Protein AF-U7PV83-F1 (afdb_monomer_lite)

Foldseek 3Di:
DDDDDDDDDDDDDDDDDDDDDDDDDDDDDPDPPPDPDDPDDPPDDDDDDDPDDPPQQQVLNLLLVVLCVLLVFDRDPDLLVSLVRSLVSCVVDPVNLDLVNLLSNLVSLLLNLCSQLVQWDFPDSPDSPGDIDGPCLVVVPLPDAGDDGDPVSVVSLVSSLVSLLVSCVPRNDLDDDSLLSSLSSLLSSLNRDDDLCCLACVNHPSNVSLLVSCPRPYPSSLLSSLLSLLSSQADHPPVCPVRSVNSVVVLLVSLVVLLVVLDPSSLQSSLSSLLSNCLRYDLVPNQSSLQSLLSQLVRPDPVNVVSSLVSLVVSCVSVVHQSCLSCQLHLLPCVQSQLLCVQPPVPSNQSVQVSRVHGSLVSCQVSVLSNVLVCLVVVVLRSLQSNCVSVVVHLVSVVSCLPLSNVLSNLLSQLQPPCVCVDPVNVQVSVCVSPVVSVVDDPLRSCVVRVLSNLLVNLLVLVPPPDPPVVSQVCCCPDRRQVVLLVSLPSHDPPPPPDDSLCSSLVSCLLCVQSSLLVLLCCCPPPNDRDLSSLLSSLSSLLSSLLSNQQSNLLCVLSLQLSLLLLLDDDPPDDPVSSLSSPLSSLSSLLSNLRRNDLVCVLVCQQVLLLSCLVSVVVHDPNSVVSSLVSQLVLVDDDPPRSVVSCLVCLLLHAQSPDPVCCVSHVVSSVVSDDDDDLLVNLLSLLVQLPDLAPSSNVRSLVVLLVSLVVCVVSLLQQLQFPARDVSVLSSLLSLLCSLFQCLVPPLVSLLSSLLSLLSSFQFDLLRHFNFDDDDDQFQQQLCPDLVSLLVVLLVCLQPPLVSCLNNNSRSVLNLLSLQLLLLCCVVSCLLVCVVVVNPPVVVSNVSLVPGPPSSNSNSVSSSSDDRDDDDDDDDDDDPPLDDQPDFPLSSLLVVLLVLLVQAQDPSSVSVNVRCNVSSNDPRVRSSLSCLLSSLLSQLQGPSHDVVNNVRSLVNLVVLLPDDDDPPDDVLSLLRSLSSLVSSVSNLLSLLQNLLVCVVDDNHGRNVSSVVSNVSDQLCSNLVSCVSLVNLLSNCLSLQCLLPDDDDPVPPPSVVSNVVSLVVNLVSCLSLLALQVNLLSCVVCVVPDDCQLQSVLSNCVSLLVLVSSLVSLVVVCVVPVPPLVSLLSNLVSCLSLVVLVVSLVVVVVVPLLPDDLVSLLSNLLSNLLSCLLVVVLVSLVVSLVSNPDDLLLRLSSLLSQLLNCLLVVVVVVNVVSLSSNSSNLSSSSHPSCSSGSSSVSVSSLSSNLSVLLVLLCVLVVPDPPVPDPPPDPCLVQSLLVSLVSLVSSLVSDLDLVSSLSSLSSNLSSLVSPPPSPALVSNLVSLVVQLVSCLVSVSLPSNVVSLVSSVVSPNLVSLLSVLVSCVSVPVLVVSLVSLVVSLVVPLPDDDDDDDDDDDDDDDDDDDPPDDDDPLQSLVSSLVSLVVSLVSCVVVVVDDLVVSLVSLVVSCVSPVLDLVSLQVNLVSLVVVLVVLVPDQPVPHDPCNLLCVSLLSSLVSLLSSLLNFCPCLLQSVLSNVCSLLVLQQCLQPDRPPDPPCNPVSSVSSVVSNVVSLVVLLVSLVLHALVSVLLCLLLLLLCCLRPHPSVNVSSLVSLLNNCQVPVQQSLLSLLQQLLAPDPPPSSNVSSVVSVCSNPVDDPNPPLSVQLNVVVNVVLVLLLQLLPFDDDPLPPPDQKDFCCPRRVDDDPFFHSHFDQKCQQNAFGGNRPPDPQNSRDDDDDDDDDDPDDDDDDDDDDPDDVSSVCSNPDDRHDPPGWGFGDKDGIWGFDPDPQRWIWIWTQTPVRDIWIKIKGFQAFQSLVQLVLSLQVVLQVLLCVDSVSSSLVQGADHIGWGRNYLTITMTGDDPQKDFLCRLQVVVLVVCQVPDPPGQDDLVRLVVCLVVLPDLVSLLCCCVVPHLVNQDACLLVSLCSLCSDSVQSVQLLSQQLSQLLLCLLSQLLFLFDPQFRRQWIARSRRNHIHGDDRLCTLLVQCVDPQRQQASHAQANNSQCSNGPSRCSGSSLVSNLSSLVSCLVCVSSSLSSLVSVLSRPSRPLPDDPVPDDDDDDDDDDPPDDDDNDNSVVSSVSSSCVSQQNDPPDPDRDRSSRSSVVSVCSNYPSSSLSSDNSNSPSSD

Organism: Sporothrix schenckii (strain ATCC 58251 / de Perez 2211183) (NCBI:txid1391915)

InterPro domains:
  IPR000403 Phosphatidylinositol 3-/4-kinase, catalytic domain [PF00454] (1786-2034)
  IPR000403 Phosphatidylinositol 3-/4-kinase, catalytic domain [PS50290] (1760-2074)
  IPR000403 Phosphatidylinositol 3-/4-kinase, catalytic domain [SM00146] (1787-2097)
  IPR003151 PIK-related kinase, FAT [PF02259] (1165-1519)
  IPR003152 FATC domain [PF02260] (2080-2111)
  IPR003152 FATC domain [PS51190] (2079-2111)
  IPR003152 FATC domain [SM01343] (2079-2111)
  IPR011009 Protein kinase-like domain superfamily [SSF56112] (1746-2033)
  IPR012993 UME domain [PF08064] (508-617)
  IPR012993 UME domain [SM00802] (505-619)
  IPR014009 PIK-related kinase, FAT domain [PS51189] (1021-1616)
  IPR016024 Armadillo-type fold [SSF48371] (172-832)
  IPR036940 Phosphatidylinositol 3-/4-kinase, catalytic domain superfamily [G3DSA:1.10.1070.11] (1899-2095)
  IPR050517 DNA Damage Response and Repair Kinase [PTHR11139] (187-2111)
  IPR056802 Serine/threonine-protein kinase ATR-like, M-HEAT region [PF25030] (878-1084)
  IPR057564 Serine/threonine-protein kinase ATR-like, HEAT repeats [PF23593] (1557-1616)

Sequence (2111 aa):
MSIPPENASLRPDAEGEPAPAPMESQIPNNNYSVDDDGTENQERESKRRKTEPSAPVPILTNIRNRICAKFGVEMGDNVRETLSTMCEAIQSREDLQDEQTICSALEFLSQTLCAIDHTATLAEPHDNSSPIMCKPCKTFDTTYTPSRHKEKERGDAACAFQLFLNIITTLVPTTGPLTVRALILLRRIVLHANTDDILDYEQSDLCKWCSAQLYSPDKAVRDQAAKSVSVFVRDRTDASMCVMEKNRRRFYSGLDHMLASGDCIMQETSSLTWMYMAMAVAENQLRPMLCGLLAHLDSEHMPVWNMAILEIRHLASHFGRTPNEIFEPYWRKTAHLIVKHIADRPDVASAIANLFGTTAPKLALHLQSQAIPSLLFNHQTAAIRKISEYRGDGDELWLTFMDKSNLTSILAMWVRLPAEFGALDDLMERFQTFSPQLGLATIRDVMGAAAVPVLAELFIHLTYESTPSSVRFPSIVEGIGFKPILTIARLLNTNTSLQADDEIVIGFLSQHVLGFTTRLSDVRVYDGKRHLCHWVNGIEALEILIKYLRSEIRVARPQVIAFLLDALGDHPGYAACWQASVRRAAISCWAALVQNVGEENVHTLVETTFCVIRKNWSQFGDWEKEKCQDLLQWLLAKPNGRHRDCIVEKIDVLPRLNIPELQRAVDNKTDKLRKPLGGMQTIDLFAQRITHENLDVVWVALEDAKEFLQHNQDSLQAPTQGEKSDSAVAHFVRALLDCSAKYNVSEPALASACMACIGFIGCLDANRLGAVAKDPPFVVIYNFSNLEESIDFVIYMLQHVLTRAFLSATNSTSQGLIAYAVQTLLTKCGINNAIFSQGRELKSTYEKWKALPELVQVVLSPLLVSKYHIALPARVLIRYPIFWPGRTYGDWLRTFVVDLLAKPQTQFAEILHESLSRTARGNDLAVAEFLLPYMVVHVVTGLRSTDEDREQITLELQHISQYQPPDEAPSADREQAKLFYDAVFRVIEYALVWLRSSIHHEKPTGVAHMEKFIGAFPAEVLSQKALYCKDYARAMFFLEPVAMATVPEEDAEETARRDKAESDMIDIYAQIDDPDYLGGMMSKAGSIVEMNTYRKALLEQKAGRWESATTWHLSDLSSEPDNVDIQARVLKCFLEAGHHDALLARVDGMNLSEAPAGTVSKVLPLALEASWATFQWDKLGTMVPIYKGDTFDIFNVGVASALSHLQQLNMTEFDSALNKIVDRIAASMSYSTTTSLQACHEAMFRAHVVTDLRLISSVTKAEADVMERRSSAQGPKKTSAALATLIQRLDLLEDVSDKRYLLALQRAAMESLRPIYGDKEISTLWLLSARLARKTGSNGECLKAIAHARQLGDPAAEVENARRQWAWGGKHQAIADLRLAISRGLPSNEGDSGGSGVASEPGTGSFGQKWSIHEAAPLAARAGLLLTRWLDASGETSRPVLRESYKELSSKYNEWEKSHYFLGRHYKKVLESEQALKPDEQSDSFLMGELARLEIESYLRAARLGTKYLHTTLPRFLTVWLGLGSQIHKAPDGKAAVAEDLVQRRTEVLMGLHRRLLRQVQRLPPFIFYTALPQLVARINHPNREVCFVLDQIITKVVQAYPQQASWSVFGVMTTRPKDHPIKKPAARLIKALTAQPGATASLKHILRAGITLADDLVKVGRKGNYRANSATKAASLQRDMNFRMNDPIDLVVPIARCLTATMPGRIADSSTAGGASGVSSPAVVATANSTGEVSNSATAMALLTHNAFSSDVITIHAFMDEVLILGSLAQPRKLTIRGSDGRLYDIMLKPKDDMRTDQRIMEVNAQINQALRKDTEATRRQLSIRTYAVTPLNEDCGIIEWVLGLKTLREILRPYYDLRRSQVQPRPPEPLEIQKMLTDAGTPRQRVHVFTATVLPAFPPVLQEWFMRRFPYPAVWFTARLQFTRSAAVMSMAGAVLGLGDRHCENVLVDQDSGGVMHVDFNCLFEKGKLFTQPETVPFRLTQNMRAAMGICDDRGPFRRSCELTLQMMREQEETLLAVLEAFIHDPTLDLQADPRGGHQHHAAARAKPPPVVKLDPQSVVKNIKRRINGLLLEETIPLGVEGQARELIKQATEATNLSAMYIGWAPHW

Radius of gyration: 46.29 Å; chains: 1; bounding box: 163×94×123 Å

pLDDT: mean 75.84, std 15.98, range [21.2, 95.12]

Secondary structure (DSSP, 8-state):
-PPP--------------PPPPP----------------S--S----S------PPPPHHHHHHHHHHHHHT----SSHHHHHHHHHHHHHH-GGG--HHHHHHHHHHHHHHHHHHTT-EEESSTT-TTSPEEEHHHHHT-TTPPPP---HHHHHHHHHHHHHHHHHHHHH--SSSHHHHHHHHHHHHHHHT---HHHH-TTT-HHHHHHHHHTT-S-HHHHHHHHHHHHHHHS---GGGHHHHHHHHHHHHHHHHHHHHT--HHHHHHHHHHHHHHHHTS-GGG-HHHHHHHHHGGG-S-HHHHHHHHHHHHHHHHHTTS-HHHHHGGGHHHHHHHHHTHHHH-HHHHHHHHHHTTS-HHHHHHHHHHHHHHHHHHTT-HHHHHHHHHHHT-TT-HHHHHHSHHHHHHHHHHHTTS-GGG--HHHHHHHHHHH-GGGGGS-HHHHHHHHHHHHHHHHHHHHHTS-S-HHHHHHHIIIIISHHHHHHHHHHH-TT-TTS-HHHHHHHHHHHHHHHHHHHHHGGGTTTS---THHHHHHHHHHHHHHHHHGGGGGGGHHHHHHHHHHHHS--TTS-HHHHHHHHHHHHHHHHHHHHHS-HHHHHHHHHHHHHHHHHHGGG--HHHHHHHHHHHHHHHS-SSSHHHHHHHHHTTTSPP---TTTIIIIIHHHTTT-----HHHHHHHHHHHHT-SSHHHHHHHHHHHHHHHHH-HHHHHHHHTSSS--HHHHHHHHHHHHHHHHHTTT-HHHHHHHHHHHHHH----TTT-------PPP--TTTT-SHHHHHHHHHHHIIIIIHHHHHH--SHHHHHHHHHHHHHHHHHTTHHHHHHTTTSS-HHHHHHHHHS-HHHHHHHGGGGT-----PPPPPP-PPSP---TT--HHHHHHHHHHHHHTS--SHHHHHHHHHHTTGGGSS-THHHHHHHHHHHHHHHH-SS--HHHHHHHHHHHHHHHH----TTS-HHHHHHHHHHHHHHHHHHHHHHHHHHHHHTSS--TTHHHHHHHHHTS-HHHHHHHHHHTT-HHHHHHHHHHHHT----TT-HHHHHHHHHHHHHHHHHHHHHT-HHHHHHHHHHHTTTS---HHHHHHHHHHTT-HHHHHHHHHHHHHH-TT-HHHHHHHHHHHHHTT-HHHHHHHHHTT-TTTS-HHHHHHHHHHHHHHHHHTT-HHHHHHHGGG--S-TTSSHHHHHHHHHHHHHTT-HHHHHHHHHHHHHHHHHT--TTTTSSTTTTHHHHHHHHHHHHHHHHHHTTTT-S-TTT-TT-TTHHHHHHHHHHHHHHHHTT---HHHHHHHHHHHHHHHHHTTTTS-HHHHHHHHHHHHHHHHHHT-HHHHHHHHHHHHHTT-THHHHHHHHHHHHTT-HHHHHHHHHHHHHTTS--S--------------------PPPHHHHHHHHHHHHHHHHHHHHHHT-S-HHHHHHHHHHHHHHTTT-HHHHHHHHHHHHHHHHHHHTS-TTTS-HHHHTTHHHHHHHHHHHHHHHH-STTHHHHHHHHHHHHHHHHHHTT-PPTT-STTHHHHHHHHHHHHHHHHHHHHHHHHHS-HHHHHTTHHHHHHTTT-S-HHHHHHHHHHHHHHHHHSHHHHHHHHHHHHT---TT-TTHHHHHHHHHHHHHSTT--HHHHHHHHHHHHHHHHHHHHHHS----TT-S--EEETTTTT-----S-EEEE-SSHHHHSPPPP-----TTSS----------S-------------HHHHHHHH--SS-S---EEEEE-SEEEEPSSTT--EEEEEEETTS-EEEEEEEESS-THHHHHHHHHHHHHHHHHHHSHHHHHTT-------EEEEETTEEEEEPPTTEEEHHHHHHHHHHHHHHHSSSPPPPHHHHHHHHHHT-SHHHHHHHIIIIIHHHS---HHHHHHHH--SHHHHHHHHHHHHHHHHHHHHHHHHHT-----TTTEEEETTT--EEE----S-TTGGGGSSS---SSS---HHHHHHT-TTGGGTHHHHHHHHHHHHHHHTHHHHHHHHHHHHT-TT-TTS--TT-S----------PPP-----HHHHHHHHHHHHTT--TT-SSPPPHHHHHHHHHHHHH-HHHHHHS-GGG-TT-

Structure (mmCIF, N/CA/C/O backbone):
data_AF-U7PV83-F1
#
_entry.id   AF-U7PV83-F1
#
loop_
_atom_site.group_PDB
_atom_site.id
_atom_site.type_symbol
_atom_site.label_atom_id
_atom_site.label_alt_id
_atom_site.label_comp_id
_atom_site.label_asym_id
_atom_site.label_entity_id
_atom_site.label_seq_id
_atom_site.pdbx_PDB_ins_code
_atom_site.Cartn_x
_atom_site.Cartn_y
_atom_site.Cartn_z
_atom_site.occupancy
_atom_site.B_iso_or_equiv
_atom_site.auth_seq_id
_atom_site.auth_comp_id
_atom_site.auth_asym_id
_atom_site.auth_atom_id
_atom_site.pdbx_PDB_model_num
ATOM 1 N N . MET A 1 1 ? 25.223 1.836 -45.954 1.00 26.38 1 MET A N 1
ATOM 2 C CA . MET A 1 1 ? 26.331 1.156 -46.652 1.00 26.38 1 MET A CA 1
ATOM 3 C C . MET A 1 1 ? 26.100 -0.338 -46.537 1.00 26.38 1 MET A C 1
ATOM 5 O O . MET A 1 1 ? 26.130 -0.868 -45.435 1.00 26.38 1 MET A O 1
ATOM 9 N N . SER A 1 2 ? 25.737 -0.972 -47.648 1.00 26.12 2 SER A N 1
ATOM 10 C CA . SER A 1 2 ? 25.579 -2.420 -47.786 1.00 26.12 2 SER A CA 1
ATOM 11 C C . SER A 1 2 ? 26.950 -3.085 -47.691 1.00 26.12 2 SER A C 1
ATOM 13 O O . SER A 1 2 ? 27.806 -2.824 -48.533 1.00 26.12 2 SER A O 1
ATOM 15 N N . ILE A 1 3 ? 27.162 -3.907 -46.666 1.00 30.11 3 ILE A N 1
ATOM 16 C CA . ILE A 1 3 ? 28.338 -4.776 -46.562 1.00 30.11 3 ILE A CA 1
ATOM 17 C C . ILE A 1 3 ? 28.214 -5.803 -47.704 1.00 30.11 3 ILE A C 1
ATOM 19 O O . ILE A 1 3 ? 27.212 -6.522 -47.732 1.00 30.11 3 ILE A O 1
ATOM 23 N N . PRO A 1 4 ? 29.131 -5.833 -48.686 1.00 31.89 4 PRO A N 1
ATOM 24 C CA . PRO A 1 4 ? 29.040 -6.770 -49.796 1.00 31.89 4 PRO A CA 1
ATOM 25 C C . PRO A 1 4 ? 29.365 -8.193 -49.307 1.00 31.89 4 PRO A C 1
ATOM 27 O O . PRO A 1 4 ? 30.235 -8.356 -48.449 1.00 31.89 4 PRO A O 1
ATOM 30 N N . PRO A 1 5 ? 28.685 -9.231 -49.826 1.00 37.59 5 PRO A N 1
ATOM 31 C CA . PRO A 1 5 ? 28.981 -10.613 -49.494 1.00 37.59 5 PRO A CA 1
ATOM 32 C C . PRO A 1 5 ? 30.094 -11.116 -50.420 1.00 37.59 5 PRO A C 1
ATOM 34 O O . PRO A 1 5 ? 29.838 -11.451 -51.576 1.00 37.59 5 PRO A O 1
ATOM 37 N N . GLU A 1 6 ? 31.331 -11.173 -49.929 1.00 35.22 6 GLU A N 1
ATOM 38 C CA . GLU A 1 6 ? 32.395 -11.900 -50.623 1.00 35.22 6 GLU A CA 1
ATOM 39 C C . GLU A 1 6 ? 32.419 -13.359 -50.166 1.00 35.22 6 GLU A C 1
ATOM 41 O O . GLU A 1 6 ? 32.717 -13.712 -49.025 1.00 35.22 6 GLU A O 1
ATOM 46 N N . ASN A 1 7 ? 32.006 -14.191 -51.116 1.00 27.86 7 ASN A N 1
ATOM 47 C CA . ASN A 1 7 ? 32.005 -15.636 -51.099 1.00 27.86 7 ASN A CA 1
ATOM 48 C C . ASN A 1 7 ? 33.420 -16.234 -51.057 1.00 27.86 7 ASN A C 1
ATOM 50 O O . ASN A 1 7 ? 34.329 -15.775 -51.737 1.00 27.86 7 ASN A O 1
ATOM 54 N N . ALA A 1 8 ? 33.468 -17.394 -50.401 1.00 25.27 8 ALA A N 1
ATOM 55 C CA . ALA A 1 8 ? 34.134 -18.620 -50.839 1.00 25.27 8 ALA A CA 1
ATOM 56 C C . ALA A 1 8 ? 35.678 -18.701 -50.851 1.00 25.27 8 ALA A C 1
ATOM 58 O O . ALA A 1 8 ? 36.373 -18.281 -51.768 1.00 25.27 8 ALA A O 1
ATOM 59 N N . SER A 1 9 ? 36.141 -19.498 -49.880 1.00 25.27 9 SER A N 1
ATOM 60 C CA . SER A 1 9 ? 37.029 -20.655 -50.067 1.00 25.27 9 SER A CA 1
ATOM 61 C C . SER A 1 9 ? 38.451 -20.420 -50.577 1.00 25.27 9 SER A C 1
ATOM 63 O O . SER A 1 9 ? 38.724 -20.590 -51.759 1.00 25.27 9 SER A O 1
ATOM 65 N N . LEU A 1 10 ? 39.388 -20.283 -49.638 1.00 28.11 10 LEU A N 1
ATOM 66 C CA . LEU A 1 10 ? 40.704 -20.915 -49.741 1.00 28.11 10 LEU A CA 1
ATOM 67 C C . LEU A 1 10 ? 41.086 -21.471 -48.360 1.00 28.11 10 LEU A C 1
ATOM 69 O O . LEU A 1 10 ? 41.659 -20.774 -47.530 1.00 28.11 10 LEU A O 1
ATOM 73 N N . ARG A 1 11 ? 40.727 -22.738 -48.113 1.00 21.80 11 ARG A N 1
ATOM 74 C CA . ARG A 1 11 ? 41.470 -23.600 -47.185 1.00 21.80 11 ARG A CA 1
ATOM 75 C C . ARG A 1 11 ? 42.730 -24.062 -47.918 1.00 21.80 11 ARG A C 1
ATOM 77 O O . ARG A 1 11 ? 42.594 -24.685 -48.971 1.00 21.80 11 ARG A O 1
ATOM 84 N N . PRO A 1 12 ? 43.917 -23.838 -47.352 1.00 28.64 12 PRO A N 1
ATOM 85 C CA . PRO A 1 12 ? 44.981 -24.813 -47.437 1.00 28.64 12 PRO A CA 1
ATOM 86 C C . PRO A 1 12 ? 45.269 -25.319 -46.026 1.00 28.64 12 PRO A C 1
ATOM 88 O O . PRO A 1 12 ? 45.692 -24.570 -45.146 1.00 28.64 12 PRO A O 1
ATOM 91 N N . ASP A 1 13 ? 44.996 -26.604 -45.836 1.00 25.88 13 ASP A N 1
ATOM 92 C CA . ASP A 1 13 ? 45.494 -27.389 -44.720 1.00 25.88 13 ASP A CA 1
ATOM 93 C C . ASP A 1 13 ? 47.030 -27.332 -44.722 1.00 25.88 13 ASP A C 1
ATOM 95 O O . ASP A 1 13 ? 47.680 -27.702 -45.701 1.00 25.88 13 ASP A O 1
ATOM 99 N N . ALA A 1 14 ? 47.611 -26.853 -43.627 1.00 30.80 14 ALA A N 1
ATOM 100 C CA . ALA A 1 14 ? 49.013 -27.055 -43.298 1.00 30.80 14 ALA A CA 1
ATOM 101 C C . ALA A 1 14 ? 49.090 -27.302 -41.790 1.00 30.80 14 ALA A C 1
ATOM 103 O O . ALA A 1 14 ? 49.203 -26.382 -40.982 1.00 30.80 14 ALA A O 1
ATOM 104 N N . GLU A 1 15 ? 48.944 -28.577 -41.434 1.00 25.64 15 GLU A N 1
ATOM 105 C CA . GLU A 1 15 ? 49.332 -29.124 -40.142 1.00 25.64 15 GLU A CA 1
ATOM 106 C C . GLU A 1 15 ? 50.804 -28.777 -39.880 1.00 25.64 15 GLU A C 1
ATOM 108 O O . GLU A 1 15 ? 51.703 -29.161 -40.628 1.00 25.64 15 GLU A O 1
ATOM 113 N N . GLY A 1 16 ? 51.045 -28.016 -38.819 1.00 28.22 16 GLY A N 1
ATOM 114 C CA . GLY A 1 16 ? 52.371 -27.676 -38.327 1.00 28.22 16 GLY A CA 1
ATOM 115 C C . GLY A 1 16 ? 52.256 -27.352 -36.849 1.00 28.22 16 GLY A C 1
ATOM 116 O O . GLY A 1 16 ? 52.036 -26.200 -36.482 1.00 28.22 16 GLY A O 1
ATOM 117 N N . GLU A 1 17 ? 52.323 -28.391 -36.016 1.00 24.95 17 GLU A N 1
ATOM 118 C CA . GLU A 1 17 ? 52.370 -28.282 -34.558 1.00 24.95 17 GLU A CA 1
ATOM 119 C C . GLU A 1 17 ? 53.457 -27.277 -34.124 1.00 24.95 17 GLU A C 1
ATOM 121 O O . GLU A 1 17 ? 54.616 -27.403 -34.535 1.00 24.95 17 GLU A O 1
ATOM 126 N N . PRO A 1 18 ? 53.123 -26.276 -33.289 1.00 28.44 18 PRO A N 1
ATOM 127 C CA . PRO A 1 18 ? 54.097 -25.323 -32.786 1.00 28.44 18 PRO A CA 1
ATOM 128 C C . PRO A 1 18 ? 54.917 -25.976 -31.668 1.00 28.44 18 PRO A C 1
ATOM 130 O O . PRO A 1 18 ? 54.429 -26.208 -30.562 1.00 28.44 18 PRO A O 1
ATOM 133 N N . ALA A 1 19 ? 56.186 -26.261 -31.961 1.00 26.55 19 ALA A N 1
ATOM 134 C CA . ALA A 1 19 ? 57.176 -26.624 -30.954 1.00 26.55 19 ALA A CA 1
ATOM 135 C C . ALA A 1 19 ? 57.404 -25.451 -29.966 1.00 26.55 19 ALA A C 1
ATOM 137 O O . ALA A 1 19 ? 57.392 -24.288 -30.382 1.00 26.55 19 ALA A O 1
ATOM 138 N N . PRO A 1 20 ? 57.607 -25.730 -28.663 1.00 34.22 20 PRO A N 1
ATOM 139 C CA . PRO A 1 20 ? 57.492 -24.741 -27.598 1.00 34.22 20 PRO A CA 1
ATOM 140 C C . PRO A 1 20 ? 58.792 -23.944 -27.416 1.00 34.22 20 PRO A C 1
ATOM 142 O O . PRO A 1 20 ? 59.878 -24.513 -27.297 1.00 34.22 20 PRO A O 1
ATOM 145 N N . ALA A 1 21 ? 58.671 -22.616 -27.372 1.00 27.80 21 ALA A N 1
ATOM 146 C CA . ALA A 1 21 ? 59.772 -21.698 -27.086 1.00 27.80 21 ALA A CA 1
ATOM 147 C C . ALA A 1 21 ? 60.090 -21.641 -25.570 1.00 27.80 21 ALA A C 1
ATOM 149 O O . ALA A 1 21 ? 59.193 -21.847 -24.748 1.00 27.80 21 ALA A O 1
ATOM 150 N N . PRO A 1 22 ? 61.362 -21.410 -25.192 1.00 29.58 22 PRO A N 1
ATOM 151 C CA . PRO A 1 22 ? 61.941 -21.873 -23.935 1.00 29.58 22 PRO A CA 1
ATOM 152 C C . PRO A 1 22 ? 61.749 -20.917 -22.751 1.00 29.58 22 PRO A C 1
ATOM 154 O O . PRO A 1 22 ? 61.678 -19.700 -22.897 1.00 29.58 22 PRO A O 1
ATOM 157 N N . MET A 1 23 ? 61.735 -21.527 -21.562 1.00 22.39 23 MET A N 1
ATOM 158 C CA . MET A 1 23 ? 61.821 -20.910 -20.238 1.00 22.39 23 MET A CA 1
ATOM 159 C C . MET A 1 23 ? 62.999 -19.926 -20.122 1.00 22.39 23 MET A C 1
ATOM 161 O O . MET A 1 23 ? 64.152 -20.354 -20.108 1.00 22.39 23 MET A O 1
ATOM 165 N N . GLU A 1 24 ? 62.714 -18.642 -19.899 1.00 26.30 24 GLU A N 1
ATOM 166 C CA . GLU A 1 24 ? 63.666 -17.700 -19.300 1.00 26.30 24 GLU A CA 1
ATOM 167 C C . GLU A 1 24 ? 63.250 -17.362 -17.862 1.00 26.30 24 GLU A C 1
ATOM 169 O O . GLU A 1 24 ? 62.250 -16.701 -17.593 1.00 26.30 24 GLU A O 1
ATOM 174 N N . SER A 1 25 ? 64.050 -17.919 -16.949 1.00 26.94 25 SER A N 1
ATOM 175 C CA . SER A 1 25 ? 64.472 -17.407 -15.640 1.00 26.94 25 SER A CA 1
ATOM 176 C C . SER A 1 25 ? 63.486 -16.577 -14.809 1.00 26.94 25 SER A C 1
ATOM 178 O O . SER A 1 25 ? 63.327 -15.369 -14.968 1.00 26.94 25 SER A O 1
ATOM 180 N N . GLN A 1 26 ? 62.971 -17.269 -13.796 1.00 22.72 26 GLN A N 1
ATOM 181 C CA . GLN A 1 26 ? 62.365 -16.775 -12.565 1.00 22.72 26 GLN A CA 1
ATOM 182 C C . GLN A 1 26 ? 63.172 -15.623 -11.931 1.00 22.72 26 GLN A C 1
ATOM 184 O O . GLN A 1 26 ? 64.255 -15.836 -11.386 1.00 22.72 26 GLN A O 1
ATOM 189 N N . ILE A 1 27 ? 62.608 -14.414 -11.941 1.00 25.97 27 ILE A N 1
ATOM 190 C CA . ILE A 1 27 ? 62.953 -13.343 -10.995 1.00 25.97 27 ILE A CA 1
ATOM 191 C C . ILE A 1 27 ? 62.002 -13.504 -9.794 1.00 25.97 27 ILE A C 1
ATOM 193 O O . ILE A 1 27 ? 60.798 -13.666 -10.002 1.00 25.97 27 ILE A O 1
ATOM 197 N N . PRO A 1 28 ? 62.509 -13.542 -8.548 1.00 27.39 28 PRO A N 1
ATOM 198 C CA . PRO A 1 28 ? 61.745 -14.009 -7.400 1.00 27.39 28 PRO A CA 1
ATOM 199 C C . PRO A 1 28 ? 60.679 -12.989 -6.988 1.00 27.39 28 PRO A C 1
ATOM 201 O O . PRO A 1 28 ? 60.985 -11.851 -6.628 1.00 27.39 28 PRO A O 1
ATOM 204 N N . ASN A 1 29 ? 59.423 -13.440 -7.016 1.00 23.84 29 ASN A N 1
ATOM 205 C CA . ASN A 1 29 ? 58.265 -12.751 -6.460 1.00 23.84 29 ASN A CA 1
ATOM 206 C C . ASN A 1 29 ? 58.447 -12.560 -4.948 1.00 23.84 29 ASN A C 1
ATOM 208 O O . ASN A 1 29 ? 58.144 -13.452 -4.155 1.00 23.84 29 ASN A O 1
ATOM 212 N N . ASN A 1 30 ? 58.902 -11.375 -4.542 1.00 24.94 30 ASN A N 1
ATOM 213 C CA . ASN A 1 30 ? 58.603 -10.856 -3.213 1.00 24.94 30 ASN A CA 1
ATOM 214 C C . ASN A 1 30 ? 57.102 -10.557 -3.171 1.00 24.94 30 ASN A C 1
ATOM 216 O O . ASN A 1 30 ? 56.653 -9.494 -3.599 1.00 24.94 30 ASN A O 1
ATOM 220 N N . ASN A 1 31 ? 56.339 -11.541 -2.693 1.00 24.52 31 ASN A N 1
ATOM 221 C CA . ASN A 1 31 ? 54.936 -11.407 -2.333 1.00 24.52 31 ASN A CA 1
ATOM 222 C C . ASN A 1 31 ? 54.803 -10.311 -1.271 1.00 24.52 31 ASN A C 1
ATOM 224 O O . ASN A 1 31 ? 55.048 -10.538 -0.088 1.00 24.52 31 ASN A O 1
ATOM 228 N N . TYR A 1 32 ? 54.416 -9.120 -1.713 1.00 25.94 32 TYR A N 1
ATOM 229 C CA . TYR A 1 32 ? 53.816 -8.110 -0.860 1.00 25.94 32 TYR A CA 1
ATOM 230 C C . TYR A 1 32 ? 52.422 -8.613 -0.482 1.00 25.94 32 TYR A C 1
ATOM 232 O O . TYR A 1 32 ? 51.473 -8.469 -1.251 1.00 25.94 32 TYR A O 1
ATOM 240 N N . SER A 1 33 ? 52.315 -9.257 0.681 1.00 24.62 33 SER A N 1
ATOM 241 C CA . SER A 1 33 ? 51.039 -9.383 1.373 1.00 24.62 33 SER A CA 1
ATOM 242 C C . SER A 1 33 ? 50.583 -7.972 1.731 1.00 24.62 33 SER A C 1
ATOM 244 O O . SER A 1 33 ? 51.236 -7.252 2.486 1.00 24.62 33 SER A O 1
ATOM 246 N N . VAL A 1 34 ? 49.504 -7.556 1.080 1.00 25.94 34 VAL A N 1
ATOM 247 C CA . VAL A 1 34 ? 48.721 -6.380 1.432 1.00 25.94 34 VAL A CA 1
ATOM 248 C C . VAL A 1 34 ? 48.041 -6.728 2.753 1.00 25.94 34 VAL A C 1
ATOM 250 O O . VAL A 1 34 ? 47.035 -7.429 2.759 1.00 25.94 34 VAL A O 1
ATOM 253 N N . ASP A 1 35 ? 48.666 -6.343 3.865 1.00 26.67 35 ASP A N 1
ATOM 254 C CA . ASP A 1 35 ? 48.024 -6.383 5.176 1.00 26.67 35 ASP A CA 1
ATOM 255 C C . ASP A 1 35 ? 46.967 -5.274 5.204 1.00 26.67 35 ASP A C 1
ATOM 257 O O . ASP A 1 35 ? 47.283 -4.081 5.235 1.00 26.67 35 ASP A O 1
ATOM 261 N N . ASP A 1 36 ? 45.717 -5.716 5.102 1.00 23.89 36 ASP A N 1
ATOM 262 C CA . ASP A 1 36 ? 44.496 -4.946 5.300 1.00 23.89 36 ASP A CA 1
ATOM 263 C C . ASP A 1 36 ? 44.354 -4.591 6.792 1.00 23.89 36 ASP A C 1
ATOM 265 O O . ASP A 1 36 ? 44.566 -5.432 7.665 1.00 23.89 36 ASP A O 1
ATOM 269 N N . ASP A 1 37 ? 43.987 -3.337 7.046 1.00 26.48 37 ASP A N 1
ATOM 270 C CA . ASP A 1 37 ? 43.428 -2.775 8.280 1.00 26.48 37 ASP A CA 1
ATOM 271 C C . ASP A 1 37 ? 44.177 -2.918 9.622 1.00 26.48 37 ASP A C 1
ATOM 273 O O . ASP A 1 37 ? 44.189 -3.941 10.306 1.00 26.48 37 ASP A O 1
ATOM 277 N N . GLY A 1 38 ? 44.686 -1.777 10.105 1.00 25.34 38 GLY A N 1
ATOM 278 C CA . GLY A 1 38 ? 45.258 -1.653 11.446 1.00 25.34 38 GLY A CA 1
ATOM 279 C C . GLY A 1 38 ? 45.412 -0.217 11.950 1.00 25.34 38 GLY A C 1
ATOM 280 O O . GLY A 1 38 ? 46.417 0.102 12.581 1.00 25.34 38 GLY A O 1
ATOM 281 N N . THR A 1 39 ? 44.457 0.677 11.679 1.00 25.55 39 THR A N 1
ATOM 282 C CA . THR A 1 39 ? 44.430 2.036 12.251 1.00 25.55 39 THR A CA 1
ATOM 283 C C . THR A 1 39 ? 43.289 2.182 13.250 1.00 25.55 39 THR A C 1
ATOM 285 O O . THR A 1 39 ? 42.224 2.637 12.872 1.00 25.55 39 THR A O 1
ATOM 288 N N . GLU A 1 40 ? 43.517 1.781 14.505 1.00 25.03 40 GLU A N 1
ATOM 289 C CA . GLU A 1 40 ? 42.895 2.334 15.729 1.00 25.03 40 GLU A CA 1
ATOM 290 C C . GLU A 1 40 ? 43.323 1.483 16.940 1.00 25.03 40 GLU A C 1
ATOM 292 O O . GLU A 1 40 ? 42.569 0.654 17.428 1.00 25.03 40 GLU A O 1
ATOM 297 N N . ASN A 1 41 ? 44.575 1.615 17.408 1.00 25.23 41 ASN A N 1
ATOM 298 C CA . ASN A 1 41 ? 45.004 1.043 18.702 1.00 25.23 41 ASN A CA 1
ATOM 299 C C . ASN A 1 41 ? 46.313 1.665 19.249 1.00 25.23 41 ASN A C 1
ATOM 301 O O . ASN A 1 41 ? 47.202 0.961 19.721 1.00 25.23 41 ASN A O 1
ATOM 305 N N . GLN A 1 42 ? 46.465 2.998 19.204 1.00 28.39 42 GLN A N 1
ATOM 306 C CA . GLN A 1 42 ? 47.655 3.689 19.752 1.00 28.39 42 GLN A CA 1
ATOM 307 C C . GLN A 1 42 ? 47.395 4.662 20.916 1.00 28.39 42 GLN A C 1
ATOM 309 O O . GLN A 1 42 ? 48.228 5.514 21.208 1.00 28.39 42 GLN A O 1
ATOM 314 N N . GLU A 1 43 ? 46.317 4.488 21.680 1.00 30.19 43 GLU A N 1
ATOM 315 C CA . GLU A 1 43 ? 46.170 5.178 22.969 1.00 30.19 43 GLU A CA 1
ATOM 316 C C . GLU A 1 43 ? 45.756 4.203 24.074 1.00 30.19 43 GLU A C 1
ATOM 318 O O . GLU A 1 43 ? 44.579 4.143 24.409 1.00 30.19 43 GLU A O 1
ATOM 323 N N . ARG A 1 44 ? 46.712 3.433 24.636 1.00 25.97 44 ARG A N 1
ATOM 324 C CA . ARG A 1 44 ? 46.690 2.909 26.032 1.00 25.97 44 ARG A CA 1
ATOM 325 C C . ARG A 1 44 ? 47.829 1.919 26.352 1.00 25.97 44 ARG A C 1
ATOM 327 O O . ARG A 1 44 ? 47.565 0.823 26.810 1.00 25.97 44 ARG A O 1
ATOM 334 N N . GLU A 1 45 ? 49.104 2.309 26.266 1.00 27.56 45 GLU A N 1
ATOM 335 C CA . GLU A 1 45 ? 50.174 1.575 26.983 1.00 27.56 45 GLU A CA 1
ATOM 336 C C . GLU A 1 45 ? 51.268 2.511 27.522 1.00 27.56 45 GLU A C 1
ATOM 338 O O . GLU A 1 45 ? 52.405 2.539 27.065 1.00 27.56 45 GLU A O 1
ATOM 343 N N . SER A 1 46 ? 50.948 3.285 28.561 1.00 30.55 46 SER A N 1
ATOM 344 C CA . SER A 1 46 ? 51.953 3.999 29.358 1.00 30.55 46 SER A CA 1
ATOM 345 C C . SER A 1 46 ? 51.830 3.607 30.831 1.00 30.55 46 SER A C 1
ATOM 347 O O . SER A 1 46 ? 51.238 4.346 31.615 1.00 30.55 46 SER A O 1
ATOM 349 N N . LYS A 1 47 ? 52.331 2.416 31.204 1.00 30.58 47 LYS A N 1
ATOM 350 C CA . LYS A 1 47 ? 52.685 2.013 32.588 1.00 30.58 47 LYS A CA 1
ATOM 351 C C . LYS A 1 47 ? 53.274 0.588 32.622 1.00 30.58 47 LYS A C 1
ATOM 353 O O . LYS A 1 47 ? 52.576 -0.362 32.953 1.00 30.58 47 LYS A O 1
ATOM 358 N N . ARG A 1 48 ? 54.582 0.434 32.377 1.00 26.89 48 ARG A N 1
ATOM 359 C CA . ARG A 1 48 ? 55.422 -0.636 32.967 1.00 26.89 48 ARG A CA 1
ATOM 360 C C . ARG A 1 48 ? 56.907 -0.250 32.917 1.00 26.89 48 ARG A C 1
ATOM 362 O O . ARG A 1 48 ? 57.331 0.549 32.094 1.00 26.89 48 ARG A O 1
ATOM 369 N N . ARG A 1 49 ? 57.638 -0.712 33.933 1.00 25.14 49 ARG A N 1
ATOM 370 C CA . ARG A 1 49 ? 58.914 -0.184 34.445 1.00 25.14 49 ARG A CA 1
ATOM 371 C C . ARG A 1 49 ? 60.091 -0.286 33.466 1.00 25.14 49 ARG A C 1
ATOM 373 O O . ARG A 1 49 ? 60.317 -1.328 32.865 1.00 25.14 49 ARG A O 1
ATOM 380 N N . LYS A 1 50 ? 60.883 0.794 33.463 1.00 25.36 50 LYS A N 1
ATOM 381 C CA . LYS A 1 50 ? 62.227 0.960 32.894 1.00 25.36 50 LYS A CA 1
ATOM 382 C C . LYS A 1 50 ? 63.131 -0.260 33.131 1.00 25.36 50 LYS A C 1
ATOM 384 O O . LYS A 1 50 ? 63.579 -0.488 34.251 1.00 25.36 50 LYS A O 1
ATOM 389 N N . THR A 1 51 ? 63.461 -0.971 32.063 1.00 26.36 51 THR A N 1
ATOM 390 C CA . THR A 1 51 ? 64.829 -1.458 31.838 1.00 26.36 51 THR A CA 1
ATOM 391 C C . THR A 1 51 ? 65.292 -0.654 30.643 1.00 26.36 51 THR A C 1
ATOM 393 O O . THR A 1 51 ? 64.707 -0.820 29.588 1.00 26.36 51 THR A O 1
ATOM 396 N N . GLU A 1 52 ? 66.166 0.333 30.840 1.00 25.69 52 GLU A N 1
ATOM 397 C CA . GLU A 1 52 ? 66.558 1.293 29.800 1.00 25.69 52 GLU A CA 1
ATOM 398 C C . GLU A 1 52 ? 67.201 0.548 28.619 1.00 25.69 52 GLU A C 1
ATOM 400 O O . GLU A 1 52 ? 68.351 0.124 28.746 1.00 25.69 52 GLU A O 1
ATOM 405 N N . PRO A 1 53 ? 66.520 0.373 27.467 1.00 30.14 53 PRO A N 1
ATOM 406 C CA . PRO A 1 53 ? 67.243 0.128 26.237 1.00 30.14 53 PRO A CA 1
ATOM 407 C C . PRO A 1 53 ? 67.777 1.501 25.824 1.00 30.14 53 PRO A C 1
ATOM 409 O O . PRO A 1 53 ? 67.049 2.495 25.881 1.00 30.14 53 PRO A O 1
ATOM 412 N N . SER A 1 54 ? 69.050 1.593 25.449 1.00 31.06 54 SER A N 1
ATOM 413 C CA . SER A 1 54 ? 69.611 2.824 24.886 1.00 31.06 54 SER A CA 1
ATOM 414 C C . SER A 1 54 ? 68.635 3.393 23.851 1.00 31.06 54 SER A C 1
ATOM 416 O O . SER A 1 54 ? 68.349 2.718 22.860 1.00 31.06 54 SER A O 1
ATOM 418 N N . ALA A 1 55 ? 68.062 4.571 24.120 1.00 34.44 55 ALA A N 1
ATOM 419 C CA . ALA A 1 55 ? 67.077 5.176 23.234 1.00 34.44 55 ALA A CA 1
ATOM 420 C C . ALA A 1 55 ? 67.649 5.212 21.804 1.00 34.44 55 ALA A C 1
ATOM 422 O O . ALA A 1 55 ? 68.823 5.573 21.653 1.00 34.44 55 ALA A O 1
ATOM 423 N N . PRO A 1 56 ? 66.877 4.813 20.773 1.00 42.09 56 PRO A N 1
ATOM 424 C CA . PRO A 1 56 ? 67.349 4.851 19.398 1.00 42.09 56 PRO A CA 1
ATOM 425 C C . PRO A 1 56 ? 67.831 6.267 19.100 1.00 42.09 56 PRO A C 1
ATOM 427 O O . PRO A 1 56 ? 67.103 7.243 19.293 1.00 42.09 56 PRO A O 1
ATOM 430 N N . VAL A 1 57 ? 69.098 6.373 18.704 1.00 48.97 57 VAL A N 1
ATOM 431 C CA . VAL A 1 57 ? 69.728 7.649 18.380 1.00 48.97 57 VAL A CA 1
ATOM 432 C C . VAL A 1 57 ? 68.883 8.293 17.274 1.00 48.97 57 VAL A C 1
ATOM 434 O O . VAL A 1 57 ? 68.704 7.659 16.232 1.00 48.97 57 VAL A O 1
ATOM 437 N N . PRO A 1 58 ? 68.335 9.512 17.466 1.00 67.12 58 PRO A N 1
ATOM 438 C CA . PRO A 1 58 ? 67.550 10.185 16.436 1.00 67.12 58 PRO A CA 1
ATOM 439 C C . PRO A 1 58 ? 68.309 10.171 15.106 1.00 67.12 58 PRO A C 1
ATOM 441 O O . PRO A 1 58 ? 69.514 10.422 15.095 1.00 67.12 58 PRO A O 1
ATOM 444 N N . ILE A 1 59 ? 67.638 9.878 13.987 1.00 78.44 59 ILE A N 1
ATOM 445 C CA . ILE A 1 59 ? 68.299 9.677 12.679 1.00 78.44 59 ILE A CA 1
ATOM 446 C C . ILE A 1 59 ? 69.182 10.874 12.299 1.00 78.44 59 ILE A C 1
ATOM 448 O O . ILE A 1 59 ? 70.287 10.685 11.803 1.00 78.44 59 ILE A O 1
ATOM 452 N N . LEU A 1 60 ? 68.754 12.102 12.615 1.00 78.25 60 LEU A N 1
ATOM 453 C CA . LEU A 1 60 ? 69.570 13.311 12.441 1.00 78.25 60 LEU A CA 1
ATOM 454 C C . LEU A 1 60 ? 70.886 13.262 13.234 1.00 78.25 60 LEU A C 1
ATOM 456 O O . LEU A 1 60 ? 71.931 13.653 12.722 1.00 78.25 60 LEU A O 1
ATOM 460 N N . THR A 1 61 ? 70.865 12.742 14.459 1.00 78.62 61 THR A N 1
ATOM 461 C CA . THR A 1 61 ? 72.064 12.524 15.279 1.00 78.62 61 THR A CA 1
ATOM 462 C C . THR A 1 61 ? 72.939 11.411 14.699 1.00 78.62 61 THR A C 1
ATOM 464 O O . THR A 1 61 ? 74.160 11.536 14.701 1.00 78.62 61 THR A O 1
ATOM 467 N N . ASN A 1 62 ? 72.343 10.351 14.139 1.00 81.94 62 ASN A N 1
ATOM 468 C CA . ASN A 1 62 ? 73.085 9.307 13.427 1.00 81.94 62 ASN A CA 1
ATOM 469 C C . ASN A 1 62 ? 73.808 9.876 12.188 1.00 81.94 62 ASN A C 1
ATOM 471 O O . ASN A 1 62 ? 75.004 9.649 12.020 1.00 81.94 62 ASN A O 1
ATOM 475 N N . ILE A 1 63 ? 73.124 10.693 11.382 1.00 81.75 63 ILE A N 1
ATOM 476 C CA . ILE A 1 63 ? 73.718 11.383 10.227 1.00 81.75 63 ILE A CA 1
ATOM 477 C C . ILE A 1 63 ? 74.864 12.298 10.676 1.00 81.75 63 ILE A C 1
ATOM 479 O O . ILE A 1 63 ? 75.953 12.224 10.113 1.00 81.75 63 ILE A O 1
ATOM 483 N N . ARG A 1 64 ? 74.666 13.099 11.732 1.00 83.06 64 ARG A N 1
ATOM 484 C CA . ARG A 1 64 ? 75.721 13.958 12.302 1.00 83.06 64 ARG A CA 1
ATOM 485 C C . ARG A 1 64 ? 76.940 13.154 12.749 1.00 83.06 64 ARG A C 1
ATOM 487 O O . ARG A 1 64 ? 78.057 13.529 12.407 1.00 83.06 64 ARG A O 1
ATOM 494 N N . ASN A 1 65 ? 76.737 12.029 13.439 1.00 81.25 65 ASN A N 1
ATOM 495 C CA . ASN A 1 65 ? 77.818 11.115 13.823 1.00 81.25 65 ASN A CA 1
ATOM 496 C C . ASN A 1 65 ? 78.601 10.614 12.602 1.00 81.25 65 ASN A C 1
ATOM 498 O O . ASN A 1 65 ? 79.830 10.615 12.619 1.00 81.25 65 ASN A O 1
ATOM 502 N N . ARG A 1 66 ? 77.904 10.218 11.528 1.00 84.62 66 ARG A N 1
ATOM 503 C CA . ARG A 1 66 ? 78.545 9.753 10.288 1.00 84.62 66 ARG A CA 1
ATOM 504 C C . ARG A 1 66 ? 79.335 10.856 9.589 1.00 84.62 66 ARG A C 1
ATOM 506 O O . ARG A 1 66 ? 80.430 10.581 9.108 1.00 84.62 66 ARG A O 1
ATOM 513 N N . ILE A 1 67 ? 78.818 12.085 9.571 1.00 80.69 67 ILE A N 1
ATOM 514 C CA . ILE A 1 67 ? 79.526 13.257 9.035 1.00 80.69 67 ILE A CA 1
ATOM 515 C C . ILE A 1 67 ? 80.813 13.497 9.834 1.00 80.69 67 ILE A C 1
ATOM 517 O O . ILE A 1 67 ? 81.896 13.540 9.252 1.00 80.69 67 ILE A O 1
ATOM 521 N N . CYS A 1 68 ? 80.720 13.566 11.164 1.00 81.31 68 CYS A N 1
ATOM 522 C CA . CYS A 1 68 ? 81.880 13.795 12.029 1.00 81.31 68 CYS A CA 1
ATOM 523 C C . CYS A 1 68 ? 82.938 12.694 11.849 1.00 81.31 68 CYS A C 1
ATOM 525 O O . CYS A 1 68 ? 84.118 12.992 11.679 1.00 81.31 68 CYS A O 1
ATOM 527 N N . ALA A 1 69 ? 82.513 11.426 11.798 1.00 81.56 69 ALA A N 1
ATOM 528 C CA . ALA A 1 69 ? 83.403 10.284 11.602 1.00 81.56 69 ALA A CA 1
ATOM 529 C C . ALA A 1 69 ? 84.082 10.271 10.220 1.00 81.56 69 ALA A C 1
ATOM 531 O O . ALA A 1 69 ? 85.247 9.897 10.119 1.00 81.56 69 ALA A O 1
ATOM 532 N N . LYS A 1 70 ? 83.373 10.668 9.154 1.00 80.44 70 LYS A N 1
ATOM 533 C CA . LYS A 1 70 ? 83.905 10.642 7.782 1.00 80.44 70 LYS A CA 1
ATOM 534 C C . LYS A 1 70 ? 84.865 11.800 7.500 1.00 80.44 70 LYS A C 1
ATOM 536 O O . LYS A 1 70 ? 85.867 11.584 6.827 1.00 80.44 70 LYS A O 1
ATOM 541 N N . PHE A 1 71 ? 84.558 12.999 7.995 1.00 79.25 71 PHE A N 1
ATOM 542 C CA . PHE A 1 71 ? 85.322 14.220 7.707 1.00 79.25 71 PHE A CA 1
ATOM 543 C C . PHE A 1 71 ? 86.292 14.620 8.832 1.00 79.25 71 PHE A C 1
ATOM 545 O O . PHE A 1 71 ? 87.090 15.533 8.645 1.00 79.25 71 PHE A O 1
ATOM 552 N N . GLY A 1 72 ? 86.266 13.930 9.979 1.00 73.44 72 GLY A N 1
ATOM 553 C CA . GLY A 1 72 ? 87.149 14.210 11.117 1.00 73.44 72 GLY A CA 1
ATOM 554 C C . GLY A 1 72 ? 86.853 15.546 11.801 1.00 73.44 72 GLY A C 1
ATOM 555 O O . GLY A 1 72 ? 87.778 16.207 12.265 1.00 73.44 72 GLY A O 1
ATOM 556 N N . VAL A 1 73 ? 85.584 15.957 11.823 1.00 77.31 73 VAL A N 1
ATOM 557 C CA . VAL A 1 73 ? 85.136 17.262 12.335 1.00 77.31 73 VAL A CA 1
ATOM 558 C C . VAL A 1 73 ? 84.475 17.120 13.698 1.00 77.31 73 VAL A C 1
ATOM 560 O O . VAL A 1 73 ? 83.842 16.100 13.979 1.00 77.31 73 VAL A O 1
ATOM 563 N N . GLU A 1 74 ? 84.591 18.148 14.538 1.00 76.62 74 GLU A N 1
ATOM 564 C CA . GLU A 1 74 ? 83.872 18.198 15.811 1.00 76.62 74 GLU A CA 1
ATOM 565 C C . GLU A 1 74 ? 82.356 18.290 15.583 1.00 76.62 74 GLU A C 1
ATOM 567 O O . GLU A 1 74 ? 81.871 19.009 14.701 1.00 76.62 74 GLU A O 1
ATOM 572 N N . MET A 1 75 ? 81.595 17.550 16.395 1.00 78.12 75 MET A N 1
ATOM 573 C CA . MET A 1 75 ? 80.138 17.613 16.384 1.00 78.12 75 MET A CA 1
ATOM 574 C C . MET A 1 75 ? 79.694 18.931 17.033 1.00 78.12 75 MET A C 1
ATOM 576 O O . MET A 1 75 ? 79.686 19.031 18.256 1.00 78.12 75 MET A O 1
ATOM 580 N N . GLY A 1 76 ? 79.304 19.921 16.223 1.00 69.88 76 GLY A N 1
ATOM 581 C CA . GLY A 1 76 ? 78.687 21.165 16.718 1.00 69.88 76 GLY A CA 1
ATOM 582 C C . GLY A 1 76 ? 77.354 20.908 17.429 1.00 69.88 76 GLY A C 1
ATOM 583 O O . GLY A 1 76 ? 76.809 19.816 17.296 1.00 69.88 76 GLY A O 1
ATOM 584 N N . ASP A 1 77 ? 76.782 21.880 18.145 1.00 74.06 77 ASP A N 1
ATOM 585 C CA . ASP A 1 77 ? 75.598 21.693 19.008 1.00 74.06 77 ASP A CA 1
ATOM 586 C C . ASP A 1 77 ? 74.332 21.323 18.214 1.00 74.06 77 ASP A C 1
ATOM 588 O O . ASP A 1 77 ? 73.472 20.559 18.669 1.00 74.06 77 ASP A O 1
ATOM 592 N N . ASN A 1 78 ? 74.228 21.806 16.976 1.00 74.19 78 ASN A N 1
ATOM 593 C CA . ASN A 1 78 ? 73.083 21.600 16.091 1.00 74.19 78 ASN A CA 1
ATOM 594 C C . ASN A 1 78 ? 73.503 21.085 14.696 1.00 74.19 78 ASN A C 1
ATOM 596 O O . ASN A 1 78 ? 74.688 20.981 14.365 1.00 74.19 78 ASN A O 1
ATOM 600 N N . VAL A 1 79 ? 72.509 20.703 13.879 1.00 77.25 79 VAL A N 1
ATOM 601 C CA . VAL A 1 79 ? 72.731 20.214 12.502 1.00 77.25 79 VAL A CA 1
ATOM 602 C C . VAL A 1 79 ? 73.466 21.275 11.685 1.00 77.25 79 VAL A C 1
ATOM 604 O O . VAL A 1 79 ? 74.424 20.954 10.989 1.00 77.25 79 VAL A O 1
ATOM 607 N N . ARG A 1 80 ? 73.065 22.540 11.827 1.00 74.44 80 ARG A N 1
ATOM 608 C CA . ARG A 1 80 ? 73.641 23.681 11.117 1.00 74.44 80 ARG A CA 1
ATOM 609 C C . ARG A 1 80 ? 75.148 23.840 11.340 1.00 74.44 80 ARG A C 1
ATOM 611 O O . ARG A 1 80 ? 75.886 23.966 10.371 1.00 74.44 80 ARG A O 1
ATOM 618 N N . GLU A 1 81 ? 75.605 23.793 12.587 1.00 77.12 81 GLU A N 1
ATOM 619 C CA . GLU A 1 81 ? 77.025 23.874 12.942 1.00 77.12 81 GLU A CA 1
ATOM 620 C C . GLU A 1 81 ? 77.794 22.666 12.420 1.00 77.12 81 GLU A C 1
ATOM 622 O O . GLU A 1 81 ? 78.843 22.841 11.813 1.00 77.12 81 GLU A O 1
ATOM 627 N N . THR A 1 82 ? 77.235 21.457 12.558 1.00 81.19 82 THR A N 1
ATOM 628 C CA . THR A 1 82 ? 77.872 20.229 12.043 1.00 81.19 82 THR A CA 1
ATOM 629 C C . THR A 1 82 ? 78.053 20.283 10.517 1.00 81.19 82 THR A C 1
ATOM 631 O O . THR A 1 82 ? 79.055 19.817 9.980 1.00 81.19 82 THR A O 1
ATOM 634 N N . LEU A 1 83 ? 77.086 20.860 9.796 1.00 78.75 83 LEU A N 1
ATOM 635 C CA . LEU A 1 83 ? 77.177 21.055 8.347 1.00 78.75 83 LEU A CA 1
ATOM 636 C C . LEU A 1 83 ? 78.157 22.176 7.973 1.00 78.75 83 LEU A C 1
ATOM 638 O O . LEU A 1 83 ? 78.885 22.037 6.992 1.00 78.75 83 LEU A O 1
ATOM 642 N N . SER A 1 84 ? 78.206 23.264 8.746 1.00 74.56 84 SER A N 1
ATOM 643 C CA . SER A 1 84 ? 79.156 24.362 8.525 1.00 74.56 84 SER A CA 1
ATOM 644 C C . SER A 1 84 ? 80.600 23.888 8.679 1.00 74.56 84 SER A C 1
ATOM 646 O O . SER A 1 84 ? 81.423 24.135 7.800 1.00 74.56 84 SER A O 1
ATOM 648 N N . THR A 1 85 ? 80.892 23.136 9.743 1.00 78.56 85 THR A N 1
ATOM 649 C CA . THR A 1 85 ? 82.233 22.596 9.991 1.00 78.56 85 THR A CA 1
ATOM 650 C C . THR A 1 85 ? 82.618 21.548 8.944 1.00 78.56 85 THR A C 1
ATOM 652 O O . THR A 1 85 ? 83.761 21.532 8.490 1.00 78.56 85 THR A O 1
ATOM 655 N N . MET A 1 86 ? 81.669 20.726 8.470 1.00 80.00 86 MET A N 1
ATOM 656 C CA . MET A 1 86 ? 81.885 19.844 7.313 1.00 80.00 86 MET A CA 1
ATOM 657 C C . MET A 1 86 ? 82.311 20.639 6.069 1.00 80.00 86 MET A C 1
ATOM 659 O O . MET A 1 86 ? 83.220 20.217 5.358 1.00 80.00 86 MET A O 1
ATOM 663 N N . CYS A 1 87 ? 81.696 21.797 5.811 1.00 71.50 87 CYS A N 1
ATOM 664 C CA . CYS A 1 87 ? 82.057 22.648 4.676 1.00 71.50 87 CYS A CA 1
ATOM 665 C C . CYS A 1 87 ? 83.477 23.217 4.807 1.00 71.50 87 CYS A C 1
ATOM 667 O O . CYS A 1 87 ? 84.250 23.160 3.852 1.00 71.50 87 CYS A O 1
ATOM 669 N N . GLU A 1 88 ? 83.828 23.737 5.986 1.00 73.12 88 GLU A N 1
ATOM 670 C CA . GLU A 1 88 ? 85.167 24.269 6.274 1.00 73.12 88 GLU A CA 1
ATOM 671 C C . GLU A 1 88 ? 86.244 23.181 6.164 1.00 73.12 88 GLU A C 1
ATOM 673 O O . GLU A 1 88 ? 87.322 23.418 5.613 1.00 73.12 88 GLU A O 1
ATOM 678 N N . ALA A 1 89 ? 85.944 21.959 6.614 1.00 73.38 89 ALA A N 1
ATOM 679 C CA . ALA A 1 89 ? 86.834 20.810 6.475 1.00 73.38 89 ALA A CA 1
ATOM 680 C C . ALA A 1 89 ? 87.075 20.442 5.001 1.00 73.38 89 ALA A C 1
ATOM 682 O O . ALA A 1 89 ? 88.212 20.167 4.620 1.00 73.38 89 ALA A O 1
ATOM 683 N N . ILE A 1 90 ? 86.032 20.486 4.162 1.00 69.81 90 ILE A N 1
ATOM 684 C CA . ILE A 1 90 ? 86.143 20.236 2.715 1.00 69.81 90 ILE A CA 1
ATOM 685 C C . ILE A 1 90 ? 86.955 21.343 2.022 1.00 69.81 90 ILE A C 1
ATOM 687 O O . ILE A 1 90 ? 87.731 21.044 1.121 1.00 69.81 90 ILE A O 1
ATOM 691 N N . GLN A 1 91 ? 86.806 22.607 2.436 1.00 68.56 91 GLN A N 1
ATOM 692 C CA . GLN A 1 91 ? 87.511 23.740 1.818 1.00 68.56 91 GLN A CA 1
ATOM 693 C C . GLN A 1 91 ? 88.979 23.881 2.255 1.00 68.56 91 GLN A C 1
ATOM 695 O O . GLN A 1 91 ? 89.782 24.414 1.495 1.00 68.56 91 GLN A O 1
ATOM 700 N N . SER A 1 92 ? 89.337 23.448 3.469 1.00 67.38 92 SER A N 1
ATOM 701 C CA . SER A 1 92 ? 90.668 23.688 4.057 1.00 67.38 92 SER A CA 1
ATOM 702 C C . SER A 1 92 ? 91.734 22.643 3.716 1.00 67.38 92 SER A C 1
ATOM 704 O O . SER A 1 92 ? 92.921 22.934 3.858 1.00 67.38 92 SER A O 1
ATOM 706 N N . ARG A 1 93 ? 91.357 21.437 3.271 1.00 60.50 93 ARG A N 1
ATOM 707 C CA . ARG A 1 93 ? 92.312 20.380 2.897 1.00 60.50 93 ARG A CA 1
ATOM 708 C C . ARG A 1 93 ? 92.471 20.290 1.381 1.00 60.50 93 ARG A C 1
ATOM 710 O O . ARG A 1 93 ? 91.544 19.878 0.690 1.00 60.50 93 ARG A O 1
ATOM 717 N N . GLU A 1 94 ? 93.667 20.596 0.877 1.00 55.94 94 GLU A N 1
ATOM 718 C CA . GLU A 1 94 ? 94.016 20.441 -0.548 1.00 55.94 94 GLU A CA 1
ATOM 719 C C . GLU A 1 94 ? 93.902 18.975 -1.023 1.00 55.94 94 GLU A C 1
ATOM 721 O O . GLU A 1 94 ? 93.572 18.717 -2.178 1.00 55.94 94 GLU A O 1
ATOM 726 N N . ASP A 1 95 ? 94.066 18.008 -0.115 1.00 51.59 95 ASP A N 1
ATOM 727 C CA . ASP A 1 95 ? 93.958 16.563 -0.356 1.00 51.59 95 ASP A CA 1
ATOM 728 C C . ASP A 1 95 ? 92.506 16.053 -0.552 1.00 51.59 95 ASP A C 1
ATOM 730 O O . ASP A 1 95 ? 92.307 14.876 -0.856 1.00 51.59 95 ASP A O 1
ATOM 734 N N . LEU A 1 96 ? 91.479 16.907 -0.403 1.00 48.81 96 LEU A N 1
ATOM 735 C CA . LEU A 1 96 ? 90.054 16.525 -0.448 1.00 48.81 96 LEU A CA 1
ATOM 736 C C . LEU A 1 96 ? 89.318 16.825 -1.771 1.00 48.81 96 LEU A C 1
ATOM 738 O O . LEU A 1 96 ? 88.095 16.692 -1.819 1.00 48.81 96 LEU A O 1
ATOM 742 N N . GLN A 1 97 ? 90.017 17.126 -2.872 1.00 59.00 97 GLN A N 1
ATOM 743 C CA . GLN A 1 97 ? 89.401 17.148 -4.218 1.00 59.00 97 GLN A CA 1
ATOM 744 C C . GLN A 1 97 ? 89.043 15.746 -4.774 1.00 59.00 97 GLN A C 1
ATOM 746 O O . GLN A 1 97 ? 88.698 15.613 -5.946 1.00 59.00 97 GLN A O 1
ATOM 751 N N . ASP A 1 98 ? 89.098 14.689 -3.957 1.00 71.62 98 ASP A N 1
ATOM 752 C CA . ASP A 1 98 ? 88.677 13.336 -4.340 1.00 71.62 98 ASP A CA 1
ATOM 753 C C . ASP A 1 98 ? 87.149 13.251 -4.558 1.00 71.62 98 ASP A C 1
ATOM 755 O O . ASP A 1 98 ? 86.352 13.574 -3.667 1.00 71.62 98 ASP A O 1
ATOM 759 N N . GLU A 1 99 ? 86.729 12.766 -5.734 1.00 73.25 99 GLU A N 1
ATOM 760 C CA . GLU A 1 99 ? 85.321 12.647 -6.145 1.00 73.25 99 GLU A CA 1
ATOM 761 C C . GLU A 1 99 ? 84.469 11.867 -5.128 1.00 73.25 99 GLU A C 1
ATOM 763 O O . GLU A 1 99 ? 83.301 12.209 -4.904 1.00 73.25 99 GLU A O 1
ATOM 768 N N . GLN A 1 100 ? 85.031 10.840 -4.473 1.00 76.00 100 GLN A N 1
ATOM 769 C CA . GLN A 1 100 ? 84.309 10.055 -3.461 1.00 76.00 100 GLN A CA 1
ATOM 770 C C . GLN A 1 100 ? 83.941 10.878 -2.223 1.00 76.00 100 GLN A C 1
ATOM 772 O O . GLN A 1 100 ? 82.877 10.668 -1.622 1.00 76.00 100 GLN A O 1
ATOM 777 N N . THR A 1 101 ? 84.802 11.816 -1.835 1.00 77.31 101 THR A N 1
ATOM 778 C CA . THR A 1 101 ? 84.586 12.665 -0.663 1.00 77.31 101 THR A CA 1
ATOM 779 C C . THR A 1 101 ? 83.462 13.662 -0.939 1.00 77.31 101 THR A C 1
ATOM 781 O O . THR A 1 101 ? 82.529 13.778 -0.139 1.00 77.31 101 THR A O 1
ATOM 784 N N . ILE A 1 102 ? 83.483 14.297 -2.115 1.00 79.12 102 ILE A N 1
ATOM 785 C CA . ILE A 1 102 ? 82.426 15.217 -2.558 1.00 79.12 102 ILE A CA 1
ATOM 786 C C . ILE A 1 102 ? 81.089 14.473 -2.680 1.00 79.12 102 ILE A C 1
ATOM 788 O O . ILE A 1 102 ? 80.073 14.938 -2.159 1.00 79.12 102 ILE A O 1
ATOM 792 N N . CYS A 1 103 ? 81.081 13.280 -3.290 1.00 80.50 103 CYS A N 1
ATOM 793 C CA . CYS A 1 103 ? 79.889 12.428 -3.351 1.00 80.50 103 CYS A CA 1
ATOM 794 C C . CYS A 1 103 ? 79.314 12.137 -1.960 1.00 80.50 103 CYS A C 1
ATOM 796 O O . CYS A 1 103 ? 78.108 12.278 -1.758 1.00 80.50 103 CYS A O 1
ATOM 798 N N . SER A 1 104 ? 80.168 11.769 -1.000 1.00 81.69 104 SER A N 1
ATOM 799 C CA . SER A 1 104 ? 79.742 11.475 0.373 1.00 81.69 104 SER A CA 1
ATOM 800 C C . SER A 1 104 ? 79.098 12.699 1.036 1.00 81.69 104 SER A C 1
ATOM 802 O O . SER A 1 104 ? 78.050 12.570 1.667 1.00 81.69 104 SER A O 1
ATOM 804 N N . ALA A 1 105 ? 79.676 13.894 0.856 1.00 82.44 105 ALA A N 1
ATOM 805 C CA . ALA A 1 105 ? 79.130 15.144 1.392 1.00 82.44 105 ALA A CA 1
ATOM 806 C C . ALA A 1 105 ? 77.725 15.439 0.840 1.00 82.44 105 ALA A C 1
ATOM 808 O O . ALA A 1 105 ? 76.787 15.693 1.600 1.00 82.44 105 ALA A O 1
ATOM 809 N N . LEU A 1 106 ? 77.562 15.348 -0.484 1.00 84.44 106 LEU A N 1
ATOM 810 C CA . LEU A 1 106 ? 76.274 15.547 -1.152 1.00 84.44 106 LEU A CA 1
ATOM 811 C C . LEU A 1 106 ? 75.234 14.514 -0.688 1.00 84.44 106 LEU A C 1
ATOM 813 O O . LEU A 1 106 ? 74.059 14.839 -0.500 1.00 84.44 106 LEU A O 1
ATOM 817 N N . GLU A 1 107 ? 75.656 13.266 -0.478 1.00 85.62 107 GLU A N 1
ATOM 818 C CA . GLU A 1 107 ? 74.777 12.188 -0.037 1.00 85.62 107 GLU A CA 1
ATOM 819 C C . GLU A 1 107 ? 74.278 12.420 1.396 1.00 85.62 107 GLU A C 1
ATOM 821 O O . GLU A 1 107 ? 73.071 12.313 1.636 1.00 85.62 107 GLU A O 1
ATOM 826 N N . PHE A 1 108 ? 75.149 12.852 2.315 1.00 86.25 108 PHE A N 1
ATOM 827 C CA . PHE A 1 108 ? 74.752 13.232 3.675 1.00 86.25 108 PHE A CA 1
ATOM 828 C C . PHE A 1 108 ? 73.796 14.431 3.704 1.00 86.25 108 PHE A C 1
ATOM 830 O O . PHE A 1 108 ? 72.803 14.397 4.436 1.00 86.25 108 PHE A O 1
ATOM 837 N N . LEU A 1 109 ? 74.022 15.460 2.878 1.00 86.00 109 LEU A N 1
ATOM 838 C CA . LEU A 1 109 ? 73.100 16.600 2.759 1.00 86.00 109 LEU A CA 1
ATOM 839 C C . LEU A 1 109 ? 71.705 16.151 2.301 1.00 86.00 109 LEU A C 1
ATOM 841 O O . LEU A 1 109 ? 70.694 16.528 2.896 1.00 86.00 109 LEU A O 1
ATOM 845 N N . SER A 1 110 ? 71.645 15.263 1.304 1.00 84.81 110 SER A N 1
ATOM 846 C CA . SER A 1 110 ? 70.382 14.711 0.803 1.00 84.81 110 SER A CA 1
ATOM 847 C C . SER A 1 110 ? 69.634 13.867 1.848 1.00 84.81 110 SER A C 1
ATOM 849 O O . SER A 1 110 ? 68.407 13.938 1.959 1.00 84.81 110 SER A O 1
ATOM 851 N N . GLN A 1 111 ? 70.364 13.081 2.649 1.00 86.38 111 GLN A N 1
ATOM 852 C CA . GLN A 1 111 ? 69.799 12.259 3.721 1.00 86.38 111 GLN A CA 1
ATOM 853 C C . GLN A 1 111 ? 69.281 13.123 4.871 1.00 86.38 111 GLN A C 1
ATOM 855 O O . GLN A 1 111 ? 68.229 12.815 5.429 1.00 86.38 111 GLN A O 1
ATOM 860 N N . THR A 1 112 ? 69.979 14.220 5.179 1.00 85.19 112 THR A N 1
ATOM 861 C CA . THR A 1 112 ? 69.569 15.187 6.205 1.00 85.19 112 THR A CA 1
ATOM 862 C C . THR A 1 112 ? 68.189 15.753 5.880 1.00 85.19 112 THR A C 1
ATOM 864 O O . THR A 1 112 ? 67.312 15.747 6.736 1.00 85.19 112 THR A O 1
ATOM 867 N N . LEU A 1 113 ? 67.942 16.136 4.624 1.00 81.44 113 LEU A N 1
ATOM 868 C CA . LEU A 1 113 ? 66.640 16.657 4.197 1.00 81.44 113 LEU A CA 1
ATOM 869 C C . LEU A 1 113 ? 65.517 15.611 4.222 1.00 81.44 113 LEU A C 1
ATOM 871 O O . LEU A 1 113 ? 64.400 15.930 4.616 1.00 81.44 113 LEU A O 1
ATOM 875 N N . CYS A 1 114 ? 65.809 14.349 3.894 1.00 84.69 114 CYS A N 1
ATOM 876 C CA . CYS A 1 114 ? 64.831 13.265 4.062 1.00 84.69 114 CYS A CA 1
ATOM 877 C C . CYS A 1 114 ? 64.470 13.043 5.539 1.00 84.69 114 CYS A C 1
ATOM 879 O O . CYS A 1 114 ? 63.329 12.724 5.866 1.00 84.69 114 CYS A O 1
ATOM 881 N N . ALA A 1 115 ? 65.452 13.174 6.436 1.00 81.56 115 ALA A N 1
ATOM 882 C CA . ALA A 1 115 ? 65.241 13.029 7.872 1.00 81.56 115 ALA A CA 1
ATOM 883 C C . ALA A 1 115 ? 64.450 14.208 8.457 1.00 81.56 115 ALA A C 1
ATOM 885 O O . ALA A 1 115 ? 63.613 13.992 9.334 1.00 81.56 115 ALA A O 1
ATOM 886 N N . ILE A 1 116 ? 64.677 15.423 7.943 1.00 79.75 116 ILE A N 1
ATOM 887 C CA . ILE A 1 116 ? 63.894 16.614 8.292 1.00 79.75 116 ILE A CA 1
ATOM 888 C C . ILE A 1 116 ? 62.437 16.456 7.835 1.00 79.75 116 ILE A C 1
ATOM 890 O O . ILE A 1 116 ? 61.540 16.720 8.620 1.00 79.75 116 ILE A O 1
ATOM 894 N N . ASP A 1 117 ? 62.188 15.918 6.634 1.00 75.62 117 ASP A N 1
ATOM 895 C CA . ASP A 1 117 ? 60.829 15.585 6.167 1.00 75.62 117 ASP A CA 1
ATOM 896 C C . ASP A 1 117 ? 60.248 14.304 6.804 1.00 75.62 117 ASP A C 1
ATOM 898 O O . ASP A 1 117 ? 59.250 13.765 6.339 1.00 75.62 117 ASP A O 1
ATOM 902 N N . HIS A 1 118 ? 60.899 13.761 7.838 1.00 78.88 118 HIS A N 1
ATOM 903 C CA . HIS A 1 118 ? 60.472 12.570 8.582 1.00 78.88 118 HIS A CA 1
ATOM 904 C C . HIS A 1 118 ? 60.233 11.306 7.728 1.00 78.88 118 HIS A C 1
ATOM 906 O O . HIS A 1 118 ? 59.511 10.399 8.136 1.00 78.88 118 HIS A O 1
ATOM 912 N N . THR A 1 119 ? 60.873 11.204 6.559 1.00 79.06 119 THR A N 1
ATOM 913 C CA . THR A 1 119 ? 60.749 10.052 5.640 1.00 79.06 119 THR A CA 1
ATOM 914 C C . THR A 1 119 ? 61.955 9.120 5.654 1.00 79.06 119 THR A C 1
ATOM 916 O O . THR A 1 119 ? 61.898 8.017 5.100 1.00 79.06 119 THR A O 1
ATOM 919 N N . ALA A 1 120 ? 63.064 9.552 6.258 1.00 81.06 120 ALA A N 1
ATOM 920 C CA . ALA A 1 120 ? 64.255 8.730 6.404 1.00 81.06 120 ALA A CA 1
ATOM 921 C C . ALA A 1 120 ? 64.071 7.667 7.496 1.00 81.06 120 ALA A C 1
ATOM 923 O O . ALA A 1 120 ? 63.605 7.962 8.592 1.00 81.06 120 ALA A O 1
ATOM 924 N N . THR A 1 121 ? 64.504 6.443 7.211 1.00 80.94 121 THR A N 1
ATOM 925 C CA . THR A 1 121 ? 64.540 5.300 8.137 1.00 80.94 121 THR A CA 1
ATOM 926 C C . THR A 1 121 ? 65.869 4.557 7.984 1.00 80.94 121 THR A C 1
ATOM 928 O O . THR A 1 121 ? 66.478 4.594 6.916 1.00 80.94 121 THR A O 1
ATOM 931 N N . LEU A 1 122 ? 66.361 3.910 9.042 1.00 77.75 122 LEU A N 1
ATOM 932 C CA . LEU A 1 122 ? 67.509 2.998 8.949 1.00 77.75 122 LEU A CA 1
ATOM 933 C C . LEU A 1 122 ? 67.040 1.667 8.346 1.00 77.75 122 LEU A C 1
ATOM 935 O O . LEU A 1 122 ? 65.984 1.172 8.735 1.00 77.75 122 LEU A O 1
ATOM 939 N N . ALA A 1 123 ? 67.804 1.097 7.407 1.00 76.50 123 ALA A N 1
ATOM 940 C CA . ALA A 1 123 ? 67.484 -0.204 6.811 1.00 76.50 123 ALA A CA 1
ATOM 941 C C . ALA A 1 123 ? 67.390 -1.315 7.872 1.00 76.50 123 ALA A C 1
ATOM 943 O O . ALA A 1 123 ? 66.531 -2.186 7.768 1.00 76.50 123 ALA A O 1
ATOM 944 N N . GLU A 1 124 ? 68.222 -1.231 8.914 1.00 75.44 124 GLU A N 1
ATOM 945 C CA . GLU A 1 124 ? 68.124 -2.049 10.120 1.00 75.44 124 GLU A CA 1
ATOM 946 C C . GLU A 1 124 ? 68.028 -1.117 11.345 1.00 75.44 124 GLU A C 1
ATOM 948 O O . GLU A 1 124 ? 69.016 -0.468 11.694 1.00 75.44 124 GLU A O 1
ATOM 953 N N . PRO A 1 125 ? 66.868 -1.021 12.030 1.00 70.25 125 PRO A N 1
ATOM 954 C CA . PRO A 1 125 ? 66.643 -0.043 13.105 1.00 70.25 125 PRO A CA 1
ATOM 955 C C . PRO A 1 125 ? 67.607 -0.152 14.295 1.00 70.25 125 PRO A C 1
ATOM 957 O O . PRO A 1 125 ? 67.780 0.814 15.037 1.00 70.25 125 PRO A O 1
ATOM 960 N N . HIS A 1 126 ? 68.204 -1.329 14.497 1.00 71.94 126 HIS A N 1
ATOM 961 C CA . HIS A 1 126 ? 69.105 -1.621 15.613 1.00 71.94 126 HIS A CA 1
ATOM 962 C C . HIS A 1 126 ? 70.590 -1.460 15.264 1.00 71.94 126 HIS A C 1
ATOM 964 O O . HIS A 1 126 ? 71.415 -1.391 16.175 1.00 71.94 126 HIS A O 1
ATOM 970 N N . ASP A 1 127 ? 70.936 -1.362 13.979 1.00 72.69 127 ASP A N 1
ATOM 971 C CA . ASP A 1 127 ? 72.305 -1.130 13.535 1.00 72.69 127 ASP A CA 1
ATOM 972 C C . ASP A 1 127 ? 72.480 0.333 13.116 1.00 72.69 127 ASP A C 1
ATOM 974 O O . ASP A 1 127 ? 72.040 0.778 12.052 1.00 72.69 127 ASP A O 1
ATOM 978 N N . ASN A 1 128 ? 73.183 1.089 13.961 1.00 68.44 128 ASN A N 1
ATOM 979 C CA . ASN A 1 128 ? 73.519 2.484 13.699 1.00 68.44 128 ASN A CA 1
ATOM 980 C C . ASN A 1 128 ? 74.423 2.672 12.470 1.00 68.44 128 ASN A C 1
ATOM 982 O O . ASN A 1 128 ? 74.558 3.816 12.030 1.00 68.44 128 ASN A O 1
ATOM 986 N N . SER A 1 129 ? 75.027 1.615 11.916 1.00 70.19 129 SER A N 1
ATOM 987 C CA . SER A 1 129 ? 75.816 1.651 10.679 1.00 70.19 129 SER A CA 1
ATOM 988 C C . SER A 1 129 ? 75.002 1.344 9.410 1.00 70.19 129 SER A C 1
ATOM 990 O O . SER A 1 129 ? 75.461 1.638 8.304 1.00 70.19 129 SER A O 1
ATOM 992 N N . SER A 1 130 ? 73.749 0.892 9.549 1.00 77.19 130 SER A N 1
ATOM 993 C CA . SER A 1 130 ? 72.905 0.478 8.421 1.00 77.19 130 SER A CA 1
ATOM 994 C C . SER A 1 130 ? 72.542 1.630 7.459 1.00 77.19 130 SER A C 1
ATOM 996 O O . SER A 1 130 ? 72.450 2.795 7.858 1.00 77.19 130 SER A O 1
ATOM 998 N N . PRO A 1 131 ? 72.366 1.378 6.153 1.00 77.38 131 PRO A N 1
ATOM 999 C CA . PRO A 1 131 ? 72.091 2.435 5.177 1.00 77.38 131 PRO A CA 1
ATOM 1000 C C . PRO A 1 131 ? 70.758 3.161 5.442 1.00 77.38 131 PRO A C 1
ATOM 1002 O O . PRO A 1 131 ? 69.763 2.550 5.826 1.00 77.38 131 PRO A O 1
ATOM 1005 N N . ILE A 1 132 ? 70.733 4.480 5.213 1.00 81.06 132 ILE A N 1
ATOM 1006 C CA . ILE A 1 132 ? 69.549 5.328 5.427 1.00 81.06 132 ILE A CA 1
ATOM 1007 C C . ILE A 1 132 ? 68.665 5.321 4.174 1.00 81.06 132 ILE A C 1
ATOM 1009 O O . ILE A 1 132 ? 69.069 5.771 3.098 1.00 81.06 132 ILE A O 1
ATOM 1013 N N . MET A 1 133 ? 67.429 4.860 4.336 1.00 80.44 133 MET A N 1
ATOM 1014 C CA . MET A 1 133 ? 66.440 4.652 3.285 1.00 80.44 133 MET A CA 1
ATOM 1015 C C . MET A 1 133 ? 65.327 5.701 3.349 1.00 80.44 133 MET A C 1
ATOM 1017 O O . MET A 1 133 ? 64.864 6.068 4.422 1.00 80.44 133 MET A O 1
ATOM 1021 N N . CYS A 1 134 ? 64.866 6.169 2.189 1.00 83.56 134 CYS A N 1
ATOM 1022 C CA . CYS A 1 134 ? 63.701 7.046 2.061 1.00 83.56 134 CYS A CA 1
ATOM 1023 C C . CYS A 1 134 ? 62.786 6.485 0.965 1.00 83.56 134 CYS A C 1
ATOM 1025 O O . CYS A 1 134 ? 63.200 6.386 -0.194 1.00 83.56 134 CYS A O 1
ATOM 1027 N N . LYS A 1 135 ? 61.563 6.077 1.331 1.00 76.69 135 LYS A N 1
ATOM 1028 C CA . LYS A 1 135 ? 60.621 5.406 0.418 1.00 76.69 135 LYS A CA 1
ATOM 1029 C C . LYS A 1 135 ? 60.202 6.306 -0.762 1.00 76.69 135 LYS A C 1
ATOM 1031 O O . LYS A 1 135 ? 60.347 5.826 -1.890 1.00 76.69 135 LYS A O 1
ATOM 1036 N N . PRO A 1 136 ? 59.812 7.586 -0.561 1.00 73.56 136 PRO A N 1
ATOM 1037 C CA . PRO A 1 136 ? 59.528 8.513 -1.665 1.00 73.56 136 PRO A CA 1
ATOM 1038 C C . PRO A 1 136 ? 60.694 8.668 -2.645 1.00 73.56 136 PRO A C 1
ATOM 1040 O O . PRO A 1 136 ? 60.517 8.595 -3.857 1.00 73.56 136 PRO A O 1
ATOM 1043 N N . CYS A 1 137 ? 61.918 8.793 -2.127 1.00 77.88 137 CYS A N 1
ATOM 1044 C CA . CYS A 1 137 ? 63.114 8.904 -2.960 1.00 77.88 137 CYS A CA 1
ATOM 1045 C C . CYS A 1 137 ? 63.432 7.625 -3.737 1.00 77.88 137 CYS A C 1
ATOM 1047 O O . CYS A 1 137 ? 63.902 7.702 -4.868 1.00 77.88 137 CYS A O 1
ATOM 1049 N N . LYS A 1 138 ? 63.215 6.452 -3.128 1.00 72.38 138 LYS A N 1
ATOM 1050 C CA . LYS A 1 138 ? 63.542 5.157 -3.741 1.00 72.38 138 LYS A CA 1
ATOM 1051 C C . LYS A 1 138 ? 62.565 4.788 -4.855 1.00 72.38 138 LYS A C 1
ATOM 1053 O O . LYS A 1 138 ? 62.980 4.239 -5.867 1.00 72.38 138 LYS A O 1
ATOM 1058 N N . THR A 1 139 ? 61.282 5.068 -4.645 1.00 68.12 139 THR A N 1
ATOM 1059 C CA . THR A 1 139 ? 60.213 4.798 -5.620 1.00 68.12 139 THR A CA 1
ATOM 1060 C C . THR A 1 139 ? 60.085 5.896 -6.671 1.00 68.12 139 THR A C 1
ATOM 1062 O O . THR A 1 139 ? 59.417 5.682 -7.675 1.00 68.12 139 THR A O 1
ATOM 1065 N N . PHE A 1 140 ? 60.741 7.044 -6.458 1.00 63.28 140 PHE A N 1
ATOM 1066 C CA . PHE A 1 140 ? 60.491 8.268 -7.215 1.00 63.28 140 PHE A CA 1
ATOM 1067 C C . PHE A 1 140 ? 58.986 8.548 -7.298 1.00 63.28 140 PHE A C 1
ATOM 1069 O O . PHE A 1 140 ? 58.445 8.827 -8.364 1.00 63.28 140 PHE A O 1
ATOM 1076 N N . ASP A 1 141 ? 58.308 8.408 -6.156 1.00 61.88 141 ASP A N 1
ATOM 1077 C CA . ASP A 1 141 ? 56.869 8.590 -6.084 1.00 61.88 141 ASP A CA 1
ATOM 1078 C C . ASP A 1 141 ? 56.537 10.065 -6.332 1.00 61.88 141 ASP A C 1
ATOM 1080 O O . ASP A 1 141 ? 56.642 10.922 -5.447 1.00 61.88 141 ASP A O 1
ATOM 1084 N N . THR A 1 142 ? 56.163 10.371 -7.574 1.00 55.34 142 THR A N 1
ATOM 1085 C CA . THR A 1 142 ? 55.769 11.714 -7.991 1.00 55.34 142 THR A CA 1
ATOM 1086 C C . THR A 1 142 ? 54.503 12.171 -7.265 1.00 55.34 142 THR A C 1
ATOM 1088 O O . THR A 1 142 ? 54.282 13.375 -7.172 1.00 55.34 142 THR A O 1
ATOM 1091 N N . THR A 1 143 ? 53.733 11.274 -6.643 1.00 56.16 143 THR A N 1
ATOM 1092 C CA . THR A 1 143 ? 52.526 11.630 -5.884 1.00 56.16 143 THR A CA 1
ATOM 1093 C C . THR A 1 143 ? 52.802 12.055 -4.433 1.00 56.16 143 THR A C 1
ATOM 1095 O O . THR A 1 143 ? 51.947 12.679 -3.808 1.00 56.16 143 THR A O 1
ATOM 1098 N N . TYR A 1 144 ? 54.009 11.819 -3.898 1.00 63.94 144 TYR A N 1
ATOM 1099 C CA . TYR A 1 144 ? 54.349 12.139 -2.504 1.00 63.94 144 TYR A CA 1
ATOM 1100 C C . TYR A 1 144 ? 54.424 13.654 -2.220 1.00 63.94 144 TYR A C 1
ATOM 1102 O O . TYR A 1 144 ? 55.251 14.369 -2.800 1.00 63.94 144 TYR A O 1
ATOM 1110 N N . THR A 1 145 ? 53.634 14.156 -1.267 1.00 63.38 145 THR A N 1
ATOM 1111 C CA . THR A 1 145 ? 53.684 15.551 -0.788 1.00 63.38 145 THR A CA 1
ATOM 1112 C C . THR A 1 145 ? 54.496 15.686 0.510 1.00 63.38 145 THR A C 1
ATOM 1114 O O . THR A 1 145 ? 54.122 15.055 1.498 1.00 63.38 145 THR A O 1
ATOM 1117 N N . PRO A 1 146 ? 55.551 16.526 0.555 1.00 64.06 146 PRO A N 1
ATOM 1118 C CA . PRO A 1 146 ? 56.355 16.716 1.762 1.00 64.06 146 PRO A CA 1
ATOM 1119 C C . PRO A 1 146 ? 55.580 17.418 2.885 1.00 64.06 146 PRO A C 1
ATOM 1121 O O . PRO A 1 146 ? 54.712 18.265 2.644 1.00 64.06 146 PRO A O 1
ATOM 1124 N N . SER A 1 147 ? 55.926 17.080 4.124 1.00 62.12 147 SER A N 1
ATOM 1125 C CA . SER A 1 147 ? 55.350 17.640 5.344 1.00 62.12 147 SER A CA 1
ATOM 1126 C C . SER A 1 147 ? 55.717 19.127 5.527 1.00 62.12 147 SER A C 1
ATOM 1128 O O . SER A 1 147 ? 56.662 19.656 4.930 1.00 62.12 147 SER A O 1
ATOM 1130 N N . ARG A 1 148 ? 54.925 19.876 6.310 1.00 57.31 148 ARG A N 1
ATOM 1131 C CA . ARG A 1 148 ? 55.260 21.271 6.657 1.00 57.31 148 ARG A CA 1
ATOM 1132 C C . ARG A 1 148 ? 56.315 21.275 7.771 1.00 57.31 148 ARG A C 1
ATOM 1134 O O . ARG A 1 148 ? 55.958 21.085 8.931 1.00 57.31 148 ARG A O 1
ATOM 1141 N N . HIS A 1 149 ? 57.574 21.541 7.410 1.00 55.44 149 HIS A N 1
ATOM 1142 C CA . HIS A 1 149 ? 58.704 21.719 8.340 1.00 55.44 149 HIS A CA 1
ATOM 1143 C C . HIS A 1 149 ? 58.362 22.692 9.481 1.00 55.44 149 HIS A C 1
ATOM 1145 O O . HIS A 1 149 ? 57.856 23.792 9.224 1.00 55.44 149 HIS A O 1
ATOM 1151 N N . LYS A 1 150 ? 58.669 22.329 10.735 1.00 58.00 150 LYS A N 1
ATOM 1152 C CA . LYS A 1 150 ? 58.568 23.247 11.885 1.00 58.00 150 LYS A CA 1
ATOM 1153 C C . LYS A 1 150 ? 59.576 24.394 11.739 1.00 58.00 150 LYS A C 1
ATOM 1155 O O . LYS A 1 150 ? 60.570 24.296 11.026 1.00 58.00 150 LYS A O 1
ATOM 1160 N N . GLU A 1 151 ? 59.352 25.500 12.446 1.00 55.97 151 GLU A N 1
ATOM 1161 C CA . GLU A 1 151 ? 60.128 26.744 12.281 1.00 55.97 151 GLU A CA 1
ATOM 1162 C C . GLU A 1 151 ? 61.653 26.561 12.462 1.00 55.97 151 GLU A C 1
ATOM 1164 O O . GLU A 1 151 ? 62.434 27.143 11.713 1.00 55.97 151 GLU A O 1
ATOM 1169 N N . LYS A 1 152 ? 62.085 25.685 13.387 1.00 59.38 152 LYS A N 1
ATOM 1170 C CA . LYS A 1 152 ? 63.503 25.297 13.551 1.00 59.38 152 LYS A CA 1
ATOM 1171 C C . LYS A 1 152 ? 64.035 24.451 12.388 1.00 59.38 152 LYS A C 1
ATOM 1173 O O . LYS A 1 152 ? 65.124 24.716 11.891 1.00 59.38 152 LYS A O 1
ATOM 1178 N N . GLU A 1 153 ? 63.252 23.476 11.936 1.00 67.56 153 GLU A N 1
ATOM 1179 C CA . GLU A 1 153 ? 63.597 22.564 10.836 1.00 67.56 153 GLU A CA 1
ATOM 1180 C C . GLU A 1 153 ? 63.748 23.308 9.502 1.00 67.56 153 GLU A C 1
ATOM 1182 O O . GLU A 1 153 ? 64.605 22.955 8.695 1.00 67.56 153 GLU A O 1
ATOM 1187 N N . ARG A 1 154 ? 62.990 24.398 9.295 1.00 65.25 154 ARG A N 1
ATOM 1188 C CA . ARG A 1 154 ? 63.163 25.299 8.142 1.00 65.25 154 ARG A CA 1
ATOM 1189 C C . ARG A 1 154 ? 64.571 25.889 8.059 1.00 65.25 154 ARG A C 1
ATOM 1191 O O . ARG A 1 154 ? 65.127 25.951 6.967 1.00 65.25 154 ARG A O 1
ATOM 1198 N N . GLY A 1 155 ? 65.143 26.316 9.188 1.00 67.75 155 GLY A N 1
ATOM 1199 C CA . GLY A 1 155 ? 66.491 26.894 9.234 1.00 67.75 155 GLY A CA 1
ATOM 1200 C C . GLY A 1 155 ? 67.588 25.870 8.928 1.00 67.75 155 GLY A C 1
ATOM 1201 O O . GLY A 1 155 ? 68.524 26.175 8.188 1.00 67.75 155 GLY A O 1
ATOM 1202 N N . ASP A 1 156 ? 67.441 24.649 9.448 1.00 70.69 156 ASP A N 1
ATOM 1203 C CA . ASP A 1 156 ? 68.371 23.542 9.195 1.00 70.69 156 ASP A CA 1
ATOM 1204 C C . ASP A 1 156 ? 68.298 23.070 7.737 1.00 70.69 156 ASP A C 1
ATOM 1206 O O . ASP A 1 156 ? 69.332 22.891 7.089 1.00 70.69 156 ASP A O 1
ATOM 1210 N N . ALA A 1 157 ? 67.081 22.941 7.195 1.00 73.38 157 ALA A N 1
ATOM 1211 C CA . ALA A 1 157 ? 66.859 22.611 5.795 1.00 73.38 157 ALA A CA 1
ATOM 1212 C C . ALA A 1 157 ? 67.492 23.667 4.880 1.00 73.38 157 ALA A C 1
ATOM 1214 O O . ALA A 1 157 ? 68.305 23.315 4.028 1.00 73.38 157 ALA A O 1
ATOM 1215 N N . ALA A 1 158 ? 67.195 24.956 5.096 1.00 72.25 158 ALA A N 1
ATOM 1216 C CA . ALA A 1 158 ? 67.757 26.059 4.314 1.00 72.25 158 ALA A CA 1
ATOM 1217 C C . ALA A 1 158 ? 69.295 26.058 4.328 1.00 72.25 158 ALA A C 1
ATOM 1219 O O . ALA A 1 158 ? 69.921 26.220 3.282 1.00 72.25 158 ALA A O 1
ATOM 1220 N N . CYS A 1 159 ? 69.918 25.797 5.483 1.00 74.56 159 CYS A N 1
ATOM 1221 C CA . CYS A 1 159 ? 71.372 25.677 5.567 1.00 74.56 159 CYS A CA 1
ATOM 1222 C C . CYS A 1 159 ? 71.910 24.492 4.753 1.00 74.56 159 CYS A C 1
ATOM 1224 O O . CYS A 1 159 ? 72.904 24.649 4.045 1.00 74.56 159 CYS A O 1
ATOM 1226 N N . ALA A 1 160 ? 71.261 23.325 4.825 1.00 77.12 160 ALA A N 1
ATOM 1227 C CA . ALA A 1 160 ? 71.646 22.154 4.040 1.00 77.12 160 ALA A CA 1
ATOM 1228 C C . ALA A 1 160 ? 71.513 22.407 2.527 1.00 77.12 160 ALA A C 1
ATOM 1230 O O . ALA A 1 160 ? 72.399 22.022 1.764 1.00 77.12 160 ALA A O 1
ATOM 1231 N N . PHE A 1 161 ? 70.456 23.107 2.095 1.00 76.88 161 PHE A N 1
ATOM 1232 C CA . PHE A 1 161 ? 70.281 23.529 0.701 1.00 76.88 161 PHE A CA 1
ATOM 1233 C C . PHE A 1 161 ? 71.383 24.495 0.248 1.00 76.88 161 PHE A C 1
ATOM 1235 O O . PHE A 1 161 ? 71.968 24.285 -0.813 1.00 76.88 161 PHE A O 1
ATOM 1242 N N . GLN A 1 162 ? 71.700 25.519 1.049 1.00 75.94 162 GLN A N 1
ATOM 1243 C CA . GLN A 1 162 ? 72.748 26.495 0.729 1.00 75.94 162 GLN A CA 1
ATOM 1244 C C . GLN A 1 162 ? 74.118 25.815 0.584 1.00 75.94 162 GLN A C 1
ATOM 1246 O O . GLN A 1 162 ? 74.867 26.104 -0.348 1.00 75.94 162 GLN A O 1
ATOM 1251 N N . LEU A 1 163 ? 74.426 24.872 1.482 1.00 79.19 163 LEU A N 1
ATOM 1252 C CA . LEU A 1 163 ? 75.652 24.076 1.427 1.00 79.19 163 LEU A CA 1
ATOM 1253 C C . LEU A 1 163 ? 75.702 23.207 0.166 1.00 79.19 163 LEU A C 1
ATOM 1255 O O . LEU A 1 163 ? 76.728 23.156 -0.508 1.00 79.19 163 LEU A O 1
ATOM 1259 N N . PHE A 1 164 ? 74.592 22.544 -0.168 1.00 84.31 164 PHE A N 1
ATOM 1260 C CA . PHE A 1 164 ? 74.487 21.712 -1.364 1.00 84.31 164 PHE A CA 1
ATOM 1261 C C . PHE A 1 164 ? 74.716 22.533 -2.637 1.00 84.31 164 PHE A C 1
ATOM 1263 O O . PHE A 1 164 ? 75.488 22.123 -3.502 1.00 84.31 164 PHE A O 1
ATOM 1270 N N . LEU A 1 165 ? 74.109 23.722 -2.719 1.00 80.00 165 LEU A N 1
ATOM 1271 C CA . LEU A 1 165 ? 74.323 24.659 -3.818 1.00 80.00 165 LEU A CA 1
ATOM 1272 C C . LEU A 1 165 ? 75.793 25.086 -3.914 1.00 80.00 165 LEU A C 1
ATOM 1274 O O . LEU A 1 165 ? 76.359 25.028 -5.002 1.00 80.00 165 LEU A O 1
ATOM 1278 N N . ASN A 1 166 ? 76.418 25.472 -2.797 1.00 79.19 166 ASN A N 1
ATOM 1279 C CA . ASN A 1 166 ? 77.823 25.887 -2.777 1.00 79.19 166 ASN A CA 1
ATOM 1280 C C . ASN A 1 166 ? 78.754 24.773 -3.267 1.00 79.19 166 ASN A C 1
ATOM 1282 O O . ASN A 1 166 ? 79.626 25.035 -4.090 1.00 79.19 166 ASN A O 1
ATOM 1286 N N . ILE A 1 167 ? 78.565 23.531 -2.809 1.00 80.56 167 ILE A N 1
ATOM 1287 C CA . ILE A 1 167 ? 79.389 22.390 -3.242 1.00 80.56 167 ILE A CA 1
ATOM 1288 C C . ILE A 1 167 ? 79.217 22.150 -4.744 1.00 80.56 167 ILE A C 1
ATOM 1290 O O . ILE A 1 167 ? 80.200 21.963 -5.457 1.00 80.56 167 ILE A O 1
ATOM 1294 N N . ILE A 1 168 ? 77.982 22.194 -5.244 1.00 82.19 168 ILE A N 1
ATOM 1295 C CA . ILE A 1 168 ? 77.714 21.965 -6.663 1.00 82.19 168 ILE A CA 1
ATOM 1296 C C . ILE A 1 168 ? 78.316 23.056 -7.550 1.00 82.19 168 ILE A C 1
ATOM 1298 O O . ILE A 1 168 ? 78.872 22.743 -8.597 1.00 82.19 168 ILE A O 1
ATOM 1302 N N . THR A 1 169 ? 78.220 24.325 -7.158 1.00 78.12 169 THR A N 1
ATOM 1303 C CA . THR A 1 169 ? 78.707 25.432 -7.993 1.00 78.12 169 THR A CA 1
ATOM 1304 C C . THR A 1 169 ? 80.225 25.595 -7.958 1.00 78.12 169 THR A C 1
ATOM 1306 O O . THR A 1 169 ? 80.781 26.138 -8.910 1.00 78.12 169 THR A O 1
ATOM 1309 N N . THR A 1 170 ? 80.899 25.127 -6.900 1.00 78.38 170 THR A N 1
ATOM 1310 C CA . THR A 1 170 ? 82.353 25.303 -6.727 1.00 78.38 170 THR A CA 1
ATOM 1311 C C . THR A 1 170 ? 83.183 24.056 -7.021 1.00 78.38 170 THR A C 1
ATOM 1313 O O . THR A 1 170 ? 84.295 24.192 -7.524 1.00 78.38 170 THR A O 1
ATOM 1316 N N . LEU A 1 171 ? 82.675 22.857 -6.715 1.00 79.38 171 LEU A N 1
ATOM 1317 C CA . LEU A 1 171 ? 83.471 21.621 -6.717 1.00 79.38 171 LEU A CA 1
ATOM 1318 C C . LEU A 1 171 ? 82.994 20.572 -7.728 1.00 79.38 171 LEU A C 1
ATOM 1320 O O . LEU A 1 171 ? 83.752 19.660 -8.050 1.00 79.38 171 LEU A O 1
ATOM 1324 N N . VAL A 1 172 ? 81.756 20.660 -8.225 1.00 81.19 172 VAL A N 1
ATOM 1325 C CA . VAL A 1 172 ? 81.221 19.670 -9.170 1.00 81.19 172 VAL A CA 1
ATOM 1326 C C . VAL A 1 172 ? 81.476 20.137 -10.611 1.00 81.19 172 VAL A C 1
ATOM 1328 O O . VAL A 1 172 ? 80.982 21.196 -11.001 1.00 81.19 172 VAL A O 1
ATOM 1331 N N . PRO A 1 173 ? 82.219 19.367 -11.431 1.00 79.12 173 PRO A N 1
ATOM 1332 C CA . PRO A 1 173 ? 82.444 19.706 -12.831 1.00 79.12 173 PRO A CA 1
ATOM 1333 C C . PRO A 1 173 ? 81.143 19.628 -13.647 1.00 79.12 173 PRO A C 1
ATOM 1335 O O . PRO A 1 173 ? 80.135 19.064 -13.220 1.00 79.12 173 PRO A O 1
ATOM 1338 N N . THR A 1 174 ? 81.156 20.183 -14.858 1.00 73.06 174 THR A N 1
ATOM 1339 C CA . THR A 1 174 ? 79.992 20.209 -15.770 1.00 73.06 174 THR A CA 1
ATOM 1340 C C . THR A 1 174 ? 79.746 18.888 -16.512 1.00 73.06 174 THR A C 1
ATOM 1342 O O . THR A 1 174 ? 78.711 18.714 -17.158 1.00 73.06 174 THR A O 1
ATOM 1345 N N . THR A 1 175 ? 80.686 17.948 -16.438 1.00 77.69 175 THR A N 1
ATOM 1346 C CA . THR A 1 175 ? 80.638 16.647 -17.117 1.00 77.69 175 THR A CA 1
ATOM 1347 C C . THR A 1 175 ? 81.208 15.562 -16.219 1.00 77.69 175 THR A C 1
ATOM 1349 O O . THR A 1 175 ? 82.116 15.837 -15.433 1.00 77.69 175 THR A O 1
ATOM 1352 N N . GLY A 1 176 ? 80.751 14.322 -16.401 1.00 82.88 176 GLY A N 1
ATOM 1353 C CA . GLY A 1 176 ? 81.283 13.166 -15.692 1.00 82.88 176 GLY A CA 1
ATOM 1354 C C . GLY A 1 176 ? 80.373 12.612 -14.587 1.00 82.88 176 GLY A C 1
ATOM 1355 O O . GLY A 1 176 ? 79.292 13.141 -14.297 1.00 82.88 176 GLY A O 1
ATOM 1356 N N . PRO A 1 177 ? 80.796 11.500 -13.960 1.00 82.75 177 PRO A N 1
ATOM 1357 C CA . PRO A 1 177 ? 79.967 10.713 -13.047 1.00 82.75 177 PRO A CA 1
ATOM 1358 C C . PRO A 1 177 ? 79.570 11.466 -11.768 1.00 82.75 177 PRO A C 1
ATOM 1360 O O . PRO A 1 177 ? 78.470 11.246 -11.252 1.00 82.75 177 PRO A O 1
ATOM 1363 N N . LEU A 1 178 ? 80.407 12.390 -11.279 1.00 84.62 178 LEU A N 1
ATOM 1364 C CA . LEU A 1 178 ? 80.090 13.222 -10.115 1.00 84.62 178 LEU A CA 1
ATOM 1365 C C . LEU A 1 178 ? 78.874 14.129 -10.376 1.00 84.62 178 LEU A C 1
ATOM 1367 O O . LEU A 1 178 ? 77.984 14.219 -9.530 1.00 84.62 178 LEU A O 1
ATOM 1371 N N . THR A 1 179 ? 78.775 14.734 -11.564 1.00 86.88 179 THR A N 1
ATOM 1372 C CA . THR A 1 179 ? 77.642 15.580 -11.984 1.00 86.88 179 THR A CA 1
ATOM 1373 C C . THR A 1 179 ? 76.352 14.769 -12.095 1.00 86.88 179 THR A C 1
ATOM 1375 O O . THR A 1 179 ? 75.302 15.184 -11.603 1.00 86.88 179 THR A O 1
ATOM 1378 N N . VAL A 1 180 ? 76.437 13.567 -12.679 1.00 86.19 180 VAL A N 1
ATOM 1379 C CA . VAL A 1 180 ? 75.325 12.603 -12.750 1.00 86.19 180 VAL A CA 1
ATOM 1380 C C . VAL A 1 180 ? 74.819 12.281 -11.342 1.00 86.19 180 VAL A C 1
ATOM 1382 O O . VAL A 1 180 ? 73.612 12.327 -11.086 1.00 86.19 180 VAL A O 1
ATOM 1385 N N . ARG A 1 181 ? 75.729 11.998 -10.399 1.00 85.75 181 ARG A N 1
ATOM 1386 C CA . ARG A 1 181 ? 75.370 11.726 -9.001 1.00 85.75 181 ARG A CA 1
ATOM 1387 C C . ARG A 1 181 ? 74.766 12.953 -8.319 1.00 85.75 181 ARG A C 1
ATOM 1389 O O . ARG A 1 181 ? 73.748 12.812 -7.643 1.00 85.75 181 ARG A O 1
ATOM 1396 N N . ALA A 1 182 ? 75.322 14.142 -8.541 1.00 87.12 182 ALA A N 1
ATOM 1397 C CA . ALA A 1 182 ? 74.803 15.397 -8.002 1.00 87.12 182 ALA A CA 1
ATOM 1398 C C . ALA A 1 182 ? 73.364 15.678 -8.471 1.00 87.12 182 ALA A C 1
ATOM 1400 O O . ALA A 1 182 ? 72.520 16.023 -7.649 1.00 87.12 182 ALA A O 1
ATOM 1401 N N . LEU A 1 183 ? 73.039 15.436 -9.747 1.00 88.38 183 LEU A N 1
ATOM 1402 C CA . LEU A 1 183 ? 71.674 15.563 -10.282 1.00 88.38 183 LEU A CA 1
ATOM 1403 C C . LEU A 1 183 ? 70.697 14.549 -9.661 1.00 88.38 183 LEU A C 1
ATOM 1405 O O . LEU A 1 183 ? 69.555 14.881 -9.338 1.00 88.38 183 LEU A O 1
ATOM 1409 N N . ILE A 1 184 ? 71.135 13.305 -9.433 1.00 85.88 184 ILE A N 1
ATOM 1410 C CA . ILE A 1 184 ? 70.328 12.303 -8.713 1.00 85.88 184 ILE A CA 1
ATOM 1411 C C . ILE A 1 184 ? 70.009 12.787 -7.291 1.00 85.88 184 ILE A C 1
ATOM 1413 O O . ILE A 1 184 ? 68.861 12.697 -6.851 1.00 85.88 184 ILE A O 1
ATOM 1417 N N . LEU A 1 185 ? 71.004 13.323 -6.584 1.00 87.31 185 LEU A N 1
ATOM 1418 C CA . LEU A 1 185 ? 70.840 13.820 -5.219 1.00 87.31 185 LEU A CA 1
ATOM 1419 C C . LEU A 1 185 ? 70.020 15.118 -5.170 1.00 87.31 185 LEU A C 1
ATOM 1421 O O . LEU A 1 185 ? 69.205 15.272 -4.263 1.00 87.31 185 LEU A O 1
ATOM 1425 N N . LEU A 1 186 ? 70.138 15.992 -6.175 1.00 86.62 186 LEU A N 1
ATOM 1426 C CA . LEU A 1 186 ? 69.313 17.194 -6.316 1.00 86.62 186 LEU A CA 1
ATOM 1427 C C . LEU A 1 186 ? 67.826 16.837 -6.379 1.00 86.62 186 LEU A C 1
ATOM 1429 O O . LEU A 1 186 ? 67.021 17.445 -5.681 1.00 86.62 186 LEU A O 1
ATOM 1433 N N . ARG A 1 187 ? 67.445 15.816 -7.155 1.00 84.94 187 ARG A N 1
ATOM 1434 C CA . ARG A 1 187 ? 66.043 15.361 -7.211 1.00 84.94 187 ARG A CA 1
ATOM 1435 C C . ARG A 1 187 ? 65.506 14.960 -5.854 1.00 84.94 187 ARG A C 1
ATOM 1437 O O . ARG A 1 187 ? 64.422 15.393 -5.475 1.00 84.94 187 ARG A O 1
ATOM 1444 N N . ARG A 1 188 ? 66.280 14.153 -5.128 1.00 84.31 188 ARG A N 1
ATOM 1445 C CA . ARG A 1 188 ? 65.967 13.718 -3.763 1.00 84.31 188 ARG A CA 1
ATOM 1446 C C . ARG A 1 188 ? 65.752 14.918 -2.840 1.00 84.31 188 ARG A C 1
ATOM 1448 O O . ARG A 1 188 ? 64.793 14.948 -2.083 1.00 84.31 188 ARG A O 1
ATOM 1455 N N . ILE A 1 189 ? 66.604 15.924 -2.959 1.00 81.44 189 ILE A N 1
ATOM 1456 C CA . ILE A 1 189 ? 66.555 17.164 -2.187 1.00 81.44 189 ILE A CA 1
ATOM 1457 C C . ILE A 1 189 ? 65.298 17.993 -2.501 1.00 81.44 189 ILE A C 1
ATOM 1459 O O . ILE A 1 189 ? 64.570 18.378 -1.588 1.00 81.44 189 ILE A O 1
ATOM 1463 N N . VAL A 1 190 ? 64.987 18.211 -3.781 1.00 79.75 190 VAL A N 1
ATOM 1464 C CA . VAL A 1 190 ? 63.823 19.009 -4.208 1.00 79.75 190 VAL A CA 1
ATOM 1465 C C . VAL A 1 190 ? 62.507 18.297 -3.883 1.00 79.75 190 VAL A C 1
ATOM 1467 O O . VAL A 1 190 ? 61.541 18.959 -3.505 1.00 79.75 190 VAL A O 1
ATOM 1470 N N . LEU A 1 191 ? 62.460 16.959 -3.947 1.00 77.81 191 LEU A N 1
ATOM 1471 C CA . LEU A 1 191 ? 61.274 16.165 -3.588 1.00 77.81 191 LEU A CA 1
ATOM 1472 C C . LEU A 1 191 ? 60.777 16.487 -2.165 1.00 77.81 191 LEU A C 1
ATOM 1474 O O . LEU A 1 191 ? 59.571 16.555 -1.938 1.00 77.81 191 LEU A O 1
ATOM 1478 N N . HIS A 1 192 ? 61.709 16.760 -1.246 1.00 78.56 192 HIS A N 1
ATOM 1479 C CA . HIS A 1 192 ? 61.453 17.060 0.167 1.00 78.56 192 HIS A CA 1
ATOM 1480 C C . HIS A 1 192 ? 61.501 18.566 0.518 1.00 78.56 192 HIS A C 1
ATOM 1482 O O . HIS A 1 192 ? 61.286 18.953 1.669 1.00 78.56 192 HIS A O 1
ATOM 1488 N N . ALA A 1 193 ? 61.761 19.445 -0.457 1.00 73.69 193 ALA A N 1
ATOM 1489 C CA . ALA A 1 193 ? 61.687 20.899 -0.282 1.00 73.69 193 ALA A CA 1
ATOM 1490 C C . ALA A 1 193 ? 60.222 21.362 -0.227 1.00 73.69 193 ALA A C 1
ATOM 1492 O O . ALA A 1 193 ? 59.392 20.788 -0.921 1.00 73.69 193 ALA A O 1
ATOM 1493 N N . ASN A 1 194 ? 59.879 22.401 0.542 1.00 68.69 194 ASN A N 1
ATOM 1494 C CA . ASN A 1 194 ? 58.505 22.942 0.601 1.00 68.69 194 ASN A CA 1
ATOM 1495 C C . ASN A 1 194 ? 58.472 24.483 0.654 1.00 68.69 194 ASN A C 1
ATOM 1497 O O . ASN A 1 194 ? 57.559 25.072 1.231 1.00 68.69 194 ASN A O 1
ATOM 1501 N N . THR A 1 195 ? 59.510 25.138 0.133 1.00 68.00 195 THR A N 1
ATOM 1502 C CA . THR A 1 195 ? 59.662 26.597 0.168 1.00 68.00 195 THR A CA 1
ATOM 1503 C C . THR A 1 195 ? 59.830 27.157 -1.247 1.00 68.00 195 THR A C 1
ATOM 1505 O O . THR A 1 195 ? 60.501 26.561 -2.093 1.00 68.00 195 THR A O 1
ATOM 1508 N N . ASP A 1 196 ? 59.155 28.279 -1.515 1.00 67.62 196 ASP A N 1
ATOM 1509 C CA . ASP A 1 196 ? 59.043 28.866 -2.857 1.00 67.62 196 ASP A CA 1
ATOM 1510 C C . ASP A 1 196 ? 60.377 29.420 -3.383 1.00 67.62 196 ASP A C 1
ATOM 1512 O O . ASP A 1 196 ? 60.606 29.410 -4.586 1.00 67.62 196 ASP A O 1
ATOM 1516 N N . ASP A 1 197 ? 61.283 29.827 -2.496 1.00 68.44 197 ASP A N 1
ATOM 1517 C CA . ASP A 1 197 ? 62.644 30.298 -2.798 1.00 68.44 197 ASP A CA 1
ATOM 1518 C C . ASP A 1 197 ? 63.510 29.242 -3.509 1.00 68.44 197 ASP A C 1
ATOM 1520 O O . ASP A 1 197 ? 64.313 29.565 -4.384 1.00 68.44 197 ASP A O 1
ATOM 1524 N N . ILE A 1 198 ? 63.319 27.966 -3.171 1.00 69.06 198 ILE A N 1
ATOM 1525 C CA . ILE A 1 198 ? 64.028 26.829 -3.781 1.00 69.06 198 ILE A CA 1
ATOM 1526 C C . ILE A 1 198 ? 63.350 26.388 -5.077 1.00 69.06 198 ILE A C 1
ATOM 1528 O O . ILE A 1 198 ? 63.995 25.842 -5.977 1.00 69.06 198 ILE A O 1
ATOM 1532 N N . LEU A 1 199 ? 62.037 26.574 -5.153 1.00 76.12 199 LEU A N 1
ATOM 1533 C CA . LEU A 1 199 ? 61.218 26.060 -6.234 1.00 76.12 199 LEU A CA 1
ATOM 1534 C C . LEU A 1 199 ? 61.095 27.053 -7.393 1.00 76.12 199 LEU A C 1
ATOM 1536 O O . LEU A 1 199 ? 61.087 26.601 -8.530 1.00 76.12 199 LEU A O 1
ATOM 1540 N N . ASP A 1 200 ? 61.022 28.364 -7.152 1.00 79.38 200 ASP A N 1
ATOM 1541 C CA . ASP A 1 200 ? 60.864 29.379 -8.202 1.00 79.38 200 ASP A CA 1
ATOM 1542 C C . ASP A 1 200 ? 62.105 29.434 -9.095 1.00 79.38 200 ASP A C 1
ATOM 1544 O O . ASP A 1 200 ? 63.199 29.775 -8.648 1.00 79.38 200 ASP A O 1
ATOM 1548 N N . TYR A 1 201 ? 61.921 29.152 -10.384 1.00 79.81 201 TYR A N 1
ATOM 1549 C CA . TYR A 1 201 ? 62.959 29.184 -11.412 1.00 79.81 201 TYR A CA 1
ATOM 1550 C C . TYR A 1 201 ? 63.778 30.488 -11.406 1.00 79.81 201 TYR A C 1
ATOM 1552 O O . TYR A 1 201 ? 64.974 30.480 -11.697 1.00 79.81 201 TYR A O 1
ATOM 1560 N N . GLU A 1 202 ? 63.156 31.631 -11.093 1.00 79.06 202 GLU A N 1
ATOM 1561 C CA . GLU A 1 202 ? 63.841 32.929 -11.117 1.00 79.06 202 GLU A CA 1
ATOM 1562 C C . GLU A 1 202 ? 64.719 33.170 -9.882 1.00 79.06 202 GLU A C 1
ATOM 1564 O O . GLU A 1 202 ? 65.758 33.829 -9.995 1.00 79.06 202 GLU A O 1
ATOM 1569 N N . GLN A 1 203 ? 64.344 32.610 -8.731 1.00 77.62 203 GLN A N 1
ATOM 1570 C CA . GLN A 1 203 ? 65.061 32.780 -7.461 1.00 77.62 203 GLN A CA 1
ATOM 1571 C C . GLN A 1 203 ? 66.061 31.648 -7.204 1.00 77.62 203 GLN A C 1
ATOM 1573 O O . GLN A 1 203 ? 67.142 31.884 -6.674 1.00 77.62 203 GLN A O 1
ATOM 1578 N N . SER A 1 204 ? 65.727 30.434 -7.632 1.00 80.12 204 SER A N 1
ATOM 1579 C CA . SER A 1 204 ? 66.482 29.223 -7.343 1.00 80.12 204 SER A CA 1
ATOM 1580 C C . SER A 1 204 ? 67.659 29.038 -8.292 1.00 80.12 204 SER A C 1
ATOM 1582 O O . SER A 1 204 ? 67.513 28.617 -9.445 1.00 80.12 204 SER A O 1
ATOM 1584 N N . ASP A 1 205 ? 68.863 29.279 -7.782 1.00 79.81 205 ASP A N 1
ATOM 1585 C CA . ASP A 1 205 ? 70.096 28.985 -8.515 1.00 79.81 205 ASP A CA 1
ATOM 1586 C C . ASP A 1 205 ? 70.287 27.475 -8.746 1.00 79.81 205 ASP A C 1
ATOM 1588 O O . ASP A 1 205 ? 70.893 27.083 -9.742 1.00 79.81 205 ASP A O 1
ATOM 1592 N N . LEU A 1 206 ? 69.686 26.615 -7.909 1.00 80.75 206 LEU A N 1
ATOM 1593 C CA . LEU A 1 206 ? 69.637 25.162 -8.135 1.00 80.75 206 LEU A CA 1
ATOM 1594 C C . LEU A 1 206 ? 68.827 24.813 -9.388 1.00 80.75 206 LEU A C 1
ATOM 1596 O O . LEU A 1 206 ? 69.253 23.979 -10.189 1.00 80.75 206 LEU A O 1
ATOM 1600 N N . CYS A 1 207 ? 67.672 25.460 -9.573 1.00 82.06 207 CYS A N 1
ATOM 1601 C CA . CYS A 1 207 ? 66.835 25.258 -10.752 1.00 82.06 207 CYS A CA 1
ATOM 1602 C C . CYS A 1 207 ? 67.556 25.733 -12.024 1.00 82.06 207 CYS A C 1
ATOM 1604 O O . CYS A 1 207 ? 67.580 25.017 -13.028 1.00 82.06 207 CYS A O 1
ATOM 1606 N N . LYS A 1 208 ? 68.216 26.899 -11.972 1.00 83.00 208 LYS A N 1
ATOM 1607 C CA . LYS A 1 208 ? 69.032 27.417 -13.085 1.00 83.00 208 LYS A CA 1
ATOM 1608 C C . LYS A 1 208 ? 70.217 26.506 -13.399 1.00 83.00 208 LYS A C 1
ATOM 1610 O O . LYS A 1 208 ? 70.461 26.218 -14.569 1.00 83.00 208 LYS A O 1
ATOM 1615 N N . TRP A 1 209 ? 70.918 26.009 -12.377 1.00 85.69 209 TRP A N 1
ATOM 1616 C CA . TRP A 1 209 ? 72.019 25.060 -12.547 1.00 85.69 209 TRP A CA 1
ATOM 1617 C C . TRP A 1 209 ? 71.543 23.768 -13.214 1.00 85.69 209 TRP A C 1
ATOM 1619 O O . TRP A 1 209 ? 72.146 23.331 -14.191 1.00 85.69 209 TRP A O 1
ATOM 1629 N N . CYS A 1 210 ? 70.419 23.204 -12.757 1.00 87.00 210 CYS A N 1
ATOM 1630 C CA . CYS A 1 210 ? 69.797 22.034 -13.375 1.00 87.00 210 CYS A CA 1
ATOM 1631 C C . CYS A 1 210 ? 69.429 22.293 -14.844 1.00 87.00 210 CYS A C 1
ATOM 1633 O O . CYS A 1 210 ? 69.695 21.455 -15.703 1.00 87.00 210 CYS A O 1
ATOM 1635 N N . SER A 1 211 ? 68.862 23.465 -15.147 1.00 86.00 211 SER A N 1
ATOM 1636 C CA . SER A 1 211 ? 68.527 23.855 -16.519 1.00 86.00 211 SER A CA 1
ATOM 1637 C C . SER A 1 211 ? 69.766 24.006 -17.406 1.00 86.00 211 SER A C 1
ATOM 1639 O O . SER A 1 211 ? 69.700 23.680 -18.587 1.00 86.00 211 SER A O 1
ATOM 1641 N N . ALA A 1 212 ? 70.895 24.473 -16.865 1.00 86.19 212 ALA A N 1
ATOM 1642 C CA . ALA A 1 212 ? 72.148 24.579 -17.610 1.00 86.19 212 ALA A CA 1
ATOM 1643 C C . ALA A 1 212 ? 72.716 23.198 -17.990 1.00 86.19 212 ALA A C 1
ATOM 1645 O O . ALA A 1 212 ? 73.288 23.048 -19.069 1.00 86.19 212 ALA A O 1
ATOM 1646 N N . GLN A 1 213 ? 72.498 22.169 -17.159 1.00 89.62 213 GLN A N 1
ATOM 1647 C CA . GLN A 1 213 ? 72.969 20.803 -17.433 1.00 89.62 213 GLN A CA 1
ATOM 1648 C C . GLN A 1 213 ? 72.250 20.120 -18.609 1.00 89.62 213 GLN A C 1
ATOM 1650 O O . GLN A 1 213 ? 72.780 19.155 -19.160 1.00 89.62 213 GLN A O 1
ATOM 1655 N N . LEU A 1 214 ? 71.095 20.633 -19.052 1.00 88.38 214 LEU A N 1
ATOM 1656 C CA . LEU A 1 214 ? 70.423 20.155 -20.271 1.00 88.38 214 LEU A CA 1
ATOM 1657 C C . LEU A 1 214 ? 71.265 20.384 -21.537 1.00 88.38 214 LEU A C 1
ATOM 1659 O O . LEU A 1 214 ? 71.093 19.669 -22.518 1.00 88.38 214 LEU A O 1
ATOM 1663 N N . TYR A 1 215 ? 72.203 21.334 -21.503 1.00 88.06 215 TYR A N 1
ATOM 1664 C CA . TYR A 1 215 ? 73.101 21.657 -22.615 1.00 88.06 215 TYR A CA 1
ATOM 1665 C C . TYR A 1 215 ? 74.475 20.974 -22.494 1.00 88.06 215 TYR A C 1
ATOM 1667 O O . TYR A 1 215 ? 75.383 21.273 -23.269 1.00 88.06 215 TYR A O 1
ATOM 1675 N N . SER A 1 216 ? 74.660 20.076 -21.517 1.00 87.31 216 SER A N 1
ATOM 1676 C CA . SER A 1 216 ? 75.937 19.384 -21.308 1.00 87.31 216 SER A CA 1
ATOM 1677 C C . SER A 1 216 ? 76.291 18.505 -22.517 1.00 87.31 216 SER A C 1
ATOM 1679 O O . SER A 1 216 ? 75.405 17.847 -23.062 1.00 87.31 216 SER A O 1
ATOM 1681 N N . PRO A 1 217 ? 77.563 18.417 -22.947 1.00 82.44 217 PRO A N 1
ATOM 1682 C CA . PRO A 1 217 ? 77.965 17.489 -24.008 1.00 82.44 217 PRO A CA 1
ATOM 1683 C C . PRO A 1 217 ? 77.843 16.013 -23.581 1.00 82.44 217 PRO A C 1
ATOM 1685 O O . PRO A 1 217 ? 77.688 15.137 -24.434 1.00 82.44 217 PRO A O 1
ATOM 1688 N N . ASP A 1 218 ? 77.829 15.725 -22.277 1.00 87.75 218 ASP A N 1
ATOM 1689 C CA . ASP A 1 218 ? 77.685 14.375 -21.731 1.00 87.75 218 ASP A CA 1
ATOM 1690 C C . ASP A 1 218 ? 76.211 13.931 -21.702 1.00 87.75 218 ASP A C 1
ATOM 1692 O O . ASP A 1 218 ? 75.374 14.510 -21.003 1.00 87.75 218 ASP A O 1
ATOM 1696 N N . LYS A 1 219 ? 75.891 12.864 -22.447 1.00 87.69 219 LYS A N 1
ATOM 1697 C CA . LYS A 1 219 ? 74.537 12.295 -22.511 1.00 87.69 219 LYS A CA 1
ATOM 1698 C C . LYS A 1 219 ? 74.027 11.856 -21.138 1.00 87.69 219 LYS A C 1
ATOM 1700 O O . LYS A 1 219 ? 72.871 12.112 -20.819 1.00 87.69 219 LYS A O 1
ATOM 1705 N N . ALA A 1 220 ? 74.873 11.245 -20.306 1.00 87.69 220 ALA A N 1
ATOM 1706 C CA . ALA A 1 220 ? 74.448 10.764 -18.993 1.00 87.69 220 ALA A CA 1
ATOM 1707 C C . ALA A 1 220 ? 74.029 11.924 -18.075 1.00 87.69 220 ALA A C 1
ATOM 1709 O O . ALA A 1 220 ? 73.087 11.789 -17.289 1.00 87.69 220 ALA A O 1
ATOM 1710 N N . VAL A 1 221 ? 74.699 13.075 -18.201 1.00 88.62 221 VAL A N 1
ATOM 1711 C CA . VAL A 1 221 ? 74.349 14.308 -17.485 1.00 88.62 221 VAL A CA 1
ATOM 1712 C C . VAL A 1 221 ? 73.028 14.870 -18.004 1.00 88.62 221 VAL A C 1
ATOM 1714 O O . VAL A 1 221 ? 72.140 15.134 -17.192 1.00 88.62 221 VAL A O 1
ATOM 1717 N N . ARG A 1 222 ? 72.846 14.974 -19.329 1.00 91.50 222 ARG A N 1
ATOM 1718 C CA . ARG A 1 222 ? 71.584 15.445 -19.931 1.00 91.50 222 ARG A CA 1
ATOM 1719 C C . ARG A 1 222 ? 70.388 14.581 -19.530 1.00 91.50 222 ARG A C 1
ATOM 1721 O O . ARG A 1 222 ? 69.373 15.119 -19.094 1.00 91.50 222 ARG A O 1
ATOM 1728 N N . ASP A 1 223 ? 70.529 13.257 -19.576 1.00 87.75 223 ASP A N 1
ATOM 1729 C CA . ASP A 1 223 ? 69.468 12.313 -19.205 1.00 87.75 223 ASP A CA 1
ATOM 1730 C C . ASP A 1 223 ? 69.037 12.482 -17.737 1.00 87.75 223 ASP A C 1
ATOM 1732 O O . ASP A 1 223 ? 67.847 12.438 -17.410 1.00 87.75 223 ASP A O 1
ATOM 1736 N N . GLN A 1 224 ? 69.993 12.687 -16.821 1.00 89.38 224 GLN A N 1
ATOM 1737 C CA . GLN A 1 224 ? 69.671 12.952 -15.415 1.00 89.38 224 GLN A CA 1
ATOM 1738 C C . GLN A 1 224 ? 69.167 14.376 -15.174 1.00 89.38 224 GLN A C 1
ATOM 1740 O O . GLN A 1 224 ? 68.354 14.572 -14.268 1.00 89.38 224 GLN A O 1
ATOM 1745 N N . ALA A 1 225 ? 69.597 15.357 -15.967 1.00 89.88 225 ALA A N 1
ATOM 1746 C CA . ALA A 1 225 ? 69.090 16.722 -15.901 1.00 89.88 225 ALA A CA 1
ATOM 1747 C C . ALA A 1 225 ? 67.620 16.773 -16.334 1.00 89.88 225 ALA A C 1
ATOM 1749 O O . ALA A 1 225 ? 66.791 17.285 -15.584 1.00 89.88 225 ALA A O 1
ATOM 1750 N N . ALA A 1 226 ? 67.267 16.124 -17.448 1.00 88.81 226 ALA A N 1
ATOM 1751 C CA . ALA A 1 226 ? 65.892 15.988 -17.931 1.00 88.81 226 ALA A CA 1
ATOM 1752 C C . ALA A 1 226 ? 64.967 15.370 -16.868 1.00 88.81 226 ALA A C 1
ATOM 1754 O O . ALA A 1 226 ? 63.903 15.908 -16.559 1.00 88.81 226 ALA A O 1
ATOM 1755 N N . LYS A 1 227 ? 65.412 14.287 -16.215 1.00 87.19 227 LYS A N 1
ATOM 1756 C CA . LYS A 1 227 ? 64.692 13.692 -15.076 1.00 87.19 227 LYS A CA 1
ATOM 1757 C C . LYS A 1 227 ? 64.555 14.661 -13.905 1.00 87.19 227 LYS A C 1
ATOM 1759 O O . LYS A 1 227 ? 63.542 14.638 -13.210 1.00 87.19 227 LYS A O 1
ATOM 1764 N N . SER A 1 228 ? 65.570 15.482 -13.645 1.00 86.94 228 SER A N 1
ATOM 1765 C CA . SER A 1 228 ? 65.584 16.430 -12.525 1.00 86.94 228 SER A CA 1
ATOM 1766 C C . SER A 1 228 ? 64.616 17.591 -12.698 1.00 86.94 228 SER A C 1
ATOM 1768 O O . SER A 1 228 ? 63.993 17.995 -11.716 1.00 86.94 228 SER A O 1
ATOM 1770 N N . VAL A 1 229 ? 64.396 18.043 -13.935 1.00 87.25 229 VAL A N 1
ATOM 1771 C CA . VAL A 1 229 ? 63.399 19.075 -14.262 1.00 87.25 229 VAL A CA 1
ATOM 1772 C C . VAL A 1 229 ? 61.994 18.679 -13.799 1.00 87.25 229 VAL A C 1
ATOM 1774 O O . VAL A 1 229 ? 61.264 19.525 -13.286 1.00 87.25 229 VAL A O 1
ATOM 1777 N N . SER A 1 230 ? 61.630 17.395 -13.898 1.00 84.44 230 SER A N 1
ATOM 1778 C CA . SER A 1 230 ? 60.290 16.899 -13.540 1.00 84.44 230 SER A CA 1
ATOM 1779 C C . SER A 1 230 ? 59.855 17.253 -12.106 1.00 84.44 230 SER A C 1
ATOM 1781 O O . SER A 1 230 ? 58.687 17.554 -11.867 1.00 84.44 230 SER A O 1
ATOM 1783 N N . VAL A 1 231 ? 60.794 17.321 -11.154 1.00 81.38 231 VAL A N 1
ATOM 1784 C CA . VAL A 1 231 ? 60.496 17.625 -9.743 1.00 81.38 231 VAL A CA 1
ATOM 1785 C C . VAL A 1 231 ? 60.169 19.114 -9.527 1.00 81.38 231 VAL A C 1
ATOM 1787 O O . VAL A 1 231 ? 59.448 19.448 -8.585 1.00 81.38 231 VAL A O 1
ATOM 1790 N N . PHE A 1 232 ? 60.636 20.004 -10.414 1.00 84.38 232 PHE A N 1
ATOM 1791 C CA . PHE A 1 232 ? 60.380 21.455 -10.372 1.00 84.38 232 PHE A CA 1
ATOM 1792 C C . PHE A 1 232 ? 59.078 21.883 -11.060 1.00 84.38 232 PHE A C 1
ATOM 1794 O O . PHE A 1 232 ? 58.664 23.035 -10.923 1.00 84.38 232 PHE A O 1
ATOM 1801 N N . VAL A 1 233 ? 58.449 20.982 -11.820 1.00 81.25 233 VAL A N 1
ATOM 1802 C CA . VAL A 1 233 ? 57.208 21.256 -12.564 1.00 81.25 233 VAL A CA 1
ATOM 1803 C C . VAL A 1 233 ? 56.015 20.442 -12.074 1.00 81.25 233 VAL A C 1
ATOM 1805 O O . VAL A 1 233 ? 54.932 20.563 -12.635 1.00 81.25 233 VAL A O 1
ATOM 1808 N N . ARG A 1 234 ? 56.189 19.623 -11.041 1.00 74.94 234 ARG A N 1
ATOM 1809 C CA . ARG A 1 234 ? 55.166 18.750 -10.453 1.00 74.94 234 ARG A CA 1
ATOM 1810 C C . ARG A 1 234 ? 54.025 19.531 -9.793 1.00 74.94 234 ARG A C 1
ATOM 1812 O O . ARG A 1 234 ? 54.272 20.577 -9.201 1.00 74.94 234 ARG A O 1
ATOM 1819 N N . ASP A 1 235 ? 52.794 19.019 -9.844 1.00 65.69 235 ASP A N 1
ATOM 1820 C CA . ASP A 1 235 ? 51.680 19.590 -9.067 1.00 65.69 235 ASP A CA 1
ATOM 1821 C C . ASP A 1 235 ? 51.942 19.420 -7.550 1.00 65.69 235 ASP A C 1
ATOM 1823 O O . ASP A 1 235 ? 52.374 18.364 -7.080 1.00 65.69 235 ASP A O 1
ATOM 1827 N N . ARG A 1 236 ? 51.753 20.495 -6.776 1.00 65.50 236 ARG A N 1
ATOM 1828 C CA . ARG A 1 236 ? 51.982 20.570 -5.318 1.00 65.50 236 ARG A CA 1
ATOM 1829 C C . ARG A 1 236 ? 50.789 21.273 -4.651 1.00 65.50 236 ARG A C 1
ATOM 1831 O O . ARG A 1 236 ? 49.802 21.564 -5.314 1.00 65.50 236 ARG A O 1
ATOM 1838 N N . THR A 1 237 ? 50.853 21.524 -3.341 1.00 58.66 237 THR A N 1
ATOM 1839 C CA . THR A 1 237 ? 49.775 22.211 -2.597 1.00 58.66 237 THR A CA 1
ATOM 1840 C C . THR A 1 237 ? 49.406 23.567 -3.221 1.00 58.66 237 THR A C 1
ATOM 1842 O O . THR A 1 237 ? 50.274 24.237 -3.791 1.00 58.66 237 THR A O 1
ATOM 1845 N N . ASP A 1 238 ? 48.142 23.989 -3.073 1.00 52.94 238 ASP A N 1
ATOM 1846 C CA . ASP A 1 238 ? 47.541 25.138 -3.781 1.00 52.94 238 ASP A CA 1
ATOM 1847 C C . ASP A 1 238 ? 48.358 26.439 -3.713 1.00 52.94 238 ASP A C 1
ATOM 1849 O O . ASP A 1 238 ? 48.432 27.177 -4.693 1.00 52.94 238 ASP A O 1
ATOM 1853 N N . ALA A 1 239 ? 49.039 26.709 -2.593 1.00 50.69 239 ALA A N 1
ATOM 1854 C CA . ALA A 1 239 ? 49.867 27.908 -2.428 1.00 50.69 239 ALA A CA 1
ATOM 1855 C C . ALA A 1 239 ? 51.068 27.958 -3.398 1.00 50.69 239 ALA A C 1
ATOM 1857 O O . ALA A 1 239 ? 51.451 29.035 -3.846 1.00 50.69 239 ALA A O 1
ATOM 1858 N N . SER A 1 240 ? 51.625 26.800 -3.765 1.00 56.97 240 SER A N 1
ATOM 1859 C CA . SER A 1 240 ? 52.794 26.689 -4.653 1.00 56.97 240 SER A CA 1
ATOM 1860 C C . SER A 1 240 ? 52.433 26.556 -6.140 1.00 56.97 240 SER A C 1
ATOM 1862 O O . SER A 1 240 ? 53.313 26.645 -6.998 1.00 56.97 240 SER A O 1
ATOM 1864 N N . MET A 1 241 ? 51.148 26.380 -6.477 1.00 61.47 241 MET A N 1
ATOM 1865 C CA . MET A 1 241 ? 50.694 26.148 -7.857 1.00 61.47 241 MET A CA 1
ATOM 1866 C C . MET A 1 241 ? 51.103 27.275 -8.814 1.00 61.47 241 MET A C 1
ATOM 1868 O O . MET A 1 241 ? 51.528 27.002 -9.935 1.00 61.47 241 MET A O 1
ATOM 1872 N N . CYS A 1 242 ? 51.060 28.534 -8.365 1.00 66.81 242 CYS A N 1
ATOM 1873 C CA . CYS A 1 242 ? 51.474 29.682 -9.180 1.00 66.81 242 CYS A CA 1
ATOM 1874 C C . CYS A 1 242 ? 52.970 29.619 -9.549 1.00 66.81 242 CYS A C 1
ATOM 1876 O O . CYS A 1 242 ? 53.346 29.876 -10.695 1.00 66.81 242 CYS A O 1
ATOM 1878 N N . VAL A 1 243 ? 53.820 29.209 -8.599 1.00 71.94 243 VAL A N 1
ATOM 1879 C CA . VAL A 1 243 ? 55.264 29.023 -8.811 1.00 71.94 243 VAL A CA 1
ATOM 1880 C C . VAL A 1 243 ? 55.517 27.857 -9.766 1.00 71.94 243 VAL A C 1
ATOM 1882 O O . VAL A 1 243 ? 56.277 27.997 -10.722 1.00 71.94 243 VAL A O 1
ATOM 1885 N N . MET A 1 244 ? 54.829 26.727 -9.573 1.00 77.19 244 MET A N 1
ATOM 1886 C CA . MET A 1 244 ? 54.954 25.557 -10.454 1.00 77.19 244 MET A CA 1
ATOM 1887 C C . MET A 1 244 ? 54.523 25.879 -11.887 1.00 77.19 244 MET A C 1
ATOM 1889 O O . MET A 1 244 ? 55.180 25.472 -12.845 1.00 77.19 244 MET A O 1
ATOM 1893 N N . GLU A 1 245 ? 53.463 26.666 -12.062 1.00 71.88 245 GLU A N 1
ATOM 1894 C CA . GLU A 1 245 ? 53.009 27.081 -13.386 1.00 71.88 245 GLU A CA 1
ATOM 1895 C C . GLU A 1 245 ? 53.980 28.065 -14.056 1.00 71.88 245 GLU A C 1
ATOM 1897 O O . GLU A 1 245 ? 54.258 27.958 -15.255 1.00 71.88 245 GLU A O 1
ATOM 1902 N N . LYS A 1 246 ? 54.561 28.991 -13.285 1.00 78.50 246 LYS A N 1
ATOM 1903 C CA . LYS A 1 246 ? 55.628 29.885 -13.751 1.00 78.50 246 LYS A CA 1
ATOM 1904 C C . LYS A 1 246 ? 56.859 29.091 -14.206 1.00 78.50 246 LYS A C 1
ATOM 1906 O O . LYS A 1 246 ? 57.373 29.347 -15.298 1.00 78.50 246 LYS A O 1
ATOM 1911 N N . ASN A 1 247 ? 57.273 28.086 -13.432 1.00 83.75 247 ASN A N 1
ATOM 1912 C CA . ASN A 1 247 ? 58.363 27.176 -13.787 1.00 83.75 247 ASN A CA 1
ATOM 1913 C C . ASN A 1 247 ? 58.071 26.433 -15.087 1.00 83.75 247 ASN A C 1
ATOM 1915 O O . ASN A 1 247 ? 58.900 26.446 -15.995 1.00 83.75 247 ASN A O 1
ATOM 1919 N N . ARG A 1 248 ? 56.875 25.838 -15.209 1.00 84.31 248 ARG A N 1
ATOM 1920 C CA . ARG A 1 248 ? 56.428 25.147 -16.428 1.00 84.31 248 ARG A CA 1
ATOM 1921 C C . ARG A 1 248 ? 56.610 26.029 -17.657 1.00 84.31 248 ARG A C 1
ATOM 1923 O O . ARG A 1 248 ? 57.265 25.609 -18.602 1.00 84.31 248 ARG A O 1
ATOM 1930 N N . ARG A 1 249 ? 56.115 27.274 -17.628 1.00 80.00 249 ARG A N 1
ATOM 1931 C CA . ARG A 1 249 ? 56.241 28.212 -18.763 1.00 80.00 249 ARG A CA 1
ATOM 1932 C C . ARG A 1 249 ? 57.695 28.510 -19.131 1.00 80.00 249 ARG A C 1
ATOM 1934 O O . ARG A 1 249 ? 58.012 28.574 -20.317 1.00 80.00 249 ARG A O 1
ATOM 1941 N N . ARG A 1 250 ? 58.579 28.682 -18.141 1.00 81.94 250 ARG A N 1
ATOM 1942 C CA . ARG A 1 250 ? 60.016 28.898 -18.382 1.00 81.94 250 ARG A CA 1
ATOM 1943 C C . ARG A 1 250 ? 60.660 27.678 -19.036 1.00 81.94 250 ARG A C 1
ATOM 1945 O O . ARG A 1 250 ? 61.327 27.840 -20.057 1.00 81.94 250 ARG A O 1
ATOM 1952 N N . PHE A 1 251 ? 60.395 26.477 -18.524 1.00 87.44 251 PHE A N 1
ATOM 1953 C CA . PHE A 1 251 ? 60.886 25.243 -19.138 1.00 87.44 251 PHE A CA 1
ATOM 1954 C C . PHE A 1 251 ? 60.340 25.046 -20.554 1.00 87.44 251 PHE A C 1
ATOM 1956 O O . PHE A 1 251 ? 61.123 24.726 -21.441 1.00 87.44 251 PHE A O 1
ATOM 1963 N N . TYR A 1 252 ? 59.059 25.339 -20.809 1.00 84.94 252 TYR A N 1
ATOM 1964 C CA . TYR A 1 252 ? 58.492 25.290 -22.163 1.00 84.94 252 TYR A CA 1
ATOM 1965 C C . TYR A 1 252 ? 59.275 26.182 -23.130 1.00 84.94 252 TYR A C 1
ATOM 1967 O O . TYR A 1 252 ? 59.742 25.704 -24.157 1.00 84.94 252 TYR A O 1
ATOM 1975 N N . SER A 1 253 ? 59.517 27.445 -22.758 1.00 81.88 253 SER A N 1
ATOM 1976 C CA . SER A 1 253 ? 60.267 28.374 -23.613 1.00 81.88 253 SER A CA 1
ATOM 1977 C C . SER A 1 253 ? 61.703 27.917 -23.900 1.00 81.88 253 SER A C 1
ATOM 1979 O O . SER A 1 253 ? 62.204 28.117 -25.005 1.00 81.88 253 SER A O 1
ATOM 1981 N N . GLY A 1 254 ? 62.359 27.275 -22.926 1.00 82.62 254 GLY A N 1
ATOM 1982 C CA . GLY A 1 254 ? 63.696 26.711 -23.108 1.00 82.62 254 GLY A CA 1
ATOM 1983 C C . GLY A 1 254 ? 63.695 25.497 -24.038 1.00 82.62 254 GLY A C 1
ATOM 1984 O O . GLY A 1 254 ? 64.531 25.409 -24.933 1.00 82.62 254 GLY A O 1
ATOM 1985 N N . LEU A 1 255 ? 62.730 24.590 -23.872 1.00 87.81 255 LEU A N 1
ATOM 1986 C CA . LEU A 1 255 ? 62.604 23.383 -24.692 1.00 87.81 255 LEU A CA 1
ATOM 1987 C C . LEU A 1 255 ? 62.206 23.690 -26.139 1.00 87.81 255 LEU A C 1
ATOM 1989 O O . LEU A 1 255 ? 62.702 23.032 -27.057 1.00 87.81 255 LEU A O 1
ATOM 1993 N N . ASP A 1 256 ? 61.376 24.712 -26.353 1.00 83.06 256 ASP A N 1
ATOM 1994 C CA . ASP A 1 256 ? 61.035 25.203 -27.691 1.00 83.06 256 ASP A CA 1
ATOM 1995 C C . ASP A 1 256 ? 62.276 25.765 -28.401 1.00 83.06 256 ASP A C 1
ATOM 1997 O O . ASP A 1 256 ? 62.499 25.491 -29.580 1.00 83.06 256 ASP A O 1
ATOM 2001 N N . HIS A 1 257 ? 63.145 26.482 -27.678 1.00 82.31 257 HIS A N 1
ATOM 2002 C CA . HIS A 1 257 ? 64.420 26.950 -28.223 1.00 82.31 257 HIS A CA 1
ATOM 2003 C C . HIS A 1 257 ? 65.365 25.783 -28.559 1.00 82.31 257 HIS A C 1
ATOM 2005 O O . HIS A 1 257 ? 66.061 25.821 -29.575 1.00 82.31 257 HIS A O 1
ATOM 2011 N N . MET A 1 258 ? 65.397 24.728 -27.736 1.00 85.50 258 MET A N 1
ATOM 2012 C CA . MET A 1 258 ? 66.186 23.523 -28.026 1.00 85.50 258 MET A CA 1
ATOM 2013 C C . MET A 1 258 ? 65.686 22.817 -29.288 1.00 85.50 258 MET A C 1
ATOM 2015 O O . MET A 1 258 ? 66.497 22.431 -30.129 1.00 85.50 258 MET A O 1
ATOM 2019 N N . LEU A 1 259 ? 64.366 22.714 -29.463 1.00 83.19 259 LEU A N 1
ATOM 2020 C CA . LEU A 1 259 ? 63.762 22.142 -30.665 1.00 83.19 259 LEU A CA 1
ATOM 2021 C C . LEU A 1 259 ? 64.110 22.969 -31.915 1.00 83.19 259 LEU A C 1
ATOM 2023 O O . LEU A 1 259 ? 64.520 22.407 -32.933 1.00 83.19 259 LEU A O 1
ATOM 2027 N N . ALA A 1 260 ? 64.001 24.298 -31.812 1.00 81.38 260 ALA A N 1
ATOM 2028 C CA . ALA A 1 260 ? 64.268 25.237 -32.900 1.00 81.38 260 ALA A CA 1
ATOM 2029 C C . ALA A 1 260 ? 65.749 25.312 -33.313 1.00 81.38 260 ALA A C 1
ATOM 2031 O O . ALA A 1 260 ? 66.042 25.740 -34.427 1.00 81.38 260 ALA A O 1
ATOM 2032 N N . SER A 1 261 ? 66.684 24.889 -32.453 1.00 82.81 261 SER A N 1
ATOM 2033 C CA . SER A 1 261 ? 68.120 24.890 -32.775 1.00 82.81 261 SER A CA 1
ATOM 2034 C C . SER A 1 261 ? 68.490 23.977 -33.954 1.00 82.81 261 SER A C 1
ATOM 2036 O O . SER A 1 261 ? 69.537 24.170 -34.566 1.00 82.81 261 SER A O 1
ATOM 2038 N N . GLY A 1 262 ? 67.649 22.982 -34.263 1.00 76.62 262 GLY A N 1
ATOM 2039 C CA . GLY A 1 262 ? 67.892 21.989 -35.314 1.00 76.62 262 GLY A CA 1
ATOM 2040 C C . GLY A 1 262 ? 68.968 20.951 -34.977 1.00 76.62 262 GLY A C 1
ATOM 2041 O O . GLY A 1 262 ? 69.115 19.981 -35.711 1.00 76.62 262 GLY A O 1
ATOM 2042 N N . ASP A 1 263 ? 69.700 21.107 -33.871 1.00 83.62 263 ASP A N 1
ATOM 2043 C CA . ASP A 1 263 ? 70.716 20.144 -33.450 1.00 83.62 263 ASP A CA 1
ATOM 2044 C C . ASP A 1 263 ? 70.052 18.852 -32.951 1.00 83.62 263 ASP A C 1
ATOM 2046 O O . ASP A 1 263 ? 69.300 18.858 -31.971 1.00 83.62 263 ASP A O 1
ATOM 2050 N N . CYS A 1 264 ? 70.360 17.728 -33.605 1.00 84.94 264 CYS A N 1
ATOM 2051 C CA . CYS A 1 264 ? 69.856 16.402 -33.254 1.00 84.94 264 CYS A CA 1
ATOM 2052 C C . CYS A 1 264 ? 70.050 16.069 -31.763 1.00 84.94 264 CYS A C 1
ATOM 2054 O O . CYS A 1 264 ? 69.162 15.470 -31.159 1.00 84.94 264 CYS A O 1
ATOM 2056 N N . ILE A 1 265 ? 71.172 16.472 -31.152 1.00 85.69 265 ILE A N 1
ATOM 2057 C CA . ILE A 1 265 ? 71.464 16.201 -29.733 1.00 85.69 265 ILE A CA 1
ATOM 2058 C C . ILE A 1 265 ? 70.547 17.024 -28.814 1.00 85.69 265 ILE A C 1
ATOM 2060 O O . ILE A 1 265 ? 70.056 16.534 -27.789 1.00 85.69 265 ILE A O 1
ATOM 2064 N N . MET A 1 266 ? 70.295 18.282 -29.179 1.00 86.69 266 MET A N 1
ATOM 2065 C CA . MET A 1 266 ? 69.410 19.172 -28.424 1.00 86.69 266 MET A CA 1
ATOM 2066 C C . MET A 1 266 ? 67.948 18.744 -28.565 1.00 86.69 266 MET A C 1
ATOM 2068 O O . MET A 1 266 ? 67.208 18.765 -27.583 1.00 86.69 266 MET A O 1
ATOM 2072 N N . GLN A 1 267 ? 67.543 18.279 -29.748 1.00 87.31 267 GLN A N 1
ATOM 2073 C CA . GLN A 1 267 ? 66.209 17.728 -29.981 1.00 87.31 267 GLN A CA 1
ATOM 2074 C C . GLN A 1 267 ? 65.981 16.405 -29.235 1.00 87.31 267 GLN A C 1
ATOM 2076 O O . GLN A 1 267 ? 64.922 16.229 -28.637 1.00 87.31 267 GLN A O 1
ATOM 2081 N N . GLU A 1 268 ? 66.973 15.504 -29.197 1.00 87.19 268 GLU A N 1
ATOM 2082 C CA . GLU A 1 268 ? 66.930 14.271 -28.386 1.00 87.19 268 GLU A CA 1
ATOM 2083 C C . GLU A 1 268 ? 66.662 14.609 -26.910 1.00 87.19 268 GLU A C 1
ATOM 2085 O O . GLU A 1 268 ? 65.748 14.076 -26.277 1.00 87.19 268 GLU A O 1
ATOM 2090 N N . THR A 1 269 ? 67.416 15.574 -26.380 1.00 89.62 269 THR A N 1
ATOM 2091 C CA . THR A 1 269 ? 67.297 16.013 -24.985 1.00 89.62 269 THR A CA 1
ATOM 2092 C C . THR A 1 269 ? 65.954 16.697 -24.716 1.00 89.62 269 THR A C 1
ATOM 2094 O O . THR A 1 269 ? 65.338 16.463 -23.671 1.00 89.62 269 THR A O 1
ATOM 2097 N N . SER A 1 270 ? 65.468 17.511 -25.659 1.00 91.12 270 SER A N 1
ATOM 2098 C CA . SER A 1 270 ? 64.171 18.185 -25.555 1.00 91.12 270 SER A CA 1
ATOM 2099 C C . SER A 1 270 ? 63.021 17.174 -25.514 1.00 91.12 270 SER A C 1
ATOM 2101 O O . SER A 1 270 ? 62.209 17.221 -24.587 1.00 91.12 270 SER A O 1
ATOM 2103 N N . SER A 1 271 ? 63.012 16.186 -26.418 1.00 88.69 271 SER A N 1
ATOM 2104 C CA . SER A 1 271 ? 62.021 15.098 -26.443 1.00 88.69 271 SER A CA 1
ATOM 2105 C C . SER A 1 271 ? 61.973 14.340 -25.113 1.00 88.69 271 SER A C 1
ATOM 2107 O O . SER A 1 271 ? 60.905 14.177 -24.519 1.00 88.69 271 SER A O 1
ATOM 2109 N N . LEU A 1 272 ? 63.139 13.938 -24.596 1.00 88.81 272 LEU A N 1
ATOM 2110 C CA . LEU A 1 272 ? 63.253 13.247 -23.311 1.00 88.81 272 LEU A CA 1
ATOM 2111 C C . LEU A 1 272 ? 62.731 14.105 -22.141 1.00 88.81 272 LEU A C 1
ATOM 2113 O O . LEU A 1 272 ? 62.024 13.614 -21.258 1.00 88.81 272 LEU A O 1
ATOM 2117 N N . THR A 1 273 ? 63.054 15.402 -22.129 1.00 90.56 273 THR A N 1
ATOM 2118 C CA . THR A 1 273 ? 62.620 16.319 -21.063 1.00 90.56 273 THR A CA 1
ATOM 2119 C C . THR A 1 273 ? 61.110 16.532 -21.091 1.00 90.56 273 THR A C 1
ATOM 2121 O O . THR A 1 273 ? 60.474 16.492 -20.036 1.00 90.56 273 THR A O 1
ATOM 2124 N N . TRP A 1 274 ? 60.509 16.671 -22.278 1.00 91.31 274 TRP A N 1
ATOM 2125 C CA . TRP A 1 274 ? 59.055 16.756 -22.420 1.00 91.31 274 TRP A CA 1
ATOM 2126 C C . TRP A 1 274 ? 58.339 15.534 -21.843 1.00 91.31 274 TRP A C 1
ATOM 2128 O O . TRP A 1 274 ? 57.340 15.705 -21.142 1.00 91.31 274 TRP A O 1
ATOM 2138 N N . MET A 1 275 ? 58.861 14.323 -22.068 1.00 89.94 275 MET A N 1
ATOM 2139 C CA . MET A 1 275 ? 58.289 13.101 -21.495 1.00 89.94 275 MET A CA 1
ATOM 2140 C C . MET A 1 275 ? 58.341 13.110 -19.959 1.00 89.94 275 MET A C 1
ATOM 2142 O O . MET A 1 275 ? 57.314 12.911 -19.312 1.00 89.94 275 MET A O 1
ATOM 2146 N N . TYR A 1 276 ? 59.500 13.382 -19.349 1.00 87.88 276 TYR A N 1
ATOM 2147 C CA . TYR A 1 276 ? 59.601 13.396 -17.882 1.00 87.88 276 TYR A CA 1
ATOM 2148 C C . TYR A 1 276 ? 58.755 14.499 -17.240 1.00 87.88 276 TYR A C 1
ATOM 2150 O O . TYR A 1 276 ? 58.203 14.299 -16.159 1.00 87.88 276 TYR A O 1
ATOM 2158 N N . MET A 1 277 ? 58.617 15.651 -17.900 1.00 88.06 277 MET A N 1
ATOM 2159 C CA . MET A 1 277 ? 57.689 16.694 -17.462 1.00 88.06 277 MET A CA 1
ATOM 2160 C C . MET A 1 277 ? 56.232 16.233 -17.556 1.00 88.06 277 MET A C 1
ATOM 2162 O O . MET A 1 277 ? 55.454 16.508 -16.647 1.00 88.06 277 MET A O 1
ATOM 2166 N N . ALA A 1 278 ? 55.872 15.512 -18.621 1.00 86.38 278 ALA A N 1
ATOM 2167 C CA . ALA A 1 278 ? 54.536 14.956 -18.809 1.00 86.38 278 ALA A CA 1
ATOM 2168 C C . ALA A 1 278 ? 54.177 13.925 -17.723 1.00 86.38 278 ALA A C 1
ATOM 2170 O O . ALA A 1 278 ? 53.065 13.948 -17.209 1.00 86.38 278 ALA A O 1
ATOM 2171 N N . MET A 1 279 ? 55.123 13.079 -17.308 1.00 83.75 279 MET A N 1
ATOM 2172 C CA . MET A 1 279 ? 54.922 12.098 -16.227 1.00 83.75 279 MET A CA 1
ATOM 2173 C C . MET A 1 279 ? 54.757 12.730 -14.831 1.00 83.75 279 MET A C 1
ATOM 2175 O O . MET A 1 279 ? 54.309 12.066 -13.900 1.00 83.75 279 MET A O 1
ATOM 2179 N N . ALA A 1 280 ? 55.149 13.994 -14.650 1.00 78.56 280 ALA A N 1
ATOM 2180 C CA . ALA A 1 280 ? 55.091 14.680 -13.357 1.00 78.56 280 ALA A CA 1
ATOM 2181 C C . ALA A 1 280 ? 53.838 15.547 -13.155 1.00 78.56 280 ALA A C 1
ATOM 2183 O O . ALA A 1 280 ? 53.657 16.104 -12.069 1.00 78.56 280 ALA A O 1
ATOM 2184 N N . VAL A 1 281 ? 52.991 15.691 -14.176 1.00 77.38 281 VAL A N 1
ATOM 2185 C CA . VAL A 1 281 ? 51.765 16.501 -14.121 1.00 77.38 281 VAL A CA 1
ATOM 2186 C C . VAL A 1 281 ? 50.518 15.629 -14.229 1.00 77.38 281 VAL A C 1
ATOM 2188 O O . VAL A 1 281 ? 50.559 14.529 -14.779 1.00 77.38 281 VAL A O 1
ATOM 2191 N N . ALA A 1 282 ? 49.388 16.123 -13.721 1.00 71.06 282 ALA A N 1
ATOM 2192 C CA . ALA A 1 282 ? 48.108 15.445 -13.892 1.00 71.06 282 ALA A CA 1
ATOM 2193 C C . ALA A 1 282 ? 47.703 15.332 -15.379 1.00 71.06 282 ALA A C 1
ATOM 2195 O O . ALA A 1 282 ? 48.016 16.206 -16.192 1.00 71.06 282 ALA A O 1
ATOM 2196 N N . GLU A 1 283 ? 46.941 14.286 -15.733 1.00 71.00 283 GLU A N 1
ATOM 2197 C CA . GLU A 1 283 ? 46.524 14.003 -17.121 1.00 71.00 283 GLU A CA 1
ATOM 2198 C C . GLU A 1 283 ? 45.866 15.191 -17.839 1.00 71.00 283 GLU A C 1
ATOM 2200 O O . GLU A 1 283 ? 45.997 15.298 -19.054 1.00 71.00 283 GLU A O 1
ATOM 2205 N N . ASN A 1 284 ? 45.178 16.088 -17.121 1.00 70.62 284 ASN A N 1
ATOM 2206 C CA . ASN A 1 284 ? 44.508 17.277 -17.669 1.00 70.62 284 ASN A CA 1
ATOM 2207 C C . ASN A 1 284 ? 45.458 18.438 -18.025 1.00 70.62 284 ASN A C 1
ATOM 2209 O O . ASN A 1 284 ? 45.032 19.419 -18.639 1.00 70.62 284 ASN A O 1
ATOM 2213 N N . GLN A 1 285 ? 46.738 18.332 -17.665 1.00 74.25 285 GLN A N 1
ATOM 2214 C CA . GLN A 1 285 ? 47.772 19.335 -17.926 1.00 74.25 285 GLN A CA 1
ATOM 2215 C C . GLN A 1 285 ? 48.741 18.934 -19.046 1.00 74.25 285 GLN A C 1
ATOM 2217 O O . GLN A 1 285 ? 49.603 19.728 -19.416 1.00 74.25 285 GLN A O 1
ATOM 2222 N N . LEU A 1 286 ? 48.579 17.747 -19.641 1.00 80.25 286 LEU A N 1
ATOM 2223 C CA . LEU A 1 286 ? 49.502 17.184 -20.634 1.00 80.25 286 LEU A CA 1
ATOM 2224 C C . LEU A 1 286 ? 49.591 17.977 -21.948 1.00 80.25 286 LEU A C 1
ATOM 2226 O O . LEU A 1 286 ? 50.527 17.776 -22.718 1.00 80.25 286 LEU A O 1
ATOM 2230 N N . ARG A 1 287 ? 48.652 18.894 -22.224 1.00 81.00 287 ARG A N 1
ATOM 2231 C CA . ARG A 1 287 ? 48.546 19.610 -23.511 1.00 81.00 287 ARG A CA 1
ATOM 2232 C C . ARG A 1 287 ? 49.872 20.188 -24.033 1.00 81.00 287 ARG A C 1
ATOM 2234 O O . ARG A 1 287 ? 50.195 19.903 -25.183 1.00 81.00 287 ARG A O 1
ATOM 2241 N N . PRO A 1 288 ? 50.617 21.025 -23.279 1.00 77.81 288 PRO A N 1
ATOM 2242 C CA . PRO A 1 288 ? 51.850 21.626 -23.785 1.00 77.81 288 PRO A CA 1
ATOM 2243 C C . PRO A 1 288 ? 52.908 20.558 -24.055 1.00 77.81 288 PRO A C 1
ATOM 2245 O O . PRO A 1 288 ? 53.571 20.621 -25.083 1.00 77.81 288 PRO A O 1
ATOM 2248 N N . MET A 1 289 ? 53.003 19.548 -23.183 1.00 85.81 289 MET A N 1
ATOM 2249 C CA . MET A 1 289 ? 53.974 18.466 -23.308 1.00 85.81 289 MET A CA 1
ATOM 2250 C C . MET A 1 289 ? 53.691 17.558 -24.503 1.00 85.81 289 MET A C 1
ATOM 2252 O O . MET A 1 289 ? 54.614 17.196 -25.222 1.00 85.81 289 MET A O 1
ATOM 2256 N N . LEU A 1 290 ? 52.422 17.239 -24.771 1.00 85.88 290 LEU A N 1
ATOM 2257 C CA . LEU A 1 290 ? 52.028 16.467 -25.949 1.00 85.88 290 LEU A CA 1
ATOM 2258 C C . LEU A 1 290 ? 52.258 17.251 -27.242 1.00 85.88 290 LEU A C 1
ATOM 2260 O O . LEU A 1 290 ? 52.732 16.678 -28.218 1.00 85.88 290 LEU A O 1
ATOM 2264 N N . CYS A 1 291 ? 51.966 18.557 -27.260 1.00 82.94 291 CYS A N 1
ATOM 2265 C CA . CYS A 1 291 ? 52.317 19.409 -28.399 1.00 82.94 291 CYS A CA 1
ATOM 2266 C C . CYS A 1 291 ? 53.835 19.461 -28.610 1.00 82.94 291 CYS A C 1
ATOM 2268 O O . CYS A 1 291 ? 54.279 19.330 -29.746 1.00 82.94 291 CYS A O 1
ATOM 2270 N N . GLY A 1 292 ? 54.611 19.602 -27.531 1.00 83.31 292 GLY A N 1
ATOM 2271 C CA . GLY A 1 292 ? 56.071 19.555 -27.561 1.00 83.31 292 GLY A CA 1
ATOM 2272 C C . GLY A 1 292 ? 56.578 18.242 -28.154 1.00 83.31 292 GLY A C 1
ATOM 2273 O O . GLY A 1 292 ? 57.328 18.267 -29.123 1.00 83.31 292 GLY A O 1
ATOM 2274 N N . LEU A 1 293 ? 56.102 17.092 -27.664 1.00 87.12 293 LEU A N 1
ATOM 2275 C CA . LEU A 1 293 ? 56.451 15.766 -28.196 1.00 87.12 293 LEU A CA 1
ATOM 2276 C C . LEU A 1 293 ? 56.053 15.599 -29.671 1.00 87.12 293 LEU A C 1
ATOM 2278 O O . LEU A 1 293 ? 56.845 15.098 -30.463 1.00 87.12 293 LEU A O 1
ATOM 2282 N N . LEU A 1 294 ? 54.863 16.060 -30.074 1.00 85.00 294 LEU A N 1
ATOM 2283 C CA . LEU A 1 294 ? 54.439 16.010 -31.477 1.00 85.00 294 LEU A CA 1
ATOM 2284 C C . LEU A 1 294 ? 55.270 16.926 -32.380 1.00 85.00 294 LEU A C 1
ATOM 2286 O O . LEU A 1 294 ? 55.500 16.575 -33.531 1.00 85.00 294 LEU A O 1
ATOM 2290 N N . ALA A 1 295 ? 55.744 18.070 -31.887 1.00 84.38 295 ALA A N 1
ATOM 2291 C CA . ALA A 1 295 ? 56.586 18.973 -32.668 1.00 84.38 295 ALA A CA 1
ATOM 2292 C C . ALA A 1 295 ? 57.953 18.348 -33.009 1.00 84.38 295 ALA A C 1
ATOM 2294 O O . ALA A 1 295 ? 58.543 18.681 -34.030 1.00 84.38 295 ALA A O 1
ATOM 2295 N N . HIS A 1 296 ? 58.431 17.370 -32.229 1.00 87.12 296 HIS A N 1
ATOM 2296 C CA . HIS A 1 296 ? 59.640 16.606 -32.569 1.00 87.12 296 HIS A CA 1
ATOM 2297 C C . HIS A 1 296 ? 59.437 15.683 -33.774 1.00 87.12 296 HIS A C 1
ATOM 2299 O O . HIS A 1 296 ? 60.416 15.281 -34.405 1.00 87.12 296 HIS A O 1
ATOM 2305 N N . LEU A 1 297 ? 58.185 15.379 -34.139 1.00 83.94 297 LEU A N 1
ATOM 2306 C CA . LEU A 1 297 ? 57.897 14.640 -35.364 1.00 83.94 297 LEU A CA 1
ATOM 2307 C C . LEU A 1 297 ? 58.321 15.440 -36.594 1.00 83.94 297 LEU A C 1
ATOM 2309 O O . LEU A 1 297 ? 58.717 14.831 -37.580 1.00 83.94 297 LEU A O 1
ATOM 2313 N N . ASP A 1 298 ? 58.309 16.776 -36.541 1.00 79.75 298 ASP A N 1
ATOM 2314 C CA . ASP A 1 298 ? 58.757 17.662 -37.626 1.00 79.75 298 ASP A CA 1
ATOM 2315 C C . ASP A 1 298 ? 60.264 17.617 -37.898 1.00 79.75 298 ASP A C 1
ATOM 2317 O O . ASP A 1 298 ? 60.699 18.134 -38.923 1.00 79.75 298 ASP A O 1
ATOM 2321 N N . SER A 1 299 ? 61.059 16.982 -37.032 1.00 82.56 299 SER A N 1
ATOM 2322 C CA . SER A 1 299 ? 62.504 16.873 -37.227 1.00 82.56 299 SER A CA 1
ATOM 2323 C C . SER A 1 299 ? 62.851 16.176 -38.550 1.00 82.56 299 SER A C 1
ATOM 2325 O O . SER A 1 299 ? 62.213 15.195 -38.947 1.00 82.56 299 SER A O 1
ATOM 2327 N N . GLU A 1 300 ? 63.899 16.661 -39.220 1.00 78.38 300 GLU A N 1
ATOM 2328 C CA . GLU A 1 300 ? 64.500 16.004 -40.389 1.00 78.38 300 GLU A CA 1
ATOM 2329 C C . GLU A 1 300 ? 65.280 14.734 -39.995 1.00 78.38 300 GLU A C 1
ATOM 2331 O O . GLU A 1 300 ? 65.595 13.891 -40.836 1.00 78.38 300 GLU A O 1
ATOM 2336 N N . HIS A 1 301 ? 65.577 14.558 -38.704 1.00 83.25 301 HIS A N 1
ATOM 2337 C CA . HIS A 1 301 ? 66.375 13.452 -38.196 1.00 83.25 301 HIS A CA 1
ATOM 2338 C C . HIS A 1 301 ? 65.503 12.256 -37.789 1.00 83.25 301 HIS A C 1
ATOM 2340 O O . HIS A 1 301 ? 64.811 12.280 -36.771 1.00 83.25 301 HIS A O 1
ATOM 2346 N N . MET A 1 302 ? 65.621 11.157 -38.546 1.00 82.50 302 MET A N 1
ATOM 2347 C CA . MET A 1 302 ? 64.941 9.876 -38.288 1.00 82.50 302 MET A CA 1
ATOM 2348 C C . MET A 1 302 ? 64.978 9.398 -36.821 1.00 82.50 302 MET A C 1
ATOM 2350 O O . MET A 1 302 ? 63.948 8.947 -36.312 1.00 82.50 302 MET A O 1
ATOM 2354 N N . PRO A 1 303 ? 66.119 9.469 -36.106 1.00 82.62 303 PRO A N 1
ATOM 2355 C CA . PRO A 1 303 ? 66.177 9.018 -34.717 1.00 82.62 303 PRO A CA 1
ATOM 2356 C C . PRO A 1 303 ? 65.311 9.854 -33.766 1.00 82.62 303 PRO A C 1
ATOM 2358 O O . PRO A 1 303 ? 64.730 9.296 -32.841 1.00 82.62 303 PRO A O 1
ATOM 2361 N N . VAL A 1 304 ? 65.189 11.165 -34.005 1.00 85.50 304 VAL A N 1
ATOM 2362 C CA . VAL A 1 304 ? 64.490 12.105 -33.112 1.00 85.50 304 VAL A CA 1
ATOM 2363 C C . VAL A 1 304 ? 62.990 11.840 -33.111 1.00 85.50 304 VAL A C 1
ATOM 2365 O O . VAL A 1 304 ? 62.381 11.712 -32.050 1.00 85.50 304 VAL A O 1
ATOM 2368 N N . TRP A 1 305 ? 62.378 11.698 -34.286 1.00 85.38 305 TRP A N 1
ATOM 2369 C CA . TRP A 1 305 ? 60.942 11.441 -34.338 1.00 85.38 305 TRP A CA 1
ATOM 2370 C C . TRP A 1 305 ? 60.593 10.005 -33.923 1.00 85.38 305 TRP A C 1
ATOM 2372 O O . TRP A 1 305 ? 59.555 9.791 -33.298 1.00 85.38 305 TRP A O 1
ATOM 2382 N N . ASN A 1 306 ? 61.462 9.018 -34.188 1.00 84.69 306 ASN A N 1
ATOM 2383 C CA . ASN A 1 306 ? 61.290 7.659 -33.653 1.00 84.69 306 ASN A CA 1
ATOM 2384 C C . ASN A 1 306 ? 61.347 7.648 -32.122 1.00 84.69 306 ASN A C 1
ATOM 2386 O O . ASN A 1 306 ? 60.559 6.949 -31.482 1.00 84.69 306 ASN A O 1
ATOM 2390 N N . MET A 1 307 ? 62.248 8.443 -31.538 1.00 88.31 307 MET A N 1
ATOM 2391 C CA . MET A 1 307 ? 62.317 8.642 -30.096 1.00 88.31 307 MET A CA 1
ATOM 2392 C C . MET A 1 307 ? 61.021 9.265 -29.580 1.00 88.31 307 MET A C 1
ATOM 2394 O O . MET A 1 307 ? 60.407 8.690 -28.692 1.00 88.31 307 MET A O 1
ATOM 2398 N N . ALA A 1 308 ? 60.527 10.346 -30.188 1.00 88.31 308 ALA A N 1
ATOM 2399 C CA . ALA A 1 308 ? 59.262 10.968 -29.788 1.00 88.31 308 ALA A CA 1
ATOM 2400 C C . ALA A 1 308 ? 58.076 9.978 -29.795 1.00 88.31 308 ALA A C 1
ATOM 2402 O O . ALA A 1 308 ? 57.254 9.984 -28.879 1.00 88.31 308 ALA A O 1
ATOM 2403 N N . ILE A 1 309 ? 58.005 9.072 -30.781 1.00 88.50 309 ILE A N 1
ATOM 2404 C CA . ILE A 1 309 ? 56.992 8.001 -30.833 1.00 88.50 309 ILE A CA 1
ATOM 2405 C C . ILE A 1 309 ? 57.150 7.014 -29.665 1.00 88.50 309 ILE A C 1
ATOM 2407 O O . ILE A 1 309 ? 56.152 6.627 -29.050 1.00 88.50 309 ILE A O 1
ATOM 2411 N N . LEU A 1 310 ? 58.380 6.592 -29.359 1.00 88.06 310 LEU A N 1
ATOM 2412 C CA . LEU A 1 310 ? 58.680 5.734 -28.207 1.00 88.06 310 LEU A CA 1
ATOM 2413 C C . LEU A 1 310 ? 58.314 6.420 -26.886 1.00 88.06 310 LEU A C 1
ATOM 2415 O O . LEU A 1 310 ? 57.670 5.795 -26.046 1.00 88.06 310 LEU A O 1
ATOM 2419 N N . GLU A 1 311 ? 58.632 7.705 -26.735 1.00 90.38 311 GLU A N 1
ATOM 2420 C CA . GLU A 1 311 ? 58.305 8.471 -25.531 1.00 90.38 311 GLU A CA 1
ATOM 2421 C C . GLU A 1 311 ? 56.793 8.627 -25.341 1.00 90.38 311 GLU A C 1
ATOM 2423 O O . GLU A 1 311 ? 56.288 8.489 -24.228 1.00 90.38 311 GLU A O 1
ATOM 2428 N N . ILE A 1 312 ? 56.028 8.822 -26.420 1.00 89.25 312 ILE A N 1
ATOM 2429 C CA . ILE A 1 312 ? 54.561 8.824 -26.346 1.00 89.25 312 ILE A CA 1
ATOM 2430 C C . ILE A 1 312 ? 54.028 7.457 -25.889 1.00 89.25 312 ILE A C 1
ATOM 2432 O O . ILE A 1 312 ? 53.089 7.401 -25.094 1.00 89.25 312 ILE A O 1
ATOM 2436 N N . ARG A 1 313 ? 54.616 6.344 -26.351 1.00 88.12 313 ARG A N 1
ATOM 2437 C CA . ARG A 1 313 ? 54.236 5.000 -25.873 1.00 88.12 313 ARG A CA 1
ATOM 2438 C C . ARG A 1 313 ? 54.579 4.800 -24.404 1.00 88.12 313 ARG A C 1
ATOM 2440 O O . ARG A 1 313 ? 53.778 4.214 -23.681 1.00 88.12 313 ARG A O 1
ATOM 2447 N N . HIS A 1 314 ? 55.732 5.291 -23.960 1.00 85.31 314 HIS A N 1
ATOM 2448 C CA . HIS A 1 314 ? 56.111 5.251 -22.551 1.00 85.31 314 HIS A CA 1
ATOM 2449 C C . HIS A 1 314 ? 55.156 6.071 -21.687 1.00 85.31 314 HIS A C 1
ATOM 2451 O O . HIS A 1 314 ? 54.699 5.574 -20.659 1.00 85.31 314 HIS A O 1
ATOM 2457 N N . LEU A 1 315 ? 54.779 7.269 -22.137 1.00 86.75 315 LEU A N 1
ATOM 2458 C CA . LEU A 1 315 ? 53.785 8.100 -21.467 1.00 86.75 315 LEU A CA 1
ATOM 2459 C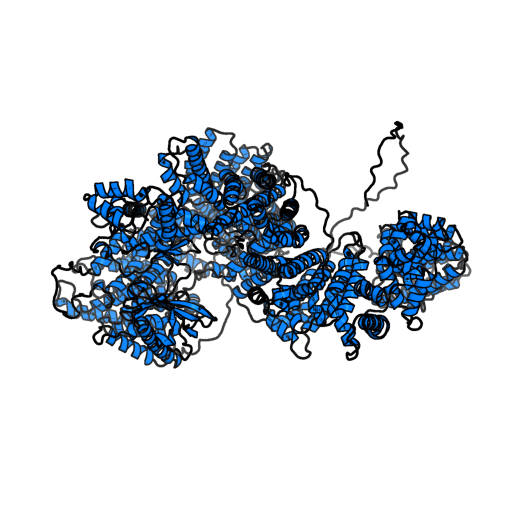 C . LEU A 1 315 ? 52.426 7.387 -21.380 1.00 86.75 315 LEU A C 1
ATOM 2461 O O . LEU A 1 315 ? 51.819 7.348 -20.314 1.00 86.75 315 LEU A O 1
ATOM 2465 N N . ALA A 1 316 ? 51.989 6.751 -22.470 1.00 86.19 316 ALA A N 1
ATOM 2466 C CA . ALA A 1 316 ? 50.781 5.923 -22.514 1.00 86.19 316 ALA A CA 1
ATOM 2467 C C . ALA A 1 316 ? 50.824 4.767 -21.507 1.00 86.19 316 ALA A C 1
ATOM 2469 O O . ALA A 1 316 ? 49.916 4.610 -20.689 1.00 86.19 316 ALA A O 1
ATOM 2470 N N . SER A 1 317 ? 51.931 4.024 -21.488 1.00 83.88 317 SER A N 1
ATOM 2471 C CA . SER A 1 317 ? 52.147 2.941 -20.531 1.00 83.88 317 SER A CA 1
ATOM 2472 C C . SER A 1 317 ? 52.188 3.428 -19.080 1.00 83.88 317 SER A C 1
ATOM 2474 O O . SER A 1 317 ? 51.729 2.699 -18.206 1.00 83.88 317 SER A O 1
ATOM 2476 N N . HIS A 1 318 ? 52.723 4.623 -18.808 1.00 81.00 318 HIS A N 1
ATOM 2477 C CA . HIS A 1 318 ? 52.800 5.185 -17.456 1.00 81.00 318 HIS A CA 1
ATOM 2478 C C . HIS A 1 318 ? 51.412 5.449 -16.863 1.00 81.00 318 HIS A C 1
ATOM 2480 O O . HIS A 1 318 ? 51.168 5.114 -15.708 1.00 81.00 318 HIS A O 1
ATOM 2486 N N . PHE A 1 319 ? 50.492 5.986 -17.667 1.00 79.00 319 PHE A N 1
ATOM 2487 C CA . PHE A 1 319 ? 49.106 6.216 -17.253 1.00 79.00 319 PHE A CA 1
ATOM 2488 C C . PHE A 1 319 ? 48.210 4.969 -17.386 1.00 79.00 319 PHE A C 1
ATOM 2490 O O . PHE A 1 319 ? 47.028 5.027 -17.058 1.00 79.00 319 PHE A O 1
ATOM 2497 N N . GLY A 1 320 ? 48.742 3.831 -17.859 1.00 77.19 320 GLY A N 1
ATOM 2498 C CA . GLY A 1 320 ? 47.961 2.610 -18.092 1.00 77.19 320 GLY A CA 1
ATOM 2499 C C . GLY A 1 320 ? 46.909 2.763 -19.199 1.00 77.19 320 GLY A C 1
ATOM 2500 O O . GLY A 1 320 ? 45.852 2.138 -19.137 1.00 77.19 320 GLY A O 1
ATOM 2501 N N . ARG A 1 321 ? 47.177 3.622 -20.191 1.00 81.00 321 ARG A N 1
ATOM 2502 C CA . ARG A 1 321 ? 46.264 3.987 -21.284 1.00 81.00 321 ARG A CA 1
ATOM 2503 C C . ARG A 1 321 ? 46.885 3.719 -22.646 1.00 81.00 321 ARG A C 1
ATOM 2505 O O . ARG A 1 321 ? 48.093 3.546 -22.787 1.00 81.00 321 ARG A O 1
ATOM 2512 N N . THR A 1 322 ? 46.059 3.718 -23.682 1.00 81.94 322 THR A N 1
ATOM 2513 C CA . THR A 1 322 ? 46.548 3.730 -25.064 1.00 81.94 322 THR A CA 1
ATOM 2514 C C . THR A 1 322 ? 46.968 5.147 -25.479 1.00 81.94 322 THR A C 1
ATOM 2516 O O . THR A 1 322 ? 46.412 6.127 -24.976 1.00 81.94 322 THR A O 1
ATOM 2519 N N . PRO A 1 323 ? 47.899 5.307 -26.441 1.00 83.00 323 PRO A N 1
ATOM 2520 C CA . PRO A 1 323 ? 48.239 6.626 -26.976 1.00 83.00 323 PRO A CA 1
ATOM 2521 C C . PRO A 1 323 ? 47.007 7.397 -27.466 1.00 83.00 323 PRO A C 1
ATOM 2523 O O . PRO A 1 323 ? 46.915 8.602 -27.266 1.00 83.00 323 PRO A O 1
ATOM 2526 N N . ASN A 1 324 ? 46.026 6.708 -28.054 1.00 81.44 324 ASN A N 1
ATOM 2527 C CA . ASN A 1 324 ? 44.795 7.338 -28.532 1.00 81.44 324 ASN A CA 1
ATOM 2528 C C . ASN A 1 324 ? 43.981 7.958 -27.382 1.00 81.44 324 ASN A C 1
ATOM 2530 O O . ASN A 1 324 ? 43.563 9.107 -27.483 1.00 81.44 324 ASN A O 1
ATOM 2534 N N . GLU A 1 325 ? 43.837 7.239 -26.266 1.00 77.44 325 GLU A N 1
ATOM 2535 C CA . GLU A 1 325 ? 43.134 7.727 -25.070 1.00 77.44 325 GLU A CA 1
ATOM 2536 C C . GLU A 1 325 ? 43.818 8.957 -24.452 1.00 77.44 325 GLU A C 1
ATOM 2538 O O . GLU A 1 325 ? 43.132 9.884 -24.030 1.00 77.44 325 GLU A O 1
ATOM 2543 N N . ILE A 1 326 ? 45.158 9.021 -24.453 1.00 81.75 326 ILE A N 1
ATOM 2544 C CA . ILE A 1 326 ? 45.896 10.191 -23.940 1.00 81.75 326 ILE A CA 1
ATOM 2545 C C . ILE A 1 326 ? 45.703 11.432 -24.816 1.00 81.75 326 ILE A C 1
ATOM 2547 O O . ILE A 1 326 ? 45.641 12.549 -24.301 1.00 81.75 326 ILE A O 1
ATOM 2551 N N . PHE A 1 327 ? 45.643 11.267 -26.139 1.00 83.50 327 PHE A N 1
ATOM 2552 C CA . PHE A 1 327 ? 45.529 12.395 -27.064 1.00 83.50 327 PHE A CA 1
ATOM 2553 C C . PHE A 1 327 ? 44.088 12.861 -27.306 1.00 83.50 327 PHE A C 1
ATOM 2555 O O . PHE A 1 327 ? 43.904 14.009 -27.721 1.00 83.50 327 PHE A O 1
ATOM 2562 N N . GLU A 1 328 ? 43.082 12.033 -27.007 1.00 76.50 328 GLU A N 1
ATOM 2563 C CA . GLU A 1 328 ? 41.661 12.349 -27.206 1.00 76.50 328 GLU A CA 1
ATOM 2564 C C . GLU A 1 328 ? 41.235 13.733 -26.678 1.00 76.50 328 GLU A C 1
ATOM 2566 O O . GLU A 1 328 ? 40.637 14.504 -27.441 1.00 76.50 328 GLU A O 1
ATOM 2571 N N . PRO A 1 329 ? 41.617 14.143 -25.448 1.00 71.94 329 PRO A N 1
ATOM 2572 C CA . PRO A 1 329 ? 41.268 15.460 -24.909 1.00 71.94 329 PRO A CA 1
ATOM 2573 C C . PRO A 1 329 ? 41.869 16.636 -25.679 1.00 71.94 329 PRO A C 1
ATOM 2575 O O . PRO A 1 329 ? 41.399 17.773 -25.574 1.00 71.94 329 PRO A O 1
ATOM 2578 N N . TYR A 1 330 ? 42.932 16.380 -26.438 1.00 79.81 330 TYR A N 1
ATOM 2579 C CA . TYR A 1 330 ? 43.800 17.398 -27.012 1.00 79.81 330 TYR A CA 1
ATOM 2580 C C . TYR A 1 330 ? 43.697 17.498 -28.529 1.00 79.81 330 TYR A C 1
ATOM 2582 O O . TYR A 1 330 ? 44.260 18.439 -29.100 1.00 79.81 330 TYR A O 1
ATOM 2590 N N . TRP A 1 331 ? 42.920 16.621 -29.179 1.00 77.06 331 TRP A N 1
ATOM 2591 C CA . TRP A 1 331 ? 42.856 16.561 -30.636 1.00 77.06 331 TRP A CA 1
ATOM 2592 C C . TRP A 1 331 ? 42.535 17.891 -31.316 1.00 77.06 331 TRP A C 1
ATOM 2594 O O . TRP A 1 331 ? 43.130 18.210 -32.338 1.00 77.06 331 TRP A O 1
ATOM 2604 N N . ARG A 1 332 ? 41.695 18.752 -30.728 1.00 70.06 332 ARG A N 1
ATOM 2605 C CA . ARG A 1 332 ? 41.401 20.085 -31.299 1.00 70.06 332 ARG A CA 1
ATOM 2606 C C . ARG A 1 332 ? 42.639 20.956 -31.534 1.00 70.06 332 ARG A C 1
ATOM 2608 O O . ARG A 1 332 ? 42.596 21.829 -32.391 1.00 70.06 332 ARG A O 1
ATOM 2615 N N . LYS A 1 333 ? 43.718 20.761 -30.768 1.00 71.00 333 LYS A N 1
ATOM 2616 C CA . LYS A 1 333 ? 44.985 21.487 -30.951 1.00 71.00 333 LYS A CA 1
ATOM 2617 C C . LYS A 1 333 ? 46.093 20.625 -31.546 1.00 71.00 333 LYS A C 1
ATOM 2619 O O . LYS A 1 333 ? 47.001 21.191 -32.135 1.00 71.00 333 LYS A O 1
ATOM 2624 N N . THR A 1 334 ? 46.031 19.302 -31.425 1.00 78.44 334 THR A N 1
ATOM 2625 C CA . THR A 1 334 ? 47.095 18.396 -31.890 1.00 78.44 334 THR A CA 1
ATOM 2626 C C . THR A 1 334 ? 46.800 17.731 -33.236 1.00 78.44 334 THR A C 1
ATOM 2628 O O . THR A 1 334 ? 47.736 17.391 -33.953 1.00 78.44 334 THR A O 1
ATOM 2631 N N . ALA A 1 335 ? 45.531 17.591 -33.634 1.00 81.94 335 ALA A N 1
ATOM 2632 C CA . ALA A 1 335 ? 45.121 16.875 -34.845 1.00 81.94 335 ALA A CA 1
ATOM 2633 C C . ALA A 1 335 ? 45.806 17.399 -36.111 1.00 81.94 335 ALA A C 1
ATOM 2635 O O . ALA A 1 335 ? 46.243 16.616 -36.948 1.00 81.94 335 ALA A O 1
ATOM 2636 N N . HIS A 1 336 ? 45.956 18.717 -36.244 1.00 82.06 336 HIS A N 1
ATOM 2637 C CA . HIS A 1 336 ? 46.607 19.311 -37.411 1.00 82.06 336 HIS A CA 1
ATOM 2638 C C . HIS A 1 336 ? 48.110 19.023 -37.475 1.00 82.06 336 HIS A C 1
ATOM 2640 O O . HIS A 1 336 ? 48.642 18.869 -38.569 1.00 82.06 336 HIS A O 1
ATOM 2646 N N . LEU A 1 337 ? 48.780 18.884 -36.324 1.00 77.44 337 LEU A N 1
ATOM 2647 C CA . LEU A 1 337 ? 50.192 18.492 -36.256 1.00 77.44 337 LEU A CA 1
ATOM 2648 C C . LEU A 1 337 ? 50.399 17.046 -36.721 1.00 77.44 337 LEU A C 1
ATOM 2650 O O . LEU A 1 337 ? 51.464 16.711 -37.219 1.00 77.44 337 LEU A O 1
ATOM 2654 N N . ILE A 1 338 ? 49.372 16.205 -36.597 1.00 80.06 338 ILE A N 1
ATOM 2655 C CA . ILE A 1 338 ? 49.404 14.808 -37.037 1.00 80.06 338 ILE A CA 1
ATOM 2656 C C . ILE A 1 338 ? 49.019 14.686 -38.509 1.00 80.06 338 ILE A C 1
ATOM 2658 O O . ILE A 1 338 ? 49.707 14.034 -39.292 1.00 80.06 338 ILE A O 1
ATOM 2662 N N . VAL A 1 339 ? 47.920 15.332 -38.898 1.00 82.94 339 VAL A N 1
ATOM 2663 C CA . VAL A 1 339 ? 47.343 15.207 -40.239 1.00 82.94 339 VAL A CA 1
ATOM 2664 C C . VAL A 1 339 ? 48.176 15.944 -41.292 1.00 82.94 339 VAL A C 1
ATOM 2666 O O . VAL A 1 339 ? 48.177 15.521 -42.445 1.00 82.94 339 VAL A O 1
ATOM 2669 N N . LYS A 1 340 ? 48.956 16.977 -40.929 1.00 83.44 340 LYS A N 1
ATOM 2670 C CA . LYS A 1 340 ? 49.818 17.693 -41.892 1.00 83.44 340 LYS A CA 1
ATOM 2671 C C . LYS A 1 340 ? 50.804 16.780 -42.631 1.00 83.44 340 LYS A C 1
ATOM 2673 O O . LYS A 1 340 ? 51.083 17.005 -43.801 1.00 83.44 340 LYS A O 1
ATOM 2678 N N . HIS A 1 341 ? 51.288 15.711 -41.992 1.00 82.25 341 HIS A N 1
ATOM 2679 C CA . HIS A 1 341 ? 52.279 14.805 -42.588 1.00 82.25 341 HIS A CA 1
ATOM 2680 C C . HIS A 1 341 ? 51.710 13.857 -43.638 1.00 82.25 341 HIS A C 1
ATOM 2682 O O . HIS A 1 341 ? 52.467 13.225 -44.364 1.00 82.25 341 HIS A O 1
ATOM 2688 N N . ILE A 1 342 ? 50.388 13.764 -43.749 1.00 82.31 342 ILE A N 1
ATOM 2689 C CA . ILE A 1 342 ? 49.726 12.796 -44.623 1.00 82.31 342 ILE A CA 1
ATOM 2690 C C . ILE A 1 342 ? 50.017 13.045 -46.108 1.00 82.31 342 ILE A C 1
ATOM 2692 O O . ILE A 1 342 ? 50.038 12.089 -46.883 1.00 82.31 342 ILE A O 1
ATOM 2696 N N . ALA A 1 343 ? 50.242 14.301 -46.499 1.00 79.62 343 ALA A N 1
ATOM 2697 C CA . ALA A 1 343 ? 50.630 14.651 -47.862 1.00 79.62 343 ALA A CA 1
ATOM 2698 C C . ALA A 1 343 ? 52.155 14.681 -48.042 1.00 79.62 343 ALA A C 1
ATOM 2700 O O . ALA A 1 343 ? 52.661 14.111 -49.005 1.00 79.62 343 ALA A O 1
ATOM 2701 N N . ASP A 1 344 ? 52.874 15.307 -47.104 1.00 81.31 344 ASP A N 1
ATOM 2702 C CA . ASP A 1 344 ? 54.289 15.646 -47.299 1.00 81.31 344 ASP A CA 1
ATOM 2703 C C . ASP A 1 344 ? 55.260 14.533 -46.858 1.00 81.31 344 ASP A C 1
ATOM 2705 O O . ASP A 1 344 ? 56.355 14.425 -47.406 1.00 81.31 344 ASP A O 1
ATOM 2709 N N . ARG A 1 345 ? 54.890 13.706 -45.865 1.00 84.25 345 ARG A N 1
ATOM 2710 C CA . ARG A 1 345 ? 55.750 12.665 -45.254 1.00 84.25 345 ARG A CA 1
ATOM 2711 C C . ARG A 1 345 ? 54.950 11.398 -44.889 1.00 84.25 345 ARG A C 1
ATOM 2713 O O . ARG A 1 345 ? 54.580 11.203 -43.723 1.00 84.25 345 ARG A O 1
ATOM 2720 N N . PRO A 1 346 ? 54.634 10.536 -45.875 1.00 78.44 346 PRO A N 1
ATOM 2721 C CA . PRO A 1 346 ? 53.753 9.380 -45.683 1.00 78.44 346 PRO A CA 1
ATOM 2722 C C . PRO A 1 346 ? 54.331 8.307 -44.746 1.00 78.44 346 PRO A C 1
ATOM 2724 O O . PRO A 1 346 ? 53.576 7.589 -44.092 1.00 78.44 346 PRO A O 1
ATOM 2727 N N . ASP A 1 347 ? 55.653 8.214 -44.646 1.00 82.75 347 ASP A N 1
ATOM 2728 C CA . ASP A 1 347 ? 56.392 7.373 -43.703 1.00 82.75 347 ASP A CA 1
ATOM 2729 C C . ASP A 1 347 ? 56.124 7.778 -42.246 1.00 82.75 347 ASP A C 1
ATOM 2731 O O . ASP A 1 347 ? 55.709 6.944 -41.435 1.00 82.75 347 ASP A O 1
ATOM 2735 N N . VAL A 1 348 ? 56.249 9.072 -41.936 1.00 83.12 348 VAL A N 1
ATOM 2736 C CA . VAL A 1 348 ? 55.933 9.629 -40.613 1.00 83.12 348 VAL A CA 1
ATOM 2737 C C . VAL A 1 348 ? 54.444 9.457 -40.314 1.00 83.12 348 VAL A C 1
ATOM 2739 O O . VAL A 1 348 ? 54.077 8.986 -39.238 1.00 83.12 348 VAL A O 1
ATOM 2742 N N . ALA A 1 349 ? 53.569 9.750 -41.279 1.00 82.31 349 ALA A N 1
ATOM 2743 C CA . ALA A 1 349 ? 52.129 9.552 -41.124 1.00 82.31 349 ALA A CA 1
ATOM 2744 C C . ALA A 1 349 ? 51.757 8.085 -40.841 1.00 82.31 349 ALA A C 1
ATOM 2746 O O . ALA A 1 349 ? 50.900 7.818 -39.997 1.00 82.31 349 ALA A O 1
ATOM 2747 N N . SER A 1 350 ? 52.412 7.124 -41.502 1.00 84.00 350 SER A N 1
ATOM 2748 C CA . SER A 1 350 ? 52.213 5.695 -41.243 1.00 84.00 350 SER A CA 1
ATOM 2749 C C . SER A 1 350 ? 52.718 5.288 -39.858 1.00 84.00 350 SER A C 1
ATOM 2751 O O . SER A 1 350 ? 52.066 4.491 -39.184 1.00 84.00 350 SER A O 1
ATOM 2753 N N . ALA A 1 351 ? 53.852 5.829 -39.411 1.00 83.38 351 ALA A N 1
ATOM 2754 C CA . ALA A 1 351 ? 54.382 5.569 -38.076 1.00 83.38 351 ALA A CA 1
ATOM 2755 C C . ALA A 1 351 ? 53.455 6.124 -36.980 1.00 83.38 351 ALA A C 1
ATOM 2757 O O . ALA A 1 351 ? 53.162 5.425 -36.007 1.00 83.38 351 ALA A O 1
ATOM 2758 N N . ILE A 1 352 ? 52.918 7.333 -37.177 1.00 83.31 352 ILE A N 1
ATOM 2759 C CA . ILE A 1 352 ? 51.916 7.933 -36.286 1.00 83.31 352 ILE A CA 1
ATOM 2760 C C . ILE A 1 352 ? 50.626 7.104 -36.283 1.00 83.31 352 ILE A C 1
ATOM 2762 O O . ILE A 1 352 ? 50.055 6.837 -35.229 1.00 83.31 352 ILE A O 1
ATOM 2766 N N . ALA A 1 353 ? 50.165 6.644 -37.445 1.00 85.44 353 ALA A N 1
ATOM 2767 C CA . ALA A 1 353 ? 48.978 5.801 -37.520 1.00 85.44 353 ALA A CA 1
ATOM 2768 C C . ALA A 1 353 ? 49.156 4.495 -36.724 1.00 85.44 353 ALA A C 1
ATOM 2770 O O . ALA A 1 353 ? 48.294 4.140 -35.915 1.00 85.44 353 ALA A O 1
ATOM 2771 N N . ASN A 1 354 ? 50.323 3.855 -36.854 1.00 85.94 354 ASN A N 1
ATOM 2772 C CA . ASN A 1 354 ? 50.690 2.669 -36.081 1.00 85.94 354 ASN A CA 1
ATOM 2773 C C . ASN A 1 354 ? 50.786 2.947 -34.571 1.00 85.94 354 ASN A C 1
ATOM 2775 O O . ASN A 1 354 ? 50.446 2.076 -33.772 1.00 85.94 354 ASN A O 1
ATOM 2779 N N . LEU A 1 355 ? 51.224 4.142 -34.155 1.00 84.94 355 LEU A N 1
ATOM 2780 C CA . LEU A 1 355 ? 51.228 4.559 -32.747 1.00 84.94 355 LEU A CA 1
ATOM 2781 C C . LEU A 1 355 ? 49.812 4.573 -32.152 1.00 84.94 355 LEU A C 1
ATOM 2783 O O . LEU A 1 355 ? 49.619 4.113 -31.030 1.00 84.94 355 LEU A O 1
ATOM 2787 N N . PHE A 1 356 ? 48.828 5.043 -32.918 1.00 85.38 356 PHE A N 1
ATOM 2788 C CA . PHE A 1 356 ? 47.422 5.080 -32.507 1.00 85.38 356 PHE A CA 1
ATOM 2789 C C . PHE A 1 356 ? 46.652 3.780 -32.798 1.00 85.38 356 PHE A C 1
ATOM 2791 O O . PHE A 1 356 ? 45.450 3.723 -32.549 1.00 85.38 356 PHE A O 1
ATOM 2798 N N . GLY A 1 357 ? 47.312 2.736 -33.317 1.00 81.44 357 GLY A N 1
ATOM 2799 C CA . GLY A 1 357 ? 46.677 1.454 -33.650 1.00 81.44 357 GLY A CA 1
ATOM 2800 C C . GLY A 1 357 ? 45.703 1.530 -34.833 1.00 81.44 357 GLY A C 1
ATOM 2801 O O . GLY A 1 357 ? 44.743 0.765 -34.898 1.00 81.44 357 GLY A O 1
ATOM 2802 N N . THR A 1 358 ? 45.910 2.470 -35.760 1.00 86.19 358 THR A N 1
ATOM 2803 C CA . THR A 1 358 ? 45.029 2.704 -36.916 1.00 86.19 358 THR A CA 1
ATOM 2804 C C . THR A 1 358 ? 45.828 2.845 -38.216 1.00 86.19 358 THR A C 1
ATOM 2806 O O . THR A 1 358 ? 47.052 2.819 -38.225 1.00 86.19 358 THR A O 1
ATOM 2809 N N . THR A 1 359 ? 45.141 2.973 -39.353 1.00 85.19 359 THR A N 1
ATOM 2810 C CA . THR A 1 359 ? 45.766 3.290 -40.651 1.00 85.19 359 THR A CA 1
ATOM 2811 C C . THR A 1 359 ? 45.701 4.793 -40.914 1.00 85.19 359 THR A C 1
ATOM 2813 O O . THR A 1 359 ? 44.678 5.399 -40.589 1.00 85.19 359 THR A O 1
ATOM 2816 N N . ALA A 1 360 ? 46.698 5.376 -41.588 1.00 83.31 360 ALA A N 1
ATOM 2817 C CA . ALA A 1 360 ? 46.746 6.820 -41.854 1.00 83.31 360 ALA A CA 1
ATOM 2818 C C . ALA A 1 360 ? 45.455 7.397 -42.486 1.00 83.31 360 ALA A C 1
ATOM 2820 O O . ALA A 1 360 ? 44.997 8.430 -42.000 1.00 83.31 360 ALA A O 1
ATOM 2821 N N . PRO A 1 361 ? 44.786 6.733 -43.457 1.00 84.94 361 PRO A N 1
ATOM 2822 C CA . PRO A 1 361 ? 43.506 7.213 -43.986 1.00 84.94 361 PRO A CA 1
ATOM 2823 C C . PRO A 1 361 ? 42.395 7.256 -42.931 1.00 84.94 361 PRO A C 1
ATOM 2825 O O . PRO A 1 361 ? 41.721 8.270 -42.776 1.00 84.94 361 PRO A O 1
ATOM 2828 N N . LYS A 1 362 ? 42.234 6.180 -42.146 1.00 83.56 362 LYS A N 1
ATOM 2829 C CA . LYS A 1 362 ? 41.255 6.133 -41.045 1.00 83.56 362 LYS A CA 1
ATOM 2830 C C . LYS A 1 362 ? 41.530 7.207 -39.991 1.00 83.56 362 LYS A C 1
ATOM 2832 O O . LYS A 1 362 ? 40.585 7.838 -39.530 1.00 83.56 362 LYS A O 1
ATOM 2837 N N . LEU A 1 363 ? 42.799 7.438 -39.644 1.00 83.50 363 LEU A N 1
ATOM 2838 C CA . LEU A 1 363 ? 43.184 8.474 -38.684 1.00 83.50 363 LEU A CA 1
ATOM 2839 C C . LEU A 1 363 ? 42.865 9.879 -39.217 1.00 83.50 363 LEU A C 1
ATOM 2841 O O . LEU A 1 363 ? 42.279 10.685 -38.500 1.00 83.50 363 LEU A O 1
ATOM 2845 N N . ALA A 1 364 ? 43.178 10.150 -40.489 1.00 84.62 364 ALA A N 1
ATOM 2846 C CA . ALA A 1 364 ? 42.857 11.415 -41.150 1.00 84.62 364 ALA A CA 1
ATOM 2847 C C . ALA A 1 364 ? 41.354 11.705 -41.115 1.00 84.62 364 ALA A C 1
ATOM 2849 O O . ALA A 1 364 ? 40.938 12.798 -40.742 1.00 84.62 364 ALA A O 1
ATOM 2850 N N . LEU A 1 365 ? 40.544 10.704 -41.468 1.00 84.31 365 LEU A N 1
ATOM 2851 C CA . LEU A 1 365 ? 39.088 10.806 -41.487 1.00 84.31 365 LEU A CA 1
ATOM 2852 C C . LEU A 1 365 ? 38.497 10.964 -40.086 1.00 84.31 365 LEU A C 1
ATOM 2854 O O . LEU A 1 365 ? 37.498 11.664 -39.935 1.00 84.31 365 LEU A O 1
ATOM 2858 N N . HIS A 1 366 ? 39.109 10.350 -39.073 1.00 80.62 366 HIS A N 1
ATOM 2859 C CA . HIS A 1 366 ? 38.701 10.503 -37.679 1.00 80.62 366 HIS A CA 1
ATOM 2860 C C . HIS A 1 366 ? 38.986 11.917 -37.148 1.00 80.62 366 HIS A C 1
ATOM 2862 O O . HIS A 1 366 ? 38.152 12.501 -36.461 1.00 80.62 366 HIS A O 1
ATOM 2868 N N . LEU A 1 367 ? 40.138 12.491 -37.510 1.00 84.12 367 LEU A N 1
ATOM 2869 C CA . LEU A 1 367 ? 40.607 13.791 -37.016 1.00 84.12 367 LEU A CA 1
ATOM 2870 C C . LEU A 1 367 ? 40.218 14.986 -37.907 1.00 84.12 367 LEU A C 1
ATOM 2872 O O . LEU A 1 367 ? 40.507 16.134 -37.563 1.00 84.12 367 LEU A O 1
ATOM 2876 N N . GLN A 1 368 ? 39.558 14.751 -39.045 1.00 84.50 368 GLN A N 1
ATOM 2877 C CA . GLN A 1 368 ? 39.327 15.769 -40.077 1.00 84.50 368 GLN A CA 1
ATOM 2878 C C . GLN A 1 368 ? 38.621 17.030 -39.559 1.00 84.50 368 GLN A C 1
ATOM 2880 O O . GLN A 1 368 ? 39.049 18.136 -39.877 1.00 84.50 368 GLN A O 1
ATOM 2885 N N . SER A 1 369 ? 37.605 16.892 -38.700 1.00 78.62 369 SER A N 1
ATOM 2886 C CA . SER A 1 369 ? 36.820 18.037 -38.222 1.00 78.62 369 SER A CA 1
ATOM 2887 C C . SER A 1 369 ? 37.637 18.969 -37.332 1.00 78.62 369 SER A C 1
ATOM 2889 O O . SER A 1 369 ? 37.331 20.149 -37.205 1.00 78.62 369 SER A O 1
ATOM 2891 N N . GLN A 1 370 ? 38.692 18.442 -36.715 1.00 79.62 370 GLN A N 1
ATOM 2892 C CA . GLN A 1 370 ? 39.594 19.179 -35.839 1.00 79.62 370 GLN A CA 1
ATOM 2893 C C . GLN A 1 370 ? 40.824 19.687 -36.600 1.00 79.62 370 GLN A C 1
ATOM 2895 O O . GLN A 1 370 ? 41.346 20.745 -36.266 1.00 79.62 370 GLN A O 1
ATOM 2900 N N . ALA A 1 371 ? 41.278 18.959 -37.627 1.00 82.81 371 ALA A N 1
ATOM 2901 C CA . ALA A 1 371 ? 42.447 19.320 -38.423 1.00 82.81 371 ALA A CA 1
ATOM 2902 C C . ALA A 1 371 ? 42.127 20.340 -39.530 1.00 82.81 371 ALA A C 1
ATOM 2904 O O . ALA A 1 371 ? 42.843 21.336 -39.660 1.00 82.81 371 ALA A O 1
ATOM 2905 N N . ILE A 1 372 ? 41.053 20.126 -40.305 1.00 84.50 372 ILE A N 1
ATOM 2906 C CA . ILE A 1 372 ? 40.708 20.926 -41.494 1.00 84.50 372 ILE A CA 1
ATOM 2907 C C . ILE A 1 372 ? 40.677 22.434 -41.217 1.00 84.50 372 ILE A C 1
ATOM 2909 O O . ILE A 1 372 ? 41.264 23.150 -42.021 1.00 84.50 372 ILE A O 1
ATOM 2913 N N . PRO A 1 373 ? 40.083 22.951 -40.121 1.00 78.81 373 PRO A N 1
ATOM 2914 C CA . PRO A 1 373 ? 40.068 24.391 -39.867 1.00 78.81 373 PRO A CA 1
ATOM 2915 C C . PRO A 1 373 ? 41.478 24.996 -39.854 1.00 78.81 373 PRO A C 1
ATOM 2917 O O . PRO A 1 373 ? 41.771 25.922 -40.604 1.00 78.81 373 PRO A O 1
ATOM 2920 N N . SER A 1 374 ? 42.394 24.431 -39.068 1.00 78.56 374 SER A N 1
ATOM 2921 C CA . SER A 1 374 ? 43.799 24.862 -39.030 1.00 78.56 374 SER A CA 1
ATOM 2922 C C . SER A 1 374 ? 44.536 24.654 -40.345 1.00 78.56 374 SER A C 1
ATOM 2924 O O . SER A 1 374 ? 45.297 25.529 -40.743 1.00 78.56 374 SER A O 1
ATOM 2926 N N . LEU A 1 375 ? 44.298 23.542 -41.045 1.00 80.94 375 LEU A N 1
ATOM 2927 C CA . LEU A 1 375 ? 44.914 23.294 -42.350 1.00 80.94 375 LEU A CA 1
ATOM 2928 C C . LEU A 1 375 ? 44.447 24.327 -43.391 1.00 80.94 375 LEU A C 1
ATOM 2930 O O . LEU A 1 375 ? 45.257 24.814 -44.176 1.00 80.94 375 LEU A O 1
ATOM 2934 N N . LEU A 1 376 ? 43.162 24.699 -43.359 1.00 79.88 376 LEU A N 1
ATOM 2935 C CA . LEU A 1 376 ? 42.542 25.685 -44.244 1.00 79.88 376 LEU A CA 1
ATOM 2936 C C . LEU A 1 376 ? 43.140 27.076 -44.012 1.00 79.88 376 LEU A C 1
ATOM 2938 O O . LEU A 1 376 ? 43.589 27.720 -44.958 1.00 79.88 376 LEU A O 1
ATOM 2942 N N . PHE A 1 377 ? 43.192 27.522 -42.753 1.00 75.00 377 PHE A N 1
ATOM 2943 C CA . PHE A 1 377 ? 43.714 28.847 -42.408 1.00 75.00 377 PHE A CA 1
ATOM 2944 C C . PHE A 1 377 ? 45.241 28.958 -42.546 1.00 75.00 377 PHE A C 1
ATOM 2946 O O . PHE A 1 377 ? 45.731 30.056 -42.803 1.00 75.00 377 PHE A O 1
ATOM 2953 N N . ASN A 1 378 ? 45.977 27.841 -42.477 1.00 77.06 378 ASN A N 1
ATOM 2954 C CA . ASN A 1 378 ? 47.422 27.777 -42.738 1.00 77.06 378 ASN A CA 1
ATOM 2955 C C . ASN A 1 378 ? 47.774 27.472 -44.213 1.00 77.06 378 ASN A C 1
ATOM 2957 O O . ASN A 1 378 ? 48.931 27.182 -44.509 1.00 77.06 378 ASN A O 1
ATOM 2961 N N . HIS A 1 379 ? 46.806 27.506 -45.139 1.00 76.12 379 HIS A N 1
ATOM 2962 C CA . HIS A 1 379 ? 47.001 27.250 -46.577 1.00 76.12 379 HIS A CA 1
ATOM 2963 C C . HIS A 1 379 ? 47.609 25.872 -46.935 1.00 76.12 379 HIS A C 1
ATOM 2965 O O . HIS A 1 379 ? 48.227 25.708 -47.989 1.00 76.12 379 HIS A O 1
ATOM 2971 N N . GLN A 1 380 ? 47.386 24.840 -46.112 1.00 80.38 380 GLN A N 1
ATOM 2972 C CA . GLN A 1 380 ? 47.873 23.474 -46.355 1.00 80.38 380 GLN A CA 1
ATOM 2973 C C . GLN A 1 380 ? 46.961 22.693 -47.319 1.00 80.38 380 GLN A C 1
ATOM 2975 O O . GLN A 1 380 ? 46.311 21.709 -46.960 1.00 80.38 380 GLN A O 1
ATOM 2980 N N . THR A 1 381 ? 46.918 23.139 -48.576 1.00 78.12 381 THR A N 1
ATOM 2981 C CA . THR A 1 381 ? 46.070 22.577 -49.648 1.00 78.12 381 THR A CA 1
ATOM 2982 C C . THR A 1 381 ? 46.320 21.088 -49.911 1.00 78.12 381 THR A C 1
ATOM 2984 O O . THR A 1 381 ? 45.365 20.343 -50.131 1.00 78.12 381 THR A O 1
ATOM 2987 N N . ALA A 1 382 ? 47.577 20.636 -49.854 1.00 82.00 382 ALA A N 1
ATOM 2988 C CA . ALA A 1 382 ? 47.953 19.249 -50.132 1.00 82.00 382 ALA A CA 1
ATOM 2989 C C . ALA A 1 382 ? 47.346 18.261 -49.120 1.00 82.00 382 ALA A C 1
ATOM 2991 O O . ALA A 1 382 ? 46.764 17.248 -49.512 1.00 82.00 382 ALA A O 1
ATOM 2992 N N . ALA A 1 383 ? 47.399 18.591 -47.826 1.00 83.44 383 ALA A N 1
ATOM 2993 C CA . ALA A 1 383 ? 46.803 17.772 -46.773 1.00 83.44 383 ALA A CA 1
ATOM 2994 C C . ALA A 1 383 ? 45.276 17.679 -46.923 1.00 83.44 383 ALA A C 1
ATOM 2996 O O . ALA A 1 383 ? 44.711 16.593 -46.807 1.00 83.44 383 ALA A O 1
ATOM 2997 N N . ILE A 1 384 ? 44.605 18.792 -47.248 1.00 83.50 384 ILE A N 1
ATOM 2998 C CA . ILE A 1 384 ? 43.145 18.820 -47.436 1.00 83.50 384 ILE A CA 1
ATOM 2999 C C . ILE A 1 384 ? 42.731 17.990 -48.659 1.00 83.50 384 ILE A C 1
ATOM 3001 O O . ILE A 1 384 ? 41.795 17.199 -48.555 1.00 83.50 384 ILE A O 1
ATOM 3005 N N . ARG A 1 385 ? 43.451 18.098 -49.788 1.00 84.94 385 ARG A N 1
ATOM 3006 C CA . ARG A 1 385 ? 43.212 17.238 -50.963 1.00 84.94 385 ARG A CA 1
ATOM 3007 C C . ARG A 1 385 ? 43.340 15.763 -50.612 1.00 84.94 385 ARG A C 1
ATOM 3009 O O . ARG A 1 385 ? 42.482 14.976 -50.989 1.00 84.94 385 ARG A O 1
ATOM 3016 N N . LYS A 1 386 ? 44.340 15.395 -49.809 1.00 84.00 386 LYS A N 1
ATOM 3017 C CA . LYS A 1 386 ? 44.509 14.003 -49.386 1.00 84.00 386 LYS A CA 1
ATOM 3018 C C . LYS A 1 386 ? 43.367 13.504 -48.496 1.00 84.00 386 LYS A C 1
ATOM 3020 O O . LYS A 1 386 ? 42.949 12.359 -48.629 1.00 84.00 386 LYS A O 1
ATOM 3025 N N . ILE A 1 387 ? 42.818 14.359 -47.631 1.00 85.38 387 ILE A N 1
ATOM 3026 C CA . ILE A 1 387 ? 41.612 14.036 -46.849 1.00 85.38 387 ILE A CA 1
ATOM 3027 C C . ILE A 1 387 ? 40.397 13.850 -47.773 1.00 85.38 387 ILE A C 1
ATOM 3029 O O . ILE A 1 387 ? 39.647 12.894 -47.587 1.00 85.38 387 ILE A O 1
ATOM 3033 N N . SER A 1 388 ? 40.229 14.722 -48.774 1.00 85.75 388 SER A N 1
ATOM 3034 C CA . SER A 1 388 ? 39.161 14.636 -49.786 1.00 85.75 388 SER A CA 1
ATOM 3035 C C . SER A 1 388 ? 39.232 13.326 -50.580 1.00 85.75 388 SER A C 1
ATOM 3037 O O . SER A 1 388 ? 38.240 12.604 -50.697 1.00 85.75 388 SER A O 1
ATOM 3039 N N . GLU A 1 389 ? 40.434 12.941 -51.020 1.00 85.12 389 GLU A N 1
ATOM 3040 C CA . GLU A 1 389 ? 40.691 11.637 -51.642 1.00 85.12 389 GLU A CA 1
ATOM 3041 C C . GLU A 1 389 ? 40.294 10.477 -50.717 1.00 85.12 389 GLU A C 1
ATOM 3043 O O . GLU A 1 389 ? 39.619 9.546 -51.154 1.00 85.12 389 GLU A O 1
ATOM 3048 N N . TYR A 1 390 ? 40.656 10.531 -49.429 1.00 85.69 390 TYR A N 1
ATOM 3049 C CA . TYR A 1 390 ? 40.293 9.484 -48.468 1.00 85.69 390 TYR A CA 1
ATOM 3050 C C . TYR A 1 390 ? 38.791 9.416 -48.162 1.00 85.69 390 TYR A C 1
ATOM 3052 O O . TYR A 1 390 ? 38.309 8.337 -47.818 1.00 85.69 390 TYR A O 1
ATOM 3060 N N . ARG A 1 391 ? 38.040 10.522 -48.286 1.00 82.06 391 ARG A N 1
ATOM 3061 C CA . ARG A 1 391 ? 36.567 10.517 -48.174 1.00 82.06 391 ARG A CA 1
ATOM 3062 C C . ARG A 1 391 ? 35.879 9.908 -49.394 1.00 82.06 391 ARG A C 1
ATOM 3064 O O . ARG A 1 391 ? 34.756 9.431 -49.260 1.00 82.06 391 ARG A O 1
ATOM 3071 N N . GLY A 1 392 ? 36.548 9.908 -50.547 1.00 81.12 392 GLY A N 1
ATOM 3072 C CA . GLY A 1 392 ? 35.942 9.590 -51.839 1.00 81.12 392 GLY A CA 1
ATOM 3073 C C . GLY A 1 392 ? 35.307 10.799 -52.537 1.00 81.12 392 GLY A C 1
ATOM 3074 O O . GLY A 1 392 ? 34.642 10.609 -53.550 1.00 81.12 392 GLY A O 1
ATOM 3075 N N . ASP A 1 393 ? 35.535 12.018 -52.034 1.00 79.81 393 ASP A N 1
ATOM 3076 C CA . ASP A 1 393 ? 35.033 13.270 -52.628 1.00 79.81 393 ASP A CA 1
ATOM 3077 C C . ASP A 1 393 ? 35.870 13.697 -53.859 1.00 79.81 393 ASP A C 1
ATOM 3079 O O . ASP A 1 393 ? 35.473 14.567 -54.633 1.00 79.81 393 ASP A O 1
ATOM 3083 N N . GLY A 1 394 ? 37.040 13.081 -54.073 1.00 75.81 394 GLY A N 1
ATOM 3084 C CA . GLY A 1 394 ? 37.920 13.377 -55.208 1.00 75.81 394 GLY A CA 1
ATOM 3085 C C . GLY A 1 394 ? 38.426 14.824 -55.191 1.00 75.81 394 GLY A C 1
ATOM 3086 O O . GLY A 1 394 ? 38.828 15.329 -54.141 1.00 75.81 394 GLY A O 1
ATOM 3087 N N . ASP A 1 395 ? 38.396 15.493 -56.348 1.00 73.94 395 ASP A N 1
ATOM 3088 C CA . ASP A 1 395 ? 38.796 16.903 -56.497 1.00 73.94 395 ASP A CA 1
ATOM 3089 C C . ASP A 1 395 ? 37.713 17.900 -56.030 1.00 73.94 395 ASP A C 1
ATOM 3091 O O . ASP A 1 395 ? 37.946 19.112 -55.997 1.00 73.94 395 ASP A O 1
ATOM 3095 N N . GLU A 1 396 ? 36.533 17.423 -55.619 1.00 78.31 396 GLU A N 1
ATOM 3096 C CA . GLU A 1 396 ? 35.426 18.262 -55.153 1.00 78.31 396 GLU A CA 1
ATOM 3097 C C . GLU A 1 396 ? 35.590 18.687 -53.681 1.00 78.31 396 GLU A C 1
ATOM 3099 O O . GLU A 1 396 ? 34.763 18.404 -52.817 1.00 78.31 396 GLU A O 1
ATOM 3104 N N . LEU A 1 397 ? 36.648 19.456 -53.397 1.00 78.44 397 LEU A N 1
ATOM 3105 C CA . LEU A 1 397 ? 37.012 19.946 -52.054 1.00 78.44 397 LEU A CA 1
ATOM 3106 C C . LEU A 1 397 ? 35.865 20.631 -51.290 1.00 78.44 397 LEU A C 1
ATOM 3108 O O . LEU A 1 397 ? 35.830 20.618 -50.057 1.00 78.44 397 LEU A O 1
ATOM 3112 N N . TRP A 1 398 ? 34.924 21.248 -52.008 1.00 77.62 398 TRP A N 1
ATOM 3113 C CA . TRP A 1 398 ? 33.773 21.907 -51.398 1.00 77.62 398 TRP A CA 1
ATOM 3114 C C . TRP A 1 398 ? 32.865 20.926 -50.646 1.00 77.62 398 TRP A C 1
ATOM 3116 O O . TRP A 1 398 ? 32.344 21.309 -49.602 1.00 77.62 398 TRP A O 1
ATOM 3126 N N . LEU A 1 399 ? 32.724 19.670 -51.094 1.00 78.62 399 LEU A N 1
ATOM 3127 C CA . LEU A 1 399 ? 31.974 18.634 -50.371 1.00 78.62 399 LEU A CA 1
ATOM 3128 C C . LEU A 1 399 ? 32.611 18.362 -49.007 1.00 78.62 399 LEU A C 1
ATOM 3130 O O . LEU A 1 399 ? 31.921 18.293 -47.986 1.00 78.62 399 LEU A O 1
ATOM 3134 N N . THR A 1 400 ? 33.945 18.312 -48.968 1.00 81.94 400 THR A N 1
ATOM 3135 C CA . THR A 1 400 ? 34.692 18.112 -47.728 1.00 81.94 400 THR A CA 1
ATOM 3136 C C . THR A 1 400 ? 34.506 19.279 -46.752 1.00 81.94 400 THR A C 1
ATOM 3138 O O . THR A 1 400 ? 34.368 19.037 -45.550 1.00 81.94 400 THR A O 1
ATOM 3141 N N . PHE A 1 401 ? 34.458 20.528 -47.234 1.00 79.94 401 PHE A N 1
ATOM 3142 C CA . PHE A 1 401 ? 34.200 21.701 -46.386 1.00 79.94 401 PHE A CA 1
ATOM 3143 C C . PHE A 1 401 ? 32.740 21.833 -45.952 1.00 79.94 401 PHE A C 1
ATOM 3145 O O . PHE A 1 401 ? 32.492 22.218 -44.813 1.00 79.94 401 PHE A O 1
ATOM 3152 N N . MET A 1 402 ? 31.790 21.513 -46.835 1.00 76.50 402 MET A N 1
ATOM 3153 C CA . MET A 1 402 ? 30.348 21.630 -46.584 1.00 76.50 402 MET A CA 1
ATOM 3154 C C . MET A 1 402 ? 29.788 20.497 -45.723 1.00 76.50 402 MET A C 1
ATOM 3156 O O . MET A 1 402 ? 28.646 20.580 -45.266 1.00 76.50 402 MET A O 1
ATOM 3160 N N . ASP A 1 403 ? 30.580 19.459 -45.454 1.00 76.38 403 ASP A N 1
ATOM 3161 C CA . ASP A 1 403 ? 30.237 18.477 -44.440 1.00 76.38 403 ASP A CA 1
ATOM 3162 C C . ASP A 1 403 ? 29.953 19.152 -43.095 1.00 76.38 403 ASP A C 1
ATOM 3164 O O . ASP A 1 403 ? 30.720 19.982 -42.603 1.00 76.38 403 ASP A O 1
ATOM 3168 N N . LYS A 1 404 ? 28.841 18.757 -42.473 1.00 68.19 404 LYS A N 1
ATOM 3169 C CA . LYS A 1 404 ? 28.262 19.452 -41.320 1.00 68.19 404 LYS A CA 1
ATOM 3170 C C . LYS A 1 404 ? 29.264 19.623 -40.175 1.00 68.19 404 LYS A C 1
ATOM 3172 O O . LYS A 1 404 ? 29.292 20.682 -39.549 1.00 68.19 404 LYS A O 1
ATOM 3177 N N . SER A 1 405 ? 30.082 18.606 -39.895 1.00 70.56 405 SER A N 1
ATOM 3178 C CA . SER A 1 405 ? 31.135 18.654 -38.870 1.00 70.56 405 SER A CA 1
ATOM 3179 C C . SER A 1 405 ? 32.221 19.669 -39.208 1.00 70.56 405 SER A C 1
ATOM 3181 O O . SER A 1 405 ? 32.531 20.530 -38.387 1.00 70.56 405 SER A O 1
ATOM 3183 N N . ASN A 1 406 ? 32.770 19.576 -40.419 1.00 78.50 406 ASN A N 1
ATOM 3184 C CA . ASN A 1 406 ? 33.891 20.396 -40.861 1.00 78.50 406 ASN A CA 1
ATOM 3185 C C . ASN A 1 406 ? 33.474 21.863 -40.980 1.00 78.50 406 ASN A C 1
ATOM 3187 O O . ASN A 1 406 ? 34.151 22.724 -40.425 1.00 78.50 406 ASN A O 1
ATOM 3191 N N . LEU A 1 407 ? 32.318 22.140 -41.593 1.00 76.31 407 LEU A N 1
ATOM 3192 C CA . LEU A 1 407 ? 31.762 23.487 -41.718 1.00 76.31 407 LEU A CA 1
ATOM 3193 C C . LEU A 1 407 ? 31.586 24.149 -40.348 1.00 76.31 407 LEU A C 1
ATOM 3195 O O . LEU A 1 407 ? 31.996 25.290 -40.149 1.00 76.31 407 LEU A O 1
ATOM 3199 N N . THR A 1 408 ? 31.021 23.414 -39.385 1.00 73.50 408 THR A N 1
ATOM 3200 C CA . THR A 1 408 ? 30.809 23.924 -38.024 1.00 73.50 408 THR A CA 1
ATOM 3201 C C . THR A 1 408 ? 32.135 24.329 -37.377 1.00 73.50 408 THR A C 1
ATOM 3203 O O . THR A 1 408 ? 32.243 25.419 -36.815 1.00 73.50 408 THR A O 1
ATOM 3206 N N . SER A 1 409 ? 33.158 23.477 -37.480 1.00 74.56 409 SER A N 1
ATOM 3207 C CA . SER A 1 409 ? 34.479 23.738 -36.904 1.00 74.56 409 SER A CA 1
ATOM 3208 C C . SER A 1 409 ? 35.247 24.845 -37.638 1.00 74.56 409 SER A C 1
ATOM 3210 O O . SER A 1 409 ? 35.922 25.640 -36.986 1.00 74.56 409 SER A O 1
ATOM 3212 N N . ILE A 1 410 ? 35.118 24.949 -38.967 1.00 74.31 410 ILE A N 1
ATOM 3213 C CA . ILE A 1 410 ? 35.713 26.032 -39.768 1.00 74.31 410 ILE A CA 1
ATOM 3214 C C . ILE A 1 410 ? 35.118 27.379 -39.353 1.00 74.31 410 ILE A C 1
ATOM 3216 O O . ILE A 1 410 ? 35.865 28.306 -39.048 1.00 74.31 410 ILE A O 1
ATOM 3220 N N . LEU A 1 411 ? 33.787 27.476 -39.287 1.00 71.62 411 LEU A N 1
ATOM 3221 C CA . LEU A 1 411 ? 33.092 28.709 -38.914 1.00 71.62 411 LEU A CA 1
ATOM 3222 C C . LEU A 1 411 ? 33.384 29.110 -37.464 1.00 71.62 411 LEU A C 1
ATOM 3224 O O . LEU A 1 411 ? 33.650 30.279 -37.196 1.00 71.62 411 LEU A O 1
ATOM 3228 N N . ALA A 1 412 ? 33.411 28.153 -36.532 1.00 70.38 412 ALA A N 1
ATOM 3229 C CA . ALA A 1 412 ? 33.775 28.427 -35.141 1.00 70.38 412 ALA A CA 1
ATOM 3230 C C . ALA A 1 412 ? 35.222 28.941 -34.999 1.00 70.38 412 ALA A C 1
ATOM 3232 O O . ALA A 1 412 ? 35.497 29.789 -34.151 1.00 70.38 412 ALA A O 1
ATOM 3233 N N . MET A 1 413 ? 36.149 28.459 -35.837 1.00 71.94 413 MET A N 1
ATOM 3234 C CA . MET A 1 413 ? 37.533 28.935 -35.865 1.00 71.94 413 MET A CA 1
ATOM 3235 C C . MET A 1 413 ? 37.674 30.304 -36.543 1.00 71.94 413 MET A C 1
ATOM 3237 O O . MET A 1 413 ? 38.408 31.147 -36.031 1.00 71.94 413 MET A O 1
ATOM 3241 N N . TRP A 1 414 ? 36.947 30.548 -37.638 1.00 68.50 414 TRP A N 1
ATOM 3242 C CA . TRP A 1 414 ? 36.920 31.837 -38.338 1.00 68.50 414 TRP A CA 1
ATOM 3243 C C . TRP A 1 414 ? 36.541 32.987 -37.403 1.00 68.50 414 TRP A C 1
ATOM 3245 O O . TRP A 1 414 ? 37.218 34.010 -37.368 1.00 68.50 414 TRP A O 1
ATOM 3255 N N . VAL A 1 415 ? 35.517 32.770 -36.574 1.00 62.22 415 VAL A N 1
ATOM 3256 C CA . VAL A 1 415 ? 35.011 33.746 -35.601 1.00 62.22 415 VAL A CA 1
ATOM 3257 C C . VAL A 1 415 ? 36.089 34.252 -34.616 1.00 62.22 415 VAL A C 1
ATOM 3259 O O . VAL A 1 415 ? 35.943 35.339 -34.061 1.00 62.22 415 VAL A O 1
ATOM 3262 N N . ARG A 1 416 ? 37.181 33.502 -34.397 1.00 58.31 416 ARG A N 1
ATOM 3263 C CA . ARG A 1 416 ? 38.285 33.894 -33.497 1.00 58.31 416 ARG A CA 1
ATOM 3264 C C . ARG A 1 416 ? 39.370 34.744 -34.157 1.00 58.31 416 ARG A C 1
ATOM 3266 O O . ARG A 1 416 ? 40.249 35.221 -33.439 1.00 58.31 416 ARG A O 1
ATOM 3273 N N . LEU A 1 417 ? 39.383 34.880 -35.484 1.00 61.03 417 LEU A N 1
ATOM 3274 C CA . LEU A 1 417 ? 40.414 35.674 -36.150 1.00 61.03 417 LEU A CA 1
ATOM 3275 C C . LEU A 1 417 ? 40.324 37.139 -35.670 1.00 61.03 417 LEU A C 1
ATOM 3277 O O . LEU A 1 417 ? 39.216 37.647 -35.488 1.00 61.03 417 LEU A O 1
ATOM 3281 N N . PRO A 1 418 ? 41.465 37.816 -35.418 1.00 52.06 418 PRO A N 1
ATOM 3282 C CA . PRO A 1 418 ? 41.494 39.222 -35.014 1.00 52.06 418 PRO A CA 1
ATOM 3283 C C . PRO A 1 418 ? 40.598 40.088 -35.905 1.00 52.06 418 PRO A C 1
ATOM 3285 O O . PRO A 1 418 ? 40.492 39.821 -37.097 1.00 52.06 418 PRO A O 1
ATOM 3288 N N . ALA A 1 419 ? 39.998 41.149 -35.352 1.00 52.47 419 ALA A N 1
ATOM 3289 C CA . ALA A 1 419 ? 39.039 42.009 -36.063 1.00 52.47 419 ALA A CA 1
ATOM 3290 C C . ALA A 1 419 ? 39.563 42.595 -37.395 1.00 52.47 419 ALA A C 1
ATOM 3292 O O . ALA A 1 419 ? 38.763 42.991 -38.236 1.00 52.47 419 ALA A O 1
ATOM 3293 N N . GLU A 1 420 ? 40.883 42.616 -37.602 1.00 49.28 420 GLU A N 1
ATOM 3294 C CA . GLU A 1 420 ? 41.530 42.976 -38.872 1.00 49.28 420 GLU A CA 1
ATOM 3295 C C . GLU A 1 420 ? 41.185 42.018 -40.031 1.00 49.28 420 GLU A C 1
ATOM 3297 O O . GLU A 1 420 ? 41.216 42.433 -41.181 1.00 49.28 420 GLU A O 1
ATOM 3302 N N . PHE A 1 421 ? 40.776 40.779 -39.740 1.00 45.62 421 PHE A N 1
ATOM 3303 C CA . PHE A 1 421 ? 40.279 39.777 -40.699 1.00 45.62 421 PHE A CA 1
ATOM 3304 C C . PHE A 1 421 ? 38.736 39.731 -40.766 1.00 45.62 421 PHE A C 1
ATOM 3306 O O . PHE A 1 421 ? 38.146 38.739 -41.192 1.00 45.62 421 PHE A O 1
ATOM 3313 N N . GLY A 1 422 ? 38.066 40.760 -40.231 1.00 48.34 422 GLY A N 1
ATOM 3314 C CA . GLY A 1 422 ? 36.647 40.750 -39.868 1.00 48.34 422 GLY A CA 1
ATOM 3315 C C . GLY A 1 422 ? 35.635 40.929 -41.003 1.00 48.34 422 GLY A C 1
ATOM 3316 O O . GLY A 1 422 ? 34.442 41.037 -40.710 1.00 48.34 422 GLY A O 1
ATOM 3317 N N . ALA A 1 423 ? 36.043 40.965 -42.274 1.00 54.16 423 ALA A N 1
ATOM 3318 C CA . ALA A 1 423 ? 35.068 40.930 -43.357 1.00 54.16 423 ALA A CA 1
ATOM 3319 C C . ALA A 1 423 ? 34.586 39.484 -43.552 1.00 54.16 423 ALA A C 1
ATOM 3321 O O . ALA A 1 423 ? 35.354 38.575 -43.846 1.00 54.16 423 ALA A O 1
ATOM 3322 N N . LEU A 1 424 ? 33.280 39.270 -43.397 1.00 54.34 424 LEU A N 1
ATOM 3323 C CA . LEU A 1 424 ? 32.582 38.023 -43.739 1.00 54.34 424 LEU A CA 1
ATOM 3324 C C . LEU A 1 424 ? 32.863 37.584 -45.196 1.00 54.34 424 LEU A C 1
ATOM 3326 O O . LEU A 1 424 ? 32.816 36.395 -45.516 1.00 54.34 424 LEU A O 1
ATOM 3330 N N . ASP A 1 425 ? 33.219 38.553 -46.042 1.00 58.28 425 ASP A N 1
ATOM 3331 C CA . ASP A 1 425 ? 33.652 38.379 -47.425 1.00 58.28 425 ASP A CA 1
ATOM 3332 C C . ASP A 1 425 ? 35.006 37.646 -47.544 1.00 58.28 425 ASP A C 1
ATOM 3334 O O . ASP A 1 425 ? 35.159 36.839 -48.458 1.00 58.28 425 ASP A O 1
ATOM 3338 N N . ASP A 1 426 ? 35.935 37.793 -46.587 1.00 61.12 426 ASP A N 1
ATOM 3339 C CA . ASP A 1 426 ? 37.259 37.139 -46.615 1.00 61.12 426 ASP A CA 1
ATOM 3340 C C . ASP A 1 426 ? 37.157 35.611 -46.480 1.00 61.12 426 ASP A C 1
ATOM 3342 O O . ASP A 1 426 ? 37.951 34.860 -47.054 1.00 61.12 426 ASP A O 1
ATOM 3346 N N . LEU A 1 427 ? 36.181 35.114 -45.706 1.00 64.00 427 LEU A N 1
ATOM 3347 C CA . LEU A 1 427 ? 35.911 33.675 -45.603 1.00 64.00 427 LEU A CA 1
ATOM 3348 C C . LEU A 1 427 ? 35.419 33.133 -46.947 1.00 64.00 427 LEU A C 1
ATOM 3350 O O . LEU A 1 427 ? 35.853 32.062 -47.372 1.00 64.00 427 LEU A O 1
ATOM 3354 N N . MET A 1 428 ? 34.515 33.864 -47.604 1.00 68.06 428 MET A N 1
ATOM 3355 C CA . MET A 1 428 ? 33.972 33.469 -48.902 1.00 68.06 428 MET A CA 1
ATOM 3356 C C . MET A 1 428 ? 35.032 33.544 -49.993 1.00 68.06 428 MET A C 1
ATOM 3358 O O . MET A 1 428 ? 35.110 32.627 -50.805 1.00 68.06 428 MET A O 1
ATOM 3362 N N . GLU A 1 429 ? 35.886 34.566 -49.975 1.00 67.88 429 GLU A N 1
ATOM 3363 C CA . GLU A 1 429 ? 37.043 34.666 -50.861 1.00 67.88 429 GLU A CA 1
ATOM 3364 C C . GLU A 1 429 ? 37.988 33.476 -50.649 1.00 67.88 429 GLU A C 1
ATOM 3366 O O . GLU A 1 429 ? 38.344 32.783 -51.603 1.00 67.88 429 GLU A O 1
ATOM 3371 N N . ARG A 1 430 ? 38.313 33.131 -49.395 1.00 68.12 430 ARG A N 1
ATOM 3372 C CA . ARG A 1 430 ? 39.107 31.930 -49.091 1.00 68.12 430 ARG A CA 1
ATOM 3373 C C . ARG A 1 430 ? 38.415 30.664 -49.579 1.00 68.12 430 ARG A C 1
ATOM 3375 O O . ARG A 1 430 ? 39.056 29.873 -50.258 1.00 68.12 430 ARG A O 1
ATOM 3382 N N . PHE A 1 431 ? 37.127 30.460 -49.320 1.00 72.44 431 PHE A N 1
ATOM 3383 C CA . PHE A 1 431 ? 36.409 29.301 -49.855 1.00 72.44 431 PHE A CA 1
ATOM 3384 C C . PHE A 1 431 ? 36.470 29.235 -51.385 1.00 72.44 431 PHE A C 1
ATOM 3386 O O . PHE A 1 431 ? 36.727 28.159 -51.926 1.00 72.44 431 PHE A O 1
ATOM 3393 N N . GLN A 1 432 ? 36.341 30.375 -52.070 1.00 70.88 432 GLN A N 1
ATOM 3394 C CA . GLN A 1 432 ? 36.478 30.473 -53.523 1.00 70.88 432 GLN A CA 1
ATOM 3395 C C . GLN A 1 432 ? 37.886 30.101 -54.011 1.00 70.88 432 GLN A C 1
ATOM 3397 O O . GLN A 1 432 ? 37.998 29.480 -55.068 1.00 70.88 432 GLN A O 1
ATOM 3402 N N . THR A 1 433 ? 38.947 30.391 -53.241 1.00 71.38 433 THR A N 1
ATOM 3403 C CA . THR A 1 433 ? 40.317 29.962 -53.599 1.00 71.38 433 THR A CA 1
ATOM 3404 C C . THR A 1 433 ? 40.501 28.446 -53.595 1.00 71.38 433 THR A C 1
ATOM 3406 O O . THR A 1 433 ? 41.300 27.935 -54.379 1.00 71.38 433 THR A O 1
ATOM 3409 N N . PHE A 1 434 ? 39.771 27.710 -52.748 1.00 68.94 434 PHE A N 1
ATOM 3410 C CA . PHE A 1 434 ? 39.835 26.246 -52.723 1.00 68.94 434 PHE A CA 1
ATOM 3411 C C . PHE A 1 434 ? 38.801 25.590 -53.649 1.00 68.94 434 PHE A C 1
ATOM 3413 O O . PHE A 1 434 ? 39.087 24.536 -54.214 1.00 68.94 434 PHE A O 1
ATOM 3420 N N . SER A 1 435 ? 37.612 26.185 -53.813 1.00 71.06 435 SER A N 1
ATOM 3421 C CA . SER A 1 435 ? 36.614 25.757 -54.798 1.00 71.06 435 SER A CA 1
ATOM 3422 C C . SER A 1 435 ? 35.730 26.926 -55.264 1.00 71.06 435 SER A C 1
ATOM 3424 O O . SER A 1 435 ? 34.979 27.483 -54.457 1.00 71.06 435 SER A O 1
ATOM 3426 N N . PRO A 1 436 ? 35.710 27.257 -56.570 1.00 69.44 436 PRO A N 1
ATOM 3427 C CA . PRO A 1 436 ? 34.890 28.349 -57.099 1.00 69.44 436 PRO A CA 1
ATOM 3428 C C . PRO A 1 436 ? 33.376 28.123 -56.932 1.00 69.44 436 PRO A C 1
ATOM 3430 O O . PRO A 1 436 ? 32.609 29.083 -56.921 1.00 69.44 436 PRO A O 1
ATOM 3433 N N . GLN A 1 437 ? 32.926 26.875 -56.751 1.00 68.69 437 GLN A N 1
ATOM 3434 C CA . GLN A 1 437 ? 31.506 26.533 -56.585 1.00 68.69 437 GLN A CA 1
ATOM 3435 C C . GLN A 1 437 ? 30.905 27.059 -55.271 1.00 68.69 437 GLN A C 1
ATOM 3437 O O . GLN A 1 437 ? 29.704 27.319 -55.211 1.00 68.69 437 GLN A O 1
ATOM 3442 N N . LEU A 1 438 ? 31.729 27.285 -54.239 1.00 65.38 438 LEU A N 1
ATOM 3443 C CA . LEU A 1 438 ? 31.277 27.853 -52.962 1.00 65.38 438 LEU A CA 1
ATOM 3444 C C . LEU A 1 438 ? 30.786 29.302 -53.102 1.00 65.38 438 LEU A C 1
ATOM 3446 O O . LEU A 1 438 ? 29.999 29.752 -52.276 1.00 65.38 438 LEU A O 1
ATOM 3450 N N . GLY A 1 439 ? 31.166 30.016 -54.168 1.00 62.03 439 GLY A N 1
ATOM 3451 C CA . GLY A 1 439 ? 30.679 31.371 -54.442 1.00 62.03 439 GLY A CA 1
ATOM 3452 C C . GLY A 1 439 ? 29.186 31.473 -54.794 1.00 62.03 439 GLY A C 1
ATOM 3453 O O . GLY A 1 439 ? 28.663 32.581 -54.834 1.00 62.03 439 GLY A O 1
ATOM 3454 N N . LEU A 1 440 ? 28.492 30.352 -55.042 1.00 61.72 440 LEU A N 1
ATOM 3455 C CA . LEU A 1 440 ? 27.061 30.328 -55.386 1.00 61.72 440 LEU A CA 1
ATOM 3456 C C . LEU A 1 440 ? 26.124 30.419 -54.167 1.00 61.72 440 LEU A C 1
ATOM 3458 O O . LEU A 1 440 ? 24.949 30.744 -54.335 1.00 61.72 440 LEU A O 1
ATOM 3462 N N . ALA A 1 441 ? 26.610 30.117 -52.960 1.00 61.12 441 ALA A N 1
ATOM 3463 C CA . ALA A 1 441 ? 25.820 30.178 -51.730 1.00 61.12 441 ALA A CA 1
ATOM 3464 C C . ALA A 1 441 ? 25.978 31.547 -51.057 1.00 61.12 441 ALA A C 1
ATOM 3466 O O . ALA A 1 441 ? 27.098 32.039 -50.907 1.00 61.12 441 ALA A O 1
ATOM 3467 N N . THR A 1 442 ? 24.879 32.166 -50.607 1.00 64.31 442 THR A N 1
ATOM 3468 C CA . THR A 1 442 ? 25.005 33.391 -49.809 1.00 64.31 442 THR A CA 1
ATOM 3469 C C . THR A 1 442 ? 25.438 33.042 -48.389 1.00 64.31 442 THR A C 1
ATOM 3471 O O . THR A 1 442 ? 25.081 31.992 -47.850 1.00 64.31 442 THR A O 1
ATOM 3474 N N . ILE A 1 443 ? 26.174 33.939 -47.728 1.00 62.78 443 ILE A N 1
ATOM 3475 C CA . ILE A 1 443 ? 26.600 33.714 -46.338 1.00 62.78 443 ILE A CA 1
ATOM 3476 C C . ILE A 1 443 ? 25.395 33.503 -45.408 1.00 62.78 443 ILE A C 1
ATOM 3478 O O . ILE A 1 443 ? 25.463 32.738 -44.446 1.00 62.78 443 ILE A O 1
ATOM 3482 N N . ARG A 1 444 ? 24.260 34.134 -45.722 1.00 65.69 444 ARG A N 1
ATOM 3483 C CA . ARG A 1 444 ? 23.000 33.915 -45.012 1.00 65.69 444 ARG A CA 1
ATOM 3484 C C . ARG A 1 444 ? 22.506 32.479 -45.121 1.00 65.69 444 ARG A C 1
ATOM 3486 O O . ARG A 1 444 ? 22.038 31.950 -44.117 1.00 65.69 444 ARG A O 1
ATOM 3493 N N . ASP A 1 445 ? 22.665 31.845 -46.277 1.00 66.94 445 ASP A N 1
ATOM 3494 C CA . ASP A 1 445 ? 22.285 30.445 -46.476 1.00 66.94 445 ASP A CA 1
ATOM 3495 C C . ASP A 1 445 ? 23.197 29.512 -45.667 1.00 66.94 445 ASP A C 1
ATOM 3497 O O . ASP A 1 445 ? 22.713 28.630 -44.954 1.00 66.94 445 ASP A O 1
ATOM 3501 N N . VAL A 1 446 ? 24.513 29.757 -45.702 1.00 66.25 446 VAL A N 1
ATOM 3502 C CA . VAL A 1 446 ? 25.518 28.952 -44.984 1.00 66.25 446 VAL A CA 1
ATOM 3503 C C . VAL A 1 446 ? 25.355 29.080 -43.463 1.00 66.25 446 VAL A C 1
ATOM 3505 O O . VAL A 1 446 ? 25.296 28.074 -42.753 1.00 66.25 446 VAL A O 1
ATOM 3508 N N . MET A 1 447 ? 25.225 30.307 -42.949 1.00 68.44 447 MET A N 1
ATOM 3509 C CA . MET A 1 447 ? 25.067 30.564 -41.512 1.00 68.44 447 MET A CA 1
ATOM 3510 C C . MET A 1 447 ? 23.679 30.171 -41.005 1.00 68.44 447 MET A C 1
ATOM 3512 O O . MET A 1 447 ? 23.565 29.615 -39.914 1.00 68.44 447 MET A O 1
ATOM 3516 N N . GLY A 1 448 ? 22.622 30.400 -41.791 1.00 67.88 448 GLY A N 1
ATOM 3517 C CA . GLY A 1 448 ? 21.253 30.030 -41.426 1.00 67.88 448 GLY A CA 1
ATOM 3518 C C . GLY A 1 448 ? 21.074 28.524 -41.234 1.00 67.88 448 GLY A C 1
ATOM 3519 O O . GLY A 1 448 ? 20.367 28.104 -40.319 1.00 67.88 448 GLY A O 1
ATOM 3520 N N . ALA A 1 449 ? 21.769 27.704 -42.028 1.00 65.81 449 ALA A N 1
ATOM 3521 C CA . ALA A 1 449 ? 21.718 26.248 -41.911 1.00 65.81 449 ALA A CA 1
ATOM 3522 C C . ALA A 1 449 ? 22.464 25.690 -40.677 1.00 65.81 449 ALA A C 1
ATOM 3524 O O . ALA A 1 449 ? 22.127 24.604 -40.198 1.00 65.81 449 ALA A O 1
ATOM 3525 N N . ALA A 1 450 ? 23.468 26.408 -40.154 1.00 68.31 450 ALA A N 1
ATOM 3526 C CA . ALA A 1 450 ? 24.409 25.889 -39.152 1.00 68.31 450 ALA A CA 1
ATOM 3527 C C . ALA A 1 450 ? 24.551 26.740 -37.872 1.00 68.31 450 ALA A C 1
ATOM 3529 O O . ALA A 1 450 ? 25.371 26.402 -37.018 1.00 68.31 450 ALA A O 1
ATOM 3530 N N . ALA A 1 451 ? 23.749 27.795 -37.685 1.00 72.00 451 ALA A N 1
ATOM 3531 C CA . ALA A 1 451 ? 23.904 28.761 -36.590 1.00 72.00 451 ALA A CA 1
ATOM 3532 C C . ALA A 1 451 ? 24.014 28.126 -35.191 1.00 72.00 451 ALA A C 1
ATOM 3534 O O . ALA A 1 451 ? 24.939 28.440 -34.446 1.00 72.00 451 ALA A O 1
ATOM 3535 N N . VAL A 1 452 ? 23.109 27.203 -34.836 1.00 75.69 452 VAL A N 1
ATOM 3536 C CA . VAL A 1 452 ? 23.113 26.538 -33.518 1.00 75.69 452 VAL A CA 1
ATOM 3537 C C . VAL A 1 452 ? 24.364 25.665 -33.316 1.00 75.69 452 VAL A C 1
ATOM 3539 O O . VAL A 1 452 ? 25.036 25.855 -32.304 1.00 75.69 452 VAL A O 1
ATOM 3542 N N . PRO A 1 453 ? 24.736 24.750 -34.240 1.00 70.75 453 PRO A N 1
ATOM 3543 C CA . PRO A 1 453 ? 26.011 24.033 -34.169 1.00 70.75 453 PRO A CA 1
ATOM 3544 C C . PRO A 1 453 ? 27.234 24.942 -34.027 1.00 70.75 453 PRO A C 1
ATOM 3546 O O . PRO A 1 453 ? 28.087 24.668 -33.186 1.00 70.75 453 PRO A O 1
ATOM 3549 N N . VAL A 1 454 ? 27.313 26.012 -34.826 1.00 71.38 454 VAL A N 1
ATOM 3550 C CA . VAL A 1 454 ? 28.466 26.927 -34.858 1.00 71.38 454 VAL A CA 1
ATOM 3551 C C . VAL A 1 454 ? 28.599 27.667 -33.537 1.00 71.38 454 VAL A C 1
ATOM 3553 O O . VAL A 1 454 ? 29.682 27.715 -32.964 1.00 71.38 454 VAL A O 1
ATOM 3556 N N . LEU A 1 455 ? 27.494 28.196 -33.019 1.00 73.56 455 LEU A N 1
ATOM 3557 C CA . LEU A 1 455 ? 27.473 28.904 -31.745 1.00 73.56 455 LEU A CA 1
ATOM 3558 C C . LEU A 1 455 ? 27.697 27.971 -30.551 1.00 73.56 455 LEU A C 1
ATOM 3560 O O . LEU A 1 455 ? 28.393 28.349 -29.616 1.00 73.56 455 LEU A O 1
ATOM 3564 N N . ALA A 1 456 ? 27.178 26.741 -30.582 1.00 75.62 456 ALA A N 1
ATOM 3565 C CA . ALA A 1 456 ? 27.486 25.744 -29.558 1.00 75.62 456 ALA A CA 1
ATOM 3566 C C . ALA A 1 456 ? 28.986 25.410 -29.542 1.00 75.62 456 ALA A C 1
ATOM 3568 O O . ALA A 1 456 ? 29.598 25.388 -28.476 1.00 75.62 456 ALA A O 1
ATOM 3569 N N . GLU A 1 457 ? 29.597 25.209 -30.715 1.00 72.88 457 GLU A N 1
ATOM 3570 C CA . GLU A 1 457 ? 31.046 25.026 -30.812 1.00 72.88 457 GLU A CA 1
ATOM 3571 C C . GLU A 1 457 ? 31.819 26.273 -30.380 1.00 72.88 457 GLU A C 1
ATOM 3573 O O . GLU A 1 457 ? 32.831 26.139 -29.700 1.00 72.88 457 GLU A O 1
ATOM 3578 N N . LEU A 1 458 ? 31.331 27.479 -30.683 1.00 72.06 458 LEU A N 1
ATOM 3579 C CA . LEU A 1 458 ? 31.908 28.728 -30.184 1.00 72.06 458 LEU A CA 1
ATOM 3580 C C . LEU A 1 458 ? 31.921 28.758 -28.648 1.00 72.06 458 LEU A C 1
ATOM 3582 O O . LEU A 1 458 ? 32.972 29.008 -28.062 1.00 72.06 458 LEU A O 1
ATOM 3586 N N . PHE A 1 459 ? 30.798 28.445 -27.989 1.00 75.31 459 PHE A N 1
ATOM 3587 C CA . PHE A 1 459 ? 30.732 28.368 -26.525 1.00 75.31 459 PHE A CA 1
ATOM 3588 C C . PHE A 1 459 ? 31.699 27.324 -25.963 1.00 75.31 459 PHE A C 1
ATOM 3590 O O . PHE A 1 459 ? 32.429 27.628 -25.024 1.00 75.31 459 PHE A O 1
ATOM 3597 N N . ILE A 1 460 ? 31.773 26.133 -26.567 1.00 74.50 460 ILE A N 1
ATOM 3598 C CA . ILE A 1 460 ? 32.757 25.106 -26.196 1.00 74.50 460 ILE A CA 1
ATOM 3599 C C . ILE A 1 460 ? 34.186 25.637 -26.401 1.00 74.50 460 ILE A C 1
ATOM 3601 O O . ILE A 1 460 ? 35.056 25.404 -25.569 1.00 74.50 460 ILE A O 1
ATOM 3605 N N . HIS A 1 461 ? 34.462 26.389 -27.464 1.00 67.00 461 HIS A N 1
ATOM 3606 C CA . HIS A 1 461 ? 35.786 26.951 -27.724 1.00 67.00 461 HIS A CA 1
ATOM 3607 C C . HIS A 1 461 ? 36.225 27.996 -26.692 1.00 67.00 461 HIS A C 1
ATOM 3609 O O . HIS A 1 461 ? 37.399 27.991 -26.311 1.00 67.00 461 HIS A O 1
ATOM 3615 N N . LEU A 1 462 ? 35.298 28.821 -26.195 1.00 67.50 462 LEU A N 1
ATOM 3616 C CA . LEU A 1 462 ? 35.552 29.804 -25.133 1.00 67.50 462 LEU A CA 1
ATOM 3617 C C . LEU A 1 462 ? 36.030 29.152 -23.818 1.00 67.50 462 LEU A C 1
ATOM 3619 O O . LEU A 1 462 ? 36.684 29.810 -23.014 1.00 67.50 462 LEU A O 1
ATOM 3623 N N . THR A 1 463 ? 35.777 27.852 -23.614 1.00 66.56 463 THR A N 1
ATOM 3624 C CA . THR A 1 463 ? 36.232 27.106 -22.421 1.00 66.56 463 THR A CA 1
ATOM 3625 C C . THR A 1 463 ? 37.714 26.707 -22.462 1.00 66.56 463 THR A C 1
ATOM 3627 O O . THR A 1 463 ? 38.348 26.569 -21.417 1.00 66.56 463 THR A O 1
ATOM 3630 N N . TYR A 1 464 ? 38.327 26.586 -23.650 1.00 61.50 464 TYR A N 1
ATOM 3631 C CA . TYR A 1 464 ? 39.730 26.150 -23.785 1.00 61.50 464 TYR A CA 1
ATOM 3632 C C . TYR A 1 464 ? 40.762 27.261 -23.529 1.00 61.50 464 TYR A C 1
ATOM 3634 O O . TYR A 1 464 ? 41.974 26.991 -23.543 1.00 61.50 464 TYR A O 1
ATOM 3642 N N . GLU A 1 465 ? 40.328 28.513 -23.365 1.00 55.31 465 GLU A N 1
ATOM 3643 C CA . GLU A 1 465 ? 41.229 29.619 -23.052 1.00 55.31 465 GLU A CA 1
ATOM 3644 C C . GLU A 1 465 ? 41.665 29.531 -21.585 1.00 55.31 465 GLU A C 1
ATOM 3646 O O . GLU A 1 465 ? 40.859 29.456 -20.658 1.00 55.31 465 GLU A O 1
ATOM 3651 N N . SER A 1 466 ? 42.983 29.476 -21.380 1.00 47.59 466 SER A N 1
ATOM 3652 C CA . SER A 1 466 ? 43.650 29.225 -20.095 1.00 47.59 466 SER A CA 1
ATOM 3653 C C . SER A 1 466 ? 43.620 30.426 -19.139 1.00 47.59 466 SER A C 1
ATOM 3655 O O . SER A 1 466 ? 44.467 30.540 -18.259 1.00 47.59 466 SER A O 1
ATOM 3657 N N . THR A 1 467 ? 42.675 31.349 -19.314 1.00 46.69 467 THR A N 1
ATOM 3658 C CA . THR A 1 467 ? 42.453 32.444 -18.372 1.00 46.69 467 THR A CA 1
ATOM 3659 C C . THR A 1 467 ? 41.713 31.923 -17.133 1.00 46.69 467 THR A C 1
ATOM 3661 O O . THR A 1 467 ? 40.755 31.157 -17.274 1.00 46.69 467 THR A O 1
ATOM 3664 N N . PRO A 1 468 ? 42.133 32.315 -15.913 1.00 45.88 468 PRO A N 1
ATOM 3665 C CA . PRO A 1 468 ? 41.431 31.967 -14.680 1.00 45.88 468 PRO A CA 1
ATOM 3666 C C . PRO A 1 468 ? 39.955 32.376 -14.743 1.00 45.88 468 PRO A C 1
ATOM 3668 O O . PRO A 1 468 ? 39.621 33.449 -15.256 1.00 45.88 468 PRO A O 1
ATOM 3671 N N . SER A 1 469 ? 39.070 31.543 -14.191 1.00 48.12 469 SER A N 1
ATOM 3672 C CA . SER A 1 469 ? 37.608 31.708 -14.253 1.00 48.12 469 SER A CA 1
ATOM 3673 C C . SER A 1 469 ? 37.105 33.086 -13.790 1.00 48.12 469 SER A C 1
ATOM 3675 O O . SER A 1 469 ? 36.118 33.586 -14.330 1.00 48.12 469 SER A O 1
ATOM 3677 N N . SER A 1 470 ? 37.807 33.738 -12.855 1.00 45.22 470 SER A N 1
ATOM 3678 C CA . SER A 1 470 ? 37.479 35.079 -12.346 1.00 45.22 470 SER A CA 1
ATOM 3679 C C . SER A 1 470 ? 37.663 36.204 -13.375 1.00 45.22 470 SER A C 1
ATOM 3681 O O . SER A 1 470 ? 36.934 37.191 -13.327 1.00 45.22 470 SER A O 1
ATOM 3683 N N . VAL A 1 471 ? 38.589 36.050 -14.329 1.00 46.34 471 VAL A N 1
ATOM 3684 C CA . VAL A 1 471 ? 38.871 37.022 -15.408 1.00 46.34 471 VAL A CA 1
ATOM 3685 C C . VAL A 1 471 ? 38.189 36.614 -16.724 1.00 46.34 471 VAL A C 1
ATOM 3687 O O . VAL A 1 471 ? 37.959 37.450 -17.601 1.00 46.34 471 VAL A O 1
ATOM 3690 N N . ARG A 1 472 ? 37.815 35.331 -16.858 1.00 51.00 472 ARG A N 1
ATOM 3691 C CA . ARG A 1 472 ? 37.149 34.758 -18.042 1.00 51.00 472 ARG A CA 1
ATOM 3692 C C . ARG A 1 472 ? 35.880 35.501 -18.430 1.00 51.00 472 ARG A C 1
ATOM 3694 O O . ARG A 1 472 ? 35.716 35.849 -19.588 1.00 51.00 472 ARG A O 1
ATOM 3701 N N . PHE A 1 473 ? 34.962 35.731 -17.491 1.00 54.59 473 PHE A N 1
ATOM 3702 C CA . PHE A 1 473 ? 33.631 36.210 -17.875 1.00 54.59 473 PHE A CA 1
ATOM 3703 C C . PHE A 1 473 ? 33.638 37.651 -18.424 1.00 54.59 473 PHE A C 1
ATOM 3705 O O . PHE A 1 473 ? 33.109 37.844 -19.516 1.00 54.59 473 PHE A O 1
ATOM 3712 N N . PRO A 1 474 ? 34.289 38.644 -17.778 1.00 53.16 474 PRO A N 1
ATOM 3713 C CA . PRO A 1 474 ? 34.367 40.001 -18.329 1.00 53.16 474 PRO A CA 1
ATOM 3714 C C . PRO A 1 474 ? 35.061 40.050 -19.699 1.00 53.16 474 PRO A C 1
ATOM 3716 O O . PRO A 1 474 ? 34.567 40.689 -20.622 1.00 53.16 474 PRO A O 1
ATOM 3719 N N . SER A 1 475 ? 36.162 39.306 -19.864 1.00 53.22 475 SER A N 1
ATOM 3720 C CA . SER A 1 475 ? 36.919 39.273 -21.126 1.00 53.22 475 SER A CA 1
ATOM 3721 C C . SER A 1 475 ? 36.159 38.597 -22.277 1.00 53.22 475 SER A C 1
ATOM 3723 O O . SER A 1 475 ? 36.212 39.070 -23.415 1.00 53.22 475 SER A O 1
ATOM 3725 N N . ILE A 1 476 ? 35.400 37.532 -21.994 1.00 55.59 476 ILE A N 1
ATOM 3726 C CA . ILE A 1 476 ? 34.540 36.855 -22.978 1.00 55.59 476 ILE A CA 1
ATOM 3727 C C . ILE A 1 476 ? 33.383 37.765 -23.427 1.00 55.59 476 ILE A C 1
ATOM 3729 O O . ILE A 1 476 ? 33.028 37.751 -24.610 1.00 55.59 476 ILE A O 1
ATOM 3733 N N . VAL A 1 477 ? 32.811 38.549 -22.503 1.00 52.97 477 VAL A N 1
ATOM 3734 C CA . VAL A 1 477 ? 31.701 39.483 -22.768 1.00 52.97 477 VAL A CA 1
ATOM 3735 C C . VAL A 1 477 ? 32.152 40.680 -23.606 1.00 52.97 477 VAL A C 1
ATOM 3737 O O . VAL A 1 477 ? 31.482 41.016 -24.578 1.00 52.97 477 VAL A O 1
ATOM 3740 N N . GLU A 1 478 ? 33.297 41.293 -23.299 1.00 53.50 478 GLU A N 1
ATOM 3741 C CA . GLU A 1 478 ? 33.738 42.516 -23.991 1.00 53.50 478 GLU A CA 1
ATOM 3742 C C . GLU A 1 478 ? 34.419 42.268 -25.352 1.00 53.50 478 GLU A C 1
ATOM 3744 O O . GLU A 1 478 ? 34.346 43.123 -26.237 1.00 53.50 478 GLU A O 1
ATOM 3749 N N . GLY A 1 479 ? 35.090 41.125 -25.547 1.00 52.22 479 GLY A N 1
ATOM 3750 C CA . GLY A 1 479 ? 36.025 40.952 -26.669 1.00 52.22 479 GLY A CA 1
ATOM 3751 C C . GLY A 1 479 ? 35.626 39.927 -27.732 1.00 52.22 479 GLY A C 1
ATOM 3752 O O . GLY A 1 479 ? 35.473 40.272 -28.904 1.00 52.22 479 GLY A O 1
ATOM 3753 N N . ILE A 1 480 ? 35.530 38.652 -27.337 1.00 51.59 480 ILE A N 1
ATOM 3754 C CA . ILE A 1 480 ? 35.706 37.514 -28.265 1.00 51.59 480 ILE A CA 1
ATOM 3755 C C . ILE A 1 480 ? 34.383 36.792 -28.583 1.00 51.59 480 ILE A C 1
ATOM 3757 O O . ILE A 1 480 ? 34.227 36.266 -29.681 1.00 51.59 480 ILE A O 1
ATOM 3761 N N . GLY A 1 481 ? 33.407 36.777 -27.664 1.00 57.34 481 GLY A N 1
ATOM 3762 C CA . GLY A 1 481 ? 32.143 36.047 -27.853 1.00 57.34 481 GLY A CA 1
ATOM 3763 C C . GLY A 1 481 ? 30.975 36.897 -28.366 1.00 57.34 481 GLY A C 1
ATOM 3764 O O . GLY A 1 481 ? 30.230 36.458 -29.240 1.00 57.34 481 GLY A O 1
ATOM 3765 N N . PHE A 1 482 ? 30.812 38.121 -27.853 1.00 63.31 482 PHE A N 1
ATOM 3766 C CA . PHE A 1 482 ? 29.589 38.908 -28.064 1.00 63.31 482 PHE A CA 1
ATOM 3767 C C . PHE A 1 482 ? 29.410 39.417 -29.502 1.00 63.31 482 PHE A C 1
ATOM 3769 O O . PHE A 1 482 ? 28.362 39.199 -30.110 1.00 63.31 482 PHE A O 1
ATOM 3776 N N . LYS A 1 483 ? 30.439 40.055 -30.081 1.00 64.00 483 LYS A N 1
ATOM 3777 C CA . LYS A 1 483 ? 30.388 40.607 -31.451 1.00 64.00 483 LYS A CA 1
ATOM 3778 C C . LYS A 1 483 ? 30.016 39.555 -32.508 1.00 64.00 483 LYS A C 1
ATOM 3780 O O . LYS A 1 483 ? 29.153 39.848 -33.338 1.00 64.00 483 LYS A O 1
ATOM 3785 N N . PRO A 1 484 ? 30.596 38.341 -32.498 1.00 63.72 484 PRO A N 1
ATOM 3786 C CA . PRO A 1 484 ? 30.190 37.287 -33.422 1.00 63.72 484 PRO A CA 1
ATOM 3787 C C . PRO A 1 484 ? 28.740 36.846 -33.250 1.00 63.72 484 PRO A C 1
ATOM 3789 O O . PRO A 1 484 ? 28.019 36.749 -34.240 1.00 63.72 484 PRO A O 1
ATOM 3792 N N . ILE A 1 485 ? 28.287 36.632 -32.008 1.00 70.25 485 ILE A N 1
ATOM 3793 C CA . ILE A 1 485 ? 26.899 36.237 -31.727 1.00 70.25 485 ILE A CA 1
ATOM 3794 C C . ILE A 1 485 ? 25.936 37.316 -32.230 1.00 70.25 485 ILE A C 1
ATOM 3796 O O . ILE A 1 485 ? 24.965 36.999 -32.912 1.00 70.25 485 ILE A O 1
ATOM 3800 N N . LEU A 1 486 ? 26.239 38.589 -31.966 1.00 70.50 486 LEU A N 1
ATOM 3801 C CA . LEU A 1 486 ? 25.464 39.731 -32.445 1.00 70.50 486 LEU A CA 1
ATOM 3802 C C . LEU A 1 486 ? 25.439 39.808 -33.977 1.00 70.50 486 LEU A C 1
ATOM 3804 O O . LEU A 1 486 ? 24.392 40.071 -34.562 1.00 70.50 486 LEU A O 1
ATOM 3808 N N . THR A 1 487 ? 26.573 39.563 -34.637 1.00 67.75 487 THR A N 1
ATOM 3809 C CA . THR A 1 487 ? 26.681 39.579 -36.106 1.00 67.75 487 THR A CA 1
ATOM 3810 C C . THR A 1 487 ? 25.808 38.488 -36.718 1.00 67.75 487 THR A C 1
ATOM 3812 O O . THR A 1 487 ? 25.049 38.756 -37.646 1.00 67.75 487 THR A O 1
ATOM 3815 N N . ILE A 1 488 ? 25.843 37.281 -36.147 1.00 70.12 488 ILE A N 1
ATOM 3816 C CA . ILE A 1 488 ? 24.991 36.157 -36.554 1.00 70.12 488 ILE A CA 1
ATOM 3817 C C . ILE A 1 488 ? 23.516 36.486 -36.308 1.00 70.12 488 ILE A C 1
ATOM 3819 O O . ILE A 1 488 ? 22.689 36.316 -37.203 1.00 70.12 488 ILE A O 1
ATOM 3823 N N . ALA A 1 489 ? 23.187 37.007 -35.126 1.00 73.06 489 ALA A N 1
ATOM 3824 C CA . ALA A 1 489 ? 21.824 37.373 -34.766 1.00 73.06 489 ALA A CA 1
ATOM 3825 C C . ALA A 1 489 ? 21.255 38.451 -35.704 1.00 73.06 489 ALA A C 1
ATOM 3827 O O . ALA A 1 489 ? 20.133 38.309 -36.186 1.00 73.06 489 ALA A O 1
ATOM 3828 N N . ARG A 1 490 ? 22.032 39.492 -36.030 1.00 74.81 490 ARG A N 1
ATOM 3829 C CA . ARG A 1 490 ? 21.641 40.548 -36.982 1.00 74.81 490 ARG A CA 1
ATOM 3830 C C . ARG A 1 490 ? 21.502 40.031 -38.413 1.00 74.81 490 ARG A C 1
ATOM 3832 O O . ARG A 1 490 ? 20.609 40.468 -39.127 1.00 74.81 490 ARG A O 1
ATOM 3839 N N . LEU A 1 491 ? 22.362 39.104 -38.832 1.00 70.44 491 LEU A N 1
ATOM 3840 C CA . LEU A 1 491 ? 22.330 38.528 -40.177 1.00 70.44 491 LEU A CA 1
ATOM 3841 C C . LEU A 1 491 ? 21.109 37.616 -40.393 1.00 70.44 491 LEU A C 1
ATOM 3843 O O . LEU A 1 491 ? 20.593 37.507 -41.509 1.00 70.44 491 LEU A O 1
ATOM 3847 N N . LEU A 1 492 ? 20.622 36.978 -39.325 1.00 72.06 492 LEU A N 1
ATOM 3848 C CA . LEU A 1 492 ? 19.478 36.069 -39.379 1.00 72.06 492 LEU A CA 1
ATOM 3849 C C . LEU A 1 492 ? 18.136 36.752 -39.061 1.00 72.06 492 LEU A C 1
ATOM 3851 O O . LEU A 1 492 ? 17.133 36.388 -39.679 1.00 72.06 492 LEU A O 1
ATOM 3855 N N . ASN A 1 493 ? 18.102 37.771 -38.192 1.00 68.75 493 ASN A N 1
ATOM 3856 C CA . ASN A 1 493 ? 16.879 38.511 -37.857 1.00 68.75 493 ASN A CA 1
ATOM 3857 C C . ASN A 1 493 ? 16.680 39.770 -38.720 1.00 68.75 493 ASN A C 1
ATOM 3859 O O . ASN A 1 493 ? 17.463 40.713 -38.660 1.00 68.75 493 ASN A O 1
ATOM 3863 N N . THR A 1 494 ? 15.555 39.844 -39.442 1.00 58.59 494 THR A N 1
ATOM 3864 C CA . THR A 1 494 ? 15.222 40.967 -40.346 1.00 58.59 494 THR A CA 1
ATOM 3865 C C . THR A 1 494 ? 14.686 42.225 -39.648 1.00 58.59 494 THR A C 1
ATOM 3867 O O . THR A 1 494 ? 14.606 43.268 -40.286 1.00 58.59 494 THR A O 1
ATOM 3870 N N . ASN A 1 495 ? 14.320 42.153 -38.361 1.00 57.44 495 ASN A N 1
ATOM 3871 C CA . ASN A 1 495 ? 13.581 43.209 -37.643 1.00 57.44 495 ASN A CA 1
ATOM 3872 C C . ASN A 1 495 ? 14.347 43.809 -36.441 1.00 57.44 495 ASN A C 1
ATOM 3874 O O . ASN A 1 495 ? 13.751 44.094 -35.407 1.00 57.44 495 ASN A O 1
ATOM 3878 N N . THR A 1 496 ? 15.665 43.994 -36.540 1.00 57.59 496 THR A N 1
ATOM 3879 C CA . THR A 1 496 ? 16.526 44.357 -35.390 1.00 57.59 496 THR A CA 1
ATOM 3880 C C . THR A 1 496 ? 16.879 45.842 -35.265 1.00 57.59 496 THR A C 1
ATOM 3882 O O . THR A 1 496 ? 17.538 46.219 -34.303 1.00 57.59 496 THR A O 1
ATOM 3885 N N . SER A 1 497 ? 16.442 46.719 -36.178 1.00 59.34 497 SER A N 1
ATOM 3886 C CA . SER A 1 497 ? 16.992 48.085 -36.290 1.00 59.34 497 SER A CA 1
ATOM 3887 C C . SER A 1 497 ? 16.747 49.019 -35.091 1.00 59.34 497 SER A C 1
ATOM 3889 O O . SER A 1 497 ? 17.314 50.106 -35.067 1.00 59.34 497 SER A O 1
ATOM 3891 N N . LEU A 1 498 ? 15.890 48.645 -34.133 1.00 58.06 498 LEU A N 1
ATOM 3892 C CA . LEU A 1 498 ? 15.507 49.472 -32.977 1.00 58.06 498 LEU A CA 1
ATOM 3893 C C . LEU A 1 498 ? 15.851 48.849 -31.609 1.00 58.06 498 LEU A C 1
ATOM 3895 O O . LEU A 1 498 ? 15.541 49.459 -30.590 1.00 58.06 498 LEU A O 1
ATOM 3899 N N . GLN A 1 499 ? 16.452 47.657 -31.563 1.00 65.50 499 GLN A N 1
ATOM 3900 C CA . GLN A 1 499 ? 16.753 46.946 -30.311 1.00 65.50 499 GLN A CA 1
ATOM 3901 C C . GLN A 1 499 ? 18.201 47.174 -29.872 1.00 65.50 499 GLN A C 1
ATOM 3903 O O . GLN A 1 499 ? 19.092 47.314 -30.711 1.00 65.50 499 GLN A O 1
ATOM 3908 N N . ALA A 1 500 ? 18.441 47.200 -28.559 1.00 73.56 500 ALA A N 1
ATOM 3909 C CA . ALA A 1 500 ? 19.799 47.239 -28.025 1.00 73.56 500 ALA A CA 1
ATOM 3910 C C . ALA A 1 500 ? 20.540 45.929 -28.348 1.00 73.56 500 ALA A C 1
ATOM 3912 O O . ALA A 1 500 ? 19.929 44.863 -28.415 1.00 73.56 500 ALA A O 1
ATOM 3913 N N . ASP A 1 501 ? 21.862 45.990 -28.517 1.00 70.50 501 ASP A N 1
ATOM 3914 C CA . ASP A 1 501 ? 22.667 44.833 -28.938 1.00 70.50 501 ASP A CA 1
ATOM 3915 C C . ASP A 1 501 ? 22.522 43.628 -27.997 1.00 70.50 501 ASP A C 1
ATOM 3917 O O . ASP A 1 501 ? 22.400 42.493 -28.462 1.00 70.50 501 ASP A O 1
ATOM 3921 N N . ASP A 1 502 ? 22.441 43.877 -26.688 1.00 70.94 502 ASP A N 1
ATOM 3922 C CA . ASP A 1 502 ? 22.188 42.837 -25.687 1.00 70.94 502 ASP A CA 1
ATOM 3923 C C . ASP A 1 502 ? 20.812 42.182 -25.867 1.00 70.94 502 ASP A C 1
ATOM 3925 O O . ASP A 1 502 ? 20.690 40.963 -25.758 1.00 70.94 502 ASP A O 1
ATOM 3929 N N . GLU A 1 503 ? 19.772 42.956 -26.190 1.00 73.75 503 GLU A N 1
ATOM 3930 C CA . GLU A 1 503 ? 18.418 42.431 -26.407 1.00 73.75 503 GLU A CA 1
ATOM 3931 C C . GLU A 1 503 ? 18.336 41.583 -27.677 1.00 73.75 503 GLU A C 1
ATOM 3933 O O . GLU A 1 503 ? 17.663 40.553 -27.682 1.00 73.75 503 GLU A O 1
ATOM 3938 N N . ILE A 1 504 ? 19.052 41.973 -28.737 1.00 73.75 504 ILE A N 1
ATOM 3939 C CA . ILE A 1 504 ? 19.136 41.195 -29.979 1.00 73.75 504 ILE A CA 1
ATOM 3940 C C . ILE A 1 504 ? 19.781 39.836 -29.697 1.00 73.75 504 ILE A C 1
ATOM 3942 O O . ILE A 1 504 ? 19.277 38.806 -30.148 1.00 73.75 504 ILE A O 1
ATOM 3946 N N . VAL A 1 505 ? 20.886 39.823 -28.944 1.00 75.00 505 VAL A N 1
ATOM 3947 C CA . VAL A 1 505 ? 21.605 38.594 -28.591 1.00 75.00 505 VAL A CA 1
ATOM 3948 C C . VAL A 1 505 ? 20.772 37.719 -27.661 1.00 75.00 505 VAL A C 1
ATOM 3950 O O . VAL A 1 505 ? 20.590 36.540 -27.956 1.00 75.00 505 VAL A O 1
ATOM 3953 N N . ILE A 1 506 ? 20.226 38.274 -26.576 1.00 75.88 506 ILE A N 1
ATOM 3954 C CA . ILE A 1 506 ? 19.383 37.526 -25.634 1.00 75.88 506 ILE A CA 1
ATOM 3955 C C . ILE A 1 506 ? 18.146 36.987 -26.352 1.00 75.88 506 ILE A C 1
ATOM 3957 O O . ILE A 1 506 ? 17.833 35.811 -26.197 1.00 75.88 506 ILE A O 1
ATOM 3961 N N . GLY A 1 507 ? 17.486 37.797 -27.184 1.00 75.31 507 GLY A N 1
ATOM 3962 C CA . GLY A 1 507 ? 16.319 37.394 -27.968 1.00 75.31 507 GLY A CA 1
ATOM 3963 C C . GLY A 1 507 ? 16.628 36.311 -29.003 1.00 75.31 507 GLY A C 1
ATOM 3964 O O . GLY A 1 507 ? 15.821 35.412 -29.224 1.00 75.31 507 GLY A O 1
ATOM 3965 N N . PHE A 1 508 ? 17.807 36.350 -29.623 1.00 77.19 508 PHE A N 1
ATOM 3966 C CA . PHE A 1 508 ? 18.245 35.304 -30.545 1.00 77.19 508 PHE A CA 1
ATOM 3967 C C . PHE A 1 508 ? 18.603 34.004 -29.809 1.00 77.19 508 PHE A C 1
ATOM 3969 O O . PHE A 1 508 ? 18.178 32.919 -30.209 1.00 77.19 508 PHE A O 1
ATOM 3976 N N . LEU A 1 509 ? 19.353 34.092 -28.707 1.00 79.12 509 LEU A N 1
ATOM 3977 C CA . LEU A 1 509 ? 19.720 32.925 -27.908 1.00 79.12 509 LEU A CA 1
ATOM 3978 C C . LEU A 1 509 ? 18.486 32.286 -27.253 1.00 79.12 509 LEU A C 1
ATOM 3980 O O . LEU A 1 509 ? 18.391 31.058 -27.235 1.00 79.12 509 LEU A O 1
ATOM 3984 N N . SER A 1 510 ? 17.525 33.089 -26.776 1.00 75.62 510 SER A N 1
ATOM 3985 C CA . SER A 1 510 ? 16.289 32.622 -26.132 1.00 75.62 510 SER A CA 1
ATOM 3986 C C . SER A 1 510 ? 15.403 31.804 -27.084 1.00 75.62 510 SER A C 1
ATOM 3988 O O . SER A 1 510 ? 14.807 30.802 -26.686 1.00 75.62 510 SER A O 1
ATOM 3990 N N . GLN A 1 511 ? 15.390 32.141 -28.376 1.00 74.88 511 GLN A N 1
ATOM 3991 C CA . GLN A 1 511 ? 14.689 31.362 -29.406 1.00 74.88 511 GLN A CA 1
ATOM 3992 C C . GLN A 1 511 ? 15.314 29.977 -29.647 1.00 74.88 511 GLN A C 1
ATOM 3994 O O . GLN A 1 511 ? 14.633 29.060 -30.112 1.00 74.88 511 GLN A O 1
ATOM 3999 N N . HIS A 1 512 ? 16.597 29.799 -29.319 1.00 76.38 512 HIS A N 1
ATOM 4000 C CA . HIS A 1 512 ? 17.369 28.594 -29.628 1.00 76.38 512 HIS A CA 1
ATOM 4001 C C . HIS A 1 512 ? 17.901 27.837 -28.391 1.00 76.38 512 HIS A C 1
ATOM 4003 O O . HIS A 1 512 ? 18.632 26.858 -28.555 1.00 76.38 512 HIS A O 1
ATOM 4009 N N . VAL A 1 513 ? 17.511 28.210 -27.162 1.00 79.69 513 VAL A N 1
ATOM 4010 C CA . VAL A 1 513 ? 18.038 27.644 -25.891 1.00 79.69 513 VAL A CA 1
ATOM 4011 C C . VAL A 1 513 ? 17.972 26.122 -25.835 1.00 79.69 513 VAL A C 1
ATOM 4013 O O . VAL A 1 513 ? 18.945 25.470 -25.458 1.00 79.69 513 VAL A O 1
ATOM 4016 N N . LEU A 1 514 ? 16.840 25.529 -26.223 1.00 74.56 514 LEU A N 1
ATOM 4017 C CA . LEU A 1 514 ? 16.679 24.071 -26.236 1.00 74.56 514 LEU A CA 1
ATOM 4018 C C . LEU A 1 514 ? 17.654 23.395 -27.211 1.00 74.56 514 LEU A C 1
ATOM 4020 O O . LEU A 1 514 ? 18.202 22.339 -26.907 1.00 74.56 514 LEU A O 1
ATOM 4024 N N . GLY A 1 515 ? 17.916 24.024 -28.360 1.00 74.44 515 GLY A N 1
ATOM 4025 C CA . GLY A 1 515 ? 18.900 23.542 -29.329 1.00 74.44 515 GLY A CA 1
ATOM 4026 C C . GLY A 1 515 ? 20.327 23.609 -28.783 1.00 74.44 515 GLY A C 1
ATOM 4027 O O . GLY A 1 515 ? 21.084 22.650 -28.937 1.00 74.44 515 GLY A O 1
ATOM 4028 N N . PHE A 1 516 ? 20.674 24.699 -28.091 1.00 78.50 516 PHE A N 1
ATOM 4029 C CA . PHE A 1 516 ? 21.977 24.848 -27.440 1.00 78.50 516 PHE A CA 1
ATOM 4030 C C . PHE A 1 516 ? 22.184 23.843 -26.312 1.00 78.50 516 PHE A C 1
ATOM 4032 O O . PHE A 1 516 ? 23.174 23.121 -26.318 1.00 78.50 516 PHE A O 1
ATOM 4039 N N . THR A 1 517 ? 21.239 23.752 -25.376 1.00 76.69 517 THR A N 1
ATOM 4040 C CA . THR A 1 517 ? 21.315 22.821 -24.238 1.00 76.69 517 THR A CA 1
ATOM 4041 C C . THR A 1 517 ? 21.405 21.373 -24.696 1.00 76.69 517 THR A C 1
ATOM 4043 O O . THR A 1 517 ? 22.292 20.657 -24.239 1.00 76.69 517 THR A O 1
ATOM 4046 N N . THR A 1 518 ? 20.585 20.967 -25.674 1.00 74.00 518 THR A N 1
ATOM 4047 C CA . THR A 1 518 ? 20.673 19.625 -26.264 1.00 74.00 518 THR A CA 1
ATOM 4048 C C . THR A 1 518 ? 22.065 19.393 -26.839 1.00 74.00 518 THR A C 1
ATOM 4050 O O . THR A 1 518 ? 22.711 18.430 -26.450 1.00 74.00 518 THR A O 1
ATOM 4053 N N . ARG A 1 519 ? 22.591 20.304 -27.673 1.00 73.88 519 ARG A N 1
ATOM 4054 C CA . ARG A 1 519 ? 23.907 20.140 -28.314 1.00 73.88 519 ARG A CA 1
ATOM 4055 C C . ARG A 1 519 ? 25.076 20.116 -27.324 1.00 73.88 519 ARG A C 1
ATOM 4057 O O . ARG A 1 519 ? 26.011 19.349 -27.536 1.00 73.88 519 ARG A O 1
ATOM 4064 N N . LEU A 1 520 ? 25.022 20.935 -26.274 1.00 75.31 520 LEU A N 1
ATOM 4065 C CA . LEU A 1 520 ? 26.030 20.975 -25.209 1.00 75.31 520 LEU A CA 1
ATOM 4066 C C . LEU A 1 520 ? 25.969 19.725 -24.316 1.00 75.31 520 LEU A C 1
ATOM 4068 O O . LEU A 1 520 ? 27.007 19.274 -23.843 1.00 75.31 520 LEU A O 1
ATOM 4072 N N . SER A 1 521 ? 24.783 19.128 -24.147 1.00 71.62 521 SER A N 1
ATOM 4073 C CA . SER A 1 521 ? 24.604 17.854 -23.434 1.00 71.62 521 SER A CA 1
ATOM 4074 C C . SER A 1 521 ? 24.902 16.610 -24.294 1.00 71.62 521 SER A C 1
ATOM 4076 O O . SER A 1 521 ? 25.331 15.584 -23.771 1.00 71.62 521 SER A O 1
ATOM 4078 N N . ASP A 1 522 ? 24.742 16.696 -25.624 1.00 64.00 522 ASP A N 1
ATOM 4079 C CA . ASP A 1 522 ? 24.894 15.596 -26.602 1.00 64.00 522 ASP A CA 1
ATOM 4080 C C . ASP A 1 522 ? 26.347 15.156 -26.833 1.00 64.00 522 ASP A C 1
ATOM 4082 O O . ASP A 1 522 ? 26.636 14.275 -27.651 1.00 64.00 522 ASP A O 1
ATOM 4086 N N . VAL A 1 523 ? 27.286 15.748 -26.099 1.00 59.03 523 VAL A N 1
ATOM 4087 C CA . VAL A 1 523 ? 28.706 15.389 -26.092 1.00 59.03 523 VAL A CA 1
ATOM 4088 C C . VAL A 1 523 ? 28.930 13.878 -25.875 1.00 59.03 523 VAL A C 1
ATOM 4090 O O . VAL A 1 523 ? 29.937 13.334 -26.328 1.00 59.03 523 VAL A O 1
ATOM 4093 N N . ARG A 1 524 ? 27.950 13.189 -25.279 1.00 48.53 524 ARG A N 1
ATOM 4094 C CA . ARG A 1 524 ? 27.906 11.749 -24.999 1.00 48.53 524 ARG A CA 1
ATOM 4095 C C . ARG A 1 524 ? 27.816 10.834 -26.239 1.00 48.53 524 ARG A C 1
ATOM 4097 O O . ARG A 1 524 ? 28.357 9.731 -26.205 1.00 48.53 524 ARG A O 1
ATOM 4104 N N . VAL A 1 525 ? 27.123 11.231 -27.315 1.00 43.56 525 VAL A N 1
ATOM 4105 C CA . VAL A 1 525 ? 26.446 10.241 -28.192 1.00 43.56 525 VAL A CA 1
ATOM 4106 C C . VAL A 1 525 ? 27.228 9.781 -29.426 1.00 43.56 525 VAL A C 1
ATOM 4108 O O . VAL A 1 525 ? 26.953 8.693 -29.918 1.00 43.56 525 VAL A O 1
ATOM 4111 N N . TYR A 1 526 ? 28.227 10.508 -29.931 1.00 36.19 526 TYR A N 1
ATOM 4112 C CA . TYR A 1 526 ? 28.750 10.131 -31.255 1.00 36.19 526 TYR A CA 1
ATOM 4113 C C . TYR A 1 526 ? 29.583 8.841 -31.335 1.00 36.19 526 TYR A C 1
ATOM 4115 O O . TYR A 1 526 ? 29.823 8.434 -32.457 1.00 36.19 526 TYR A O 1
ATOM 4123 N N . ASP A 1 527 ? 29.961 8.174 -30.232 1.00 38.81 527 ASP A N 1
ATOM 4124 C CA . ASP A 1 527 ? 30.525 6.800 -30.305 1.00 38.81 527 ASP A CA 1
ATOM 4125 C C . ASP A 1 527 ? 30.543 6.013 -28.969 1.00 38.81 527 ASP A C 1
ATOM 4127 O O . ASP A 1 527 ? 31.277 5.037 -28.816 1.00 38.81 527 ASP A O 1
ATOM 4131 N N . GLY A 1 528 ? 29.777 6.424 -27.945 1.00 42.72 528 GLY A N 1
ATOM 4132 C CA . GLY A 1 528 ? 29.714 5.717 -26.648 1.00 42.72 528 GLY A CA 1
ATOM 4133 C C . GLY A 1 528 ? 31.029 5.656 -25.848 1.00 42.72 528 GLY A C 1
ATOM 4134 O O . GLY A 1 528 ? 31.061 5.062 -24.777 1.00 42.72 528 GLY A O 1
ATOM 4135 N N . LYS A 1 529 ? 32.103 6.277 -26.352 1.00 47.69 529 LYS A N 1
ATOM 4136 C CA . LYS A 1 529 ? 33.468 6.211 -25.807 1.00 47.69 529 LYS A CA 1
ATOM 4137 C C . LYS A 1 529 ? 34.133 7.574 -25.601 1.00 47.69 529 LYS A C 1
ATOM 4139 O O . LYS A 1 529 ? 35.334 7.615 -25.382 1.00 47.69 529 LYS A O 1
ATOM 4144 N N . ARG A 1 530 ? 33.401 8.691 -25.690 1.00 56.09 530 ARG A N 1
ATOM 4145 C CA . ARG A 1 530 ? 34.046 10.011 -25.593 1.00 56.09 530 ARG A CA 1
ATOM 4146 C C . ARG A 1 530 ? 34.549 10.302 -24.180 1.00 56.09 530 ARG A C 1
ATOM 4148 O O . ARG A 1 530 ? 33.819 10.129 -23.207 1.00 56.09 530 ARG A O 1
ATOM 4155 N N . HIS A 1 531 ? 35.785 10.775 -24.099 1.00 61.62 531 HIS A N 1
ATOM 4156 C CA . HIS A 1 531 ? 36.495 11.097 -22.865 1.00 61.62 531 HIS A CA 1
ATOM 4157 C C . HIS A 1 531 ? 35.804 12.202 -22.022 1.00 61.62 531 HIS A C 1
ATOM 4159 O O . HIS A 1 531 ? 35.224 13.149 -22.567 1.00 61.62 531 HIS A O 1
ATOM 4165 N N . LEU A 1 532 ? 35.898 12.128 -20.680 1.00 70.06 532 LEU A N 1
ATOM 4166 C CA . LEU A 1 532 ? 35.250 13.054 -19.718 1.00 70.06 532 LEU A CA 1
ATOM 4167 C C . LEU A 1 532 ? 35.600 14.541 -19.925 1.00 70.06 532 LEU A C 1
ATOM 4169 O O . LEU A 1 532 ? 34.852 15.425 -19.519 1.00 70.06 532 LEU A O 1
ATOM 4173 N N . CYS A 1 533 ? 36.712 14.856 -20.587 1.00 70.88 533 CYS A N 1
ATOM 4174 C CA . CYS A 1 533 ? 37.110 16.238 -20.881 1.00 70.88 533 CYS A CA 1
ATOM 4175 C C . CYS A 1 533 ? 36.057 17.004 -21.693 1.00 70.88 533 CYS A C 1
ATOM 4177 O O . CYS A 1 533 ? 35.869 18.204 -21.505 1.00 70.88 533 CYS A O 1
ATOM 4179 N N . HIS A 1 534 ? 35.343 16.322 -22.592 1.00 73.38 534 HIS A N 1
ATOM 4180 C CA . HIS A 1 534 ? 34.310 16.979 -23.375 1.00 73.38 534 HIS A CA 1
ATOM 4181 C C . HIS A 1 534 ? 33.090 17.335 -22.516 1.00 73.38 534 HIS A C 1
ATOM 4183 O O . HIS A 1 534 ? 32.424 18.323 -22.818 1.00 73.38 534 HIS A O 1
ATOM 4189 N N . TRP A 1 535 ? 32.824 16.580 -21.442 1.00 74.69 535 TRP A N 1
ATOM 4190 C CA . TRP A 1 535 ? 31.784 16.924 -20.472 1.00 74.69 535 TRP A CA 1
ATOM 4191 C C . TRP A 1 535 ? 32.129 18.221 -19.754 1.00 74.69 535 TRP A C 1
ATOM 4193 O O . TRP A 1 535 ? 31.293 19.116 -19.722 1.00 74.69 535 TRP A O 1
ATOM 4203 N N . VAL A 1 536 ? 33.369 18.359 -19.267 1.00 77.12 536 VAL A N 1
ATOM 4204 C CA . VAL A 1 536 ? 33.852 19.599 -18.628 1.00 77.12 536 VAL A CA 1
ATOM 4205 C C . VAL A 1 536 ? 33.595 20.799 -19.541 1.00 77.12 536 VAL A C 1
ATOM 4207 O O . VAL A 1 536 ? 32.936 21.754 -19.141 1.00 77.12 536 VAL A O 1
ATOM 4210 N N . ASN A 1 537 ? 34.021 20.708 -20.802 1.00 76.19 537 ASN A N 1
ATOM 4211 C CA . ASN A 1 537 ? 33.873 21.805 -21.758 1.00 76.19 537 ASN A CA 1
ATOM 4212 C C . ASN A 1 537 ? 32.402 22.073 -22.121 1.00 76.19 537 ASN A C 1
ATOM 4214 O O . ASN A 1 537 ? 32.011 23.224 -22.292 1.00 76.19 537 ASN A O 1
ATOM 4218 N N . GLY A 1 538 ? 31.568 21.034 -22.229 1.00 78.81 538 GLY A N 1
ATOM 4219 C CA . GLY A 1 538 ? 30.127 21.183 -22.454 1.00 78.81 538 GLY A CA 1
ATOM 4220 C C . GLY A 1 538 ? 29.417 21.864 -21.279 1.00 78.81 538 GLY A C 1
ATOM 4221 O O . GLY A 1 538 ? 28.571 22.732 -21.492 1.00 78.81 538 GLY A O 1
ATOM 4222 N N . ILE A 1 539 ? 29.802 21.528 -20.045 1.00 84.06 539 ILE A N 1
ATOM 4223 C CA . ILE A 1 539 ? 29.252 22.109 -18.815 1.00 84.06 539 ILE A CA 1
ATOM 4224 C C . ILE A 1 539 ? 29.706 23.560 -18.626 1.00 84.06 539 ILE A C 1
ATOM 4226 O O . ILE A 1 539 ? 28.881 24.418 -18.321 1.00 84.06 539 ILE A O 1
ATOM 4230 N N . GLU A 1 540 ? 30.987 23.864 -18.837 1.00 83.00 540 GLU A N 1
ATOM 4231 C CA . GLU A 1 540 ? 31.496 25.239 -18.761 1.00 83.00 540 GLU A CA 1
ATOM 4232 C C . GLU A 1 540 ? 30.870 26.128 -19.847 1.00 83.00 540 GLU A C 1
ATOM 4234 O O . GLU A 1 540 ? 30.486 27.268 -19.585 1.00 83.00 540 GLU A O 1
ATOM 4239 N N . ALA A 1 541 ? 30.692 25.600 -21.061 1.00 81.44 541 ALA A N 1
ATOM 4240 C CA . ALA A 1 541 ? 29.975 26.283 -22.135 1.00 81.44 541 ALA A CA 1
ATOM 4241 C C . ALA A 1 541 ? 28.514 26.563 -21.752 1.00 81.44 541 ALA A C 1
ATOM 4243 O O . ALA A 1 541 ? 27.993 27.651 -22.013 1.00 81.44 541 ALA A O 1
ATOM 4244 N N . LEU A 1 542 ? 27.865 25.600 -21.093 1.00 85.75 542 LEU A N 1
ATOM 4245 C CA . LEU A 1 542 ? 26.514 25.755 -20.574 1.00 85.75 542 LEU A CA 1
ATOM 4246 C C . LEU A 1 542 ? 26.455 26.795 -19.447 1.00 85.75 542 LEU A C 1
ATOM 4248 O O . LEU A 1 542 ? 25.538 27.609 -19.430 1.00 85.75 542 LEU A O 1
ATOM 4252 N N . GLU A 1 543 ? 27.451 26.839 -18.561 1.00 84.44 543 GLU A N 1
ATOM 4253 C CA . GLU A 1 543 ? 27.568 27.869 -17.524 1.00 84.44 543 GLU A CA 1
ATOM 4254 C C . GLU A 1 543 ? 27.644 29.273 -18.143 1.00 84.44 543 GLU A C 1
ATOM 4256 O O . GLU A 1 543 ? 26.955 30.195 -17.693 1.00 84.44 543 GLU A O 1
ATOM 4261 N N . ILE A 1 544 ? 28.447 29.442 -19.199 1.00 80.19 544 ILE A N 1
ATOM 4262 C CA . ILE A 1 544 ? 28.550 30.710 -19.932 1.00 80.19 544 ILE A CA 1
ATOM 4263 C C . ILE A 1 544 ? 27.187 31.083 -20.533 1.00 80.19 544 ILE A C 1
ATOM 4265 O O . ILE A 1 544 ? 26.731 32.213 -20.355 1.00 80.19 544 ILE A O 1
ATOM 4269 N N . LEU A 1 545 ? 26.508 30.134 -21.186 1.00 82.56 545 LEU A N 1
ATOM 4270 C CA . LEU A 1 545 ? 25.188 30.344 -21.786 1.00 82.56 545 LEU A CA 1
ATOM 4271 C C . LEU A 1 545 ? 24.129 30.761 -20.748 1.00 82.56 545 LEU A C 1
ATOM 4273 O O . LEU A 1 545 ? 23.355 31.686 -20.997 1.00 82.56 545 LEU A O 1
ATOM 4277 N N . ILE A 1 546 ? 24.114 30.118 -19.577 1.00 83.88 546 ILE A N 1
ATOM 4278 C CA . ILE A 1 546 ? 23.199 30.432 -18.468 1.00 83.88 546 ILE A CA 1
ATOM 4279 C C . ILE A 1 546 ? 23.374 31.884 -18.011 1.00 83.88 546 ILE A C 1
ATOM 4281 O O . ILE A 1 546 ? 22.389 32.602 -17.838 1.00 83.88 546 ILE A O 1
ATOM 4285 N N . LYS A 1 547 ? 24.620 32.341 -17.850 1.00 81.69 547 LYS A N 1
ATOM 4286 C CA . LYS A 1 547 ? 24.913 33.715 -17.412 1.00 81.69 547 LYS A CA 1
ATOM 4287 C C . LYS A 1 547 ? 24.497 34.775 -18.444 1.00 81.69 547 LYS A C 1
ATOM 4289 O O . LYS A 1 547 ? 24.149 35.886 -18.048 1.00 81.69 547 LYS A O 1
ATOM 4294 N N . TYR A 1 548 ? 24.500 34.442 -19.739 1.00 77.62 548 TYR A N 1
ATOM 4295 C CA . TYR A 1 548 ? 23.980 35.315 -20.801 1.00 77.62 548 TYR A CA 1
ATOM 4296 C C . TYR A 1 548 ? 22.448 35.373 -20.818 1.00 77.62 548 TYR A C 1
ATOM 4298 O O . TYR A 1 548 ? 21.877 36.459 -20.864 1.00 77.62 548 TYR A O 1
ATOM 4306 N N . LEU A 1 549 ? 21.778 34.217 -20.768 1.00 80.44 549 LEU A N 1
ATOM 4307 C CA . LEU A 1 549 ? 20.315 34.127 -20.873 1.00 80.44 549 LEU A CA 1
ATOM 4308 C C . LEU A 1 549 ? 19.573 34.576 -19.610 1.00 80.44 549 LEU A C 1
ATOM 4310 O O . LEU A 1 549 ? 18.409 34.967 -19.688 1.00 80.44 549 LEU A O 1
ATOM 4314 N N . ARG A 1 550 ? 20.224 34.506 -18.445 1.00 81.75 550 ARG A N 1
ATOM 4315 C CA . ARG A 1 550 ? 19.639 34.857 -17.146 1.00 81.75 550 ARG A CA 1
ATOM 4316 C C . ARG A 1 550 ? 18.286 34.166 -16.926 1.00 81.75 550 ARG A C 1
ATOM 4318 O O . ARG A 1 550 ? 18.227 32.940 -16.907 1.00 81.75 550 ARG A O 1
ATOM 4325 N N . SER A 1 551 ? 17.193 34.923 -16.805 1.00 76.50 551 SER A N 1
ATOM 4326 C CA . SER A 1 551 ? 15.845 34.397 -16.562 1.00 76.50 551 SER A CA 1
ATOM 4327 C C . SER A 1 551 ? 15.280 33.567 -17.717 1.00 76.50 551 SER A C 1
ATOM 4329 O O . SER A 1 551 ? 14.477 32.665 -17.469 1.00 76.50 551 SER A O 1
ATOM 4331 N N . GLU A 1 552 ? 15.724 33.806 -18.954 1.00 77.38 552 GLU A N 1
ATOM 4332 C CA . GLU A 1 552 ? 15.233 33.104 -20.150 1.00 77.38 552 GLU A CA 1
ATOM 4333 C C . GLU A 1 552 ? 15.647 31.622 -20.179 1.00 77.38 552 GLU A C 1
ATOM 4335 O O . GLU A 1 552 ? 15.044 30.809 -20.882 1.00 77.38 552 GLU A O 1
ATOM 4340 N N . ILE A 1 553 ? 16.620 31.217 -19.349 1.00 80.75 553 ILE A N 1
ATOM 4341 C CA . ILE A 1 553 ? 17.030 29.811 -19.223 1.00 80.75 553 ILE A CA 1
ATOM 4342 C C . ILE A 1 553 ? 15.919 28.906 -18.667 1.00 80.75 553 ILE A C 1
ATOM 4344 O O . ILE A 1 553 ? 15.990 27.685 -18.817 1.00 80.75 553 ILE A O 1
ATOM 4348 N N . ARG A 1 554 ? 14.868 29.478 -18.051 1.00 74.31 554 ARG A N 1
ATOM 4349 C CA . ARG A 1 554 ? 13.734 28.743 -17.458 1.00 74.31 554 ARG A CA 1
ATOM 4350 C C . ARG A 1 554 ? 13.201 27.641 -18.384 1.00 74.31 554 ARG A C 1
ATOM 4352 O O . ARG A 1 554 ? 12.862 26.562 -17.905 1.00 74.31 554 ARG A O 1
ATOM 4359 N N . VAL A 1 555 ? 13.173 27.905 -19.691 1.00 74.19 555 VAL A N 1
ATOM 4360 C CA . VAL A 1 555 ? 12.658 27.023 -20.752 1.00 74.19 555 VAL A CA 1
ATOM 4361 C C . VAL A 1 555 ? 13.422 25.693 -20.854 1.00 74.19 555 VAL A C 1
ATOM 4363 O O . VAL A 1 555 ? 12.817 24.673 -21.168 1.00 74.19 555 VAL A O 1
ATOM 4366 N N . ALA A 1 556 ? 14.728 25.684 -20.572 1.00 78.44 556 ALA A N 1
ATOM 4367 C CA . ALA A 1 556 ? 15.590 24.503 -20.696 1.00 78.44 556 ALA A CA 1
ATOM 4368 C C . ALA A 1 556 ? 16.038 23.919 -19.346 1.00 78.44 556 ALA A C 1
ATOM 4370 O O . ALA A 1 556 ? 16.915 23.057 -19.286 1.00 78.44 556 ALA A O 1
ATOM 4371 N N . ARG A 1 557 ? 15.452 24.395 -18.241 1.00 79.00 557 ARG A N 1
ATOM 4372 C CA . ARG A 1 557 ? 15.834 24.005 -16.880 1.00 79.00 557 ARG A CA 1
ATOM 4373 C C . ARG A 1 557 ? 15.835 22.481 -16.658 1.00 79.00 557 ARG A C 1
ATOM 4375 O O . ARG A 1 557 ? 16.831 22.002 -16.122 1.00 79.00 557 ARG A O 1
ATOM 4382 N N . PRO A 1 558 ? 14.801 21.703 -17.046 1.00 76.25 558 PRO A N 1
ATOM 4383 C CA . PRO A 1 558 ? 14.816 20.249 -16.855 1.00 76.25 558 PRO A CA 1
ATOM 4384 C C . PRO A 1 558 ? 15.991 19.551 -17.553 1.00 76.25 558 PRO A C 1
ATOM 4386 O O . PRO A 1 558 ? 16.568 18.631 -16.981 1.00 76.25 558 PRO A O 1
ATOM 4389 N N . GLN A 1 559 ? 16.373 20.020 -18.746 1.00 77.56 559 GLN A N 1
ATOM 4390 C CA . GLN A 1 559 ? 17.501 19.496 -19.521 1.00 77.56 559 GLN A CA 1
ATOM 4391 C C . GLN A 1 559 ? 18.845 19.817 -18.883 1.00 77.56 559 GLN A C 1
ATOM 4393 O O . GLN A 1 559 ? 19.718 18.955 -18.807 1.00 77.56 559 GLN A O 1
ATOM 4398 N N . VAL A 1 560 ? 18.995 21.045 -18.383 1.00 81.94 560 VAL A N 1
ATOM 4399 C CA . VAL A 1 560 ? 20.193 21.447 -17.644 1.00 81.94 560 VAL A CA 1
ATOM 4400 C C . VAL A 1 560 ? 20.336 20.615 -16.370 1.00 81.94 560 VAL A C 1
ATOM 4402 O O . VAL A 1 560 ? 21.410 20.082 -16.122 1.00 81.94 560 VAL A O 1
ATOM 4405 N N . ILE A 1 561 ? 19.263 20.450 -15.589 1.00 81.12 561 ILE A N 1
ATOM 4406 C CA . ILE A 1 561 ? 19.298 19.654 -14.352 1.00 81.12 561 ILE A CA 1
ATOM 4407 C C . ILE A 1 561 ? 19.682 18.205 -14.646 1.00 81.12 561 ILE A C 1
ATOM 4409 O O . ILE A 1 561 ? 20.594 17.701 -14.000 1.00 81.12 561 ILE A O 1
ATOM 4413 N N . ALA A 1 562 ? 19.031 17.548 -15.613 1.00 75.75 562 ALA A N 1
ATOM 4414 C CA . ALA A 1 562 ? 19.343 16.163 -15.961 1.00 75.75 562 ALA A CA 1
ATOM 4415 C C . ALA A 1 562 ? 20.821 16.009 -16.352 1.00 75.75 562 ALA A C 1
ATOM 4417 O O . ALA A 1 562 ? 21.508 15.135 -15.836 1.00 75.75 562 ALA A O 1
ATOM 4418 N N . PHE A 1 563 ? 21.341 16.918 -17.184 1.00 82.25 563 PHE A N 1
ATOM 4419 C CA . PHE A 1 563 ? 22.748 16.903 -17.585 1.00 82.25 563 PHE A CA 1
ATOM 4420 C C . PHE A 1 563 ? 23.717 17.097 -16.407 1.00 82.25 563 PHE A C 1
ATOM 4422 O O . PHE A 1 563 ? 24.732 16.409 -16.329 1.00 82.25 563 PHE A O 1
ATOM 4429 N N . LEU A 1 564 ? 23.406 18.000 -15.472 1.00 84.81 564 LEU A N 1
ATOM 4430 C CA . LEU A 1 564 ? 24.251 18.243 -14.301 1.00 84.81 564 LEU A CA 1
ATOM 4431 C C . LEU A 1 564 ? 24.192 17.100 -13.279 1.00 84.81 564 LEU A C 1
ATOM 4433 O O . LEU A 1 564 ? 25.219 16.776 -12.694 1.00 84.81 564 LEU A O 1
ATOM 4437 N N . LEU A 1 565 ? 23.027 16.479 -13.071 1.00 80.94 565 LEU A N 1
ATOM 4438 C CA . LEU A 1 565 ? 22.892 15.320 -12.181 1.00 80.94 565 LEU A CA 1
ATOM 4439 C C . LEU A 1 565 ? 23.658 14.107 -12.715 1.00 80.94 565 LEU A C 1
ATOM 4441 O O . LEU A 1 565 ? 24.347 13.444 -11.946 1.00 80.94 565 LEU A O 1
ATOM 4445 N N . ASP A 1 566 ? 23.596 13.859 -14.025 1.00 76.25 566 ASP A N 1
ATOM 4446 C CA . ASP A 1 566 ? 24.390 12.815 -14.686 1.00 76.25 566 ASP A CA 1
ATOM 4447 C C . ASP A 1 566 ? 25.895 13.062 -14.492 1.00 76.25 566 ASP A C 1
ATOM 4449 O O . ASP A 1 566 ? 26.647 12.134 -14.218 1.00 76.25 566 ASP A O 1
ATOM 4453 N N . ALA A 1 567 ? 26.328 14.327 -14.561 1.00 79.56 567 ALA A N 1
ATOM 4454 C CA . ALA A 1 567 ? 27.729 14.723 -14.395 1.00 79.56 567 ALA A CA 1
ATOM 4455 C C . ALA A 1 567 ? 28.241 14.647 -12.950 1.00 79.56 567 ALA A C 1
ATOM 4457 O O . ALA A 1 567 ? 29.450 14.594 -12.726 1.00 79.56 567 ALA A O 1
ATOM 4458 N N . LEU A 1 568 ? 27.341 14.679 -11.966 1.00 81.44 568 LEU A N 1
ATOM 4459 C CA . LEU A 1 568 ? 27.686 14.484 -10.558 1.00 81.44 568 LEU A CA 1
ATOM 4460 C C . LEU A 1 568 ? 27.790 13.001 -10.180 1.00 81.44 568 LEU A C 1
ATOM 4462 O O . LEU A 1 568 ? 28.323 12.706 -9.115 1.00 81.44 568 LEU A O 1
ATOM 4466 N N . GLY A 1 569 ? 27.300 12.091 -11.027 1.00 72.75 569 GLY A N 1
ATOM 4467 C CA . GLY A 1 569 ? 27.376 10.652 -10.799 1.00 72.75 569 GLY A CA 1
ATOM 4468 C C . GLY A 1 569 ? 28.795 10.085 -10.908 1.00 72.75 569 GLY A C 1
ATOM 4469 O O . GLY A 1 569 ? 29.693 10.671 -11.516 1.00 72.75 569 GLY A O 1
ATOM 4470 N N . ASP A 1 570 ? 28.995 8.895 -10.338 1.00 67.25 570 ASP A N 1
ATOM 4471 C CA . ASP A 1 570 ? 30.265 8.180 -10.441 1.00 67.25 570 ASP A CA 1
ATOM 4472 C C . ASP A 1 570 ? 30.445 7.573 -11.842 1.00 67.25 570 ASP A C 1
ATOM 4474 O O . ASP A 1 570 ? 29.595 6.841 -12.354 1.00 67.25 570 ASP A O 1
ATOM 4478 N N . HIS A 1 571 ? 31.590 7.856 -12.470 1.00 68.69 571 HIS A N 1
ATOM 4479 C CA . HIS A 1 571 ? 31.944 7.360 -13.804 1.00 68.69 571 HIS A CA 1
ATOM 4480 C C . HIS A 1 571 ? 33.115 6.364 -13.718 1.00 68.69 571 HIS A C 1
ATOM 4482 O O . HIS A 1 571 ? 34.271 6.758 -13.934 1.00 68.69 571 HIS A O 1
ATOM 4488 N N . PRO A 1 572 ? 32.860 5.087 -13.370 1.00 62.31 572 PRO A N 1
ATOM 4489 C CA . PRO A 1 572 ? 33.911 4.086 -13.203 1.00 62.31 572 PRO A CA 1
ATOM 4490 C C . PRO A 1 572 ? 34.698 3.878 -14.506 1.00 62.31 572 PRO A C 1
ATOM 4492 O O . PRO A 1 572 ? 34.125 3.828 -15.592 1.00 62.31 572 PRO A O 1
ATOM 4495 N N . GLY A 1 573 ? 36.026 3.765 -14.396 1.00 63.62 573 GLY A N 1
ATOM 4496 C CA . GLY A 1 573 ? 36.936 3.541 -15.529 1.00 63.62 573 GLY A CA 1
ATOM 4497 C C . GLY A 1 573 ? 37.727 4.768 -16.002 1.00 63.62 573 GLY A C 1
ATOM 4498 O O . GLY A 1 573 ? 38.667 4.607 -16.784 1.00 63.62 573 GLY A O 1
ATOM 4499 N N . TYR A 1 574 ? 37.425 5.971 -15.505 1.00 66.56 574 TYR A N 1
ATOM 4500 C CA . TYR A 1 574 ? 38.171 7.202 -15.804 1.00 66.56 574 TYR A CA 1
ATOM 4501 C C . TYR A 1 574 ? 39.080 7.640 -14.645 1.00 66.56 574 TYR A C 1
ATOM 4503 O O . TYR A 1 574 ? 38.845 7.280 -13.494 1.00 66.56 574 TYR A O 1
ATOM 4511 N N . ALA A 1 575 ? 40.118 8.431 -14.940 1.00 63.88 575 ALA A N 1
ATOM 4512 C CA . ALA A 1 575 ? 41.032 8.940 -13.917 1.00 63.88 575 ALA A CA 1
ATOM 4513 C C . ALA A 1 575 ? 40.328 9.910 -12.945 1.00 63.88 575 ALA A C 1
ATOM 4515 O O . ALA A 1 575 ? 39.519 10.751 -13.353 1.00 63.88 575 ALA A O 1
ATOM 4516 N N . ALA A 1 576 ? 40.680 9.833 -11.656 1.00 67.25 576 ALA A N 1
ATOM 4517 C CA . ALA A 1 576 ? 40.054 10.614 -10.582 1.00 67.25 576 ALA A CA 1
ATOM 4518 C C . ALA A 1 576 ? 40.127 12.141 -10.801 1.00 67.25 576 ALA A C 1
ATOM 4520 O O . ALA A 1 576 ? 39.213 12.869 -10.411 1.00 67.25 576 ALA A O 1
ATOM 4521 N N . CYS A 1 577 ? 41.174 12.641 -11.470 1.00 66.94 577 CYS A N 1
ATOM 4522 C CA . CYS A 1 577 ? 41.335 14.067 -11.774 1.00 66.94 577 CYS A CA 1
ATOM 4523 C C . CYS A 1 577 ? 40.270 14.594 -12.754 1.00 66.94 577 CYS A C 1
ATOM 4525 O O . CYS A 1 577 ? 39.768 15.710 -12.583 1.00 66.94 577 CYS A O 1
ATOM 4527 N N . TRP A 1 578 ? 39.878 13.794 -13.750 1.00 72.56 578 TRP A N 1
ATOM 4528 C CA . TRP A 1 578 ? 38.832 14.166 -14.699 1.00 72.56 578 TRP A CA 1
ATOM 4529 C C . TRP A 1 578 ? 37.452 14.110 -14.056 1.00 72.56 578 TRP A C 1
ATOM 4531 O O . TRP A 1 578 ? 36.668 15.031 -14.262 1.00 72.56 578 TRP A O 1
ATOM 4541 N N . GLN A 1 579 ? 37.181 13.109 -13.214 1.00 75.88 579 GLN A N 1
ATOM 4542 C CA . GLN A 1 579 ? 35.942 13.056 -12.430 1.00 75.88 579 GLN A CA 1
ATOM 4543 C C . GLN A 1 579 ? 35.799 14.282 -11.516 1.00 75.88 579 GLN A C 1
ATOM 4545 O O . GLN A 1 579 ? 34.759 14.936 -11.522 1.00 75.88 579 GLN A O 1
ATOM 4550 N N . ALA A 1 580 ? 36.861 14.657 -10.793 1.00 74.88 580 ALA A N 1
ATOM 4551 C CA . ALA A 1 580 ? 36.871 15.883 -9.994 1.00 74.88 580 ALA A CA 1
ATOM 4552 C C . ALA A 1 580 ? 36.632 17.132 -10.861 1.00 74.88 580 ALA A C 1
ATOM 4554 O O . ALA A 1 580 ? 35.831 17.987 -10.501 1.00 74.88 580 ALA A O 1
ATOM 4555 N N . SER A 1 581 ? 37.262 17.226 -12.037 1.00 76.19 581 SER A N 1
ATOM 4556 C CA . SER A 1 581 ? 37.058 18.362 -12.953 1.00 76.19 581 SER A CA 1
ATOM 4557 C C . SER A 1 581 ? 35.609 18.467 -13.447 1.00 76.19 581 SER A C 1
ATOM 4559 O O . SER A 1 581 ? 35.055 19.564 -13.481 1.00 76.19 581 SER A O 1
ATOM 4561 N N . VAL A 1 582 ? 34.978 17.336 -13.783 1.00 82.50 582 VAL A N 1
ATOM 4562 C CA . VAL A 1 582 ? 33.564 17.285 -14.185 1.00 82.50 582 VAL A CA 1
ATOM 4563 C C . VAL A 1 582 ? 32.664 17.713 -13.027 1.00 82.50 582 VAL A C 1
ATOM 4565 O O . VAL A 1 582 ? 31.804 18.569 -13.231 1.00 82.50 582 VAL A O 1
ATOM 4568 N N . ARG A 1 583 ? 32.911 17.226 -11.801 1.00 83.62 583 ARG A N 1
ATOM 4569 C CA . ARG A 1 583 ? 32.165 17.652 -10.605 1.00 83.62 583 ARG A CA 1
ATOM 4570 C C . ARG A 1 583 ? 32.304 19.151 -10.335 1.00 83.62 583 ARG A C 1
ATOM 4572 O O . ARG A 1 583 ? 31.296 19.816 -10.105 1.00 83.62 583 ARG A O 1
ATOM 4579 N N . ARG A 1 584 ? 33.514 19.718 -10.425 1.00 84.00 584 ARG A N 1
ATOM 4580 C CA . ARG A 1 584 ? 33.746 21.169 -10.258 1.00 84.00 584 ARG A CA 1
ATOM 4581 C C . ARG A 1 584 ? 32.970 21.990 -11.276 1.00 84.00 584 ARG A C 1
ATOM 4583 O O . ARG A 1 584 ? 32.278 22.934 -10.894 1.00 84.00 584 ARG A O 1
ATOM 4590 N N . ALA A 1 585 ? 33.053 21.613 -12.551 1.00 84.62 585 ALA A N 1
ATOM 4591 C CA . ALA A 1 585 ? 32.301 22.269 -13.613 1.00 84.62 585 ALA A CA 1
ATOM 4592 C C . ALA A 1 585 ? 30.788 22.154 -13.367 1.00 84.62 585 ALA A C 1
ATOM 4594 O O . ALA A 1 585 ? 30.073 23.150 -13.467 1.00 84.62 585 ALA A O 1
ATOM 4595 N N . ALA A 1 586 ? 30.299 20.972 -12.974 1.00 89.00 586 ALA A N 1
ATOM 4596 C CA . ALA A 1 586 ? 28.885 20.729 -12.705 1.00 89.00 586 ALA A CA 1
ATOM 4597 C C . ALA A 1 586 ? 28.352 21.577 -11.540 1.00 89.00 586 ALA A C 1
ATOM 4599 O O . ALA A 1 586 ? 27.326 22.238 -11.693 1.00 89.00 586 ALA A O 1
ATOM 4600 N N . ILE A 1 587 ? 29.068 21.640 -10.411 1.00 89.50 587 ILE A N 1
ATOM 4601 C CA . ILE A 1 587 ? 28.696 22.474 -9.255 1.00 89.50 587 ILE A CA 1
ATOM 4602 C C . ILE A 1 587 ? 28.760 23.967 -9.595 1.00 89.50 587 ILE A C 1
ATOM 4604 O O . ILE A 1 587 ? 27.865 24.724 -9.213 1.00 89.50 587 ILE A O 1
ATOM 4608 N N . SER A 1 588 ? 29.773 24.402 -10.350 1.00 87.81 588 SER A N 1
ATOM 4609 C CA . SER A 1 588 ? 29.876 25.788 -10.829 1.00 87.81 588 SER A CA 1
ATOM 4610 C C . SER A 1 588 ? 28.678 26.174 -11.701 1.00 87.81 588 SER A C 1
ATOM 4612 O O . SER A 1 588 ? 28.024 27.196 -11.467 1.00 87.81 588 SER A O 1
ATOM 4614 N N . CYS A 1 589 ? 28.337 25.312 -12.660 1.00 88.94 589 CYS A N 1
ATOM 4615 C CA . CYS A 1 589 ? 27.203 25.486 -13.558 1.00 88.94 589 CYS A CA 1
ATOM 4616 C C . CYS A 1 589 ? 25.864 25.451 -12.802 1.00 88.94 589 CYS A C 1
ATOM 4618 O O . CYS A 1 589 ? 24.992 26.283 -13.058 1.00 88.94 589 CYS A O 1
ATOM 4620 N N . TRP A 1 590 ? 25.720 24.570 -11.806 1.00 90.94 590 TRP A N 1
ATOM 4621 C CA . TRP A 1 590 ? 24.543 24.512 -10.933 1.00 90.94 590 TRP A CA 1
ATOM 4622 C C . TRP A 1 590 ? 24.364 25.804 -10.131 1.00 90.94 590 TRP A C 1
ATOM 4624 O O . TRP A 1 590 ? 23.269 26.365 -10.084 1.00 90.94 590 TRP A O 1
ATOM 4634 N N . ALA A 1 591 ? 25.442 26.321 -9.535 1.00 88.38 591 ALA A N 1
ATOM 4635 C CA . ALA A 1 591 ? 25.410 27.596 -8.825 1.00 88.38 591 ALA A CA 1
ATOM 4636 C C . ALA A 1 591 ? 25.016 28.746 -9.764 1.00 88.38 591 ALA A C 1
ATOM 4638 O O . ALA A 1 591 ? 24.164 29.562 -9.409 1.00 88.38 591 ALA A O 1
ATOM 4639 N N . ALA A 1 592 ? 25.562 28.772 -10.984 1.00 86.81 592 ALA A N 1
ATOM 4640 C CA . ALA A 1 592 ? 25.176 29.748 -11.996 1.00 86.81 592 ALA A CA 1
ATOM 4641 C C . ALA A 1 592 ? 23.694 29.624 -12.385 1.00 86.81 592 ALA A C 1
ATOM 4643 O O . ALA A 1 592 ? 23.029 30.649 -12.515 1.00 86.81 592 ALA A O 1
ATOM 4644 N N . LEU A 1 593 ? 23.149 28.409 -12.519 1.00 88.06 593 LEU A N 1
ATOM 4645 C CA . LEU A 1 593 ? 21.726 28.185 -12.800 1.00 88.06 593 LEU A CA 1
ATOM 4646 C C . LEU A 1 593 ? 20.846 28.787 -11.701 1.00 88.06 593 LEU A C 1
ATOM 4648 O O . LEU A 1 593 ? 19.960 29.586 -11.993 1.00 88.06 593 LEU A O 1
ATOM 4652 N N . VAL A 1 594 ? 21.114 28.452 -10.438 1.00 85.69 594 VAL A N 1
ATOM 4653 C CA . VAL A 1 594 ? 20.320 28.926 -9.292 1.00 85.69 594 VAL A CA 1
ATOM 4654 C C . VAL A 1 594 ? 20.383 30.451 -9.150 1.00 85.69 594 VAL A C 1
ATOM 4656 O O . VAL A 1 594 ? 19.376 31.075 -8.827 1.00 85.69 594 VAL A O 1
ATOM 4659 N N . GLN A 1 595 ? 21.535 31.060 -9.432 1.00 84.81 595 GLN A N 1
ATOM 4660 C CA . GLN A 1 595 ? 21.730 32.509 -9.325 1.00 84.81 595 GLN A CA 1
ATOM 4661 C C . GLN A 1 595 ? 21.082 33.315 -10.465 1.00 84.81 595 GLN A C 1
ATOM 4663 O O . GLN A 1 595 ? 20.891 34.519 -10.315 1.00 84.81 595 GLN A O 1
ATOM 4668 N N . ASN A 1 596 ? 20.759 32.681 -11.599 1.00 82.44 596 ASN A N 1
ATOM 4669 C CA . ASN A 1 596 ? 20.295 33.364 -12.814 1.00 82.44 596 ASN A CA 1
ATOM 4670 C C . ASN A 1 596 ? 18.847 33.028 -13.216 1.00 82.44 596 ASN A C 1
ATOM 4672 O O . ASN A 1 596 ? 18.205 33.817 -13.909 1.00 82.44 596 ASN A O 1
ATOM 4676 N N . VAL A 1 597 ? 18.308 31.890 -12.772 1.00 75.62 597 VAL A N 1
ATOM 4677 C CA . VAL A 1 597 ? 16.892 31.528 -12.919 1.00 75.62 597 VAL A CA 1
ATOM 4678 C C . VAL A 1 597 ? 16.074 32.522 -12.087 1.00 75.62 597 VAL A C 1
ATOM 4680 O O . VAL A 1 597 ? 16.119 32.470 -10.867 1.00 75.62 597 VAL A O 1
ATOM 4683 N N . GLY A 1 598 ? 15.384 33.471 -12.731 1.00 70.19 598 GLY A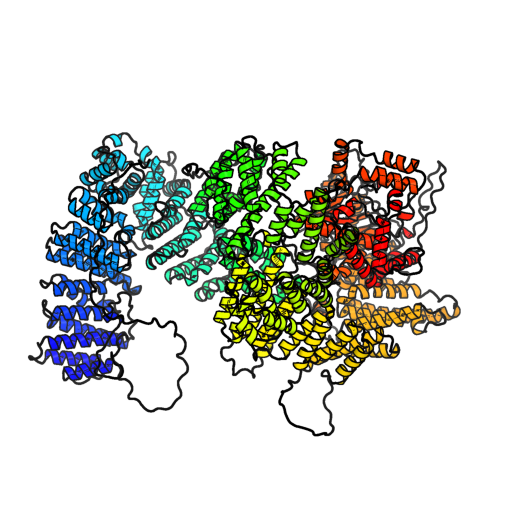 N 1
ATOM 4684 C CA . GLY A 1 598 ? 14.729 34.615 -12.067 1.00 70.19 598 GLY A CA 1
ATOM 4685 C C . GLY A 1 598 ? 13.868 34.273 -10.835 1.00 70.19 598 GLY A C 1
ATOM 4686 O O . GLY A 1 598 ? 13.419 33.138 -10.680 1.00 70.19 598 GLY A O 1
ATOM 4687 N N . GLU A 1 599 ? 13.611 35.271 -9.977 1.00 68.06 599 GLU A N 1
ATOM 4688 C CA . GLU A 1 599 ? 13.127 35.127 -8.584 1.00 68.06 599 GLU A CA 1
ATOM 4689 C C . GLU A 1 599 ? 11.999 34.094 -8.373 1.00 68.06 599 GLU A C 1
ATOM 4691 O O . GLU A 1 599 ? 12.130 33.227 -7.510 1.00 68.06 599 GLU A O 1
ATOM 4696 N N . GLU A 1 600 ? 10.932 34.125 -9.182 1.00 65.25 600 GLU A N 1
ATOM 4697 C CA . GLU A 1 600 ? 9.780 33.205 -9.069 1.00 65.25 600 GLU A CA 1
ATOM 4698 C C . GLU A 1 600 ? 10.152 31.730 -9.292 1.00 65.25 600 GLU A C 1
ATOM 4700 O O . GLU A 1 600 ? 9.523 30.815 -8.764 1.00 65.25 600 GLU A O 1
ATOM 4705 N N . ASN A 1 601 ? 11.199 31.477 -10.074 1.00 69.19 601 ASN A N 1
ATOM 4706 C CA . ASN A 1 601 ? 11.615 30.132 -10.442 1.00 69.19 601 ASN A CA 1
ATOM 4707 C C . ASN A 1 601 ? 12.642 29.543 -9.475 1.00 69.19 601 ASN A C 1
ATOM 4709 O O . ASN A 1 601 ? 12.751 28.314 -9.410 1.00 69.19 601 ASN A O 1
ATOM 4713 N N . VAL A 1 602 ? 13.341 30.374 -8.692 1.00 74.12 602 VAL A N 1
ATOM 4714 C CA . VAL A 1 602 ? 14.245 29.908 -7.624 1.00 74.12 602 VAL A CA 1
ATOM 4715 C C . VAL A 1 602 ? 13.493 28.962 -6.687 1.00 74.12 602 VAL A C 1
ATOM 4717 O O . VAL A 1 602 ? 14.011 27.898 -6.357 1.00 74.12 602 VAL A O 1
ATOM 4720 N N . HIS A 1 603 ? 12.229 29.274 -6.376 1.00 71.62 603 HIS A N 1
ATOM 4721 C CA . HIS A 1 603 ? 11.321 28.473 -5.546 1.00 71.62 603 HIS A CA 1
ATOM 4722 C C . HIS A 1 603 ? 11.231 26.982 -5.946 1.00 71.62 603 HIS A C 1
ATOM 4724 O O . HIS A 1 603 ? 11.057 26.098 -5.101 1.00 71.62 603 HIS A O 1
ATOM 4730 N N . THR A 1 604 ? 11.388 26.672 -7.235 1.00 72.75 604 THR A N 1
ATOM 4731 C CA . THR A 1 604 ? 11.335 25.289 -7.745 1.00 72.75 604 THR A CA 1
ATOM 4732 C C . THR A 1 604 ? 12.654 24.526 -7.617 1.00 72.75 604 THR A C 1
ATOM 4734 O O . THR A 1 604 ? 12.631 23.302 -7.591 1.00 72.75 604 THR A O 1
ATOM 4737 N N . LEU A 1 605 ? 13.789 25.226 -7.512 1.00 79.19 605 LEU A N 1
ATOM 4738 C CA . LEU A 1 605 ? 15.130 24.632 -7.452 1.00 79.19 605 LEU A CA 1
ATOM 4739 C C . LEU A 1 605 ? 15.671 24.486 -6.028 1.00 79.19 605 LEU A C 1
ATOM 4741 O O . LEU A 1 605 ? 16.655 23.773 -5.829 1.00 79.19 605 LEU A O 1
ATOM 4745 N N . VAL A 1 606 ? 15.077 25.172 -5.042 1.00 82.31 606 VAL A N 1
ATOM 4746 C CA . VAL A 1 606 ? 15.600 25.180 -3.664 1.00 82.31 606 VAL A CA 1
ATOM 4747 C C . VAL A 1 606 ? 15.668 23.760 -3.100 1.00 82.31 606 VAL A C 1
ATOM 4749 O O . VAL A 1 606 ? 16.720 23.335 -2.634 1.00 82.31 606 VAL A O 1
ATOM 4752 N N . GLU A 1 607 ? 14.581 22.996 -3.203 1.00 80.12 607 GLU A N 1
ATOM 4753 C CA . GLU A 1 607 ? 14.496 21.641 -2.647 1.00 80.12 607 GLU A CA 1
ATOM 4754 C C . GLU A 1 607 ? 15.499 20.678 -3.291 1.00 80.12 607 GLU A C 1
ATOM 4756 O O . GLU A 1 607 ? 16.264 20.019 -2.584 1.00 80.12 607 GLU A O 1
ATOM 4761 N N . THR A 1 608 ? 15.574 20.666 -4.626 1.00 82.12 608 THR A N 1
ATOM 4762 C CA . THR A 1 608 ? 16.541 19.841 -5.362 1.00 82.12 608 THR A CA 1
ATOM 4763 C C . THR A 1 608 ? 17.978 20.238 -5.035 1.00 82.12 608 THR A C 1
ATOM 4765 O O . THR A 1 608 ? 18.814 19.368 -4.835 1.00 82.12 608 THR A O 1
ATOM 4768 N N . THR A 1 609 ? 18.273 21.537 -4.906 1.00 85.75 609 THR A N 1
ATOM 4769 C CA . THR A 1 609 ? 19.629 22.025 -4.598 1.00 85.75 609 THR A CA 1
ATOM 4770 C C . THR A 1 609 ? 20.102 21.552 -3.223 1.00 85.75 609 THR A C 1
ATOM 4772 O O . THR A 1 609 ? 21.217 21.052 -3.103 1.00 85.75 609 THR A O 1
ATOM 4775 N N . PHE A 1 610 ? 19.259 21.649 -2.189 1.00 87.06 610 PHE A N 1
ATOM 4776 C CA . PHE A 1 610 ? 19.612 21.162 -0.850 1.00 87.06 610 PHE A CA 1
ATOM 4777 C C . PHE A 1 610 ? 19.844 19.641 -0.833 1.00 87.06 610 PHE A C 1
ATOM 4779 O O . PHE A 1 610 ? 20.791 19.177 -0.197 1.00 87.06 610 PHE A O 1
ATOM 4786 N N . CYS A 1 611 ? 19.021 18.869 -1.553 1.00 86.69 611 CYS A N 1
ATOM 4787 C CA . CYS A 1 611 ? 19.154 17.410 -1.602 1.00 86.69 611 CYS A CA 1
ATOM 4788 C C . CYS A 1 611 ? 20.419 16.960 -2.353 1.00 86.69 611 CYS A C 1
ATOM 4790 O O . CYS A 1 611 ? 21.144 16.101 -1.856 1.00 86.69 611 CYS A O 1
ATOM 4792 N N . VAL A 1 612 ? 20.726 17.580 -3.500 1.00 83.81 612 VAL A N 1
ATOM 4793 C CA . VAL A 1 612 ? 21.925 17.276 -4.306 1.00 83.81 612 VAL A CA 1
ATOM 4794 C C . VAL A 1 612 ? 23.210 17.558 -3.530 1.00 83.81 612 VAL A C 1
ATOM 4796 O O . VAL A 1 612 ? 24.141 16.753 -3.577 1.00 83.81 612 VAL A O 1
ATOM 4799 N N . ILE A 1 613 ? 23.257 18.673 -2.788 1.00 87.50 613 ILE A N 1
ATOM 4800 C CA . ILE A 1 613 ? 24.414 19.021 -1.952 1.00 87.50 613 ILE A CA 1
ATOM 4801 C C . ILE A 1 613 ? 24.592 17.992 -0.837 1.00 87.50 613 ILE A C 1
ATOM 4803 O O . ILE A 1 613 ? 25.706 17.519 -0.634 1.00 87.50 613 ILE A O 1
ATOM 4807 N N . ARG A 1 614 ? 23.514 17.612 -0.135 1.00 87.06 614 ARG A N 1
ATOM 4808 C CA . ARG A 1 614 ? 23.595 16.637 0.961 1.00 87.06 614 ARG A CA 1
ATOM 4809 C C . ARG A 1 614 ? 24.053 15.259 0.481 1.00 87.06 614 ARG A C 1
ATOM 4811 O O . ARG A 1 614 ? 24.951 14.692 1.091 1.00 87.06 614 ARG A O 1
ATOM 4818 N N . LYS A 1 615 ? 23.462 14.734 -0.599 1.00 83.00 615 LYS A N 1
ATOM 4819 C CA . LYS A 1 615 ? 23.767 13.386 -1.106 1.00 83.00 615 LYS A CA 1
ATOM 4820 C C . LYS A 1 615 ? 25.233 13.239 -1.525 1.00 83.00 615 LYS A C 1
ATOM 4822 O O . LYS A 1 615 ? 25.853 12.229 -1.219 1.00 83.00 615 LYS A O 1
ATOM 4827 N N . ASN A 1 616 ? 25.786 14.246 -2.202 1.00 84.62 616 ASN A N 1
ATOM 4828 C CA . ASN A 1 616 ? 27.115 14.155 -2.814 1.00 84.62 616 ASN A CA 1
ATOM 4829 C C . ASN A 1 616 ? 28.239 14.791 -1.963 1.00 84.62 616 ASN A C 1
ATOM 4831 O O . ASN A 1 616 ? 29.396 14.785 -2.379 1.00 84.62 616 ASN A O 1
ATOM 4835 N N . TRP A 1 617 ? 27.943 15.310 -0.761 1.00 86.19 617 TRP A N 1
ATOM 4836 C CA . TRP A 1 617 ? 28.908 16.055 0.069 1.00 86.19 617 TRP A CA 1
ATOM 4837 C C . TRP A 1 617 ? 30.178 15.272 0.425 1.00 86.19 617 TRP A C 1
ATOM 4839 O O . TRP A 1 617 ? 31.267 15.845 0.475 1.00 86.19 617 TRP A O 1
ATOM 4849 N N . SER A 1 618 ? 30.057 13.964 0.672 1.00 81.44 618 SER A N 1
ATOM 4850 C CA . SER A 1 618 ? 31.192 13.091 1.009 1.00 81.44 618 SER A CA 1
ATOM 4851 C C . SER A 1 618 ? 32.178 12.925 -0.150 1.00 81.44 618 SER A C 1
ATOM 4853 O O . SER A 1 618 ? 33.363 12.706 0.087 1.00 81.44 618 SER A O 1
ATOM 4855 N N . GLN A 1 619 ? 31.706 13.076 -1.390 1.00 80.12 619 GLN A N 1
ATOM 4856 C CA . GLN A 1 619 ? 32.512 12.983 -2.608 1.00 80.12 619 GLN A CA 1
ATOM 4857 C C . GLN A 1 619 ? 33.112 14.337 -3.036 1.00 80.12 619 GLN A C 1
ATOM 4859 O O . GLN A 1 619 ? 33.931 14.397 -3.959 1.00 80.12 619 GLN A O 1
ATOM 4864 N N . PHE A 1 620 ? 32.695 15.438 -2.404 1.00 82.31 620 PHE A N 1
ATOM 4865 C CA . PHE A 1 620 ? 33.142 16.787 -2.741 1.00 82.31 620 PHE A CA 1
ATOM 4866 C C . PHE A 1 620 ? 34.527 17.088 -2.160 1.00 82.31 620 PHE A C 1
ATOM 4868 O O . PHE A 1 620 ? 34.797 16.834 -0.985 1.00 82.31 620 PHE A O 1
ATOM 4875 N N . GLY A 1 621 ? 35.398 17.672 -2.988 1.00 76.62 621 GLY A N 1
ATOM 4876 C CA . GLY A 1 621 ? 36.653 18.267 -2.538 1.00 76.62 621 GLY A CA 1
ATOM 4877 C C . GLY A 1 621 ? 36.437 19.620 -1.854 1.00 76.62 621 GLY A C 1
ATOM 4878 O O . GLY A 1 621 ? 35.316 20.127 -1.772 1.00 76.62 621 GLY A O 1
ATOM 4879 N N . ASP A 1 622 ? 37.522 20.218 -1.361 1.00 75.88 622 ASP A N 1
ATOM 4880 C CA . ASP A 1 622 ? 37.466 21.471 -0.593 1.00 75.88 622 ASP A CA 1
ATOM 4881 C C . ASP A 1 622 ? 36.856 22.632 -1.396 1.00 75.88 622 ASP A C 1
ATOM 4883 O O . ASP A 1 622 ? 36.028 23.381 -0.877 1.00 75.88 622 ASP A O 1
ATOM 4887 N N . TRP A 1 623 ? 37.188 22.732 -2.688 1.00 80.00 623 TRP A N 1
ATOM 4888 C CA . TRP A 1 623 ? 36.662 23.772 -3.576 1.00 80.00 623 TRP A CA 1
ATOM 4889 C C . TRP A 1 623 ? 35.150 23.636 -3.798 1.00 80.00 623 TRP A C 1
ATOM 4891 O O . TRP A 1 623 ? 34.405 24.614 -3.742 1.00 80.00 623 TRP A O 1
ATOM 4901 N N . GLU A 1 624 ? 34.676 22.414 -4.045 1.00 83.50 624 GLU A N 1
ATOM 4902 C CA . GLU A 1 624 ? 33.264 22.112 -4.269 1.00 83.50 624 GLU A CA 1
ATOM 4903 C C . GLU A 1 624 ? 32.439 22.407 -3.008 1.00 83.50 624 GLU A C 1
ATOM 4905 O O . GLU A 1 624 ? 31.353 22.991 -3.101 1.00 83.50 624 GLU A O 1
ATOM 4910 N N . LYS A 1 625 ? 32.978 22.062 -1.830 1.00 86.38 625 LYS A N 1
ATOM 4911 C CA . LYS A 1 625 ? 32.372 22.359 -0.525 1.00 86.38 625 LYS A CA 1
ATOM 4912 C C . LYS A 1 625 ? 32.272 23.862 -0.272 1.00 86.38 625 LYS A C 1
ATOM 4914 O O . LYS A 1 625 ? 31.190 24.336 0.081 1.00 86.38 625 LYS A O 1
ATOM 4919 N N . GLU A 1 626 ? 33.348 24.615 -0.506 1.00 84.75 626 GLU A N 1
ATOM 4920 C CA . GLU A 1 626 ? 33.361 26.080 -0.381 1.00 84.75 626 GLU A CA 1
ATOM 4921 C C . GLU A 1 626 ? 32.328 26.720 -1.323 1.00 84.75 626 GLU A C 1
ATOM 4923 O O . GLU A 1 626 ? 31.489 27.516 -0.895 1.00 84.75 626 GLU A O 1
ATOM 4928 N N . LYS A 1 627 ? 32.284 26.288 -2.590 1.00 85.75 627 LYS A N 1
ATOM 4929 C CA . LYS A 1 627 ? 31.339 26.822 -3.580 1.00 85.75 627 LYS A CA 1
ATOM 4930 C C . LYS A 1 627 ? 29.876 26.547 -3.222 1.00 85.75 627 LYS A C 1
ATOM 4932 O O . LYS A 1 627 ? 29.017 27.414 -3.403 1.00 85.75 627 LYS A O 1
ATOM 4937 N N . CYS A 1 628 ? 29.580 25.354 -2.707 1.00 89.25 628 CYS A N 1
ATOM 4938 C CA . CYS A 1 628 ? 28.248 25.005 -2.215 1.00 89.25 628 CYS A CA 1
ATOM 4939 C C . CYS A 1 628 ? 27.877 25.818 -0.967 1.00 89.25 628 CYS A C 1
ATOM 4941 O O . CYS A 1 628 ? 26.743 26.289 -0.856 1.00 89.25 628 CYS A O 1
ATOM 4943 N N . GLN A 1 629 ? 28.824 26.028 -0.048 1.00 87.38 629 GLN A N 1
ATOM 4944 C CA . GLN A 1 629 ? 28.625 26.869 1.129 1.00 87.38 629 GLN A CA 1
ATOM 4945 C C . GLN A 1 629 ? 28.287 28.314 0.734 1.00 87.38 629 GLN A C 1
ATOM 4947 O O . GLN A 1 629 ? 27.351 28.888 1.295 1.00 87.38 629 GLN A O 1
ATOM 4952 N N . ASP A 1 630 ? 28.984 28.877 -0.253 1.00 85.81 630 ASP A N 1
ATOM 4953 C CA . ASP A 1 630 ? 28.705 30.209 -0.794 1.00 85.81 630 ASP A CA 1
ATOM 4954 C C . ASP A 1 630 ? 27.313 30.300 -1.425 1.00 85.81 630 ASP A C 1
ATOM 4956 O O . ASP A 1 630 ? 26.580 31.258 -1.176 1.00 85.81 630 ASP A O 1
ATOM 4960 N N . LEU A 1 631 ? 26.910 29.292 -2.207 1.00 87.50 631 LEU A N 1
ATOM 4961 C CA . LEU A 1 631 ? 25.580 29.237 -2.820 1.00 87.50 631 LEU A CA 1
ATOM 4962 C C . LEU A 1 631 ? 24.468 29.205 -1.761 1.00 87.50 631 LEU A C 1
ATOM 4964 O O . LEU A 1 631 ? 23.490 29.950 -1.855 1.00 87.50 631 LEU A O 1
ATOM 4968 N N . LEU A 1 632 ? 24.624 28.371 -0.731 1.00 87.19 632 LEU A N 1
ATOM 4969 C CA . LEU A 1 632 ? 23.664 28.268 0.370 1.00 87.19 632 LEU A CA 1
ATOM 4970 C C . LEU A 1 632 ? 23.618 29.553 1.201 1.00 87.19 632 LEU A C 1
ATOM 4972 O O . LEU A 1 632 ? 22.544 29.994 1.614 1.00 87.19 632 LEU A O 1
ATOM 4976 N N . GLN A 1 633 ? 24.767 30.192 1.424 1.00 85.00 633 GLN A N 1
ATOM 4977 C CA . GLN A 1 633 ? 24.808 31.497 2.069 1.00 85.00 633 GLN A CA 1
ATOM 4978 C C . GLN A 1 633 ? 24.154 32.571 1.214 1.00 85.00 633 GLN A C 1
ATOM 4980 O O . GLN A 1 633 ? 23.440 33.386 1.780 1.00 85.00 633 GLN A O 1
ATOM 4985 N N . TRP A 1 634 ? 24.332 32.563 -0.107 1.00 83.31 634 TRP A N 1
ATOM 4986 C CA . TRP A 1 634 ? 23.674 33.495 -1.021 1.00 83.31 634 TRP A CA 1
ATOM 4987 C C . TRP A 1 634 ? 22.146 33.357 -0.963 1.00 83.31 634 TRP A C 1
ATOM 4989 O O . TRP A 1 634 ? 21.456 34.363 -0.809 1.00 83.31 634 TRP A O 1
ATOM 4999 N N . LEU A 1 635 ? 21.625 32.123 -0.952 1.00 82.38 635 LEU A N 1
ATOM 5000 C CA . LEU A 1 635 ? 20.193 31.846 -0.765 1.00 82.38 635 LEU A CA 1
ATOM 5001 C C . LEU A 1 635 ? 19.657 32.364 0.587 1.00 82.38 635 LEU A C 1
ATOM 5003 O O . LEU A 1 635 ? 18.494 32.753 0.687 1.00 82.38 635 LEU A O 1
ATOM 5007 N N . LEU A 1 636 ? 20.501 32.397 1.627 1.00 80.19 636 LEU A N 1
ATOM 5008 C CA . LEU A 1 636 ? 20.159 32.864 2.979 1.00 80.19 636 LEU A CA 1
ATOM 5009 C C . LEU A 1 636 ? 20.549 34.328 3.275 1.00 80.19 636 LEU A C 1
ATOM 5011 O O . LEU A 1 636 ? 20.161 34.864 4.321 1.00 80.19 636 LEU A O 1
ATOM 5015 N N . ALA A 1 637 ? 21.351 34.967 2.422 1.00 75.44 637 ALA A N 1
ATOM 5016 C CA . ALA A 1 637 ? 21.894 36.306 2.626 1.00 75.44 637 ALA A CA 1
ATOM 5017 C C . ALA A 1 637 ? 20.811 37.370 2.408 1.00 75.44 637 ALA A C 1
ATOM 5019 O O . ALA A 1 637 ? 19.814 37.149 1.725 1.00 75.44 637 ALA A O 1
ATOM 5020 N N . LYS A 1 638 ? 20.995 38.558 3.002 1.00 49.75 638 LYS A N 1
ATOM 5021 C CA . LYS A 1 638 ? 20.049 39.676 2.855 1.00 49.75 638 LYS A CA 1
ATOM 5022 C C . LYS A 1 638 ? 20.518 40.703 1.816 1.00 49.75 638 LYS A C 1
ATOM 5024 O O . LYS A 1 638 ? 21.200 41.655 2.189 1.00 49.75 638 LYS A O 1
ATOM 5029 N N . PRO A 1 639 ? 20.037 40.598 0.571 1.00 48.12 639 PRO A N 1
ATOM 5030 C CA . PRO A 1 639 ? 19.733 41.751 -0.265 1.00 48.12 639 PRO A CA 1
ATOM 5031 C C . PRO A 1 639 ? 18.222 41.761 -0.571 1.00 48.12 639 PRO A C 1
ATOM 5033 O O . PRO A 1 639 ? 17.685 40.821 -1.142 1.00 48.12 639 PRO A O 1
ATOM 5036 N N . ASN A 1 640 ? 17.505 42.793 -0.120 1.00 50.69 640 ASN A N 1
ATOM 5037 C CA . ASN A 1 640 ? 16.119 43.132 -0.506 1.00 50.69 640 ASN A CA 1
ATOM 5038 C C . ASN A 1 640 ? 15.041 42.009 -0.497 1.00 50.69 640 ASN A C 1
ATOM 5040 O O . ASN A 1 640 ? 14.048 42.084 -1.213 1.00 50.69 640 ASN A O 1
ATOM 5044 N N . GLY A 1 641 ? 15.164 41.027 0.401 1.00 52.62 641 GLY A N 1
ATOM 5045 C CA . GLY A 1 641 ? 14.032 40.390 1.096 1.00 52.62 641 GLY A CA 1
ATOM 5046 C C . GLY A 1 641 ? 13.284 39.220 0.441 1.00 52.62 641 GLY A C 1
ATOM 5047 O O . GLY A 1 641 ? 12.778 38.400 1.195 1.00 52.62 641 GLY A O 1
ATOM 5048 N N . ARG A 1 642 ? 13.241 39.058 -0.888 1.00 60.75 642 ARG A N 1
ATOM 5049 C CA . ARG A 1 642 ? 12.286 38.113 -1.522 1.00 60.75 642 ARG A CA 1
ATOM 5050 C C . ARG A 1 642 ? 12.706 36.635 -1.579 1.00 60.75 642 ARG A C 1
ATOM 5052 O O . ARG A 1 642 ? 11.859 35.761 -1.434 1.00 60.75 642 ARG A O 1
ATOM 5059 N N . HIS A 1 643 ? 13.996 36.306 -1.716 1.00 69.62 643 HIS A N 1
ATOM 5060 C CA . HIS A 1 643 ? 14.439 34.893 -1.736 1.00 69.62 643 HIS A CA 1
ATOM 5061 C C . HIS A 1 643 ? 14.228 34.183 -0.394 1.00 69.62 643 HIS A C 1
ATOM 5063 O O . HIS A 1 643 ? 13.930 32.989 -0.343 1.00 69.62 643 HIS A O 1
ATOM 5069 N N . ARG A 1 644 ? 14.340 34.937 0.707 1.00 69.88 644 ARG A N 1
ATOM 5070 C CA . ARG A 1 644 ? 14.061 34.422 2.048 1.00 69.88 644 ARG A CA 1
ATOM 5071 C C . ARG A 1 644 ? 12.593 34.033 2.192 1.00 69.88 644 ARG A C 1
ATOM 5073 O O . ARG A 1 644 ? 12.330 33.051 2.871 1.00 69.88 644 ARG A O 1
ATOM 5080 N N . ASP A 1 645 ? 11.674 34.746 1.542 1.00 71.12 645 ASP A N 1
ATOM 5081 C CA . ASP A 1 645 ? 10.246 34.417 1.574 1.00 71.12 645 ASP A CA 1
ATOM 5082 C C . ASP A 1 645 ? 9.981 33.061 0.899 1.00 71.12 645 ASP A C 1
ATOM 5084 O O . ASP A 1 645 ? 9.276 32.238 1.474 1.00 71.12 645 ASP A O 1
ATOM 5088 N N . CYS A 1 646 ? 10.658 32.758 -0.219 1.00 70.50 646 CYS A N 1
ATOM 5089 C CA . CYS A 1 646 ? 10.602 31.432 -0.859 1.00 70.50 646 CYS A CA 1
ATOM 5090 C C . CYS A 1 646 ? 11.105 30.313 0.069 1.00 70.50 646 CYS A C 1
ATOM 5092 O O . CYS A 1 646 ? 10.529 29.228 0.123 1.00 70.50 646 CYS A O 1
ATOM 5094 N N . ILE A 1 647 ? 12.192 30.567 0.808 1.00 76.75 647 ILE A N 1
ATOM 5095 C CA . ILE A 1 647 ? 12.715 29.611 1.793 1.00 76.75 647 ILE A CA 1
ATOM 5096 C C . ILE A 1 647 ? 11.745 29.460 2.963 1.00 76.75 647 ILE A C 1
ATOM 5098 O O . ILE A 1 647 ? 11.560 28.348 3.430 1.00 76.75 647 ILE A O 1
ATOM 5102 N N . VAL A 1 648 ? 11.133 30.548 3.439 1.00 75.94 648 VAL A N 1
ATOM 5103 C CA . VAL A 1 648 ? 10.154 30.524 4.537 1.00 75.94 648 VAL A CA 1
ATOM 5104 C C . VAL A 1 648 ? 8.887 29.771 4.132 1.00 75.94 648 VAL A C 1
ATOM 5106 O O . VAL A 1 648 ? 8.349 29.037 4.954 1.00 75.94 648 VAL A O 1
ATOM 5109 N N . GLU A 1 649 ? 8.442 29.899 2.882 1.00 73.94 649 GLU A N 1
ATOM 5110 C CA . GLU A 1 649 ? 7.286 29.175 2.345 1.00 73.94 649 GLU A CA 1
ATOM 5111 C C . GLU A 1 649 ? 7.535 27.660 2.269 1.00 73.94 649 GLU A C 1
ATOM 5113 O O . GLU A 1 649 ? 6.678 26.876 2.669 1.00 73.94 649 GLU A O 1
ATOM 5118 N N . LYS A 1 650 ? 8.732 27.239 1.836 1.00 75.06 650 LYS A N 1
ATOM 5119 C CA . LYS A 1 650 ? 9.121 25.820 1.726 1.00 75.06 650 LYS A CA 1
ATOM 5120 C C . LYS A 1 650 ? 9.907 25.264 2.911 1.00 75.06 650 LYS A C 1
ATOM 5122 O O . LYS A 1 650 ? 10.378 24.129 2.838 1.00 75.06 650 LYS A O 1
ATOM 5127 N N . ILE A 1 651 ? 10.068 26.020 3.997 1.00 80.75 651 ILE A N 1
ATOM 5128 C CA . ILE A 1 651 ? 11.004 25.667 5.078 1.00 80.75 651 ILE A CA 1
ATOM 5129 C C . ILE A 1 651 ? 10.712 24.287 5.680 1.00 80.75 651 ILE A C 1
ATOM 5131 O O . ILE A 1 651 ? 11.630 23.579 6.090 1.00 80.75 651 ILE A O 1
ATOM 5135 N N . ASP A 1 652 ? 9.439 23.899 5.684 1.00 77.94 652 ASP A N 1
ATOM 5136 C CA . ASP A 1 652 ? 8.952 22.633 6.219 1.00 77.94 652 ASP A CA 1
ATOM 5137 C C . ASP A 1 652 ? 9.259 21.439 5.291 1.00 77.94 652 ASP A C 1
ATOM 5139 O O . ASP A 1 652 ? 9.440 20.323 5.774 1.00 77.94 652 ASP A O 1
ATOM 5143 N N . VAL A 1 653 ? 9.399 21.675 3.980 1.00 79.12 653 VAL A N 1
ATOM 5144 C CA . VAL A 1 653 ? 9.725 20.655 2.963 1.00 79.12 653 VAL A CA 1
ATOM 5145 C C . VAL A 1 653 ? 11.241 20.455 2.825 1.00 79.12 653 VAL A C 1
ATOM 5147 O O . VAL A 1 653 ? 11.701 19.346 2.557 1.00 79.12 653 VAL A O 1
ATOM 5150 N N . LEU A 1 654 ? 12.042 21.508 3.034 1.00 81.06 654 LEU A N 1
ATOM 5151 C CA . LEU A 1 654 ? 13.500 21.439 2.875 1.00 81.06 654 LEU A CA 1
ATOM 5152 C C . LEU A 1 654 ? 14.139 20.454 3.875 1.00 81.06 654 LEU A C 1
ATOM 5154 O O . LEU A 1 654 ? 13.774 20.466 5.058 1.00 81.06 654 LEU A O 1
ATOM 5158 N N . PRO A 1 655 ? 15.130 19.641 3.460 1.00 81.31 655 PRO A N 1
ATOM 5159 C CA . PRO A 1 655 ? 15.847 18.755 4.374 1.00 81.31 655 PRO A CA 1
ATOM 5160 C C . PRO A 1 655 ? 16.755 19.546 5.322 1.00 81.31 655 PRO A C 1
ATOM 5162 O O . PRO A 1 655 ? 17.155 20.678 5.037 1.00 81.31 655 PRO A O 1
ATOM 5165 N N . ARG A 1 656 ? 17.105 18.937 6.457 1.00 82.31 656 ARG A N 1
ATOM 5166 C CA . ARG A 1 656 ? 18.280 19.360 7.232 1.00 82.31 656 ARG A CA 1
ATOM 5167 C C . ARG A 1 656 ? 19.525 18.808 6.551 1.00 82.31 656 ARG A C 1
ATOM 5169 O O . ARG A 1 656 ? 19.494 17.678 6.060 1.00 82.31 656 ARG A O 1
ATOM 5176 N N . LEU A 1 657 ? 20.599 19.592 6.483 1.00 82.62 657 LEU A N 1
ATOM 5177 C CA . LEU A 1 657 ? 21.816 19.134 5.816 1.00 82.62 657 LEU A CA 1
ATOM 5178 C C . LEU A 1 657 ? 22.586 18.141 6.691 1.00 82.62 657 LEU A C 1
ATOM 5180 O O . LEU A 1 657 ? 23.132 17.188 6.149 1.00 82.62 657 LEU A O 1
ATOM 5184 N N . ASN A 1 658 ? 22.576 18.323 8.020 1.00 81.06 658 ASN A N 1
ATOM 5185 C CA . ASN A 1 658 ? 23.273 17.464 8.992 1.00 81.06 658 ASN A CA 1
ATOM 5186 C C . ASN A 1 658 ? 24.783 17.326 8.699 1.00 81.06 658 ASN A C 1
ATOM 5188 O O . ASN A 1 658 ? 25.406 16.312 9.003 1.00 81.06 658 ASN A O 1
ATOM 5192 N N . ILE A 1 659 ? 25.376 18.374 8.124 1.00 83.19 659 ILE A N 1
ATOM 5193 C CA . ILE A 1 659 ? 26.796 18.453 7.775 1.00 83.19 659 ILE A CA 1
ATOM 5194 C C . ILE A 1 659 ? 27.491 19.349 8.817 1.00 83.19 659 ILE A C 1
ATOM 5196 O O . ILE A 1 659 ? 27.147 20.536 8.896 1.00 83.19 659 ILE A O 1
ATOM 5200 N N . PRO A 1 660 ? 28.457 18.837 9.612 1.00 79.06 660 PRO A N 1
ATOM 5201 C CA . PRO A 1 660 ? 29.104 19.589 10.694 1.00 79.06 660 PRO A CA 1
ATOM 5202 C C . PRO A 1 660 ? 29.674 20.946 10.255 1.00 79.06 660 PRO A C 1
ATOM 5204 O O . PRO A 1 660 ? 29.533 21.947 10.960 1.00 79.06 660 PRO A O 1
ATOM 5207 N N . GLU A 1 661 ? 30.265 21.003 9.061 1.00 79.00 661 GLU A N 1
ATOM 5208 C CA . GLU A 1 661 ? 30.868 22.203 8.477 1.00 79.00 661 GLU A CA 1
ATOM 5209 C C . GLU A 1 661 ? 29.822 23.279 8.131 1.00 79.00 661 GLU A C 1
ATOM 5211 O O . GLU A 1 661 ? 30.090 24.478 8.234 1.00 79.00 661 GLU A O 1
ATOM 5216 N N . LEU A 1 662 ? 28.598 22.871 7.777 1.00 83.75 662 LEU A N 1
ATOM 5217 C CA . LEU A 1 662 ? 27.509 23.768 7.376 1.00 83.75 662 LEU A CA 1
ATOM 5218 C C . LEU A 1 662 ? 26.543 24.104 8.516 1.00 83.75 662 LEU A C 1
ATOM 5220 O O . LEU A 1 662 ? 25.744 25.038 8.388 1.00 83.75 662 LEU A O 1
ATOM 5224 N N . GLN A 1 663 ? 26.636 23.415 9.653 1.00 81.38 663 GLN A N 1
ATOM 5225 C CA . GLN A 1 663 ? 25.647 23.501 10.724 1.00 81.38 663 GLN A CA 1
ATOM 5226 C C . GLN A 1 663 ? 25.458 24.930 11.261 1.00 81.38 663 GLN A C 1
ATOM 5228 O O . GLN A 1 663 ? 24.337 25.407 11.450 1.00 81.38 663 GLN A O 1
ATOM 5233 N N . ARG A 1 664 ? 26.554 25.679 11.454 1.00 77.88 664 ARG A N 1
ATOM 5234 C CA . ARG A 1 664 ? 26.490 27.093 11.875 1.00 77.88 664 ARG A CA 1
ATOM 5235 C C . ARG A 1 664 ? 26.016 28.028 10.765 1.00 77.88 664 ARG A C 1
ATOM 5237 O O . ARG A 1 664 ? 25.329 29.010 11.055 1.00 77.88 664 ARG A O 1
ATOM 5244 N N . ALA A 1 665 ? 26.432 27.764 9.530 1.00 76.19 665 ALA A N 1
ATOM 5245 C CA . ALA A 1 665 ? 26.218 28.654 8.396 1.00 76.19 665 ALA A CA 1
ATOM 5246 C C . ALA A 1 665 ? 24.780 28.586 7.858 1.00 76.19 665 ALA A C 1
ATOM 5248 O O . ALA A 1 665 ? 24.241 29.628 7.463 1.00 76.19 665 ALA A O 1
ATOM 5249 N N . VAL A 1 666 ? 24.180 27.389 7.889 1.00 81.69 666 VAL A N 1
ATOM 5250 C CA . VAL A 1 666 ? 22.913 27.040 7.233 1.00 81.69 666 VAL A CA 1
ATOM 5251 C C . VAL A 1 666 ? 21.903 26.482 8.237 1.00 81.69 666 VAL A C 1
ATOM 5253 O O . VAL A 1 666 ? 20.945 27.195 8.543 1.00 81.69 666 VAL A O 1
ATOM 5256 N N . ASP A 1 667 ? 22.137 25.292 8.812 1.00 83.00 667 ASP A N 1
ATOM 5257 C CA . ASP A 1 667 ? 21.130 24.570 9.618 1.00 83.00 667 ASP A CA 1
ATOM 5258 C C . ASP A 1 667 ? 20.604 25.420 10.792 1.00 83.00 667 ASP A C 1
ATOM 5260 O O . ASP A 1 667 ? 19.398 25.623 10.930 1.00 83.00 667 ASP A O 1
ATOM 5264 N N . ASN A 1 668 ? 21.495 26.067 11.555 1.00 82.44 668 ASN A N 1
ATOM 5265 C CA . ASN A 1 668 ? 21.121 26.960 12.662 1.00 82.44 668 ASN A CA 1
ATOM 5266 C C . ASN A 1 668 ? 20.289 28.185 12.232 1.00 82.44 668 ASN A C 1
ATOM 5268 O O . ASN A 1 668 ? 19.593 28.782 13.059 1.00 82.44 668 ASN A O 1
ATOM 5272 N N . LYS A 1 669 ? 20.400 28.636 10.976 1.00 81.81 669 LYS A N 1
ATOM 5273 C CA . LYS A 1 669 ? 19.592 29.745 10.443 1.00 81.81 669 LYS A CA 1
ATOM 5274 C C . LYS A 1 669 ? 18.239 29.244 9.953 1.00 81.81 669 LYS A C 1
ATOM 5276 O O . LYS A 1 669 ? 17.241 29.909 10.221 1.00 81.81 669 LYS A O 1
ATOM 5281 N N . THR A 1 670 ? 18.199 28.100 9.272 1.00 81.31 670 THR A N 1
ATOM 5282 C CA . THR A 1 670 ? 16.957 27.486 8.786 1.00 81.31 670 THR A CA 1
ATOM 5283 C C . THR A 1 670 ? 16.097 26.955 9.929 1.00 81.31 670 THR A C 1
ATOM 5285 O O . THR A 1 670 ? 14.889 27.169 9.922 1.00 81.31 670 THR A O 1
ATOM 5288 N N . ASP A 1 671 ? 16.693 26.368 10.970 1.00 79.88 671 ASP A N 1
ATOM 5289 C CA . ASP A 1 671 ? 15.958 25.872 12.142 1.00 79.88 671 ASP A CA 1
ATOM 5290 C C . ASP A 1 671 ? 15.275 27.004 12.925 1.00 79.88 671 ASP A C 1
ATOM 5292 O O . ASP A 1 671 ? 14.206 26.800 13.490 1.00 79.88 671 ASP A O 1
ATOM 5296 N N . LYS A 1 672 ? 15.817 28.231 12.898 1.00 80.44 672 LYS A N 1
ATOM 5297 C CA . LYS A 1 672 ? 15.146 29.417 13.468 1.00 80.44 672 LYS A CA 1
ATOM 5298 C C . LYS A 1 672 ? 13.900 29.853 12.688 1.00 80.44 672 LYS A C 1
ATOM 5300 O O . LYS A 1 672 ? 13.130 30.658 13.207 1.00 80.44 672 LYS A O 1
ATOM 5305 N N . LEU A 1 673 ? 13.738 29.403 11.441 1.00 79.50 673 LEU A N 1
ATOM 5306 C CA . LEU A 1 673 ? 12.590 29.720 10.583 1.00 79.50 673 LEU A CA 1
ATOM 5307 C C . LEU A 1 673 ? 11.499 28.644 10.641 1.00 79.50 673 LEU A C 1
ATOM 5309 O O . LEU A 1 673 ? 10.336 28.966 10.401 1.00 79.50 673 LEU A O 1
ATOM 5313 N N . ARG A 1 674 ? 11.858 27.391 10.952 1.00 82.31 674 ARG A N 1
ATOM 5314 C CA . ARG A 1 674 ? 10.911 26.272 11.039 1.00 82.31 674 ARG A CA 1
ATOM 5315 C C . ARG A 1 674 ? 9.940 26.474 12.197 1.00 82.31 674 ARG A C 1
ATOM 5317 O O . ARG A 1 674 ? 10.342 26.784 13.321 1.00 82.31 674 ARG A O 1
ATOM 5324 N N . LYS A 1 675 ? 8.652 26.253 11.938 1.00 75.12 675 LYS A N 1
ATOM 5325 C CA . LYS A 1 675 ? 7.651 26.126 13.004 1.00 75.12 675 LYS A CA 1
ATOM 5326 C C . LYS A 1 675 ? 7.677 24.685 13.527 1.00 75.12 675 LYS A C 1
ATOM 5328 O O . LYS A 1 675 ? 7.956 23.770 12.756 1.00 75.12 675 LYS A O 1
ATOM 5333 N N . PRO A 1 676 ? 7.402 24.447 14.820 1.00 71.25 676 PRO A N 1
ATOM 5334 C CA . PRO A 1 676 ? 7.259 23.089 15.324 1.00 71.25 676 PRO A CA 1
ATOM 5335 C C . PRO A 1 676 ? 6.039 22.433 14.664 1.00 71.25 676 PRO A C 1
ATOM 5337 O O . PRO A 1 676 ? 4.898 22.778 14.971 1.00 71.25 676 PRO A O 1
ATOM 5340 N N . LEU A 1 677 ? 6.293 21.516 13.731 1.00 70.50 677 LEU A N 1
ATOM 5341 C CA . LEU A 1 677 ? 5.274 20.699 13.078 1.00 70.50 677 LEU A CA 1
ATOM 5342 C C . LEU A 1 677 ? 4.830 19.574 14.014 1.00 70.50 677 LEU A C 1
ATOM 5344 O O . LEU A 1 677 ? 5.633 19.006 14.759 1.00 70.50 677 LEU A O 1
ATOM 5348 N N . GLY A 1 678 ? 3.542 19.236 13.966 1.00 69.50 678 GLY A N 1
ATOM 5349 C CA . GLY A 1 678 ? 3.043 18.039 14.638 1.00 69.50 678 GLY A CA 1
ATOM 5350 C C . GLY A 1 678 ? 3.561 16.774 13.948 1.00 69.50 678 GLY A C 1
ATOM 5351 O O . GLY A 1 678 ? 3.700 16.753 12.728 1.00 69.50 678 GLY A O 1
ATOM 5352 N N . GLY A 1 679 ? 3.781 15.692 14.703 1.00 74.38 679 GLY A N 1
ATOM 5353 C CA . GLY A 1 679 ? 4.354 14.453 14.155 1.00 74.38 679 GLY A CA 1
ATOM 5354 C C . GLY A 1 679 ? 3.618 13.891 12.927 1.00 74.38 679 GLY A C 1
ATOM 5355 O O . GLY A 1 679 ? 4.269 13.415 12.004 1.00 74.38 679 GLY A O 1
ATOM 5356 N N . MET A 1 680 ? 2.284 14.006 12.863 1.00 76.31 680 MET A N 1
ATOM 5357 C CA . MET A 1 680 ? 1.493 13.547 11.705 1.00 76.31 680 MET A CA 1
ATOM 5358 C C . MET A 1 680 ? 1.634 14.450 10.470 1.00 76.31 680 MET A C 1
ATOM 5360 O O . MET A 1 680 ? 1.626 13.948 9.351 1.00 76.31 680 MET A O 1
ATOM 5364 N N . GLN A 1 681 ? 1.816 15.763 10.654 1.00 77.75 681 GLN A N 1
ATOM 5365 C CA . GLN A 1 681 ? 2.078 16.687 9.541 1.00 77.75 681 GLN A CA 1
ATOM 5366 C C . GLN A 1 681 ? 3.444 16.398 8.913 1.00 77.75 681 GLN A C 1
ATOM 5368 O O . GLN A 1 681 ? 3.573 16.405 7.694 1.00 77.75 681 GLN A O 1
ATOM 5373 N N . THR A 1 682 ? 4.445 16.070 9.736 1.00 82.25 682 THR A N 1
ATOM 5374 C CA . THR A 1 682 ? 5.768 15.644 9.262 1.00 82.25 682 THR A CA 1
ATOM 5375 C C . THR A 1 682 ? 5.693 14.355 8.436 1.00 82.25 682 THR A C 1
ATOM 5377 O O . THR A 1 682 ? 6.358 14.248 7.411 1.00 82.25 682 THR A O 1
ATOM 5380 N N . ILE A 1 683 ? 4.853 13.391 8.834 1.00 84.06 683 ILE A N 1
ATOM 5381 C CA . ILE A 1 683 ? 4.633 12.148 8.071 1.00 84.06 683 ILE A CA 1
ATOM 5382 C C . ILE A 1 683 ? 3.986 12.432 6.709 1.00 84.06 683 ILE A C 1
ATOM 5384 O O . ILE A 1 683 ? 4.424 11.876 5.702 1.00 84.06 683 ILE A O 1
ATOM 5388 N N . ASP A 1 684 ? 2.984 13.312 6.657 1.00 81.12 684 ASP A N 1
ATOM 5389 C CA . ASP A 1 684 ? 2.344 13.703 5.393 1.00 81.12 684 ASP A CA 1
ATOM 5390 C C . ASP A 1 684 ? 3.326 14.442 4.463 1.00 81.12 684 ASP A C 1
ATOM 5392 O O . ASP A 1 684 ? 3.379 14.171 3.265 1.00 81.12 684 ASP A O 1
ATOM 5396 N N . LEU A 1 685 ? 4.196 15.291 5.025 1.00 84.19 685 LEU A N 1
ATOM 5397 C CA . LEU A 1 685 ? 5.295 15.933 4.294 1.00 84.19 685 LEU A CA 1
ATOM 5398 C C . LEU A 1 685 ? 6.288 14.912 3.716 1.00 84.19 685 LEU A C 1
ATOM 5400 O O . LEU A 1 685 ? 6.710 15.055 2.567 1.00 84.19 685 LEU A O 1
ATOM 5404 N N . PHE A 1 686 ? 6.649 13.861 4.463 1.00 89.12 686 PHE A N 1
ATOM 5405 C CA . PHE A 1 686 ? 7.491 12.789 3.920 1.00 89.12 686 PHE A CA 1
ATOM 5406 C C . PHE A 1 686 ? 6.801 12.034 2.784 1.00 89.12 686 PHE A C 1
ATOM 5408 O O . PHE A 1 686 ? 7.456 11.728 1.790 1.00 89.12 686 PHE A O 1
ATOM 5415 N N . ALA A 1 687 ? 5.493 11.777 2.887 1.00 87.00 687 ALA A N 1
ATOM 5416 C CA . ALA A 1 687 ? 4.732 11.153 1.806 1.00 87.00 687 ALA A CA 1
ATOM 5417 C C . ALA A 1 687 ? 4.805 11.992 0.518 1.00 87.00 687 ALA A C 1
ATOM 5419 O O . ALA A 1 687 ? 5.113 11.455 -0.546 1.00 87.00 687 ALA A O 1
ATOM 5420 N N . GLN A 1 688 ? 4.643 13.316 0.629 1.00 82.75 688 GLN A N 1
ATOM 5421 C CA . GLN A 1 688 ? 4.767 14.243 -0.500 1.00 82.75 688 GLN A CA 1
ATOM 5422 C C . GLN A 1 688 ? 6.176 14.211 -1.121 1.00 82.75 688 GLN A C 1
ATOM 5424 O O . GLN A 1 688 ? 6.303 14.066 -2.339 1.00 82.75 688 GLN A O 1
ATOM 5429 N N . ARG A 1 689 ? 7.237 14.257 -0.301 1.00 85.69 689 ARG A N 1
ATOM 5430 C CA . ARG A 1 689 ? 8.636 14.214 -0.772 1.00 85.69 689 ARG A CA 1
ATOM 5431 C C . ARG A 1 689 ? 9.026 12.872 -1.408 1.00 85.69 689 ARG A C 1
ATOM 5433 O O . ARG A 1 689 ? 9.785 12.861 -2.370 1.00 85.69 689 ARG A O 1
ATOM 5440 N N . ILE A 1 690 ? 8.496 11.744 -0.926 1.00 87.69 690 ILE A N 1
ATOM 5441 C CA . ILE A 1 690 ? 8.741 10.412 -1.519 1.00 87.69 690 ILE A CA 1
ATOM 5442 C C . ILE A 1 690 ? 8.066 10.279 -2.890 1.00 87.69 690 ILE A C 1
ATOM 5444 O O . ILE A 1 690 ? 8.583 9.598 -3.772 1.00 87.69 690 ILE A O 1
ATOM 5448 N N . THR A 1 691 ? 6.935 10.959 -3.100 1.00 80.31 691 THR A N 1
ATOM 5449 C CA . THR A 1 691 ? 6.266 11.015 -4.412 1.00 80.31 691 THR A CA 1
ATOM 5450 C C . THR A 1 691 ? 6.875 12.036 -5.381 1.00 80.31 691 THR A C 1
ATOM 5452 O O . THR A 1 691 ? 6.366 12.196 -6.492 1.00 80.31 691 THR A O 1
ATOM 5455 N N . HIS A 1 692 ? 7.950 12.725 -4.982 1.00 80.12 692 HIS A N 1
ATOM 5456 C CA . HIS A 1 692 ? 8.630 13.717 -5.809 1.00 80.12 692 HIS A CA 1
ATOM 5457 C C . HIS A 1 692 ? 9.321 13.069 -7.026 1.00 80.12 692 HIS A C 1
ATOM 5459 O O . HIS A 1 692 ? 9.719 11.905 -7.009 1.00 80.12 692 HIS A O 1
ATOM 5465 N N . GLU A 1 693 ? 9.463 13.828 -8.112 1.00 72.50 693 GLU A N 1
ATOM 5466 C CA . GLU A 1 693 ? 9.953 13.313 -9.401 1.00 72.50 693 GLU A CA 1
ATOM 5467 C C . GLU A 1 693 ? 11.482 13.159 -9.441 1.00 72.50 693 GLU A C 1
ATOM 5469 O O . GLU A 1 693 ? 11.999 12.259 -10.098 1.00 72.50 693 GLU A O 1
ATOM 5474 N N . ASN A 1 694 ? 12.207 14.017 -8.718 1.00 75.12 694 ASN A N 1
ATOM 5475 C CA . ASN A 1 694 ? 13.664 13.941 -8.585 1.00 75.12 694 ASN A CA 1
ATOM 5476 C C . ASN A 1 694 ? 14.082 12.849 -7.580 1.00 75.12 694 ASN A C 1
ATOM 5478 O O . ASN A 1 694 ? 13.710 12.914 -6.407 1.00 75.12 694 ASN A O 1
ATOM 5482 N N . LEU A 1 695 ? 14.912 11.904 -8.034 1.00 74.81 695 LEU A N 1
ATOM 5483 C CA . LEU A 1 695 ? 15.403 10.759 -7.258 1.00 74.81 695 LEU A CA 1
ATOM 5484 C C . LEU A 1 695 ? 16.200 11.141 -6.000 1.00 74.81 695 LEU A C 1
ATOM 5486 O O . LEU A 1 695 ? 16.075 10.472 -4.977 1.00 74.81 695 LEU A O 1
ATOM 5490 N N . ASP A 1 696 ? 16.984 12.219 -6.037 1.00 78.00 696 ASP A N 1
ATOM 5491 C CA . ASP A 1 696 ? 17.793 12.652 -4.890 1.00 78.00 696 ASP A CA 1
ATOM 5492 C C . ASP A 1 696 ? 16.914 13.191 -3.758 1.00 78.00 696 ASP A C 1
ATOM 5494 O O . ASP A 1 696 ? 17.209 12.985 -2.581 1.00 78.00 696 ASP A O 1
ATOM 5498 N N . VAL A 1 697 ? 15.797 13.840 -4.105 1.00 82.06 697 VAL A N 1
ATOM 5499 C CA . VAL A 1 697 ? 14.803 14.298 -3.123 1.00 82.06 697 VAL A CA 1
ATOM 5500 C C . VAL A 1 697 ? 14.153 13.102 -2.432 1.00 82.06 697 VAL A C 1
ATOM 5502 O O . VAL A 1 697 ? 14.037 13.102 -1.206 1.00 82.06 697 VAL A O 1
ATOM 5505 N N . VAL A 1 698 ? 13.791 12.069 -3.201 1.00 85.94 698 VAL A N 1
ATOM 5506 C CA . VAL A 1 698 ? 13.219 10.820 -2.674 1.00 85.94 698 VAL A CA 1
ATOM 5507 C C . VAL A 1 698 ? 14.214 10.118 -1.750 1.00 85.94 698 VAL A C 1
ATOM 5509 O O . VAL A 1 698 ? 13.839 9.716 -0.650 1.00 85.94 698 VAL A O 1
ATOM 5512 N N . TRP A 1 699 ? 15.488 10.030 -2.145 1.00 84.75 699 TRP A N 1
ATOM 5513 C CA . TRP A 1 699 ? 16.546 9.431 -1.327 1.00 84.75 699 TRP A CA 1
ATOM 5514 C C . TRP A 1 699 ? 16.688 10.128 0.030 1.00 84.75 699 TRP A C 1
ATOM 5516 O O . TRP A 1 699 ? 16.578 9.494 1.080 1.00 84.75 699 TRP A O 1
ATOM 5526 N N . VAL A 1 700 ? 16.866 11.453 0.020 1.00 86.75 700 VAL A N 1
ATOM 5527 C CA . VAL A 1 700 ? 17.024 12.242 1.250 1.00 86.75 700 VAL A CA 1
ATOM 5528 C C . VAL A 1 700 ? 15.752 12.190 2.103 1.00 86.75 700 VAL A C 1
ATOM 5530 O O . VAL A 1 700 ? 15.835 12.138 3.327 1.00 86.75 700 VAL A O 1
ATOM 5533 N N . ALA A 1 701 ? 14.568 12.156 1.485 1.00 89.00 701 ALA A N 1
ATOM 5534 C CA . ALA A 1 701 ? 13.308 12.002 2.207 1.00 89.00 701 ALA A CA 1
ATOM 5535 C C . ALA A 1 701 ? 13.198 10.648 2.921 1.00 89.00 701 ALA A C 1
ATOM 5537 O O . ALA A 1 701 ? 12.698 10.605 4.042 1.00 89.00 701 ALA A O 1
ATOM 5538 N N . LEU A 1 702 ? 13.681 9.558 2.313 1.00 90.62 702 LEU A N 1
ATOM 5539 C CA . LEU A 1 702 ? 13.714 8.236 2.945 1.00 90.62 702 LEU A CA 1
ATOM 5540 C C . LEU A 1 702 ? 14.723 8.179 4.098 1.00 90.62 702 LEU A C 1
ATOM 5542 O O . LEU A 1 702 ? 14.418 7.588 5.132 1.00 90.62 702 LEU A O 1
ATOM 5546 N N . GLU A 1 703 ? 15.886 8.823 3.971 1.00 87.81 703 GLU A N 1
ATOM 5547 C CA . GLU A 1 703 ? 16.838 8.957 5.083 1.00 87.81 703 GLU A CA 1
ATOM 5548 C C . GLU A 1 703 ? 16.252 9.758 6.250 1.00 87.81 703 GLU A C 1
ATOM 5550 O O . GLU A 1 703 ? 16.280 9.293 7.391 1.00 87.81 703 GLU A O 1
ATOM 5555 N N . ASP A 1 704 ? 15.670 10.927 5.962 1.00 87.44 704 ASP A N 1
ATOM 5556 C CA . ASP A 1 704 ? 15.022 11.780 6.964 1.00 87.44 704 ASP A CA 1
ATOM 5557 C C . ASP A 1 704 ? 13.866 11.045 7.645 1.00 87.44 704 ASP A C 1
ATOM 5559 O O . ASP A 1 704 ? 13.720 11.085 8.868 1.00 87.44 704 ASP A O 1
ATOM 5563 N N . ALA A 1 705 ? 13.046 10.343 6.857 1.00 89.56 705 ALA A N 1
ATOM 5564 C CA . ALA A 1 705 ? 11.948 9.548 7.372 1.00 89.56 705 ALA A CA 1
ATOM 5565 C C . ALA A 1 705 ? 12.472 8.402 8.240 1.00 89.56 705 ALA A C 1
ATOM 5567 O O . ALA A 1 705 ? 11.951 8.184 9.327 1.00 89.56 705 ALA A O 1
ATOM 5568 N N . LYS A 1 706 ? 13.523 7.688 7.824 1.00 89.56 706 LYS A N 1
ATOM 5569 C CA . LYS A 1 706 ? 14.148 6.625 8.623 1.00 89.56 706 LYS A CA 1
ATOM 5570 C C . LYS A 1 706 ? 14.628 7.153 9.978 1.00 89.56 706 LYS A C 1
ATOM 5572 O O . LYS A 1 706 ? 14.319 6.539 10.998 1.00 89.56 706 LYS A O 1
ATOM 5577 N N . GLU A 1 707 ? 15.317 8.293 10.007 1.00 85.00 707 GLU A N 1
ATOM 5578 C CA . GLU A 1 707 ? 15.781 8.930 11.246 1.00 85.00 707 GLU A CA 1
ATOM 5579 C C . GLU A 1 707 ? 14.603 9.397 12.120 1.00 85.00 707 GLU A C 1
ATOM 5581 O O . GLU A 1 707 ? 14.563 9.131 13.325 1.00 85.00 707 GLU A O 1
ATOM 5586 N N . PHE A 1 708 ? 13.597 10.038 11.521 1.00 86.88 708 PHE A N 1
ATOM 5587 C CA . PHE A 1 708 ? 12.407 10.502 12.230 1.00 86.88 708 PHE A CA 1
ATOM 5588 C C . PHE A 1 708 ? 11.606 9.343 12.835 1.00 86.88 708 PHE A C 1
ATOM 5590 O O . PHE A 1 708 ? 11.215 9.410 14.004 1.00 86.88 708 PHE A O 1
ATOM 5597 N N . LEU A 1 709 ? 11.382 8.276 12.062 1.00 87.50 709 LEU A N 1
ATOM 5598 C CA . LEU A 1 709 ? 10.652 7.084 12.486 1.00 87.50 709 LEU A CA 1
ATOM 5599 C C . LEU A 1 709 ? 11.378 6.369 13.628 1.00 87.50 709 LEU A C 1
ATOM 5601 O O . LEU A 1 709 ? 10.716 5.907 14.553 1.00 87.50 709 LEU A O 1
ATOM 5605 N N . GLN A 1 710 ? 12.713 6.305 13.606 1.00 83.44 710 GLN A N 1
ATOM 5606 C CA . GLN A 1 710 ? 13.506 5.723 14.694 1.00 83.44 710 GLN A CA 1
ATOM 5607 C C . GLN A 1 710 ? 13.274 6.430 16.035 1.00 83.44 710 GLN A C 1
ATOM 5609 O O . GLN A 1 710 ? 13.134 5.763 17.058 1.00 83.44 710 GLN A O 1
ATOM 5614 N N . HIS A 1 711 ? 13.188 7.763 16.034 1.00 79.19 711 HIS A N 1
ATOM 5615 C CA . HIS A 1 711 ? 13.059 8.557 17.260 1.00 79.19 711 HIS A CA 1
ATOM 5616 C C . HIS A 1 711 ? 11.607 8.762 17.727 1.00 79.19 711 HIS A C 1
ATOM 5618 O O . HIS A 1 711 ? 11.384 9.018 18.907 1.00 79.19 711 HIS A O 1
ATOM 5624 N N . ASN A 1 712 ? 10.614 8.655 16.833 1.00 81.19 712 ASN A N 1
ATOM 5625 C CA . ASN A 1 712 ? 9.209 9.000 17.112 1.00 81.19 712 ASN A CA 1
ATOM 5626 C C . ASN A 1 712 ? 8.245 7.798 17.056 1.00 81.19 712 ASN A C 1
ATOM 5628 O O . ASN A 1 712 ? 7.075 7.960 16.698 1.00 81.19 712 ASN A O 1
ATOM 5632 N N . GLN A 1 713 ? 8.707 6.599 17.429 1.00 75.94 713 GLN A N 1
ATOM 5633 C CA . GLN A 1 713 ? 7.894 5.370 17.432 1.00 75.94 713 GLN A CA 1
ATOM 5634 C C . GLN A 1 713 ? 6.574 5.534 18.210 1.00 75.94 713 GLN A C 1
ATOM 5636 O O . GLN A 1 713 ? 5.503 5.259 17.668 1.00 75.94 713 GLN A O 1
ATOM 5641 N N . ASP A 1 714 ? 6.625 6.069 19.433 1.00 65.56 714 ASP A N 1
ATOM 5642 C CA . ASP A 1 714 ? 5.452 6.205 20.310 1.00 65.56 714 ASP A CA 1
ATOM 5643 C C . ASP A 1 714 ? 4.353 7.082 19.683 1.00 65.56 714 ASP A C 1
ATOM 5645 O O . ASP A 1 714 ? 3.159 6.785 19.790 1.00 65.56 714 ASP A O 1
ATOM 5649 N N . SER A 1 715 ? 4.766 8.142 18.975 1.00 64.44 715 SER A N 1
ATOM 5650 C CA . SER A 1 715 ? 3.867 9.087 18.301 1.00 64.44 715 SER A CA 1
ATOM 5651 C C . SER A 1 715 ? 3.207 8.497 17.054 1.00 64.44 715 SER A C 1
ATOM 5653 O O . SER A 1 715 ? 2.133 8.954 16.678 1.00 64.44 715 SER A O 1
ATOM 5655 N N . LEU A 1 716 ? 3.817 7.491 16.416 1.00 67.31 716 LEU A N 1
ATOM 5656 C CA . LEU A 1 716 ? 3.252 6.773 15.265 1.00 67.31 716 LEU A CA 1
ATOM 5657 C C . LEU A 1 716 ? 2.290 5.658 15.681 1.00 67.31 716 LEU A C 1
ATOM 5659 O O . LEU A 1 716 ? 1.286 5.395 15.012 1.00 67.31 716 LEU A O 1
ATOM 5663 N N . GLN A 1 717 ? 2.593 5.005 16.799 1.00 65.62 717 GLN A N 1
ATOM 5664 C CA . GLN A 1 717 ? 1.865 3.831 17.267 1.00 65.62 717 GLN A CA 1
ATOM 5665 C C . GLN A 1 717 ? 0.601 4.200 18.060 1.00 65.62 717 GLN A C 1
ATOM 5667 O O . GLN A 1 717 ? -0.412 3.511 17.973 1.00 65.62 717 GLN A O 1
ATOM 5672 N N . ALA A 1 718 ? 0.599 5.316 18.796 1.00 58.28 718 ALA A N 1
ATOM 5673 C CA . ALA A 1 718 ? -0.592 5.758 19.526 1.00 58.28 718 ALA A CA 1
ATOM 5674 C C . ALA A 1 718 ? -1.806 6.101 18.618 1.00 58.28 718 ALA A C 1
ATOM 5676 O O . ALA A 1 718 ? -2.910 5.643 18.927 1.00 58.28 718 ALA A O 1
ATOM 5677 N N . PRO A 1 719 ? -1.657 6.839 17.493 1.00 52.72 719 PRO A N 1
ATOM 5678 C CA . PRO A 1 719 ? -2.764 7.108 16.574 1.00 52.72 719 PRO A CA 1
ATOM 5679 C C . PRO A 1 719 ? -3.242 5.859 15.829 1.00 52.72 719 PRO A C 1
ATOM 5681 O O . PRO A 1 719 ? -4.444 5.697 15.636 1.00 52.72 719 PRO A O 1
ATOM 5684 N N . THR A 1 720 ? -2.337 4.949 15.448 1.00 55.81 720 THR A N 1
ATOM 5685 C CA . THR A 1 720 ? -2.706 3.690 14.767 1.00 55.81 720 THR A CA 1
ATOM 5686 C C . THR A 1 720 ? -3.493 2.736 15.677 1.00 55.81 720 THR A C 1
ATOM 5688 O O . THR A 1 720 ? -4.266 1.911 15.188 1.00 55.81 720 THR A O 1
ATOM 5691 N N . GLN A 1 721 ? -3.388 2.902 17.001 1.00 52.41 721 GLN A N 1
ATOM 5692 C CA . GLN A 1 721 ? -4.225 2.224 17.998 1.00 52.41 721 GLN A CA 1
ATOM 5693 C C . GLN A 1 721 ? -5.553 2.952 18.313 1.00 52.41 721 GLN A C 1
ATOM 5695 O O . GLN A 1 721 ? -6.398 2.396 19.022 1.00 52.41 721 GLN A O 1
ATOM 5700 N N . GLY A 1 722 ? -5.751 4.184 17.828 1.00 49.19 722 GLY A N 1
ATOM 5701 C CA . GLY A 1 722 ? -6.954 4.990 18.058 1.00 49.19 722 GLY A CA 1
ATOM 5702 C C . GLY A 1 722 ? -8.191 4.506 17.285 1.00 49.19 722 GLY A C 1
ATOM 5703 O O . GLY A 1 722 ? -8.097 3.743 16.331 1.00 49.19 722 GLY A O 1
ATOM 5704 N N . GLU A 1 723 ? -9.390 4.975 17.670 1.00 46.94 723 GLU A N 1
ATOM 5705 C CA . GLU A 1 723 ? -10.665 4.583 17.025 1.00 46.94 723 GLU A CA 1
ATOM 5706 C C . GLU A 1 723 ? -10.781 4.993 15.539 1.00 46.94 723 GLU A C 1
ATOM 5708 O O . GLU A 1 723 ? -11.668 4.503 14.831 1.00 46.94 723 GLU A O 1
ATOM 5713 N N . LYS A 1 724 ? -9.916 5.898 15.064 1.00 45.22 724 LYS A N 1
ATOM 5714 C CA . LYS A 1 724 ? -9.827 6.350 13.671 1.00 45.22 724 LYS A CA 1
ATOM 5715 C C . LYS A 1 724 ? -8.361 6.311 13.239 1.00 45.22 724 LYS A C 1
ATOM 5717 O O . LYS A 1 724 ? -7.537 6.942 13.894 1.00 45.22 724 LYS A O 1
ATOM 5722 N N . SER A 1 725 ? -8.059 5.599 12.153 1.00 51.78 725 SER A N 1
ATOM 5723 C CA . SER A 1 725 ? -6.750 5.647 11.502 1.00 51.78 725 SER A CA 1
ATOM 5724 C C . SER A 1 725 ? -6.547 7.013 10.844 1.00 51.78 725 SER A C 1
ATOM 5726 O O . SER A 1 725 ? -7.458 7.558 10.215 1.00 51.78 725 SER A O 1
ATOM 5728 N N . ASP A 1 726 ? -5.366 7.592 11.043 1.00 58.44 726 ASP A N 1
ATOM 5729 C CA . ASP A 1 726 ? -5.007 8.886 10.468 1.00 58.44 726 ASP A CA 1
ATOM 5730 C C . ASP A 1 726 ? -4.707 8.727 8.967 1.00 58.44 726 ASP A C 1
ATOM 5732 O O . ASP A 1 726 ? -3.956 7.827 8.572 1.00 58.44 726 ASP A O 1
ATOM 5736 N N . SER A 1 727 ? -5.292 9.575 8.109 1.00 65.50 727 SER A N 1
ATOM 5737 C CA . SER A 1 727 ? -5.103 9.448 6.655 1.00 65.50 727 SER A CA 1
ATOM 5738 C C . SER A 1 727 ? -3.659 9.701 6.235 1.00 65.50 727 SER A C 1
ATOM 5740 O O . SER A 1 727 ? -3.242 9.178 5.205 1.00 65.50 727 SER A O 1
ATOM 5742 N N . ALA A 1 728 ? -2.898 10.453 7.038 1.00 73.69 728 ALA A N 1
ATOM 5743 C CA . ALA A 1 728 ? -1.484 10.720 6.797 1.00 73.69 728 ALA A CA 1
ATOM 5744 C C . ALA A 1 728 ? -0.643 9.430 6.821 1.00 73.69 728 ALA A C 1
ATOM 5746 O O . ALA A 1 728 ? 0.177 9.208 5.933 1.00 73.69 728 ALA A O 1
ATOM 5747 N N . VAL A 1 729 ? -0.893 8.525 7.779 1.00 79.25 729 VAL A N 1
ATOM 5748 C CA . VAL A 1 729 ? -0.174 7.238 7.863 1.00 79.25 729 VAL A CA 1
ATOM 5749 C C . VAL A 1 729 ? -0.516 6.353 6.663 1.00 79.25 729 VAL A C 1
ATOM 5751 O O . VAL A 1 729 ? 0.379 5.765 6.061 1.00 79.25 729 VAL A O 1
ATOM 5754 N N . ALA A 1 730 ? -1.792 6.300 6.262 1.00 76.94 730 ALA A N 1
ATOM 5755 C CA . ALA A 1 730 ? -2.205 5.561 5.066 1.00 76.94 730 ALA A CA 1
ATOM 5756 C C . ALA A 1 730 ? -1.544 6.112 3.790 1.00 76.94 730 ALA A C 1
ATOM 5758 O O . ALA A 1 730 ? -1.107 5.337 2.939 1.00 76.94 730 ALA A O 1
ATOM 5759 N N . HIS A 1 731 ? -1.451 7.441 3.668 1.00 80.31 731 HIS A N 1
ATOM 5760 C CA . HIS A 1 731 ? -0.805 8.100 2.535 1.00 80.31 731 HIS A CA 1
ATOM 5761 C C . HIS A 1 731 ? 0.700 7.807 2.484 1.00 80.31 731 HIS A C 1
ATOM 5763 O O . HIS A 1 731 ? 1.210 7.430 1.431 1.00 80.31 731 HIS A O 1
ATOM 5769 N N . PHE A 1 732 ? 1.388 7.887 3.625 1.00 88.25 732 PHE A N 1
ATOM 5770 C CA . PHE A 1 732 ? 2.815 7.591 3.737 1.00 88.25 732 PHE A CA 1
ATOM 5771 C C . PHE A 1 732 ? 3.148 6.129 3.419 1.00 88.25 732 PHE A C 1
ATOM 5773 O O . PHE A 1 732 ? 4.064 5.860 2.645 1.00 88.25 732 PHE A O 1
ATOM 5780 N N . VAL A 1 733 ? 2.368 5.178 3.942 1.00 86.62 733 VAL A N 1
ATOM 5781 C CA . VAL A 1 733 ? 2.551 3.751 3.632 1.00 86.62 733 VAL A CA 1
ATOM 5782 C C . VAL A 1 733 ? 2.308 3.480 2.147 1.00 86.62 733 VAL A C 1
ATOM 5784 O O . VAL A 1 733 ? 3.091 2.759 1.534 1.00 86.62 733 VAL A O 1
ATOM 5787 N N . ARG A 1 734 ? 1.289 4.096 1.529 1.00 86.44 734 ARG A N 1
ATOM 5788 C CA . ARG A 1 734 ? 1.068 3.979 0.078 1.00 86.44 734 ARG A CA 1
ATOM 5789 C C . ARG A 1 734 ? 2.253 4.527 -0.720 1.00 86.44 734 ARG A C 1
ATOM 5791 O O . ARG A 1 734 ? 2.725 3.839 -1.618 1.00 86.44 734 ARG A O 1
ATOM 5798 N N . ALA A 1 735 ? 2.769 5.702 -0.352 1.00 87.12 735 ALA A N 1
ATOM 5799 C CA . ALA A 1 735 ? 3.932 6.302 -1.004 1.00 87.12 735 ALA A CA 1
ATOM 5800 C C . ALA A 1 735 ? 5.178 5.400 -0.919 1.00 87.12 735 ALA A C 1
ATOM 5802 O O . ALA A 1 735 ? 5.891 5.256 -1.908 1.00 87.12 735 ALA A O 1
ATOM 5803 N N . LEU A 1 736 ? 5.416 4.744 0.226 1.00 90.31 736 LEU A N 1
ATOM 5804 C CA . LEU A 1 736 ? 6.511 3.779 0.391 1.00 90.31 736 LEU A CA 1
ATOM 5805 C C . LEU A 1 736 ? 6.331 2.529 -0.476 1.00 90.31 736 LEU A C 1
ATOM 5807 O O . LEU A 1 736 ? 7.290 2.089 -1.106 1.00 90.31 736 LEU A O 1
ATOM 5811 N N . LEU A 1 737 ? 5.117 1.974 -0.533 1.00 86.62 737 LEU A N 1
ATOM 5812 C CA . LEU A 1 737 ? 4.811 0.803 -1.359 1.00 86.62 737 LEU A CA 1
ATOM 5813 C C . LEU A 1 737 ? 4.966 1.115 -2.855 1.00 86.62 737 LEU A C 1
ATOM 5815 O O . LEU A 1 737 ? 5.636 0.364 -3.562 1.00 86.62 737 LEU A O 1
ATOM 5819 N N . ASP A 1 738 ? 4.436 2.252 -3.315 1.00 81.25 738 ASP A N 1
ATOM 5820 C CA . ASP A 1 738 ? 4.585 2.716 -4.700 1.00 81.25 738 ASP A CA 1
ATOM 5821 C C . ASP A 1 738 ? 6.053 2.962 -5.064 1.00 81.25 738 ASP A C 1
ATOM 5823 O O . ASP A 1 738 ? 6.512 2.525 -6.118 1.00 81.25 738 ASP A O 1
ATOM 5827 N N . CYS A 1 739 ? 6.809 3.616 -4.176 1.00 84.00 739 CYS A N 1
ATOM 5828 C CA . CYS A 1 739 ? 8.236 3.865 -4.362 1.00 84.00 739 CYS A CA 1
ATOM 5829 C C . CYS A 1 739 ? 9.031 2.549 -4.433 1.00 84.00 739 CYS A C 1
ATOM 5831 O O . CYS A 1 739 ? 9.843 2.372 -5.343 1.00 84.00 739 CYS A O 1
ATOM 5833 N N . SER A 1 740 ? 8.738 1.596 -3.537 1.00 85.44 740 SER A N 1
ATOM 5834 C CA . SER A 1 740 ? 9.403 0.289 -3.514 1.00 85.44 740 SER A CA 1
ATOM 5835 C C . SER A 1 740 ? 9.167 -0.503 -4.801 1.00 85.44 740 SER A C 1
ATOM 5837 O O . SER A 1 740 ? 10.128 -1.000 -5.375 1.00 85.44 740 SER A O 1
ATOM 5839 N N . ALA A 1 741 ? 7.928 -0.547 -5.310 1.00 78.88 741 ALA A N 1
ATOM 5840 C CA . ALA A 1 741 ? 7.600 -1.264 -6.540 1.00 78.88 741 ALA A CA 1
ATOM 5841 C C . ALA A 1 741 ? 8.148 -0.563 -7.792 1.00 78.88 741 ALA A C 1
ATOM 5843 O O . ALA A 1 741 ? 8.643 -1.231 -8.700 1.00 78.88 741 ALA A O 1
ATOM 5844 N N . LYS A 1 742 ? 8.097 0.777 -7.837 1.00 74.00 742 LYS A N 1
ATOM 5845 C CA . LYS A 1 742 ? 8.575 1.574 -8.976 1.00 74.00 742 LYS A CA 1
ATOM 5846 C C . LYS A 1 742 ? 10.079 1.417 -9.199 1.00 74.00 742 LYS A C 1
ATOM 5848 O O . LYS A 1 742 ? 10.504 1.263 -10.341 1.00 74.00 742 LYS A O 1
ATOM 5853 N N . TYR A 1 743 ? 10.875 1.473 -8.131 1.00 75.88 743 TYR A N 1
ATOM 5854 C CA . TYR A 1 743 ? 12.338 1.499 -8.227 1.00 75.88 743 TYR A CA 1
ATOM 5855 C C . TYR A 1 743 ? 13.012 0.142 -7.982 1.00 75.88 743 TYR A C 1
ATOM 5857 O O . TYR A 1 743 ? 14.232 0.068 -8.077 1.00 75.88 743 TYR A O 1
ATOM 5865 N N . ASN A 1 744 ? 12.251 -0.935 -7.738 1.00 73.56 744 ASN A N 1
ATOM 5866 C CA . ASN A 1 744 ? 12.789 -2.276 -7.464 1.00 73.56 744 ASN A CA 1
ATOM 5867 C C . ASN A 1 744 ? 13.811 -2.747 -8.525 1.00 73.56 744 ASN A C 1
ATOM 5869 O O . ASN A 1 744 ? 14.878 -3.250 -8.189 1.00 73.56 744 ASN A O 1
ATOM 5873 N N . VAL A 1 745 ? 13.517 -2.531 -9.816 1.00 65.50 745 VAL A N 1
ATOM 5874 C CA . VAL A 1 745 ? 14.392 -2.966 -10.925 1.00 65.50 745 VAL A CA 1
ATOM 5875 C C . VAL A 1 745 ? 15.487 -1.945 -11.250 1.00 65.50 745 VAL A C 1
ATOM 5877 O O . VAL A 1 745 ? 16.592 -2.335 -11.614 1.00 65.50 745 VAL A O 1
ATOM 5880 N N . SER A 1 746 ? 15.190 -0.645 -11.163 1.00 64.19 746 SER A N 1
ATOM 5881 C CA . SER A 1 746 ? 16.118 0.409 -11.594 1.00 64.19 746 SER A CA 1
ATOM 5882 C C . SER A 1 746 ? 17.134 0.808 -10.521 1.00 64.19 746 SER A C 1
ATOM 5884 O O . SER A 1 746 ? 18.279 1.075 -10.855 1.00 64.19 746 SER A O 1
ATOM 5886 N N . GLU A 1 747 ? 16.712 0.877 -9.254 1.00 75.06 747 GLU A N 1
ATOM 5887 C CA . GLU A 1 747 ? 17.477 1.419 -8.120 1.00 75.06 747 GLU A CA 1
ATOM 5888 C C . GLU A 1 747 ? 17.176 0.604 -6.838 1.00 75.06 747 GLU A C 1
ATOM 5890 O O . GLU A 1 747 ? 16.424 1.054 -5.963 1.00 75.06 747 GLU A O 1
ATOM 5895 N N . PRO A 1 748 ? 17.744 -0.608 -6.681 1.00 78.75 748 PRO A N 1
ATOM 5896 C CA . PRO A 1 748 ? 17.401 -1.520 -5.581 1.00 78.75 748 PRO A CA 1
ATOM 5897 C C . PRO A 1 748 ? 17.707 -0.940 -4.189 1.00 78.75 748 PRO A C 1
ATOM 5899 O O . PRO A 1 748 ? 17.027 -1.260 -3.212 1.00 78.75 748 PRO A O 1
ATOM 5902 N N . ALA A 1 749 ? 18.680 -0.029 -4.088 1.00 82.44 749 ALA A N 1
ATOM 5903 C CA . ALA A 1 749 ? 19.018 0.649 -2.839 1.00 82.44 749 ALA A CA 1
ATOM 5904 C C . ALA A 1 749 ? 17.872 1.541 -2.313 1.00 82.44 749 ALA A C 1
ATOM 5906 O O . ALA A 1 749 ? 17.636 1.590 -1.104 1.00 82.44 749 ALA A O 1
ATOM 5907 N N . LEU A 1 750 ? 17.107 2.191 -3.205 1.00 84.44 750 LEU A N 1
ATOM 5908 C CA . LEU A 1 750 ? 15.908 2.956 -2.832 1.00 84.44 750 LEU A CA 1
ATOM 5909 C C . LEU A 1 750 ? 14.813 2.029 -2.295 1.00 84.44 750 LEU A C 1
ATOM 5911 O O . LEU A 1 750 ? 14.218 2.318 -1.256 1.00 84.44 750 LEU A O 1
ATOM 5915 N N . ALA A 1 751 ? 14.584 0.891 -2.955 1.00 86.38 751 ALA A N 1
ATOM 5916 C CA . ALA A 1 751 ? 13.613 -0.101 -2.497 1.00 86.38 751 ALA A CA 1
ATOM 5917 C C . ALA A 1 751 ? 13.990 -0.665 -1.111 1.00 86.38 751 ALA A C 1
ATOM 5919 O O . ALA A 1 751 ? 13.126 -0.800 -0.241 1.00 86.38 751 ALA A O 1
ATOM 5920 N N . SER A 1 752 ? 15.283 -0.904 -0.861 1.00 88.69 752 SER A N 1
ATOM 5921 C CA . SER A 1 752 ? 15.813 -1.307 0.451 1.00 88.69 752 SER A CA 1
ATOM 5922 C C . SER A 1 752 ? 15.583 -0.239 1.531 1.00 88.69 752 SER A C 1
ATOM 5924 O O . SER A 1 752 ? 15.119 -0.545 2.636 1.00 88.69 752 SER A O 1
ATOM 5926 N N . ALA A 1 753 ? 15.795 1.042 1.206 1.00 89.19 753 ALA A N 1
ATOM 5927 C CA . ALA A 1 753 ? 15.487 2.154 2.104 1.00 89.19 753 ALA A CA 1
ATOM 5928 C C . ALA A 1 753 ? 13.980 2.251 2.421 1.00 89.19 753 ALA A C 1
ATOM 5930 O O . ALA A 1 753 ? 13.615 2.408 3.591 1.00 89.19 753 ALA A O 1
ATOM 5931 N N . CYS A 1 754 ? 13.100 2.068 1.427 1.00 91.69 754 CYS A N 1
ATOM 5932 C CA . CYS A 1 754 ? 11.653 1.981 1.646 1.00 91.69 754 CYS A CA 1
ATOM 5933 C C . CYS A 1 754 ? 11.289 0.830 2.593 1.00 91.69 754 CYS A C 1
ATOM 5935 O O . CYS A 1 754 ? 10.520 1.034 3.534 1.00 91.69 754 CYS A O 1
ATOM 5937 N N . MET A 1 755 ? 11.881 -0.354 2.403 1.00 91.19 755 MET A N 1
ATOM 5938 C CA . MET A 1 755 ? 11.647 -1.503 3.282 1.00 91.19 755 MET A CA 1
ATOM 5939 C C . MET A 1 755 ? 12.147 -1.269 4.708 1.00 91.19 755 MET A C 1
ATOM 5941 O O . MET A 1 755 ? 11.489 -1.687 5.662 1.00 91.19 755 MET A O 1
ATOM 5945 N N . ALA A 1 756 ? 13.257 -0.551 4.889 1.00 90.56 756 ALA A N 1
ATOM 5946 C CA . ALA A 1 756 ? 13.717 -0.147 6.214 1.00 90.56 756 ALA A CA 1
ATOM 5947 C C . ALA A 1 756 ? 12.713 0.798 6.903 1.00 90.56 756 ALA A C 1
ATOM 5949 O O . ALA A 1 756 ? 12.400 0.593 8.078 1.00 90.56 756 ALA A O 1
ATOM 5950 N N . CYS A 1 757 ? 12.166 1.790 6.187 1.00 91.88 757 CYS A N 1
ATOM 5951 C CA . CYS A 1 757 ? 11.105 2.663 6.702 1.00 91.88 757 CYS A CA 1
ATOM 5952 C C . CYS A 1 757 ? 9.847 1.867 7.082 1.00 91.88 757 CYS A C 1
ATOM 5954 O O . CYS A 1 757 ? 9.337 2.043 8.188 1.00 91.88 757 CYS A O 1
ATOM 5956 N N . ILE A 1 758 ? 9.394 0.944 6.225 1.00 90.31 758 ILE A N 1
ATOM 5957 C CA . ILE A 1 758 ? 8.272 0.032 6.515 1.00 90.31 758 ILE A CA 1
ATOM 5958 C C . ILE A 1 758 ? 8.557 -0.790 7.782 1.00 90.31 758 ILE A C 1
ATOM 5960 O O . ILE A 1 758 ? 7.695 -0.900 8.652 1.00 90.31 758 ILE A O 1
ATOM 5964 N N . GLY A 1 759 ? 9.783 -1.293 7.952 1.00 89.94 759 GLY A N 1
ATOM 5965 C CA . GLY A 1 759 ? 10.194 -2.002 9.164 1.00 89.94 759 GLY A CA 1
ATOM 5966 C C . GLY A 1 759 ? 10.106 -1.142 10.433 1.00 89.94 759 GLY A C 1
ATOM 5967 O O . GLY A 1 759 ? 9.696 -1.642 11.484 1.00 89.94 759 GLY A O 1
ATOM 5968 N N . PHE A 1 760 ? 10.446 0.152 10.360 1.00 88.50 760 PHE A N 1
ATOM 5969 C CA . PHE A 1 760 ? 10.274 1.087 11.483 1.00 88.50 760 PHE A CA 1
ATOM 5970 C C . PHE A 1 760 ? 8.812 1.416 11.767 1.00 88.50 760 PHE A C 1
ATOM 5972 O O . PHE A 1 760 ? 8.453 1.512 12.935 1.00 88.50 760 PHE A O 1
ATOM 5979 N N . ILE A 1 761 ? 7.951 1.537 10.759 1.00 86.88 761 ILE A N 1
ATOM 5980 C CA . ILE A 1 761 ? 6.503 1.680 10.984 1.00 86.88 761 ILE A CA 1
ATOM 5981 C C . ILE A 1 761 ? 5.937 0.411 11.648 1.00 86.88 761 ILE A C 1
ATOM 5983 O O . ILE A 1 761 ? 5.087 0.496 12.532 1.00 86.88 761 ILE A O 1
ATOM 5987 N N . GLY A 1 762 ? 6.475 -0.750 11.266 1.00 85.06 762 GLY A N 1
ATOM 5988 C CA . GLY A 1 762 ? 6.000 -2.069 11.665 1.00 85.06 762 GLY A CA 1
ATOM 5989 C C . GLY A 1 762 ? 4.893 -2.578 10.739 1.00 85.06 762 GLY A C 1
ATOM 5990 O O . GLY A 1 762 ? 4.273 -1.814 10.003 1.00 85.06 762 GLY A O 1
ATOM 5991 N N . CYS A 1 763 ? 4.644 -3.890 10.762 1.00 84.31 763 CYS A N 1
ATOM 5992 C CA . CYS A 1 763 ? 3.514 -4.494 10.059 1.00 84.31 763 CYS A CA 1
ATOM 5993 C C . CYS A 1 763 ? 2.182 -3.966 10.621 1.00 84.31 763 CYS A C 1
ATOM 5995 O O . CYS A 1 763 ? 1.767 -4.337 11.720 1.00 84.31 763 CYS A O 1
ATOM 5997 N N . LEU A 1 764 ? 1.566 -3.043 9.880 1.00 77.69 764 LEU A N 1
ATOM 5998 C CA . LEU A 1 764 ? 0.282 -2.445 10.223 1.00 77.69 764 LEU A CA 1
ATOM 5999 C C . LEU A 1 764 ? -0.860 -3.378 9.834 1.00 77.69 764 LEU A C 1
ATOM 6001 O O . LEU A 1 764 ? -0.823 -4.034 8.794 1.00 77.69 764 LEU A O 1
ATOM 6005 N N . ASP A 1 765 ? -1.921 -3.351 10.632 1.00 65.94 765 ASP A N 1
ATOM 6006 C CA . ASP A 1 765 ? -3.139 -4.091 10.340 1.00 65.94 765 ASP A CA 1
ATOM 6007 C C . ASP A 1 765 ? -3.809 -3.576 9.052 1.00 65.94 765 ASP A C 1
ATOM 6009 O O . ASP A 1 765 ? -4.360 -2.466 9.002 1.00 65.94 765 ASP A O 1
ATOM 6013 N N . ALA A 1 766 ? -3.794 -4.422 8.017 1.00 63.81 766 ALA A N 1
ATOM 6014 C CA . ALA A 1 766 ? -4.463 -4.189 6.741 1.00 63.81 766 ALA A CA 1
ATOM 6015 C C . ALA A 1 766 ? -5.968 -3.915 6.912 1.00 63.81 766 ALA A C 1
ATOM 6017 O O . ALA A 1 766 ? -6.571 -3.233 6.083 1.00 63.81 766 ALA A O 1
ATOM 6018 N N . ASN A 1 767 ? -6.575 -4.387 8.008 1.00 60.34 767 ASN A N 1
ATOM 6019 C CA . ASN A 1 767 ? -7.983 -4.167 8.302 1.00 60.34 767 ASN A CA 1
ATOM 6020 C C . ASN A 1 767 ? -8.276 -2.775 8.894 1.00 60.34 767 ASN A C 1
ATOM 6022 O O . ASN A 1 767 ? -9.422 -2.321 8.874 1.00 60.34 767 ASN A O 1
ATOM 6026 N N . ARG A 1 768 ? -7.279 -2.061 9.421 1.00 57.62 768 ARG A N 1
ATOM 6027 C CA . ARG A 1 768 ? -7.473 -0.719 10.010 1.00 57.62 768 ARG A CA 1
ATOM 6028 C C . ARG A 1 768 ? -7.065 0.411 9.074 1.00 57.62 768 ARG A C 1
ATOM 6030 O O . ARG A 1 768 ? -7.569 1.531 9.210 1.00 57.62 768 ARG A O 1
ATOM 6037 N N . LEU A 1 769 ? -6.160 0.136 8.139 1.00 60.84 769 LEU A N 1
ATOM 6038 C CA . LEU A 1 769 ? -5.608 1.106 7.197 1.00 60.84 769 LEU A CA 1
ATOM 6039 C C . LEU A 1 769 ? -5.939 0.711 5.756 1.00 60.84 769 LEU A C 1
ATOM 6041 O O . LEU A 1 769 ? -5.421 -0.260 5.222 1.00 60.84 769 LEU A O 1
ATOM 6045 N N . GLY A 1 770 ? -6.774 1.505 5.088 1.00 57.62 770 GLY A N 1
ATOM 6046 C CA . GLY A 1 770 ? -7.010 1.358 3.653 1.00 57.62 770 GLY A CA 1
ATOM 6047 C C . GLY A 1 770 ? -5.942 2.094 2.841 1.00 57.62 770 GLY A C 1
ATOM 6048 O O . GLY A 1 770 ? -6.133 3.266 2.530 1.00 57.62 770 GLY A O 1
ATOM 6049 N N . ALA A 1 771 ? -4.843 1.424 2.482 1.00 56.75 771 ALA A N 1
ATOM 6050 C CA . ALA A 1 771 ? -3.800 1.952 1.583 1.00 56.75 771 ALA A CA 1
ATOM 6051 C C . ALA A 1 771 ? -3.911 1.370 0.154 1.00 56.75 771 ALA A C 1
ATOM 6053 O O . ALA A 1 771 ? -2.924 0.948 -0.452 1.00 56.75 771 ALA A O 1
ATOM 6054 N N . VAL A 1 772 ? -5.138 1.310 -0.375 1.00 58.31 772 VAL A N 1
ATOM 6055 C CA . VAL A 1 772 ? -5.421 0.810 -1.733 1.00 58.31 772 VAL A CA 1
ATOM 6056 C C . VAL A 1 772 ? -5.040 1.878 -2.764 1.00 58.31 772 VAL A C 1
ATOM 6058 O O . VAL A 1 772 ? -5.331 3.059 -2.559 1.00 58.31 772 VAL A O 1
ATOM 6061 N N . ALA A 1 773 ? -4.393 1.475 -3.861 1.00 55.75 773 ALA A N 1
ATOM 6062 C CA . ALA A 1 773 ? -4.103 2.361 -4.991 1.00 55.75 773 ALA A CA 1
ATOM 6063 C C . ALA A 1 773 ? -5.412 2.951 -5.557 1.00 55.75 773 ALA A C 1
ATOM 6065 O O . ALA A 1 773 ? -6.372 2.219 -5.794 1.00 55.75 773 ALA A O 1
ATOM 6066 N N . LYS A 1 774 ? -5.479 4.281 -5.712 1.00 52.62 774 LYS A N 1
ATOM 6067 C CA . LYS A 1 774 ? -6.749 5.003 -5.932 1.00 52.62 774 LYS A CA 1
ATOM 6068 C C . LYS A 1 774 ? -7.102 5.331 -7.381 1.00 52.62 774 LYS A C 1
ATOM 6070 O O . LYS A 1 774 ? -8.231 5.758 -7.605 1.00 52.62 774 LYS A O 1
ATOM 6075 N N . ASP A 1 775 ? -6.222 5.098 -8.346 1.00 53.38 775 ASP A N 1
ATOM 6076 C CA . ASP A 1 775 ? -6.475 5.557 -9.712 1.00 53.38 775 ASP A CA 1
ATOM 6077 C C . ASP A 1 775 ? -6.930 4.393 -10.606 1.00 53.38 775 ASP A C 1
ATOM 6079 O O . ASP A 1 775 ? -6.112 3.542 -10.964 1.00 53.38 775 ASP A O 1
ATOM 6083 N N . PRO A 1 776 ? -8.226 4.307 -10.975 1.00 56.75 776 PRO A N 1
ATOM 6084 C CA . PRO A 1 776 ? -8.639 3.404 -12.039 1.00 56.75 776 PRO A CA 1
ATOM 6085 C C . PRO A 1 776 ? -7.942 3.822 -13.346 1.00 56.75 776 PRO A C 1
ATOM 6087 O O . PRO A 1 776 ? -7.812 5.022 -13.610 1.00 56.75 776 PRO A O 1
ATOM 6090 N N . PRO A 1 777 ? -7.491 2.874 -14.183 1.00 66.94 777 PRO A N 1
ATOM 6091 C CA . PRO A 1 777 ? -6.862 3.216 -15.446 1.00 66.94 777 PRO A CA 1
ATOM 6092 C C . PRO A 1 777 ? -7.872 3.857 -16.392 1.00 66.94 777 PRO A C 1
ATOM 6094 O O . PRO A 1 777 ? -9.068 3.552 -16.376 1.00 66.94 777 PRO A O 1
ATOM 6097 N N . PHE A 1 778 ? -7.363 4.735 -17.250 1.00 78.69 778 PHE A N 1
ATOM 6098 C CA . PHE A 1 778 ? -8.133 5.332 -18.330 1.00 78.69 778 PHE A CA 1
ATOM 6099 C C . PHE A 1 778 ? -8.645 4.228 -19.270 1.00 78.69 778 PHE A C 1
ATOM 6101 O O . PHE A 1 778 ? -7.889 3.343 -19.655 1.00 78.69 778 PHE A O 1
ATOM 6108 N N . VAL A 1 779 ? -9.918 4.240 -19.667 1.00 81.62 779 VAL A N 1
ATOM 6109 C CA . VAL A 1 779 ? -10.474 3.209 -20.564 1.00 81.62 779 VAL A CA 1
ATOM 6110 C C . VAL A 1 779 ? -10.710 3.824 -21.937 1.00 81.62 779 VAL A C 1
ATOM 6112 O O . VAL A 1 779 ? -11.507 4.745 -22.051 1.00 81.62 779 VAL A O 1
ATOM 6115 N N . VAL A 1 780 ? -10.025 3.318 -22.968 1.00 86.00 780 VAL A N 1
ATOM 6116 C CA . VAL A 1 780 ? -10.151 3.801 -24.355 1.00 86.00 780 VAL A CA 1
ATOM 6117 C C . VAL A 1 780 ? -11.208 2.963 -25.076 1.00 86.00 780 VAL A C 1
ATOM 6119 O O . VAL A 1 780 ? -10.897 1.954 -25.706 1.00 86.00 780 VAL A O 1
ATOM 6122 N N . ILE A 1 781 ? -12.473 3.348 -24.958 1.00 80.88 781 ILE A N 1
ATOM 6123 C CA . ILE A 1 781 ? -13.639 2.587 -25.422 1.00 80.88 781 ILE A CA 1
ATOM 6124 C C . ILE A 1 781 ? -13.680 2.505 -26.950 1.00 80.88 781 ILE A C 1
ATOM 6126 O O . ILE A 1 781 ? -13.879 1.425 -27.503 1.00 80.88 781 ILE A O 1
ATOM 6130 N N . TYR A 1 782 ? -13.444 3.612 -27.659 1.00 83.19 782 TYR A N 1
ATOM 6131 C CA . TYR A 1 782 ? -13.596 3.665 -29.116 1.00 83.19 782 TYR A CA 1
ATOM 6132 C C . TYR A 1 782 ? -12.320 3.283 -29.874 1.00 83.19 782 TYR A C 1
ATOM 6134 O O . TYR A 1 782 ? -12.171 3.645 -31.041 1.00 83.19 782 TYR A O 1
ATOM 6142 N N . ASN A 1 783 ? -11.385 2.571 -29.240 1.00 85.81 783 ASN A N 1
ATOM 6143 C CA . ASN A 1 783 ? -10.141 2.093 -29.850 1.00 85.81 783 ASN A CA 1
ATOM 6144 C C . ASN A 1 783 ? -9.379 3.178 -30.654 1.00 85.81 783 ASN A C 1
ATOM 6146 O O . ASN A 1 783 ? -8.948 2.957 -31.787 1.00 85.81 783 ASN A O 1
ATOM 6150 N N . PHE A 1 784 ? -9.275 4.387 -30.095 1.00 86.31 784 PHE A N 1
ATOM 6151 C CA . PHE A 1 784 ? -8.669 5.562 -30.739 1.00 86.31 784 PHE A CA 1
ATOM 6152 C C . PHE A 1 784 ? -9.316 6.000 -32.069 1.00 86.31 784 PHE A C 1
ATOM 6154 O O . PHE A 1 784 ? -8.650 6.587 -32.926 1.00 86.31 784 PHE A O 1
ATOM 6161 N N . SER A 1 785 ? -10.600 5.692 -32.286 1.00 82.94 785 SER A N 1
ATOM 6162 C CA . SER A 1 785 ? -11.385 6.231 -33.410 1.00 82.94 785 SER A CA 1
ATOM 6163 C C . SER A 1 785 ? -12.079 7.549 -33.056 1.00 82.94 785 SER A C 1
ATOM 6165 O O . SER A 1 785 ? -12.224 8.420 -33.914 1.00 82.94 785 SER A O 1
ATOM 6167 N N . ASN A 1 786 ? -12.453 7.734 -31.786 1.00 84.94 786 ASN A N 1
ATOM 6168 C CA . ASN A 1 786 ? -12.954 9.004 -31.277 1.00 84.94 786 ASN A CA 1
ATOM 6169 C C . ASN A 1 786 ? -11.774 9.931 -30.954 1.00 84.94 786 ASN A C 1
ATOM 6171 O O . ASN A 1 786 ? -10.980 9.657 -30.051 1.00 84.94 786 ASN A O 1
ATOM 6175 N N . LEU A 1 787 ? -11.665 11.038 -31.693 1.00 82.06 787 LEU A N 1
ATOM 6176 C CA . LEU A 1 787 ? -10.584 12.007 -31.524 1.00 82.06 787 LEU A CA 1
ATOM 6177 C C . LEU A 1 787 ? -10.589 12.655 -30.131 1.00 82.06 787 LEU A C 1
ATOM 6179 O O . LEU A 1 787 ? -9.522 12.867 -29.567 1.00 82.06 787 LEU A O 1
ATOM 6183 N N . GLU A 1 788 ? -11.758 12.952 -29.559 1.00 83.25 788 GLU A N 1
ATOM 6184 C CA . GLU A 1 788 ? -11.853 13.629 -28.262 1.00 83.25 788 GLU A CA 1
ATOM 6185 C C . GLU A 1 788 ? -11.386 12.727 -27.111 1.00 83.25 788 GLU A C 1
ATOM 6187 O O . GLU A 1 788 ? -10.569 13.159 -26.300 1.00 83.25 788 GLU A O 1
ATOM 6192 N N . GLU A 1 789 ? -11.813 11.460 -27.108 1.00 85.75 789 GLU A N 1
ATOM 6193 C CA . GLU A 1 789 ? -11.332 10.438 -26.163 1.00 85.75 789 GLU A CA 1
ATOM 6194 C C . GLU A 1 789 ? -9.825 10.196 -26.316 1.00 85.75 789 GLU A C 1
ATOM 6196 O O . GLU A 1 789 ? -9.098 10.049 -25.336 1.00 85.75 789 GLU A O 1
ATOM 6201 N N . SER A 1 790 ? -9.339 10.182 -27.558 1.00 87.38 790 SER A N 1
ATOM 6202 C CA . SER A 1 790 ? -7.917 9.991 -27.851 1.00 87.38 790 SER A CA 1
ATOM 6203 C C . SER A 1 790 ? -7.071 11.163 -27.339 1.00 87.38 790 SER A C 1
ATOM 6205 O O . SER A 1 790 ? -5.977 10.954 -26.813 1.00 87.38 790 SER A O 1
ATOM 6207 N N . ILE A 1 791 ? -7.590 12.393 -27.437 1.00 86.75 791 ILE A N 1
ATOM 6208 C CA . ILE A 1 791 ? -6.978 13.582 -26.831 1.00 86.75 791 ILE A CA 1
ATOM 6209 C C . ILE A 1 791 ? -6.987 13.461 -25.302 1.00 86.75 791 ILE A C 1
ATOM 6211 O O . ILE A 1 791 ? -5.967 13.751 -24.684 1.00 86.75 791 ILE A O 1
ATOM 6215 N N . ASP A 1 792 ? -8.076 12.991 -24.690 1.00 86.94 792 ASP A N 1
ATOM 6216 C CA . ASP A 1 792 ? -8.141 12.778 -23.236 1.00 86.94 792 ASP A CA 1
ATOM 6217 C C . ASP A 1 792 ? -7.122 11.740 -22.757 1.00 86.94 792 ASP A C 1
ATOM 6219 O O . ASP A 1 792 ? -6.432 11.965 -21.763 1.00 86.94 792 ASP A O 1
ATOM 6223 N N . PHE A 1 793 ? -6.944 10.652 -23.510 1.00 89.62 793 PHE A N 1
ATOM 6224 C CA . PHE A 1 793 ? -5.897 9.666 -23.251 1.00 89.62 793 PHE A CA 1
ATOM 6225 C C . PHE A 1 793 ? -4.493 10.279 -23.342 1.00 89.62 793 PHE A C 1
ATOM 6227 O O . PHE A 1 793 ? -3.649 10.018 -22.484 1.00 89.62 793 PHE A O 1
ATOM 6234 N N . VAL A 1 794 ? -4.230 11.122 -24.348 1.00 89.56 794 VAL A N 1
ATOM 6235 C CA . VAL A 1 794 ? -2.940 11.819 -24.476 1.00 89.56 794 VAL A CA 1
ATOM 6236 C C . VAL A 1 794 ? -2.723 12.798 -23.328 1.00 89.56 794 VAL A C 1
ATOM 6238 O O . VAL A 1 794 ? -1.625 12.840 -22.784 1.00 89.56 794 VAL A O 1
ATOM 6241 N N . ILE A 1 795 ? -3.744 13.544 -22.904 1.00 88.62 795 ILE A N 1
ATOM 6242 C CA . ILE A 1 795 ? -3.650 14.457 -21.755 1.00 88.62 795 ILE A CA 1
ATOM 6243 C C . ILE A 1 795 ? -3.374 13.677 -20.465 1.00 88.62 795 ILE A C 1
ATOM 6245 O O . ILE A 1 795 ? -2.482 14.057 -19.704 1.00 88.62 795 ILE A O 1
ATOM 6249 N N . TYR A 1 796 ? -4.057 12.549 -20.261 1.00 87.50 796 TYR A N 1
ATOM 6250 C CA . TYR A 1 796 ? -3.803 11.646 -19.140 1.00 87.50 796 TYR A CA 1
ATOM 6251 C C . TYR A 1 796 ? -2.364 11.104 -19.164 1.00 87.50 796 TYR A C 1
ATOM 6253 O O . TYR A 1 796 ? -1.664 11.145 -18.151 1.00 87.50 796 TYR A O 1
ATOM 6261 N N . MET A 1 797 ? -1.876 10.664 -20.328 1.00 88.31 797 MET A N 1
ATOM 6262 C CA . MET A 1 797 ? -0.503 10.182 -20.503 1.00 88.31 797 MET A CA 1
ATOM 6263 C C . MET A 1 797 ? 0.534 11.290 -20.271 1.00 88.31 797 MET A C 1
ATOM 6265 O O . MET A 1 797 ? 1.558 11.041 -19.633 1.00 88.31 797 MET A O 1
ATOM 6269 N N . LEU A 1 798 ? 0.282 12.513 -20.750 1.00 88.44 798 LEU A N 1
ATOM 6270 C CA . LEU A 1 798 ? 1.145 13.670 -20.514 1.00 88.44 798 LEU A CA 1
ATOM 6271 C C . LEU A 1 798 ? 1.261 13.948 -19.011 1.00 88.44 798 LEU A C 1
ATOM 6273 O O . LEU A 1 798 ? 2.372 14.000 -18.493 1.00 88.44 798 LEU A O 1
ATOM 6277 N N . GLN A 1 799 ? 0.133 14.025 -18.301 1.00 85.69 799 GLN A N 1
ATOM 6278 C CA . GLN A 1 799 ? 0.095 14.328 -16.870 1.00 85.69 799 GLN A CA 1
ATOM 6279 C C . GLN A 1 799 ? 0.717 13.230 -15.993 1.00 85.69 799 GLN A C 1
ATOM 6281 O O . GLN A 1 799 ? 1.513 13.532 -15.103 1.00 85.69 799 GLN A O 1
ATOM 6286 N N . HIS A 1 800 ? 0.331 11.969 -16.196 1.00 80.12 800 HIS A N 1
ATOM 6287 C CA . HIS A 1 800 ? 0.639 10.889 -15.253 1.00 80.12 800 HIS A CA 1
ATOM 6288 C C . HIS A 1 800 ? 1.888 10.079 -15.617 1.00 80.12 800 HIS A C 1
ATOM 6290 O O . HIS A 1 800 ? 2.438 9.416 -14.738 1.00 80.12 800 HIS A O 1
ATOM 6296 N N . VAL A 1 801 ? 2.352 10.139 -16.872 1.00 81.19 801 VAL A N 1
ATOM 6297 C CA . VAL A 1 801 ? 3.452 9.295 -17.365 1.00 81.19 801 VAL A CA 1
ATOM 6298 C C . VAL A 1 801 ? 4.584 10.135 -17.950 1.00 81.19 801 VAL A C 1
ATOM 6300 O O . VAL A 1 801 ? 5.672 10.154 -17.384 1.00 81.19 801 VAL A O 1
ATOM 6303 N N . LEU A 1 802 ? 4.355 10.853 -19.054 1.00 85.88 802 LEU A N 1
ATOM 6304 C CA . LEU A 1 802 ? 5.438 11.481 -19.820 1.00 85.88 802 LEU A CA 1
ATOM 6305 C C . LEU A 1 802 ? 6.075 12.661 -19.090 1.00 85.88 802 LEU A C 1
ATOM 6307 O O . LEU A 1 802 ? 7.297 12.749 -19.079 1.00 85.88 802 LEU A O 1
ATOM 6311 N N . THR A 1 803 ? 5.296 13.544 -18.456 1.00 83.31 803 THR A N 1
ATOM 6312 C CA . THR A 1 803 ? 5.868 14.657 -17.681 1.00 83.31 803 THR A CA 1
ATOM 6313 C C . THR A 1 803 ? 6.661 14.143 -16.482 1.00 83.31 803 THR A C 1
ATOM 6315 O O . THR A 1 803 ? 7.777 14.604 -16.257 1.00 83.31 803 THR A O 1
ATOM 6318 N N . ARG A 1 804 ? 6.148 13.128 -15.775 1.00 77.94 804 ARG A N 1
ATOM 6319 C CA . ARG A 1 804 ? 6.857 12.511 -14.644 1.00 77.94 804 ARG A CA 1
ATOM 6320 C C . ARG A 1 804 ? 8.147 11.823 -15.089 1.00 77.94 804 ARG A C 1
ATOM 6322 O O . ARG A 1 804 ? 9.189 12.082 -14.501 1.00 77.94 804 ARG A O 1
ATOM 6329 N N . ALA A 1 805 ? 8.096 11.024 -16.157 1.00 76.06 805 ALA A N 1
ATOM 6330 C CA . ALA A 1 805 ? 9.267 10.360 -16.732 1.00 76.06 805 ALA A CA 1
ATOM 6331 C C . ALA A 1 805 ? 10.303 11.369 -17.262 1.00 76.06 805 ALA A C 1
ATOM 6333 O O . ALA A 1 805 ? 11.505 11.176 -17.111 1.00 76.06 805 ALA A O 1
ATOM 6334 N N . PHE A 1 806 ? 9.846 12.480 -17.850 1.00 79.12 806 PHE A N 1
ATOM 6335 C CA . PHE A 1 806 ? 10.705 13.562 -18.332 1.00 79.12 806 PHE A CA 1
ATOM 6336 C C . PHE A 1 806 ? 11.463 14.266 -17.197 1.00 79.12 806 PHE A C 1
ATOM 6338 O O . PHE A 1 806 ? 12.605 14.686 -17.391 1.00 79.12 806 PHE A O 1
ATOM 6345 N N . LEU A 1 807 ? 10.838 14.400 -16.024 1.00 75.25 807 LEU A N 1
ATOM 6346 C CA . LEU A 1 807 ? 11.417 15.057 -14.849 1.00 75.25 807 LEU A CA 1
ATOM 6347 C C . LEU A 1 807 ? 12.259 14.102 -13.991 1.00 75.25 807 LEU A C 1
ATOM 6349 O O . LEU A 1 807 ? 13.209 14.556 -13.356 1.00 75.25 807 LEU A O 1
ATOM 6353 N N . SER A 1 808 ? 11.965 12.797 -14.010 1.00 71.94 808 SER A N 1
ATOM 6354 C CA . SER A 1 808 ? 12.770 11.768 -13.337 1.00 71.94 808 SER A CA 1
ATOM 6355 C C . SER A 1 808 ? 13.957 11.262 -14.161 1.00 71.94 808 SER A C 1
ATOM 6357 O O . SER A 1 808 ? 14.829 10.585 -13.620 1.00 71.94 808 SER A O 1
ATOM 6359 N N . ALA A 1 809 ? 14.002 11.548 -15.466 1.00 70.44 809 ALA A N 1
ATOM 6360 C CA . ALA A 1 809 ? 15.095 11.135 -16.339 1.00 70.44 809 ALA A CA 1
ATOM 6361 C C . ALA A 1 809 ? 16.422 11.795 -15.924 1.00 70.44 809 ALA A C 1
ATOM 6363 O O . ALA A 1 809 ? 16.621 12.993 -16.115 1.00 70.44 809 ALA A O 1
ATOM 6364 N N . THR A 1 810 ? 17.358 10.995 -15.414 1.00 63.81 810 THR A N 1
ATOM 6365 C CA . THR A 1 810 ? 18.729 11.432 -15.097 1.00 63.81 810 THR A CA 1
ATOM 6366 C C . THR A 1 810 ? 19.603 11.556 -16.344 1.00 63.81 810 THR A C 1
ATOM 6368 O O . THR A 1 810 ? 20.565 12.306 -16.347 1.00 63.81 810 THR A O 1
ATOM 6371 N N . ASN A 1 811 ? 19.260 10.863 -17.434 1.00 65.69 811 ASN A N 1
ATOM 6372 C CA . ASN A 1 811 ? 20.018 10.882 -18.684 1.00 65.69 811 ASN A CA 1
ATOM 6373 C C . ASN A 1 811 ? 19.375 11.830 -19.712 1.00 65.69 811 ASN A C 1
ATOM 6375 O O . ASN A 1 811 ? 18.250 11.584 -20.170 1.00 65.69 811 ASN A O 1
ATOM 6379 N N . SER A 1 812 ? 20.132 12.837 -20.162 1.00 68.56 812 SER A N 1
ATOM 6380 C CA . SER A 1 812 ? 19.730 13.809 -21.197 1.00 68.56 812 SER A CA 1
ATOM 6381 C C . SER A 1 812 ? 19.211 13.160 -22.488 1.00 68.56 812 SER A C 1
ATOM 6383 O O . SER A 1 812 ? 18.278 13.664 -23.112 1.00 68.56 812 SER A O 1
ATOM 6385 N N . THR A 1 813 ? 19.739 11.990 -22.858 1.00 67.75 813 THR A N 1
ATOM 6386 C CA . THR A 1 813 ? 19.315 11.232 -24.047 1.00 67.75 813 THR A CA 1
ATOM 6387 C C . THR A 1 813 ? 17.893 10.709 -23.880 1.00 67.75 813 THR A C 1
ATOM 6389 O O . THR A 1 813 ? 17.049 10.891 -24.754 1.00 67.75 813 THR A O 1
ATOM 6392 N N . SER A 1 814 ? 17.605 10.075 -22.738 1.00 68.25 814 SER A N 1
ATOM 6393 C CA . SER A 1 814 ? 16.267 9.552 -22.439 1.00 68.25 814 SER A CA 1
ATOM 6394 C C . SER A 1 814 ? 15.239 10.677 -22.341 1.00 68.25 814 SER A C 1
ATOM 6396 O O . SER A 1 814 ? 14.154 10.579 -22.912 1.00 68.25 814 SER A O 1
ATOM 6398 N N . GLN A 1 815 ? 15.630 11.796 -21.731 1.00 74.62 815 GLN A N 1
ATOM 6399 C CA . GLN A 1 815 ? 14.806 12.989 -21.638 1.00 74.62 815 GLN A CA 1
ATOM 6400 C C . GLN A 1 815 ? 14.531 13.609 -23.020 1.00 74.62 815 GLN A C 1
ATOM 6402 O O . GLN A 1 815 ? 13.398 13.991 -23.302 1.00 74.62 815 GLN A O 1
ATOM 6407 N N . GLY A 1 816 ? 15.523 13.642 -23.917 1.00 76.38 816 GLY A N 1
ATOM 6408 C CA . GLY A 1 816 ? 15.363 14.093 -25.303 1.00 76.38 816 GLY A CA 1
ATOM 6409 C C . GLY A 1 816 ? 14.431 13.203 -26.135 1.00 76.38 816 GLY A C 1
ATOM 6410 O O . GLY A 1 816 ? 13.633 13.713 -26.924 1.00 76.38 816 GLY A O 1
ATOM 6411 N N . LEU A 1 817 ? 14.460 11.879 -25.925 1.00 77.38 817 LEU A N 1
ATOM 6412 C CA . LEU A 1 817 ? 13.493 10.958 -26.541 1.00 77.38 817 LEU A CA 1
ATOM 6413 C C . LEU A 1 817 ? 12.064 11.258 -26.071 1.00 77.38 817 LEU A C 1
ATOM 6415 O O . LEU A 1 817 ? 11.142 11.281 -26.888 1.00 77.38 817 LEU A O 1
ATOM 6419 N N . ILE A 1 818 ? 11.882 11.518 -24.772 1.00 82.19 818 ILE A N 1
ATOM 6420 C CA . ILE A 1 818 ? 10.578 11.882 -24.203 1.00 82.19 818 ILE A CA 1
ATOM 6421 C C . ILE A 1 818 ? 10.124 13.248 -24.732 1.00 82.19 818 ILE A C 1
ATOM 6423 O O . ILE A 1 818 ? 8.968 13.388 -25.124 1.00 82.19 818 ILE A O 1
ATOM 6427 N N . ALA A 1 819 ? 11.028 14.227 -24.837 1.00 83.06 819 ALA A N 1
ATOM 6428 C CA . ALA A 1 819 ? 10.737 15.539 -25.413 1.00 83.06 819 ALA A CA 1
ATOM 6429 C C . ALA A 1 819 ? 10.213 15.437 -26.853 1.00 83.06 819 ALA A C 1
ATOM 6431 O O . ALA A 1 819 ? 9.221 16.082 -27.189 1.00 83.06 819 ALA A O 1
ATOM 6432 N N . TYR A 1 820 ? 10.838 14.596 -27.685 1.00 85.50 820 TYR A N 1
ATOM 6433 C CA . TYR A 1 820 ? 10.371 14.320 -29.045 1.00 85.50 820 TYR A CA 1
ATOM 6434 C C . TYR A 1 820 ? 8.971 13.701 -29.061 1.00 85.50 820 TYR A C 1
ATOM 6436 O O . TYR A 1 820 ? 8.110 14.145 -29.826 1.00 85.50 820 TYR A O 1
ATOM 6444 N N . ALA A 1 821 ? 8.732 12.697 -28.213 1.00 86.56 821 ALA A N 1
ATOM 6445 C CA . ALA A 1 821 ? 7.429 12.051 -28.119 1.00 86.56 821 ALA A CA 1
ATOM 6446 C C . ALA A 1 821 ? 6.342 13.062 -27.740 1.00 86.56 821 ALA A C 1
ATOM 6448 O O . ALA A 1 821 ? 5.324 13.169 -28.417 1.00 86.56 821 ALA A O 1
ATOM 6449 N N . VAL A 1 822 ? 6.599 13.866 -26.707 1.00 88.06 822 VAL A N 1
ATOM 6450 C CA . VAL A 1 822 ? 5.696 14.917 -26.235 1.00 88.06 822 VAL A CA 1
ATOM 6451 C C . VAL A 1 822 ? 5.439 15.961 -27.321 1.00 88.06 822 VAL A C 1
ATOM 6453 O O . VAL A 1 822 ? 4.284 16.256 -27.612 1.00 88.06 822 VAL A O 1
ATOM 6456 N N . GLN A 1 823 ? 6.481 16.487 -27.968 1.00 85.88 823 GLN A N 1
ATOM 6457 C CA . GLN A 1 823 ? 6.338 17.479 -29.037 1.00 85.88 823 GLN A CA 1
ATOM 6458 C C . GLN A 1 823 ? 5.497 16.935 -30.203 1.00 85.88 823 GLN A C 1
ATOM 6460 O O . GLN A 1 823 ? 4.625 17.634 -30.731 1.00 85.88 823 GLN A O 1
ATOM 6465 N N . THR A 1 824 ? 5.733 15.682 -30.598 1.00 84.75 824 THR A N 1
ATOM 6466 C CA . THR A 1 824 ? 5.004 15.037 -31.697 1.00 84.75 824 THR A CA 1
ATOM 6467 C C . THR A 1 824 ? 3.533 14.843 -31.331 1.00 84.75 824 THR A C 1
ATOM 6469 O O . THR A 1 824 ? 2.662 15.172 -32.137 1.00 84.75 824 THR A O 1
ATOM 6472 N N . LEU A 1 825 ? 3.240 14.419 -30.096 1.00 87.81 825 LEU A N 1
ATOM 6473 C CA . LEU A 1 825 ? 1.873 14.300 -29.583 1.00 87.81 825 LEU A CA 1
ATOM 6474 C C . LEU A 1 825 ? 1.162 15.660 -29.524 1.00 87.81 825 LEU A C 1
ATOM 6476 O O . LEU A 1 825 ? 0.056 15.783 -30.046 1.00 87.81 825 LEU A O 1
ATOM 6480 N N . LEU A 1 826 ? 1.796 16.696 -28.967 1.00 88.69 826 LEU A N 1
ATOM 6481 C CA . LEU A 1 826 ? 1.223 18.046 -28.859 1.00 88.69 826 LEU A CA 1
ATOM 6482 C C . LEU A 1 826 ? 0.905 18.653 -30.237 1.00 88.69 826 LEU A C 1
ATOM 6484 O O . LEU A 1 826 ? -0.158 19.251 -30.434 1.00 88.69 826 LEU A O 1
ATOM 6488 N N . THR A 1 827 ? 1.799 18.447 -31.209 1.00 86.94 827 THR A N 1
ATOM 6489 C CA . THR A 1 827 ? 1.631 18.945 -32.581 1.00 86.94 827 THR A CA 1
ATOM 6490 C C . THR A 1 827 ? 0.536 18.178 -33.318 1.00 86.94 827 THR A C 1
ATOM 6492 O O . THR A 1 827 ? -0.401 18.781 -33.840 1.00 86.94 827 THR A O 1
ATOM 6495 N N . LYS A 1 828 ? 0.624 16.843 -33.355 1.00 83.69 828 LYS A N 1
ATOM 6496 C CA . LYS A 1 828 ? -0.278 16.008 -34.159 1.00 83.69 828 LYS A CA 1
ATOM 6497 C C . LYS A 1 828 ? -1.682 15.876 -33.563 1.00 83.69 828 LYS A C 1
ATOM 6499 O O . LYS A 1 828 ? -2.626 15.679 -34.318 1.00 83.69 828 LYS A O 1
ATOM 6504 N N . CYS A 1 829 ? -1.846 16.053 -32.249 1.00 84.31 829 CYS A N 1
ATOM 6505 C CA . CYS A 1 829 ? -3.166 16.116 -31.606 1.00 84.31 829 CYS A CA 1
ATOM 6506 C C . CYS A 1 829 ? -3.826 17.507 -31.702 1.00 84.31 829 CYS A C 1
ATOM 6508 O O . CYS A 1 829 ? -4.913 17.701 -31.164 1.00 84.31 829 CYS A O 1
ATOM 6510 N N . GLY A 1 830 ? -3.180 18.496 -32.337 1.00 83.00 830 GLY A N 1
ATOM 6511 C CA . GLY A 1 830 ? -3.720 19.853 -32.491 1.00 83.00 830 GLY A CA 1
ATOM 6512 C C . GLY A 1 830 ? -3.731 20.696 -31.208 1.00 83.00 830 GLY A C 1
ATOM 6513 O O . GLY A 1 830 ? -4.295 21.790 -31.209 1.00 83.00 830 GLY A O 1
ATOM 6514 N N . ILE A 1 831 ? -3.088 20.231 -30.129 1.00 84.44 831 ILE A N 1
ATOM 6515 C CA . ILE A 1 831 ? -2.995 20.950 -28.846 1.00 84.44 831 ILE A CA 1
ATOM 6516 C C . ILE A 1 831 ? -2.240 22.271 -29.044 1.00 84.44 831 ILE A C 1
ATOM 6518 O O . ILE A 1 831 ? -2.683 23.311 -28.559 1.00 84.44 831 ILE A O 1
ATOM 6522 N N . ASN A 1 832 ? -1.172 22.255 -29.849 1.00 83.94 832 ASN A N 1
ATOM 6523 C CA . ASN A 1 832 ? -0.446 23.462 -30.254 1.00 83.94 832 ASN A CA 1
ATOM 6524 C C . ASN A 1 832 ? -1.385 24.512 -30.866 1.00 83.94 832 ASN A C 1
ATOM 6526 O O . ASN A 1 832 ? -1.404 25.659 -30.426 1.00 83.94 832 ASN A O 1
ATOM 6530 N N . ASN A 1 833 ? -2.208 24.115 -31.841 1.00 82.81 833 ASN A N 1
ATOM 6531 C CA . ASN A 1 833 ? -3.124 25.025 -32.536 1.00 82.81 833 ASN A CA 1
ATOM 6532 C C . ASN A 1 833 ? -4.207 25.570 -31.591 1.00 82.81 833 ASN A C 1
ATOM 6534 O O . ASN A 1 833 ? -4.536 26.757 -31.643 1.00 82.81 833 ASN A O 1
ATOM 6538 N N . ALA A 1 834 ? -4.718 24.737 -30.678 1.00 81.31 834 ALA A N 1
ATOM 6539 C CA . ALA A 1 834 ? -5.676 25.162 -29.658 1.00 81.31 834 ALA A CA 1
ATOM 6540 C C . ALA A 1 834 ? -5.083 26.233 -28.720 1.00 81.31 834 ALA A C 1
ATOM 6542 O O . ALA A 1 834 ? -5.747 27.217 -28.389 1.00 81.31 834 ALA A O 1
ATOM 6543 N N . ILE A 1 835 ? -3.812 26.080 -28.331 1.00 82.69 835 ILE A N 1
ATOM 6544 C CA . ILE A 1 835 ? -3.099 27.040 -27.478 1.00 82.69 835 ILE A CA 1
ATOM 6545 C C . ILE A 1 835 ? -2.778 28.327 -28.247 1.00 82.69 835 ILE A C 1
ATOM 6547 O O . ILE A 1 835 ? -3.101 29.415 -27.766 1.00 82.69 835 ILE A O 1
ATOM 6551 N N . PHE A 1 836 ? -2.195 28.229 -29.447 1.00 82.31 836 PHE A N 1
ATOM 6552 C CA . PHE A 1 836 ? -1.806 29.396 -30.249 1.00 82.31 836 PHE A CA 1
ATOM 6553 C C . PHE A 1 836 ? -3.009 30.226 -30.716 1.00 82.31 836 PHE A C 1
ATOM 6555 O O . PHE A 1 836 ? -2.917 31.450 -30.792 1.00 82.31 836 PHE A O 1
ATOM 6562 N N . SER A 1 837 ? -4.161 29.593 -30.955 1.00 80.56 837 SER A N 1
ATOM 6563 C CA . SER A 1 837 ? -5.417 30.289 -31.266 1.00 80.56 837 SER A CA 1
ATOM 6564 C C . SER A 1 837 ? -6.132 30.855 -30.028 1.00 80.56 837 SER A C 1
ATOM 6566 O O . SER A 1 837 ? -7.202 31.452 -30.167 1.00 80.56 837 SER A O 1
ATOM 6568 N N . GLN A 1 838 ? -5.576 30.676 -28.821 1.00 77.38 838 GLN A N 1
ATOM 6569 C CA . GLN A 1 838 ? -6.192 31.037 -27.535 1.00 77.38 838 GLN A CA 1
ATOM 6570 C C . GLN A 1 838 ? -7.606 30.449 -27.366 1.00 77.38 838 GLN A C 1
ATOM 6572 O O . GLN A 1 838 ? -8.508 31.097 -26.831 1.00 77.38 838 GLN A O 1
ATOM 6577 N N . GLY A 1 839 ? -7.817 29.227 -27.865 1.00 73.56 839 GLY A N 1
ATOM 6578 C CA . GLY A 1 839 ? -9.101 28.530 -27.831 1.00 73.56 839 GLY A CA 1
ATOM 6579 C C . GLY A 1 839 ? -10.144 29.032 -28.835 1.00 73.56 839 GLY A C 1
ATOM 6580 O O . GLY A 1 839 ? -11.299 28.611 -28.748 1.00 73.56 839 GLY A O 1
ATOM 6581 N N . ARG A 1 840 ? -9.781 29.912 -29.785 1.00 73.00 840 ARG A N 1
ATOM 6582 C CA . ARG A 1 840 ? -10.658 30.248 -30.926 1.00 73.00 840 ARG A CA 1
ATOM 6583 C C . ARG A 1 840 ? -10.891 29.026 -31.810 1.00 73.00 840 ARG A C 1
ATOM 6585 O O . ARG A 1 840 ? -12.002 28.827 -32.291 1.00 73.00 840 ARG A O 1
ATOM 6592 N N . GLU A 1 841 ? -9.860 28.202 -31.970 1.00 65.12 841 GLU A N 1
ATOM 6593 C CA . GLU A 1 841 ? -9.933 26.890 -32.602 1.00 65.12 841 GLU A CA 1
ATOM 6594 C C . GLU A 1 841 ? -9.782 25.814 -31.516 1.00 65.12 841 GLU A C 1
ATOM 6596 O O . GLU A 1 841 ? -8.949 25.940 -30.621 1.00 65.12 841 GLU A O 1
ATOM 6601 N N . LEU A 1 842 ? -10.620 24.770 -31.559 1.00 75.75 842 LEU A N 1
ATOM 6602 C CA . LEU A 1 842 ? -10.639 23.669 -30.578 1.00 75.75 842 LEU A CA 1
ATOM 6603 C C . LEU A 1 842 ? -10.754 24.117 -29.102 1.00 75.75 842 LEU A C 1
ATOM 6605 O O . LEU A 1 842 ? -9.949 23.743 -28.246 1.00 75.75 842 LEU A O 1
ATOM 6609 N N . LYS A 1 843 ? -11.810 24.878 -28.779 1.00 79.19 843 LYS A N 1
ATOM 6610 C CA . LYS A 1 843 ? -12.084 25.369 -27.415 1.00 79.19 843 LYS A CA 1
ATOM 6611 C C . LYS A 1 843 ? -12.036 24.272 -26.333 1.00 79.19 843 LYS A C 1
ATOM 6613 O O . LYS A 1 843 ? -11.435 24.504 -25.290 1.00 79.19 843 LYS A O 1
ATOM 6618 N N . SER A 1 844 ? -12.604 23.087 -26.595 1.00 78.44 844 SER A N 1
ATOM 6619 C CA . SER A 1 844 ? -12.570 21.934 -25.667 1.00 78.44 844 SER A CA 1
ATOM 6620 C C . SER A 1 844 ? -11.129 21.538 -25.317 1.00 78.44 844 SER A C 1
ATOM 6622 O O . SER A 1 844 ? -10.760 21.475 -24.148 1.00 78.44 844 SER A O 1
ATOM 6624 N N . THR A 1 845 ? -10.260 21.381 -26.320 1.00 80.94 845 THR A N 1
ATOM 6625 C CA . THR A 1 845 ? -8.843 21.040 -26.119 1.00 80.94 845 THR A CA 1
ATOM 6626 C C . THR A 1 845 ? -8.093 22.114 -25.325 1.00 80.94 845 THR A C 1
ATOM 6628 O O . THR A 1 845 ? -7.267 21.787 -24.475 1.00 80.94 845 THR A O 1
ATOM 6631 N N . TYR A 1 846 ? -8.406 23.395 -25.546 1.00 83.50 846 TYR A N 1
ATOM 6632 C CA . TYR A 1 846 ? -7.818 24.500 -24.783 1.00 83.50 846 TYR A CA 1
ATOM 6633 C C . TYR A 1 846 ? -8.259 24.513 -23.307 1.00 83.50 846 TYR A C 1
ATOM 6635 O O . TYR A 1 846 ? -7.442 24.765 -22.420 1.00 83.50 846 TYR A O 1
ATOM 6643 N N . GLU A 1 847 ? -9.527 24.210 -23.018 1.00 84.25 847 GLU A N 1
ATOM 6644 C CA . GLU A 1 847 ? -10.026 24.065 -21.641 1.00 84.25 847 GLU A CA 1
ATOM 6645 C C . GLU A 1 847 ? -9.371 22.876 -20.927 1.00 84.25 847 GLU A C 1
ATOM 6647 O O . GLU A 1 847 ? -8.958 23.009 -19.774 1.00 84.25 847 GLU A O 1
ATOM 6652 N N . LYS A 1 848 ? -9.175 21.754 -21.632 1.00 82.25 848 LYS A N 1
ATOM 6653 C CA . LYS A 1 848 ? -8.453 20.587 -21.106 1.00 82.25 848 LYS A CA 1
ATOM 6654 C C . LYS A 1 848 ? -6.982 20.899 -20.804 1.00 82.25 848 LYS A C 1
ATOM 6656 O O . LYS A 1 848 ? -6.486 20.504 -19.754 1.00 82.25 848 LYS A O 1
ATOM 6661 N N . TRP A 1 849 ? -6.300 21.674 -21.656 1.00 83.94 849 TRP A N 1
ATOM 6662 C CA . TRP A 1 849 ? -4.948 22.175 -21.361 1.00 83.94 849 TRP A CA 1
ATOM 6663 C C . TRP A 1 849 ? -4.921 23.048 -20.100 1.00 83.94 849 TRP A C 1
ATOM 6665 O O . TRP A 1 849 ? -4.048 22.875 -19.256 1.00 83.94 849 TRP A O 1
ATOM 6675 N N . LYS A 1 850 ? -5.899 23.949 -19.928 1.00 83.62 850 LYS A N 1
ATOM 6676 C CA . LYS A 1 850 ? -6.002 24.792 -18.722 1.00 83.62 850 LYS A CA 1
ATOM 6677 C C . LYS A 1 850 ? -6.280 24.006 -17.441 1.00 83.62 850 LYS A C 1
ATOM 6679 O O . LYS A 1 850 ? -5.929 24.492 -16.370 1.00 83.62 850 LYS A O 1
ATOM 6684 N N . ALA A 1 851 ? -6.917 22.841 -17.544 1.00 83.50 851 ALA A N 1
ATOM 6685 C CA . ALA A 1 851 ? -7.192 21.965 -16.409 1.00 83.50 851 ALA A CA 1
ATOM 6686 C C . ALA A 1 851 ? -5.953 21.188 -15.928 1.00 83.50 851 ALA A C 1
ATOM 6688 O O . ALA A 1 851 ? -5.963 20.675 -14.809 1.00 83.50 851 ALA A O 1
ATOM 6689 N N . LEU A 1 852 ? -4.886 21.110 -16.738 1.00 84.19 852 LEU A N 1
ATOM 6690 C CA . LEU A 1 852 ? -3.630 20.494 -16.313 1.00 84.19 852 LEU A CA 1
ATOM 6691 C C . LEU A 1 852 ? -3.008 21.275 -15.146 1.00 84.19 852 LEU A C 1
ATOM 6693 O O . LEU A 1 852 ? -3.081 22.506 -15.132 1.00 84.19 852 LEU A O 1
ATOM 6697 N N . PRO A 1 853 ? -2.329 20.603 -14.201 1.00 79.88 853 PRO A N 1
ATOM 6698 C CA . PRO A 1 853 ? -1.581 21.285 -13.151 1.00 79.88 853 PRO A CA 1
ATOM 6699 C C . PRO A 1 853 ? -0.571 22.286 -13.728 1.00 79.88 853 PRO A C 1
ATOM 6701 O O . PRO A 1 853 ? 0.077 22.010 -14.739 1.00 79.88 853 PRO A O 1
ATOM 6704 N N . GLU A 1 854 ? -0.388 23.427 -13.062 1.00 71.62 854 GLU A N 1
ATOM 6705 C CA . GLU A 1 854 ? 0.486 24.512 -13.537 1.00 71.62 854 GLU A CA 1
ATOM 6706 C C . GLU A 1 854 ? 1.924 24.038 -13.798 1.00 71.62 854 GLU A C 1
ATOM 6708 O O . GLU A 1 854 ? 2.523 24.388 -14.812 1.00 71.62 854 GLU A O 1
ATOM 6713 N N . LEU A 1 855 ? 2.448 23.149 -12.946 1.00 71.00 855 LEU A N 1
ATOM 6714 C CA . LEU A 1 855 ? 3.758 22.523 -13.142 1.00 71.00 855 LEU A CA 1
ATOM 6715 C C . LEU A 1 855 ? 3.851 21.784 -14.487 1.00 71.00 855 LEU A C 1
ATOM 6717 O O . LEU A 1 855 ? 4.835 21.942 -15.208 1.00 71.00 855 LEU A O 1
ATOM 6721 N N . VAL A 1 856 ? 2.817 21.018 -14.847 1.00 78.62 856 VAL A N 1
ATOM 6722 C CA . VAL A 1 856 ? 2.762 20.265 -16.108 1.00 78.62 856 VAL A CA 1
ATOM 6723 C C . VAL A 1 856 ? 2.723 21.233 -17.289 1.00 78.62 856 VAL A C 1
ATOM 6725 O O . VAL A 1 856 ? 3.491 21.075 -18.235 1.00 78.62 856 VAL A O 1
ATOM 6728 N N . GLN A 1 857 ? 1.909 22.289 -17.211 1.00 78.31 857 GLN A N 1
ATOM 6729 C CA . GLN A 1 857 ? 1.855 23.314 -18.257 1.00 78.31 857 GLN A CA 1
ATOM 6730 C C . GLN A 1 857 ? 3.215 24.000 -18.449 1.00 78.31 857 GLN A C 1
ATOM 6732 O O . GLN A 1 857 ? 3.658 24.172 -19.584 1.00 78.31 857 GLN A O 1
ATOM 6737 N N . VAL A 1 858 ? 3.911 24.351 -17.363 1.00 74.62 858 VAL A N 1
ATOM 6738 C CA . VAL A 1 858 ? 5.240 24.986 -17.408 1.00 74.62 858 VAL A CA 1
ATOM 6739 C C . VAL A 1 858 ? 6.281 24.071 -18.053 1.00 74.62 858 VAL A C 1
ATOM 6741 O O . VAL A 1 858 ? 7.108 24.546 -18.828 1.00 74.62 858 VAL A O 1
ATOM 6744 N N . VAL A 1 859 ? 6.238 22.768 -17.769 1.00 76.31 859 VAL A N 1
ATOM 6745 C CA . VAL A 1 859 ? 7.186 21.788 -18.324 1.00 76.31 859 VAL A CA 1
ATOM 6746 C C . VAL A 1 859 ? 6.910 21.506 -19.803 1.00 76.31 859 VAL A C 1
ATOM 6748 O O . VAL A 1 859 ? 7.846 21.351 -20.584 1.00 76.31 859 VAL A O 1
ATOM 6751 N N . LEU A 1 860 ? 5.638 21.477 -20.206 1.00 83.62 860 LEU A N 1
ATOM 6752 C CA . LEU A 1 860 ? 5.229 21.173 -21.578 1.00 83.62 860 LEU A CA 1
ATOM 6753 C C . LEU A 1 860 ? 5.265 22.392 -22.517 1.00 83.62 860 LEU A C 1
ATOM 6755 O O . LEU A 1 860 ? 5.487 22.220 -23.713 1.00 83.62 860 LEU A O 1
ATOM 6759 N N . SER A 1 861 ? 5.086 23.618 -22.011 1.00 81.06 861 SER A N 1
ATOM 6760 C CA . SER A 1 861 ? 5.041 24.847 -22.831 1.00 81.06 861 SER A CA 1
ATOM 6761 C C . SER A 1 861 ? 6.259 25.040 -23.756 1.00 81.06 861 SER A C 1
ATOM 6763 O O . SER A 1 861 ? 6.061 25.352 -24.932 1.00 81.06 861 SER A O 1
ATOM 6765 N N . PRO A 1 862 ? 7.510 24.801 -23.310 1.00 76.38 862 PRO A N 1
ATOM 6766 C CA . PRO A 1 862 ? 8.691 24.817 -24.181 1.00 76.38 862 PRO A CA 1
ATOM 6767 C C . PRO A 1 862 ? 8.604 23.879 -25.392 1.00 76.38 862 PRO A C 1
ATOM 6769 O O . PRO A 1 862 ? 9.150 24.167 -26.458 1.00 76.38 862 PRO A O 1
ATOM 6772 N N . LEU A 1 863 ? 7.917 22.746 -25.233 1.00 80.50 863 LEU A N 1
ATOM 6773 C CA . LEU A 1 863 ? 7.807 21.697 -26.244 1.00 80.50 863 LEU A CA 1
ATOM 6774 C C . LEU A 1 863 ? 6.742 22.001 -27.307 1.00 80.50 863 LEU A C 1
ATOM 6776 O O . LEU A 1 863 ? 6.631 21.265 -28.281 1.00 80.50 863 LEU A O 1
ATOM 6780 N N . LEU A 1 864 ? 5.996 23.102 -27.164 1.00 79.94 864 LEU A N 1
ATOM 6781 C CA . LEU A 1 864 ? 5.063 23.586 -28.186 1.00 79.94 864 LEU A CA 1
ATOM 6782 C C . LEU A 1 864 ? 5.792 24.210 -29.391 1.00 79.94 864 LEU A C 1
ATOM 6784 O O . LEU A 1 864 ? 5.258 24.212 -30.498 1.00 79.94 864 LEU A O 1
ATOM 6788 N N . VAL A 1 865 ? 6.995 24.761 -29.176 1.00 71.81 865 VAL A N 1
ATOM 6789 C CA . VAL A 1 865 ? 7.760 25.531 -30.183 1.00 71.81 865 VAL A CA 1
ATOM 6790 C C . VAL A 1 865 ? 9.068 24.833 -30.584 1.00 71.81 865 VAL A C 1
ATOM 6792 O O . VAL A 1 865 ? 9.646 25.134 -31.630 1.00 71.81 865 VAL A O 1
ATOM 6795 N N . SER A 1 866 ? 9.550 23.892 -29.768 1.00 74.44 866 SER A N 1
ATOM 6796 C CA . SER A 1 866 ? 10.790 23.157 -30.025 1.00 74.44 866 SER A CA 1
ATOM 6797 C C . SER A 1 866 ? 10.707 22.271 -31.281 1.00 74.44 866 SER A C 1
ATOM 6799 O O . SER A 1 866 ? 9.626 21.973 -31.787 1.00 74.44 866 SER A O 1
ATOM 6801 N N . LYS A 1 867 ? 11.871 21.875 -31.820 1.00 70.62 867 LYS A N 1
ATOM 6802 C CA . LYS A 1 867 ? 12.002 21.036 -33.027 1.00 70.62 867 LYS A CA 1
ATOM 6803 C C . LYS A 1 867 ? 12.963 19.865 -32.807 1.00 70.62 867 LYS A C 1
ATOM 6805 O O . LYS A 1 867 ? 14.007 19.770 -33.451 1.00 70.62 867 LYS A O 1
ATOM 6810 N N . TYR A 1 868 ? 12.634 18.981 -31.872 1.00 71.25 868 TYR A N 1
ATOM 6811 C CA . TYR A 1 868 ? 13.320 17.703 -31.727 1.00 71.25 868 TYR A CA 1
ATOM 6812 C C . TYR A 1 868 ? 13.079 16.854 -32.981 1.00 71.25 868 TYR A C 1
ATOM 6814 O O . TYR A 1 868 ? 11.946 16.684 -33.435 1.00 71.25 868 TYR A O 1
ATOM 6822 N N . HIS A 1 869 ? 14.160 16.323 -33.547 1.00 66.56 869 HIS A N 1
ATOM 6823 C CA . HIS A 1 869 ? 14.127 15.468 -34.725 1.00 66.56 869 HIS A CA 1
ATOM 6824 C C . HIS A 1 869 ? 14.916 14.196 -34.455 1.00 66.56 869 HIS A C 1
ATOM 6826 O O . HIS A 1 869 ? 16.041 14.231 -33.961 1.00 66.56 869 HIS A O 1
ATOM 6832 N N . ILE A 1 870 ? 14.310 13.067 -34.800 1.00 67.44 870 ILE A N 1
ATOM 6833 C CA . ILE A 1 870 ? 14.867 11.741 -34.595 1.00 67.44 870 ILE A CA 1
ATOM 6834 C C . ILE A 1 870 ? 14.867 11.013 -35.939 1.00 67.44 870 ILE A C 1
ATOM 6836 O O . ILE A 1 870 ? 13.852 10.984 -36.629 1.00 67.44 870 ILE A O 1
ATOM 6840 N N . ALA A 1 871 ? 15.992 10.397 -36.311 1.00 59.03 871 ALA A N 1
ATOM 6841 C CA . ALA A 1 871 ? 16.034 9.500 -37.463 1.00 59.03 871 ALA A CA 1
ATOM 6842 C C . ALA A 1 871 ? 15.171 8.256 -37.183 1.00 59.03 871 ALA A C 1
ATOM 6844 O O . ALA A 1 871 ? 15.409 7.538 -36.205 1.00 59.03 871 ALA A O 1
ATOM 6845 N N . LEU A 1 872 ? 14.165 7.999 -38.022 1.00 57.00 872 LEU A N 1
ATOM 6846 C CA . LEU A 1 872 ? 13.300 6.825 -37.896 1.00 57.00 872 LEU A CA 1
ATOM 6847 C C . LEU A 1 872 ? 14.159 5.545 -37.938 1.00 57.00 872 LEU A C 1
ATOM 6849 O O . LEU A 1 872 ? 14.957 5.382 -38.864 1.00 57.00 872 LEU A O 1
ATOM 6853 N N . PRO A 1 873 ? 14.068 4.656 -36.934 1.00 52.91 873 PRO A N 1
ATOM 6854 C CA . PRO A 1 873 ? 14.823 3.411 -36.947 1.00 52.91 873 PRO A CA 1
ATOM 6855 C C . PRO A 1 873 ? 14.335 2.496 -38.077 1.00 52.91 873 PRO A C 1
ATOM 6857 O O . PRO A 1 873 ? 13.148 2.477 -38.405 1.00 52.91 873 PRO A O 1
ATOM 6860 N N . ALA A 1 874 ? 15.244 1.694 -38.636 1.00 55.59 874 ALA A N 1
ATOM 6861 C CA . ALA A 1 874 ? 14.858 0.597 -39.516 1.00 55.59 874 ALA A CA 1
ATOM 6862 C C . ALA A 1 874 ? 13.906 -0.350 -38.762 1.00 55.59 874 ALA A C 1
ATOM 6864 O O . ALA A 1 874 ? 14.137 -0.662 -37.588 1.00 55.59 874 ALA A O 1
ATOM 6865 N N . ARG A 1 875 ? 12.832 -0.796 -39.427 1.00 59.38 875 ARG A N 1
ATOM 6866 C CA . ARG A 1 875 ? 11.920 -1.802 -38.867 1.00 59.38 875 ARG A CA 1
ATOM 6867 C C . ARG A 1 875 ? 12.724 -3.062 -38.557 1.00 59.38 875 ARG A C 1
ATOM 6869 O O . ARG A 1 875 ? 13.305 -3.666 -39.455 1.00 59.38 875 ARG A O 1
ATOM 6876 N N . VAL A 1 876 ? 12.768 -3.436 -37.283 1.00 64.50 876 VAL A N 1
ATOM 6877 C CA . VAL A 1 876 ? 13.355 -4.705 -36.850 1.00 64.50 876 VAL A CA 1
ATOM 6878 C C . VAL A 1 876 ? 12.263 -5.752 -37.002 1.00 64.50 876 VAL A C 1
ATOM 6880 O O . VAL A 1 876 ? 11.210 -5.616 -36.388 1.00 64.50 876 VAL A O 1
ATOM 6883 N N . LEU A 1 877 ? 12.491 -6.761 -37.842 1.00 70.56 877 LEU A N 1
ATOM 6884 C CA . LEU A 1 877 ? 11.611 -7.924 -37.921 1.00 70.56 877 LEU A CA 1
ATOM 6885 C C . LEU A 1 877 ? 11.730 -8.706 -36.609 1.00 70.56 877 LEU A C 1
ATOM 6887 O O . LEU A 1 877 ? 12.775 -9.292 -36.326 1.00 70.56 877 LEU A O 1
ATOM 6891 N N . ILE A 1 878 ? 10.670 -8.676 -35.806 1.00 80.19 878 ILE A N 1
ATOM 6892 C CA . ILE A 1 878 ? 10.573 -9.412 -34.547 1.00 80.19 878 ILE A CA 1
ATOM 6893 C C . ILE A 1 878 ? 9.981 -10.786 -34.863 1.00 80.19 878 ILE A C 1
ATOM 6895 O O . ILE A 1 878 ? 8.990 -10.896 -35.581 1.00 80.19 878 ILE A O 1
ATOM 6899 N N . ARG A 1 879 ? 10.628 -11.848 -34.376 1.00 81.38 879 ARG A N 1
ATOM 6900 C CA . ARG A 1 879 ? 10.133 -13.222 -34.506 1.00 81.38 879 ARG A CA 1
ATOM 6901 C C . ARG A 1 879 ? 9.454 -13.626 -33.204 1.00 81.38 879 ARG A C 1
ATOM 6903 O O . ARG A 1 879 ? 10.037 -13.433 -32.141 1.00 81.38 879 ARG A O 1
ATOM 6910 N N . TYR A 1 880 ? 8.254 -14.186 -33.314 1.00 86.75 880 TYR A N 1
ATOM 6911 C CA . TYR A 1 880 ? 7.544 -14.816 -32.205 1.00 86.75 880 TYR A CA 1
ATOM 6912 C C . TYR A 1 880 ? 7.985 -16.287 -32.049 1.00 86.75 880 TYR A C 1
ATOM 6914 O O . TYR A 1 880 ? 8.325 -16.915 -33.059 1.00 86.75 880 TYR A O 1
ATOM 6922 N N . PRO A 1 881 ? 7.968 -16.851 -30.825 1.00 85.50 881 PRO A N 1
ATOM 6923 C CA . PRO A 1 881 ? 7.675 -16.179 -29.555 1.00 85.50 881 PRO A CA 1
ATOM 6924 C C . PRO A 1 881 ? 8.806 -15.227 -29.120 1.00 85.50 881 PRO A C 1
ATOM 6926 O O . PRO A 1 881 ? 9.989 -15.500 -29.321 1.00 85.50 881 PRO A O 1
ATOM 6929 N N . ILE A 1 882 ? 8.429 -14.082 -28.550 1.00 89.06 882 ILE A N 1
ATOM 6930 C CA . ILE A 1 882 ? 9.345 -13.049 -28.042 1.00 89.06 882 ILE A CA 1
ATOM 6931 C C . ILE A 1 882 ? 9.877 -13.457 -26.663 1.00 89.06 882 ILE A C 1
ATOM 6933 O O . ILE A 1 882 ? 11.019 -13.141 -26.314 1.00 89.06 882 ILE A O 1
ATOM 6937 N N . PHE A 1 883 ? 9.054 -14.135 -25.868 1.00 90.56 883 PHE A N 1
ATOM 6938 C CA . PHE A 1 883 ? 9.417 -14.718 -24.588 1.00 90.56 883 PHE A CA 1
ATOM 6939 C C . PHE A 1 883 ? 10.159 -16.052 -24.763 1.00 90.56 883 PHE A C 1
ATOM 6941 O O . PHE A 1 883 ? 9.720 -16.939 -25.493 1.00 90.56 883 PHE A O 1
ATOM 6948 N N . TRP A 1 884 ? 11.266 -16.211 -24.037 1.00 86.62 884 TRP A N 1
ATOM 6949 C CA . TRP A 1 884 ? 11.928 -17.494 -23.799 1.00 86.62 884 TRP A CA 1
ATOM 6950 C C . TRP A 1 884 ? 12.586 -17.488 -22.405 1.00 86.62 884 TRP A C 1
ATOM 6952 O O . TRP A 1 884 ? 12.931 -16.410 -21.900 1.00 86.62 884 TRP A O 1
ATOM 6962 N N . PRO A 1 885 ? 12.788 -18.659 -21.772 1.00 80.31 885 PRO A N 1
ATOM 6963 C CA . PRO A 1 885 ? 13.393 -18.753 -20.441 1.00 80.31 885 PRO A CA 1
ATOM 6964 C C . PRO A 1 885 ? 14.784 -18.097 -20.381 1.00 80.31 885 PRO A C 1
ATOM 6966 O O . PRO A 1 885 ? 15.632 -18.358 -21.232 1.00 80.31 885 PRO A O 1
ATOM 6969 N N . GLY A 1 886 ? 15.014 -17.235 -19.384 1.00 76.88 886 GLY A N 1
ATOM 6970 C CA . GLY A 1 886 ? 16.275 -16.503 -19.175 1.00 76.88 886 GLY A CA 1
ATOM 6971 C C . GLY A 1 886 ? 16.320 -15.085 -19.762 1.00 76.88 886 GLY A C 1
ATOM 6972 O O . GLY A 1 886 ? 17.247 -14.331 -19.469 1.00 76.88 886 GLY A O 1
ATOM 6973 N N . ARG A 1 887 ? 15.324 -14.673 -20.559 1.00 84.75 887 ARG A N 1
ATOM 6974 C CA . ARG A 1 887 ? 15.195 -13.273 -20.990 1.00 84.75 887 ARG A CA 1
ATOM 6975 C C . ARG A 1 887 ? 14.674 -12.403 -19.843 1.00 84.75 887 ARG A C 1
ATOM 6977 O O . ARG A 1 887 ? 13.734 -12.789 -19.155 1.00 84.75 887 ARG A O 1
ATOM 6984 N N . THR A 1 888 ? 15.236 -11.205 -19.669 1.00 84.19 888 THR A N 1
ATOM 6985 C CA . THR A 1 888 ? 14.739 -10.258 -18.660 1.00 84.19 888 THR A CA 1
ATOM 6986 C C . THR A 1 888 ? 13.366 -9.699 -19.050 1.00 84.19 888 THR A C 1
ATOM 6988 O O . THR A 1 888 ? 13.082 -9.460 -20.230 1.00 84.19 888 THR A O 1
ATOM 6991 N N . TYR A 1 889 ? 12.522 -9.438 -18.053 1.00 85.44 889 TYR A N 1
ATOM 6992 C CA . TYR A 1 889 ? 11.211 -8.812 -18.227 1.00 85.44 889 TYR A CA 1
ATOM 6993 C C . TYR A 1 889 ? 11.304 -7.468 -18.959 1.00 85.44 889 TYR A C 1
ATOM 6995 O O . TYR A 1 889 ? 10.536 -7.214 -19.886 1.00 85.44 889 TYR A O 1
ATOM 7003 N N . GLY A 1 890 ? 12.293 -6.639 -18.607 1.00 83.81 890 GLY A N 1
ATOM 7004 C CA . GLY A 1 890 ? 12.508 -5.343 -19.251 1.00 83.81 890 GLY A CA 1
ATOM 7005 C C . GLY A 1 890 ? 12.783 -5.464 -20.753 1.00 83.81 890 GLY A C 1
ATOM 7006 O O . GLY A 1 890 ? 12.220 -4.715 -21.549 1.00 83.81 890 GLY A O 1
ATOM 7007 N N . ASP A 1 891 ? 13.598 -6.430 -21.181 1.00 85.06 891 ASP A N 1
ATOM 7008 C CA . ASP A 1 891 ? 13.908 -6.612 -22.605 1.00 85.06 891 ASP A CA 1
ATOM 7009 C C . ASP A 1 891 ? 12.736 -7.180 -23.403 1.00 85.06 891 ASP A C 1
ATOM 7011 O O . ASP A 1 891 ? 12.512 -6.769 -24.548 1.00 85.06 891 ASP A O 1
ATOM 7015 N N . TRP A 1 892 ? 11.984 -8.109 -22.812 1.00 91.75 892 TRP A N 1
ATOM 7016 C CA . TRP A 1 892 ? 10.755 -8.627 -23.406 1.00 91.75 892 TRP A CA 1
ATOM 7017 C C . TRP A 1 892 ? 9.712 -7.520 -23.570 1.00 91.75 892 TRP A C 1
ATOM 7019 O O . TRP A 1 892 ? 9.262 -7.282 -24.690 1.00 91.75 892 TRP A O 1
ATOM 7029 N N . LEU A 1 893 ? 9.403 -6.788 -22.494 1.00 89.81 893 LEU A N 1
ATOM 7030 C CA . LEU A 1 893 ? 8.374 -5.749 -22.477 1.00 89.81 893 LEU A CA 1
ATOM 7031 C C . LEU A 1 893 ? 8.649 -4.681 -23.538 1.00 89.81 893 LEU A C 1
ATOM 7033 O O . LEU A 1 893 ? 7.772 -4.352 -24.337 1.00 89.81 893 LEU A O 1
ATOM 7037 N N . ARG A 1 894 ? 9.888 -4.176 -23.596 1.00 88.38 894 ARG A N 1
ATOM 7038 C CA . ARG A 1 894 ? 10.294 -3.178 -24.595 1.00 88.38 894 ARG A CA 1
ATOM 7039 C C . ARG A 1 894 ? 10.150 -3.704 -26.018 1.00 88.38 894 ARG A C 1
ATOM 7041 O O . ARG A 1 894 ? 9.684 -2.983 -26.894 1.00 88.38 894 ARG A O 1
ATOM 7048 N N . THR A 1 895 ? 10.544 -4.953 -26.262 1.00 88.62 895 THR A N 1
ATOM 7049 C CA . THR A 1 895 ? 10.448 -5.560 -27.598 1.00 88.62 895 THR A CA 1
ATOM 7050 C C . THR A 1 895 ? 8.992 -5.746 -28.008 1.00 88.62 895 THR A C 1
ATOM 7052 O O . THR A 1 895 ? 8.624 -5.383 -29.122 1.00 88.62 895 THR A O 1
ATOM 7055 N N . PHE A 1 896 ? 8.162 -6.247 -27.094 1.00 92.06 896 PHE A N 1
ATOM 7056 C CA . PHE A 1 896 ? 6.762 -6.540 -27.352 1.00 92.06 896 PHE A CA 1
ATOM 7057 C C . PHE A 1 896 ? 5.936 -5.268 -27.569 1.00 92.06 896 PHE A C 1
ATOM 7059 O O . PHE A 1 896 ? 5.241 -5.152 -28.573 1.00 92.06 896 PHE A O 1
ATOM 7066 N N . VAL A 1 897 ? 6.079 -4.257 -26.706 1.00 91.31 897 VAL A N 1
ATOM 7067 C CA . VAL A 1 897 ? 5.361 -2.978 -26.857 1.00 91.31 897 VAL A CA 1
ATOM 7068 C C . VAL A 1 897 ? 5.748 -2.264 -28.153 1.00 91.31 897 VAL A C 1
ATOM 7070 O O . VAL A 1 897 ? 4.891 -1.673 -28.807 1.00 91.31 897 VAL A O 1
ATOM 7073 N N . VAL A 1 898 ? 7.016 -2.334 -28.565 1.00 88.56 898 VAL A N 1
ATOM 7074 C CA . VAL A 1 898 ? 7.458 -1.733 -29.831 1.00 88.56 898 VAL A CA 1
ATOM 7075 C C . VAL A 1 898 ? 6.886 -2.467 -31.045 1.00 88.56 898 VAL A C 1
ATOM 7077 O O . VAL A 1 898 ? 6.533 -1.803 -32.020 1.00 88.56 898 VAL A O 1
ATOM 7080 N N . ASP A 1 899 ? 6.765 -3.797 -30.992 1.00 89.69 899 ASP A N 1
ATOM 7081 C CA . ASP A 1 899 ? 6.070 -4.568 -32.032 1.00 89.69 899 ASP A CA 1
ATOM 7082 C C . ASP A 1 899 ? 4.592 -4.171 -32.122 1.00 89.69 899 ASP A C 1
ATOM 7084 O O . ASP A 1 899 ? 4.100 -3.851 -33.202 1.00 89.69 899 ASP A O 1
ATOM 7088 N N . LEU A 1 900 ? 3.904 -4.098 -30.978 1.00 90.81 900 LEU A N 1
ATOM 7089 C CA . LEU A 1 900 ? 2.493 -3.712 -30.911 1.00 90.81 900 LEU A CA 1
ATOM 7090 C C . LEU A 1 900 ? 2.262 -2.295 -31.450 1.00 90.81 900 LEU A C 1
ATOM 7092 O O . LEU A 1 900 ? 1.338 -2.074 -32.232 1.00 90.81 900 LEU A O 1
ATOM 7096 N N . LEU A 1 901 ? 3.129 -1.341 -31.093 1.00 88.31 901 LEU A N 1
ATOM 7097 C CA . LEU A 1 901 ? 3.085 0.014 -31.645 1.00 88.31 901 LEU A CA 1
ATOM 7098 C C . LEU A 1 901 ? 3.255 0.002 -33.170 1.00 88.31 901 LEU A C 1
ATOM 7100 O O . LEU A 1 901 ? 2.629 0.808 -33.848 1.00 88.31 901 LEU A O 1
ATOM 7104 N N . ALA A 1 902 ? 4.060 -0.904 -33.732 1.00 87.19 902 ALA A N 1
ATOM 7105 C CA . ALA A 1 902 ? 4.275 -1.010 -35.177 1.00 87.19 902 ALA A CA 1
ATOM 7106 C C . ALA A 1 902 ? 3.069 -1.562 -35.963 1.00 87.19 902 ALA A C 1
ATOM 7108 O O . ALA A 1 902 ? 3.120 -1.588 -37.197 1.00 87.19 902 ALA A O 1
ATOM 7109 N N . LYS A 1 903 ? 1.976 -1.934 -35.277 1.00 87.38 903 LYS A N 1
ATOM 7110 C CA . LYS A 1 903 ? 0.721 -2.451 -35.850 1.00 87.38 903 LYS A CA 1
ATOM 7111 C C . LYS A 1 903 ? -0.482 -1.503 -35.607 1.00 87.38 903 LYS A C 1
ATOM 7113 O O . LYS A 1 903 ? -1.472 -1.916 -34.997 1.00 87.38 903 LYS A O 1
ATOM 7118 N N . PRO A 1 904 ? -0.454 -0.232 -36.066 1.00 86.62 904 PRO A N 1
ATOM 7119 C CA . PRO A 1 904 ? -1.513 0.741 -35.787 1.00 86.62 904 PRO A CA 1
ATOM 7120 C C . PRO A 1 904 ? -2.819 0.455 -36.551 1.00 86.62 904 PRO A C 1
ATOM 7122 O O . PRO A 1 904 ? -2.827 0.220 -37.761 1.00 86.62 904 PRO A O 1
ATOM 7125 N N . GLN A 1 905 ? -3.951 0.544 -35.851 1.00 87.19 905 GLN A N 1
ATOM 7126 C CA . GLN A 1 905 ? -5.287 0.221 -36.380 1.00 87.19 905 GLN A CA 1
ATOM 7127 C C . GLN A 1 905 ? -6.076 1.450 -36.828 1.00 87.19 905 GLN A C 1
ATOM 7129 O O . GLN A 1 905 ? -6.977 1.351 -37.661 1.00 87.19 905 GLN A O 1
ATOM 7134 N N . THR A 1 906 ? -5.728 2.616 -36.291 1.00 84.88 906 THR A N 1
ATOM 7135 C CA . THR A 1 906 ? -6.350 3.902 -36.607 1.00 84.88 906 THR A CA 1
ATOM 7136 C C . THR A 1 906 ? -5.282 4.922 -36.982 1.00 84.88 906 THR A C 1
ATOM 7138 O O . THR A 1 906 ? -4.111 4.772 -36.634 1.00 84.88 906 THR A O 1
ATOM 7141 N N . GLN A 1 907 ? -5.688 5.994 -37.667 1.00 82.19 907 GLN A N 1
ATOM 7142 C CA . GLN A 1 907 ? -4.786 7.108 -37.984 1.00 82.19 907 GLN A CA 1
ATOM 7143 C C . GLN A 1 907 ? -4.185 7.733 -36.713 1.00 82.19 907 GLN A C 1
ATOM 7145 O O . GLN A 1 907 ? -3.028 8.138 -36.709 1.00 82.19 907 GLN A O 1
ATOM 7150 N N . PHE A 1 908 ? -4.937 7.766 -35.607 1.00 84.31 908 PHE A N 1
ATOM 7151 C CA . PHE A 1 908 ? -4.415 8.257 -34.332 1.00 84.31 908 PHE A CA 1
ATOM 7152 C C . PHE A 1 908 ? -3.346 7.327 -33.740 1.00 84.31 908 PHE A C 1
ATOM 7154 O O . PHE A 1 908 ? -2.354 7.790 -33.187 1.00 84.31 908 PHE A O 1
ATOM 7161 N N . ALA A 1 909 ? -3.480 6.011 -33.895 1.00 85.38 909 ALA A N 1
ATOM 7162 C CA . ALA A 1 909 ? -2.450 5.080 -33.442 1.00 85.38 909 ALA A CA 1
ATOM 7163 C C . ALA A 1 909 ? -1.144 5.179 -34.250 1.00 85.38 909 ALA A C 1
ATOM 7165 O O . ALA A 1 909 ? -0.073 4.941 -33.698 1.00 85.38 909 ALA A O 1
ATOM 7166 N N . GLU A 1 910 ? -1.195 5.594 -35.522 1.00 85.62 910 GLU A N 1
ATOM 7167 C CA . GLU A 1 910 ? 0.013 5.908 -36.306 1.00 85.62 910 GLU A CA 1
ATOM 7168 C C . GLU A 1 910 ? 0.797 7.073 -35.670 1.00 85.62 910 GLU A C 1
ATOM 7170 O O . GLU A 1 910 ? 2.028 7.040 -35.614 1.00 85.62 910 GLU A O 1
ATOM 7175 N N . ILE A 1 911 ? 0.087 8.058 -35.099 1.00 85.19 911 ILE A N 1
ATOM 7176 C CA . ILE A 1 911 ? 0.681 9.153 -34.315 1.00 85.19 911 ILE A CA 1
ATOM 7177 C C . ILE A 1 911 ? 1.378 8.601 -33.066 1.00 85.19 911 ILE A C 1
ATOM 7179 O O . ILE A 1 911 ? 2.516 8.985 -32.786 1.00 85.19 911 ILE A O 1
ATOM 7183 N N . LEU A 1 912 ? 0.725 7.700 -32.324 1.00 86.38 912 LEU A N 1
ATOM 7184 C CA . LEU A 1 912 ? 1.308 7.065 -31.136 1.00 86.38 912 LEU A CA 1
ATOM 7185 C C . LEU A 1 912 ? 2.553 6.238 -31.483 1.00 86.38 912 LEU A C 1
ATOM 7187 O O . LEU A 1 912 ? 3.570 6.367 -30.804 1.00 86.38 912 LEU A O 1
ATOM 7191 N N . HIS A 1 913 ? 2.503 5.439 -32.554 1.00 85.56 913 HIS A N 1
ATOM 7192 C CA . HIS A 1 913 ? 3.631 4.629 -33.019 1.00 85.56 913 HIS A CA 1
ATOM 7193 C C . HIS A 1 913 ? 4.865 5.482 -33.305 1.00 85.56 913 HIS A C 1
ATOM 7195 O O . HIS A 1 913 ? 5.946 5.219 -32.770 1.00 85.56 913 HIS A O 1
ATOM 7201 N N . GLU A 1 914 ? 4.697 6.516 -34.129 1.00 82.88 914 GLU A N 1
ATOM 7202 C CA . GLU A 1 914 ? 5.783 7.417 -34.505 1.00 82.88 914 GLU A CA 1
ATOM 7203 C C . GLU A 1 914 ? 6.362 8.135 -33.281 1.00 82.88 914 GLU A C 1
ATOM 7205 O O . GLU A 1 914 ? 7.580 8.257 -33.155 1.00 82.88 914 GLU A O 1
ATOM 7210 N N . SER A 1 915 ? 5.498 8.546 -32.348 1.00 83.38 915 SER A N 1
ATOM 7211 C CA . SER A 1 915 ? 5.899 9.334 -31.181 1.00 83.38 915 SER A CA 1
ATOM 7212 C C . SER A 1 915 ? 6.584 8.492 -30.097 1.00 83.38 915 SER A C 1
ATOM 7214 O O . SER A 1 915 ? 7.559 8.943 -29.502 1.00 83.38 915 SER A O 1
ATOM 7216 N N . LEU A 1 916 ? 6.094 7.276 -29.816 1.00 86.81 916 LEU A N 1
ATOM 7217 C CA . LEU A 1 916 ? 6.426 6.529 -28.590 1.00 86.81 916 LEU A CA 1
ATOM 7218 C C . LEU A 1 916 ? 7.379 5.339 -28.794 1.00 86.81 916 LEU A C 1
ATOM 7220 O O . LEU A 1 916 ? 7.914 4.810 -27.823 1.00 86.81 916 LEU A O 1
ATOM 7224 N N . SER A 1 917 ? 7.661 4.915 -30.030 1.00 82.94 917 SER A N 1
ATOM 7225 C CA . SER A 1 917 ? 8.470 3.702 -30.267 1.00 82.94 917 SER A CA 1
ATOM 7226 C C . SER A 1 917 ? 9.886 3.765 -29.681 1.00 82.94 917 SER A C 1
ATOM 7228 O O . SER A 1 917 ? 10.419 2.750 -29.237 1.00 82.94 917 SER A O 1
ATOM 7230 N N . ARG A 1 918 ? 10.529 4.942 -29.669 1.00 77.81 918 ARG A N 1
ATOM 7231 C CA . ARG A 1 918 ? 11.857 5.091 -29.047 1.00 77.81 918 ARG A CA 1
ATOM 7232 C C . ARG A 1 918 ? 11.793 5.295 -27.539 1.00 77.81 918 ARG A C 1
ATOM 7234 O O . ARG A 1 918 ? 12.671 4.787 -26.851 1.00 77.81 918 ARG A O 1
ATOM 7241 N N . THR A 1 919 ? 10.791 6.008 -27.027 1.00 78.06 919 THR A N 1
ATOM 7242 C CA . THR A 1 919 ? 10.639 6.200 -25.576 1.00 78.06 919 THR A CA 1
ATOM 7243 C C . THR A 1 919 ? 10.335 4.880 -24.886 1.00 78.06 919 THR A C 1
ATOM 7245 O O . THR A 1 919 ? 10.939 4.590 -23.861 1.00 78.06 919 THR A O 1
ATOM 7248 N N . ALA A 1 920 ? 9.520 4.026 -25.511 1.00 75.94 920 ALA A N 1
ATOM 7249 C CA . ALA A 1 920 ? 9.257 2.669 -25.045 1.00 75.94 920 ALA A CA 1
ATOM 7250 C C . ALA A 1 920 ? 10.500 1.757 -25.063 1.00 75.94 920 ALA A C 1
ATOM 7252 O O . ALA A 1 920 ? 10.514 0.765 -24.350 1.00 75.94 920 ALA A O 1
ATOM 7253 N N . ARG A 1 921 ? 11.555 2.075 -25.834 1.00 72.12 921 ARG A N 1
ATOM 7254 C CA . ARG A 1 921 ? 12.858 1.373 -25.777 1.00 72.12 921 ARG A CA 1
ATOM 7255 C C . ARG A 1 921 ? 13.816 1.936 -24.721 1.00 72.12 921 ARG A C 1
ATOM 7257 O O . ARG A 1 921 ? 14.908 1.394 -24.574 1.00 72.12 921 ARG A O 1
ATOM 7264 N N . GLY A 1 922 ? 13.453 3.025 -24.043 1.00 66.44 922 GLY A N 1
ATOM 7265 C CA . GLY A 1 922 ? 14.300 3.684 -23.052 1.00 66.44 922 GLY A CA 1
ATOM 7266 C C . GLY A 1 922 ? 14.607 2.817 -21.824 1.00 66.44 922 GLY A C 1
ATOM 7267 O O . GLY A 1 922 ? 14.106 1.701 -21.667 1.00 66.44 922 GLY A O 1
ATOM 7268 N N . ASN A 1 923 ? 15.449 3.347 -20.932 1.00 63.75 923 ASN A N 1
ATOM 7269 C CA . ASN A 1 923 ? 15.766 2.683 -19.663 1.00 63.75 923 ASN A CA 1
ATOM 7270 C C . ASN A 1 923 ? 14.562 2.647 -18.712 1.00 63.75 923 ASN A C 1
ATOM 7272 O O . ASN A 1 923 ? 14.423 1.692 -17.956 1.00 63.75 923 ASN A O 1
ATOM 7276 N N . ASP A 1 924 ? 13.695 3.660 -18.770 1.00 67.50 924 ASP A N 1
ATOM 7277 C CA . ASP A 1 924 ? 12.484 3.721 -17.956 1.00 67.50 924 ASP A CA 1
ATOM 7278 C C . ASP A 1 924 ? 11.388 2.815 -18.539 1.00 67.50 924 ASP A C 1
ATOM 7280 O O . ASP A 1 924 ? 10.874 3.049 -19.637 1.00 67.50 924 ASP A O 1
ATOM 7284 N N . LEU A 1 925 ? 11.032 1.770 -17.789 1.00 75.88 925 LEU A N 1
ATOM 7285 C CA . LEU A 1 925 ? 9.993 0.812 -18.164 1.00 75.88 925 LEU A CA 1
ATOM 7286 C C . LEU A 1 925 ? 8.577 1.391 -18.004 1.00 75.88 925 LEU A C 1
ATOM 7288 O O . LEU A 1 925 ? 7.647 0.831 -18.581 1.00 75.88 925 LEU A O 1
ATOM 7292 N N . ALA A 1 926 ? 8.391 2.515 -17.296 1.00 75.50 926 ALA A N 1
ATOM 7293 C CA . ALA A 1 926 ? 7.072 3.061 -16.965 1.00 75.50 926 ALA A CA 1
ATOM 7294 C C . ALA A 1 926 ? 6.206 3.348 -18.202 1.00 75.50 926 ALA A C 1
ATOM 7296 O O . ALA A 1 926 ? 5.006 3.072 -18.204 1.00 75.50 926 ALA A O 1
ATOM 7297 N N . VAL A 1 927 ? 6.810 3.857 -19.283 1.00 82.44 927 VAL A N 1
ATOM 7298 C CA . VAL A 1 927 ? 6.092 4.132 -20.539 1.00 82.44 927 VAL A CA 1
ATOM 7299 C C . VAL A 1 927 ? 5.637 2.830 -21.203 1.00 82.44 927 VAL A C 1
ATOM 7301 O O . VAL A 1 927 ? 4.499 2.738 -21.662 1.00 82.44 927 VAL A O 1
ATOM 7304 N N . ALA A 1 928 ? 6.503 1.815 -21.242 1.00 86.38 928 ALA A N 1
ATOM 7305 C CA . ALA A 1 928 ? 6.182 0.528 -21.852 1.00 86.38 928 ALA A CA 1
ATOM 7306 C C . ALA A 1 928 ? 5.132 -0.240 -21.028 1.00 86.38 928 ALA A C 1
ATOM 7308 O O . ALA A 1 928 ? 4.176 -0.766 -21.595 1.00 86.38 928 ALA A O 1
ATOM 7309 N N . GLU A 1 929 ? 5.253 -0.234 -19.697 1.00 84.00 929 GLU A N 1
ATOM 7310 C CA . GLU A 1 929 ? 4.272 -0.842 -18.792 1.00 84.00 929 GLU A CA 1
ATOM 7311 C C . GLU A 1 929 ? 2.902 -0.180 -18.892 1.00 84.00 929 GLU A C 1
ATOM 7313 O O . GLU A 1 929 ? 1.887 -0.876 -18.904 1.00 84.00 929 GLU A O 1
ATOM 7318 N N . PHE A 1 930 ? 2.871 1.155 -18.988 1.00 85.06 930 PHE A N 1
ATOM 7319 C CA . PHE A 1 930 ? 1.631 1.890 -19.186 1.00 85.06 930 PHE A CA 1
ATOM 7320 C C . PHE A 1 930 ? 0.974 1.504 -20.509 1.00 85.06 930 PHE A C 1
ATOM 7322 O O . PHE A 1 930 ? -0.217 1.233 -20.522 1.00 85.06 930 PHE A O 1
ATOM 7329 N N . LEU A 1 931 ? 1.730 1.455 -21.611 1.00 89.62 931 LEU A N 1
ATOM 7330 C CA . LEU A 1 931 ? 1.188 1.232 -22.955 1.00 89.62 931 LEU A CA 1
ATOM 7331 C C . LEU A 1 931 ? 0.725 -0.203 -23.221 1.00 89.62 931 LEU A C 1
ATOM 7333 O O . LEU A 1 931 ? -0.215 -0.384 -23.995 1.00 89.62 931 LEU A O 1
ATOM 7337 N N . LEU A 1 932 ? 1.365 -1.206 -22.613 1.00 92.69 932 LEU A N 1
ATOM 7338 C CA . LEU A 1 932 ? 1.124 -2.625 -22.893 1.00 92.69 932 LEU A CA 1
ATOM 7339 C C . LEU A 1 932 ? -0.372 -3.014 -22.952 1.00 92.69 932 LEU A C 1
ATOM 7341 O O . LEU A 1 932 ? -0.801 -3.486 -24.009 1.00 92.69 932 LEU A O 1
ATOM 7345 N N . PRO A 1 933 ? -1.192 -2.809 -21.898 1.00 90.81 933 PRO A N 1
ATOM 7346 C CA . PRO A 1 933 ? -2.596 -3.227 -21.922 1.00 90.81 933 PRO A CA 1
ATOM 7347 C C . PRO A 1 933 ? -3.413 -2.524 -23.017 1.00 90.81 933 PRO A C 1
ATOM 7349 O O . PRO A 1 933 ? -4.231 -3.164 -23.680 1.00 90.81 933 PRO A O 1
ATOM 7352 N N . TYR A 1 934 ? -3.154 -1.237 -23.267 1.00 91.50 934 TYR A N 1
ATOM 7353 C CA . TYR A 1 934 ? -3.852 -0.462 -24.297 1.00 91.50 934 TYR A CA 1
ATOM 7354 C C . TYR A 1 934 ? -3.504 -0.941 -25.702 1.00 91.50 934 TYR A C 1
ATOM 7356 O O . TYR A 1 934 ? -4.390 -1.062 -26.544 1.00 91.50 934 TYR A O 1
ATOM 7364 N N . MET A 1 935 ? -2.224 -1.213 -25.969 1.00 93.00 935 MET A N 1
ATOM 7365 C CA . MET A 1 935 ? -1.767 -1.614 -27.299 1.00 93.00 935 MET A CA 1
ATOM 7366 C C . MET A 1 935 ? -2.176 -3.050 -27.637 1.00 93.00 935 MET A C 1
ATOM 7368 O O . MET A 1 935 ? -2.539 -3.314 -28.781 1.00 93.00 935 MET A O 1
ATOM 7372 N N . VAL A 1 936 ? -2.219 -3.961 -26.656 1.00 92.75 936 VAL A N 1
ATOM 7373 C CA . VAL A 1 936 ? -2.776 -5.306 -26.877 1.00 92.75 936 VAL A CA 1
ATOM 7374 C C . VAL A 1 936 ? -4.257 -5.219 -27.249 1.00 92.75 936 VAL A C 1
ATOM 7376 O O . VAL A 1 936 ? -4.653 -5.738 -28.292 1.00 92.75 936 VAL A O 1
ATOM 7379 N N . VAL A 1 937 ? -5.073 -4.507 -26.458 1.00 90.81 937 VAL A N 1
ATOM 7380 C CA . VAL A 1 937 ? -6.504 -4.322 -26.765 1.00 90.81 937 VAL A CA 1
ATOM 7381 C C . VAL A 1 937 ? -6.699 -3.622 -28.111 1.00 90.81 937 VAL A C 1
ATOM 7383 O O . VAL A 1 937 ? -7.584 -4.011 -28.879 1.00 90.81 937 VAL A O 1
ATOM 7386 N N . HIS A 1 938 ? -5.844 -2.650 -28.436 1.00 91.69 938 HIS A N 1
ATOM 7387 C CA . HIS A 1 938 ? -5.875 -1.939 -29.708 1.00 91.69 938 HIS A CA 1
ATOM 7388 C C . HIS A 1 938 ? -5.721 -2.878 -30.902 1.00 91.69 938 HIS A C 1
ATOM 7390 O O . HIS A 1 938 ? -6.572 -2.872 -31.793 1.00 91.69 938 HIS A O 1
ATOM 7396 N N . VAL A 1 939 ? -4.677 -3.713 -30.900 1.00 91.62 939 VAL A N 1
ATOM 7397 C CA . VAL A 1 939 ? -4.395 -4.652 -31.994 1.00 91.62 939 VAL A CA 1
ATOM 7398 C C . VAL A 1 939 ? -5.437 -5.776 -32.038 1.00 91.62 939 VAL A C 1
ATOM 7400 O O . VAL A 1 939 ? -5.915 -6.113 -33.119 1.00 91.62 939 VAL A O 1
ATOM 7403 N N . VAL A 1 940 ? -5.875 -6.316 -30.897 1.00 90.94 940 VAL A N 1
ATOM 7404 C CA . VAL A 1 940 ? -6.878 -7.400 -30.856 1.00 90.94 940 VAL A CA 1
ATOM 7405 C C . VAL A 1 940 ? -8.235 -6.952 -31.415 1.00 90.94 940 VAL A C 1
ATOM 7407 O O . VAL A 1 940 ? -8.849 -7.671 -32.204 1.00 90.94 940 VAL A O 1
ATOM 7410 N N . THR A 1 941 ? -8.702 -5.755 -31.049 1.00 88.56 941 THR A N 1
ATOM 7411 C CA . THR A 1 941 ? -10.003 -5.214 -31.501 1.00 88.56 941 THR A CA 1
ATOM 7412 C C . THR A 1 941 ? -9.940 -4.531 -32.868 1.00 88.56 941 THR A C 1
ATOM 7414 O O . THR A 1 941 ? -10.977 -4.232 -33.464 1.00 88.56 941 THR A O 1
ATOM 7417 N N . GLY A 1 942 ? -8.731 -4.288 -33.373 1.00 86.62 942 GLY A N 1
ATOM 7418 C CA . GLY A 1 942 ? -8.463 -3.578 -34.613 1.00 86.62 942 GLY A CA 1
ATOM 7419 C C . GLY A 1 942 ? -9.012 -4.256 -35.867 1.00 86.62 942 GLY A C 1
ATOM 7420 O O . GLY A 1 942 ? -8.950 -5.477 -36.018 1.00 86.62 942 GLY A O 1
ATOM 7421 N N . LEU A 1 943 ? -9.525 -3.440 -36.795 1.00 80.94 943 LEU A N 1
ATOM 7422 C CA . LEU A 1 943 ? -10.030 -3.884 -38.101 1.00 80.94 943 LEU A CA 1
ATOM 7423 C C . LEU A 1 943 ? -8.915 -4.126 -39.134 1.00 80.94 943 LEU A C 1
ATOM 7425 O O . LEU A 1 943 ? -9.164 -4.809 -40.122 1.00 80.94 943 LEU A O 1
ATOM 7429 N N . ARG A 1 944 ? -7.719 -3.546 -38.941 1.00 85.31 944 ARG A N 1
ATOM 7430 C CA . ARG A 1 944 ? -6.566 -3.718 -39.845 1.00 85.31 944 ARG A CA 1
ATOM 7431 C C . ARG A 1 944 ? -5.697 -4.924 -39.473 1.00 85.31 944 ARG A C 1
ATOM 7433 O O . ARG A 1 944 ? -4.900 -5.352 -40.300 1.00 85.31 944 ARG A O 1
ATOM 7440 N N . SER A 1 945 ? -5.829 -5.445 -38.255 1.00 85.31 945 SER A N 1
ATOM 7441 C CA . SER A 1 945 ? -5.105 -6.625 -37.782 1.00 85.31 945 SER A CA 1
ATOM 7442 C C . SER A 1 945 ? -5.482 -7.860 -38.581 1.00 85.31 945 SER A C 1
ATOM 7444 O O . SER A 1 945 ? -6.667 -8.147 -38.768 1.00 85.31 945 SER A O 1
ATOM 7446 N N . THR A 1 946 ? -4.471 -8.614 -39.003 1.00 86.31 946 THR A N 1
ATOM 7447 C CA . THR A 1 946 ? -4.681 -9.946 -39.573 1.00 86.31 946 THR A CA 1
ATOM 7448 C C . THR A 1 946 ? -5.052 -10.940 -38.470 1.00 86.31 946 THR A C 1
ATOM 7450 O O . THR A 1 946 ? -4.761 -10.716 -37.292 1.00 86.31 946 THR A O 1
ATOM 7453 N N . ASP A 1 947 ? -5.691 -12.055 -38.828 1.00 85.19 947 ASP A N 1
ATOM 7454 C CA . ASP A 1 947 ? -5.941 -13.121 -37.850 1.00 85.19 947 ASP A CA 1
ATOM 7455 C C . ASP A 1 947 ? -4.625 -13.724 -37.328 1.00 85.19 947 ASP A C 1
ATOM 7457 O O . ASP A 1 947 ? -4.541 -14.050 -36.147 1.00 85.19 947 ASP A O 1
ATOM 7461 N N . GLU A 1 948 ? -3.568 -13.735 -38.148 1.00 86.31 948 GLU A N 1
ATOM 7462 C CA . GLU A 1 948 ? -2.215 -14.135 -37.739 1.00 86.31 948 GLU A CA 1
ATOM 7463 C C . GLU A 1 948 ? -1.638 -13.207 -36.654 1.00 86.31 948 GLU A C 1
ATOM 7465 O O . GLU A 1 948 ? -1.088 -13.690 -35.668 1.00 86.31 948 GLU A O 1
ATOM 7470 N N . ASP A 1 949 ? -1.819 -11.882 -36.761 1.00 88.06 949 ASP A N 1
ATOM 7471 C CA . ASP A 1 949 ? -1.382 -10.935 -35.720 1.00 88.06 949 ASP A CA 1
ATOM 7472 C C . ASP A 1 949 ? -2.066 -11.206 -34.376 1.00 88.06 949 ASP A C 1
ATOM 7474 O O . ASP A 1 949 ? -1.431 -11.164 -33.318 1.00 88.06 949 ASP A O 1
ATOM 7478 N N . ARG A 1 950 ? -3.376 -11.475 -34.420 1.00 89.56 950 ARG A N 1
ATOM 7479 C CA . ARG A 1 950 ? -4.179 -11.772 -33.228 1.00 89.56 950 ARG A CA 1
ATOM 7480 C C . ARG A 1 950 ? -3.747 -13.093 -32.605 1.00 89.56 950 ARG A C 1
ATOM 7482 O O . ARG A 1 950 ? -3.623 -13.171 -31.383 1.00 89.56 950 ARG A O 1
ATOM 7489 N N . GLU A 1 951 ? -3.493 -14.110 -33.424 1.00 89.81 951 GLU A N 1
ATOM 7490 C CA . GLU A 1 951 ? -3.000 -15.409 -32.970 1.00 89.81 951 GLU A CA 1
ATOM 7491 C C . GLU A 1 951 ? -1.597 -15.308 -32.372 1.00 89.81 951 GLU A C 1
ATOM 7493 O O . GLU A 1 951 ? -1.392 -15.826 -31.281 1.00 89.81 951 GLU A O 1
ATOM 7498 N N . GLN A 1 952 ? -0.660 -14.580 -32.986 1.00 91.62 952 GLN A N 1
ATOM 7499 C CA . GLN A 1 952 ? 0.694 -14.392 -32.445 1.00 91.62 952 GLN A CA 1
ATOM 7500 C C . GLN A 1 952 ? 0.687 -13.724 -31.064 1.00 91.62 952 GLN A C 1
ATOM 7502 O O . GLN A 1 952 ? 1.351 -14.206 -30.149 1.00 91.62 952 GLN A O 1
ATOM 7507 N N . ILE A 1 953 ? -0.096 -12.654 -30.884 1.00 92.12 953 ILE A N 1
ATOM 7508 C CA . ILE A 1 953 ? -0.235 -11.962 -29.589 1.00 92.12 953 ILE A CA 1
ATOM 7509 C C . ILE A 1 953 ? -0.877 -12.883 -28.546 1.00 92.12 953 ILE A C 1
ATOM 7511 O O . ILE A 1 953 ? -0.451 -12.911 -27.390 1.00 92.12 953 ILE A O 1
ATOM 7515 N N . THR A 1 954 ? -1.896 -13.645 -28.951 1.00 92.69 954 THR A N 1
ATOM 7516 C CA . THR A 1 954 ? -2.576 -14.595 -28.062 1.00 92.69 954 THR A CA 1
ATOM 7517 C C . THR A 1 954 ? -1.627 -15.720 -27.645 1.00 92.69 954 THR A C 1
ATOM 7519 O O . THR A 1 954 ? -1.508 -15.994 -26.454 1.00 92.69 954 THR A O 1
ATOM 7522 N N . LEU A 1 955 ? -0.895 -16.314 -28.594 1.00 92.38 955 LEU A N 1
ATOM 7523 C CA . LEU A 1 955 ? 0.080 -17.381 -28.358 1.00 92.38 955 LEU A CA 1
ATOM 7524 C C . LEU A 1 955 ? 1.261 -16.909 -27.502 1.00 92.38 955 LEU A C 1
ATOM 7526 O O . LEU A 1 955 ? 1.706 -17.658 -26.640 1.00 92.38 955 LEU A O 1
ATOM 7530 N N . GLU A 1 956 ? 1.742 -15.677 -27.683 1.00 94.12 956 GLU A N 1
ATOM 7531 C CA . GLU A 1 956 ? 2.805 -15.083 -26.858 1.00 94.12 956 GLU A CA 1
ATOM 7532 C C . GLU A 1 956 ? 2.400 -15.028 -25.379 1.00 94.12 956 GLU A C 1
ATOM 7534 O O . GLU A 1 956 ? 3.106 -15.528 -24.501 1.00 94.12 956 GLU A O 1
ATOM 7539 N N . LEU A 1 957 ? 1.220 -14.465 -25.099 1.00 92.94 957 LEU A N 1
ATOM 7540 C CA . LEU A 1 957 ? 0.691 -14.372 -23.739 1.00 92.94 957 LEU A CA 1
ATOM 7541 C C . LEU A 1 957 ? 0.320 -15.753 -23.181 1.00 92.94 957 LEU A C 1
ATOM 7543 O O . LEU A 1 957 ? 0.503 -15.999 -21.987 1.00 92.94 957 LEU A O 1
ATOM 7547 N N . GLN A 1 958 ? -0.151 -16.676 -24.027 1.00 91.06 958 GLN A N 1
ATOM 7548 C CA . GLN A 1 958 ? -0.399 -18.063 -23.635 1.00 91.06 958 GLN A CA 1
ATOM 7549 C C . GLN A 1 958 ? 0.898 -18.778 -23.248 1.00 91.06 958 GLN A C 1
ATOM 7551 O O . GLN A 1 958 ? 0.920 -19.448 -22.216 1.00 91.06 958 GLN A O 1
ATOM 7556 N N . HIS A 1 959 ? 1.981 -18.597 -24.007 1.00 89.31 959 HIS A N 1
ATOM 7557 C CA . HIS A 1 959 ? 3.278 -19.207 -23.719 1.00 89.31 959 HIS A CA 1
ATOM 7558 C C . HIS A 1 959 ? 3.808 -18.761 -22.349 1.00 89.31 959 HIS A C 1
ATOM 7560 O O . HIS A 1 959 ? 4.234 -19.595 -21.550 1.00 89.31 959 HIS A O 1
ATOM 7566 N N . ILE A 1 960 ? 3.667 -17.470 -22.023 1.00 91.31 960 ILE A N 1
ATOM 7567 C CA . ILE A 1 960 ? 3.961 -16.937 -20.685 1.00 91.31 960 ILE A CA 1
ATOM 7568 C C . ILE A 1 960 ? 3.037 -17.560 -19.636 1.00 91.31 960 ILE A C 1
ATOM 7570 O O . ILE A 1 960 ? 3.508 -18.035 -18.608 1.00 91.31 960 ILE A O 1
ATOM 7574 N N . SER A 1 961 ? 1.725 -17.597 -19.889 1.00 87.69 961 SER A N 1
ATOM 7575 C CA . SER A 1 961 ? 0.747 -18.141 -18.938 1.00 87.69 961 SER A CA 1
ATOM 7576 C C . SER A 1 961 ? 0.914 -19.639 -18.665 1.00 87.69 961 SER A C 1
ATOM 7578 O O . SER A 1 961 ? 0.437 -20.118 -17.644 1.00 87.69 961 SER A O 1
ATOM 7580 N N . GLN A 1 962 ? 1.577 -20.387 -19.551 1.00 88.31 962 GLN A N 1
ATOM 7581 C CA . GLN A 1 962 ? 1.820 -21.825 -19.410 1.00 88.31 962 GLN A CA 1
ATOM 7582 C C . GLN A 1 962 ? 3.206 -22.135 -18.834 1.00 88.31 962 GLN A C 1
ATOM 7584 O O . GLN A 1 962 ? 3.373 -23.169 -18.186 1.00 88.31 962 GLN A O 1
ATOM 7589 N N . TYR A 1 963 ? 4.181 -21.239 -19.006 1.00 88.62 963 TYR A N 1
ATOM 7590 C CA . TYR A 1 963 ? 5.528 -21.399 -18.463 1.00 88.62 963 TYR A CA 1
ATOM 7591 C C . TYR A 1 963 ? 5.507 -21.593 -16.939 1.00 88.62 963 TYR A C 1
ATOM 7593 O O . TYR A 1 963 ? 4.737 -20.956 -16.224 1.00 88.62 963 TYR A O 1
ATOM 7601 N N . GLN A 1 964 ? 6.336 -22.503 -16.431 1.00 83.75 964 GLN A N 1
ATOM 7602 C CA . GLN A 1 964 ? 6.533 -22.745 -15.004 1.00 83.75 964 GLN A CA 1
ATOM 7603 C C . GLN A 1 964 ? 8.045 -22.840 -14.767 1.00 83.75 964 GLN A C 1
ATOM 7605 O O . GLN A 1 964 ? 8.675 -23.735 -15.335 1.00 83.75 964 GLN A O 1
ATOM 7610 N N . PRO A 1 965 ? 8.651 -21.932 -13.983 1.00 81.31 965 PRO A N 1
ATOM 7611 C CA . PRO A 1 965 ? 10.066 -22.047 -13.662 1.00 81.31 965 PRO A CA 1
ATOM 7612 C C . PRO A 1 965 ? 10.316 -23.330 -12.843 1.00 81.31 965 PRO A C 1
ATOM 7614 O O . PRO A 1 965 ? 9.461 -23.694 -12.030 1.00 81.31 965 PRO A O 1
ATOM 7617 N N . PRO A 1 966 ? 11.463 -24.010 -13.027 1.00 75.12 966 PRO A N 1
ATOM 7618 C CA . PRO A 1 966 ? 11.857 -25.144 -12.190 1.00 75.12 966 PRO A CA 1
ATOM 7619 C C . PRO A 1 966 ? 11.953 -24.750 -10.708 1.00 75.12 966 PRO A C 1
ATOM 7621 O O . PRO A 1 966 ? 12.374 -23.635 -10.400 1.00 75.12 966 PRO A O 1
ATOM 7624 N N . ASP A 1 967 ? 11.650 -25.668 -9.785 1.00 65.88 967 ASP A N 1
ATOM 7625 C CA . ASP A 1 967 ? 11.746 -25.411 -8.332 1.00 65.88 967 ASP A CA 1
ATOM 7626 C C . ASP A 1 967 ? 13.173 -25.032 -7.883 1.00 65.88 967 ASP A C 1
ATOM 7628 O O . ASP A 1 967 ? 13.356 -24.295 -6.913 1.00 65.88 967 ASP A O 1
ATOM 7632 N N . GLU A 1 968 ? 14.183 -25.498 -8.622 1.00 65.00 968 GLU A N 1
ATOM 7633 C CA . GLU A 1 968 ? 15.612 -25.230 -8.406 1.00 65.00 968 GLU A CA 1
ATOM 7634 C C . GLU A 1 968 ? 16.082 -23.898 -9.016 1.00 65.00 968 GLU A C 1
ATOM 7636 O O . GLU A 1 968 ? 17.247 -23.528 -8.871 1.00 65.00 968 GLU A O 1
ATOM 7641 N N . ALA A 1 969 ? 15.201 -23.164 -9.708 1.00 68.62 969 ALA A N 1
ATOM 7642 C CA . ALA A 1 969 ? 15.577 -21.921 -10.363 1.00 68.62 969 ALA A CA 1
ATOM 7643 C C . ALA A 1 969 ? 16.043 -20.862 -9.340 1.00 68.62 969 ALA A C 1
ATOM 7645 O O . ALA A 1 969 ? 15.423 -20.705 -8.270 1.00 68.62 969 ALA A O 1
ATOM 7646 N N . PRO A 1 970 ? 17.085 -20.076 -9.679 1.00 68.81 970 PRO A N 1
ATOM 7647 C CA . PRO A 1 970 ? 17.518 -18.939 -8.880 1.00 68.81 970 PRO A CA 1
ATOM 7648 C C . PRO A 1 970 ? 16.326 -18.063 -8.498 1.00 68.81 970 PRO A C 1
ATOM 7650 O O . PRO A 1 970 ? 15.414 -17.836 -9.296 1.00 68.81 970 PRO A O 1
ATOM 7653 N N . SER A 1 971 ? 16.315 -17.541 -7.272 1.00 66.69 971 SER A N 1
ATOM 7654 C CA . SER A 1 971 ? 15.200 -16.709 -6.803 1.00 66.69 971 SER A CA 1
ATOM 7655 C C . SER A 1 971 ? 14.971 -15.479 -7.706 1.00 66.69 971 SER A C 1
ATOM 7657 O O . SER A 1 971 ? 13.829 -15.095 -7.940 1.00 66.69 971 SER A O 1
ATOM 7659 N N . ALA A 1 972 ? 16.024 -14.942 -8.338 1.00 68.62 972 ALA A N 1
ATOM 7660 C CA . ALA A 1 972 ? 15.902 -13.886 -9.349 1.00 68.62 972 ALA A CA 1
ATOM 7661 C C . ALA A 1 972 ? 15.025 -14.287 -10.555 1.00 68.62 972 ALA A C 1
ATOM 7663 O O . ALA A 1 972 ? 14.158 -13.514 -10.955 1.00 68.62 972 ALA A O 1
ATOM 7664 N N . ASP A 1 973 ? 15.182 -15.501 -11.092 1.00 73.00 973 ASP A N 1
ATOM 7665 C CA . ASP A 1 973 ? 14.396 -15.985 -12.237 1.00 73.00 973 ASP A CA 1
ATOM 7666 C C . ASP A 1 973 ? 12.932 -16.224 -11.856 1.00 73.00 973 ASP A C 1
ATOM 7668 O O . ASP A 1 973 ? 12.018 -15.981 -12.646 1.00 73.00 973 ASP A O 1
ATOM 7672 N N . ARG A 1 974 ? 12.693 -16.659 -10.613 1.00 75.56 974 ARG A N 1
ATOM 7673 C CA . ARG A 1 974 ? 11.340 -16.814 -10.067 1.00 75.56 974 ARG A CA 1
ATOM 7674 C C . ARG A 1 974 ? 10.639 -15.468 -9.896 1.00 75.56 974 ARG A C 1
ATOM 7676 O O . ARG A 1 974 ? 9.450 -15.389 -10.195 1.00 75.56 974 ARG A O 1
ATOM 7683 N N . GLU A 1 975 ? 11.348 -14.423 -9.468 1.00 75.50 975 GLU A N 1
ATOM 7684 C CA . GLU A 1 975 ? 10.799 -13.061 -9.412 1.00 75.50 975 GLU A CA 1
ATOM 7685 C C . GLU A 1 975 ? 10.559 -12.483 -10.817 1.00 75.50 975 GLU A C 1
ATOM 7687 O O . GLU A 1 975 ? 9.508 -11.893 -11.063 1.00 75.50 975 GLU A O 1
ATOM 7692 N N . GLN A 1 976 ? 11.453 -12.735 -11.781 1.00 79.19 976 GLN A N 1
ATOM 7693 C CA . GLN A 1 976 ? 11.223 -12.374 -13.187 1.00 79.19 976 GLN A CA 1
ATOM 7694 C C . GLN A 1 976 ? 9.963 -13.054 -13.743 1.00 79.19 976 GLN A C 1
ATOM 7696 O O . GLN A 1 976 ? 9.130 -12.384 -14.350 1.00 79.19 976 GLN A O 1
ATOM 7701 N N . ALA A 1 977 ? 9.765 -14.353 -13.479 1.00 83.31 977 ALA A N 1
ATOM 7702 C CA . ALA A 1 977 ? 8.559 -15.085 -13.880 1.00 83.31 977 ALA A CA 1
ATOM 7703 C C . ALA A 1 977 ? 7.268 -14.424 -13.360 1.00 83.31 977 ALA A C 1
ATOM 7705 O O . ALA A 1 977 ? 6.301 -14.301 -14.112 1.00 83.31 977 ALA A O 1
ATOM 7706 N N . LYS A 1 978 ? 7.261 -13.926 -12.114 1.00 82.25 978 LYS A N 1
ATOM 7707 C CA . LYS A 1 978 ? 6.107 -13.198 -11.558 1.00 82.25 978 LYS A CA 1
ATOM 7708 C C . LYS A 1 978 ? 5.819 -11.894 -12.302 1.00 82.25 978 LYS A C 1
ATOM 7710 O O . LYS A 1 978 ? 4.654 -11.600 -12.543 1.00 82.25 978 LYS A O 1
ATOM 7715 N N . LEU A 1 979 ? 6.848 -11.144 -12.712 1.00 82.56 979 LEU A N 1
ATOM 7716 C CA . LEU A 1 979 ? 6.666 -9.921 -13.510 1.00 82.56 979 LEU A CA 1
ATOM 7717 C C . LEU A 1 979 ? 6.006 -10.218 -14.866 1.00 82.56 979 LEU A C 1
ATOM 7719 O O . LEU A 1 979 ? 5.129 -9.473 -15.304 1.00 82.56 979 LEU A O 1
ATOM 7723 N N . PHE A 1 980 ? 6.371 -11.334 -15.506 1.00 87.81 980 PHE A N 1
ATOM 7724 C CA . PHE A 1 980 ? 5.714 -11.785 -16.734 1.00 87.81 980 PHE A CA 1
ATOM 7725 C C . PHE A 1 980 ? 4.240 -12.149 -16.505 1.00 87.81 980 PHE A C 1
ATOM 7727 O O . PHE A 1 980 ? 3.381 -11.719 -17.278 1.00 87.81 980 PHE A O 1
ATOM 7734 N N . TYR A 1 981 ? 3.921 -12.888 -15.436 1.00 87.75 981 TYR A N 1
ATOM 7735 C CA . TYR A 1 981 ? 2.529 -13.206 -15.096 1.00 87.75 981 TYR A CA 1
ATOM 7736 C C . TYR A 1 981 ? 1.716 -11.942 -14.786 1.00 87.75 981 TYR A C 1
ATOM 7738 O O . TYR A 1 981 ? 0.600 -11.799 -15.281 1.00 87.75 981 TYR A O 1
ATOM 7746 N N . ASP A 1 982 ? 2.289 -10.989 -14.047 1.00 82.62 982 ASP A N 1
ATOM 7747 C CA . ASP A 1 982 ? 1.652 -9.705 -13.742 1.00 82.62 982 ASP A CA 1
ATOM 7748 C C . ASP A 1 982 ? 1.334 -8.904 -15.010 1.00 82.62 982 ASP A C 1
ATOM 7750 O O . ASP A 1 982 ? 0.268 -8.292 -15.098 1.00 82.62 982 ASP A O 1
ATOM 7754 N N . ALA A 1 983 ? 2.206 -8.931 -16.021 1.00 86.75 983 ALA A N 1
ATOM 7755 C CA . ALA A 1 983 ? 1.925 -8.307 -17.311 1.00 86.75 983 ALA A CA 1
ATOM 7756 C C . ALA A 1 983 ? 0.738 -8.968 -18.031 1.00 86.75 983 ALA A C 1
ATOM 7758 O O . ALA A 1 983 ? -0.129 -8.257 -18.545 1.00 86.75 983 ALA A O 1
ATOM 7759 N N . VAL A 1 984 ? 0.644 -10.304 -18.009 1.00 90.06 984 VAL A N 1
ATOM 7760 C CA . VAL A 1 984 ? -0.521 -11.037 -18.540 1.00 90.06 984 VAL A CA 1
ATOM 7761 C C . VAL A 1 984 ? -1.792 -10.653 -17.774 1.00 90.06 984 VAL A C 1
ATOM 7763 O O . VAL A 1 984 ? -2.807 -10.334 -18.395 1.00 90.06 984 VAL A O 1
ATOM 7766 N N . PHE A 1 985 ? -1.740 -10.594 -16.439 1.00 87.50 985 PHE A N 1
ATOM 7767 C CA . PHE A 1 985 ? -2.883 -10.185 -15.620 1.00 87.50 985 PHE A CA 1
ATOM 7768 C C . PHE A 1 985 ? -3.342 -8.761 -15.934 1.00 87.50 985 PHE A C 1
ATOM 7770 O O . PHE A 1 985 ? -4.534 -8.559 -16.142 1.00 87.50 985 PHE A O 1
ATOM 7777 N N . ARG A 1 986 ? -2.428 -7.787 -16.053 1.00 85.00 986 ARG A N 1
ATOM 7778 C CA . ARG A 1 986 ? -2.772 -6.397 -16.412 1.00 85.00 986 ARG A CA 1
ATOM 7779 C C . ARG A 1 986 ? -3.487 -6.308 -17.759 1.00 85.00 986 ARG A C 1
ATOM 7781 O O . ARG A 1 986 ? -4.447 -5.552 -17.890 1.00 85.00 986 ARG A O 1
ATOM 7788 N N . VAL A 1 987 ? -3.035 -7.077 -18.752 1.00 90.12 987 VAL A N 1
ATOM 7789 C CA . VAL A 1 987 ? -3.663 -7.131 -20.081 1.00 90.12 987 VAL A CA 1
ATOM 7790 C C . VAL A 1 987 ? -5.075 -7.712 -19.992 1.00 90.12 987 VAL A C 1
ATOM 7792 O O . VAL A 1 987 ? -6.007 -7.111 -20.524 1.00 90.12 987 VAL A O 1
ATOM 7795 N N . ILE A 1 988 ? -5.255 -8.837 -19.295 1.00 88.56 988 ILE A N 1
ATOM 7796 C CA . ILE A 1 988 ? -6.561 -9.503 -19.157 1.00 88.56 988 ILE A CA 1
ATOM 7797 C C . ILE A 1 988 ? -7.533 -8.653 -18.332 1.00 88.56 988 ILE A C 1
ATOM 7799 O O . ILE A 1 988 ? -8.692 -8.492 -18.709 1.00 88.56 988 ILE A O 1
ATOM 7803 N N . GLU A 1 989 ? -7.076 -8.060 -17.230 1.00 84.56 989 GLU A N 1
ATOM 7804 C CA . GLU A 1 989 ? -7.884 -7.163 -16.402 1.00 84.56 989 GLU A CA 1
ATOM 7805 C C . GLU A 1 989 ? -8.320 -5.927 -17.194 1.00 84.56 989 GLU A C 1
ATOM 7807 O O . GLU A 1 989 ? -9.501 -5.576 -17.178 1.00 84.56 989 GLU A O 1
ATOM 7812 N N . TYR A 1 990 ? -7.411 -5.296 -17.945 1.00 87.06 990 TYR A N 1
ATOM 7813 C CA . TYR A 1 990 ? -7.768 -4.173 -18.809 1.00 87.06 990 TYR A CA 1
ATOM 7814 C C . TYR A 1 990 ? -8.732 -4.586 -19.927 1.00 87.06 990 TYR A C 1
ATOM 7816 O O . TYR A 1 990 ? -9.700 -3.875 -20.184 1.00 87.06 990 TYR A O 1
ATOM 7824 N N . ALA A 1 991 ? -8.529 -5.752 -20.546 1.00 88.31 991 ALA A N 1
ATOM 7825 C CA . ALA A 1 991 ? -9.442 -6.318 -21.536 1.00 88.31 991 ALA A CA 1
ATOM 7826 C C . ALA A 1 991 ? -10.854 -6.530 -20.963 1.00 88.31 991 ALA A C 1
ATOM 7828 O O . ALA A 1 991 ? -11.842 -6.160 -21.599 1.00 88.31 991 ALA A O 1
ATOM 7829 N N . LEU A 1 992 ? -10.963 -7.044 -19.732 1.00 83.88 992 LEU A N 1
ATOM 7830 C CA . LEU A 1 992 ? -12.233 -7.181 -19.015 1.00 83.88 992 LEU A CA 1
ATOM 7831 C C . LEU A 1 992 ? -12.873 -5.816 -18.731 1.00 83.88 992 LEU A C 1
ATOM 7833 O O . LEU A 1 992 ? -14.075 -5.654 -18.938 1.00 83.88 992 LEU A O 1
ATOM 7837 N N . VAL A 1 993 ? -12.096 -4.827 -18.277 1.00 82.50 993 VAL A N 1
ATOM 7838 C CA . VAL A 1 993 ? -12.575 -3.452 -18.048 1.00 82.50 993 VAL A CA 1
ATOM 7839 C C . VAL A 1 993 ? -13.075 -2.821 -19.348 1.00 82.50 993 VAL A C 1
ATOM 7841 O O . VAL A 1 993 ? -14.174 -2.268 -19.374 1.00 82.50 993 VAL A O 1
ATOM 7844 N N . TRP A 1 994 ? -12.313 -2.942 -20.434 1.00 86.56 994 TRP A N 1
ATOM 7845 C CA . TRP A 1 994 ? -12.663 -2.420 -21.753 1.00 86.56 994 TRP A CA 1
ATOM 7846 C C . TRP A 1 994 ? -13.943 -3.059 -22.293 1.00 86.56 994 TRP A C 1
ATOM 7848 O O . TRP A 1 994 ? -14.857 -2.346 -22.719 1.00 86.56 994 TRP A O 1
ATOM 7858 N N . LEU A 1 995 ? -14.049 -4.390 -22.207 1.00 81.94 995 LEU A N 1
ATOM 7859 C CA . LEU A 1 995 ? -15.237 -5.134 -22.619 1.00 81.94 995 LEU A CA 1
ATOM 7860 C C . LEU A 1 995 ? -16.478 -4.658 -21.851 1.00 81.94 995 LEU A C 1
ATOM 7862 O O . LEU A 1 995 ? -17.546 -4.511 -22.434 1.00 81.94 995 LEU A O 1
ATOM 7866 N N . ARG A 1 996 ? -16.344 -4.349 -20.557 1.00 73.31 996 ARG A N 1
ATOM 7867 C CA . ARG A 1 996 ? -17.453 -3.870 -19.714 1.00 73.31 996 ARG A CA 1
ATOM 7868 C C . ARG A 1 996 ? -17.861 -2.442 -20.015 1.00 73.31 996 ARG A C 1
ATOM 7870 O O . ARG A 1 996 ? -19.054 -2.181 -20.155 1.00 73.31 996 ARG A O 1
ATOM 7877 N N . SER A 1 997 ? -16.898 -1.528 -20.117 1.00 75.31 997 SER A N 1
ATOM 7878 C CA . SER A 1 997 ? -17.180 -0.141 -20.489 1.00 75.31 997 SER A CA 1
ATOM 7879 C C . SER A 1 997 ? -17.886 -0.097 -21.844 1.00 75.31 997 SER A C 1
ATOM 7881 O O . SER A 1 997 ? -18.871 0.616 -22.001 1.00 75.31 997 SER A O 1
ATOM 7883 N N . SER A 1 998 ? -17.493 -0.973 -22.771 1.00 74.56 998 SER A N 1
ATOM 7884 C CA . SER A 1 998 ? -18.118 -1.132 -24.086 1.00 74.56 998 SER A CA 1
ATOM 7885 C C . SER A 1 998 ? -19.601 -1.538 -24.058 1.00 74.56 998 SER A C 1
ATOM 7887 O O . SER A 1 998 ? -20.323 -1.193 -24.989 1.00 74.56 998 SER A O 1
ATOM 7889 N N . ILE A 1 999 ? -20.095 -2.220 -23.012 1.00 66.44 999 ILE A N 1
ATOM 7890 C CA . ILE A 1 999 ? -21.510 -2.648 -22.909 1.00 66.44 999 ILE A CA 1
ATOM 7891 C C . ILE A 1 999 ? -22.456 -1.453 -22.713 1.00 66.44 999 ILE A C 1
ATOM 7893 O O . ILE A 1 999 ? -23.599 -1.485 -23.166 1.00 66.44 999 ILE A O 1
ATOM 7897 N N . HIS A 1 1000 ? -22.003 -0.405 -22.022 1.00 61.88 1000 HIS A N 1
ATOM 7898 C CA . HIS A 1 1000 ? -22.818 0.779 -21.731 1.00 61.88 1000 HIS A CA 1
ATOM 7899 C C . HIS A 1 1000 ? -22.805 1.827 -22.858 1.00 61.88 1000 HIS A C 1
ATOM 7901 O O . HIS A 1 1000 ? -23.559 2.798 -22.786 1.00 61.88 1000 HIS A O 1
ATOM 7907 N N . HIS A 1 1001 ? -21.987 1.625 -23.893 1.00 63.22 1001 HIS A N 1
ATOM 7908 C CA . HIS A 1 1001 ? -21.859 2.510 -25.050 1.00 63.22 1001 HIS A CA 1
ATOM 7909 C C . HIS A 1 1001 ? -22.420 1.844 -26.320 1.00 63.22 1001 HIS A C 1
ATOM 7911 O O . HIS A 1 1001 ? -22.562 0.623 -26.386 1.00 63.22 1001 HIS A O 1
ATOM 7917 N N . GLU A 1 1002 ? -22.800 2.632 -27.332 1.00 57.00 1002 GLU A N 1
ATOM 7918 C CA . GLU A 1 1002 ? -23.336 2.097 -28.592 1.00 57.00 1002 GLU A CA 1
ATOM 7919 C C . GLU A 1 1002 ? -22.280 1.217 -29.292 1.00 57.00 1002 GLU A C 1
ATOM 7921 O O . GLU A 1 1002 ? -21.298 1.726 -29.822 1.00 57.00 1002 GLU A O 1
ATOM 7926 N N . LYS A 1 1003 ? -22.484 -0.112 -29.219 1.00 58.31 1003 LYS A N 1
ATOM 7927 C CA . LYS A 1 1003 ? -21.712 -1.226 -29.819 1.00 58.31 1003 LYS A CA 1
ATOM 7928 C C . LYS A 1 1003 ? -20.380 -0.825 -30.492 1.00 58.31 1003 LYS A C 1
ATOM 7930 O O . LYS A 1 1003 ? -20.337 -0.709 -31.720 1.00 58.31 1003 LYS A O 1
ATOM 7935 N N . PRO A 1 1004 ? -19.275 -0.698 -29.737 1.00 63.38 1004 PRO A N 1
ATOM 7936 C CA . PRO A 1 1004 ? -17.955 -0.531 -30.335 1.00 63.38 1004 PRO A CA 1
ATOM 7937 C C . PRO A 1 1004 ? -17.560 -1.767 -31.165 1.00 63.38 1004 PRO A C 1
ATOM 7939 O O . PRO A 1 1004 ? -17.900 -2.910 -30.846 1.00 63.38 1004 PRO A O 1
ATOM 7942 N N . THR A 1 1005 ? -16.843 -1.547 -32.267 1.00 71.00 1005 THR A N 1
ATOM 7943 C CA . THR A 1 1005 ? -16.313 -2.620 -33.121 1.00 71.00 1005 THR A CA 1
ATOM 7944 C C . THR A 1 1005 ? -15.243 -3.418 -32.375 1.00 71.00 1005 THR A C 1
ATOM 7946 O O . THR A 1 1005 ? -14.353 -2.828 -31.771 1.00 71.00 1005 THR A O 1
ATOM 7949 N N . GLY A 1 1006 ? -15.293 -4.753 -32.448 1.00 79.56 1006 GLY A N 1
ATOM 7950 C CA . GLY A 1 1006 ? -14.251 -5.632 -31.894 1.00 79.56 1006 GLY A CA 1
ATOM 7951 C C . GLY A 1 1006 ? -14.617 -6.385 -30.611 1.00 79.56 1006 GLY A C 1
ATOM 7952 O O . GLY A 1 1006 ? -13.836 -7.231 -30.193 1.00 79.56 1006 GLY A O 1
ATOM 7953 N N . VAL A 1 1007 ? -15.808 -6.165 -30.040 1.00 83.00 1007 VAL A N 1
ATOM 7954 C CA . VAL A 1 1007 ? -16.307 -6.894 -28.851 1.00 83.00 1007 VAL A CA 1
ATOM 7955 C C . VAL A 1 1007 ? -16.184 -8.416 -29.012 1.00 83.00 1007 VAL A C 1
ATOM 7957 O O . VAL A 1 1007 ? -15.599 -9.063 -28.153 1.00 83.00 1007 VAL A O 1
ATOM 7960 N N . ALA A 1 1008 ? -16.607 -8.974 -30.153 1.00 84.19 1008 ALA A N 1
ATOM 7961 C CA . ALA A 1 1008 ? -16.505 -10.414 -30.422 1.00 84.19 1008 ALA A CA 1
ATOM 7962 C C . ALA A 1 1008 ? -15.050 -10.929 -30.476 1.00 84.19 1008 ALA A C 1
ATOM 7964 O O . ALA A 1 1008 ? -14.759 -12.032 -30.018 1.00 84.19 1008 ALA A O 1
ATOM 7965 N N . HIS A 1 1009 ? -14.113 -10.132 -31.009 1.00 88.00 1009 HIS A N 1
ATOM 7966 C CA . HIS A 1 1009 ? -12.689 -10.489 -31.004 1.00 88.00 1009 HIS A CA 1
ATOM 7967 C C . HIS A 1 1009 ? -12.114 -10.444 -29.587 1.00 88.00 1009 HIS A C 1
ATOM 7969 O O . HIS A 1 1009 ? -11.309 -11.299 -29.232 1.00 88.00 1009 HIS A O 1
ATOM 7975 N N . MET A 1 1010 ? -12.550 -9.482 -28.770 1.00 88.88 1010 MET A N 1
ATOM 7976 C CA . MET A 1 1010 ? -12.144 -9.390 -27.370 1.00 88.88 1010 MET A CA 1
ATOM 7977 C C . MET A 1 1010 ? -12.691 -10.555 -26.538 1.00 88.88 1010 MET A C 1
ATOM 7979 O O . MET A 1 1010 ? -11.957 -11.129 -25.743 1.00 88.88 1010 MET A O 1
ATOM 7983 N N . GLU A 1 1011 ? -13.945 -10.954 -26.754 1.00 85.94 1011 GLU A N 1
ATOM 7984 C CA . GLU A 1 1011 ? -14.529 -12.148 -26.129 1.00 85.94 1011 GLU A CA 1
ATOM 7985 C C . GLU A 1 1011 ? -13.759 -13.416 -26.522 1.00 85.94 1011 GLU A C 1
ATOM 7987 O O . GLU A 1 1011 ? -13.424 -14.216 -25.651 1.00 85.94 1011 GLU A O 1
ATOM 7992 N N . LYS A 1 1012 ? -13.392 -13.565 -27.806 1.00 88.12 1012 LYS A N 1
ATOM 7993 C CA . LYS A 1 1012 ? -12.532 -14.666 -28.276 1.00 88.12 1012 LYS A CA 1
ATOM 7994 C C . LYS A 1 1012 ? -11.145 -14.631 -27.619 1.00 88.12 1012 LYS A C 1
ATOM 7996 O O . LYS A 1 1012 ? -10.645 -15.677 -27.222 1.00 88.12 1012 LYS A O 1
ATOM 8001 N N . PHE A 1 1013 ? -10.535 -13.450 -27.495 1.00 91.56 1013 PHE A N 1
ATOM 8002 C CA . PHE A 1 1013 ? -9.229 -13.269 -26.855 1.00 91.56 1013 PHE A CA 1
ATOM 8003 C C . PHE A 1 1013 ? -9.269 -13.636 -25.370 1.00 91.56 1013 PHE A C 1
ATOM 8005 O O . PHE A 1 1013 ? -8.452 -14.430 -24.923 1.00 91.56 1013 PHE A O 1
ATOM 8012 N N . ILE A 1 1014 ? -10.248 -13.128 -24.617 1.00 87.50 1014 ILE A N 1
ATOM 8013 C CA . ILE A 1 1014 ? -10.422 -13.465 -23.196 1.00 87.50 1014 ILE A CA 1
ATOM 8014 C C . ILE A 1 1014 ? -10.711 -14.965 -23.037 1.00 87.50 1014 ILE A C 1
ATOM 8016 O O . ILE A 1 1014 ? -10.125 -15.609 -22.172 1.00 87.50 1014 ILE A O 1
ATOM 8020 N N . GLY A 1 1015 ? -11.549 -15.541 -23.906 1.00 86.06 1015 GLY A N 1
ATOM 8021 C CA . GLY A 1 1015 ? -11.866 -16.971 -23.910 1.00 86.06 1015 GLY A CA 1
ATOM 8022 C C . GLY A 1 1015 ? -10.685 -17.891 -24.243 1.00 86.06 1015 GLY A C 1
ATOM 8023 O O . GLY A 1 1015 ? -10.749 -19.082 -23.948 1.00 86.06 1015 GLY A O 1
ATOM 8024 N N . ALA A 1 1016 ? -9.595 -17.365 -24.812 1.00 90.25 1016 ALA A N 1
ATOM 8025 C CA . ALA A 1 1016 ? -8.385 -18.134 -25.098 1.00 90.25 1016 ALA A CA 1
ATOM 8026 C C . ALA A 1 1016 ? -7.530 -18.420 -23.848 1.00 90.25 1016 ALA A C 1
ATOM 8028 O O . ALA A 1 1016 ? -6.602 -19.226 -23.926 1.00 90.25 1016 ALA A O 1
ATOM 8029 N N . PHE A 1 1017 ? -7.815 -17.788 -22.704 1.00 90.62 1017 PHE A N 1
ATOM 8030 C CA . PHE A 1 1017 ? -7.089 -17.997 -21.451 1.00 90.62 1017 PHE A CA 1
ATOM 8031 C C . PHE A 1 1017 ? -7.971 -18.760 -20.453 1.00 90.62 1017 PHE A C 1
ATOM 8033 O O . PHE A 1 1017 ? -8.867 -18.160 -19.855 1.00 90.62 1017 PHE A O 1
ATOM 8040 N N . PRO A 1 1018 ? -7.740 -20.071 -20.242 1.00 87.31 1018 PRO A N 1
ATOM 8041 C CA . PRO A 1 1018 ? -8.495 -20.839 -19.260 1.00 87.31 1018 PRO A CA 1
ATOM 8042 C C . PRO A 1 1018 ? -8.351 -20.234 -17.861 1.00 87.31 1018 PRO A C 1
ATOM 8044 O O . PRO A 1 1018 ? -7.238 -19.955 -17.401 1.00 87.31 1018 PRO A O 1
ATOM 8047 N N . ALA A 1 1019 ? -9.480 -20.056 -17.176 1.00 86.50 1019 ALA A N 1
ATOM 8048 C CA . ALA A 1 1019 ? -9.538 -19.471 -15.840 1.00 86.50 1019 ALA A CA 1
ATOM 8049 C C . ALA A 1 1019 ? -8.661 -20.227 -14.825 1.00 86.50 1019 ALA A C 1
ATOM 8051 O O . ALA A 1 1019 ? -8.063 -19.622 -13.936 1.00 86.50 1019 ALA A O 1
ATOM 8052 N N . GLU A 1 1020 ? -8.532 -21.542 -14.991 1.00 87.88 1020 GLU A N 1
ATOM 8053 C CA . GLU A 1 1020 ? -7.738 -22.428 -14.145 1.00 87.88 1020 GLU A CA 1
ATOM 8054 C C . GLU A 1 1020 ? -6.241 -22.143 -14.270 1.00 87.88 1020 GLU A C 1
ATOM 8056 O O . GLU A 1 1020 ? -5.536 -22.090 -13.264 1.00 87.88 1020 GLU A O 1
ATOM 8061 N N . VAL A 1 1021 ? -5.751 -21.911 -15.492 1.00 88.38 1021 VAL A N 1
ATOM 8062 C CA . VAL A 1 1021 ? -4.335 -21.599 -15.741 1.00 88.38 1021 VAL A CA 1
ATOM 8063 C C . VAL A 1 1021 ? -3.995 -20.241 -15.132 1.00 88.38 1021 VAL A C 1
ATOM 8065 O O . VAL A 1 1021 ? -3.009 -20.116 -14.405 1.00 88.38 1021 VAL A O 1
ATOM 8068 N N . LEU A 1 1022 ? -4.846 -19.234 -15.353 1.00 89.25 1022 LEU A N 1
ATOM 8069 C CA . LEU A 1 1022 ? -4.676 -17.911 -14.746 1.00 89.25 1022 LEU A CA 1
ATOM 8070 C C . LEU A 1 1022 ? -4.706 -17.982 -13.217 1.00 89.25 1022 LEU A C 1
ATOM 8072 O O . LEU A 1 1022 ? -3.892 -17.334 -12.560 1.00 89.25 1022 LEU A O 1
ATOM 8076 N N . SER A 1 1023 ? -5.597 -18.801 -12.655 1.00 88.44 1023 SER A N 1
ATOM 8077 C CA . SER A 1 1023 ? -5.678 -19.035 -11.216 1.00 88.44 1023 SER A CA 1
ATOM 8078 C C . SER A 1 1023 ? -4.410 -19.684 -10.659 1.00 88.44 1023 SER A C 1
ATOM 8080 O O . SER A 1 1023 ? -3.858 -19.200 -9.674 1.00 88.44 1023 SER A O 1
ATOM 8082 N N . GLN A 1 1024 ? -3.868 -20.707 -11.325 1.00 87.38 1024 GLN A N 1
ATOM 8083 C CA . GLN A 1 1024 ? -2.613 -21.350 -10.922 1.00 87.38 1024 GLN A CA 1
ATOM 8084 C C . GLN A 1 1024 ? -1.423 -20.384 -10.943 1.00 87.38 1024 GLN A C 1
ATOM 8086 O O . GLN A 1 1024 ? -0.601 -20.394 -10.024 1.00 87.38 1024 GLN A O 1
ATOM 8091 N N . LYS A 1 1025 ? -1.323 -19.512 -11.954 1.00 88.00 1025 LYS A N 1
ATOM 8092 C CA . LYS A 1 1025 ? -0.261 -18.492 -11.989 1.00 88.00 1025 LYS A CA 1
ATOM 8093 C C . LYS A 1 1025 ? -0.487 -17.396 -10.949 1.00 88.00 1025 LYS A C 1
ATOM 8095 O O . LYS A 1 1025 ? 0.474 -16.930 -10.343 1.00 88.00 1025 LYS A O 1
ATOM 8100 N N . ALA A 1 1026 ? -1.739 -17.032 -10.670 1.00 86.06 1026 ALA A N 1
ATOM 8101 C CA . ALA A 1 1026 ? -2.065 -16.094 -9.599 1.00 86.06 1026 ALA A CA 1
ATOM 8102 C C . ALA A 1 1026 ? -1.695 -16.673 -8.223 1.00 86.06 1026 ALA A C 1
ATOM 8104 O O . ALA A 1 1026 ? -1.102 -15.970 -7.406 1.00 86.06 1026 ALA A O 1
ATOM 8105 N N . LEU A 1 1027 ? -1.936 -17.971 -8.005 1.00 82.88 1027 LEU A N 1
ATOM 8106 C CA . LEU A 1 1027 ? -1.478 -18.716 -6.830 1.00 82.88 1027 LEU A CA 1
ATOM 8107 C C . LEU A 1 1027 ? 0.045 -18.728 -6.707 1.00 82.88 1027 LEU A C 1
ATOM 8109 O O . LEU A 1 1027 ? 0.572 -18.503 -5.620 1.00 82.88 1027 LEU A O 1
ATOM 8113 N N . TYR A 1 1028 ? 0.758 -18.917 -7.819 1.00 80.25 1028 TYR A N 1
ATOM 8114 C CA . TYR A 1 1028 ? 2.218 -18.827 -7.845 1.00 80.25 1028 TYR A CA 1
ATOM 8115 C C . TYR A 1 1028 ? 2.723 -17.427 -7.437 1.00 80.25 1028 TYR A C 1
ATOM 8117 O O . TYR A 1 1028 ? 3.697 -17.309 -6.692 1.00 80.25 1028 TYR A O 1
ATOM 8125 N N . CYS A 1 1029 ? 2.032 -16.360 -7.853 1.00 77.44 1029 CYS A N 1
ATOM 8126 C CA . CYS A 1 1029 ? 2.295 -14.986 -7.403 1.00 77.44 1029 CYS A CA 1
ATOM 8127 C C . CYS A 1 1029 ? 1.793 -14.682 -5.977 1.00 77.44 1029 CYS A C 1
ATOM 8129 O O . CYS A 1 1029 ? 2.004 -13.570 -5.497 1.00 77.44 1029 CYS A O 1
ATOM 8131 N N . LYS A 1 1030 ? 1.138 -15.637 -5.297 1.00 73.44 1030 LYS A N 1
ATOM 8132 C CA . LYS A 1 1030 ? 0.425 -15.455 -4.019 1.00 73.44 1030 LYS A CA 1
ATOM 8133 C C . LYS A 1 1030 ? -0.697 -14.399 -4.063 1.00 73.44 1030 LYS A C 1
ATOM 8135 O O . LYS A 1 1030 ? -1.070 -13.852 -3.027 1.00 73.44 1030 LYS A O 1
ATOM 8140 N N . ASP A 1 1031 ? -1.271 -14.123 -5.237 1.00 77.38 1031 ASP A N 1
ATOM 8141 C CA . ASP A 1 1031 ? -2.459 -13.272 -5.378 1.00 77.38 1031 ASP A CA 1
ATOM 8142 C C . ASP A 1 1031 ? -3.733 -14.123 -5.360 1.00 77.38 1031 ASP A C 1
ATOM 8144 O O . ASP A 1 1031 ? -4.335 -14.472 -6.382 1.00 77.38 1031 ASP A O 1
ATOM 8148 N N . TYR A 1 1032 ? -4.140 -14.481 -4.147 1.00 82.12 1032 TYR A N 1
ATOM 8149 C CA . TYR A 1 1032 ? -5.289 -15.346 -3.916 1.00 82.12 1032 TYR A CA 1
ATOM 8150 C C . TYR A 1 1032 ? -6.614 -14.722 -4.368 1.00 82.12 1032 TYR A C 1
ATOM 8152 O O . TYR A 1 1032 ? -7.505 -15.431 -4.835 1.00 82.12 1032 TYR A O 1
ATOM 8160 N N . ALA A 1 1033 ? -6.757 -13.396 -4.252 1.00 81.44 1033 ALA A N 1
ATOM 8161 C CA . ALA A 1 1033 ? -7.963 -12.691 -4.679 1.00 81.44 1033 ALA A CA 1
ATOM 8162 C C . ALA A 1 1033 ? -8.165 -12.829 -6.192 1.00 81.44 1033 ALA A C 1
ATOM 8164 O O . ALA A 1 1033 ? -9.278 -13.120 -6.634 1.00 81.44 1033 ALA A O 1
ATOM 8165 N N . ARG A 1 1034 ? -7.082 -12.697 -6.971 1.00 85.50 1034 ARG A N 1
ATOM 8166 C CA . ARG A 1 1034 ? -7.081 -12.944 -8.418 1.00 85.50 1034 ARG A CA 1
ATOM 8167 C C . ARG A 1 1034 ? -7.378 -14.397 -8.764 1.00 85.50 1034 ARG A C 1
ATOM 8169 O O . ARG A 1 1034 ? -8.202 -14.639 -9.642 1.00 85.50 1034 ARG A O 1
ATOM 8176 N N . ALA A 1 1035 ? -6.786 -15.349 -8.046 1.00 88.25 1035 ALA A N 1
ATOM 8177 C CA . ALA A 1 1035 ? -7.072 -16.769 -8.240 1.00 88.25 1035 ALA A CA 1
ATOM 8178 C C . ALA A 1 1035 ? -8.568 -17.092 -8.044 1.00 88.25 1035 ALA A C 1
ATOM 8180 O O . ALA A 1 1035 ? -9.200 -17.706 -8.906 1.00 88.25 1035 ALA A O 1
ATOM 8181 N N . MET A 1 1036 ? -9.173 -16.593 -6.960 1.00 86.81 1036 MET A N 1
ATOM 8182 C CA . MET A 1 1036 ? -10.609 -16.761 -6.701 1.00 86.81 1036 MET A CA 1
ATOM 8183 C C . MET A 1 1036 ? -11.493 -16.052 -7.726 1.00 86.81 1036 MET A C 1
ATOM 8185 O O . MET A 1 1036 ? -12.535 -16.586 -8.088 1.00 86.81 1036 MET A O 1
ATOM 8189 N N . PHE A 1 1037 ? -11.105 -14.859 -8.183 1.00 87.25 1037 PHE A N 1
ATOM 8190 C CA . PHE A 1 1037 ? -11.876 -14.093 -9.164 1.00 87.25 1037 PHE A CA 1
ATOM 8191 C C . PHE A 1 1037 ? -12.040 -14.851 -10.488 1.00 87.25 1037 PHE A C 1
ATOM 8193 O O . PHE A 1 1037 ? -13.112 -14.803 -11.085 1.00 87.25 1037 PHE A O 1
ATOM 8200 N N . PHE A 1 1038 ? -11.007 -15.579 -10.927 1.00 87.81 1038 PHE A N 1
ATOM 8201 C CA . PHE A 1 1038 ? -11.088 -16.406 -12.133 1.00 87.81 1038 PHE A CA 1
ATOM 8202 C C . PHE A 1 1038 ? -11.819 -17.737 -11.899 1.00 87.81 1038 PHE A C 1
ATOM 8204 O O . PHE A 1 1038 ? -12.578 -18.157 -12.768 1.00 87.81 1038 PHE A O 1
ATOM 8211 N N . LEU A 1 1039 ? -11.639 -18.387 -10.743 1.00 88.25 1039 LEU A N 1
ATOM 8212 C CA . LEU A 1 1039 ? -12.283 -19.679 -10.459 1.00 88.25 1039 LEU A CA 1
ATOM 8213 C C . LEU A 1 1039 ? -13.772 -19.577 -10.112 1.00 88.25 1039 LEU A C 1
ATOM 8215 O O . LEU A 1 1039 ? -14.523 -20.498 -10.421 1.00 88.25 1039 LEU A O 1
ATOM 8219 N N . GLU A 1 1040 ? -14.221 -18.494 -9.471 1.00 86.44 1040 GLU A N 1
ATOM 8220 C CA . GLU A 1 1040 ? -15.597 -18.412 -8.968 1.00 86.44 1040 GLU A CA 1
ATOM 8221 C C . GLU A 1 1040 ? -16.670 -18.548 -10.067 1.00 86.44 1040 GLU A C 1
ATOM 8223 O O . GLU A 1 1040 ? -17.618 -19.307 -9.851 1.00 86.44 1040 GLU A O 1
ATOM 8228 N N . PRO A 1 1041 ? -16.554 -17.902 -11.246 1.00 82.94 1041 PRO A N 1
ATOM 8229 C CA . PRO A 1 1041 ? -17.509 -18.109 -12.332 1.00 82.94 1041 PRO A CA 1
ATOM 8230 C C . PRO A 1 1041 ? -17.629 -19.574 -12.772 1.00 82.94 1041 PRO A C 1
ATOM 8232 O O . PRO A 1 1041 ? -18.735 -20.019 -13.065 1.00 82.94 1041 PRO A O 1
ATOM 8235 N N . VAL A 1 1042 ? -16.518 -20.325 -12.778 1.00 84.94 1042 VAL A N 1
ATOM 8236 C CA . VAL A 1 1042 ? -16.495 -21.762 -13.110 1.00 84.94 1042 VAL A CA 1
ATOM 8237 C C . VAL A 1 1042 ? -17.157 -22.572 -11.995 1.00 84.94 1042 VAL A C 1
ATOM 8239 O O . VAL A 1 1042 ? -18.012 -23.414 -12.251 1.00 84.94 1042 VAL A O 1
ATOM 8242 N N . ALA A 1 1043 ? -16.829 -22.270 -10.739 1.00 82.06 1043 ALA A N 1
ATOM 8243 C CA . ALA A 1 1043 ? -17.367 -22.966 -9.575 1.00 82.06 1043 ALA A CA 1
ATOM 8244 C C . ALA A 1 1043 ? -18.881 -22.732 -9.370 1.00 82.06 1043 ALA A C 1
ATOM 8246 O O . ALA A 1 1043 ? -19.582 -23.598 -8.852 1.00 82.06 1043 ALA A O 1
ATOM 8247 N N . MET A 1 1044 ? -19.402 -21.570 -9.782 1.00 79.06 1044 MET A N 1
ATOM 8248 C CA . MET A 1 1044 ? -20.820 -21.198 -9.644 1.00 79.06 1044 MET A CA 1
ATOM 8249 C C . MET A 1 1044 ? -21.645 -21.423 -10.923 1.00 79.06 1044 MET A C 1
ATOM 8251 O O . MET A 1 1044 ? -22.832 -21.083 -10.945 1.00 79.06 1044 MET A O 1
ATOM 8255 N N . ALA A 1 1045 ? -21.056 -22.001 -11.975 1.00 75.06 1045 ALA A N 1
ATOM 8256 C CA . ALA A 1 1045 ? -21.763 -22.319 -13.209 1.00 75.06 1045 ALA A CA 1
ATOM 8257 C C . ALA A 1 1045 ? -22.885 -23.346 -12.963 1.00 75.06 1045 ALA A C 1
ATOM 8259 O O . ALA A 1 1045 ? -22.699 -24.367 -12.299 1.00 75.06 1045 ALA A O 1
ATOM 8260 N N . THR A 1 1046 ? -24.075 -23.085 -13.512 1.00 70.56 1046 THR A N 1
ATOM 8261 C CA . THR A 1 1046 ? -25.181 -24.050 -13.508 1.00 70.56 1046 THR A CA 1
ATOM 8262 C C . THR A 1 1046 ? -24.985 -25.043 -14.650 1.00 70.56 1046 THR A C 1
ATOM 8264 O O . THR A 1 1046 ? -25.317 -24.731 -15.795 1.00 70.56 1046 THR A O 1
ATOM 8267 N N . VAL A 1 1047 ? -24.438 -26.215 -14.335 1.00 71.75 1047 VAL A N 1
ATOM 8268 C CA . VAL A 1 1047 ? -24.130 -27.285 -15.295 1.00 71.75 1047 VAL A CA 1
ATOM 8269 C C . VAL A 1 1047 ? -25.257 -28.332 -15.284 1.00 71.75 1047 VAL A C 1
ATOM 8271 O O . VAL A 1 1047 ? -25.692 -28.724 -14.199 1.00 71.75 1047 VAL A O 1
ATOM 8274 N N . PRO A 1 1048 ? -25.774 -28.783 -16.444 1.00 70.12 1048 PRO A N 1
ATOM 8275 C CA . PRO A 1 1048 ? -26.668 -29.939 -16.507 1.00 70.12 1048 PRO A CA 1
ATOM 8276 C C . PRO A 1 1048 ? -25.948 -31.198 -15.999 1.00 70.12 1048 PRO A C 1
ATOM 8278 O O . PRO A 1 1048 ? -24.845 -31.475 -16.455 1.00 70.12 1048 PRO A O 1
ATOM 8281 N N . GLU A 1 1049 ? -26.571 -31.993 -15.119 1.00 69.25 1049 GLU A N 1
ATOM 8282 C CA . GLU A 1 1049 ? -25.949 -33.205 -14.530 1.00 69.25 1049 GLU A CA 1
ATOM 8283 C C . GLU A 1 1049 ? -25.475 -34.245 -15.570 1.00 69.25 1049 GLU A C 1
ATOM 8285 O O . GLU A 1 1049 ? -24.686 -35.128 -15.249 1.00 69.25 1049 GLU A O 1
ATOM 8290 N N . GLU A 1 1050 ? -25.940 -34.149 -16.819 1.00 75.06 1050 GLU A N 1
ATOM 8291 C CA . GLU A 1 1050 ? -25.529 -35.017 -17.929 1.00 75.06 1050 GLU A CA 1
ATOM 8292 C C . GLU A 1 1050 ? -24.098 -34.730 -18.430 1.00 75.06 1050 GLU A C 1
ATOM 8294 O O . GLU A 1 1050 ? -23.472 -35.616 -19.015 1.00 75.06 1050 GLU A O 1
ATOM 8299 N N . ASP A 1 1051 ? -23.559 -33.527 -18.193 1.00 81.94 1051 ASP A N 1
ATOM 8300 C CA . ASP A 1 1051 ? -22.210 -33.139 -18.619 1.00 81.94 1051 ASP A CA 1
ATOM 8301 C C . ASP A 1 1051 ? -21.181 -33.456 -17.524 1.00 81.94 1051 ASP A C 1
ATOM 8303 O O . ASP A 1 1051 ? -20.842 -32.632 -16.665 1.00 81.94 1051 ASP A O 1
ATOM 8307 N N . ALA A 1 1052 ? -20.712 -34.705 -17.524 1.00 80.69 1052 ALA A N 1
ATOM 8308 C CA . ALA A 1 1052 ? -19.766 -35.203 -16.530 1.00 80.69 1052 ALA A CA 1
ATOM 8309 C C . ALA A 1 1052 ? -18.424 -34.445 -16.544 1.00 80.69 1052 ALA A C 1
ATOM 8311 O O . ALA A 1 1052 ? -17.792 -34.318 -15.494 1.00 80.69 1052 ALA A O 1
ATOM 8312 N N . GLU A 1 1053 ? -17.990 -33.935 -17.702 1.00 80.75 1053 GLU A N 1
ATOM 8313 C CA . GLU A 1 1053 ? -16.726 -33.203 -17.836 1.00 80.75 1053 GLU A CA 1
ATOM 8314 C C . GLU A 1 1053 ? -16.825 -31.823 -17.183 1.00 80.75 1053 GLU A C 1
ATOM 8316 O O . GLU A 1 1053 ? -16.001 -31.480 -16.331 1.00 80.75 1053 GLU A O 1
ATOM 8321 N N . GLU A 1 1054 ? -17.872 -31.062 -17.501 1.00 79.50 1054 GLU A N 1
ATOM 8322 C CA . GLU A 1 1054 ? -18.072 -29.736 -16.917 1.00 79.50 1054 GLU A CA 1
ATOM 8323 C C . GLU A 1 1054 ? -18.437 -29.827 -15.422 1.00 79.50 1054 GLU A C 1
ATOM 8325 O O . GLU A 1 1054 ? -18.031 -28.983 -14.620 1.00 79.50 1054 GLU A O 1
ATOM 8330 N N . THR A 1 1055 ? -19.104 -30.909 -15.002 1.00 78.75 1055 THR A N 1
ATOM 8331 C CA . THR A 1 1055 ? -19.328 -31.206 -13.577 1.00 78.75 1055 THR A CA 1
ATOM 8332 C C . THR A 1 1055 ? -18.005 -31.461 -12.850 1.00 78.75 1055 THR A C 1
ATOM 8334 O O . THR A 1 1055 ? -17.756 -30.856 -11.808 1.00 78.75 1055 THR A O 1
ATOM 8337 N N . ALA A 1 1056 ? -17.109 -32.276 -13.417 1.00 80.00 1056 ALA A N 1
ATOM 8338 C CA . ALA A 1 1056 ? -15.784 -32.518 -12.844 1.00 80.00 1056 ALA A CA 1
ATOM 8339 C C . ALA A 1 1056 ? -14.921 -31.244 -12.812 1.00 80.00 1056 ALA A C 1
ATOM 8341 O O . ALA A 1 1056 ? -14.171 -31.015 -11.859 1.00 80.00 1056 ALA A O 1
ATOM 8342 N N . ARG A 1 1057 ? -15.044 -30.388 -13.833 1.00 81.94 1057 ARG A N 1
ATOM 8343 C CA . ARG A 1 1057 ? -14.379 -29.083 -13.899 1.00 81.94 1057 ARG A CA 1
ATOM 8344 C C . ARG A 1 1057 ? -14.863 -28.143 -12.794 1.00 81.94 1057 ARG A C 1
ATOM 8346 O O . ARG A 1 1057 ? -14.036 -27.551 -12.100 1.00 81.94 1057 ARG A O 1
ATOM 8353 N N . ARG A 1 1058 ? -16.182 -28.059 -12.586 1.00 82.38 1058 ARG A N 1
ATOM 8354 C CA . ARG A 1 1058 ? -16.810 -27.314 -11.486 1.00 82.38 1058 ARG A CA 1
ATOM 8355 C C . ARG A 1 1058 ? -16.323 -27.828 -10.132 1.00 82.38 1058 ARG A C 1
ATOM 8357 O O . ARG A 1 1058 ? -15.858 -27.034 -9.320 1.00 82.38 1058 ARG A O 1
ATOM 8364 N N . ASP A 1 1059 ? -16.348 -29.141 -9.915 1.00 79.44 1059 ASP A N 1
ATOM 8365 C CA . ASP A 1 1059 ? -15.924 -29.770 -8.657 1.00 79.44 1059 ASP A CA 1
ATOM 8366 C C . ASP A 1 1059 ? -14.436 -29.522 -8.360 1.00 79.44 1059 ASP A C 1
ATOM 8368 O O . ASP A 1 1059 ? -14.047 -29.280 -7.212 1.00 79.44 1059 ASP A O 1
ATOM 8372 N N . LYS A 1 1060 ? -13.592 -29.523 -9.399 1.00 81.12 1060 LYS A N 1
ATOM 8373 C CA . LYS A 1 1060 ? -12.178 -29.160 -9.282 1.00 81.12 1060 LYS A CA 1
ATOM 8374 C C . LYS A 1 1060 ? -11.996 -27.682 -8.931 1.00 81.12 1060 LYS A C 1
ATOM 8376 O O . LYS A 1 1060 ? -11.215 -27.382 -8.036 1.00 81.12 1060 LYS A O 1
ATOM 8381 N N . ALA A 1 1061 ? -12.729 -26.770 -9.570 1.00 83.62 1061 ALA A N 1
ATOM 8382 C CA . ALA A 1 1061 ? -12.677 -25.347 -9.234 1.00 83.62 1061 ALA A CA 1
ATOM 8383 C C . ALA A 1 1061 ? -13.136 -25.090 -7.787 1.00 83.62 1061 ALA A C 1
ATOM 8385 O O . ALA A 1 1061 ? -12.479 -24.343 -7.062 1.00 83.62 1061 ALA A O 1
ATOM 8386 N N . GLU A 1 1062 ? -14.207 -25.753 -7.329 1.00 79.94 1062 GLU A N 1
ATOM 8387 C CA . GLU A 1 1062 ? -14.633 -25.711 -5.923 1.00 79.94 1062 GLU A CA 1
ATOM 8388 C C . GLU A 1 1062 ? -13.531 -26.234 -4.985 1.00 79.94 1062 GLU A C 1
ATOM 8390 O O . GLU A 1 1062 ? -13.276 -25.632 -3.940 1.00 79.94 1062 GLU A O 1
ATOM 8395 N N . SER A 1 1063 ? -12.844 -27.318 -5.367 1.00 77.56 1063 SER A N 1
ATOM 8396 C CA . SER A 1 1063 ? -11.705 -27.869 -4.620 1.00 77.56 1063 SER A CA 1
ATOM 8397 C C . SER A 1 1063 ? -10.542 -26.884 -4.517 1.00 77.56 1063 SER A C 1
ATOM 8399 O O . SER A 1 1063 ? -10.072 -26.617 -3.412 1.00 77.56 1063 SER A O 1
ATOM 8401 N N . ASP A 1 1064 ? -10.099 -26.324 -5.641 1.00 83.00 1064 ASP A N 1
ATOM 8402 C CA . ASP A 1 1064 ? -8.985 -25.376 -5.681 1.00 83.00 1064 ASP A CA 1
ATOM 8403 C C . ASP A 1 1064 ? -9.316 -24.127 -4.844 1.00 83.00 1064 ASP A C 1
ATOM 8405 O O . ASP A 1 1064 ? -8.464 -23.614 -4.119 1.00 83.00 1064 ASP A O 1
ATOM 8409 N N . MET A 1 1065 ? -10.575 -23.668 -4.850 1.00 83.31 1065 MET A N 1
ATOM 8410 C CA . MET A 1 1065 ? -11.001 -22.559 -3.993 1.00 83.31 1065 MET A CA 1
ATOM 8411 C C . MET A 1 1065 ? -10.924 -22.889 -2.493 1.00 83.31 1065 MET A C 1
ATOM 8413 O O . MET A 1 1065 ? -10.565 -21.999 -1.722 1.00 83.31 1065 MET A O 1
ATOM 8417 N N . ILE A 1 1066 ? -11.208 -24.125 -2.055 1.00 78.94 1066 ILE A N 1
ATOM 8418 C CA . ILE A 1 1066 ? -11.027 -24.538 -0.645 1.00 78.94 1066 ILE A CA 1
ATOM 8419 C C . ILE A 1 1066 ? -9.560 -24.366 -0.231 1.00 78.94 1066 ILE A C 1
ATOM 8421 O O . ILE A 1 1066 ? -9.280 -23.786 0.823 1.00 78.94 1066 ILE A O 1
ATOM 8425 N N . ASP A 1 1067 ? -8.627 -24.811 -1.074 1.00 76.88 1067 ASP A N 1
ATOM 8426 C CA . ASP A 1 1067 ? -7.193 -24.694 -0.805 1.00 76.88 1067 ASP A CA 1
ATOM 8427 C C . ASP A 1 1067 ? -6.739 -23.225 -0.804 1.00 76.88 1067 ASP A C 1
ATOM 8429 O O . ASP A 1 1067 ? -5.971 -22.813 0.070 1.00 76.88 1067 ASP A O 1
ATOM 8433 N N . ILE A 1 1068 ? -7.274 -22.397 -1.709 1.00 81.12 1068 ILE A N 1
ATOM 8434 C CA . ILE A 1 1068 ? -7.016 -20.950 -1.735 1.00 81.12 1068 ILE A CA 1
ATOM 8435 C C . ILE A 1 1068 ? -7.522 -20.271 -0.455 1.00 81.12 1068 ILE A C 1
ATOM 8437 O O . ILE A 1 1068 ? -6.775 -19.523 0.177 1.00 81.12 1068 ILE A O 1
ATOM 8441 N N . TYR A 1 1069 ? -8.759 -20.542 -0.024 1.00 78.56 1069 TYR A N 1
ATOM 8442 C CA . TYR A 1 1069 ? -9.301 -19.979 1.218 1.00 78.56 1069 TYR A CA 1
ATOM 8443 C C . TYR A 1 1069 ? -8.510 -20.420 2.451 1.00 78.56 1069 TYR A C 1
ATOM 8445 O O . TYR A 1 1069 ? -8.342 -19.638 3.392 1.00 78.56 1069 TYR A O 1
ATOM 8453 N N . ALA A 1 1070 ? -7.956 -21.632 2.432 1.00 73.38 1070 ALA A N 1
ATOM 8454 C CA . ALA A 1 1070 ? -7.020 -22.061 3.456 1.00 73.38 1070 ALA A CA 1
ATOM 8455 C C . ALA A 1 1070 ? -5.695 -21.299 3.415 1.00 73.38 1070 ALA A C 1
ATOM 8457 O O . ALA A 1 1070 ? -5.152 -20.987 4.474 1.00 73.38 1070 ALA A O 1
ATOM 8458 N N . GLN A 1 1071 ? -5.174 -20.943 2.246 1.00 71.31 1071 GLN A N 1
ATOM 8459 C CA . GLN A 1 1071 ? -3.967 -20.118 2.158 1.00 71.31 1071 GLN A CA 1
ATOM 8460 C C . GLN A 1 1071 ? -4.210 -18.659 2.582 1.00 71.31 1071 GLN A C 1
ATOM 8462 O O . GLN A 1 1071 ? -3.339 -18.079 3.225 1.00 71.31 1071 GLN A O 1
ATOM 8467 N N . ILE A 1 1072 ? -5.399 -18.099 2.319 1.00 70.44 1072 ILE A N 1
ATOM 8468 C CA . ILE A 1 1072 ? -5.812 -16.752 2.778 1.00 70.44 1072 ILE A CA 1
ATOM 8469 C C . ILE A 1 1072 ? -6.015 -16.688 4.302 1.00 70.44 1072 ILE A C 1
ATOM 8471 O O . ILE A 1 1072 ? -6.005 -15.601 4.875 1.00 70.44 1072 ILE A O 1
ATOM 8475 N N . ASP A 1 1073 ? -6.190 -17.838 4.957 1.00 66.25 1073 ASP A N 1
ATOM 8476 C CA . ASP A 1 1073 ? -6.539 -17.936 6.378 1.00 66.25 1073 ASP A CA 1
ATOM 8477 C C . ASP A 1 1073 ? -7.908 -17.313 6.716 1.00 66.25 1073 ASP A C 1
ATOM 8479 O O . ASP A 1 1073 ? -8.099 -16.681 7.757 1.00 66.25 1073 ASP A O 1
ATOM 8483 N N . ASP A 1 1074 ? -8.894 -17.512 5.829 1.00 72.31 1074 ASP A N 1
ATOM 8484 C CA . ASP A 1 1074 ? -10.288 -17.148 6.095 1.00 72.31 1074 ASP A CA 1
ATOM 8485 C C . ASP A 1 1074 ? -11.091 -18.383 6.561 1.00 72.31 1074 ASP A C 1
ATOM 8487 O O . ASP A 1 1074 ? -11.616 -19.146 5.737 1.00 72.31 1074 ASP A O 1
ATOM 8491 N N . PRO A 1 1075 ? -11.202 -18.616 7.887 1.00 69.62 1075 PRO A N 1
ATOM 8492 C CA . PRO A 1 1075 ? -11.909 -19.776 8.421 1.00 69.62 1075 PRO A CA 1
ATOM 8493 C C . PRO A 1 1075 ? -13.414 -19.736 8.130 1.00 69.62 1075 PRO A C 1
ATOM 8495 O O . PRO A 1 1075 ? -14.069 -20.780 8.178 1.00 69.62 1075 PRO A O 1
ATOM 8498 N N . ASP A 1 1076 ? -13.982 -18.564 7.825 1.00 79.31 1076 ASP A N 1
ATOM 8499 C CA . ASP A 1 1076 ? -15.419 -18.420 7.624 1.00 79.31 1076 ASP A CA 1
ATOM 8500 C C . ASP A 1 1076 ? -15.838 -18.963 6.256 1.00 79.31 1076 ASP A C 1
ATOM 8502 O O . ASP A 1 1076 ? -16.843 -19.672 6.153 1.00 79.31 1076 ASP A O 1
ATOM 8506 N N . TYR A 1 1077 ? -15.067 -18.666 5.201 1.00 79.12 1077 TYR A N 1
ATOM 8507 C CA . TYR A 1 1077 ? -15.307 -19.266 3.887 1.00 79.12 1077 TYR A CA 1
ATOM 8508 C C . TYR A 1 1077 ? -15.048 -20.769 3.911 1.00 79.12 1077 TYR A C 1
ATOM 8510 O O . TYR A 1 1077 ? -15.894 -21.510 3.423 1.00 79.12 1077 TYR A O 1
ATOM 8518 N N . LEU A 1 1078 ? -13.961 -21.228 4.540 1.00 75.50 1078 LEU A N 1
ATOM 8519 C CA . LEU A 1 1078 ? -13.670 -22.658 4.704 1.00 75.50 1078 LEU A CA 1
ATOM 8520 C C . LEU A 1 1078 ? -14.809 -23.405 5.406 1.00 75.50 1078 LEU A C 1
ATOM 8522 O O . LEU A 1 1078 ? -15.324 -24.395 4.886 1.00 75.50 1078 LEU A O 1
ATOM 8526 N N . GLY A 1 1079 ? -15.257 -22.903 6.562 1.00 73.88 1079 GLY A N 1
ATOM 8527 C CA . GLY A 1 1079 ? -16.384 -23.484 7.291 1.00 73.88 1079 GLY A CA 1
ATOM 8528 C C . GLY A 1 1079 ? -17.672 -23.484 6.460 1.00 73.88 1079 GLY A C 1
ATOM 8529 O O . GLY A 1 1079 ? -18.393 -24.485 6.426 1.00 73.88 1079 GLY A O 1
ATOM 8530 N N . GLY A 1 1080 ? -17.928 -22.393 5.731 1.00 78.12 1080 GLY A N 1
ATOM 8531 C CA . GLY A 1 1080 ? -19.060 -22.267 4.815 1.00 78.12 1080 GLY A CA 1
ATOM 8532 C C . GLY A 1 1080 ? -19.021 -23.286 3.676 1.00 78.12 1080 GLY A C 1
ATOM 8533 O O . GLY A 1 1080 ? -19.990 -24.027 3.490 1.00 78.12 1080 GLY A O 1
ATOM 8534 N N . MET A 1 1081 ? -17.895 -23.379 2.967 1.00 76.00 1081 MET A N 1
ATOM 8535 C CA . MET A 1 1081 ? -17.677 -24.313 1.863 1.00 76.00 1081 MET A CA 1
ATOM 8536 C C . MET A 1 1081 ? -17.832 -25.752 2.314 1.00 76.00 1081 MET A C 1
ATOM 8538 O O . MET A 1 1081 ? -18.513 -26.530 1.660 1.00 76.00 1081 MET A O 1
ATOM 8542 N N . MET A 1 1082 ? -17.275 -26.112 3.465 1.00 70.69 1082 MET A N 1
ATOM 8543 C CA . MET A 1 1082 ? -17.319 -27.494 3.938 1.00 70.69 1082 MET A CA 1
ATOM 8544 C C . MET A 1 1082 ? -18.705 -27.886 4.446 1.00 70.69 1082 MET A C 1
ATOM 8546 O O . MET A 1 1082 ? -19.140 -29.017 4.232 1.00 70.69 1082 MET A O 1
ATOM 8550 N N . SER A 1 1083 ? -19.458 -26.937 5.014 1.00 69.50 1083 SER A N 1
ATOM 8551 C CA . SER A 1 1083 ? -20.881 -27.138 5.313 1.00 69.50 1083 SER A CA 1
ATOM 8552 C C . SER A 1 1083 ? -21.748 -27.289 4.053 1.00 69.50 1083 SER A C 1
ATOM 8554 O O . SER A 1 1083 ? -22.823 -27.886 4.115 1.00 69.50 1083 SER A O 1
ATOM 8556 N N . LYS A 1 1084 ? -21.294 -26.756 2.907 1.00 65.38 1084 LYS A N 1
ATOM 8557 C CA . LYS A 1 1084 ? -21.930 -26.915 1.591 1.00 65.38 1084 LYS A CA 1
ATOM 8558 C C . LYS A 1 1084 ? -21.534 -28.227 0.916 1.00 65.38 1084 LYS A C 1
ATOM 8560 O O . LYS A 1 1084 ? -22.415 -28.938 0.443 1.00 65.38 1084 LYS A O 1
ATOM 8565 N N . ALA A 1 1085 ? -20.249 -28.572 0.950 1.00 59.78 1085 ALA A N 1
ATOM 8566 C CA . ALA A 1 1085 ? -19.663 -29.732 0.286 1.00 59.78 1085 ALA A CA 1
ATOM 8567 C C . ALA A 1 1085 ? -20.052 -31.078 0.911 1.00 59.78 1085 ALA A C 1
ATOM 8569 O O . ALA A 1 1085 ? -19.960 -32.095 0.231 1.00 59.78 1085 ALA A O 1
ATOM 8570 N N . GLY A 1 1086 ? -20.536 -31.105 2.162 1.00 53.34 1086 GLY A N 1
ATOM 8571 C CA . GLY A 1 1086 ? -20.940 -32.333 2.865 1.00 53.34 1086 GLY A CA 1
ATOM 8572 C C . GLY A 1 1086 ? -22.006 -33.201 2.170 1.00 53.34 1086 GLY A C 1
ATOM 8573 O O . GLY A 1 1086 ? -22.299 -34.281 2.670 1.00 53.34 1086 GLY A O 1
ATOM 8574 N N . SER A 1 1087 ? -22.574 -32.760 1.040 1.00 49.53 1087 SER A N 1
ATOM 8575 C CA . SER A 1 1087 ? -23.461 -33.563 0.189 1.00 49.53 1087 SER A CA 1
ATOM 8576 C C . SER A 1 1087 ? -22.813 -34.101 -1.099 1.00 49.53 1087 SER A C 1
ATOM 8578 O O . SER A 1 1087 ? -23.432 -34.956 -1.724 1.00 49.53 1087 SER A O 1
ATOM 8580 N N . ILE A 1 1088 ? -21.650 -33.598 -1.543 1.00 48.50 1088 ILE A N 1
ATOM 8581 C CA . ILE A 1 1088 ? -21.147 -33.833 -2.918 1.00 48.50 1088 ILE A CA 1
ATOM 8582 C C . ILE A 1 1088 ? -19.683 -34.298 -2.954 1.00 48.50 1088 ILE A C 1
ATOM 8584 O O . ILE A 1 1088 ? -19.341 -35.119 -3.796 1.00 48.50 1088 ILE A O 1
ATOM 8588 N N . VAL A 1 1089 ? -18.820 -33.857 -2.031 1.00 50.34 1089 VAL A N 1
ATOM 8589 C CA . VAL A 1 1089 ? -17.388 -34.201 -2.083 1.00 50.34 1089 VAL A CA 1
ATOM 8590 C C . VAL A 1 1089 ? -17.001 -35.015 -0.856 1.00 50.34 1089 VAL A C 1
ATOM 8592 O O . VAL A 1 1089 ? -17.112 -34.528 0.272 1.00 50.34 1089 VAL A O 1
ATOM 8595 N N . GLU A 1 1090 ? -16.549 -36.256 -1.063 1.00 52.00 1090 GLU A N 1
ATOM 8596 C CA . GLU A 1 1090 ? -15.994 -37.096 0.001 1.00 52.00 1090 GLU A CA 1
ATOM 8597 C C . GLU A 1 1090 ? -14.968 -36.293 0.808 1.00 52.00 1090 GLU A C 1
ATOM 8599 O O . GLU A 1 1090 ? -13.963 -35.792 0.294 1.00 52.00 1090 GLU A O 1
ATOM 8604 N N . MET A 1 1091 ? -15.257 -36.108 2.095 1.00 55.34 1091 MET A N 1
ATOM 8605 C CA . MET A 1 1091 ? -14.411 -35.328 2.982 1.00 55.34 1091 MET A CA 1
ATOM 8606 C C . MET A 1 1091 ? -13.154 -36.132 3.325 1.00 55.34 1091 MET A C 1
ATOM 8608 O O . MET A 1 1091 ? -13.136 -36.861 4.323 1.00 55.34 1091 MET A O 1
ATOM 8612 N N . ASN A 1 1092 ? -12.126 -36.024 2.481 1.00 66.50 1092 ASN A N 1
ATOM 8613 C CA . ASN A 1 1092 ? -10.841 -36.686 2.685 1.00 66.50 1092 ASN A CA 1
ATOM 8614 C C . ASN A 1 1092 ? -10.167 -36.245 4.004 1.00 66.50 1092 ASN A C 1
ATOM 8616 O O . ASN A 1 1092 ? -10.475 -35.202 4.593 1.00 66.50 1092 ASN A O 1
ATOM 8620 N N . THR A 1 1093 ? -9.266 -37.086 4.505 1.00 69.94 1093 THR A N 1
ATOM 8621 C CA . THR A 1 1093 ? -8.527 -36.894 5.763 1.00 69.94 1093 THR A CA 1
ATOM 8622 C C . THR A 1 1093 ? -7.743 -35.580 5.786 1.00 69.94 1093 THR A C 1
ATOM 8624 O O . THR A 1 1093 ? -7.825 -34.848 6.775 1.00 69.94 1093 THR A O 1
ATOM 8627 N N . TYR A 1 1094 ? -7.108 -35.212 4.668 1.00 71.31 1094 TYR A N 1
ATOM 8628 C CA . TYR A 1 1094 ? -6.395 -33.942 4.503 1.00 71.31 1094 TYR A CA 1
ATOM 8629 C C . TYR A 1 1094 ? -7.267 -32.713 4.809 1.00 71.31 1094 TYR A C 1
ATOM 8631 O O . TYR A 1 1094 ? -6.853 -31.830 5.559 1.00 71.31 1094 TYR A O 1
ATOM 8639 N N . ARG A 1 1095 ? -8.500 -32.648 4.292 1.00 71.00 1095 ARG A N 1
ATOM 8640 C CA . ARG A 1 1095 ? -9.391 -31.496 4.522 1.00 71.00 1095 ARG A CA 1
ATOM 8641 C C . ARG A 1 1095 ? -9.904 -31.420 5.957 1.00 71.00 1095 ARG A C 1
ATOM 8643 O O . ARG A 1 1095 ? -10.094 -30.322 6.480 1.00 71.00 1095 ARG A O 1
ATOM 8650 N N . LYS A 1 1096 ? -10.082 -32.564 6.630 1.00 72.06 1096 LYS A N 1
ATOM 8651 C CA . LYS A 1 1096 ? -10.348 -32.583 8.080 1.00 72.06 1096 LYS A CA 1
ATOM 8652 C C . LYS A 1 1096 ? -9.149 -32.042 8.851 1.00 72.06 1096 LYS A C 1
ATOM 8654 O O . LYS A 1 1096 ? -9.338 -31.204 9.726 1.00 72.06 1096 LYS A O 1
ATOM 8659 N N . ALA A 1 1097 ? -7.932 -32.446 8.480 1.00 75.94 1097 ALA A N 1
ATOM 8660 C CA . ALA A 1 1097 ? -6.708 -31.897 9.058 1.00 75.94 1097 ALA A CA 1
ATOM 8661 C C . ALA A 1 1097 ? -6.635 -30.374 8.872 1.00 75.94 1097 ALA A C 1
ATOM 8663 O O . ALA A 1 1097 ? -6.363 -29.655 9.827 1.00 75.94 1097 ALA A O 1
ATOM 8664 N N . LEU A 1 1098 ? -6.963 -29.883 7.673 1.00 74.88 1098 LEU A N 1
ATOM 8665 C CA . LEU A 1 1098 ? -6.953 -28.464 7.327 1.00 74.88 1098 LEU A CA 1
ATOM 8666 C C . LEU A 1 1098 ? -7.982 -27.650 8.129 1.00 74.88 1098 LEU A C 1
ATOM 8668 O O . LEU A 1 1098 ? -7.653 -26.570 8.615 1.00 74.88 1098 LEU A O 1
ATOM 8672 N N . LEU A 1 1099 ? -9.199 -28.168 8.340 1.00 69.19 1099 LEU A N 1
ATOM 8673 C CA . LEU A 1 1099 ? -10.181 -27.544 9.241 1.00 69.19 1099 LEU A CA 1
ATOM 8674 C C . LEU A 1 1099 ? -9.674 -27.456 10.669 1.00 69.19 1099 LEU A C 1
ATOM 8676 O O . LEU A 1 1099 ? -9.819 -26.419 11.306 1.00 69.19 1099 LEU A O 1
ATOM 8680 N N . GLU A 1 1100 ? -9.116 -28.550 11.180 1.00 74.94 1100 GLU A N 1
ATOM 8681 C CA . GLU A 1 1100 ? -8.574 -28.595 12.533 1.00 74.94 1100 GLU A CA 1
ATOM 8682 C C . GLU A 1 1100 ? -7.400 -27.617 12.670 1.00 74.94 1100 GLU A C 1
ATOM 8684 O O . GLU A 1 1100 ? -7.331 -26.881 13.654 1.00 74.94 1100 GLU A O 1
ATOM 8689 N N . GLN A 1 1101 ? -6.552 -27.517 11.641 1.00 74.81 1101 GLN A N 1
ATOM 8690 C CA . GLN A 1 1101 ? -5.456 -26.557 11.550 1.00 74.81 1101 GLN A CA 1
ATOM 8691 C C . GLN A 1 1101 ? -5.975 -25.115 11.630 1.00 74.81 1101 GLN A C 1
ATOM 8693 O O . GLN A 1 1101 ? -5.516 -24.326 12.452 1.00 74.81 1101 GLN A O 1
ATOM 8698 N N . LYS A 1 1102 ? -6.984 -24.784 10.819 1.00 68.25 1102 LYS A N 1
ATOM 8699 C CA . LYS A 1 1102 ? -7.581 -23.441 10.743 1.00 68.25 1102 LYS A CA 1
ATOM 8700 C C . LYS A 1 1102 ? -8.476 -23.101 11.929 1.00 68.25 1102 LYS A C 1
ATOM 8702 O O . LYS A 1 1102 ? -8.658 -21.933 12.253 1.00 68.25 1102 LYS A O 1
ATOM 8707 N N . ALA A 1 1103 ? -8.980 -24.111 12.628 1.00 66.25 1103 ALA A N 1
ATOM 8708 C CA . ALA A 1 1103 ? -9.634 -23.960 13.918 1.00 66.25 1103 ALA A CA 1
ATOM 8709 C C . ALA A 1 1103 ? -8.638 -23.840 15.091 1.00 66.25 1103 ALA A C 1
ATOM 8711 O O . ALA A 1 1103 ? -9.075 -23.742 16.238 1.00 66.25 1103 ALA A O 1
ATOM 8712 N N . GLY A 1 1104 ? -7.323 -23.876 14.831 1.00 70.19 1104 GLY A N 1
ATOM 8713 C CA . GLY A 1 1104 ? -6.265 -23.794 15.844 1.00 70.19 1104 GLY A CA 1
ATOM 8714 C C . GLY A 1 1104 ? -6.081 -25.067 16.680 1.00 70.19 1104 GLY A C 1
ATOM 8715 O O . GLY A 1 1104 ? -5.389 -25.050 17.696 1.00 70.19 1104 GLY A O 1
ATOM 8716 N N . ARG A 1 1105 ? -6.694 -26.189 16.286 1.00 75.75 1105 ARG A N 1
ATOM 8717 C CA . ARG A 1 1105 ? -6.612 -27.495 16.963 1.00 75.75 1105 ARG A CA 1
ATOM 8718 C C . ARG A 1 1105 ? -5.481 -28.340 16.373 1.00 75.75 1105 ARG A C 1
ATOM 8720 O O . ARG A 1 1105 ? -5.687 -29.416 15.812 1.00 75.75 1105 ARG A O 1
ATOM 8727 N N . TRP A 1 1106 ? -4.259 -27.844 16.537 1.00 79.06 1106 TRP A N 1
ATOM 8728 C CA . TRP A 1 1106 ? -3.037 -28.398 15.945 1.00 79.06 1106 TRP A CA 1
ATOM 8729 C C . TRP A 1 1106 ? -2.750 -29.851 16.328 1.00 79.06 1106 TRP A C 1
ATOM 8731 O O . TRP A 1 1106 ? -2.302 -30.625 15.489 1.00 79.06 1106 TRP A O 1
ATOM 8741 N N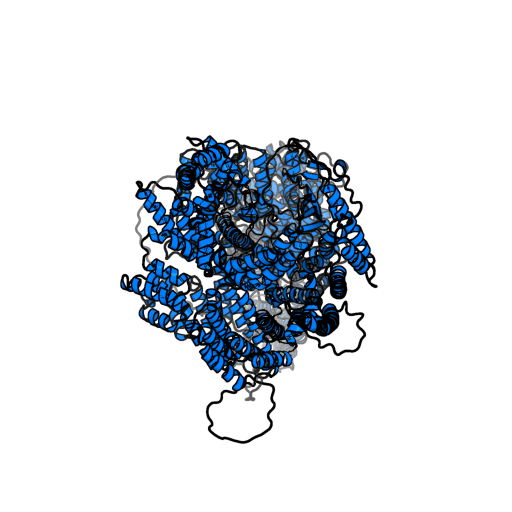 . GLU A 1 1107 ? -3.053 -30.266 17.559 1.00 80.06 1107 GLU A N 1
ATOM 8742 C CA . GLU A 1 1107 ? -2.892 -31.666 17.978 1.00 80.06 1107 GLU A CA 1
ATOM 8743 C C . GLU A 1 1107 ? -3.800 -32.605 17.171 1.00 80.06 1107 GLU A C 1
ATOM 8745 O O . GLU A 1 1107 ? -3.350 -33.638 16.680 1.00 80.06 1107 GLU A O 1
ATOM 8750 N N . SER A 1 1108 ? -5.060 -32.210 16.955 1.00 78.56 1108 SER A N 1
ATOM 8751 C CA . SER A 1 1108 ? -6.008 -32.977 16.138 1.00 78.56 1108 SER A CA 1
ATOM 8752 C C . SER A 1 1108 ? -5.577 -32.990 14.671 1.00 78.56 1108 SER A C 1
ATOM 8754 O O . SER A 1 1108 ? -5.526 -34.058 14.063 1.00 78.56 1108 SER A O 1
ATOM 8756 N N . ALA A 1 1109 ? -5.161 -31.844 14.121 1.00 82.81 1109 ALA A N 1
ATOM 8757 C CA . ALA A 1 1109 ? -4.590 -31.763 12.774 1.00 82.81 1109 ALA A CA 1
ATOM 8758 C C . ALA A 1 1109 ? -3.357 -32.671 12.606 1.00 82.81 1109 ALA A C 1
ATOM 8760 O O . ALA A 1 1109 ? -3.218 -33.352 11.591 1.00 82.81 1109 ALA A O 1
ATOM 8761 N N . THR A 1 1110 ? -2.508 -32.757 13.637 1.00 84.56 1110 THR A N 1
ATOM 8762 C CA . THR A 1 1110 ? -1.338 -33.644 13.656 1.00 84.56 1110 THR A CA 1
ATOM 8763 C C . THR A 1 1110 ? -1.762 -35.107 13.564 1.00 84.56 1110 THR A C 1
ATOM 8765 O O . THR A 1 1110 ? -1.171 -35.850 12.791 1.00 84.56 1110 THR A O 1
ATOM 8768 N N . THR A 1 1111 ? -2.804 -35.535 14.291 1.00 84.44 1111 THR A N 1
ATOM 8769 C CA . THR A 1 1111 ? -3.298 -36.923 14.197 1.00 84.44 1111 THR A CA 1
ATOM 8770 C C . THR A 1 1111 ? -3.798 -37.279 12.797 1.00 84.44 1111 THR A C 1
ATOM 8772 O O . THR A 1 1111 ? -3.495 -38.364 12.303 1.00 84.44 1111 THR A O 1
ATOM 8775 N N . TRP A 1 1112 ? -4.489 -36.352 12.124 1.00 82.50 1112 TRP A N 1
ATOM 8776 C CA . TRP A 1 1112 ? -4.937 -36.547 10.746 1.00 82.50 1112 TRP A CA 1
ATOM 8777 C C . TRP A 1 1112 ? -3.760 -36.623 9.773 1.00 82.50 1112 TRP A C 1
ATOM 8779 O O . TRP A 1 1112 ? -3.678 -37.568 8.996 1.00 82.50 1112 TRP A O 1
ATOM 8789 N N . HIS A 1 1113 ? -2.801 -35.700 9.862 1.00 84.00 1113 HIS A N 1
ATOM 8790 C CA . HIS A 1 1113 ? -1.617 -35.739 9.004 1.00 84.00 1113 HIS A CA 1
ATOM 8791 C C . HIS A 1 1113 ? -0.720 -36.949 9.269 1.00 84.00 1113 HIS A C 1
ATOM 8793 O O . HIS A 1 1113 ? -0.130 -37.470 8.333 1.00 84.00 1113 HIS A O 1
ATOM 8799 N N . LEU A 1 1114 ? -0.623 -37.431 10.510 1.00 84.19 1114 LEU A N 1
ATOM 8800 C CA . LEU A 1 1114 ? 0.087 -38.674 10.818 1.00 84.19 1114 LEU A CA 1
ATOM 8801 C C . LEU A 1 1114 ? -0.624 -39.896 10.224 1.00 84.19 1114 LEU A C 1
ATOM 8803 O O . LEU A 1 1114 ? 0.049 -40.828 9.790 1.00 84.19 1114 LEU A O 1
ATOM 8807 N N . SER A 1 1115 ? -1.959 -39.882 10.158 1.00 83.38 1115 SER A N 1
ATOM 8808 C CA . SER A 1 1115 ? -2.723 -40.898 9.429 1.00 83.38 1115 SER A CA 1
ATOM 8809 C C . SER A 1 1115 ? -2.406 -40.850 7.932 1.00 83.38 1115 SER A C 1
ATOM 8811 O O . SER A 1 1115 ? -2.091 -41.889 7.359 1.00 83.38 1115 SER A O 1
ATOM 8813 N N . ASP A 1 1116 ? -2.405 -39.666 7.314 1.00 81.88 1116 ASP A N 1
ATOM 8814 C CA . ASP A 1 1116 ? -2.046 -39.499 5.893 1.00 81.88 1116 ASP A CA 1
ATOM 8815 C C . ASP A 1 1116 ? -0.592 -39.913 5.622 1.00 81.88 1116 ASP A C 1
ATOM 8817 O O . ASP A 1 1116 ? -0.267 -40.527 4.606 1.00 81.88 1116 ASP A O 1
ATOM 8821 N N . LEU A 1 1117 ? 0.299 -39.630 6.570 1.00 83.44 1117 LEU A N 1
ATOM 8822 C CA . LEU A 1 1117 ? 1.700 -40.007 6.479 1.00 83.44 1117 LEU A CA 1
ATOM 8823 C C . LEU A 1 1117 ? 1.898 -41.517 6.611 1.00 83.44 1117 LEU A C 1
ATOM 8825 O O . LEU A 1 1117 ? 2.820 -42.069 6.026 1.00 83.44 1117 LEU A O 1
ATOM 8829 N N . SER A 1 1118 ? 1.043 -42.200 7.373 1.00 83.69 1118 SER A N 1
ATOM 8830 C CA . SER A 1 1118 ? 1.090 -43.660 7.463 1.00 83.69 1118 SER A CA 1
ATOM 8831 C C . SER A 1 1118 ? 0.716 -44.335 6.140 1.00 83.69 1118 SER A C 1
ATOM 8833 O O . SER A 1 1118 ? 1.228 -45.416 5.856 1.00 83.69 1118 SER A O 1
ATOM 8835 N N . SER A 1 1119 ? -0.121 -43.689 5.315 1.00 82.56 1119 SER A N 1
ATOM 8836 C CA . SER A 1 1119 ? -0.398 -44.134 3.945 1.00 82.56 1119 SER A CA 1
ATOM 8837 C C . SER A 1 1119 ? 0.708 -43.762 2.955 1.00 82.56 1119 SER A C 1
ATOM 8839 O O . SER A 1 1119 ? 0.992 -44.550 2.059 1.00 82.56 1119 SER A O 1
ATOM 8841 N N . GLU A 1 1120 ? 1.355 -42.605 3.125 1.00 82.44 1120 GLU A N 1
ATOM 8842 C CA . GLU A 1 1120 ? 2.415 -42.112 2.234 1.00 82.44 1120 GLU A CA 1
ATOM 8843 C C . GLU A 1 1120 ? 3.651 -41.634 3.033 1.00 82.44 1120 GLU A C 1
ATOM 8845 O O . GLU A 1 1120 ? 3.849 -40.427 3.213 1.00 82.44 1120 GLU A O 1
ATOM 8850 N N . PRO A 1 1121 ? 4.508 -42.550 3.531 1.00 77.31 1121 PRO A N 1
ATOM 8851 C CA . PRO A 1 1121 ? 5.591 -42.206 4.465 1.00 77.31 1121 PRO A CA 1
ATOM 8852 C C . PRO A 1 1121 ? 6.680 -41.307 3.860 1.00 77.31 1121 PRO A C 1
ATOM 8854 O O . PRO A 1 1121 ? 7.260 -40.479 4.574 1.00 77.31 1121 PRO A O 1
ATOM 8857 N N . ASP A 1 1122 ? 6.912 -41.432 2.552 1.00 77.69 1122 ASP A N 1
ATOM 8858 C CA . ASP A 1 1122 ? 7.936 -40.690 1.805 1.00 77.69 1122 ASP A CA 1
ATOM 8859 C C . ASP A 1 1122 ? 7.446 -39.314 1.317 1.00 77.69 1122 ASP A C 1
ATOM 8861 O O . ASP A 1 1122 ? 8.203 -38.549 0.715 1.00 77.69 1122 ASP A O 1
ATOM 8865 N N . ASN A 1 1123 ? 6.181 -38.960 1.576 1.00 83.06 1123 ASN A N 1
ATOM 8866 C CA . ASN A 1 1123 ? 5.617 -37.694 1.129 1.00 83.06 1123 ASN A CA 1
ATOM 8867 C C . ASN A 1 1123 ? 6.128 -36.525 1.989 1.00 83.06 1123 ASN A C 1
ATOM 8869 O O . ASN A 1 1123 ? 5.646 -36.242 3.093 1.00 83.06 1123 ASN A O 1
ATOM 8873 N N . VAL A 1 1124 ? 7.101 -35.805 1.434 1.00 81.75 1124 VAL A N 1
ATOM 8874 C CA . VAL A 1 1124 ? 7.751 -34.639 2.044 1.00 81.75 1124 VAL A CA 1
ATOM 8875 C C . VAL A 1 1124 ? 6.753 -33.539 2.420 1.00 81.75 1124 VAL A C 1
ATOM 8877 O O . VAL A 1 1124 ? 6.934 -32.879 3.443 1.00 81.75 1124 VAL A O 1
ATOM 8880 N N . ASP A 1 1125 ? 5.675 -33.349 1.655 1.00 80.88 1125 ASP A N 1
ATOM 8881 C CA . ASP A 1 1125 ? 4.669 -32.323 1.952 1.00 80.88 1125 ASP A CA 1
ATOM 8882 C C . ASP A 1 1125 ? 3.829 -32.682 3.176 1.00 80.88 1125 ASP A C 1
ATOM 8884 O O . ASP A 1 1125 ? 3.464 -31.810 3.969 1.00 80.88 1125 ASP A O 1
ATOM 8888 N N . ILE A 1 1126 ? 3.533 -33.969 3.377 1.00 83.06 1126 ILE A N 1
ATOM 8889 C CA . ILE A 1 1126 ? 2.875 -34.427 4.604 1.00 83.06 1126 ILE A CA 1
ATOM 8890 C C . ILE A 1 1126 ? 3.829 -34.269 5.792 1.00 83.06 1126 ILE A C 1
ATOM 8892 O O . ILE A 1 1126 ? 3.421 -33.738 6.824 1.00 83.06 1126 ILE A O 1
ATOM 8896 N N . GLN A 1 1127 ? 5.109 -34.622 5.638 1.00 85.50 1127 GLN A N 1
ATOM 8897 C CA . GLN A 1 1127 ? 6.120 -34.417 6.682 1.00 85.50 1127 GLN A CA 1
ATOM 8898 C C . GLN A 1 1127 ? 6.239 -32.939 7.078 1.00 85.50 1127 GLN A C 1
ATOM 8900 O O . GLN A 1 1127 ? 6.167 -32.613 8.261 1.00 85.50 1127 GLN A O 1
ATOM 8905 N N . ALA A 1 1128 ? 6.346 -32.027 6.108 1.00 85.94 1128 ALA A N 1
ATOM 8906 C CA . ALA A 1 1128 ? 6.409 -30.590 6.362 1.00 85.94 1128 ALA A CA 1
ATOM 8907 C C . ALA A 1 1128 ? 5.137 -30.070 7.057 1.00 85.94 1128 ALA A C 1
ATOM 8909 O O . ALA A 1 1128 ? 5.230 -29.250 7.971 1.00 85.94 1128 ALA A O 1
ATOM 8910 N N . ARG A 1 1129 ? 3.949 -30.586 6.697 1.00 83.81 1129 ARG A N 1
ATOM 8911 C CA . ARG A 1 1129 ? 2.683 -30.270 7.384 1.00 83.81 1129 ARG A CA 1
ATOM 8912 C C . ARG A 1 1129 ? 2.661 -30.768 8.831 1.00 83.81 1129 ARG A C 1
ATOM 8914 O O . ARG A 1 1129 ? 2.251 -30.013 9.710 1.00 83.81 1129 ARG A O 1
ATOM 8921 N N . VAL A 1 1130 ? 3.154 -31.979 9.104 1.00 87.44 1130 VAL A N 1
ATOM 8922 C CA . VAL A 1 1130 ? 3.300 -32.515 10.473 1.00 87.44 1130 VAL A CA 1
ATOM 8923 C C . VAL A 1 1130 ? 4.267 -31.662 11.294 1.00 87.44 1130 VAL A C 1
ATOM 8925 O O . VAL A 1 1130 ? 3.943 -31.278 12.415 1.00 87.44 1130 VAL A O 1
ATOM 8928 N N . LEU A 1 1131 ? 5.429 -31.314 10.735 1.00 89.38 1131 LEU A N 1
ATOM 8929 C CA . LEU A 1 1131 ? 6.414 -30.461 11.406 1.00 89.38 1131 LEU A CA 1
ATOM 8930 C C . LEU A 1 1131 ? 5.852 -29.063 11.676 1.00 89.38 1131 LEU A C 1
ATOM 8932 O O . LEU A 1 1131 ? 6.015 -28.550 12.779 1.00 89.38 1131 LEU A O 1
ATOM 8936 N N . LYS A 1 1132 ? 5.118 -28.479 10.722 1.00 86.75 1132 LYS A N 1
ATOM 8937 C CA . LYS A 1 1132 ? 4.395 -27.222 10.936 1.00 86.75 1132 LYS A CA 1
ATOM 8938 C C . LYS A 1 1132 ? 3.376 -27.360 12.067 1.00 86.75 1132 LYS A C 1
ATOM 8940 O O . LYS A 1 1132 ? 3.315 -26.490 12.921 1.00 86.75 1132 LYS A O 1
ATOM 8945 N N . CYS A 1 1133 ? 2.629 -28.462 12.143 1.00 85.81 1133 CYS A N 1
ATOM 8946 C CA . CYS A 1 1133 ? 1.706 -28.683 13.258 1.00 85.81 1133 CYS A CA 1
ATOM 8947 C C . CYS A 1 1133 ? 2.427 -28.817 14.608 1.00 85.81 1133 CYS A C 1
ATOM 8949 O O . CYS A 1 1133 ? 1.945 -28.274 15.597 1.00 85.81 1133 CYS A O 1
ATOM 8951 N N . PHE A 1 1134 ? 3.592 -29.474 14.668 1.00 86.44 1134 PHE A N 1
ATOM 8952 C CA . PHE A 1 1134 ? 4.396 -29.513 15.895 1.00 86.44 1134 PHE A CA 1
ATOM 8953 C C . PHE A 1 1134 ? 4.928 -28.139 16.293 1.00 86.44 1134 PHE A C 1
ATOM 8955 O O . PHE A 1 1134 ? 4.899 -27.803 17.477 1.00 86.44 1134 PHE A O 1
ATOM 8962 N N . LEU A 1 1135 ? 5.389 -27.345 15.326 1.00 85.06 1135 LEU A N 1
ATOM 8963 C CA . LEU A 1 1135 ? 5.829 -25.972 15.554 1.00 85.06 1135 LEU A CA 1
ATOM 8964 C C . LEU A 1 1135 ? 4.686 -25.139 16.141 1.00 85.06 1135 LEU A C 1
ATOM 8966 O O . LEU A 1 1135 ? 4.850 -24.487 17.170 1.00 85.06 1135 LEU A O 1
ATOM 8970 N N . GLU A 1 1136 ? 3.511 -25.245 15.525 1.00 79.38 1136 GLU A N 1
ATOM 8971 C CA . GLU A 1 1136 ? 2.310 -24.497 15.881 1.00 79.38 1136 GLU A CA 1
ATOM 8972 C C . GLU A 1 1136 ? 1.640 -24.965 17.181 1.00 79.38 1136 GLU A C 1
ATOM 8974 O O . GLU A 1 1136 ? 0.962 -24.180 17.838 1.00 79.38 1136 GLU A O 1
ATOM 8979 N N . ALA A 1 1137 ? 1.863 -26.214 17.593 1.00 80.44 1137 ALA A N 1
ATOM 8980 C CA . ALA A 1 1137 ? 1.477 -26.733 18.904 1.00 80.44 1137 ALA A CA 1
ATOM 8981 C C . ALA A 1 1137 ? 2.508 -26.418 20.013 1.00 80.44 1137 ALA A C 1
ATOM 8983 O O . ALA A 1 1137 ? 2.293 -26.763 21.179 1.00 80.44 1137 ALA A O 1
ATOM 8984 N N . GLY A 1 1138 ? 3.659 -25.824 19.672 1.00 77.56 1138 GLY A N 1
ATOM 8985 C CA . GLY A 1 1138 ? 4.758 -25.564 20.608 1.00 77.56 1138 GLY A CA 1
ATOM 8986 C C . GLY A 1 1138 ? 5.511 -26.828 21.049 1.00 77.56 1138 GLY A C 1
ATOM 8987 O O . GLY A 1 1138 ? 6.079 -26.892 22.148 1.00 77.56 1138 GLY A O 1
ATOM 8988 N N . HIS A 1 1139 ? 5.496 -27.880 20.229 1.00 85.00 1139 HIS A N 1
ATOM 8989 C CA . HIS A 1 1139 ? 6.200 -29.151 20.429 1.00 85.00 1139 HIS A CA 1
ATOM 8990 C C . HIS A 1 1139 ? 7.575 -29.141 19.732 1.00 85.00 1139 HIS A C 1
ATOM 8992 O O . HIS A 1 1139 ? 7.901 -30.034 18.952 1.00 85.00 1139 HIS A O 1
ATOM 8998 N N . HIS A 1 1140 ? 8.395 -28.126 20.023 1.00 86.06 1140 HIS A N 1
ATOM 8999 C CA . HIS A 1 1140 ? 9.690 -27.897 19.366 1.00 86.06 1140 HIS A CA 1
ATOM 9000 C C . HIS A 1 1140 ? 10.673 -29.070 19.509 1.00 86.06 1140 HIS A C 1
ATOM 9002 O O . HIS A 1 1140 ? 11.306 -29.449 18.530 1.00 86.06 1140 HIS A O 1
ATOM 9008 N N . ASP A 1 1141 ? 10.753 -29.707 20.681 1.00 85.94 1141 ASP A N 1
ATOM 9009 C CA . ASP A 1 1141 ? 11.662 -30.846 20.887 1.00 85.94 1141 ASP A CA 1
ATOM 9010 C C . ASP A 1 1141 ? 11.265 -32.065 20.042 1.00 85.94 1141 ASP A C 1
ATOM 9012 O O . ASP A 1 1141 ? 12.122 -32.740 19.477 1.00 85.94 1141 ASP A O 1
ATOM 9016 N N . ALA A 1 1142 ? 9.957 -32.321 19.904 1.00 87.19 1142 ALA A N 1
ATOM 9017 C CA . ALA A 1 1142 ? 9.443 -33.397 19.058 1.00 87.19 1142 ALA A CA 1
ATOM 9018 C C . ALA A 1 1142 ? 9.687 -33.110 17.569 1.00 87.19 1142 ALA A C 1
ATOM 9020 O O . ALA A 1 1142 ? 10.007 -34.025 16.810 1.00 87.19 1142 ALA A O 1
ATOM 9021 N N . LEU A 1 1143 ? 9.575 -31.838 17.164 1.00 89.75 1143 LEU A N 1
ATOM 9022 C CA . LEU A 1 1143 ? 9.920 -31.380 15.820 1.00 89.75 1143 LEU A CA 1
ATOM 9023 C C . LEU A 1 1143 ? 11.399 -31.650 15.530 1.00 89.75 1143 LEU A C 1
ATOM 9025 O O . LEU A 1 1143 ? 11.709 -32.324 14.552 1.00 89.75 1143 LEU A O 1
ATOM 9029 N N . LEU A 1 1144 ? 12.298 -31.178 16.397 1.00 89.25 1144 LEU A N 1
ATOM 9030 C CA . LEU A 1 1144 ? 13.742 -31.333 16.214 1.00 89.25 1144 LEU A CA 1
ATOM 9031 C C . LEU A 1 1144 ? 14.159 -32.805 16.215 1.00 89.25 1144 LEU A C 1
ATOM 9033 O O . LEU A 1 1144 ? 14.874 -33.220 15.314 1.00 89.25 1144 LEU A O 1
ATOM 9037 N N . ALA A 1 1145 ? 13.645 -33.618 17.144 1.00 88.50 1145 ALA A N 1
ATOM 9038 C CA . ALA A 1 1145 ? 13.927 -35.054 17.172 1.00 88.50 1145 ALA A CA 1
ATOM 9039 C C . ALA A 1 1145 ? 13.474 -35.771 15.888 1.00 88.50 1145 ALA A C 1
ATOM 9041 O O . ALA A 1 1145 ? 14.128 -36.706 15.428 1.00 88.50 1145 ALA A O 1
ATOM 9042 N N . ARG A 1 1146 ? 12.358 -35.336 15.286 1.00 88.19 1146 ARG A N 1
ATOM 9043 C CA . ARG A 1 1146 ? 11.883 -35.897 14.018 1.00 88.19 1146 ARG A CA 1
ATOM 9044 C C . ARG A 1 1146 ? 12.726 -35.444 12.827 1.00 88.19 1146 ARG A C 1
ATOM 9046 O O . ARG A 1 1146 ? 12.952 -36.253 11.935 1.00 88.19 1146 ARG A O 1
ATOM 9053 N N . VAL A 1 1147 ? 13.194 -34.197 12.822 1.00 87.62 1147 VAL A N 1
ATOM 9054 C CA . VAL A 1 1147 ? 14.101 -33.670 11.789 1.00 87.62 1147 VAL A CA 1
ATOM 9055 C C . VAL A 1 1147 ? 15.475 -34.334 11.859 1.00 87.62 1147 VAL A C 1
ATOM 9057 O O . VAL A 1 1147 ? 16.009 -34.706 10.816 1.00 87.62 1147 VAL A O 1
ATOM 9060 N N . ASP A 1 1148 ? 16.006 -34.564 13.062 1.00 86.31 1148 ASP A N 1
ATOM 9061 C CA . ASP A 1 1148 ? 17.260 -35.302 13.263 1.00 86.31 1148 ASP A CA 1
ATOM 9062 C C . ASP A 1 1148 ? 17.171 -36.712 12.644 1.00 86.31 1148 ASP A C 1
ATOM 9064 O O . ASP A 1 1148 ? 18.137 -37.210 12.077 1.00 86.31 1148 ASP A O 1
ATOM 9068 N N . GLY A 1 1149 ? 15.985 -37.334 12.674 1.00 83.94 1149 GLY A N 1
ATOM 9069 C CA . GLY A 1 1149 ? 15.725 -38.625 12.029 1.00 83.94 1149 GLY A CA 1
ATOM 9070 C C . GLY A 1 1149 ? 15.587 -38.593 10.498 1.00 83.94 1149 GLY A C 1
ATOM 9071 O O . GLY A 1 1149 ? 15.536 -39.659 9.892 1.00 83.94 1149 GLY A O 1
ATOM 9072 N N . MET A 1 1150 ? 15.502 -37.416 9.863 1.00 83.31 1150 MET A N 1
ATOM 9073 C CA . MET A 1 1150 ? 15.347 -37.272 8.404 1.00 83.31 1150 MET A CA 1
ATOM 9074 C C . MET A 1 1150 ? 16.677 -37.158 7.642 1.00 83.31 1150 MET A C 1
ATOM 9076 O O . MET A 1 1150 ? 16.639 -37.131 6.415 1.00 83.31 1150 MET A O 1
ATOM 9080 N N . ASN A 1 1151 ? 17.828 -37.065 8.325 1.00 82.69 1151 ASN A N 1
ATOM 9081 C CA . ASN A 1 1151 ? 19.157 -36.875 7.716 1.00 82.69 1151 ASN A CA 1
ATOM 9082 C C . ASN A 1 1151 ? 19.173 -35.816 6.591 1.00 82.69 1151 ASN A C 1
ATOM 9084 O O . ASN A 1 1151 ? 19.477 -36.104 5.433 1.00 82.69 1151 ASN A O 1
ATOM 9088 N N . LEU A 1 1152 ? 18.869 -34.555 6.931 1.00 83.31 1152 LEU A N 1
ATOM 9089 C CA . LEU A 1 1152 ? 18.760 -33.455 5.956 1.00 83.31 1152 LEU A CA 1
ATOM 9090 C C . LEU A 1 1152 ? 20.005 -33.237 5.077 1.00 83.31 1152 LEU A C 1
ATOM 9092 O O . LEU A 1 1152 ? 19.875 -32.687 3.988 1.00 83.31 1152 LEU A O 1
ATOM 9096 N N . SER A 1 1153 ? 21.194 -33.666 5.511 1.00 79.19 1153 SER A N 1
ATOM 9097 C CA . SER A 1 1153 ? 22.433 -33.578 4.725 1.00 79.19 1153 SER A CA 1
ATOM 9098 C C . SER A 1 1153 ? 22.406 -34.401 3.431 1.00 79.19 1153 SER A C 1
ATOM 9100 O O . SER A 1 1153 ? 23.105 -34.055 2.479 1.00 79.19 1153 SER A O 1
ATOM 9102 N N . GLU A 1 1154 ? 21.618 -35.478 3.398 1.00 79.25 1154 GLU A N 1
ATOM 9103 C CA . GLU A 1 1154 ? 21.469 -36.386 2.250 1.00 79.25 1154 GLU A CA 1
ATOM 9104 C C . GLU A 1 1154 ? 20.141 -36.175 1.503 1.00 79.25 1154 GLU A C 1
ATOM 9106 O O . GLU A 1 1154 ? 19.908 -36.778 0.455 1.00 79.25 1154 GLU A O 1
ATOM 9111 N N . ALA A 1 1155 ? 19.262 -35.312 2.020 1.00 79.75 1155 ALA A N 1
ATOM 9112 C CA . ALA A 1 1155 ? 17.941 -35.091 1.456 1.00 79.75 1155 ALA A CA 1
ATOM 9113 C C . ALA A 1 1155 ? 17.990 -34.262 0.151 1.00 79.75 1155 ALA A C 1
ATOM 9115 O O . ALA A 1 1155 ? 18.858 -33.398 -0.012 1.00 79.75 1155 ALA A O 1
ATOM 9116 N N . PRO A 1 1156 ? 17.024 -34.455 -0.772 1.00 78.56 1156 PRO A N 1
ATOM 9117 C CA . PRO A 1 1156 ? 16.872 -33.604 -1.950 1.00 78.56 1156 PRO A CA 1
ATOM 9118 C C . PRO A 1 1156 ? 16.731 -32.124 -1.570 1.00 78.56 1156 PRO A C 1
ATOM 9120 O O . PRO A 1 1156 ? 16.104 -31.793 -0.560 1.00 78.56 1156 PRO A O 1
ATOM 9123 N N . ALA A 1 1157 ? 17.233 -31.218 -2.415 1.00 72.25 1157 ALA A N 1
ATOM 9124 C CA . ALA A 1 1157 ? 17.205 -29.773 -2.157 1.00 72.25 1157 ALA A CA 1
ATOM 9125 C C . ALA A 1 1157 ? 15.788 -29.237 -1.860 1.00 72.25 1157 ALA A C 1
ATOM 9127 O O . ALA A 1 1157 ? 15.612 -28.406 -0.966 1.00 72.25 1157 ALA A O 1
ATOM 9128 N N . GLY A 1 1158 ? 14.763 -29.768 -2.541 1.00 73.19 1158 GLY A N 1
ATOM 9129 C CA . GLY A 1 1158 ? 13.359 -29.427 -2.287 1.00 73.19 1158 GLY A CA 1
ATOM 9130 C C . GLY A 1 1158 ? 12.875 -29.804 -0.879 1.00 73.19 1158 GLY A C 1
ATOM 9131 O O . GLY A 1 1158 ? 12.136 -29.042 -0.255 1.00 73.19 1158 GLY A O 1
ATOM 9132 N N . THR A 1 1159 ? 13.341 -30.932 -0.336 1.00 81.06 1159 THR A N 1
ATOM 9133 C CA . THR A 1 1159 ? 13.049 -31.359 1.042 1.00 81.06 1159 THR A CA 1
ATOM 9134 C C . THR A 1 1159 ? 13.715 -30.436 2.051 1.00 81.06 1159 THR A C 1
ATOM 9136 O O . THR A 1 1159 ? 13.064 -29.971 2.988 1.00 81.06 1159 THR A O 1
ATOM 9139 N N . VAL A 1 1160 ? 14.991 -30.109 1.826 1.00 84.38 1160 VAL A N 1
ATOM 9140 C CA . VAL A 1 1160 ? 15.750 -29.191 2.686 1.00 84.38 1160 VAL A CA 1
ATOM 9141 C C . VAL A 1 1160 ? 15.074 -27.819 2.731 1.00 84.38 1160 VAL A C 1
ATOM 9143 O O . VAL A 1 1160 ? 14.845 -27.294 3.817 1.00 84.38 1160 VAL A O 1
ATOM 9146 N N . SER A 1 1161 ? 14.668 -27.270 1.581 1.00 80.94 1161 SER A N 1
ATOM 9147 C CA . SER A 1 1161 ? 14.018 -25.954 1.497 1.00 80.94 1161 SER A CA 1
ATOM 9148 C C . SER A 1 1161 ? 12.696 -25.871 2.278 1.00 80.94 1161 SER A C 1
ATOM 9150 O O . SER A 1 1161 ? 12.404 -24.835 2.876 1.00 80.94 1161 SER A O 1
ATOM 9152 N N . LYS A 1 1162 ? 11.915 -26.961 2.332 1.00 83.00 1162 LYS A N 1
ATOM 9153 C CA . LYS A 1 1162 ? 10.632 -27.015 3.058 1.00 83.00 1162 LYS A CA 1
ATOM 9154 C C . LYS A 1 1162 ? 10.794 -27.274 4.562 1.00 83.00 1162 LYS A C 1
ATOM 9156 O O . LYS A 1 1162 ? 10.038 -26.720 5.357 1.00 83.00 1162 LYS A O 1
ATOM 9161 N N . VAL A 1 1163 ? 11.753 -28.114 4.961 1.00 88.38 1163 VAL A N 1
ATOM 9162 C CA . VAL A 1 1163 ? 11.903 -28.589 6.353 1.00 88.38 1163 VAL A CA 1
ATOM 9163 C C . VAL A 1 1163 ? 12.834 -27.705 7.188 1.00 88.38 1163 VAL A C 1
ATOM 9165 O O . VAL A 1 1163 ? 12.526 -27.407 8.344 1.00 88.38 1163 VAL A O 1
ATOM 9168 N N . LEU A 1 1164 ? 13.951 -27.247 6.614 1.00 89.75 1164 LEU A N 1
ATOM 9169 C CA . LEU A 1 1164 ? 14.972 -26.470 7.323 1.00 89.75 1164 LEU A CA 1
ATOM 9170 C C . LEU A 1 1164 ? 14.432 -25.191 8.001 1.00 89.75 1164 LEU A C 1
ATOM 9172 O O . LEU A 1 1164 ? 14.787 -24.967 9.159 1.00 89.75 1164 LEU A O 1
ATOM 9176 N N . PRO A 1 1165 ? 13.547 -24.378 7.380 1.00 90.25 1165 PRO A N 1
ATOM 9177 C CA . PRO A 1 1165 ? 13.014 -23.171 8.020 1.00 90.25 1165 PRO A CA 1
ATOM 9178 C C . PRO A 1 1165 ? 12.285 -23.454 9.339 1.00 90.25 1165 PRO A C 1
ATOM 9180 O O . PRO A 1 1165 ? 12.424 -22.682 10.287 1.00 90.25 1165 PRO A O 1
ATOM 9183 N N . LEU A 1 1166 ? 11.534 -24.562 9.399 1.00 90.50 1166 LEU A N 1
ATOM 9184 C CA . LEU A 1 1166 ? 10.762 -24.984 10.573 1.00 90.50 1166 LEU A CA 1
ATOM 9185 C C . LEU A 1 1166 ? 11.687 -25.491 11.689 1.00 90.50 1166 LEU A C 1
ATOM 9187 O O . LEU A 1 1166 ? 11.462 -25.225 12.869 1.00 90.50 1166 LEU A O 1
ATOM 9191 N N . ALA A 1 1167 ? 12.744 -26.213 11.308 1.00 91.00 1167 ALA A N 1
ATOM 9192 C CA . ALA A 1 1167 ? 13.740 -26.738 12.236 1.00 91.00 1167 ALA A CA 1
ATOM 9193 C C . ALA A 1 1167 ? 14.592 -25.625 12.859 1.00 91.00 1167 ALA A C 1
ATOM 9195 O O . ALA A 1 1167 ? 14.834 -25.632 14.066 1.00 91.00 1167 ALA A O 1
ATOM 9196 N N . LEU A 1 1168 ? 15.008 -24.640 12.060 1.00 91.25 1168 LEU A N 1
ATOM 9197 C CA . LEU A 1 1168 ? 15.720 -23.468 12.565 1.00 91.25 1168 LEU A CA 1
ATOM 9198 C C . LEU A 1 1168 ? 14.847 -22.685 13.551 1.00 91.25 1168 LEU A C 1
ATOM 9200 O O . LEU A 1 1168 ? 15.321 -22.346 14.636 1.00 91.25 1168 LEU A O 1
ATOM 9204 N N . GLU A 1 1169 ? 13.556 -22.513 13.240 1.00 91.12 1169 GLU A N 1
ATOM 9205 C CA . GLU A 1 1169 ? 12.616 -21.846 14.142 1.00 91.12 1169 GLU A CA 1
ATOM 9206 C C . GLU A 1 1169 ? 12.490 -22.541 15.495 1.00 91.12 1169 GLU A C 1
ATOM 9208 O O . GLU A 1 1169 ? 12.608 -21.906 16.546 1.00 91.12 1169 GLU A O 1
ATOM 9213 N N . ALA A 1 1170 ? 12.335 -23.864 15.485 1.00 90.69 1170 ALA A N 1
ATOM 9214 C CA . ALA A 1 1170 ? 12.325 -24.651 16.710 1.00 90.69 1170 ALA A CA 1
ATOM 9215 C C . ALA A 1 1170 ? 13.659 -24.567 17.481 1.00 90.69 1170 ALA A C 1
ATOM 9217 O O . ALA A 1 1170 ? 13.656 -24.574 18.715 1.00 90.69 1170 ALA A O 1
ATOM 9218 N N . SER A 1 1171 ? 14.789 -24.447 16.775 1.00 91.69 1171 SER A N 1
ATOM 9219 C CA . SER A 1 1171 ? 16.128 -24.413 17.381 1.00 91.69 1171 SER A CA 1
ATOM 9220 C C . SER A 1 1171 ? 16.360 -23.132 18.182 1.00 91.69 1171 SER A C 1
ATOM 9222 O O . SER A 1 1171 ? 16.758 -23.205 19.345 1.00 91.69 1171 SER A O 1
ATOM 9224 N N . TRP A 1 1172 ? 16.057 -21.953 17.622 1.00 92.25 1172 TRP A N 1
ATOM 9225 C CA . TRP A 1 1172 ? 16.212 -20.699 18.375 1.00 92.25 1172 TRP A CA 1
ATOM 9226 C C . TRP A 1 1172 ? 15.104 -20.495 19.413 1.00 92.25 1172 TRP A C 1
ATOM 9228 O O . TRP A 1 1172 ? 15.356 -19.899 20.458 1.00 92.25 1172 TRP A O 1
ATOM 9238 N N . ALA A 1 1173 ? 13.896 -21.029 19.190 1.00 87.75 1173 ALA A N 1
ATOM 9239 C CA . ALA A 1 1173 ? 12.811 -20.970 20.174 1.00 87.75 1173 ALA A CA 1
ATOM 9240 C C . ALA A 1 1173 ? 13.118 -21.767 21.459 1.00 87.75 1173 ALA A C 1
ATOM 9242 O O . ALA A 1 1173 ? 12.575 -21.443 22.517 1.00 87.75 1173 ALA A O 1
ATOM 9243 N N . THR A 1 1174 ? 13.987 -22.782 21.369 1.00 86.56 1174 THR A N 1
ATOM 9244 C CA . THR A 1 1174 ? 14.445 -23.624 22.493 1.00 86.56 1174 THR A CA 1
ATOM 9245 C C . THR A 1 1174 ? 15.874 -23.323 22.958 1.00 86.56 1174 THR A C 1
ATOM 9247 O O . THR A 1 1174 ? 16.378 -24.007 23.846 1.00 86.56 1174 THR A O 1
ATOM 9250 N N . PHE A 1 1175 ? 16.522 -22.297 22.393 1.00 88.06 1175 PHE A N 1
ATOM 9251 C CA . PHE A 1 1175 ? 17.911 -21.912 22.681 1.00 88.06 1175 PHE A CA 1
ATOM 9252 C C . PHE A 1 1175 ? 18.956 -23.021 22.407 1.00 88.06 1175 PHE A C 1
ATOM 9254 O O . PHE A 1 1175 ? 20.005 -23.065 23.049 1.00 88.06 1175 PHE A O 1
ATOM 9261 N N . GLN A 1 1176 ? 18.701 -23.920 21.446 1.00 88.69 1176 GLN A N 1
ATOM 9262 C CA . GLN A 1 1176 ? 19.627 -24.990 21.037 1.00 88.69 1176 GLN A CA 1
ATOM 9263 C C . GLN A 1 1176 ? 20.625 -24.490 19.974 1.00 88.69 1176 GLN A C 1
ATOM 9265 O O . GLN A 1 1176 ? 20.541 -24.838 18.795 1.00 88.69 1176 GLN A O 1
ATOM 9270 N N . TRP A 1 1177 ? 21.577 -23.654 20.394 1.00 87.25 1177 TRP A N 1
ATOM 9271 C CA . TRP A 1 1177 ? 22.540 -22.984 19.504 1.00 87.25 1177 TRP A CA 1
ATOM 9272 C C . TRP A 1 1177 ? 23.447 -23.943 18.720 1.00 87.25 1177 TRP A C 1
ATOM 9274 O O . TRP A 1 1177 ? 23.726 -23.693 17.549 1.00 87.25 1177 TRP A O 1
ATOM 9284 N N . ASP A 1 1178 ? 23.832 -25.075 19.316 1.00 88.00 1178 ASP A N 1
ATOM 9285 C CA . ASP A 1 1178 ? 24.669 -26.090 18.657 1.00 88.00 1178 ASP A CA 1
ATOM 9286 C C . ASP A 1 1178 ? 23.971 -26.690 17.424 1.00 88.00 1178 ASP A C 1
ATOM 9288 O O . ASP A 1 1178 ? 24.579 -26.898 16.369 1.00 88.00 1178 ASP A O 1
ATOM 9292 N N . LYS A 1 1179 ? 22.653 -26.914 17.523 1.00 85.19 1179 LYS A N 1
ATOM 9293 C CA . LYS A 1 1179 ? 21.838 -27.365 16.389 1.00 85.19 1179 LYS A CA 1
ATOM 9294 C C . LYS A 1 1179 ? 21.700 -26.277 15.332 1.00 85.19 1179 LYS A C 1
ATOM 9296 O O . LYS A 1 1179 ? 21.797 -26.556 14.144 1.00 85.19 1179 LYS A O 1
ATOM 9301 N N . LEU A 1 1180 ? 21.524 -25.026 15.746 1.00 86.06 1180 LEU A N 1
ATOM 9302 C CA . LEU A 1 1180 ? 21.422 -23.906 14.812 1.00 86.06 1180 LEU A CA 1
ATOM 9303 C C . LEU A 1 1180 ? 22.708 -23.756 13.978 1.00 86.06 1180 LEU A C 1
ATOM 9305 O O . LEU A 1 1180 ? 22.630 -23.665 12.754 1.00 86.06 1180 LEU A O 1
ATOM 9309 N N . GLY A 1 1181 ? 23.880 -23.823 14.617 1.00 84.31 1181 GLY A N 1
ATOM 9310 C CA . GLY A 1 1181 ? 25.177 -23.738 13.936 1.00 84.31 1181 GLY A CA 1
ATOM 9311 C C . GLY A 1 1181 ? 25.466 -24.905 12.984 1.00 84.31 1181 GLY A C 1
ATOM 9312 O O . GLY A 1 1181 ? 26.108 -24.708 11.956 1.00 84.31 1181 GLY A O 1
ATOM 9313 N N . THR A 1 1182 ? 24.961 -26.108 13.278 1.00 86.19 1182 THR A N 1
ATOM 9314 C CA . THR A 1 1182 ? 25.117 -27.289 12.404 1.00 86.19 1182 THR A CA 1
ATOM 9315 C C . THR A 1 1182 ? 24.124 -27.319 11.243 1.00 86.19 1182 THR A C 1
ATOM 9317 O O . THR A 1 1182 ? 24.442 -27.858 10.186 1.00 86.19 1182 THR A O 1
ATOM 9320 N N . MET A 1 1183 ? 22.945 -26.714 11.407 1.00 85.75 1183 MET A N 1
ATOM 9321 C CA . MET A 1 1183 ? 21.860 -26.749 10.421 1.00 85.75 1183 MET A CA 1
ATOM 9322 C C . MET A 1 1183 ? 21.975 -25.670 9.337 1.00 85.75 1183 MET A C 1
ATOM 9324 O O . MET A 1 1183 ? 21.584 -25.918 8.198 1.00 85.75 1183 MET A O 1
ATOM 9328 N N . VAL A 1 1184 ? 22.526 -24.487 9.644 1.00 85.62 1184 VAL A N 1
ATOM 9329 C CA . VAL A 1 1184 ? 22.702 -23.401 8.653 1.00 85.62 1184 VAL A CA 1
ATOM 9330 C C . VAL A 1 1184 ? 23.562 -23.833 7.445 1.00 85.62 1184 VAL A C 1
ATOM 9332 O O . VAL A 1 1184 ? 23.112 -23.624 6.318 1.00 85.62 1184 VAL A O 1
ATOM 9335 N N . PRO A 1 1185 ? 24.723 -24.504 7.616 1.00 86.12 1185 PRO A N 1
ATOM 9336 C CA . PRO A 1 1185 ? 25.562 -24.950 6.496 1.00 86.12 1185 PRO A CA 1
ATOM 9337 C C . PRO A 1 1185 ? 24.954 -26.056 5.618 1.00 86.12 1185 PRO A C 1
ATOM 9339 O O . PRO A 1 1185 ? 25.495 -26.348 4.553 1.00 86.12 1185 PRO A O 1
ATOM 9342 N N . ILE A 1 1186 ? 23.857 -26.702 6.042 1.00 84.94 1186 ILE A N 1
ATOM 9343 C CA . ILE A 1 1186 ? 23.187 -27.757 5.258 1.00 84.94 1186 ILE A CA 1
ATOM 9344 C C . ILE A 1 1186 ? 22.563 -27.170 3.985 1.00 84.94 1186 ILE A C 1
ATOM 9346 O O . ILE A 1 1186 ? 22.474 -27.846 2.957 1.00 84.94 1186 ILE A O 1
ATOM 9350 N N . TYR A 1 1187 ? 22.143 -25.905 4.032 1.00 82.44 1187 TYR A N 1
ATOM 9351 C CA . TYR A 1 1187 ? 21.608 -25.224 2.865 1.00 82.44 1187 TYR A CA 1
ATOM 9352 C C . TYR A 1 1187 ? 22.737 -24.832 1.904 1.00 82.44 1187 TYR A C 1
ATOM 9354 O O . TYR A 1 1187 ? 23.549 -23.965 2.204 1.00 82.44 1187 TYR A O 1
ATOM 9362 N N . LYS A 1 1188 ? 22.772 -25.468 0.727 1.00 76.06 1188 LYS A N 1
ATOM 9363 C CA . LYS A 1 1188 ? 23.795 -25.230 -0.310 1.00 76.06 1188 LYS A CA 1
ATOM 9364 C C . LYS A 1 1188 ? 23.486 -24.048 -1.244 1.00 76.06 1188 LYS A C 1
ATOM 9366 O O . LYS A 1 1188 ? 24.311 -23.736 -2.097 1.00 76.06 1188 LYS A O 1
ATOM 9371 N N . GLY A 1 1189 ? 22.295 -23.452 -1.145 1.00 73.88 1189 GLY A N 1
ATOM 9372 C CA . GLY A 1 1189 ? 21.915 -22.267 -1.925 1.00 73.88 1189 GLY A CA 1
ATOM 9373 C C . GLY A 1 1189 ? 22.400 -20.967 -1.277 1.00 73.88 1189 GLY A C 1
ATOM 9374 O O . GLY A 1 1189 ? 23.106 -20.993 -0.272 1.00 73.88 1189 GLY A O 1
ATOM 9375 N N . ASP A 1 1190 ? 21.972 -19.822 -1.809 1.00 76.19 1190 ASP A N 1
ATOM 9376 C CA . ASP A 1 1190 ? 22.240 -18.527 -1.173 1.00 76.19 1190 ASP A CA 1
ATOM 9377 C C . ASP A 1 1190 ? 21.507 -18.432 0.175 1.00 76.19 1190 ASP A C 1
ATOM 9379 O O . ASP A 1 1190 ? 20.275 -18.430 0.222 1.00 76.19 1190 ASP A O 1
ATOM 9383 N N . THR A 1 1191 ? 22.261 -18.354 1.275 1.00 78.25 1191 THR A N 1
ATOM 9384 C CA . THR A 1 1191 ? 21.790 -18.319 2.672 1.00 78.25 1191 THR A CA 1
ATOM 9385 C C . THR A 1 1191 ? 20.625 -17.345 2.901 1.00 78.25 1191 THR A C 1
ATOM 9387 O O . THR A 1 1191 ? 19.800 -17.569 3.787 1.00 78.25 1191 THR A O 1
ATOM 9390 N N . PHE A 1 1192 ? 20.529 -16.277 2.103 1.00 83.50 1192 PHE A N 1
ATOM 9391 C CA . PHE A 1 1192 ? 19.508 -15.232 2.226 1.00 83.50 1192 PHE A CA 1
ATOM 9392 C C . PHE A 1 1192 ? 18.258 -15.448 1.354 1.00 83.50 1192 PHE A C 1
ATOM 9394 O O . PHE A 1 1192 ? 17.288 -14.700 1.492 1.00 83.50 1192 PHE A O 1
ATOM 9401 N N . ASP A 1 1193 ? 18.222 -16.482 0.504 1.00 76.69 1193 ASP A N 1
ATOM 9402 C CA . ASP A 1 1193 ? 17.029 -16.853 -0.275 1.00 76.69 1193 ASP A CA 1
ATOM 9403 C C . ASP A 1 1193 ? 15.877 -17.320 0.623 1.00 76.69 1193 ASP A C 1
ATOM 9405 O O . ASP A 1 1193 ? 14.702 -17.088 0.325 1.00 76.69 1193 ASP A O 1
ATOM 9409 N N . ILE A 1 1194 ? 16.211 -17.967 1.742 1.00 83.94 1194 ILE A N 1
ATOM 9410 C CA . ILE A 1 1194 ? 15.256 -18.423 2.746 1.00 83.94 1194 ILE A CA 1
ATOM 9411 C C . ILE A 1 1194 ? 15.401 -17.546 3.989 1.00 83.94 1194 ILE A C 1
ATOM 9413 O O . ILE A 1 1194 ? 16.403 -17.605 4.698 1.00 83.94 1194 ILE A O 1
ATOM 9417 N N . PHE A 1 1195 ? 14.352 -16.783 4.300 1.00 89.56 1195 PHE A N 1
ATOM 9418 C CA . PHE A 1 1195 ? 14.345 -15.808 5.396 1.00 89.56 1195 PHE A CA 1
ATOM 9419 C C . PHE A 1 1195 ? 14.839 -16.380 6.739 1.00 89.56 1195 PHE A C 1
ATOM 9421 O O . PHE A 1 1195 ? 15.725 -15.798 7.359 1.00 89.56 1195 PHE A O 1
ATOM 9428 N N . ASN A 1 1196 ? 14.334 -17.546 7.160 1.00 91.81 1196 ASN A N 1
ATOM 9429 C CA . ASN A 1 1196 ? 14.714 -18.176 8.434 1.00 91.81 1196 ASN A CA 1
ATOM 9430 C C . ASN A 1 1196 ? 16.192 -18.600 8.484 1.00 91.81 1196 ASN A C 1
ATOM 9432 O O . ASN A 1 1196 ? 16.792 -18.575 9.556 1.00 91.81 1196 ASN A O 1
ATOM 9436 N N . VAL A 1 1197 ? 16.792 -18.958 7.343 1.00 90.69 1197 VAL A N 1
ATOM 9437 C CA . VAL A 1 1197 ? 18.222 -19.302 7.258 1.00 90.69 1197 VAL A CA 1
ATOM 9438 C C . VAL A 1 1197 ? 19.066 -18.035 7.420 1.00 90.69 1197 VAL A C 1
ATOM 9440 O O . VAL A 1 1197 ? 19.996 -18.020 8.225 1.00 90.69 1197 VAL A O 1
ATOM 9443 N N . GLY A 1 1198 ? 18.677 -16.938 6.761 1.00 90.75 1198 GLY A N 1
ATOM 9444 C CA . GLY A 1 1198 ? 19.298 -15.626 6.956 1.00 90.75 1198 GLY A CA 1
ATOM 9445 C C . GLY A 1 1198 ? 19.196 -15.125 8.403 1.00 90.75 1198 GLY A C 1
ATOM 9446 O O . GLY A 1 1198 ? 20.185 -14.655 8.965 1.00 90.75 1198 GLY A O 1
ATOM 9447 N N . VAL A 1 1199 ? 18.031 -15.280 9.045 1.00 92.94 1199 VAL A N 1
ATOM 9448 C CA . VAL A 1 1199 ? 17.827 -14.924 10.463 1.00 92.94 1199 VAL A CA 1
ATOM 9449 C C . VAL A 1 1199 ? 18.697 -15.780 11.384 1.00 92.94 1199 VAL A C 1
ATOM 9451 O O . VAL A 1 1199 ? 19.322 -15.237 12.293 1.00 92.94 1199 VAL A O 1
ATOM 9454 N N . ALA A 1 1200 ? 18.795 -17.090 11.142 1.00 91.38 1200 ALA A N 1
ATOM 9455 C CA . ALA A 1 1200 ? 19.689 -17.965 11.898 1.00 91.38 1200 ALA A CA 1
ATOM 9456 C C . ALA A 1 1200 ? 21.160 -17.540 11.754 1.00 91.38 1200 ALA A C 1
ATOM 9458 O O . ALA A 1 1200 ? 21.867 -17.449 12.756 1.00 91.38 1200 ALA A O 1
ATOM 9459 N N . SER A 1 1201 ? 21.605 -17.203 10.538 1.00 90.75 1201 SER A N 1
ATOM 9460 C CA . SER A 1 1201 ? 22.952 -16.666 10.303 1.00 90.75 1201 SER A CA 1
ATOM 9461 C C . SER A 1 1201 ? 23.184 -15.374 11.092 1.00 90.75 1201 SER A C 1
ATOM 9463 O O . SER A 1 1201 ? 24.202 -15.239 11.768 1.00 90.75 1201 SER A O 1
ATOM 9465 N N . ALA A 1 1202 ? 22.222 -14.445 11.075 1.00 91.62 1202 ALA A N 1
ATOM 9466 C CA . ALA A 1 1202 ? 22.306 -13.210 11.851 1.00 91.62 1202 ALA A CA 1
ATOM 9467 C C . ALA A 1 1202 ? 22.386 -13.494 13.363 1.00 91.62 1202 ALA A C 1
ATOM 9469 O O . ALA A 1 1202 ? 23.253 -12.952 14.040 1.00 91.62 1202 ALA A O 1
ATOM 9470 N N . LEU A 1 1203 ? 21.551 -14.387 13.904 1.00 91.50 1203 LEU A N 1
ATOM 9471 C CA . LEU A 1 1203 ? 21.623 -14.780 15.317 1.00 91.50 1203 LEU A CA 1
ATOM 9472 C C . LEU A 1 1203 ? 22.970 -15.419 15.681 1.00 91.50 1203 LEU A C 1
ATOM 9474 O O . LEU A 1 1203 ? 23.503 -15.124 16.747 1.00 91.50 1203 LEU A O 1
ATOM 9478 N N . SER A 1 1204 ? 23.546 -16.238 14.796 1.00 90.25 1204 SER A N 1
ATOM 9479 C CA . SER A 1 1204 ? 24.876 -16.821 15.002 1.00 90.25 1204 SER A CA 1
ATOM 9480 C C . SER A 1 1204 ? 25.958 -15.739 15.109 1.00 90.25 1204 SER A C 1
ATOM 9482 O O . SER A 1 1204 ? 26.813 -15.816 15.989 1.00 90.25 1204 SER A O 1
ATOM 9484 N N . HIS A 1 1205 ? 25.916 -14.706 14.260 1.00 89.56 1205 HIS A N 1
ATOM 9485 C CA . HIS A 1 1205 ? 26.842 -13.569 14.358 1.00 89.56 1205 HIS A CA 1
ATOM 9486 C C . HIS A 1 1205 ? 26.591 -12.720 15.611 1.00 89.56 1205 HIS A C 1
ATOM 9488 O O . HIS A 1 1205 ? 27.544 -12.264 16.244 1.00 89.56 1205 HIS A O 1
ATOM 9494 N N . LEU A 1 1206 ? 25.325 -12.556 16.014 1.00 88.69 1206 LEU A N 1
ATOM 9495 C CA . LEU A 1 1206 ? 24.951 -11.838 17.233 1.00 88.69 1206 LEU A CA 1
ATOM 9496 C C . LEU A 1 1206 ? 25.464 -12.549 18.493 1.00 88.69 1206 LEU A C 1
ATOM 9498 O O . LEU A 1 1206 ? 25.988 -11.893 19.388 1.00 88.69 1206 LEU A O 1
ATOM 9502 N N . GLN A 1 1207 ? 25.366 -13.880 18.546 1.00 86.44 1207 GLN A N 1
ATOM 9503 C CA . GLN A 1 1207 ? 25.900 -14.699 19.639 1.00 86.44 1207 GLN A CA 1
ATOM 9504 C C . GLN A 1 1207 ? 27.428 -14.586 19.746 1.00 86.44 1207 GLN A C 1
ATOM 9506 O O . GLN A 1 1207 ? 27.980 -14.574 20.843 1.00 86.44 1207 GLN A O 1
ATOM 9511 N N . GLN A 1 1208 ? 28.113 -14.462 18.607 1.00 86.62 1208 GLN A N 1
ATOM 9512 C CA . GLN A 1 1208 ? 29.556 -14.218 18.534 1.00 86.62 1208 GLN A CA 1
ATOM 9513 C C . GLN A 1 1208 ? 29.937 -12.754 18.833 1.00 86.62 1208 GLN A C 1
ATOM 9515 O O . GLN A 1 1208 ? 31.119 -12.421 18.801 1.00 86.62 1208 GLN A O 1
ATOM 9520 N N . LEU A 1 1209 ? 28.957 -11.880 19.107 1.00 82.50 1209 LEU A N 1
ATOM 9521 C CA . LEU A 1 1209 ? 29.116 -10.430 19.283 1.00 82.50 1209 LEU A CA 1
ATOM 9522 C C . LEU A 1 1209 ? 29.773 -9.727 18.078 1.00 82.50 1209 LEU A C 1
ATOM 9524 O O . LEU A 1 1209 ? 30.310 -8.626 18.209 1.00 82.50 1209 LEU A O 1
ATOM 9528 N N . ASN A 1 1210 ? 29.693 -10.328 16.887 1.00 87.56 1210 ASN A N 1
ATOM 9529 C CA . ASN A 1 1210 ? 30.207 -9.744 15.654 1.00 87.56 1210 ASN A CA 1
ATOM 9530 C C . ASN A 1 1210 ? 29.156 -8.811 15.028 1.00 87.56 1210 ASN A C 1
ATOM 9532 O O . ASN A 1 1210 ? 28.351 -9.206 14.182 1.00 87.56 1210 ASN A O 1
ATOM 9536 N N . MET A 1 1211 ? 29.143 -7.558 15.489 1.00 84.81 1211 MET A N 1
ATOM 9537 C CA . MET A 1 1211 ? 28.115 -6.576 15.132 1.00 84.81 1211 MET A CA 1
ATOM 9538 C C . MET A 1 1211 ? 28.154 -6.127 13.663 1.00 84.81 1211 MET A C 1
ATOM 9540 O O . MET A 1 1211 ? 27.105 -5.792 13.114 1.00 84.81 1211 MET A O 1
ATOM 9544 N N . THR A 1 1212 ? 29.324 -6.126 13.019 1.00 86.81 1212 THR A N 1
ATOM 9545 C CA . THR A 1 1212 ? 29.470 -5.711 11.613 1.00 86.81 1212 THR A CA 1
ATOM 9546 C C . THR A 1 1212 ? 28.872 -6.749 10.667 1.00 86.81 1212 THR A C 1
ATOM 9548 O O . THR A 1 1212 ? 28.051 -6.402 9.818 1.00 86.81 1212 THR A O 1
ATOM 9551 N N . GLU A 1 1213 ? 29.197 -8.030 10.866 1.00 88.88 1213 GLU A N 1
ATOM 9552 C CA . GLU A 1 1213 ? 28.605 -9.132 10.096 1.00 88.88 1213 GLU A CA 1
ATOM 9553 C C . GLU A 1 1213 ? 27.113 -9.301 10.389 1.00 88.88 1213 GLU A C 1
ATOM 9555 O O . GLU A 1 1213 ? 26.329 -9.577 9.483 1.00 88.88 1213 GLU A O 1
ATOM 9560 N N . PHE A 1 1214 ? 26.683 -9.057 11.631 1.00 91.12 1214 PHE A N 1
ATOM 9561 C CA . PHE A 1 1214 ? 25.263 -9.015 11.978 1.00 91.12 1214 PHE A CA 1
ATOM 9562 C C . PHE A 1 1214 ? 24.506 -7.950 11.170 1.00 91.12 1214 PHE A C 1
ATOM 9564 O O . PHE A 1 1214 ? 23.494 -8.257 10.538 1.00 91.12 1214 PHE A O 1
ATOM 9571 N N . ASP A 1 1215 ? 24.995 -6.707 11.147 1.00 90.19 1215 ASP A N 1
ATOM 9572 C CA . ASP A 1 1215 ? 24.358 -5.623 10.393 1.00 90.19 1215 ASP A CA 1
ATOM 9573 C C . ASP A 1 1215 ? 24.387 -5.884 8.877 1.00 90.19 1215 ASP A C 1
ATOM 9575 O O . ASP A 1 1215 ? 23.395 -5.628 8.190 1.00 90.19 1215 ASP A O 1
ATOM 9579 N N . SER A 1 1216 ? 25.490 -6.441 8.365 1.00 91.75 1216 SER A N 1
ATOM 9580 C CA . SER A 1 1216 ? 25.640 -6.870 6.968 1.00 91.75 1216 SER A CA 1
ATOM 9581 C C . SER A 1 1216 ? 24.614 -7.944 6.591 1.00 91.75 1216 SER A C 1
ATOM 9583 O O . SER A 1 1216 ? 23.894 -7.796 5.601 1.00 91.75 1216 SER A O 1
ATOM 9585 N N . ALA A 1 1217 ? 24.466 -8.983 7.418 1.00 91.88 1217 ALA A N 1
ATOM 9586 C CA . ALA A 1 1217 ? 23.469 -10.032 7.229 1.00 91.88 1217 ALA A CA 1
ATOM 9587 C C . ALA A 1 1217 ? 22.043 -9.462 7.241 1.00 91.88 1217 ALA A C 1
ATOM 9589 O O . ALA A 1 1217 ? 21.240 -9.790 6.368 1.00 91.88 1217 ALA A O 1
ATOM 9590 N N . LEU A 1 1218 ? 21.729 -8.553 8.172 1.00 92.62 1218 LEU A N 1
ATOM 9591 C CA . LEU A 1 1218 ? 20.422 -7.896 8.206 1.00 92.62 1218 LEU A CA 1
ATOM 9592 C C . LEU A 1 1218 ? 20.165 -7.021 6.971 1.00 92.62 1218 LEU A C 1
ATOM 9594 O O . LEU A 1 1218 ? 19.037 -6.998 6.487 1.00 92.62 1218 LEU A O 1
ATOM 9598 N N . ASN A 1 1219 ? 21.171 -6.316 6.445 1.00 91.44 1219 ASN A N 1
ATOM 9599 C CA . ASN A 1 1219 ? 21.028 -5.533 5.212 1.00 91.44 1219 ASN A CA 1
ATOM 9600 C C . ASN A 1 1219 ? 20.717 -6.436 4.011 1.00 91.44 1219 ASN A C 1
ATOM 9602 O O . ASN A 1 1219 ? 19.745 -6.174 3.311 1.00 91.44 1219 ASN A O 1
ATOM 9606 N N . LYS A 1 1220 ? 21.429 -7.561 3.858 1.00 90.00 1220 LYS A N 1
ATOM 9607 C CA . LYS A 1 1220 ? 21.153 -8.549 2.799 1.00 90.00 1220 LYS A CA 1
ATOM 9608 C C . LYS A 1 1220 ? 19.735 -9.118 2.882 1.00 90.00 1220 LYS A C 1
ATOM 9610 O O . LYS A 1 1220 ? 19.076 -9.284 1.858 1.00 90.00 1220 LYS A O 1
ATOM 9615 N N . ILE A 1 1221 ? 19.232 -9.371 4.095 1.00 91.25 1221 ILE A N 1
ATOM 9616 C CA . ILE A 1 1221 ? 17.836 -9.788 4.302 1.00 91.25 1221 ILE A CA 1
ATOM 9617 C C . ILE A 1 1221 ? 16.869 -8.694 3.826 1.00 91.25 1221 ILE A C 1
ATOM 9619 O O . ILE A 1 1221 ? 15.898 -9.005 3.138 1.00 91.25 1221 ILE A O 1
ATOM 9623 N N . VAL A 1 1222 ? 17.119 -7.423 4.162 1.00 91.44 1222 VAL A N 1
ATOM 9624 C CA . VAL A 1 1222 ? 16.279 -6.298 3.710 1.00 91.44 1222 VAL A CA 1
ATOM 9625 C C . VAL A 1 1222 ? 16.299 -6.172 2.190 1.00 91.44 1222 VAL A C 1
ATOM 9627 O O . VAL A 1 1222 ? 15.231 -6.024 1.602 1.00 91.44 1222 VAL A O 1
ATOM 9630 N N . ASP A 1 1223 ? 17.460 -6.307 1.553 1.00 87.00 1223 ASP A N 1
ATOM 9631 C CA . ASP A 1 1223 ? 17.595 -6.245 0.094 1.00 87.00 1223 ASP A CA 1
ATOM 9632 C C . ASP A 1 1223 ? 16.806 -7.373 -0.586 1.00 87.00 1223 ASP A C 1
ATOM 9634 O O . ASP A 1 1223 ? 16.095 -7.145 -1.566 1.00 87.00 1223 ASP A O 1
ATOM 9638 N N . ARG A 1 1224 ? 16.831 -8.585 -0.015 1.00 85.62 1224 ARG A N 1
ATOM 9639 C CA . ARG A 1 1224 ? 16.022 -9.718 -0.489 1.00 85.62 1224 ARG A CA 1
ATOM 9640 C C . ARG A 1 1224 ? 14.521 -9.492 -0.325 1.00 85.62 1224 ARG A C 1
ATOM 9642 O O . ARG A 1 1224 ? 13.751 -9.885 -1.202 1.00 85.62 1224 ARG A O 1
ATOM 9649 N N . ILE A 1 1225 ? 14.092 -8.860 0.769 1.00 87.81 1225 ILE A N 1
ATOM 9650 C CA . ILE A 1 1225 ? 12.683 -8.486 0.959 1.00 87.81 1225 ILE A CA 1
ATOM 9651 C C . ILE A 1 1225 ? 12.293 -7.391 -0.044 1.00 87.81 1225 ILE A C 1
ATOM 9653 O O . ILE A 1 1225 ? 11.237 -7.498 -0.665 1.00 87.81 1225 ILE A O 1
ATOM 9657 N N . ALA A 1 1226 ? 13.144 -6.385 -0.254 1.00 85.94 1226 ALA A N 1
ATOM 9658 C CA . ALA A 1 1226 ? 12.916 -5.310 -1.217 1.00 85.94 1226 ALA A CA 1
ATOM 9659 C C . ALA A 1 1226 ? 12.785 -5.844 -2.650 1.00 85.94 1226 ALA A C 1
ATOM 9661 O O . ALA A 1 1226 ? 11.849 -5.466 -3.348 1.00 85.94 1226 ALA A O 1
ATOM 9662 N N . ALA A 1 1227 ? 13.623 -6.811 -3.035 1.00 81.62 1227 ALA A N 1
ATOM 9663 C CA . ALA A 1 1227 ? 13.543 -7.482 -4.332 1.00 81.62 1227 ALA A CA 1
ATOM 9664 C C . ALA A 1 1227 ? 12.182 -8.163 -4.577 1.00 81.62 1227 ALA A C 1
ATOM 9666 O O . ALA A 1 1227 ? 11.724 -8.235 -5.716 1.00 81.62 1227 ALA A O 1
ATOM 9667 N N . SER A 1 1228 ? 11.505 -8.622 -3.517 1.00 79.62 1228 SER A N 1
ATOM 9668 C CA . SER A 1 1228 ? 10.176 -9.241 -3.615 1.00 79.62 1228 SER A CA 1
ATOM 9669 C C . SER A 1 1228 ? 9.016 -8.243 -3.763 1.00 79.62 1228 SER A C 1
ATOM 9671 O O . SER A 1 1228 ? 7.885 -8.667 -3.993 1.00 79.62 1228 SER A O 1
ATOM 9673 N N . MET A 1 1229 ? 9.263 -6.929 -3.642 1.00 79.94 1229 MET A N 1
ATOM 9674 C CA . MET A 1 1229 ? 8.241 -5.878 -3.768 1.00 79.94 1229 MET A CA 1
ATOM 9675 C C . MET A 1 1229 ? 7.925 -5.574 -5.234 1.00 79.94 1229 MET A C 1
ATOM 9677 O O . MET A 1 1229 ? 8.478 -4.667 -5.853 1.00 79.94 1229 MET A O 1
ATOM 9681 N N . SER A 1 1230 ? 7.012 -6.351 -5.804 1.00 70.62 1230 SER A N 1
ATOM 9682 C CA . SER A 1 1230 ? 6.423 -6.130 -7.127 1.00 70.62 1230 SER A CA 1
ATOM 9683 C C . SER A 1 1230 ? 5.087 -5.378 -7.043 1.00 70.62 1230 SER A C 1
ATOM 9685 O O . SER A 1 1230 ? 4.488 -5.231 -5.973 1.00 70.62 1230 SER A O 1
ATOM 9687 N N . TYR A 1 1231 ? 4.563 -4.925 -8.184 1.00 67.56 1231 TYR A N 1
ATOM 9688 C CA . TYR A 1 1231 ? 3.246 -4.281 -8.234 1.00 67.56 1231 TYR A CA 1
ATOM 9689 C C . TYR A 1 1231 ? 2.111 -5.181 -7.726 1.00 67.56 1231 TYR A C 1
ATOM 9691 O O . TYR A 1 1231 ? 1.206 -4.667 -7.077 1.00 67.56 1231 TYR A O 1
ATOM 9699 N N . SER A 1 1232 ? 2.156 -6.500 -7.964 1.00 62.44 1232 SER A N 1
ATOM 9700 C CA . SER A 1 1232 ? 1.168 -7.441 -7.410 1.00 62.44 1232 SER A CA 1
ATOM 9701 C C . SER A 1 1232 ? 1.220 -7.486 -5.887 1.00 62.44 1232 SER A C 1
ATOM 9703 O O . SER A 1 1232 ? 0.185 -7.325 -5.235 1.00 62.44 1232 SER A O 1
ATOM 9705 N N . THR A 1 1233 ? 2.419 -7.604 -5.309 1.00 68.94 1233 THR A N 1
ATOM 9706 C CA . THR A 1 1233 ? 2.586 -7.633 -3.846 1.00 68.94 1233 THR A CA 1
ATOM 9707 C C . THR A 1 1233 ? 2.166 -6.326 -3.175 1.00 68.94 1233 THR A C 1
ATOM 9709 O O . THR A 1 1233 ? 1.612 -6.360 -2.082 1.00 68.94 1233 THR A O 1
ATOM 9712 N N . THR A 1 1234 ? 2.349 -5.174 -3.830 1.00 73.25 1234 THR A N 1
ATOM 9713 C CA . THR A 1 1234 ? 2.038 -3.849 -3.264 1.00 73.25 1234 THR A CA 1
ATOM 9714 C C . THR A 1 1234 ? 0.614 -3.357 -3.555 1.00 73.25 1234 THR A C 1
ATOM 9716 O O . THR A 1 1234 ? 0.254 -2.246 -3.154 1.00 73.25 1234 THR A O 1
ATOM 9719 N N . THR A 1 1235 ? -0.236 -4.150 -4.222 1.00 64.69 1235 THR A N 1
ATOM 9720 C CA . THR A 1 1235 ? -1.637 -3.771 -4.517 1.00 64.69 1235 THR A CA 1
ATOM 9721 C C . THR A 1 1235 ? -2.459 -3.490 -3.257 1.00 64.69 1235 THR A C 1
ATOM 9723 O O . THR A 1 1235 ? -3.276 -2.567 -3.236 1.00 64.69 1235 THR A O 1
ATOM 9726 N N . SER A 1 1236 ? -2.237 -4.270 -2.198 1.00 63.78 1236 SER A N 1
ATOM 9727 C CA . SER A 1 1236 ? -2.938 -4.162 -0.919 1.00 63.78 1236 SER A CA 1
ATOM 9728 C C . SER A 1 1236 ? -2.008 -4.492 0.247 1.00 63.78 1236 SER A C 1
ATOM 9730 O O . SER A 1 1236 ? -1.054 -5.252 0.092 1.00 63.78 1236 SER A O 1
ATOM 9732 N N . LEU A 1 1237 ? -2.323 -3.977 1.442 1.00 70.00 1237 LEU A N 1
ATOM 9733 C CA . LEU A 1 1237 ? -1.555 -4.290 2.655 1.00 70.00 1237 LEU A CA 1
ATOM 9734 C C . LEU A 1 1237 ? -1.597 -5.776 3.027 1.00 70.00 1237 LEU A C 1
ATOM 9736 O O . LEU A 1 1237 ? -0.663 -6.278 3.641 1.00 70.00 1237 LEU A O 1
ATOM 9740 N N . GLN A 1 1238 ? -2.660 -6.487 2.644 1.00 68.81 1238 GLN A N 1
ATOM 9741 C CA . GLN A 1 1238 ? -2.772 -7.921 2.895 1.00 68.81 1238 GLN A CA 1
ATOM 9742 C C . GLN A 1 1238 ? -1.819 -8.726 1.998 1.00 68.81 1238 GLN A C 1
ATOM 9744 O O . GLN A 1 1238 ? -1.203 -9.676 2.472 1.00 68.81 1238 GLN A O 1
ATOM 9749 N N . ALA A 1 1239 ? -1.633 -8.315 0.738 1.00 70.44 1239 ALA A N 1
ATOM 9750 C CA . ALA A 1 1239 ? -0.707 -8.967 -0.191 1.00 70.44 1239 ALA A CA 1
ATOM 9751 C C . ALA A 1 1239 ? 0.768 -8.780 0.216 1.00 70.44 1239 ALA A C 1
ATOM 9753 O O . ALA A 1 1239 ? 1.553 -9.722 0.118 1.00 70.44 1239 ALA A O 1
ATOM 9754 N N . CYS A 1 1240 ? 1.148 -7.608 0.741 1.00 78.81 1240 CYS A N 1
ATOM 9755 C CA . CYS A 1 1240 ? 2.511 -7.358 1.229 1.00 78.81 1240 CYS A CA 1
ATOM 9756 C C . CYS A 1 1240 ? 2.725 -7.699 2.715 1.00 78.81 1240 CYS A C 1
ATOM 9758 O O . CYS A 1 1240 ? 3.803 -7.419 3.241 1.00 78.81 1240 CYS A O 1
ATOM 9760 N N . HIS A 1 1241 ? 1.745 -8.299 3.406 1.00 82.50 1241 HIS A N 1
ATOM 9761 C CA . HIS A 1 1241 ? 1.813 -8.581 4.847 1.00 82.50 1241 HIS A CA 1
ATOM 9762 C C . HIS A 1 1241 ? 3.072 -9.365 5.238 1.00 82.50 1241 HIS A C 1
ATOM 9764 O O . HIS A 1 1241 ? 3.788 -8.966 6.151 1.00 82.50 1241 HIS A O 1
ATOM 9770 N N . GLU A 1 1242 ? 3.397 -10.429 4.498 1.00 84.38 1242 GLU A N 1
ATOM 9771 C CA . GLU A 1 1242 ? 4.586 -11.252 4.751 1.00 84.38 1242 GLU A CA 1
ATOM 9772 C C . GLU A 1 1242 ? 5.882 -10.425 4.684 1.00 84.38 1242 GLU A C 1
ATOM 9774 O O . GLU A 1 1242 ? 6.756 -10.554 5.540 1.00 84.38 1242 GLU A O 1
ATOM 9779 N N . ALA A 1 1243 ? 6.007 -9.529 3.704 1.00 87.50 1243 ALA A N 1
ATOM 9780 C CA . ALA A 1 1243 ? 7.181 -8.675 3.568 1.00 87.50 1243 ALA A CA 1
ATOM 9781 C C . ALA A 1 1243 ? 7.253 -7.587 4.646 1.00 87.50 1243 ALA A C 1
ATOM 9783 O O . ALA A 1 1243 ? 8.329 -7.335 5.191 1.00 87.50 1243 ALA A O 1
ATOM 9784 N N . MET A 1 1244 ? 6.116 -6.979 4.998 1.00 89.06 1244 MET A N 1
ATOM 9785 C CA . MET A 1 1244 ? 6.036 -6.013 6.097 1.00 89.06 1244 MET A CA 1
ATOM 9786 C C . MET A 1 1244 ? 6.372 -6.665 7.442 1.00 89.06 1244 MET A C 1
ATOM 9788 O O . MET A 1 1244 ? 7.095 -6.075 8.244 1.00 89.06 1244 MET A O 1
ATOM 9792 N N . PHE A 1 1245 ? 5.898 -7.891 7.680 1.00 91.25 1245 PHE A N 1
ATOM 9793 C CA . PHE A 1 1245 ? 6.227 -8.672 8.869 1.00 91.25 1245 PHE A CA 1
ATOM 9794 C C . PHE A 1 1245 ? 7.722 -8.999 8.927 1.00 91.25 1245 PHE A C 1
ATOM 9796 O O . PHE A 1 1245 ? 8.373 -8.718 9.930 1.00 91.25 1245 PHE A O 1
ATOM 9803 N N . ARG A 1 1246 ? 8.315 -9.492 7.834 1.00 93.31 1246 ARG A N 1
ATOM 9804 C CA . ARG A 1 1246 ? 9.764 -9.748 7.766 1.00 93.31 1246 ARG A CA 1
ATOM 9805 C C . ARG A 1 1246 ? 10.593 -8.479 8.004 1.00 93.31 1246 ARG A C 1
ATOM 9807 O O . ARG A 1 1246 ? 11.592 -8.529 8.718 1.00 93.31 1246 ARG A O 1
ATOM 9814 N N . ALA A 1 1247 ? 10.166 -7.330 7.478 1.00 92.12 1247 ALA A N 1
ATOM 9815 C CA . ALA A 1 1247 ? 10.810 -6.046 7.756 1.00 92.12 1247 ALA A CA 1
ATOM 9816 C C . ALA A 1 1247 ? 10.648 -5.612 9.226 1.00 92.12 1247 ALA A C 1
ATOM 9818 O O . ALA A 1 1247 ? 11.601 -5.113 9.824 1.00 92.12 1247 ALA A O 1
ATOM 9819 N N . HIS A 1 1248 ? 9.475 -5.842 9.833 1.00 93.44 1248 HIS A N 1
ATOM 9820 C CA . HIS A 1 1248 ? 9.235 -5.624 11.265 1.00 93.44 1248 HIS A CA 1
ATOM 9821 C C . HIS A 1 1248 ? 10.211 -6.457 12.107 1.00 93.44 1248 HIS A C 1
ATOM 9823 O O . HIS A 1 1248 ? 10.862 -5.916 12.999 1.00 93.44 1248 HIS A O 1
ATOM 9829 N N . VAL A 1 1249 ? 10.361 -7.744 11.780 1.00 94.31 1249 VAL A N 1
ATOM 9830 C CA . VAL A 1 1249 ? 11.281 -8.683 12.438 1.00 94.31 1249 VAL A CA 1
ATOM 9831 C C . VAL A 1 1249 ? 12.730 -8.182 12.391 1.00 94.31 1249 VAL A C 1
ATOM 9833 O O . VAL A 1 1249 ? 13.400 -8.138 13.424 1.00 94.31 1249 VAL A O 1
ATOM 9836 N N . VAL A 1 1250 ? 13.218 -7.763 11.218 1.00 94.00 1250 VAL A N 1
ATOM 9837 C CA . VAL A 1 1250 ? 14.587 -7.234 11.068 1.00 94.00 1250 VAL A CA 1
ATOM 9838 C C . VAL A 1 1250 ? 14.795 -5.977 11.916 1.00 94.00 1250 VAL A C 1
ATOM 9840 O O . VAL A 1 1250 ? 15.837 -5.820 12.555 1.00 94.00 1250 VAL A O 1
ATOM 9843 N N . THR A 1 1251 ? 13.812 -5.079 11.956 1.00 91.75 1251 THR A N 1
ATOM 9844 C CA . THR A 1 1251 ? 13.899 -3.858 12.764 1.00 91.75 1251 THR A CA 1
ATOM 9845 C C . THR A 1 1251 ? 13.894 -4.148 14.263 1.00 91.75 1251 THR A C 1
ATOM 9847 O O . THR A 1 1251 ? 14.644 -3.506 14.995 1.00 91.75 1251 THR A O 1
ATOM 9850 N N . ASP A 1 1252 ? 13.126 -5.132 14.727 1.00 92.44 1252 ASP A N 1
ATOM 9851 C CA . ASP A 1 1252 ? 13.131 -5.561 16.129 1.00 92.44 1252 ASP A CA 1
ATOM 9852 C C . ASP A 1 1252 ? 14.490 -6.132 16.546 1.00 92.44 1252 ASP A C 1
ATOM 9854 O O . ASP A 1 1252 ? 15.006 -5.782 17.608 1.00 92.44 1252 ASP A O 1
ATOM 9858 N N . LEU A 1 1253 ? 15.123 -6.933 15.683 1.00 92.94 1253 LEU A N 1
ATOM 9859 C CA . LEU A 1 1253 ? 16.492 -7.406 15.900 1.00 92.94 1253 LEU A CA 1
ATOM 9860 C C . LEU A 1 1253 ? 17.494 -6.242 15.995 1.00 92.94 1253 LEU A C 1
ATOM 9862 O O . LEU A 1 1253 ? 18.351 -6.244 16.880 1.00 92.94 1253 LEU A O 1
ATOM 9866 N N . ARG A 1 1254 ? 17.359 -5.214 15.141 1.00 91.06 1254 ARG A N 1
ATOM 9867 C CA . ARG A 1 1254 ? 18.178 -3.987 15.217 1.00 91.06 1254 ARG A CA 1
ATOM 9868 C C . ARG A 1 1254 ? 17.913 -3.180 16.488 1.00 91.06 1254 ARG A C 1
ATOM 9870 O O . ARG A 1 1254 ? 18.849 -2.637 17.062 1.00 91.06 1254 ARG A O 1
ATOM 9877 N N . LEU A 1 1255 ? 16.663 -3.088 16.944 1.00 87.56 1255 LEU A N 1
ATOM 9878 C CA . LEU A 1 1255 ? 16.302 -2.422 18.201 1.00 87.56 1255 LEU A CA 1
ATOM 9879 C C . LEU A 1 1255 ? 16.945 -3.135 19.395 1.00 87.56 1255 LEU A C 1
ATOM 9881 O O . LEU A 1 1255 ? 17.550 -2.475 20.239 1.00 87.56 1255 LEU A O 1
ATOM 9885 N N . ILE A 1 1256 ? 16.895 -4.469 19.424 1.00 88.38 1256 ILE A N 1
ATOM 9886 C CA . ILE A 1 1256 ? 17.520 -5.279 20.477 1.00 88.38 1256 ILE A CA 1
ATOM 9887 C C . ILE A 1 1256 ? 19.040 -5.085 20.490 1.00 88.38 1256 ILE A C 1
ATOM 9889 O O . ILE A 1 1256 ? 19.623 -4.895 21.562 1.00 88.38 1256 ILE A O 1
ATOM 9893 N N . SER A 1 1257 ? 19.679 -5.087 19.316 1.00 87.62 1257 SER A N 1
ATOM 9894 C CA . SER A 1 1257 ? 21.128 -4.920 19.204 1.00 87.62 1257 SER A CA 1
ATOM 9895 C C . SER A 1 1257 ? 21.599 -3.474 19.384 1.00 87.62 1257 SER A C 1
ATOM 9897 O O . SER A 1 1257 ? 22.732 -3.251 19.792 1.00 87.62 1257 SER A O 1
ATOM 9899 N N . SER A 1 1258 ? 20.749 -2.467 19.159 1.00 82.12 1258 SER A N 1
ATOM 9900 C CA . SER A 1 1258 ? 21.123 -1.048 19.300 1.00 82.12 1258 SER A CA 1
ATOM 9901 C C . SER A 1 1258 ? 21.626 -0.678 20.702 1.00 82.12 1258 SER A C 1
ATOM 9903 O O . SER A 1 1258 ? 22.387 0.278 20.857 1.00 82.12 1258 SER A O 1
ATOM 9905 N N . VAL A 1 1259 ? 21.259 -1.465 21.719 1.00 75.69 1259 VAL A N 1
ATOM 9906 C CA . VAL A 1 1259 ? 21.732 -1.304 23.099 1.00 75.69 1259 VAL A CA 1
ATOM 9907 C C . VAL A 1 1259 ? 23.237 -1.599 23.223 1.00 75.69 1259 VAL A C 1
ATOM 9909 O O . VAL A 1 1259 ? 23.882 -1.017 24.093 1.00 75.69 1259 VAL A O 1
ATOM 9912 N N . THR A 1 1260 ? 23.820 -2.419 22.336 1.00 69.06 1260 THR A N 1
ATOM 9913 C CA . THR A 1 1260 ? 25.246 -2.803 22.368 1.00 69.06 1260 THR A CA 1
ATOM 9914 C C . THR A 1 1260 ? 26.171 -1.743 21.766 1.00 69.06 1260 THR A C 1
ATOM 9916 O O . THR A 1 1260 ? 27.241 -1.486 22.313 1.00 69.06 1260 THR A O 1
ATOM 9919 N N . LYS A 1 1261 ? 25.745 -1.060 20.689 1.00 57.66 1261 LYS A N 1
ATOM 9920 C CA . LYS A 1 1261 ? 26.560 -0.065 19.955 1.00 57.66 1261 LYS A CA 1
ATOM 9921 C C . LYS A 1 1261 ? 27.011 1.130 20.801 1.00 57.66 1261 LYS A C 1
ATOM 9923 O O . LYS A 1 1261 ? 27.905 1.862 20.394 1.00 57.66 1261 LYS A O 1
ATOM 9928 N N . ALA A 1 1262 ? 26.393 1.354 21.959 1.00 47.75 1262 ALA A N 1
ATOM 9929 C CA . ALA A 1 1262 ? 26.687 2.509 22.795 1.00 47.75 1262 ALA A CA 1
ATOM 9930 C C . ALA A 1 1262 ? 27.863 2.318 23.771 1.00 47.75 1262 ALA A C 1
ATOM 9932 O O . ALA A 1 1262 ? 28.268 3.312 24.372 1.00 47.75 1262 ALA A O 1
ATOM 9933 N N . GLU A 1 1263 ? 28.399 1.110 23.990 1.00 44.47 1263 GLU A N 1
ATOM 9934 C CA . GLU A 1 1263 ? 29.355 0.900 25.090 1.00 44.47 1263 GLU A CA 1
ATOM 9935 C C . GLU A 1 1263 ? 30.459 -0.114 24.755 1.00 44.47 1263 GLU A C 1
ATOM 9937 O O . GLU A 1 1263 ? 30.299 -1.312 24.947 1.00 44.47 1263 GLU A O 1
ATOM 9942 N N . ALA A 1 1264 ? 31.633 0.386 24.357 1.00 43.75 1264 ALA A N 1
ATOM 9943 C CA . ALA A 1 1264 ? 32.876 -0.392 24.278 1.00 43.75 1264 ALA A CA 1
ATOM 9944 C C . ALA A 1 1264 ? 33.491 -0.744 25.660 1.00 43.75 1264 ALA A C 1
ATOM 9946 O O . ALA A 1 1264 ? 34.549 -1.355 25.718 1.00 43.75 1264 ALA A O 1
ATOM 9947 N N . ASP A 1 1265 ? 32.829 -0.425 26.781 1.00 45.34 1265 ASP A N 1
ATOM 9948 C CA . ASP A 1 1265 ? 33.300 -0.710 28.152 1.00 45.34 1265 ASP A CA 1
ATOM 9949 C C . ASP A 1 1265 ? 32.342 -1.673 28.894 1.00 45.34 1265 ASP A C 1
ATOM 9951 O O . ASP A 1 1265 ? 31.914 -1.431 30.027 1.00 45.34 1265 ASP A O 1
ATOM 9955 N N . VAL A 1 1266 ? 31.992 -2.790 28.241 1.00 46.38 1266 VAL A N 1
ATOM 9956 C CA . VAL A 1 1266 ? 30.993 -3.795 28.681 1.00 46.38 1266 VAL A CA 1
ATOM 9957 C C . VAL A 1 1266 ? 31.256 -4.390 30.081 1.00 46.38 1266 VAL A C 1
ATOM 9959 O O . VAL A 1 1266 ? 30.343 -4.950 30.685 1.00 46.38 1266 VAL A O 1
ATOM 9962 N N . MET A 1 1267 ? 32.444 -4.238 30.677 1.00 42.56 1267 MET A N 1
ATOM 9963 C CA . MET A 1 1267 ? 32.747 -4.885 31.962 1.00 42.56 1267 MET A CA 1
ATOM 9964 C C . MET A 1 1267 ? 32.546 -4.008 33.217 1.00 42.56 1267 MET A C 1
ATOM 9966 O O . MET A 1 1267 ? 32.346 -4.560 34.298 1.00 42.56 1267 MET A O 1
ATOM 9970 N N . GLU A 1 1268 ? 32.563 -2.670 33.135 1.00 41.75 1268 GLU A N 1
ATOM 9971 C CA . GLU A 1 1268 ? 32.720 -1.841 34.354 1.00 41.75 1268 GLU A CA 1
ATOM 9972 C C . GLU A 1 1268 ? 31.435 -1.175 34.892 1.00 41.75 1268 GLU A C 1
ATOM 9974 O O . GLU A 1 1268 ? 31.426 -0.648 36.005 1.00 41.75 1268 GLU A O 1
ATOM 9979 N N . ARG A 1 1269 ? 30.300 -1.228 34.176 1.00 38.38 1269 ARG A N 1
ATOM 9980 C CA . ARG A 1 1269 ? 29.109 -0.407 34.504 1.00 38.38 1269 ARG A CA 1
ATOM 9981 C C . ARG A 1 1269 ? 27.892 -1.119 35.097 1.00 38.38 1269 ARG A C 1
ATOM 9983 O O . ARG A 1 1269 ? 26.796 -0.557 35.064 1.00 38.38 1269 ARG A O 1
ATOM 9990 N N . ARG A 1 1270 ? 28.048 -2.260 35.783 1.00 40.22 1270 ARG A N 1
ATOM 9991 C CA . ARG A 1 1270 ? 26.964 -2.786 36.655 1.00 40.22 1270 ARG A CA 1
ATOM 9992 C C . ARG A 1 1270 ? 26.542 -1.809 37.773 1.00 40.22 1270 ARG A C 1
ATOM 9994 O O . ARG A 1 1270 ? 25.487 -2.001 38.367 1.00 40.22 1270 ARG A O 1
ATOM 10001 N N . SER A 1 1271 ? 27.320 -0.761 38.057 1.00 44.72 1271 SER A N 1
ATOM 10002 C CA . SER A 1 1271 ? 27.055 0.215 39.126 1.00 44.72 1271 SER A CA 1
ATOM 10003 C C . SER A 1 1271 ? 26.398 1.528 38.677 1.00 44.72 1271 SER A C 1
ATOM 10005 O O . SER A 1 1271 ? 26.008 2.319 39.537 1.00 44.72 1271 SER A O 1
ATOM 10007 N N . SER A 1 1272 ? 26.232 1.794 37.374 1.00 44.94 1272 SER A N 1
ATOM 10008 C CA . SER A 1 1272 ? 25.606 3.050 36.934 1.00 44.94 1272 SER A CA 1
ATOM 10009 C C . SER A 1 1272 ? 24.088 2.896 36.778 1.00 44.94 1272 SER A C 1
ATOM 10011 O O . SER A 1 1272 ? 23.596 2.000 36.093 1.00 44.94 1272 SER A O 1
ATOM 10013 N N . ALA A 1 1273 ? 23.322 3.807 37.383 1.00 52.62 1273 ALA A N 1
ATOM 10014 C CA . ALA A 1 1273 ? 21.855 3.818 37.371 1.00 52.62 1273 ALA A CA 1
ATOM 10015 C C . ALA A 1 1273 ? 21.209 4.023 35.973 1.00 52.62 1273 ALA A C 1
ATOM 10017 O O . ALA A 1 1273 ? 19.984 4.135 35.872 1.00 52.62 1273 ALA A O 1
ATOM 10018 N N . GLN A 1 1274 ? 22.006 4.099 34.898 1.00 47.50 1274 GLN A N 1
ATOM 10019 C CA . GLN A 1 1274 ? 21.558 4.386 33.532 1.00 47.50 1274 GLN A CA 1
ATOM 10020 C C . GLN A 1 1274 ? 21.246 3.124 32.705 1.00 47.50 1274 GLN A C 1
ATOM 10022 O O . GLN A 1 1274 ? 20.314 3.161 31.904 1.00 47.50 1274 GLN A O 1
ATOM 10027 N N . GLY A 1 1275 ? 21.975 2.017 32.902 1.00 52.53 1275 GLY A N 1
ATOM 10028 C CA . GLY A 1 1275 ? 21.826 0.778 32.113 1.00 52.53 1275 GLY A CA 1
ATOM 10029 C C . GLY A 1 1275 ? 20.399 0.201 32.096 1.00 52.53 1275 GLY A C 1
ATOM 10030 O O . GLY A 1 1275 ? 19.825 0.058 31.014 1.00 52.53 1275 GLY A O 1
ATOM 10031 N N . PRO A 1 1276 ? 19.751 -0.002 33.265 1.00 59.28 1276 PRO A N 1
ATOM 10032 C CA . PRO A 1 1276 ? 18.391 -0.554 33.344 1.00 59.28 1276 PRO A CA 1
ATOM 10033 C C . PRO A 1 1276 ? 17.324 0.318 32.667 1.00 59.28 1276 PRO A C 1
ATOM 10035 O O . PRO A 1 1276 ? 16.246 -0.158 32.310 1.00 59.28 1276 PRO A O 1
ATOM 10038 N N . LYS A 1 1277 ? 17.588 1.622 32.495 1.00 66.31 1277 LYS A N 1
ATOM 10039 C CA . LYS A 1 1277 ? 16.645 2.540 31.839 1.00 66.31 1277 LYS A CA 1
ATOM 10040 C C . LYS A 1 1277 ? 16.605 2.338 30.325 1.00 66.31 1277 LYS A C 1
ATOM 10042 O O . LYS A 1 1277 ? 15.547 2.510 29.735 1.00 66.31 1277 LYS A O 1
ATOM 10047 N N . LYS A 1 1278 ? 17.726 1.969 29.692 1.00 70.56 1278 LYS A N 1
ATOM 10048 C CA . LYS A 1 1278 ? 17.771 1.739 28.238 1.00 70.56 1278 LYS A CA 1
ATOM 10049 C C . LYS A 1 1278 ? 17.148 0.399 27.849 1.00 70.56 1278 LYS A C 1
ATOM 10051 O O . LYS A 1 1278 ? 16.347 0.374 26.921 1.00 70.56 1278 LYS A O 1
ATOM 10056 N N . THR A 1 1279 ? 17.451 -0.682 28.575 1.00 77.81 1279 THR A N 1
ATOM 10057 C CA . THR A 1 1279 ? 16.850 -2.007 28.316 1.00 77.81 1279 THR A CA 1
ATOM 10058 C C . THR A 1 1279 ? 15.336 -1.973 28.503 1.00 77.81 1279 THR A C 1
ATOM 10060 O O . THR A 1 1279 ? 14.596 -2.471 27.657 1.00 77.81 1279 THR A O 1
ATOM 10063 N N . SER A 1 1280 ? 14.858 -1.308 29.561 1.00 73.19 1280 SER A N 1
ATOM 10064 C CA . SER A 1 1280 ? 13.421 -1.140 29.803 1.00 73.19 1280 SER A CA 1
ATOM 10065 C C . SER A 1 1280 ? 12.726 -0.265 28.758 1.00 73.19 1280 SER A C 1
ATOM 10067 O O . SER A 1 1280 ? 11.594 -0.573 28.392 1.00 73.19 1280 SER A O 1
ATOM 10069 N N . ALA A 1 1281 ? 13.385 0.778 28.240 1.00 76.56 1281 ALA A N 1
ATOM 10070 C CA . ALA A 1 1281 ? 12.854 1.577 27.136 1.00 76.56 1281 ALA A CA 1
ATOM 10071 C C . ALA A 1 1281 ? 12.746 0.753 25.842 1.00 76.56 1281 ALA A C 1
ATOM 10073 O O . ALA A 1 1281 ? 11.680 0.722 25.236 1.00 76.56 1281 ALA A O 1
ATOM 10074 N N . ALA A 1 1282 ? 13.802 0.018 25.471 1.00 81.00 1282 ALA A N 1
ATOM 10075 C CA . ALA A 1 1282 ? 13.788 -0.858 24.298 1.00 81.00 1282 ALA A CA 1
ATOM 10076 C C . ALA A 1 1282 ? 12.686 -1.926 24.404 1.00 81.00 1282 ALA A C 1
ATOM 10078 O O . ALA A 1 1282 ? 11.907 -2.112 23.472 1.00 81.00 1282 ALA A O 1
ATOM 10079 N N . LEU A 1 1283 ? 12.560 -2.572 25.567 1.00 83.06 1283 LEU A N 1
ATOM 10080 C CA . LEU A 1 1283 ? 11.498 -3.539 25.836 1.00 83.06 1283 LEU A CA 1
ATOM 10081 C C . LEU A 1 1283 ? 10.101 -2.906 25.732 1.00 83.06 1283 LEU A C 1
ATOM 10083 O O . LEU A 1 1283 ? 9.206 -3.514 25.153 1.00 83.06 1283 LEU A O 1
ATOM 10087 N N . ALA A 1 1284 ? 9.901 -1.693 26.253 1.00 79.75 1284 ALA A N 1
ATOM 10088 C CA . ALA A 1 1284 ? 8.621 -0.994 26.139 1.00 79.75 1284 ALA A CA 1
ATOM 10089 C C . ALA A 1 1284 ? 8.243 -0.735 24.671 1.00 79.75 1284 ALA A C 1
ATOM 10091 O O . ALA A 1 1284 ? 7.112 -1.030 24.280 1.00 79.75 1284 ALA A O 1
ATOM 10092 N N . THR A 1 1285 ? 9.193 -0.278 23.848 1.00 82.69 1285 THR A N 1
ATOM 10093 C CA . THR A 1 1285 ? 8.986 -0.080 22.406 1.00 82.69 1285 THR A CA 1
ATOM 10094 C C . THR A 1 1285 ? 8.675 -1.398 21.691 1.00 82.69 1285 THR A C 1
ATOM 10096 O O . THR A 1 1285 ? 7.739 -1.449 20.897 1.00 82.69 1285 THR A O 1
ATOM 10099 N N . LEU A 1 1286 ? 9.390 -2.488 21.995 1.00 86.81 1286 LEU A N 1
ATOM 10100 C CA . LEU A 1 1286 ? 9.127 -3.814 21.412 1.00 86.81 1286 LEU A CA 1
ATOM 10101 C C . LEU A 1 1286 ? 7.725 -4.333 21.767 1.00 86.81 1286 LEU A C 1
ATOM 10103 O O . LEU A 1 1286 ? 7.033 -4.890 20.918 1.00 86.81 1286 LEU A O 1
ATOM 10107 N N . ILE A 1 1287 ? 7.266 -4.114 23.003 1.00 84.25 1287 ILE A N 1
ATOM 10108 C CA . ILE A 1 1287 ? 5.913 -4.494 23.435 1.00 84.25 1287 ILE A CA 1
ATOM 10109 C C . ILE A 1 1287 ? 4.851 -3.671 22.698 1.00 84.25 1287 ILE A C 1
ATOM 10111 O O . ILE A 1 1287 ? 3.835 -4.220 22.276 1.00 84.25 1287 ILE A O 1
ATOM 10115 N N . GLN A 1 1288 ? 5.078 -2.370 22.517 1.00 78.75 1288 GLN A N 1
ATOM 10116 C CA . GLN A 1 1288 ? 4.145 -1.511 21.792 1.00 78.75 1288 GLN A CA 1
ATOM 10117 C C . GLN A 1 1288 ? 4.070 -1.878 20.299 1.00 78.75 1288 GLN A C 1
ATOM 10119 O O . GLN A 1 1288 ? 2.984 -1.884 19.719 1.00 78.75 1288 GLN A O 1
ATOM 10124 N N . ARG A 1 1289 ? 5.200 -2.280 19.703 1.00 86.38 1289 ARG A N 1
ATOM 10125 C CA . ARG A 1 1289 ? 5.280 -2.815 18.335 1.00 86.38 1289 ARG A CA 1
ATOM 10126 C C . ARG A 1 1289 ? 4.566 -4.156 18.190 1.00 86.38 1289 ARG A C 1
ATOM 10128 O O . ARG A 1 1289 ? 3.845 -4.350 17.215 1.00 86.38 1289 ARG A O 1
ATOM 10135 N N . LEU A 1 1290 ? 4.679 -5.043 19.179 1.00 84.56 1290 LEU A N 1
ATOM 10136 C CA . LEU A 1 1290 ? 3.945 -6.312 19.214 1.00 84.56 1290 LEU A CA 1
ATOM 10137 C C . LEU A 1 1290 ? 2.419 -6.103 19.190 1.00 84.56 1290 LEU A C 1
ATOM 10139 O O . LEU A 1 1290 ? 1.695 -6.930 18.639 1.00 84.56 1290 LEU A O 1
ATOM 10143 N N . ASP A 1 1291 ? 1.922 -5.002 19.763 1.00 77.44 1291 ASP A N 1
ATOM 10144 C CA . ASP A 1 1291 ? 0.496 -4.648 19.745 1.00 77.44 1291 ASP A CA 1
ATOM 10145 C C . ASP A 1 1291 ? -0.003 -4.164 18.364 1.00 77.44 1291 ASP A C 1
ATOM 10147 O O . ASP A 1 1291 ? -1.218 -4.114 18.161 1.00 77.44 1291 ASP A O 1
ATOM 10151 N N . LEU A 1 1292 ? 0.893 -3.832 17.419 1.00 77.44 1292 LEU A N 1
ATOM 10152 C CA . LEU A 1 1292 ? 0.534 -3.509 16.025 1.00 77.44 1292 LEU A CA 1
ATOM 10153 C C . LEU A 1 1292 ? 0.136 -4.753 15.227 1.00 77.44 1292 LEU A C 1
ATOM 10155 O O . LEU A 1 1292 ? -0.720 -4.673 14.348 1.00 77.44 1292 LEU A O 1
ATOM 10159 N N . LEU A 1 1293 ? 0.750 -5.892 15.550 1.00 77.50 1293 LEU A N 1
ATOM 10160 C CA . LEU A 1 1293 ? 0.422 -7.181 14.955 1.00 77.50 1293 LEU A CA 1
ATOM 10161 C C . LEU A 1 1293 ? -0.941 -7.630 15.494 1.00 77.50 1293 LEU A C 1
ATOM 10163 O O . LEU A 1 1293 ? -1.204 -7.515 16.691 1.00 77.50 1293 LEU A O 1
ATOM 10167 N N . GLU A 1 1294 ? -1.821 -8.174 14.658 1.00 67.31 1294 GLU A N 1
ATOM 10168 C CA . GLU A 1 1294 ? -3.014 -8.886 15.142 1.00 67.31 1294 GLU A CA 1
ATOM 10169 C C . GLU A 1 1294 ? -2.779 -10.392 15.170 1.00 67.31 1294 GLU A C 1
ATOM 10171 O O . GLU A 1 1294 ? -3.137 -11.024 16.172 1.00 67.31 1294 GLU A O 1
ATOM 10176 N N . ASP A 1 1295 ? -2.116 -10.924 14.137 1.00 72.75 1295 ASP A N 1
ATOM 10177 C CA . ASP A 1 1295 ? -1.912 -12.355 13.973 1.00 72.75 1295 ASP A CA 1
ATOM 10178 C C . ASP A 1 1295 ? -1.115 -12.967 15.136 1.00 72.75 1295 ASP A C 1
ATOM 10180 O O . ASP A 1 1295 ? -0.108 -12.447 15.628 1.00 72.75 1295 ASP A O 1
ATOM 10184 N N . VAL A 1 1296 ? -1.638 -14.085 15.621 1.00 74.94 1296 VAL A N 1
ATOM 10185 C CA . VAL A 1 1296 ? -1.118 -14.818 16.766 1.00 74.94 1296 VAL A CA 1
ATOM 10186 C C . VAL A 1 1296 ? 0.177 -15.526 16.392 1.00 74.94 1296 VAL A C 1
ATOM 10188 O O . VAL A 1 1296 ? 1.106 -15.517 17.205 1.00 74.94 1296 VAL A O 1
ATOM 10191 N N . SER A 1 1297 ? 0.247 -16.115 15.193 1.00 76.19 1297 SER A N 1
ATOM 10192 C CA . SER A 1 1297 ? 1.449 -16.793 14.692 1.00 76.19 1297 SER A CA 1
ATOM 10193 C C . SER A 1 1297 ? 2.616 -15.819 14.628 1.00 76.19 1297 SER A C 1
ATOM 10195 O O . SER A 1 1297 ? 3.654 -16.067 15.242 1.00 76.19 1297 SER A O 1
ATOM 10197 N N . ASP A 1 1298 ? 2.403 -14.664 13.999 1.00 84.94 1298 ASP A N 1
ATOM 10198 C CA . ASP A 1 1298 ? 3.387 -13.586 13.897 1.00 84.94 1298 ASP A CA 1
ATOM 10199 C C . ASP A 1 1298 ? 3.880 -13.110 15.264 1.00 84.94 1298 ASP A C 1
ATOM 10201 O O . ASP A 1 1298 ? 5.086 -12.992 15.501 1.00 84.94 1298 ASP A O 1
ATOM 10205 N N . LYS A 1 1299 ? 2.958 -12.889 16.210 1.00 86.75 1299 LYS A N 1
ATOM 10206 C CA . LYS A 1 1299 ? 3.319 -12.524 17.586 1.00 86.75 1299 LYS A CA 1
ATOM 10207 C C . LYS A 1 1299 ? 4.162 -13.596 18.258 1.00 86.75 1299 LYS A C 1
ATOM 10209 O O . LYS A 1 1299 ? 5.101 -13.258 18.976 1.00 86.75 1299 LYS A O 1
ATOM 10214 N N . ARG A 1 1300 ? 3.831 -14.876 18.073 1.00 85.88 1300 ARG A N 1
ATOM 10215 C CA . ARG A 1 1300 ? 4.587 -15.979 18.675 1.00 85.88 1300 ARG A CA 1
ATOM 10216 C C . ARG A 1 1300 ? 5.981 -16.082 18.067 1.00 85.88 1300 ARG A C 1
ATOM 10218 O O . ARG A 1 1300 ? 6.942 -16.187 18.830 1.00 85.88 1300 ARG A O 1
ATOM 10225 N N . TYR A 1 1301 ? 6.082 -16.006 16.741 1.00 90.06 1301 TYR A N 1
ATOM 10226 C CA . TYR A 1 1301 ? 7.345 -16.004 16.009 1.00 90.06 1301 TYR A CA 1
ATOM 10227 C C . TYR A 1 1301 ? 8.249 -14.868 16.497 1.00 90.06 1301 TYR A C 1
ATOM 10229 O O . TYR A 1 1301 ? 9.381 -15.101 16.925 1.00 90.06 1301 TYR A O 1
ATOM 10237 N N . LEU A 1 1302 ? 7.718 -13.640 16.531 1.00 91.38 1302 LEU A N 1
ATOM 10238 C CA . LEU A 1 1302 ? 8.466 -12.461 16.953 1.00 91.38 1302 LEU A CA 1
ATOM 10239 C C . LEU A 1 1302 ? 8.891 -12.559 18.422 1.00 91.38 1302 LEU A C 1
ATOM 10241 O O . LEU A 1 1302 ? 10.051 -12.324 18.737 1.00 91.38 1302 LEU A O 1
ATOM 10245 N N . LEU A 1 1303 ? 7.996 -12.979 19.322 1.00 91.44 1303 LEU A N 1
ATOM 10246 C CA . LEU A 1 1303 ? 8.325 -13.176 20.736 1.00 91.44 1303 LEU A CA 1
ATOM 10247 C C . LEU A 1 1303 ? 9.417 -14.238 20.937 1.00 91.44 1303 LEU A C 1
ATOM 10249 O O . LEU A 1 1303 ? 10.278 -14.063 21.799 1.00 91.44 1303 LEU A O 1
ATOM 10253 N N . ALA A 1 1304 ? 9.385 -15.343 20.183 1.00 90.62 1304 ALA A N 1
ATOM 10254 C CA . ALA A 1 1304 ? 10.422 -16.374 20.234 1.00 90.62 1304 ALA A CA 1
ATOM 10255 C C . ALA A 1 1304 ? 11.778 -15.828 19.788 1.00 90.62 1304 ALA A C 1
ATOM 10257 O O . ALA A 1 1304 ? 12.782 -16.041 20.468 1.00 90.62 1304 ALA A O 1
ATOM 10258 N N . LEU A 1 1305 ? 11.790 -15.055 18.706 1.00 91.62 1305 LEU A N 1
ATOM 10259 C CA . LEU A 1 1305 ? 13.000 -14.446 18.182 1.00 91.62 1305 LEU A CA 1
ATOM 10260 C C . LEU A 1 1305 ? 13.563 -13.350 19.101 1.00 91.62 1305 LEU A C 1
ATOM 10262 O O . LEU A 1 1305 ? 14.764 -13.326 19.355 1.00 91.62 1305 LEU A O 1
ATOM 10266 N N . GLN A 1 1306 ? 12.708 -12.480 19.649 1.00 92.75 1306 GLN A N 1
ATOM 10267 C CA . GLN A 1 1306 ? 13.106 -11.451 20.615 1.00 92.75 1306 GLN A CA 1
ATOM 10268 C C . GLN A 1 1306 ? 13.764 -12.087 21.848 1.00 92.75 1306 GLN A C 1
ATOM 10270 O O . GLN A 1 1306 ? 14.801 -11.611 22.306 1.00 92.75 1306 GLN A O 1
ATOM 10275 N N . ARG A 1 1307 ? 13.211 -13.202 22.354 1.00 92.50 1307 ARG A N 1
ATOM 10276 C CA . ARG A 1 1307 ? 13.837 -13.972 23.440 1.00 92.50 1307 ARG A CA 1
ATOM 10277 C C . ARG A 1 1307 ? 15.192 -14.533 23.029 1.00 92.50 1307 ARG A C 1
ATOM 10279 O O . ARG A 1 1307 ? 16.140 -14.374 23.785 1.00 92.50 1307 ARG A O 1
ATOM 10286 N N . ALA A 1 1308 ? 15.289 -15.158 21.857 1.00 91.38 1308 ALA A N 1
ATOM 10287 C CA . ALA A 1 1308 ? 16.539 -15.728 21.355 1.00 91.38 1308 ALA A CA 1
ATOM 10288 C C . ALA A 1 1308 ? 17.645 -14.664 21.222 1.00 91.38 1308 ALA A C 1
ATOM 10290 O O . ALA A 1 1308 ? 18.775 -14.882 21.659 1.00 91.38 1308 ALA A O 1
ATOM 10291 N N . ALA A 1 1309 ? 17.311 -13.483 20.697 1.00 91.69 1309 ALA A N 1
ATOM 10292 C CA . ALA A 1 1309 ? 18.244 -12.368 20.565 1.00 91.69 1309 ALA A CA 1
ATOM 10293 C C . ALA A 1 1309 ? 18.655 -11.773 21.926 1.00 91.69 1309 ALA A C 1
ATOM 10295 O O . ALA A 1 1309 ? 19.836 -11.513 22.145 1.00 91.69 1309 ALA A O 1
ATOM 10296 N N . MET A 1 1310 ? 17.715 -11.592 22.865 1.00 90.44 1310 MET A N 1
ATOM 10297 C CA . MET A 1 1310 ? 18.036 -11.112 24.219 1.00 90.44 1310 MET A CA 1
ATOM 10298 C C . MET A 1 1310 ? 18.874 -12.122 25.011 1.00 90.44 1310 MET A C 1
ATOM 10300 O O . MET A 1 1310 ? 19.789 -11.721 25.727 1.00 90.44 1310 MET A O 1
ATOM 10304 N N . GLU A 1 1311 ? 18.601 -13.419 24.853 1.00 88.56 1311 GLU A N 1
ATOM 10305 C CA . GLU A 1 1311 ? 19.384 -14.499 25.461 1.00 88.56 1311 GLU A CA 1
ATOM 10306 C C . GLU A 1 1311 ? 20.820 -14.515 24.913 1.00 88.56 1311 GLU A C 1
ATOM 10308 O O . GLU A 1 1311 ? 21.770 -14.618 25.686 1.00 88.56 1311 GLU A O 1
ATOM 10313 N N . SER A 1 1312 ? 20.984 -14.305 23.600 1.00 87.06 1312 SER A N 1
ATOM 10314 C CA . SER A 1 1312 ? 22.299 -14.195 22.939 1.00 87.06 1312 SER A CA 1
ATOM 10315 C C . SER A 1 1312 ? 23.132 -13.010 23.439 1.00 87.06 1312 SER A C 1
ATOM 10317 O O . SER A 1 1312 ? 24.353 -13.030 23.336 1.00 87.06 1312 SER A O 1
ATOM 10319 N N . LEU A 1 1313 ? 22.481 -11.979 23.986 1.00 86.25 1313 LEU A N 1
ATOM 10320 C CA . LEU A 1 1313 ? 23.112 -10.761 24.495 1.00 86.25 1313 LEU A CA 1
ATOM 10321 C C . LEU A 1 1313 ? 23.222 -10.729 26.027 1.00 86.25 1313 LEU A C 1
ATOM 10323 O O . LEU A 1 1313 ? 23.499 -9.671 26.601 1.00 86.25 1313 LEU A O 1
ATOM 10327 N N . ARG A 1 1314 ? 23.017 -11.848 26.734 1.00 81.56 1314 ARG A N 1
ATOM 10328 C CA . ARG A 1 1314 ? 23.316 -11.904 28.174 1.00 81.56 1314 ARG A CA 1
ATOM 10329 C C . ARG A 1 1314 ? 24.806 -11.593 28.411 1.00 81.56 1314 ARG A C 1
ATOM 10331 O O . ARG A 1 1314 ? 25.654 -12.144 27.715 1.00 81.56 1314 ARG A O 1
ATOM 10338 N N . PRO A 1 1315 ? 25.157 -10.749 29.405 1.00 71.25 1315 PRO A N 1
ATOM 10339 C CA . PRO A 1 1315 ? 24.320 -10.261 30.508 1.00 71.25 1315 PRO A CA 1
ATOM 10340 C C . PRO A 1 1315 ? 23.688 -8.864 30.308 1.00 71.25 1315 PRO A C 1
ATOM 10342 O O . PRO A 1 1315 ? 23.260 -8.275 31.299 1.00 71.25 1315 PRO A O 1
ATOM 10345 N N . ILE A 1 1316 ? 23.656 -8.301 29.090 1.00 77.81 1316 ILE A N 1
ATOM 10346 C CA . ILE A 1 1316 ? 23.101 -6.954 28.823 1.00 77.81 1316 ILE A CA 1
ATOM 10347 C C . ILE A 1 1316 ? 21.608 -6.908 29.167 1.00 77.81 1316 ILE A C 1
ATOM 10349 O O . ILE A 1 1316 ? 21.160 -6.004 29.872 1.00 77.81 1316 ILE A O 1
ATOM 10353 N N . TYR A 1 1317 ? 20.854 -7.903 28.700 1.00 82.88 1317 TYR A N 1
ATOM 10354 C CA . TYR A 1 1317 ? 19.471 -8.136 29.108 1.00 82.88 1317 TYR A CA 1
ATOM 10355 C C . TYR A 1 1317 ? 19.445 -9.074 30.320 1.00 82.88 1317 TYR A C 1
ATOM 10357 O O . TYR A 1 1317 ? 20.130 -10.100 30.334 1.00 82.88 1317 TYR A O 1
ATOM 10365 N N . GLY A 1 1318 ? 18.680 -8.711 31.351 1.00 80.00 1318 GLY A N 1
ATOM 10366 C CA . GLY A 1 1318 ? 18.546 -9.493 32.574 1.00 80.00 1318 GLY A CA 1
ATOM 10367 C C . GLY A 1 1318 ? 17.376 -10.479 32.536 1.00 80.00 1318 GLY A C 1
ATOM 10368 O O . GLY A 1 1318 ? 16.563 -10.511 31.609 1.00 80.00 1318 GLY A O 1
ATOM 10369 N N . ASP A 1 1319 ? 17.248 -11.264 33.609 1.00 83.31 1319 ASP A N 1
ATOM 10370 C CA . ASP A 1 1319 ? 16.149 -12.227 33.772 1.00 83.31 1319 ASP A CA 1
ATOM 10371 C C . ASP A 1 1319 ? 14.769 -11.545 33.786 1.00 83.31 1319 ASP A C 1
ATOM 10373 O O . ASP A 1 1319 ? 13.770 -12.139 33.370 1.00 83.31 1319 ASP A O 1
ATOM 10377 N N . LYS A 1 1320 ? 14.700 -10.274 34.215 1.00 80.25 1320 LYS A N 1
ATOM 10378 C CA . LYS A 1 1320 ? 13.460 -9.483 34.232 1.00 80.25 1320 LYS A CA 1
ATOM 10379 C C . LYS A 1 1320 ? 12.933 -9.255 32.815 1.00 80.25 1320 LYS A C 1
ATOM 10381 O O . LYS A 1 1320 ? 11.764 -9.515 32.555 1.00 80.25 1320 LYS A O 1
ATOM 10386 N N . GLU A 1 1321 ? 13.767 -8.793 31.888 1.00 83.31 1321 GLU A N 1
ATOM 10387 C CA . GLU A 1 1321 ? 13.340 -8.527 30.513 1.00 83.31 1321 GLU A CA 1
ATOM 10388 C C . GLU A 1 1321 ? 12.878 -9.818 29.820 1.00 83.31 1321 GLU A C 1
ATOM 10390 O O . GLU A 1 1321 ? 11.788 -9.864 29.247 1.00 83.31 1321 GLU A O 1
ATOM 10395 N N . ILE A 1 1322 ? 13.632 -10.907 29.967 1.00 87.12 1322 ILE A N 1
ATOM 10396 C CA . ILE A 1 1322 ? 13.321 -12.187 29.316 1.00 87.12 1322 ILE A CA 1
ATOM 10397 C C . ILE A 1 1322 ? 12.066 -12.841 29.920 1.00 87.12 1322 ILE A C 1
ATOM 10399 O O . ILE A 1 1322 ? 11.217 -13.359 29.186 1.00 87.12 1322 ILE A O 1
ATOM 10403 N N . SER A 1 1323 ? 11.881 -12.774 31.244 1.00 86.69 1323 SER A N 1
ATOM 10404 C CA . SER A 1 1323 ? 10.669 -13.287 31.904 1.00 86.69 1323 SER A CA 1
ATOM 10405 C C . SER A 1 1323 ? 9.407 -12.530 31.484 1.00 86.69 1323 SER A C 1
ATOM 10407 O O . SER A 1 1323 ? 8.360 -13.156 31.287 1.00 86.69 1323 SER A O 1
ATOM 10409 N N . THR A 1 1324 ? 9.498 -11.219 31.228 1.00 86.75 1324 THR A N 1
ATOM 10410 C CA . THR A 1 1324 ? 8.350 -10.452 30.721 1.00 86.75 1324 THR A CA 1
ATOM 10411 C C . THR A 1 1324 ? 7.894 -10.925 29.334 1.00 86.75 1324 THR A C 1
ATOM 10413 O O . THR A 1 1324 ? 6.686 -11.051 29.105 1.00 86.75 1324 THR A O 1
ATOM 10416 N N . LEU A 1 1325 ? 8.822 -11.279 28.433 1.00 89.25 1325 LEU A N 1
ATOM 10417 C CA . LEU A 1 1325 ? 8.505 -11.842 27.112 1.00 89.25 1325 LEU A CA 1
ATOM 10418 C C . LEU A 1 1325 ? 7.867 -13.238 27.218 1.00 89.25 1325 LEU A C 1
ATOM 10420 O O . LEU A 1 1325 ? 6.931 -13.564 26.475 1.00 89.25 1325 LEU A O 1
ATOM 10424 N N . TRP A 1 1326 ? 8.311 -14.056 28.178 1.00 92.06 1326 TRP A N 1
ATOM 10425 C CA . TRP A 1 1326 ? 7.658 -15.330 28.492 1.00 92.06 1326 TRP A CA 1
ATOM 10426 C C . TRP A 1 1326 ? 6.232 -15.132 29.017 1.00 92.06 1326 TRP A C 1
ATOM 10428 O O . TRP A 1 1326 ? 5.318 -15.833 28.583 1.00 92.06 1326 TRP A O 1
ATOM 10438 N N . LEU A 1 1327 ? 5.988 -14.134 29.870 1.00 88.06 1327 LEU A N 1
ATOM 10439 C CA . LEU A 1 1327 ? 4.633 -13.814 30.330 1.00 88.06 1327 LEU A CA 1
ATOM 10440 C C . LEU A 1 1327 ? 3.725 -13.290 29.216 1.00 88.06 1327 LEU A C 1
ATOM 10442 O O . LEU A 1 1327 ? 2.527 -13.581 29.222 1.00 88.06 1327 LEU A O 1
ATOM 10446 N N . LEU A 1 1328 ? 4.254 -12.525 28.259 1.00 88.00 1328 LEU A N 1
ATOM 10447 C CA . LEU A 1 1328 ? 3.495 -12.115 27.075 1.00 88.00 1328 LEU A CA 1
ATOM 10448 C C . LEU A 1 1328 ? 3.115 -13.324 26.219 1.00 88.00 1328 LEU A C 1
ATOM 10450 O O . LEU A 1 1328 ? 1.956 -13.433 25.819 1.00 88.00 1328 LEU A O 1
ATOM 10454 N N . SER A 1 1329 ? 4.036 -14.274 26.053 1.00 88.31 1329 SER A N 1
ATOM 10455 C CA . SER A 1 1329 ? 3.771 -15.547 25.371 1.00 88.31 1329 SER A CA 1
ATOM 10456 C C . SER A 1 1329 ? 2.714 -16.374 26.109 1.00 88.31 1329 SER A C 1
ATOM 10458 O O . SER A 1 1329 ? 1.772 -16.863 25.493 1.00 88.31 1329 SER A O 1
ATOM 10460 N N . ALA A 1 1330 ? 2.780 -16.449 27.444 1.00 88.75 1330 ALA A N 1
ATOM 10461 C CA . ALA A 1 1330 ? 1.771 -17.122 28.262 1.00 88.75 1330 ALA A CA 1
ATOM 10462 C C . ALA A 1 1330 ? 0.382 -16.475 28.137 1.00 88.75 1330 ALA A C 1
ATOM 10464 O O . ALA A 1 1330 ? -0.631 -17.174 28.051 1.00 88.75 1330 ALA A O 1
ATOM 10465 N N . ARG A 1 1331 ? 0.319 -15.137 28.107 1.00 85.94 1331 ARG A N 1
ATOM 10466 C CA . ARG A 1 1331 ? -0.929 -14.382 27.908 1.00 85.94 1331 ARG A CA 1
ATOM 10467 C C . ARG A 1 1331 ? -1.501 -14.589 26.512 1.00 85.94 1331 ARG A C 1
ATOM 10469 O O . ARG A 1 1331 ? -2.724 -14.664 26.391 1.00 85.94 1331 ARG A O 1
ATOM 10476 N N . LEU A 1 1332 ? -0.645 -14.641 25.491 1.00 82.69 1332 LEU A N 1
ATOM 10477 C CA . LEU A 1 1332 ? -1.028 -14.934 24.112 1.00 82.69 1332 LEU A CA 1
ATOM 10478 C C . LEU A 1 1332 ? -1.620 -16.347 24.032 1.00 82.69 1332 LEU A C 1
ATOM 10480 O O . LEU A 1 1332 ? -2.794 -16.475 23.703 1.00 82.69 1332 LEU A O 1
ATOM 10484 N N . ALA A 1 1333 ? -0.886 -17.359 24.502 1.00 83.88 1333 ALA A N 1
ATOM 10485 C CA . ALA A 1 1333 ? -1.323 -18.757 24.540 1.00 83.88 1333 ALA A CA 1
ATOM 10486 C C . ALA A 1 1333 ? -2.632 -18.968 25.332 1.00 83.88 1333 ALA A C 1
ATOM 10488 O O . ALA A 1 1333 ? -3.495 -19.760 24.958 1.00 83.88 1333 ALA A O 1
ATOM 10489 N N . ARG A 1 1334 ? -2.845 -18.221 26.428 1.00 84.88 1334 ARG A N 1
ATOM 10490 C CA . ARG A 1 1334 ? -4.118 -18.270 27.169 1.00 84.88 1334 ARG A CA 1
ATOM 10491 C C . ARG A 1 1334 ? -5.286 -17.691 26.372 1.00 84.88 1334 ARG A C 1
ATOM 10493 O O . ARG A 1 1334 ? -6.400 -18.187 26.499 1.00 84.88 1334 ARG A O 1
ATOM 10500 N N . LYS A 1 1335 ? -5.066 -16.613 25.612 1.00 74.19 1335 LYS A N 1
ATOM 10501 C CA . LYS A 1 1335 ? -6.112 -16.010 24.769 1.00 74.19 1335 LYS A CA 1
ATOM 10502 C C . LYS A 1 1335 ? -6.459 -16.898 23.574 1.00 74.19 1335 LYS A C 1
ATOM 10504 O O . LYS A 1 1335 ? -7.608 -16.882 23.159 1.00 74.19 1335 LYS A O 1
ATOM 10509 N N . THR A 1 1336 ? -5.491 -17.653 23.062 1.00 70.88 1336 THR A N 1
ATOM 10510 C CA . THR A 1 1336 ? -5.659 -18.541 21.902 1.00 70.88 1336 THR A CA 1
ATOM 10511 C C . THR A 1 1336 ? -6.221 -19.909 22.274 1.00 70.88 1336 THR A C 1
ATOM 10513 O O . THR A 1 1336 ? -6.672 -20.637 21.401 1.00 70.88 1336 THR A O 1
ATOM 10516 N N . GLY A 1 1337 ? -6.224 -20.267 23.562 1.00 72.62 1337 GLY A N 1
ATOM 10517 C CA . GLY A 1 1337 ? -6.699 -21.574 24.013 1.00 72.62 1337 GLY A CA 1
ATOM 10518 C C . GLY A 1 1337 ? -5.643 -22.684 23.936 1.00 72.62 1337 GLY A C 1
ATOM 10519 O O . GLY A 1 1337 ? -6.001 -23.858 24.034 1.00 72.62 1337 GLY A O 1
ATOM 10520 N N . SER A 1 1338 ? -4.351 -22.341 23.885 1.00 77.12 1338 SER A N 1
ATOM 10521 C CA . SER A 1 1338 ? -3.226 -23.289 23.951 1.00 77.12 1338 SER A CA 1
ATOM 10522 C C . SER A 1 1338 ? -2.766 -23.525 25.402 1.00 77.12 1338 SER A C 1
ATOM 10524 O O . SER A 1 1338 ? -1.932 -22.790 25.938 1.00 77.12 1338 SER A O 1
ATOM 10526 N N . ASN A 1 1339 ? -3.289 -24.557 26.080 1.00 80.56 1339 ASN A N 1
ATOM 10527 C CA . ASN A 1 1339 ? -2.958 -24.821 27.496 1.00 80.56 1339 ASN A CA 1
ATOM 10528 C C . ASN A 1 1339 ? -1.490 -25.238 27.689 1.00 80.56 1339 ASN A C 1
ATOM 10530 O O . ASN A 1 1339 ? -0.833 -24.771 28.622 1.00 80.56 1339 ASN A O 1
ATOM 10534 N N . GLY A 1 1340 ? -0.982 -26.104 26.803 1.00 80.69 1340 GLY A N 1
ATOM 10535 C CA . GLY A 1 1340 ? 0.382 -26.635 26.867 1.00 80.69 1340 GLY A CA 1
ATOM 10536 C C . GLY A 1 1340 ? 1.440 -25.538 26.749 1.00 80.69 1340 GLY A C 1
ATOM 10537 O O . GLY A 1 1340 ? 2.269 -25.382 27.645 1.00 80.69 1340 GLY A O 1
ATOM 10538 N N . GLU A 1 1341 ? 1.363 -24.719 25.697 1.00 80.12 1341 GLU A N 1
ATOM 10539 C CA . GLU A 1 1341 ? 2.248 -23.561 25.497 1.00 80.12 1341 GLU A CA 1
ATOM 10540 C C . GLU A 1 1341 ? 2.169 -22.562 26.659 1.00 80.12 1341 GLU A C 1
ATOM 10542 O O . GLU A 1 1341 ? 3.197 -22.092 27.149 1.00 80.12 1341 GLU A O 1
ATOM 10547 N N . CYS A 1 1342 ? 0.956 -22.275 27.149 1.00 86.19 1342 CYS A N 1
ATOM 10548 C CA . CYS A 1 1342 ? 0.751 -21.374 28.281 1.00 86.19 1342 CYS A CA 1
ATOM 10549 C C . CYS A 1 1342 ? 1.482 -21.881 29.533 1.00 86.19 1342 CYS A C 1
ATOM 10551 O O . CYS A 1 1342 ? 2.181 -21.116 30.196 1.00 86.19 1342 CYS A O 1
ATOM 10553 N N . LEU A 1 1343 ? 1.370 -23.177 29.837 1.00 86.31 1343 LEU A N 1
ATOM 10554 C CA . LEU A 1 1343 ? 2.040 -23.794 30.979 1.00 86.31 1343 LEU A CA 1
ATOM 10555 C C . LEU A 1 1343 ? 3.570 -23.782 30.834 1.00 86.31 1343 LEU A C 1
ATOM 10557 O O . LEU A 1 1343 ? 4.250 -23.433 31.798 1.00 86.31 1343 LEU A O 1
ATOM 10561 N N . LYS A 1 1344 ? 4.108 -24.098 29.648 1.00 85.38 1344 LYS A N 1
ATOM 10562 C CA . LYS A 1 1344 ? 5.557 -24.028 29.377 1.00 85.38 1344 LYS A CA 1
ATOM 10563 C C . LYS A 1 1344 ? 6.094 -22.608 29.574 1.00 85.38 1344 LYS A C 1
ATOM 10565 O O . LYS A 1 1344 ? 7.061 -22.406 30.303 1.00 85.38 1344 LYS A O 1
ATOM 10570 N N . ALA A 1 1345 ? 5.422 -21.613 28.996 1.00 87.81 1345 ALA A N 1
ATOM 10571 C CA . ALA A 1 1345 ? 5.818 -20.213 29.114 1.00 87.81 1345 ALA A CA 1
ATOM 10572 C C . ALA A 1 1345 ? 5.765 -19.706 30.569 1.00 87.81 1345 ALA A C 1
ATOM 10574 O O . ALA A 1 1345 ? 6.665 -18.996 31.016 1.00 87.81 1345 ALA A O 1
ATOM 10575 N N . ILE A 1 1346 ? 4.748 -20.113 31.338 1.00 88.31 1346 ILE A N 1
ATOM 10576 C CA . ILE A 1 1346 ? 4.647 -19.814 32.776 1.00 88.31 1346 ILE A CA 1
ATOM 10577 C C . ILE A 1 1346 ? 5.778 -20.480 33.563 1.00 88.31 1346 ILE A C 1
ATOM 10579 O O . ILE A 1 1346 ? 6.331 -19.857 34.467 1.00 88.31 1346 ILE A O 1
ATOM 10583 N N . ALA A 1 1347 ? 6.130 -21.728 33.240 1.00 87.88 1347 ALA A N 1
ATOM 10584 C CA . ALA A 1 1347 ? 7.219 -22.437 33.902 1.00 87.88 1347 ALA A CA 1
ATOM 10585 C C . ALA A 1 1347 ? 8.566 -21.728 33.684 1.00 87.88 1347 ALA A C 1
ATOM 10587 O O . ALA A 1 1347 ? 9.285 -21.511 34.657 1.00 87.88 1347 ALA A O 1
ATOM 10588 N N . HIS A 1 1348 ? 8.859 -21.279 32.458 1.00 88.00 1348 HIS A N 1
ATOM 10589 C CA . HIS A 1 1348 ? 10.060 -20.487 32.168 1.00 88.00 1348 HIS A CA 1
ATOM 10590 C C . HIS A 1 1348 ? 10.063 -19.133 32.887 1.00 88.00 1348 HIS A C 1
ATOM 10592 O O . HIS A 1 1348 ? 11.047 -18.788 33.537 1.00 88.00 1348 HIS A O 1
ATOM 10598 N N . ALA A 1 1349 ? 8.952 -18.386 32.858 1.00 86.81 1349 ALA A N 1
ATOM 10599 C CA . ALA A 1 1349 ? 8.848 -17.122 33.595 1.00 86.81 1349 ALA A CA 1
ATOM 10600 C C . ALA A 1 1349 ? 9.049 -17.315 35.111 1.00 86.81 1349 ALA A C 1
ATOM 10602 O O . ALA A 1 1349 ? 9.680 -16.493 35.773 1.00 86.81 1349 ALA A O 1
ATOM 10603 N N . ARG A 1 1350 ? 8.555 -18.434 35.657 1.00 86.25 1350 ARG A N 1
ATOM 10604 C CA . ARG A 1 1350 ? 8.726 -18.800 37.065 1.00 86.25 1350 ARG A CA 1
ATOM 10605 C C . ARG A 1 1350 ? 10.166 -19.191 37.400 1.00 86.25 1350 ARG A C 1
ATOM 10607 O O . ARG A 1 1350 ? 10.644 -18.810 38.463 1.00 86.25 1350 ARG A O 1
ATOM 10614 N N . GLN A 1 1351 ? 10.850 -19.925 36.522 1.00 87.69 1351 GLN A N 1
ATOM 10615 C CA . GLN A 1 1351 ? 12.273 -20.262 36.681 1.00 87.69 1351 GLN A CA 1
ATOM 10616 C C . GLN A 1 1351 ? 13.155 -19.008 36.706 1.00 87.69 1351 GLN A C 1
ATOM 10618 O O . GLN A 1 1351 ? 14.104 -18.952 37.479 1.00 87.69 1351 GLN A O 1
ATOM 10623 N N . LEU A 1 1352 ? 12.792 -17.989 35.923 1.00 85.25 1352 LEU A N 1
ATOM 10624 C CA . LEU A 1 1352 ? 13.446 -16.676 35.906 1.00 85.25 1352 LEU A CA 1
ATOM 10625 C C . LEU A 1 1352 ? 13.043 -15.764 37.086 1.00 85.25 1352 LEU A C 1
ATOM 10627 O O . LEU A 1 1352 ? 13.526 -14.639 37.184 1.00 85.25 1352 LEU A O 1
ATOM 10631 N N . GLY A 1 1353 ? 12.169 -16.225 37.990 1.00 76.94 1353 GLY A N 1
ATOM 10632 C CA . GLY A 1 1353 ? 11.829 -15.522 39.230 1.00 76.94 1353 GLY A CA 1
ATOM 10633 C C . GLY A 1 1353 ? 10.748 -14.439 39.125 1.00 76.94 1353 GLY A C 1
ATOM 10634 O O . GLY A 1 1353 ? 10.659 -13.612 40.031 1.00 76.94 1353 GLY A O 1
ATOM 10635 N N . ASP A 1 1354 ? 9.915 -14.420 38.074 1.00 79.44 1354 ASP A N 1
ATOM 10636 C CA . ASP A 1 1354 ? 8.822 -13.439 37.957 1.00 79.44 1354 ASP A CA 1
ATOM 10637 C C . ASP A 1 1354 ? 7.554 -13.886 38.739 1.00 79.44 1354 ASP A C 1
ATOM 10639 O O . ASP A 1 1354 ? 6.870 -14.833 38.330 1.00 79.44 1354 ASP A O 1
ATOM 10643 N N . PRO A 1 1355 ? 7.168 -13.210 39.843 1.00 75.25 1355 PRO A N 1
ATOM 10644 C CA . PRO A 1 1355 ? 5.976 -13.520 40.631 1.00 75.25 1355 PRO A CA 1
ATOM 10645 C C . PRO A 1 1355 ? 4.664 -13.331 39.853 1.00 75.25 1355 PRO A C 1
ATOM 10647 O O . PRO A 1 1355 ? 3.646 -13.930 40.210 1.00 75.25 1355 PRO A O 1
ATOM 10650 N N . ALA A 1 1356 ? 4.640 -12.553 38.763 1.00 79.50 1356 ALA A N 1
ATOM 10651 C CA . ALA A 1 1356 ? 3.449 -12.434 37.921 1.00 79.50 1356 ALA A CA 1
ATOM 10652 C C . ALA A 1 1356 ? 3.106 -13.748 37.188 1.00 79.50 1356 ALA A C 1
ATOM 10654 O O . ALA A 1 1356 ? 1.961 -13.911 36.746 1.00 79.50 1356 ALA A O 1
ATOM 10655 N N . ALA A 1 1357 ? 4.036 -14.711 37.126 1.00 84.38 1357 ALA A N 1
ATOM 10656 C CA . ALA A 1 1357 ? 3.787 -16.058 36.619 1.00 84.38 1357 ALA A CA 1
ATOM 10657 C C . ALA A 1 1357 ? 2.743 -16.821 37.452 1.00 84.38 1357 ALA A C 1
ATOM 10659 O O . ALA A 1 1357 ? 1.919 -17.537 36.880 1.00 84.38 1357 ALA A O 1
ATOM 10660 N N . GLU A 1 1358 ? 2.695 -16.629 38.777 1.00 84.00 1358 GLU A N 1
ATOM 10661 C CA . GLU A 1 1358 ? 1.682 -17.276 39.626 1.00 84.00 1358 GLU A CA 1
ATOM 10662 C C . GLU A 1 1358 ? 0.273 -16.729 39.335 1.00 84.00 1358 GLU A C 1
ATOM 10664 O O . GLU A 1 1358 ? -0.691 -17.491 39.222 1.00 84.00 1358 GLU A O 1
ATOM 10669 N N . VAL A 1 1359 ? 0.153 -15.413 39.114 1.00 83.06 1359 VAL A N 1
ATOM 10670 C CA . VAL A 1 1359 ? -1.120 -14.768 38.744 1.00 83.06 1359 VAL A CA 1
ATOM 10671 C C . VAL A 1 1359 ? -1.601 -15.246 37.372 1.00 83.06 1359 VAL A C 1
ATOM 10673 O O . VAL A 1 1359 ? -2.800 -15.464 37.174 1.00 83.06 1359 VAL A O 1
ATOM 10676 N N . GLU A 1 1360 ? -0.693 -15.417 36.409 1.00 82.81 1360 GLU A N 1
ATOM 10677 C CA . GLU A 1 1360 ? -1.053 -15.931 35.086 1.00 82.81 1360 GLU A CA 1
ATOM 10678 C C . GLU A 1 1360 ? -1.375 -17.439 35.124 1.00 82.81 1360 GLU A C 1
ATOM 10680 O O . GLU A 1 1360 ? -2.320 -17.857 34.454 1.00 82.81 1360 GLU A O 1
ATOM 10685 N N . ASN A 1 1361 ? -0.721 -18.238 35.980 1.00 88.12 1361 ASN A N 1
ATOM 10686 C CA . ASN A 1 1361 ? -1.093 -19.642 36.216 1.00 88.12 1361 ASN A CA 1
ATOM 10687 C C . ASN A 1 1361 ? -2.510 -19.785 36.781 1.00 88.12 1361 ASN A C 1
ATOM 10689 O O . ASN A 1 1361 ? -3.284 -20.616 36.304 1.00 88.12 1361 ASN A O 1
ATOM 10693 N N . ALA A 1 1362 ? -2.889 -18.933 37.732 1.00 87.62 1362 ALA A N 1
ATOM 10694 C CA . ALA A 1 1362 ? -4.258 -18.905 38.228 1.00 87.62 1362 ALA A CA 1
ATOM 10695 C C . ALA A 1 1362 ? -5.252 -18.565 37.098 1.00 87.62 1362 ALA A C 1
ATOM 10697 O O . ALA A 1 1362 ? -6.311 -19.182 36.972 1.00 87.62 1362 ALA A O 1
ATOM 10698 N N . ARG A 1 1363 ? -4.913 -17.609 36.214 1.00 87.88 1363 ARG A N 1
ATOM 10699 C CA . ARG A 1 1363 ? -5.764 -17.256 35.056 1.00 87.88 1363 ARG A CA 1
ATOM 10700 C C . ARG A 1 1363 ? -5.884 -18.390 34.053 1.00 87.88 1363 ARG A C 1
ATOM 10702 O O . ARG A 1 1363 ? -6.958 -18.545 33.473 1.00 87.88 1363 ARG A O 1
ATOM 10709 N N . ARG A 1 1364 ? -4.807 -19.149 33.840 1.00 90.50 1364 ARG A N 1
ATOM 10710 C CA . ARG A 1 1364 ? -4.811 -20.372 33.035 1.00 90.50 1364 ARG A CA 1
ATOM 10711 C C . ARG A 1 1364 ? -5.834 -21.344 33.618 1.00 90.50 1364 ARG A C 1
ATOM 10713 O O . ARG A 1 1364 ? -6.820 -21.635 32.957 1.00 90.50 1364 ARG A O 1
ATOM 10720 N N . GLN A 1 1365 ? -5.711 -21.740 34.882 1.00 87.38 1365 GLN A N 1
ATOM 10721 C CA . GLN A 1 1365 ? -6.673 -22.666 35.497 1.00 87.38 1365 GLN A CA 1
ATOM 10722 C C . GLN A 1 1365 ? -8.132 -22.186 35.407 1.00 87.38 1365 GLN A C 1
ATOM 10724 O O . GLN A 1 1365 ? -9.011 -22.990 35.106 1.00 87.38 1365 GLN A O 1
ATOM 10729 N N . TRP A 1 1366 ? -8.399 -20.883 35.574 1.00 86.62 1366 TRP A N 1
ATOM 10730 C CA . TRP A 1 1366 ? -9.749 -20.331 35.406 1.00 86.62 1366 TRP A CA 1
ATOM 10731 C C . TRP A 1 1366 ? -10.288 -20.489 33.975 1.00 86.62 1366 TRP A C 1
ATOM 10733 O O . TRP A 1 1366 ? -11.459 -20.824 33.797 1.00 86.62 1366 TRP A O 1
ATOM 10743 N N . ALA A 1 1367 ? -9.453 -20.252 32.958 1.00 81.69 1367 ALA A N 1
ATOM 10744 C CA . ALA A 1 1367 ? -9.843 -20.355 31.551 1.00 81.69 1367 ALA A CA 1
ATOM 10745 C C . ALA A 1 1367 ? -10.232 -21.790 31.147 1.00 81.69 1367 ALA A C 1
ATOM 10747 O O . ALA A 1 1367 ? -11.186 -21.961 30.396 1.00 81.69 1367 ALA A O 1
ATOM 10748 N N . TRP A 1 1368 ? -9.566 -22.808 31.706 1.00 86.44 1368 TRP A N 1
ATOM 10749 C CA . TRP A 1 1368 ? -9.860 -24.231 31.461 1.00 86.44 1368 TRP A CA 1
ATOM 10750 C C . TRP A 1 1368 ? -10.764 -24.878 32.530 1.00 86.44 1368 TRP A C 1
ATOM 10752 O O . TRP A 1 1368 ? -10.757 -26.092 32.706 1.00 86.44 1368 TRP A O 1
ATOM 10762 N N . GLY A 1 1369 ? -11.562 -24.088 33.258 1.00 81.50 1369 GLY A N 1
ATOM 10763 C CA . GLY A 1 1369 ? -12.621 -24.601 34.139 1.00 81.50 1369 GLY A CA 1
ATOM 10764 C C . GLY A 1 1369 ? -12.187 -25.028 35.550 1.00 81.50 1369 GLY A C 1
ATOM 10765 O O . GLY A 1 1369 ? -13.045 -25.331 36.378 1.00 81.50 1369 GLY A O 1
ATOM 10766 N N . GLY A 1 1370 ? -10.896 -24.967 35.882 1.00 83.75 1370 GLY A N 1
ATOM 10767 C CA . GLY A 1 1370 ? -10.349 -25.232 37.218 1.00 83.75 1370 GLY A CA 1
ATOM 10768 C C . GLY A 1 1370 ? -10.603 -24.092 38.211 1.00 83.75 1370 GLY A C 1
ATOM 10769 O O . GLY A 1 1370 ? -9.660 -23.530 38.762 1.00 83.75 1370 GLY A O 1
ATOM 10770 N N . LYS A 1 1371 ? -11.870 -23.716 38.434 1.00 83.56 1371 LYS A N 1
ATOM 10771 C CA . LYS A 1 1371 ? -12.258 -22.510 39.196 1.00 83.56 1371 LYS A CA 1
ATOM 10772 C C . LYS A 1 1371 ? -11.764 -22.514 40.648 1.00 83.56 1371 LYS A C 1
ATOM 10774 O O . LYS A 1 1371 ? -11.189 -21.521 41.087 1.00 83.56 1371 LYS A O 1
ATOM 10779 N N . HIS A 1 1372 ? -11.941 -23.619 41.378 1.00 83.88 1372 HIS A N 1
ATOM 10780 C CA . HIS A 1 1372 ? -11.507 -23.720 42.779 1.00 83.88 1372 HIS A CA 1
ATOM 10781 C C . HIS A 1 1372 ? -9.984 -23.661 42.916 1.00 83.88 1372 HIS A C 1
ATOM 10783 O O . HIS A 1 1372 ? -9.465 -22.951 43.775 1.00 83.88 1372 HIS A O 1
ATOM 10789 N N . GLN A 1 1373 ? -9.267 -24.368 42.037 1.00 84.31 1373 GLN A N 1
ATOM 10790 C CA . GLN A 1 1373 ? -7.808 -24.389 42.056 1.00 84.31 1373 GLN A CA 1
ATOM 10791 C C . GLN A 1 1373 ? -7.237 -23.019 41.673 1.00 84.31 1373 GLN A C 1
ATOM 10793 O O . GLN A 1 1373 ? -6.352 -22.525 42.360 1.00 84.31 1373 GLN A O 1
ATOM 10798 N N . ALA A 1 1374 ? -7.850 -22.329 40.703 1.00 85.94 1374 ALA A N 1
ATOM 10799 C CA . ALA A 1 1374 ? -7.473 -20.969 40.330 1.00 85.94 1374 ALA A CA 1
ATOM 10800 C C . ALA A 1 1374 ? -7.617 -19.985 41.502 1.00 85.94 1374 ALA A C 1
ATOM 10802 O O . ALA A 1 1374 ? -6.762 -19.124 41.709 1.00 85.94 1374 ALA A O 1
ATOM 10803 N N . ILE A 1 1375 ? -8.696 -20.107 42.282 1.00 85.25 1375 ILE A N 1
ATOM 10804 C CA . ILE A 1 1375 ? -8.927 -19.292 43.481 1.00 85.25 1375 ILE A CA 1
ATOM 10805 C C . ILE A 1 1375 ? -7.901 -19.628 44.574 1.00 85.25 1375 ILE A C 1
ATOM 10807 O O . ILE A 1 1375 ? -7.383 -18.710 45.213 1.00 85.25 1375 ILE A O 1
ATOM 10811 N N . ALA A 1 1376 ? -7.596 -20.911 44.787 1.00 85.12 1376 ALA A N 1
ATOM 10812 C CA . ALA A 1 1376 ? -6.611 -21.360 45.768 1.00 85.12 1376 ALA A CA 1
ATOM 10813 C C . ALA A 1 1376 ? -5.193 -20.879 45.419 1.00 85.12 1376 ALA A C 1
ATOM 10815 O O . ALA A 1 1376 ? -4.544 -20.259 46.261 1.00 85.12 1376 ALA A O 1
ATOM 10816 N N . ASP A 1 1377 ? -4.759 -21.072 44.172 1.00 84.56 1377 ASP A N 1
ATOM 10817 C CA . ASP A 1 1377 ? -3.462 -20.623 43.660 1.00 84.56 1377 ASP A CA 1
ATOM 10818 C C . ASP A 1 1377 ? -3.328 -19.099 43.760 1.00 84.56 1377 ASP A C 1
ATOM 10820 O O . ASP A 1 1377 ? -2.296 -18.588 44.189 1.00 84.56 1377 ASP A O 1
ATOM 10824 N N . LEU A 1 1378 ? -4.391 -18.351 43.436 1.00 85.19 1378 LEU A N 1
ATOM 10825 C CA . LEU A 1 1378 ? -4.379 -16.892 43.531 1.00 85.19 1378 LEU A CA 1
ATOM 10826 C C . LEU A 1 1378 ? -4.327 -16.397 44.985 1.00 85.19 1378 LEU A C 1
ATOM 10828 O O . LEU A 1 1378 ? -3.626 -15.428 45.273 1.00 85.19 1378 LEU A O 1
ATOM 10832 N N . ARG A 1 1379 ? -5.041 -17.049 45.915 1.00 84.94 1379 ARG A N 1
ATOM 10833 C CA . ARG A 1 1379 ? -4.945 -16.752 47.357 1.00 84.94 1379 ARG A CA 1
ATOM 10834 C C . ARG A 1 1379 ? -3.545 -17.038 47.885 1.00 84.94 1379 ARG A C 1
ATOM 10836 O O . ARG A 1 1379 ? -2.995 -16.213 48.610 1.00 84.94 1379 ARG A O 1
ATOM 10843 N N . LEU A 1 1380 ? -2.974 -18.172 47.487 1.00 81.06 1380 LEU A N 1
ATOM 10844 C CA . LEU A 1 1380 ? -1.626 -18.574 47.861 1.00 81.06 1380 LEU A CA 1
ATOM 10845 C C . LEU A 1 1380 ? -0.594 -17.554 47.363 1.00 81.06 1380 LEU A C 1
ATOM 10847 O O . LEU A 1 1380 ? 0.219 -17.095 48.161 1.00 81.06 1380 LEU A O 1
ATOM 10851 N N . ALA A 1 1381 ? -0.693 -17.126 46.102 1.00 78.12 1381 ALA A N 1
ATOM 10852 C CA . ALA A 1 1381 ? 0.176 -16.107 45.512 1.00 78.12 1381 ALA A CA 1
ATOM 10853 C C . ALA A 1 1381 ? 0.093 -14.757 46.245 1.00 78.12 1381 ALA A C 1
ATOM 10855 O O . ALA A 1 1381 ? 1.110 -14.118 46.502 1.00 78.12 1381 ALA A O 1
ATOM 10856 N N . ILE A 1 1382 ? -1.113 -14.330 46.642 1.00 77.50 1382 ILE A N 1
ATOM 10857 C CA . ILE A 1 1382 ? -1.296 -13.111 47.447 1.00 77.50 1382 ILE A CA 1
ATOM 10858 C C . ILE A 1 1382 ? -0.676 -13.281 48.844 1.00 77.50 1382 ILE A C 1
ATOM 10860 O O . ILE A 1 1382 ? -0.014 -12.365 49.324 1.00 77.50 1382 ILE A O 1
ATOM 10864 N N . SER A 1 1383 ? -0.840 -14.449 49.477 1.00 72.81 1383 SER A N 1
ATOM 10865 C CA . SER A 1 1383 ? -0.324 -14.725 50.828 1.00 72.81 1383 SER A CA 1
ATOM 10866 C C . SER A 1 1383 ? 1.197 -14.901 50.911 1.00 72.81 1383 SER A C 1
ATOM 10868 O O . SER A 1 1383 ? 1.787 -14.559 51.929 1.00 72.81 1383 SER A O 1
ATOM 10870 N N . ARG A 1 1384 ? 1.845 -15.406 49.850 1.00 69.81 1384 ARG A N 1
ATOM 10871 C CA . ARG A 1 1384 ? 3.301 -15.642 49.788 1.00 69.81 1384 ARG A CA 1
ATOM 10872 C C . ARG A 1 1384 ? 4.136 -14.365 49.641 1.00 69.81 1384 ARG A C 1
ATOM 10874 O O . ARG A 1 1384 ? 5.358 -14.453 49.607 1.00 69.81 1384 ARG A O 1
ATOM 10881 N N . GLY A 1 1385 ? 3.499 -13.195 49.581 1.00 55.84 1385 GLY A N 1
ATOM 10882 C CA . GLY A 1 1385 ? 4.181 -11.909 49.481 1.00 55.84 1385 GLY A CA 1
ATOM 10883 C C . GLY A 1 1385 ? 4.448 -11.491 48.036 1.00 55.84 1385 GLY A C 1
ATOM 10884 O O . GLY A 1 1385 ? 5.592 -11.383 47.607 1.00 55.84 1385 GLY A O 1
ATOM 10885 N N . LEU A 1 1386 ? 3.390 -11.157 47.292 1.00 53.44 1386 LEU A N 1
ATOM 10886 C CA . LEU A 1 1386 ? 3.498 -10.070 46.311 1.00 53.44 1386 LEU A CA 1
ATOM 10887 C C . LEU A 1 1386 ? 3.888 -8.826 47.126 1.00 53.44 1386 LEU A C 1
ATOM 10889 O O . LEU A 1 1386 ? 3.099 -8.504 48.010 1.00 53.44 1386 LEU A O 1
ATOM 10893 N N . PRO A 1 1387 ? 5.053 -8.173 46.926 1.00 42.00 1387 PRO A N 1
ATOM 10894 C CA . PRO A 1 1387 ? 5.623 -7.264 47.921 1.00 42.00 1387 PRO A CA 1
ATOM 10895 C C . PRO A 1 1387 ? 4.593 -6.226 48.379 1.00 42.00 1387 PRO A C 1
ATOM 10897 O O . PRO A 1 1387 ? 4.208 -5.316 47.644 1.00 42.00 1387 PRO A O 1
ATOM 10900 N N . SER A 1 1388 ? 4.075 -6.434 49.581 1.00 34.41 1388 SER A N 1
ATOM 10901 C CA . SER A 1 1388 ? 3.036 -5.627 50.200 1.00 34.41 1388 SER A CA 1
ATOM 10902 C C . SER A 1 1388 ? 3.673 -4.753 51.271 1.00 34.41 1388 SER A C 1
ATOM 10904 O O . SER A 1 1388 ? 4.659 -5.132 51.891 1.00 34.41 1388 SER A O 1
ATOM 10906 N N . ASN A 1 1389 ? 3.114 -3.558 51.437 1.00 32.72 1389 ASN A N 1
ATOM 10907 C CA . ASN A 1 1389 ? 3.677 -2.383 52.112 1.00 32.72 1389 ASN A CA 1
ATOM 10908 C C . ASN A 1 1389 ? 3.927 -2.498 53.635 1.00 32.72 1389 ASN A C 1
ATOM 10910 O O . ASN A 1 1389 ? 3.983 -1.476 54.317 1.00 32.72 1389 ASN A O 1
ATOM 10914 N N . GLU A 1 1390 ? 4.044 -3.693 54.201 1.00 31.27 1390 GLU A N 1
ATOM 10915 C CA . GLU A 1 1390 ? 4.161 -3.870 55.648 1.00 31.27 1390 GLU A CA 1
ATOM 10916 C C . GLU A 1 1390 ? 5.631 -4.016 56.042 1.00 31.27 1390 GLU A C 1
ATOM 10918 O O . GLU A 1 1390 ? 6.281 -5.022 55.773 1.00 31.27 1390 GLU A O 1
ATOM 10923 N N . GLY A 1 1391 ? 6.163 -2.937 56.620 1.00 31.19 1391 GLY A N 1
ATOM 10924 C CA . GLY A 1 1391 ? 7.504 -2.890 57.180 1.00 31.19 1391 GLY A CA 1
ATOM 10925 C C . GLY A 1 1391 ? 7.666 -3.871 58.338 1.00 31.19 1391 GLY A C 1
ATOM 10926 O O . GLY A 1 1391 ? 6.819 -3.945 59.228 1.00 31.19 1391 GLY A O 1
ATOM 10927 N N . ASP A 1 1392 ? 8.793 -4.579 58.307 1.00 27.33 1392 ASP A N 1
ATOM 10928 C CA . ASP A 1 1392 ? 9.284 -5.479 59.343 1.00 27.33 1392 ASP A CA 1
ATOM 10929 C C . ASP A 1 1392 ? 9.221 -4.844 60.743 1.00 27.33 1392 ASP A C 1
ATOM 10931 O O . ASP A 1 1392 ? 9.945 -3.894 61.052 1.00 27.33 1392 ASP A O 1
ATOM 10935 N N . SER A 1 1393 ? 8.426 -5.435 61.633 1.00 26.22 1393 SER A N 1
ATOM 10936 C CA . SER A 1 1393 ? 8.607 -5.320 63.079 1.00 26.22 1393 SER A CA 1
ATOM 10937 C C . SER A 1 1393 ? 8.721 -6.714 63.701 1.00 26.22 1393 SER A C 1
ATOM 10939 O O . SER A 1 1393 ? 7.750 -7.301 64.151 1.00 26.22 1393 SER A O 1
ATOM 10941 N N . GLY A 1 1394 ? 9.961 -7.215 63.727 1.00 24.14 1394 GLY A N 1
ATOM 10942 C CA . GLY A 1 1394 ? 10.518 -8.080 64.774 1.00 24.14 1394 GLY A CA 1
ATOM 10943 C C . GLY A 1 1394 ? 9.951 -9.495 64.962 1.00 24.14 1394 GLY A C 1
ATOM 10944 O O . GLY A 1 1394 ? 8.799 -9.679 65.328 1.00 24.14 1394 GLY A O 1
ATOM 10945 N N . GLY A 1 1395 ? 10.837 -10.499 64.918 1.00 24.09 1395 GLY A N 1
ATOM 10946 C CA . GLY A 1 1395 ? 10.629 -11.720 65.708 1.00 24.09 1395 GLY A CA 1
ATOM 10947 C C . GLY A 1 1395 ? 11.175 -13.026 65.136 1.00 24.09 1395 GLY A C 1
ATOM 10948 O O . GLY A 1 1395 ? 10.478 -13.732 64.425 1.00 24.09 1395 GLY A O 1
ATOM 10949 N N . SER A 1 1396 ? 12.396 -13.367 65.560 1.00 24.81 1396 SER A N 1
ATOM 10950 C CA . SER A 1 1396 ? 12.888 -14.725 65.870 1.00 24.81 1396 SER A CA 1
ATOM 10951 C C . SER A 1 1396 ? 12.747 -15.866 64.841 1.00 24.81 1396 SER A C 1
ATOM 10953 O O . SER A 1 1396 ? 11.772 -16.607 64.832 1.00 24.81 1396 SER A O 1
ATOM 10955 N N . GLY A 1 1397 ? 13.846 -16.103 64.117 1.00 24.56 1397 GLY A N 1
ATOM 10956 C CA . GLY A 1 1397 ? 14.672 -17.311 64.263 1.00 24.56 1397 GLY A CA 1
ATOM 10957 C C . GLY A 1 1397 ? 14.093 -18.671 63.865 1.00 24.56 1397 GLY A C 1
ATOM 10958 O O . GLY A 1 1397 ? 13.513 -19.343 64.705 1.00 24.56 1397 GLY A O 1
ATOM 10959 N N . VAL A 1 1398 ? 14.460 -19.152 62.671 1.00 26.95 1398 VAL A N 1
ATOM 10960 C CA . VAL A 1 1398 ? 14.805 -20.566 62.430 1.00 26.95 1398 VAL A CA 1
ATOM 10961 C C . VAL A 1 1398 ? 15.952 -20.614 61.416 1.00 26.95 1398 VAL A C 1
ATOM 10963 O O . VAL A 1 1398 ? 15.866 -20.034 60.337 1.00 26.95 1398 VAL A O 1
ATOM 10966 N N . ALA A 1 1399 ? 17.042 -21.273 61.803 1.00 26.02 1399 ALA A N 1
ATOM 10967 C CA . ALA A 1 1399 ? 18.224 -21.524 60.991 1.00 26.02 1399 ALA A CA 1
ATOM 10968 C C . ALA A 1 1399 ? 18.101 -22.861 60.238 1.00 26.02 1399 ALA A C 1
ATOM 10970 O O . ALA A 1 1399 ? 17.678 -23.851 60.833 1.00 26.02 1399 ALA A O 1
ATOM 10971 N N . SER A 1 1400 ? 18.469 -22.873 58.953 1.00 25.38 1400 SER A N 1
ATOM 10972 C CA . SER A 1 1400 ? 18.876 -24.012 58.087 1.00 25.38 1400 SER A CA 1
ATOM 10973 C C . SER A 1 1400 ? 18.792 -23.523 56.630 1.00 25.38 1400 SER A C 1
ATOM 10975 O O . SER A 1 1400 ? 17.814 -22.876 56.282 1.00 25.38 1400 SER A O 1
ATOM 10977 N N . GLU A 1 1401 ? 19.716 -23.682 55.685 1.00 26.80 1401 GLU A N 1
ATOM 10978 C CA . GLU A 1 1401 ? 21.076 -24.217 55.532 1.00 26.80 1401 GLU A CA 1
ATOM 10979 C C . GLU A 1 1401 ? 21.697 -23.451 54.325 1.00 26.80 1401 GLU A C 1
ATOM 10981 O O . GLU A 1 1401 ? 20.948 -22.926 53.494 1.00 26.80 1401 GLU A O 1
ATOM 10986 N N . PRO A 1 1402 ? 23.033 -23.327 54.193 1.00 36.28 1402 PRO A N 1
ATOM 10987 C CA . PRO A 1 1402 ? 23.661 -22.467 53.191 1.00 36.28 1402 PRO A CA 1
ATOM 10988 C C . PRO A 1 1402 ? 24.059 -23.236 51.920 1.00 36.28 1402 PRO A C 1
ATOM 10990 O O . PRO A 1 1402 ? 24.792 -24.218 51.996 1.00 36.28 1402 PRO A O 1
ATOM 10993 N N . GLY A 1 1403 ? 23.684 -22.737 50.737 1.00 23.17 1403 GLY A N 1
ATOM 10994 C CA . GLY A 1 1403 ? 24.322 -23.176 49.488 1.00 23.17 1403 GLY A CA 1
ATOM 10995 C C . GLY A 1 1403 ? 23.483 -23.032 48.224 1.00 23.17 1403 GLY A C 1
ATOM 10996 O O . GLY A 1 1403 ? 22.873 -23.996 47.787 1.00 23.17 1403 GLY A O 1
ATOM 10997 N N . THR A 1 1404 ? 23.479 -21.837 47.629 1.00 23.94 1404 THR A N 1
ATOM 10998 C CA . THR A 1 1404 ? 23.612 -21.536 46.181 1.00 23.94 1404 THR A CA 1
ATOM 10999 C C . THR A 1 1404 ? 23.179 -20.085 45.971 1.00 23.94 1404 THR A C 1
ATOM 11001 O O . THR A 1 1404 ? 22.011 -19.725 46.084 1.00 23.94 1404 THR A O 1
ATOM 11004 N N . GLY A 1 1405 ? 24.163 -19.208 45.769 1.00 24.45 1405 GLY A N 1
ATOM 11005 C CA . GLY A 1 1405 ? 23.952 -17.771 45.654 1.00 24.45 1405 GLY A CA 1
ATOM 11006 C C . GLY A 1 1405 ? 23.254 -17.400 44.350 1.00 24.45 1405 GLY A C 1
ATOM 11007 O O . GLY A 1 1405 ? 23.910 -17.251 43.327 1.00 24.45 1405 GLY A O 1
ATOM 11008 N N . SER A 1 1406 ? 21.941 -17.187 44.407 1.00 25.17 1406 SER A N 1
ATOM 11009 C CA . SER A 1 1406 ? 21.228 -16.318 43.471 1.00 25.17 1406 SER A CA 1
ATOM 11010 C C . SER A 1 1406 ? 20.753 -15.098 44.255 1.00 25.17 1406 SER A C 1
ATOM 11012 O O . SER A 1 1406 ? 19.886 -15.180 45.125 1.00 25.17 1406 SER A O 1
ATOM 11014 N N . PHE A 1 1407 ? 21.426 -13.972 44.023 1.00 24.64 1407 PHE A N 1
ATOM 11015 C CA . PHE A 1 1407 ? 21.128 -12.680 44.633 1.00 24.64 1407 PHE A CA 1
ATOM 11016 C C . PHE A 1 1407 ? 19.726 -12.224 44.197 1.00 24.64 1407 PHE A C 1
ATOM 11018 O O . PHE A 1 1407 ? 19.553 -11.671 43.114 1.00 24.64 1407 PHE A O 1
ATOM 11025 N N . GLY A 1 1408 ? 18.719 -12.438 45.047 1.00 27.80 1408 GLY A N 1
ATOM 11026 C CA . GLY A 1 1408 ? 17.376 -11.898 44.850 1.00 27.80 1408 GLY A CA 1
ATOM 11027 C C . GLY A 1 1408 ? 17.401 -10.368 44.864 1.00 27.80 1408 GLY A C 1
ATOM 11028 O O . GLY A 1 1408 ? 17.498 -9.749 45.925 1.00 27.80 1408 GLY A O 1
ATOM 11029 N N . GLN A 1 1409 ? 17.321 -9.737 43.691 1.00 29.08 1409 GLN A N 1
ATOM 11030 C CA . GLN A 1 1409 ? 17.079 -8.300 43.584 1.00 29.08 1409 GLN A CA 1
ATOM 11031 C C . GLN A 1 1409 ? 15.711 -7.979 44.205 1.00 29.08 1409 GLN A C 1
ATOM 11033 O O . GLN A 1 1409 ? 14.669 -8.390 43.697 1.00 29.08 1409 GLN A O 1
ATOM 11038 N N . LYS A 1 1410 ? 15.713 -7.240 45.322 1.00 28.19 1410 LYS A N 1
ATOM 11039 C CA . LYS A 1 1410 ? 14.503 -6.696 45.954 1.00 28.19 1410 LYS A CA 1
ATOM 11040 C C . LYS A 1 1410 ? 13.761 -5.800 44.958 1.00 28.19 1410 LYS A C 1
ATOM 11042 O O . LYS A 1 1410 ? 14.301 -4.802 44.486 1.00 28.19 1410 LYS A O 1
ATOM 11047 N N . TRP A 1 1411 ? 12.516 -6.164 44.664 1.00 31.62 1411 TRP A N 1
ATOM 11048 C CA . TRP A 1 1411 ? 11.606 -5.411 43.807 1.00 31.62 1411 TRP A CA 1
ATOM 11049 C C . TRP A 1 1411 ? 11.323 -4.033 44.418 1.00 31.62 1411 TRP A C 1
ATOM 11051 O O . TRP A 1 1411 ? 11.118 -3.909 45.626 1.00 31.62 1411 TRP A O 1
ATOM 11061 N N . SER A 1 1412 ? 11.302 -2.988 43.589 1.00 30.48 1412 SER A N 1
ATOM 11062 C CA . SER A 1 1412 ? 10.915 -1.642 44.021 1.00 30.48 1412 SER A CA 1
ATOM 11063 C C . SER A 1 1412 ? 9.457 -1.630 44.495 1.00 30.48 1412 SER A C 1
ATOM 11065 O O . SER A 1 1412 ? 8.557 -2.100 43.794 1.00 30.48 1412 SER A O 1
ATOM 11067 N N . ILE A 1 1413 ? 9.225 -1.032 45.667 1.00 28.42 1413 ILE A N 1
ATOM 11068 C CA . ILE A 1 1413 ? 7.919 -0.874 46.334 1.00 28.42 1413 ILE A CA 1
ATOM 11069 C C . ILE A 1 1413 ? 6.860 -0.252 45.397 1.00 28.42 1413 ILE A C 1
ATOM 11071 O O . ILE A 1 1413 ? 5.671 -0.552 45.510 1.00 28.42 1413 ILE A O 1
ATOM 11075 N N . HIS A 1 1414 ? 7.277 0.559 44.417 1.00 32.34 1414 HIS A N 1
ATOM 11076 C CA . HIS A 1 1414 ? 6.373 1.212 43.465 1.00 32.34 1414 HIS A CA 1
ATOM 11077 C C . HIS A 1 1414 ? 5.745 0.271 42.414 1.00 32.34 1414 HIS A C 1
ATOM 11079 O O . HIS A 1 1414 ? 4.665 0.584 41.914 1.00 32.34 1414 HIS A O 1
ATOM 11085 N N . GLU A 1 1415 ? 6.354 -0.880 42.092 1.00 37.66 1415 GLU A N 1
ATOM 11086 C CA . GLU A 1 1415 ? 5.828 -1.829 41.085 1.00 37.66 1415 GLU A CA 1
ATOM 11087 C C . GLU A 1 1415 ? 4.962 -2.946 41.701 1.00 37.66 1415 GLU A C 1
ATOM 11089 O O . GLU A 1 1415 ? 4.052 -3.470 41.053 1.00 37.66 1415 GLU A O 1
ATOM 11094 N N . ALA A 1 1416 ? 5.198 -3.300 42.967 1.00 41.19 1416 ALA A N 1
ATOM 11095 C CA . ALA A 1 1416 ? 4.546 -4.438 43.620 1.00 41.19 1416 ALA A CA 1
ATOM 11096 C C . ALA A 1 1416 ? 3.091 -4.164 44.045 1.00 41.19 1416 ALA A C 1
ATOM 11098 O O . ALA A 1 1416 ? 2.206 -5.019 43.915 1.00 41.19 1416 ALA A O 1
ATOM 11099 N N . ALA A 1 1417 ? 2.825 -2.929 44.471 1.00 49.31 1417 ALA A N 1
ATOM 11100 C CA . ALA A 1 1417 ? 1.517 -2.453 44.898 1.00 49.31 1417 ALA A CA 1
ATOM 11101 C C . ALA A 1 1417 ? 0.390 -2.697 43.846 1.00 49.31 1417 ALA A C 1
ATOM 11103 O O . ALA A 1 1417 ? -0.627 -3.326 44.182 1.00 49.31 1417 ALA A O 1
ATOM 11104 N N . PRO A 1 1418 ? 0.536 -2.300 42.560 1.00 60.84 1418 PRO A N 1
ATOM 11105 C CA . PRO A 1 1418 ? -0.504 -2.513 41.548 1.00 60.84 1418 PRO A CA 1
ATOM 11106 C C . PRO A 1 1418 ? -0.726 -3.987 41.174 1.00 60.84 1418 PRO A C 1
ATOM 11108 O O . PRO A 1 1418 ? -1.850 -4.349 40.811 1.00 60.84 1418 PRO A O 1
ATOM 11111 N N . LEU A 1 1419 ? 0.289 -4.857 41.264 1.00 63.94 1419 LEU A N 1
ATOM 11112 C CA . LEU A 1 1419 ? 0.131 -6.289 40.973 1.00 63.94 1419 LEU A CA 1
ATOM 11113 C C . LEU A 1 1419 ? -0.740 -6.972 42.039 1.00 63.94 1419 LEU A C 1
ATOM 11115 O O . LEU A 1 1419 ? -1.696 -7.666 41.683 1.00 63.94 1419 LEU A O 1
ATOM 11119 N N . ALA A 1 1420 ? -0.488 -6.694 43.324 1.00 67.00 1420 ALA A N 1
ATOM 11120 C CA . ALA A 1 1420 ? -1.302 -7.184 44.438 1.00 67.00 1420 ALA A CA 1
ATOM 11121 C C . ALA A 1 1420 ? -2.758 -6.690 44.351 1.00 67.00 1420 ALA A C 1
ATOM 11123 O O . ALA A 1 1420 ? -3.695 -7.470 44.517 1.00 67.00 1420 ALA A O 1
ATOM 11124 N N . ALA A 1 1421 ? -2.973 -5.420 43.990 1.00 68.00 1421 ALA A N 1
ATOM 11125 C CA . ALA A 1 1421 ? -4.311 -4.859 43.776 1.00 68.00 1421 ALA A CA 1
ATOM 11126 C C . ALA A 1 1421 ? -5.065 -5.539 42.621 1.00 68.00 1421 ALA A C 1
ATOM 11128 O O . ALA A 1 1421 ? -6.257 -5.847 42.720 1.00 68.00 1421 ALA A O 1
ATOM 11129 N N . ARG A 1 1422 ? -4.360 -5.795 41.510 1.00 71.12 1422 ARG A N 1
ATOM 11130 C CA . ARG A 1 1422 ? -4.895 -6.494 40.333 1.00 71.12 1422 ARG A CA 1
ATOM 11131 C C . ARG A 1 1422 ? -5.243 -7.945 40.653 1.00 71.12 1422 ARG A C 1
ATOM 11133 O O . ARG A 1 1422 ? -6.301 -8.400 40.214 1.00 71.12 1422 ARG A O 1
ATOM 11140 N N . ALA A 1 1423 ? -4.392 -8.640 41.406 1.00 76.19 1423 ALA A N 1
ATOM 11141 C CA . ALA A 1 1423 ? -4.647 -9.991 41.897 1.00 76.19 1423 ALA A CA 1
ATOM 11142 C C . ALA A 1 1423 ? -5.846 -10.012 42.860 1.00 76.19 1423 ALA A C 1
ATOM 11144 O O . ALA A 1 1423 ? -6.759 -10.811 42.671 1.00 76.19 1423 ALA A O 1
ATOM 11145 N N . GLY A 1 1424 ? -5.916 -9.064 43.800 1.00 81.69 1424 GLY A N 1
ATOM 11146 C CA . GLY A 1 1424 ? -7.040 -8.903 44.723 1.00 81.69 1424 GLY A CA 1
ATOM 11147 C C . GLY A 1 1424 ? -8.375 -8.683 44.005 1.00 81.69 1424 GLY A C 1
ATOM 11148 O O . GLY A 1 1424 ? -9.329 -9.415 44.250 1.00 81.69 1424 GLY A O 1
ATOM 11149 N N . LEU A 1 1425 ? -8.449 -7.758 43.036 1.00 81.19 1425 LEU A N 1
ATOM 11150 C CA . LEU A 1 1425 ? -9.676 -7.557 42.249 1.00 81.19 1425 LEU A CA 1
ATOM 11151 C C . LEU A 1 1425 ? -10.037 -8.779 41.402 1.00 81.19 1425 LEU A C 1
ATOM 11153 O O . LEU A 1 1425 ? -11.220 -9.060 41.198 1.00 81.19 1425 LEU A O 1
ATOM 11157 N N . LEU A 1 1426 ? -9.040 -9.481 40.860 1.00 83.06 1426 LEU A N 1
ATOM 11158 C CA . LEU A 1 1426 ? -9.273 -10.713 40.115 1.00 83.06 1426 LEU A CA 1
ATOM 11159 C C . LEU A 1 1426 ? -9.898 -11.778 41.022 1.00 83.06 1426 LEU A C 1
ATOM 11161 O O . LEU A 1 1426 ? -10.923 -12.339 40.643 1.00 83.06 1426 LEU A O 1
ATOM 11165 N N . LEU A 1 1427 ? -9.355 -11.960 42.228 1.00 83.94 1427 LEU A N 1
ATOM 11166 C CA . LEU A 1 1427 ? -9.886 -12.860 43.246 1.00 83.94 1427 LEU A CA 1
ATOM 11167 C C . LEU A 1 1427 ? -11.328 -12.492 43.605 1.00 83.94 1427 LEU A C 1
ATOM 11169 O O . LEU A 1 1427 ? -12.206 -13.343 43.518 1.00 83.94 1427 LEU A O 1
ATOM 11173 N N . THR A 1 1428 ? -11.614 -11.227 43.927 1.00 84.38 1428 THR A N 1
ATOM 11174 C CA . THR A 1 1428 ? -12.978 -10.798 44.280 1.00 84.38 1428 THR A CA 1
ATOM 11175 C C . THR A 1 1428 ? -13.965 -11.019 43.134 1.00 84.38 1428 THR A C 1
ATOM 11177 O O . THR A 1 1428 ? -15.084 -11.467 43.366 1.00 84.38 1428 THR A O 1
ATOM 11180 N N . ARG A 1 1429 ? -13.557 -10.767 41.881 1.00 85.25 1429 ARG A N 1
ATOM 11181 C CA . ARG A 1 1429 ? -14.390 -11.041 40.696 1.00 85.25 1429 ARG A CA 1
ATOM 11182 C C . ARG A 1 1429 ? -14.656 -12.528 40.502 1.00 85.25 1429 ARG A C 1
ATOM 11184 O O . ARG A 1 1429 ? -15.755 -12.886 40.098 1.00 85.25 1429 ARG A O 1
ATOM 11191 N N . TRP A 1 1430 ? -13.659 -13.376 40.729 1.00 84.50 1430 TRP A N 1
ATOM 11192 C CA . TRP A 1 1430 ? -13.821 -14.823 40.624 1.00 84.50 1430 TRP A CA 1
ATOM 11193 C C . TRP A 1 1430 ? -14.702 -15.376 41.736 1.00 84.50 1430 TRP A C 1
ATOM 11195 O O . TRP A 1 1430 ? -15.574 -16.187 41.448 1.00 84.50 1430 TRP A O 1
ATOM 11205 N N . LEU A 1 1431 ? -14.575 -14.860 42.960 1.00 83.25 1431 LEU A N 1
ATOM 11206 C CA . LEU A 1 1431 ? -15.478 -15.180 44.063 1.00 83.25 1431 LEU A CA 1
ATOM 11207 C C . LEU A 1 1431 ? -16.927 -14.763 43.734 1.00 83.25 1431 LEU A C 1
ATOM 11209 O O . LEU A 1 1431 ? -17.827 -15.595 43.816 1.00 83.25 1431 LEU A O 1
ATOM 11213 N N . ASP A 1 1432 ? -17.144 -13.543 43.228 1.00 78.31 1432 ASP A N 1
ATOM 11214 C CA . ASP A 1 1432 ? -18.466 -13.052 42.788 1.00 78.31 1432 ASP A CA 1
ATOM 11215 C C . ASP A 1 1432 ? -19.042 -13.830 41.585 1.00 78.31 1432 ASP A C 1
ATOM 11217 O O . ASP A 1 1432 ? -20.256 -13.959 41.448 1.00 78.31 1432 ASP A O 1
ATOM 11221 N N . ALA A 1 1433 ? -18.191 -14.364 40.703 1.00 76.50 1433 ALA A N 1
ATOM 11222 C CA . ALA A 1 1433 ? -18.615 -15.192 39.571 1.00 76.50 1433 ALA A CA 1
ATOM 11223 C C . ALA A 1 1433 ? -18.859 -16.667 39.944 1.00 76.50 1433 ALA A C 1
ATOM 11225 O O . ALA A 1 1433 ? -19.681 -17.319 39.306 1.00 76.50 1433 ALA A O 1
ATOM 11226 N N . SER A 1 1434 ? -18.143 -17.198 40.941 1.00 79.12 1434 SER A N 1
ATOM 11227 C CA . SER A 1 1434 ? -18.313 -18.569 41.451 1.00 79.12 1434 SER A CA 1
ATOM 11228 C C . SER A 1 1434 ? -19.566 -18.729 42.317 1.00 79.12 1434 SER A C 1
ATOM 11230 O O . SER A 1 1434 ? -20.129 -19.816 42.374 1.00 79.12 1434 SER A O 1
ATOM 11232 N N . GLY A 1 1435 ? -20.013 -17.650 42.973 1.00 74.25 1435 GLY A N 1
ATOM 11233 C CA . GLY A 1 1435 ? -21.132 -17.681 43.917 1.00 74.25 1435 GLY A CA 1
ATOM 11234 C C . GLY A 1 1435 ? -20.802 -18.324 45.272 1.00 74.25 1435 GLY A C 1
ATOM 11235 O O . GLY A 1 1435 ? -21.698 -18.460 46.097 1.00 74.25 1435 GLY A O 1
ATOM 11236 N N . GLU A 1 1436 ? -19.541 -18.695 45.522 1.00 73.50 1436 GLU A N 1
ATOM 11237 C CA . GLU A 1 1436 ? -19.101 -19.397 46.742 1.00 73.50 1436 GLU A CA 1
ATOM 11238 C C . GLU A 1 1436 ? -19.078 -18.517 48.000 1.00 73.50 1436 GLU A C 1
ATOM 11240 O O . GLU A 1 1436 ? -19.019 -19.024 49.119 1.00 73.50 1436 GLU A O 1
ATOM 11245 N N . THR A 1 1437 ? -19.096 -17.192 47.847 1.00 77.06 1437 THR A N 1
ATOM 11246 C CA . THR A 1 1437 ? -18.995 -16.242 48.959 1.00 77.06 1437 THR A CA 1
ATOM 11247 C C . THR A 1 1437 ? -20.285 -15.473 49.189 1.00 77.06 1437 THR A C 1
ATOM 11249 O O . THR A 1 1437 ? -21.002 -15.086 48.265 1.00 77.06 1437 THR A O 1
ATOM 11252 N N . SER A 1 1438 ? -20.563 -15.188 50.462 1.00 77.50 1438 SER A N 1
ATOM 11253 C CA . SER A 1 1438 ? -21.713 -14.377 50.840 1.00 77.50 1438 SER A CA 1
ATOM 11254 C C . SER A 1 1438 ? -21.559 -12.932 50.336 1.00 77.50 1438 SER A C 1
ATOM 11256 O O . SER A 1 1438 ? -20.472 -12.344 50.327 1.00 77.50 1438 SER A O 1
ATOM 11258 N N . ARG A 1 1439 ? -22.679 -12.330 49.914 1.00 76.25 1439 ARG A N 1
ATOM 11259 C CA . ARG A 1 1439 ? -22.726 -10.955 49.381 1.00 76.25 1439 ARG A CA 1
ATOM 11260 C C . ARG A 1 1439 ? -22.116 -9.886 50.314 1.00 76.25 1439 ARG A C 1
ATOM 11262 O O . ARG A 1 1439 ? -21.467 -8.987 49.781 1.00 76.25 1439 ARG A O 1
ATOM 11269 N N . PRO A 1 1440 ? -22.260 -9.943 51.658 1.00 78.69 1440 PRO A N 1
ATOM 11270 C CA . PRO A 1 1440 ? -21.633 -8.969 52.558 1.00 78.69 1440 PRO A CA 1
ATOM 11271 C C . PRO A 1 1440 ? -20.102 -8.986 52.479 1.00 78.69 1440 PRO A C 1
ATOM 11273 O O . PRO A 1 1440 ? -19.489 -7.928 52.358 1.00 78.69 1440 PRO A O 1
ATOM 11276 N N . VAL A 1 1441 ? -19.498 -10.179 52.438 1.00 82.62 1441 VAL A N 1
ATOM 11277 C CA . VAL A 1 1441 ? -18.039 -10.353 52.336 1.00 82.62 1441 VAL A CA 1
ATOM 11278 C C . VAL A 1 1441 ? -17.525 -9.834 50.992 1.00 82.62 1441 VAL A C 1
ATOM 11280 O O . VAL A 1 1441 ? -16.505 -9.146 50.932 1.00 82.62 1441 VAL A O 1
ATOM 11283 N N . LEU A 1 1442 ? -18.259 -10.094 49.903 1.00 82.81 1442 LEU A N 1
ATOM 11284 C CA . LEU A 1 1442 ? -17.944 -9.533 48.583 1.00 82.81 1442 LEU A CA 1
ATOM 11285 C C . LEU A 1 1442 ? -18.016 -8.002 48.580 1.00 82.81 1442 LEU A C 1
ATOM 11287 O O . LEU A 1 1442 ? -17.137 -7.345 48.019 1.00 82.81 1442 LEU A O 1
ATOM 11291 N N . ARG A 1 1443 ? -19.035 -7.426 49.228 1.00 80.69 1443 ARG A N 1
ATOM 11292 C CA . ARG A 1 1443 ? -19.197 -5.973 49.355 1.00 80.69 1443 ARG A CA 1
ATOM 11293 C C . ARG A 1 1443 ? -18.031 -5.343 50.119 1.00 80.69 1443 ARG A C 1
ATOM 11295 O O . ARG A 1 1443 ? -17.531 -4.310 49.676 1.00 80.69 1443 ARG A O 1
ATOM 11302 N N . GLU A 1 1444 ? -17.603 -5.930 51.234 1.00 83.75 1444 GLU A N 1
ATOM 11303 C CA . GLU A 1 1444 ? -16.440 -5.450 51.995 1.00 83.75 1444 GLU A CA 1
ATOM 11304 C C . GLU A 1 1444 ? -15.150 -5.570 51.188 1.00 83.75 1444 GLU A C 1
ATOM 11306 O O . GLU A 1 1444 ? -14.418 -4.591 51.078 1.00 83.75 1444 GLU A O 1
ATOM 11311 N N . SER A 1 1445 ? -14.947 -6.698 50.502 1.00 83.19 1445 SER A N 1
ATOM 11312 C CA . SER A 1 1445 ? -13.780 -6.918 49.638 1.00 83.19 1445 SER A CA 1
ATOM 11313 C C . SER A 1 1445 ? -13.682 -5.875 48.515 1.00 83.19 1445 SER A C 1
ATOM 11315 O O . SER A 1 1445 ? -12.624 -5.289 48.285 1.00 83.19 1445 SER A O 1
ATOM 11317 N N . TYR A 1 1446 ? -14.791 -5.584 47.817 1.00 86.00 1446 TYR A N 1
ATOM 11318 C CA . TYR A 1 1446 ? -14.806 -4.541 46.784 1.00 86.00 1446 TYR A CA 1
ATOM 11319 C C . TYR A 1 1446 ? -14.566 -3.143 47.363 1.00 86.00 1446 TYR A C 1
ATOM 11321 O O . TYR A 1 1446 ? -13.861 -2.342 46.744 1.00 86.00 1446 TYR A O 1
ATOM 11329 N N . LYS A 1 1447 ? -15.124 -2.842 48.544 1.00 84.75 1447 LYS A N 1
ATOM 11330 C CA . LYS A 1 1447 ? -14.889 -1.566 49.232 1.00 84.75 1447 LYS A CA 1
ATOM 11331 C C . LYS A 1 1447 ? -13.422 -1.407 49.619 1.00 84.75 1447 LYS A C 1
ATOM 11333 O O . LYS A 1 1447 ? -12.854 -0.365 49.311 1.00 84.75 1447 LYS A O 1
ATOM 11338 N N . GLU A 1 1448 ? -12.811 -2.430 50.206 1.00 82.88 1448 GLU A N 1
ATOM 11339 C CA . GLU A 1 1448 ? -11.408 -2.423 50.623 1.00 82.88 1448 GLU A CA 1
ATOM 11340 C C . GLU A 1 1448 ? -10.459 -2.218 49.431 1.00 82.88 1448 GLU A C 1
ATOM 11342 O O . GLU A 1 1448 ? -9.534 -1.408 49.487 1.00 82.88 1448 GLU A O 1
ATOM 11347 N N . LEU A 1 1449 ? -10.725 -2.877 48.298 1.00 80.94 1449 LEU A N 1
ATOM 11348 C CA . LEU A 1 1449 ? -9.965 -2.657 47.063 1.00 80.94 1449 LEU A CA 1
ATOM 11349 C C . LEU A 1 1449 ? -10.126 -1.228 46.534 1.00 80.94 1449 LEU A C 1
ATOM 11351 O O . LEU A 1 1449 ? -9.150 -0.613 46.100 1.00 80.94 1449 LEU A O 1
ATOM 11355 N N . SER A 1 1450 ? -11.348 -0.690 46.578 1.00 78.19 1450 SER A N 1
ATOM 11356 C CA . SER A 1 1450 ? -11.621 0.687 46.158 1.00 78.19 1450 SER A CA 1
ATOM 11357 C C . SER A 1 1450 ? -11.030 1.735 47.108 1.00 78.19 1450 SER A C 1
ATOM 11359 O O . SER A 1 1450 ? -10.723 2.835 46.660 1.00 78.19 1450 SER A O 1
ATOM 11361 N N . SER A 1 1451 ? -10.830 1.416 48.394 1.00 77.06 1451 SER A N 1
ATOM 11362 C CA . SER A 1 1451 ? -10.192 2.317 49.360 1.00 77.06 1451 SER A CA 1
ATOM 11363 C C . SER A 1 1451 ? -8.668 2.261 49.288 1.00 77.06 1451 SER A C 1
ATOM 11365 O O . SER A 1 1451 ? -8.038 3.312 49.351 1.00 77.06 1451 SER A O 1
ATOM 11367 N N . LYS A 1 1452 ? -8.075 1.070 49.101 1.00 73.06 1452 LYS A N 1
ATOM 11368 C CA . LYS A 1 1452 ? -6.621 0.905 48.913 1.00 73.06 1452 LYS A CA 1
ATOM 11369 C C . LYS A 1 1452 ? -6.129 1.598 47.637 1.00 73.06 1452 LYS A C 1
ATOM 11371 O O . LYS A 1 1452 ? -5.063 2.199 47.650 1.00 73.06 1452 LYS A O 1
ATOM 11376 N N . TYR A 1 1453 ? -6.921 1.554 46.560 1.00 71.88 1453 TYR A N 1
ATOM 11377 C CA . TYR A 1 1453 ? -6.616 2.201 45.276 1.00 71.88 1453 TYR A CA 1
ATOM 11378 C C . TYR A 1 1453 ? -7.787 3.060 44.795 1.00 71.88 1453 TYR A C 1
ATOM 11380 O O . TYR A 1 1453 ? -8.533 2.689 43.884 1.00 71.88 1453 TYR A O 1
ATOM 11388 N N . ASN A 1 1454 ? -7.936 4.235 45.410 1.00 72.81 1454 ASN A N 1
ATOM 11389 C CA . ASN A 1 1454 ? -9.046 5.150 45.131 1.00 72.81 1454 ASN A CA 1
ATOM 11390 C C . ASN A 1 1454 ? -9.036 5.715 43.697 1.00 72.81 1454 ASN A C 1
ATOM 11392 O O . ASN A 1 1454 ? -10.093 6.066 43.179 1.00 72.81 1454 ASN A O 1
ATOM 11396 N N . GLU A 1 1455 ? -7.876 5.770 43.034 1.00 71.81 1455 GLU A N 1
ATOM 11397 C CA . GLU A 1 1455 ? -7.730 6.299 41.666 1.00 71.81 1455 GLU A CA 1
ATOM 11398 C C . GLU A 1 1455 ? -7.899 5.244 40.558 1.00 71.81 1455 GLU A C 1
ATOM 11400 O O . GLU A 1 1455 ? -7.654 5.513 39.386 1.00 71.81 1455 GLU A O 1
ATOM 11405 N N . TRP A 1 1456 ? -8.361 4.038 40.891 1.00 75.31 1456 TRP A N 1
ATOM 11406 C CA . TRP A 1 1456 ? -8.517 2.964 39.914 1.00 75.31 1456 TRP A CA 1
ATOM 11407 C C . TRP A 1 1456 ? -9.957 2.857 39.380 1.00 75.31 1456 TRP A C 1
ATOM 11409 O O . TRP A 1 1456 ? -10.842 2.372 40.078 1.00 75.31 1456 TRP A O 1
ATOM 11419 N N . GLU A 1 1457 ? -10.212 3.242 38.119 1.00 79.44 1457 GLU A N 1
ATOM 11420 C CA . GLU A 1 1457 ? -11.550 3.168 37.475 1.00 79.44 1457 GLU A CA 1
ATOM 11421 C C . GLU A 1 1457 ? -12.223 1.799 37.678 1.00 79.44 1457 GLU A C 1
ATOM 11423 O O . GLU A 1 1457 ? -13.406 1.694 38.018 1.00 79.44 1457 GLU A O 1
ATOM 11428 N N . LYS A 1 1458 ? -11.449 0.727 37.475 1.00 80.38 1458 LYS A N 1
ATOM 11429 C CA . LYS A 1 1458 ? -11.952 -0.646 37.446 1.00 80.38 1458 LYS A CA 1
ATOM 11430 C C . LYS A 1 1458 ? -12.523 -1.088 38.798 1.00 80.38 1458 LYS A C 1
ATOM 11432 O O . LYS A 1 1458 ? -13.515 -1.814 38.798 1.00 80.38 1458 LYS A O 1
ATOM 11437 N N . SER A 1 1459 ? -11.944 -0.667 39.927 1.00 81.75 1459 SER A N 1
ATOM 11438 C CA . SER A 1 1459 ? -12.448 -1.042 41.259 1.00 81.75 1459 SER A CA 1
ATOM 11439 C C . SER A 1 1459 ? -13.829 -0.435 41.519 1.00 81.75 1459 SER A C 1
ATOM 11441 O O . SER A 1 1459 ? -14.752 -1.158 41.898 1.00 81.75 1459 SER A O 1
ATOM 11443 N N . HIS A 1 1460 ? -14.011 0.854 41.212 1.00 86.00 1460 HIS A N 1
ATOM 11444 C CA . HIS A 1 1460 ? -15.296 1.552 41.353 1.00 86.00 1460 HIS A CA 1
ATOM 11445 C C . HIS A 1 1460 ? -16.361 1.018 40.389 1.00 86.00 1460 HIS A C 1
ATOM 11447 O O . HIS A 1 1460 ? -17.516 0.862 40.783 1.00 86.00 1460 HIS A O 1
ATOM 11453 N N . TYR A 1 1461 ? -15.986 0.667 39.154 1.00 86.62 1461 TYR A N 1
ATOM 11454 C CA . TYR A 1 1461 ? -16.911 0.047 38.199 1.00 86.62 1461 TYR A CA 1
ATOM 11455 C C . TYR A 1 1461 ? -17.469 -1.289 38.713 1.00 86.62 1461 TYR A C 1
ATOM 11457 O O . TYR A 1 1461 ? -18.686 -1.489 38.715 1.00 86.62 1461 TYR A O 1
ATOM 11465 N N . PHE A 1 1462 ? -16.606 -2.204 39.175 1.00 84.25 1462 PHE A N 1
ATOM 11466 C CA . PHE A 1 1462 ? -17.063 -3.502 39.686 1.00 84.25 1462 PHE A CA 1
ATOM 11467 C C . PHE A 1 1462 ? -17.829 -3.377 41.005 1.00 84.25 1462 PHE A C 1
ATOM 11469 O O . PHE A 1 1462 ? -18.792 -4.115 41.201 1.00 84.25 1462 PHE A O 1
ATOM 11476 N N . LEU A 1 1463 ? -17.481 -2.409 41.858 1.00 87.12 1463 LEU A N 1
ATOM 11477 C CA . LEU A 1 1463 ? -18.280 -2.075 43.037 1.00 87.12 1463 LEU A CA 1
ATOM 11478 C C . LEU A 1 1463 ? -19.699 -1.624 42.638 1.00 87.12 1463 LEU A C 1
ATOM 11480 O O . LEU A 1 1463 ? -20.679 -2.122 43.193 1.00 87.12 1463 LEU A O 1
ATOM 11484 N N . GLY A 1 1464 ? -19.822 -0.755 41.628 1.00 87.06 1464 GLY A N 1
ATOM 11485 C CA . GLY A 1 1464 ? -21.114 -0.353 41.060 1.00 87.06 1464 GLY A CA 1
ATOM 11486 C C . GLY A 1 1464 ? -21.892 -1.534 40.476 1.00 87.06 1464 GLY A C 1
ATOM 11487 O O . GLY A 1 1464 ? -23.069 -1.705 40.775 1.00 87.06 1464 GLY A O 1
ATOM 11488 N N . ARG A 1 1465 ? -21.221 -2.424 39.733 1.00 84.50 1465 ARG A N 1
ATOM 11489 C CA . ARG A 1 1465 ? -21.824 -3.656 39.193 1.00 84.50 1465 ARG A CA 1
ATOM 11490 C C . ARG A 1 1465 ? -22.303 -4.614 40.289 1.00 84.50 1465 ARG A C 1
ATOM 11492 O O . ARG A 1 1465 ? -23.325 -5.271 40.113 1.00 84.50 1465 ARG A O 1
ATOM 11499 N N . HIS A 1 1466 ? -21.599 -4.703 41.413 1.00 83.44 1466 HIS A N 1
ATOM 11500 C CA . HIS A 1 1466 ? -22.058 -5.491 42.554 1.00 83.44 1466 HIS A CA 1
ATOM 11501 C C . HIS A 1 1466 ? -23.324 -4.879 43.172 1.00 83.44 1466 HIS A C 1
ATOM 11503 O O . HIS A 1 1466 ? -24.301 -5.595 43.378 1.00 83.44 1466 HIS A O 1
ATOM 11509 N N . TYR A 1 1467 ? -23.360 -3.558 43.396 1.00 87.19 1467 TYR A N 1
ATOM 11510 C CA . TYR A 1 1467 ? -24.581 -2.884 43.861 1.00 87.19 1467 TYR A CA 1
ATOM 11511 C C . TYR A 1 1467 ? -25.747 -3.055 42.896 1.00 87.19 1467 TYR A C 1
ATOM 11513 O O . TYR A 1 1467 ? -26.861 -3.290 43.351 1.00 87.19 1467 TYR A O 1
ATOM 11521 N N . LYS A 1 1468 ? -25.478 -3.033 41.591 1.00 82.94 1468 LYS A N 1
ATOM 11522 C CA . LYS A 1 1468 ? -26.465 -3.336 40.562 1.00 82.94 1468 LYS A CA 1
ATOM 11523 C C . LYS A 1 1468 ? -27.064 -4.735 40.734 1.00 82.94 1468 LYS A C 1
ATOM 11525 O O . LYS A 1 1468 ? -28.281 -4.862 40.802 1.00 82.94 1468 LYS A O 1
ATOM 11530 N N . LYS A 1 1469 ? -26.232 -5.782 40.838 1.00 81.94 1469 LYS A N 1
ATOM 11531 C CA . LYS A 1 1469 ? -26.713 -7.162 41.059 1.00 81.94 1469 LYS A CA 1
ATOM 11532 C C . LYS A 1 1469 ? -27.598 -7.255 42.304 1.00 81.94 1469 LYS A C 1
ATOM 11534 O O . LYS A 1 1469 ? -28.608 -7.953 42.293 1.00 81.94 1469 LYS A O 1
ATOM 11539 N N . VAL A 1 1470 ? -27.217 -6.552 43.374 1.00 83.88 1470 VAL A N 1
ATOM 11540 C CA . VAL A 1 1470 ? -28.015 -6.480 44.604 1.00 83.88 1470 VAL A CA 1
ATOM 11541 C C . VAL A 1 1470 ? -29.345 -5.772 44.333 1.00 83.88 1470 VAL A C 1
ATOM 11543 O O . VAL A 1 1470 ? -30.385 -6.332 44.664 1.00 83.88 1470 VAL A O 1
ATOM 11546 N N . LEU A 1 1471 ? -29.329 -4.612 43.668 1.00 83.88 1471 LEU A N 1
ATOM 11547 C CA . LEU A 1 1471 ? -30.525 -3.847 43.309 1.00 83.88 1471 LEU A CA 1
ATOM 11548 C C . LEU A 1 1471 ? -31.510 -4.678 42.474 1.00 83.88 1471 LEU A C 1
ATOM 11550 O O . LEU A 1 1471 ? -32.691 -4.706 42.788 1.00 83.88 1471 LEU A O 1
ATOM 11554 N N . GLU A 1 1472 ? -31.037 -5.385 41.449 1.00 81.56 1472 GLU A N 1
ATOM 11555 C CA . GLU A 1 1472 ? -31.883 -6.220 40.583 1.00 81.56 1472 GLU A CA 1
ATOM 11556 C C . GLU A 1 1472 ? -32.434 -7.444 41.316 1.00 81.56 1472 GLU A C 1
ATOM 11558 O O . GLU A 1 1472 ? -33.591 -7.814 41.121 1.00 81.56 1472 GLU A O 1
ATOM 11563 N N . SER A 1 1473 ? -31.637 -8.055 42.199 1.00 80.81 1473 SER A N 1
ATOM 11564 C CA . SER A 1 1473 ? -32.124 -9.167 43.016 1.00 80.81 1473 SER A CA 1
ATOM 11565 C C . SER A 1 1473 ? -33.204 -8.738 44.006 1.00 80.81 1473 SER A C 1
ATOM 11567 O O . SER A 1 1473 ? -34.144 -9.490 44.216 1.00 80.81 1473 SER A O 1
ATOM 11569 N N . GLU A 1 1474 ? -33.105 -7.527 44.562 1.00 82.00 1474 GLU A N 1
ATOM 11570 C CA . GLU A 1 1474 ? -34.131 -6.951 45.437 1.00 82.00 1474 GLU A CA 1
ATOM 11571 C C . GLU A 1 1474 ? -35.380 -6.559 44.633 1.00 82.00 1474 GLU A C 1
ATOM 11573 O O . GLU A 1 1474 ? -36.495 -6.829 45.063 1.00 82.00 1474 GLU A O 1
ATOM 11578 N N . GLN A 1 1475 ? -35.217 -6.008 43.423 1.00 79.50 1475 GLN A N 1
ATOM 11579 C CA . GLN A 1 1475 ? -36.337 -5.696 42.519 1.00 79.50 1475 GLN A CA 1
ATOM 11580 C C . GLN A 1 1475 ? -37.172 -6.925 42.146 1.00 79.50 1475 GLN A C 1
ATOM 11582 O O . GLN A 1 1475 ? -38.373 -6.792 41.925 1.00 79.50 1475 GLN A O 1
ATOM 11587 N N . ALA A 1 1476 ? -36.546 -8.101 42.045 1.00 76.25 1476 ALA A N 1
ATOM 11588 C CA . ALA A 1 1476 ? -37.228 -9.350 41.712 1.00 76.25 1476 ALA A CA 1
ATOM 11589 C C . ALA A 1 1476 ? -38.033 -9.945 42.885 1.00 76.25 1476 ALA A C 1
ATOM 11591 O O . ALA A 1 1476 ? -38.888 -10.801 42.654 1.00 76.25 1476 ALA A O 1
ATOM 11592 N N . LEU A 1 1477 ? -37.766 -9.515 44.124 1.00 80.75 1477 LEU A N 1
ATOM 11593 C CA . LEU A 1 1477 ? -38.503 -9.951 45.309 1.00 80.75 1477 LEU A CA 1
ATOM 11594 C C . LEU A 1 1477 ? -39.892 -9.314 45.357 1.00 80.75 1477 LEU A C 1
ATOM 11596 O O . LEU A 1 1477 ? -40.119 -8.214 44.839 1.00 80.75 1477 LEU A O 1
ATOM 11600 N N . LYS A 1 1478 ? -40.827 -9.992 46.030 1.00 75.62 1478 LYS A N 1
ATOM 11601 C CA . LYS A 1 1478 ? -42.149 -9.416 46.303 1.00 75.62 1478 LYS A CA 1
ATOM 11602 C C . LYS A 1 1478 ? -41.992 -8.155 47.170 1.00 75.62 1478 LYS A C 1
ATOM 11604 O O . LYS A 1 1478 ? -41.067 -8.109 47.979 1.00 75.62 1478 LYS A O 1
ATOM 11609 N N . PRO A 1 1479 ? -42.898 -7.162 47.079 1.00 67.12 1479 PRO A N 1
ATOM 11610 C CA . PRO A 1 1479 ? -42.788 -5.906 47.835 1.00 67.12 1479 PRO A CA 1
ATOM 11611 C C . PRO A 1 1479 ? -42.610 -6.083 49.352 1.00 67.12 1479 PRO A C 1
ATOM 11613 O O . PRO A 1 1479 ? -42.031 -5.225 50.010 1.00 67.12 1479 PRO A O 1
ATOM 11616 N N . ASP A 1 1480 ? -43.092 -7.197 49.908 1.00 72.06 1480 ASP A N 1
ATOM 11617 C CA . ASP A 1 1480 ? -42.991 -7.526 51.334 1.00 72.06 1480 ASP A CA 1
ATOM 11618 C C . ASP A 1 1480 ? -41.642 -8.130 51.750 1.00 72.06 1480 ASP A C 1
ATOM 11620 O O . ASP A 1 1480 ? -41.306 -8.114 52.931 1.00 72.06 1480 ASP A O 1
ATOM 11624 N N . GLU A 1 1481 ? -40.873 -8.646 50.793 1.00 78.81 1481 GLU A N 1
ATOM 11625 C CA . GLU A 1 1481 ? -39.560 -9.275 50.992 1.00 78.81 1481 GLU A CA 1
ATOM 11626 C C . GLU A 1 1481 ? -38.402 -8.315 50.667 1.00 78.81 1481 GLU A C 1
ATOM 11628 O O . GLU A 1 1481 ? -37.239 -8.631 50.910 1.00 78.81 1481 GLU A O 1
ATOM 11633 N N . GLN A 1 1482 ? -38.713 -7.139 50.116 1.00 80.12 1482 GLN A N 1
ATOM 11634 C CA . GLN A 1 1482 ? -37.739 -6.111 49.763 1.00 80.12 1482 GLN A CA 1
ATOM 11635 C C . GLN A 1 1482 ? -37.158 -5.433 51.009 1.00 80.12 1482 GLN A C 1
ATOM 11637 O O . GLN A 1 1482 ? -37.883 -5.047 51.928 1.00 80.12 1482 GLN A O 1
ATOM 11642 N N . SER A 1 1483 ? -35.840 -5.235 51.030 1.00 80.56 1483 SER A N 1
ATOM 11643 C CA . SER A 1 1483 ? -35.155 -4.576 52.144 1.00 80.56 1483 SER A CA 1
ATOM 11644 C C . SER A 1 1483 ? -35.492 -3.082 52.259 1.00 80.56 1483 SER A C 1
ATOM 11646 O O . SER A 1 1483 ? -35.725 -2.392 51.264 1.00 80.56 1483 SER A O 1
ATOM 11648 N N . ASP A 1 1484 ? -35.408 -2.526 53.473 1.00 80.19 1484 ASP A N 1
ATOM 11649 C CA . ASP A 1 1484 ? -35.616 -1.084 53.701 1.00 80.19 1484 ASP A CA 1
ATOM 11650 C C . ASP A 1 1484 ? -34.612 -0.226 52.898 1.00 80.19 1484 ASP A C 1
ATOM 11652 O O . ASP A 1 1484 ? -34.959 0.799 52.311 1.00 80.19 1484 ASP A O 1
ATOM 11656 N N . SER A 1 1485 ? -33.372 -0.712 52.745 1.00 81.56 1485 SER A N 1
ATOM 11657 C CA . SER A 1 1485 ? -32.335 -0.061 51.925 1.00 81.56 1485 SER A CA 1
ATOM 11658 C C . SER A 1 1485 ? -32.693 0.025 50.434 1.00 81.56 1485 SER A C 1
ATOM 11660 O O . SER A 1 1485 ? -32.302 0.976 49.745 1.00 81.56 1485 SER A O 1
ATOM 11662 N N . PHE A 1 1486 ? -33.444 -0.958 49.929 1.00 81.94 1486 PHE A N 1
ATOM 11663 C CA . PHE A 1 1486 ? -33.986 -0.952 48.579 1.00 81.94 1486 PHE A CA 1
ATOM 11664 C C . PHE A 1 1486 ? -35.149 0.037 48.476 1.00 81.94 1486 PHE A C 1
ATOM 11666 O O . PHE A 1 1486 ? -35.132 0.918 47.614 1.00 81.94 1486 PHE A O 1
ATOM 11673 N N . LEU A 1 1487 ? -36.116 -0.063 49.395 1.00 79.00 1487 LEU A N 1
ATOM 11674 C CA . LEU A 1 1487 ? -37.327 0.756 49.398 1.00 79.00 1487 LEU A CA 1
ATOM 11675 C C . LEU A 1 1487 ? -37.013 2.256 49.495 1.00 79.00 1487 LEU A C 1
ATOM 11677 O O . LEU A 1 1487 ? -37.619 3.040 48.759 1.00 79.00 1487 LEU A O 1
ATOM 11681 N N . MET A 1 1488 ? -36.046 2.657 50.329 1.00 82.25 1488 MET A N 1
ATOM 11682 C CA . MET A 1 1488 ? -35.584 4.049 50.461 1.00 82.25 1488 MET A CA 1
ATOM 11683 C C . MET A 1 1488 ? -34.763 4.552 49.257 1.00 82.25 1488 MET A C 1
ATOM 11685 O O . MET A 1 1488 ? -34.568 5.758 49.106 1.00 82.25 1488 MET A O 1
ATOM 11689 N N . GLY A 1 1489 ? -34.274 3.657 48.391 1.00 84.31 1489 GLY A N 1
ATOM 11690 C CA . GLY A 1 1489 ? -33.428 3.996 47.241 1.00 84.31 1489 GLY A CA 1
ATOM 11691 C C . GLY A 1 1489 ? -31.930 4.132 47.554 1.00 84.31 1489 GLY A C 1
ATOM 11692 O O . GLY A 1 1489 ? -31.172 4.646 46.727 1.00 84.31 1489 GLY A O 1
ATOM 11693 N N . GLU A 1 1490 ? -31.460 3.670 48.718 1.00 85.62 1490 GLU A N 1
ATOM 11694 C CA . GLU A 1 1490 ? -30.041 3.760 49.089 1.00 85.62 1490 GLU A CA 1
ATOM 11695 C C . GLU A 1 1490 ? -29.138 2.908 48.193 1.00 85.62 1490 GLU A C 1
ATOM 11697 O O . GLU A 1 1490 ? -28.045 3.344 47.824 1.00 85.62 1490 GLU A O 1
ATOM 11702 N N . LEU A 1 1491 ? -29.590 1.712 47.806 1.00 85.44 1491 LEU A N 1
ATOM 11703 C CA . LEU A 1 1491 ? -28.848 0.843 46.886 1.00 85.44 1491 LEU A CA 1
ATOM 11704 C C . LEU A 1 1491 ? -28.643 1.514 45.521 1.00 85.44 1491 LEU A C 1
ATOM 11706 O O . LEU A 1 1491 ? -27.530 1.505 44.994 1.00 85.44 1491 LEU A O 1
ATOM 11710 N N . ALA A 1 1492 ? -29.685 2.170 45.001 1.00 86.50 1492 ALA A N 1
ATOM 11711 C CA . ALA A 1 1492 ? -29.617 2.944 43.764 1.00 86.50 1492 ALA A CA 1
ATOM 11712 C C . ALA A 1 1492 ? -28.625 4.114 43.892 1.00 86.50 1492 ALA A C 1
ATOM 11714 O O . ALA A 1 1492 ? -27.806 4.337 43.000 1.00 86.50 1492 ALA A O 1
ATOM 11715 N N . ARG A 1 1493 ? -28.621 4.819 45.036 1.00 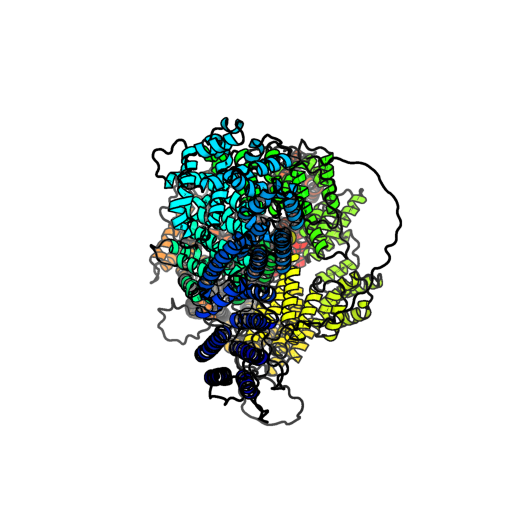90.69 1493 ARG A N 1
ATOM 11716 C CA . ARG A 1 1493 ? -27.626 5.866 45.329 1.00 90.69 1493 ARG A CA 1
ATOM 11717 C C . ARG A 1 1493 ? -26.194 5.317 45.295 1.00 90.69 1493 ARG A C 1
ATOM 11719 O O . ARG A 1 1493 ? -25.317 5.962 44.724 1.00 90.69 1493 ARG A O 1
ATOM 11726 N N . LEU A 1 1494 ? -25.942 4.154 45.900 1.00 88.69 1494 LEU A N 1
ATOM 11727 C CA . LEU A 1 1494 ? -24.608 3.539 45.948 1.00 88.69 1494 LEU A CA 1
ATOM 11728 C C . LEU A 1 1494 ? -24.119 3.068 44.570 1.00 88.69 1494 LEU A C 1
ATOM 11730 O O . LEU A 1 1494 ? -22.941 3.256 44.250 1.00 88.69 1494 LEU A O 1
ATOM 11734 N N . GLU A 1 1495 ? -25.008 2.507 43.746 1.00 89.00 1495 GLU A N 1
ATOM 11735 C CA . GLU A 1 1495 ? -24.720 2.163 42.346 1.00 89.00 1495 GLU A CA 1
ATOM 11736 C C . GLU A 1 1495 ? -24.296 3.415 41.562 1.00 89.00 1495 GLU A C 1
ATOM 11738 O O . GLU A 1 1495 ? -23.202 3.457 40.993 1.00 89.00 1495 GLU A O 1
ATOM 11743 N N . ILE A 1 1496 ? -25.111 4.474 41.623 1.00 88.81 1496 ILE A N 1
ATOM 11744 C CA . ILE A 1 1496 ? -24.862 5.744 40.930 1.00 88.81 1496 ILE A CA 1
ATOM 11745 C C . ILE A 1 1496 ? -23.536 6.378 41.368 1.00 88.81 1496 ILE A C 1
ATOM 11747 O O . ILE A 1 1496 ? -22.733 6.785 40.528 1.00 88.81 1496 ILE A O 1
ATOM 11751 N N . GLU A 1 1497 ? -23.277 6.468 42.675 1.00 88.44 1497 GLU A N 1
ATOM 11752 C CA . GLU A 1 1497 ? -22.049 7.083 43.192 1.00 88.44 1497 GLU A CA 1
ATOM 11753 C C . GLU A 1 1497 ? -20.791 6.331 42.748 1.00 88.44 1497 GLU A C 1
ATOM 11755 O O . GLU A 1 1497 ? -19.776 6.960 42.440 1.00 88.44 1497 GLU A O 1
ATOM 11760 N N . SER A 1 1498 ? -20.860 5.001 42.680 1.00 87.75 1498 SER A N 1
ATOM 11761 C CA . SER A 1 1498 ? -19.746 4.164 42.227 1.00 87.75 1498 SER A CA 1
ATOM 11762 C C . SER A 1 1498 ? -19.471 4.375 40.733 1.00 87.75 1498 SER A C 1
ATOM 11764 O O . SER A 1 1498 ? -18.321 4.560 40.331 1.00 87.75 1498 SER A O 1
ATOM 11766 N N . TYR A 1 1499 ? -20.519 4.450 39.909 1.00 89.06 1499 TYR A N 1
ATOM 11767 C CA . TYR A 1 1499 ? -20.393 4.719 38.475 1.00 89.06 1499 TYR A CA 1
ATOM 11768 C C . TYR A 1 1499 ? -19.918 6.139 38.150 1.00 89.06 1499 TYR A C 1
ATOM 11770 O O . TYR A 1 1499 ? -19.086 6.300 37.258 1.00 89.06 1499 TYR A O 1
ATOM 11778 N N . LEU A 1 1500 ? -20.347 7.155 38.904 1.00 86.62 1500 LEU A N 1
ATOM 11779 C CA . LEU A 1 1500 ? -19.832 8.524 38.758 1.00 86.62 1500 LEU A CA 1
ATOM 11780 C C . LEU A 1 1500 ? -18.337 8.615 39.089 1.00 86.62 1500 LEU A C 1
ATOM 11782 O O . LEU A 1 1500 ? -17.599 9.329 38.412 1.00 86.62 1500 LEU A O 1
ATOM 11786 N N . ARG A 1 1501 ? -17.869 7.884 40.110 1.00 86.06 1501 ARG A N 1
ATOM 11787 C CA . ARG A 1 1501 ? -16.434 7.810 40.431 1.00 86.06 1501 ARG A CA 1
ATOM 11788 C C . ARG A 1 1501 ? -15.649 7.086 39.345 1.00 86.06 1501 ARG A C 1
ATOM 11790 O O . ARG A 1 1501 ? -14.584 7.569 38.978 1.00 86.06 1501 ARG A O 1
ATOM 11797 N N . ALA A 1 1502 ? -16.183 5.989 38.805 1.00 85.25 1502 ALA A N 1
ATOM 11798 C CA . ALA A 1 1502 ? -15.564 5.286 37.684 1.00 85.25 1502 ALA A CA 1
ATOM 11799 C C . ALA A 1 1502 ? -15.412 6.213 36.464 1.00 85.25 1502 ALA A C 1
ATOM 11801 O O . ALA A 1 1502 ? -14.301 6.386 35.975 1.00 85.25 1502 ALA A O 1
ATOM 11802 N N . ALA A 1 1503 ? -16.481 6.913 36.064 1.00 83.31 1503 ALA A N 1
ATOM 11803 C CA . ALA A 1 1503 ? -16.463 7.853 34.938 1.00 83.31 1503 ALA A CA 1
ATOM 11804 C C . ALA A 1 1503 ? -15.487 9.034 35.119 1.00 83.31 1503 ALA A C 1
ATOM 11806 O O . ALA A 1 1503 ? -15.052 9.632 34.139 1.00 83.31 1503 ALA A O 1
ATOM 11807 N N . ARG A 1 1504 ? -15.130 9.384 36.364 1.00 82.12 1504 ARG A N 1
ATOM 11808 C CA . ARG A 1 1504 ? -14.129 10.422 36.666 1.00 82.12 1504 ARG A CA 1
ATOM 11809 C C . ARG A 1 1504 ? -12.696 9.943 36.443 1.00 82.12 1504 ARG A C 1
ATOM 11811 O O . ARG A 1 1504 ? -11.824 10.758 36.169 1.00 82.12 1504 ARG A O 1
ATOM 11818 N N . LEU A 1 1505 ? -12.454 8.652 36.642 1.00 80.62 1505 LEU A N 1
ATOM 11819 C CA . LEU A 1 1505 ? -11.121 8.053 36.597 1.00 80.62 1505 LEU A CA 1
ATOM 11820 C C . LEU A 1 1505 ? -10.788 7.479 35.214 1.00 80.62 1505 LEU A C 1
ATOM 11822 O O . LEU A 1 1505 ? -9.613 7.341 34.895 1.00 80.62 1505 LEU A O 1
ATOM 11826 N N . GLY A 1 1506 ? -11.796 7.159 34.397 1.00 76.12 1506 GLY A N 1
ATOM 11827 C CA . GLY A 1 1506 ? -11.597 6.631 33.051 1.00 76.12 1506 GLY A CA 1
ATOM 11828 C C . GLY A 1 1506 ? -12.881 6.551 32.224 1.00 76.12 1506 GLY A C 1
ATOM 11829 O O . GLY A 1 1506 ? -13.995 6.696 32.728 1.00 76.12 1506 GLY A O 1
ATOM 11830 N N . THR A 1 1507 ? -12.705 6.340 30.920 1.00 76.38 1507 THR A N 1
ATOM 11831 C CA . THR A 1 1507 ? -13.783 6.284 29.917 1.00 76.38 1507 THR A CA 1
ATOM 11832 C C . THR A 1 1507 ? -14.087 4.866 29.436 1.00 76.38 1507 THR A C 1
ATOM 11834 O O . THR A 1 1507 ? -15.038 4.664 28.677 1.00 76.38 1507 THR A O 1
ATOM 11837 N N . LYS A 1 1508 ? -13.328 3.857 29.885 1.00 73.75 1508 LYS A N 1
ATOM 11838 C CA . LYS A 1 1508 ? -13.402 2.485 29.367 1.00 73.75 1508 LYS A CA 1
ATOM 11839 C C . LYS A 1 1508 ? -14.789 1.873 29.539 1.00 73.75 1508 LYS A C 1
ATOM 11841 O O . LYS A 1 1508 ? -15.276 1.175 28.644 1.00 73.75 1508 LYS A O 1
ATOM 11846 N N . TYR A 1 1509 ? -15.416 2.126 30.686 1.00 77.50 1509 TYR A N 1
ATOM 11847 C CA . TYR A 1 1509 ? -16.756 1.626 30.990 1.00 77.50 1509 TYR A CA 1
ATOM 11848 C C . TYR A 1 1509 ? -17.857 2.667 30.760 1.00 77.50 1509 TYR A C 1
ATOM 11850 O O . TYR A 1 1509 ? -19.012 2.367 31.064 1.00 77.50 1509 TYR A O 1
ATOM 11858 N N . LEU A 1 1510 ? -17.550 3.847 30.194 1.00 77.81 1510 LEU A N 1
ATOM 11859 C CA . LEU A 1 1510 ? -18.487 4.978 30.155 1.00 77.81 1510 LEU A CA 1
ATOM 11860 C C . LEU A 1 1510 ? -19.831 4.630 29.505 1.00 77.81 1510 LEU A C 1
ATOM 11862 O O . LEU A 1 1510 ? -20.886 4.990 30.011 1.00 77.81 1510 LEU A O 1
ATOM 11866 N N . HIS A 1 1511 ? -19.799 3.872 28.417 1.00 71.06 1511 HIS A N 1
ATOM 11867 C CA . HIS A 1 1511 ? -20.989 3.493 27.655 1.00 71.06 1511 HIS A CA 1
ATOM 11868 C C . HIS A 1 1511 ? -21.886 2.486 28.383 1.00 71.06 1511 HIS A C 1
ATOM 11870 O O . HIS A 1 1511 ? -23.048 2.318 28.036 1.00 71.06 1511 HIS A O 1
ATOM 11876 N N . THR A 1 1512 ? -21.366 1.835 29.424 1.00 73.19 1512 THR A N 1
ATOM 11877 C CA . THR A 1 1512 ? -22.169 1.011 30.335 1.00 73.19 1512 THR A CA 1
ATOM 11878 C C . THR A 1 1512 ? -22.609 1.810 31.560 1.00 73.19 1512 THR A C 1
ATOM 11880 O O . THR A 1 1512 ? -23.761 1.728 31.978 1.00 73.19 1512 THR A O 1
ATOM 11883 N N . THR A 1 1513 ? -21.717 2.629 32.125 1.00 82.00 1513 THR A N 1
ATOM 11884 C CA . THR A 1 1513 ? -21.965 3.345 33.378 1.00 82.00 1513 THR A CA 1
ATOM 11885 C C . THR A 1 1513 ? -22.885 4.540 33.195 1.00 82.00 1513 THR A C 1
ATOM 11887 O O . THR A 1 1513 ? -23.758 4.737 34.033 1.00 82.00 1513 THR A O 1
ATOM 11890 N N . LEU A 1 1514 ? -22.729 5.320 32.120 1.00 83.00 1514 LEU A N 1
ATOM 11891 C CA . LEU A 1 1514 ? -23.464 6.565 31.900 1.00 83.00 1514 LEU A CA 1
ATOM 11892 C C . LEU A 1 1514 ? -24.948 6.321 31.580 1.00 83.00 1514 LEU A C 1
ATOM 11894 O O . LEU A 1 1514 ? -25.773 6.875 32.308 1.00 83.00 1514 LEU A O 1
ATOM 11898 N N . PRO A 1 1515 ? -25.340 5.463 30.610 1.00 75.12 1515 PRO A N 1
ATOM 11899 C CA . PRO A 1 1515 ? -26.758 5.180 30.371 1.00 75.12 1515 PRO A CA 1
ATOM 11900 C C . PRO A 1 1515 ? -27.434 4.549 31.590 1.00 75.12 1515 PRO A C 1
ATOM 11902 O O . PRO A 1 1515 ? -28.552 4.925 31.942 1.00 75.12 1515 PRO A O 1
ATOM 11905 N N . ARG A 1 1516 ? -26.744 3.640 32.296 1.00 77.75 1516 ARG A N 1
ATOM 11906 C CA . ARG A 1 1516 ? -27.275 3.015 33.514 1.00 77.75 1516 ARG A CA 1
ATOM 11907 C C . ARG A 1 1516 ? -27.450 4.026 34.642 1.00 77.75 1516 ARG A C 1
ATOM 11909 O O . ARG A 1 1516 ? -28.508 4.056 35.261 1.00 77.75 1516 ARG A O 1
ATOM 11916 N N . PHE A 1 1517 ? -26.459 4.885 34.871 1.00 86.06 1517 PHE A N 1
ATOM 11917 C CA . PHE A 1 1517 ? -26.560 6.002 35.809 1.00 86.06 1517 PHE A CA 1
ATOM 11918 C C . PHE A 1 1517 ? -27.788 6.866 35.505 1.00 86.06 1517 PHE A C 1
ATOM 11920 O O . PHE A 1 1517 ? -28.588 7.106 36.408 1.00 86.06 1517 PHE A O 1
ATOM 11927 N N . LEU A 1 1518 ? -27.955 7.296 34.249 1.00 83.06 1518 LEU A N 1
ATOM 11928 C CA . LEU A 1 1518 ? -29.080 8.135 33.837 1.00 83.06 1518 LEU A CA 1
ATOM 11929 C C . LEU A 1 1518 ? -30.413 7.415 34.049 1.00 83.06 1518 LEU A C 1
ATOM 11931 O O . LEU A 1 1518 ? -31.339 7.992 34.608 1.00 83.06 1518 LEU A O 1
ATOM 11935 N N . THR A 1 1519 ? -30.489 6.138 33.685 1.00 78.06 1519 THR A N 1
ATOM 11936 C CA . THR A 1 1519 ? -31.697 5.319 33.833 1.00 78.06 1519 THR A CA 1
ATOM 11937 C C . THR A 1 1519 ? -32.094 5.154 35.300 1.00 78.06 1519 THR A C 1
ATOM 11939 O O . THR A 1 1519 ? -33.237 5.428 35.662 1.00 78.06 1519 THR A O 1
ATOM 11942 N N . VAL A 1 1520 ? -31.155 4.771 36.172 1.00 83.06 1520 VAL A N 1
ATOM 11943 C CA . VAL A 1 1520 ? -31.423 4.551 37.604 1.00 83.06 1520 VAL A CA 1
ATOM 11944 C C . VAL A 1 1520 ? -31.733 5.869 38.315 1.00 83.06 1520 VAL A C 1
ATOM 11946 O O . VAL A 1 1520 ? -32.664 5.925 39.117 1.00 83.06 1520 VAL A O 1
ATOM 11949 N N . TRP A 1 1521 ? -31.007 6.947 38.007 1.00 89.19 1521 TRP A N 1
ATOM 11950 C CA . TRP A 1 1521 ? -31.240 8.265 38.605 1.00 89.19 1521 TRP A CA 1
ATOM 11951 C C . TRP A 1 1521 ? -32.613 8.833 38.231 1.00 89.19 1521 TRP A C 1
ATOM 11953 O O . TRP A 1 1521 ? -33.376 9.242 39.111 1.00 89.19 1521 TRP A O 1
ATOM 11963 N N . LEU A 1 1522 ? -32.951 8.828 36.940 1.00 84.56 1522 LEU A N 1
ATOM 11964 C CA . LEU A 1 1522 ? -34.242 9.321 36.459 1.00 84.56 1522 LEU A CA 1
ATOM 11965 C C . LEU A 1 1522 ? -35.387 8.403 36.912 1.00 84.56 1522 LEU A C 1
ATOM 11967 O O . LEU A 1 1522 ? -36.442 8.885 37.321 1.00 84.56 1522 LEU A O 1
ATOM 11971 N N . GLY A 1 1523 ? -35.163 7.086 36.929 1.00 79.88 1523 GLY A N 1
ATOM 11972 C CA . GLY A 1 1523 ? -36.096 6.104 37.479 1.00 79.88 1523 GLY A CA 1
ATOM 11973 C C . GLY A 1 1523 ? -36.429 6.388 38.944 1.00 79.88 1523 GLY A C 1
ATOM 11974 O O . GLY A 1 1523 ? -37.606 6.560 39.272 1.00 79.88 1523 GLY A O 1
ATOM 11975 N N . LEU A 1 1524 ? -35.406 6.548 39.793 1.00 83.94 1524 LEU A N 1
ATOM 11976 C CA . LEU A 1 1524 ? -35.552 6.918 41.205 1.00 83.94 1524 LEU A CA 1
ATOM 11977 C C . LEU A 1 1524 ? -36.351 8.219 41.356 1.00 83.94 1524 LEU A C 1
ATOM 11979 O O . LEU A 1 1524 ? -37.292 8.280 42.143 1.00 83.94 1524 LEU A O 1
ATOM 11983 N N . GLY A 1 1525 ? -36.037 9.236 40.549 1.00 85.56 1525 GLY A N 1
ATOM 11984 C CA . GLY A 1 1525 ? -36.749 10.512 40.551 1.00 85.56 1525 GLY A CA 1
ATOM 11985 C C . GLY A 1 1525 ? -38.234 10.405 40.187 1.00 85.56 1525 GLY A C 1
ATOM 11986 O O . GLY A 1 1525 ? -39.051 11.154 40.727 1.00 85.56 1525 GLY A O 1
ATOM 11987 N N . SER A 1 1526 ? -38.594 9.495 39.278 1.00 80.94 1526 SER A N 1
ATOM 11988 C CA . SER A 1 1526 ? -39.976 9.274 38.828 1.00 80.94 1526 SER A CA 1
ATOM 11989 C C . SER A 1 1526 ? -40.833 8.476 39.823 1.00 80.94 1526 SER A C 1
ATOM 11991 O O . SER A 1 1526 ? -42.060 8.585 39.808 1.00 80.94 1526 SER A O 1
ATOM 11993 N N . GLN A 1 1527 ? -40.198 7.683 40.693 1.00 78.12 1527 GLN A N 1
ATOM 11994 C CA . GLN A 1 1527 ? -40.861 6.775 41.636 1.00 78.12 1527 GLN A CA 1
ATOM 11995 C C . GLN A 1 1527 ? -41.083 7.377 43.031 1.00 78.12 1527 GLN A C 1
ATOM 11997 O O . GLN A 1 1527 ? -41.733 6.743 43.858 1.00 78.12 1527 GLN A O 1
ATOM 12002 N N . ILE A 1 1528 ? -40.604 8.597 43.303 1.00 76.75 1528 ILE A N 1
ATOM 12003 C CA . ILE A 1 1528 ? -40.706 9.221 44.637 1.00 76.75 1528 ILE A CA 1
ATOM 12004 C C . ILE A 1 1528 ? -42.139 9.255 45.162 1.00 76.75 1528 ILE A C 1
ATOM 12006 O O . ILE A 1 1528 ? -42.352 8.916 46.316 1.00 76.75 1528 ILE A O 1
ATOM 12010 N N . HIS A 1 1529 ? -43.114 9.596 44.315 1.00 72.50 1529 HIS A N 1
ATOM 12011 C CA . HIS A 1 1529 ? -44.524 9.698 44.708 1.00 72.50 1529 HIS A CA 1
ATOM 12012 C C . HIS A 1 1529 ? -45.331 8.406 44.492 1.00 72.50 1529 HIS A C 1
ATOM 12014 O O . HIS A 1 1529 ? -46.535 8.394 44.732 1.00 72.50 1529 HIS A O 1
ATOM 12020 N N . LYS A 1 1530 ? -44.703 7.322 44.012 1.00 68.88 1530 LYS A N 1
ATOM 12021 C CA . LYS A 1 1530 ? -45.379 6.038 43.781 1.00 68.88 1530 LYS A CA 1
ATOM 12022 C C . LYS A 1 1530 ? -45.217 5.143 45.011 1.00 68.88 1530 LYS A C 1
ATOM 12024 O O . LYS A 1 1530 ? -44.106 4.693 45.309 1.00 68.88 1530 LYS A O 1
ATOM 12029 N N . ALA A 1 1531 ? -46.320 4.892 45.716 1.00 64.31 1531 ALA A N 1
ATOM 12030 C CA . ALA A 1 1531 ? -46.358 3.910 46.796 1.00 64.31 1531 ALA A CA 1
ATOM 12031 C C . ALA A 1 1531 ? -46.123 2.490 46.231 1.00 64.31 1531 ALA A C 1
ATOM 12033 O O . ALA A 1 1531 ? -46.583 2.211 45.123 1.00 64.31 1531 ALA A O 1
ATOM 12034 N N . PRO A 1 1532 ? -45.415 1.599 46.950 1.00 60.28 1532 PRO A N 1
ATOM 12035 C CA . PRO A 1 1532 ? -45.365 0.179 46.608 1.00 60.28 1532 PRO A CA 1
ATOM 12036 C C . PRO A 1 1532 ? -46.781 -0.416 46.638 1.00 60.28 1532 PRO A C 1
ATOM 12038 O O . PRO A 1 1532 ? -47.534 -0.161 47.585 1.00 60.28 1532 PRO A O 1
ATOM 12041 N N . ASP A 1 1533 ? -47.147 -1.189 45.613 1.00 55.81 1533 ASP A N 1
ATOM 12042 C CA . ASP A 1 1533 ? -48.471 -1.812 45.516 1.00 55.81 1533 ASP A CA 1
ATOM 12043 C C . ASP A 1 1533 ? -48.781 -2.620 46.792 1.00 55.81 1533 ASP A C 1
ATOM 12045 O O . ASP A 1 1533 ? -48.014 -3.497 47.188 1.00 55.81 1533 ASP A O 1
ATOM 12049 N N . GLY A 1 1534 ? -49.897 -2.296 47.460 1.00 56.09 1534 GLY A N 1
ATOM 12050 C CA . GLY A 1 1534 ? -50.385 -2.991 48.661 1.00 56.09 1534 GLY A CA 1
ATOM 12051 C C . GLY A 1 1534 ? -50.171 -2.293 50.015 1.00 56.09 1534 GLY A C 1
ATOM 12052 O O . GLY A 1 1534 ? -50.722 -2.762 51.009 1.00 56.09 1534 GLY A O 1
ATOM 12053 N N . LYS A 1 1535 ? -49.445 -1.163 50.102 1.00 54.09 1535 LYS A N 1
ATOM 12054 C CA . LYS A 1 1535 ? -49.191 -0.456 51.384 1.00 54.09 1535 LYS A CA 1
ATOM 12055 C C . LYS A 1 1535 ? -49.381 1.067 51.291 1.00 54.09 1535 LYS A C 1
ATOM 12057 O O . LYS A 1 1535 ? -48.417 1.820 51.216 1.00 54.09 1535 LYS A O 1
ATOM 12062 N N . ALA A 1 1536 ? -50.628 1.541 51.369 1.00 52.47 1536 ALA A N 1
ATOM 12063 C CA . ALA A 1 1536 ? -50.936 2.980 51.345 1.00 52.47 1536 ALA A CA 1
ATOM 12064 C C . ALA A 1 1536 ? -50.483 3.739 52.615 1.00 52.47 1536 ALA A C 1
ATOM 12066 O O . ALA A 1 1536 ? -50.062 4.886 52.520 1.00 52.47 1536 ALA A O 1
ATOM 12067 N N . ALA A 1 1537 ? -50.520 3.109 53.798 1.00 53.41 1537 ALA A N 1
ATOM 12068 C CA . ALA A 1 1537 ? -50.228 3.777 55.077 1.00 53.41 1537 ALA A CA 1
ATOM 12069 C C . ALA A 1 1537 ? -48.725 4.005 55.352 1.00 53.41 1537 ALA A C 1
ATOM 12071 O O . ALA A 1 1537 ? -48.370 4.906 56.101 1.00 53.41 1537 ALA A O 1
ATOM 12072 N N . VAL A 1 1538 ? -47.836 3.225 54.722 1.00 55.34 1538 VAL A N 1
ATOM 12073 C CA . VAL A 1 1538 ? -46.364 3.376 54.827 1.00 55.34 1538 VAL A CA 1
ATOM 12074 C C . VAL A 1 1538 ? -45.838 4.427 53.829 1.00 55.34 1538 VAL A C 1
ATOM 12076 O O . VAL A 1 1538 ? -44.648 4.730 53.791 1.00 55.34 1538 VAL A O 1
ATOM 12079 N N . ALA A 1 1539 ? -46.718 5.008 53.005 1.00 65.25 1539 ALA A N 1
ATOM 12080 C CA . ALA A 1 1539 ? -46.319 5.845 51.883 1.00 65.25 1539 ALA A CA 1
ATOM 12081 C C . ALA A 1 1539 ? -45.646 7.159 52.309 1.00 65.25 1539 ALA A C 1
ATOM 12083 O O . ALA A 1 1539 ? -44.675 7.548 51.673 1.00 65.25 1539 ALA A O 1
ATOM 12084 N N . GLU A 1 1540 ? -46.107 7.838 53.362 1.00 73.19 1540 GLU A N 1
ATOM 12085 C CA . GLU A 1 1540 ? -45.643 9.205 53.659 1.00 73.19 1540 GLU A CA 1
ATOM 12086 C C . GLU A 1 1540 ? -44.210 9.248 54.222 1.00 73.19 1540 GLU A C 1
ATOM 12088 O O . GLU A 1 1540 ? -43.365 9.973 53.694 1.00 73.19 1540 GLU A O 1
ATOM 12093 N N . ASP A 1 1541 ? -43.895 8.398 55.209 1.00 78.62 1541 ASP A N 1
ATOM 12094 C CA . ASP A 1 1541 ? -42.531 8.258 55.752 1.00 78.62 1541 ASP A CA 1
ATOM 12095 C C . ASP A 1 1541 ? -41.557 7.754 54.670 1.00 78.62 1541 ASP A C 1
ATOM 12097 O O . ASP A 1 1541 ? -40.471 8.302 54.477 1.00 78.62 1541 ASP A O 1
ATOM 12101 N N . LEU A 1 1542 ? -41.975 6.778 53.854 1.00 80.12 1542 LEU A N 1
ATOM 12102 C CA . LEU A 1 1542 ? -41.150 6.282 52.751 1.00 80.12 1542 LEU A CA 1
ATOM 12103 C C . LEU A 1 1542 ? -40.883 7.358 51.682 1.00 80.12 1542 LEU A C 1
ATOM 12105 O O . LEU A 1 1542 ? -39.760 7.458 51.182 1.00 80.12 1542 LEU A O 1
ATOM 12109 N N . VAL A 1 1543 ? -41.885 8.170 51.327 1.00 80.38 1543 VAL A N 1
ATOM 12110 C CA . VAL A 1 1543 ? -41.738 9.300 50.391 1.00 80.38 1543 VAL A CA 1
ATOM 12111 C C . VAL A 1 1543 ? -40.747 10.323 50.946 1.00 80.38 1543 VAL A C 1
ATOM 12113 O O . VAL A 1 1543 ? -39.872 10.783 50.203 1.00 80.38 1543 VAL A O 1
ATOM 12116 N N . GLN A 1 1544 ? -40.834 10.647 52.239 1.00 82.81 1544 GLN A N 1
ATOM 12117 C CA . GLN A 1 1544 ? -39.915 11.573 52.901 1.00 82.81 1544 GLN A CA 1
ATOM 12118 C C . GLN A 1 1544 ? -38.471 11.054 52.840 1.00 82.81 1544 GLN A C 1
ATOM 12120 O O . GLN A 1 1544 ? -37.582 11.750 52.341 1.00 82.81 1544 GLN A O 1
ATOM 12125 N N . ARG A 1 1545 ? -38.241 9.792 53.222 1.00 83.62 1545 ARG A N 1
ATOM 12126 C CA . ARG A 1 1545 ? -36.911 9.160 53.177 1.00 83.62 1545 ARG A CA 1
ATOM 12127 C C . ARG A 1 1545 ? -36.344 9.075 51.757 1.00 83.62 1545 ARG A C 1
ATOM 12129 O O . ARG A 1 1545 ? -35.190 9.437 51.530 1.00 83.62 1545 ARG A O 1
ATOM 12136 N N . ARG A 1 1546 ? -37.154 8.679 50.764 1.00 86.25 1546 ARG A N 1
ATOM 12137 C CA . ARG A 1 1546 ? -36.757 8.685 49.339 1.00 86.25 1546 ARG A CA 1
ATOM 12138 C C . ARG A 1 1546 ? -36.346 10.079 48.870 1.00 86.25 1546 ARG A C 1
ATOM 12140 O O . ARG A 1 1546 ? -35.380 10.226 48.120 1.00 86.25 1546 ARG A O 1
ATOM 12147 N N . THR A 1 1547 ? -37.067 11.105 49.319 1.00 86.62 1547 THR A N 1
ATOM 12148 C CA . THR A 1 1547 ? -36.772 12.502 48.989 1.00 86.62 1547 THR A CA 1
ATOM 12149 C C . THR A 1 1547 ? -35.432 12.932 49.584 1.00 86.62 1547 THR A C 1
ATOM 12151 O O . THR A 1 1547 ? -34.613 13.514 48.872 1.00 86.62 1547 THR A O 1
ATOM 12154 N N . GLU A 1 1548 ? -35.142 12.587 50.841 1.00 87.94 1548 GLU A N 1
ATOM 12155 C CA . GLU A 1 1548 ? -33.849 12.867 51.481 1.00 87.94 1548 GLU A CA 1
ATOM 12156 C C . GLU A 1 1548 ? -32.675 12.185 50.764 1.00 87.94 1548 GLU A C 1
ATOM 12158 O O . GLU A 1 1548 ? -31.653 12.830 50.488 1.00 87.94 1548 GLU A O 1
ATOM 12163 N N . VAL A 1 1549 ? -32.835 10.911 50.384 1.00 88.69 1549 VAL A N 1
ATOM 12164 C CA . VAL A 1 1549 ? -31.844 10.157 49.599 1.00 88.69 1549 VAL A CA 1
ATOM 12165 C C . VAL A 1 1549 ? -31.605 10.822 48.242 1.00 88.69 1549 VAL A C 1
ATOM 12167 O O . VAL A 1 1549 ? -30.446 11.029 47.863 1.00 88.69 1549 VAL A O 1
ATOM 12170 N N . LEU A 1 1550 ? -32.668 11.227 47.533 1.00 89.44 1550 LEU A N 1
ATOM 12171 C CA . LEU A 1 1550 ? -32.550 11.925 46.250 1.00 89.44 1550 LEU A CA 1
ATOM 12172 C C . LEU A 1 1550 ? -31.844 13.281 46.406 1.00 89.44 1550 LEU A C 1
ATOM 12174 O O . LEU A 1 1550 ? -30.927 13.579 45.642 1.00 89.44 1550 LEU A O 1
ATOM 12178 N N . MET A 1 1551 ? -32.201 14.094 47.405 1.00 90.50 1551 MET A N 1
ATOM 12179 C CA . MET A 1 1551 ? -31.545 15.390 47.639 1.00 90.50 1551 MET A CA 1
ATOM 12180 C C . MET A 1 1551 ? -30.070 15.226 48.017 1.00 90.50 1551 MET A C 1
ATOM 12182 O O . MET A 1 1551 ? -29.208 16.005 47.594 1.00 90.50 1551 MET A O 1
ATOM 12186 N N . GLY A 1 1552 ? -29.752 14.201 48.810 1.00 90.06 1552 GLY A N 1
ATOM 12187 C CA . GLY A 1 1552 ? -28.380 13.819 49.128 1.00 90.06 1552 GLY A CA 1
ATOM 12188 C C . GLY A 1 1552 ? -27.586 13.391 47.889 1.00 90.06 1552 GLY A C 1
ATOM 12189 O O . GLY A 1 1552 ? -26.406 13.738 47.771 1.00 90.06 1552 GLY A O 1
ATOM 12190 N N . LEU A 1 1553 ? -28.229 12.682 46.958 1.00 89.75 1553 LEU A N 1
ATOM 12191 C CA . LEU A 1 1553 ? -27.658 12.309 45.669 1.00 89.75 1553 LEU A CA 1
ATOM 12192 C C . LEU A 1 1553 ? -27.454 13.537 44.773 1.00 89.75 1553 LEU A C 1
ATOM 12194 O O . LEU A 1 1553 ? -26.353 13.722 44.271 1.00 89.75 1553 LEU A O 1
ATOM 12198 N N . HIS A 1 1554 ? -28.444 14.421 44.625 1.00 92.88 1554 HIS A N 1
ATOM 12199 C CA . HIS A 1 1554 ? -28.344 15.639 43.810 1.00 92.88 1554 HIS A CA 1
ATOM 12200 C C . HIS A 1 1554 ? -27.197 16.552 44.262 1.00 92.88 1554 HIS A C 1
ATOM 12202 O O . HIS A 1 1554 ? -26.397 16.993 43.436 1.00 92.88 1554 HIS A O 1
ATOM 12208 N N . ARG A 1 1555 ? -27.033 16.771 45.577 1.00 89.88 1555 ARG A N 1
ATOM 12209 C CA . ARG A 1 1555 ? -25.909 17.556 46.132 1.00 89.88 1555 ARG A CA 1
ATOM 12210 C C . ARG A 1 1555 ? -24.536 16.966 45.801 1.00 89.88 1555 ARG A C 1
ATOM 12212 O O . ARG A 1 1555 ? -23.554 17.708 45.717 1.00 89.88 1555 ARG A O 1
ATOM 12219 N N . ARG A 1 1556 ? -24.434 15.642 45.660 1.00 85.62 1556 ARG A N 1
ATOM 12220 C CA . ARG A 1 1556 ? -23.197 14.954 45.253 1.00 85.62 1556 ARG A CA 1
ATOM 12221 C C . ARG A 1 1556 ? -23.031 14.943 43.742 1.00 85.62 1556 ARG A C 1
ATOM 12223 O O . ARG A 1 1556 ? -21.932 15.208 43.266 1.00 85.62 1556 ARG A O 1
ATOM 12230 N N . LEU A 1 1557 ? -24.110 14.693 43.009 1.00 87.56 1557 LEU A N 1
ATOM 12231 C CA . LEU A 1 1557 ? -24.147 14.690 41.556 1.00 87.56 1557 LEU A CA 1
ATOM 12232 C C . LEU A 1 1557 ? -23.713 16.049 41.012 1.00 87.56 1557 LEU A C 1
ATOM 12234 O O . LEU A 1 1557 ? -22.776 16.086 40.233 1.00 87.56 1557 LEU A O 1
ATOM 12238 N N . LEU A 1 1558 ? -24.267 17.163 41.498 1.00 88.75 1558 LEU A N 1
ATOM 12239 C CA . LEU A 1 1558 ? -23.852 18.510 41.081 1.00 88.75 1558 LEU A CA 1
ATOM 12240 C C . LEU A 1 1558 ? -22.358 18.779 41.343 1.00 88.75 1558 LEU A C 1
ATOM 12242 O O . LEU A 1 1558 ? -21.673 19.335 40.485 1.00 88.75 1558 LEU A O 1
ATOM 12246 N N . ARG A 1 1559 ? -21.815 18.312 42.479 1.00 87.31 1559 ARG A N 1
ATOM 12247 C CA . ARG A 1 1559 ? -20.371 18.392 42.773 1.00 87.31 1559 ARG A CA 1
ATOM 12248 C C . ARG A 1 1559 ? -19.525 17.560 41.804 1.00 87.31 1559 ARG A C 1
ATOM 12250 O O . ARG A 1 1559 ? -18.463 18.011 41.388 1.00 87.31 1559 ARG A O 1
ATOM 12257 N N . GLN A 1 1560 ? -19.968 16.356 41.441 1.00 82.75 1560 GLN A N 1
ATOM 12258 C CA . GLN A 1 1560 ? -19.255 15.509 40.474 1.00 82.75 1560 GLN A CA 1
ATOM 12259 C C . GLN A 1 1560 ? -19.392 16.030 39.043 1.00 82.75 1560 GLN A C 1
ATOM 12261 O O . GLN A 1 1560 ? -18.413 16.025 38.304 1.00 82.75 1560 GLN A O 1
ATOM 12266 N N . VAL A 1 1561 ? -20.566 16.548 38.670 1.00 82.06 1561 VAL A N 1
ATOM 12267 C CA . VAL A 1 1561 ? -20.828 17.172 37.368 1.00 82.06 1561 VAL A CA 1
ATOM 12268 C C . VAL A 1 1561 ? -19.850 18.308 37.130 1.00 82.06 1561 VAL A C 1
ATOM 12270 O O . VAL A 1 1561 ? -19.340 18.393 36.026 1.00 82.06 1561 VAL A O 1
ATOM 12273 N N . GLN A 1 1562 ? -19.512 19.133 38.128 1.00 82.00 1562 GLN A N 1
ATOM 12274 C CA . GLN A 1 1562 ? -18.487 20.174 37.970 1.00 82.00 1562 GLN A CA 1
ATOM 12275 C C . GLN A 1 1562 ? -17.089 19.606 37.670 1.00 82.00 1562 GLN A C 1
ATOM 12277 O O . GLN A 1 1562 ? -16.384 20.168 36.836 1.00 82.00 1562 GLN A O 1
ATOM 12282 N N . ARG A 1 1563 ? -16.726 18.462 38.262 1.00 82.75 1563 ARG A N 1
ATOM 12283 C CA . ARG A 1 1563 ? -15.403 17.824 38.115 1.00 82.75 1563 ARG A CA 1
ATOM 12284 C C . ARG A 1 1563 ? -15.251 16.960 36.860 1.00 82.75 1563 ARG A C 1
ATOM 12286 O O . ARG A 1 1563 ? -14.130 16.750 36.418 1.00 82.75 1563 ARG A O 1
ATOM 12293 N N . LEU A 1 1564 ? -16.344 16.430 36.315 1.00 84.50 1564 LEU A N 1
ATOM 12294 C CA . LEU A 1 1564 ? -16.326 15.592 35.114 1.00 84.50 1564 LEU A CA 1
ATOM 12295 C C . LEU A 1 1564 ? -16.163 16.442 33.842 1.00 84.50 1564 LEU A C 1
ATOM 12297 O O . LEU A 1 1564 ? -16.859 17.454 33.712 1.00 84.50 1564 LEU A O 1
ATOM 12301 N N . PRO A 1 1565 ? -15.317 16.042 32.880 1.00 86.19 1565 PRO A N 1
ATOM 12302 C CA . PRO A 1 1565 ? -15.235 16.700 31.580 1.00 86.19 1565 PRO A CA 1
ATOM 12303 C C . PRO A 1 1565 ? -16.605 16.794 30.872 1.00 86.19 1565 PRO A C 1
ATOM 12305 O O . PRO A 1 1565 ? -17.373 15.829 30.902 1.00 86.19 1565 PRO A O 1
ATOM 12308 N N . PRO A 1 1566 ? -16.942 17.919 30.212 1.00 87.38 1566 PRO A N 1
ATOM 12309 C CA . PRO A 1 1566 ? -18.244 18.097 29.561 1.00 87.38 1566 PRO A CA 1
ATOM 12310 C C . PRO A 1 1566 ? -18.545 17.069 28.456 1.00 87.38 1566 PRO A C 1
ATOM 12312 O O . PRO A 1 1566 ? -19.702 16.686 28.289 1.00 87.38 1566 PRO A O 1
ATOM 12315 N N . PHE A 1 1567 ? -17.531 16.582 27.725 1.00 86.31 1567 PHE A N 1
ATOM 12316 C CA . PHE A 1 1567 ? -17.744 15.656 26.601 1.00 86.31 1567 PHE A CA 1
ATOM 12317 C C . PHE A 1 1567 ? -18.343 14.316 27.041 1.00 86.31 1567 PHE A C 1
ATOM 12319 O O . PHE A 1 1567 ? -19.059 13.678 26.276 1.00 86.31 1567 PHE A O 1
ATOM 12326 N N . ILE A 1 1568 ? -18.117 13.916 28.296 1.00 87.19 1568 ILE A N 1
ATOM 12327 C CA . ILE A 1 1568 ? -18.717 12.716 28.883 1.00 87.19 1568 ILE A CA 1
ATOM 12328 C C . ILE A 1 1568 ? -20.242 12.814 28.799 1.00 87.19 1568 ILE A C 1
ATOM 12330 O O . ILE A 1 1568 ? -20.896 11.903 28.301 1.00 87.19 1568 ILE A O 1
ATOM 12334 N N . PHE A 1 1569 ? -20.811 13.950 29.207 1.00 89.25 1569 PHE A N 1
ATOM 12335 C CA . PHE A 1 1569 ? -22.250 14.190 29.117 1.00 89.25 1569 PHE A CA 1
ATOM 12336 C C . PHE A 1 1569 ? -22.716 14.481 27.688 1.00 89.25 1569 PHE A C 1
ATOM 12338 O O . PHE A 1 1569 ? -23.864 14.179 27.371 1.00 89.25 1569 PHE A O 1
ATOM 12345 N N . TYR A 1 1570 ? -21.843 15.000 26.815 1.00 88.19 1570 TYR A N 1
ATOM 12346 C CA . TYR A 1 1570 ? -22.148 15.159 25.389 1.00 88.19 1570 TYR A CA 1
ATOM 12347 C C . TYR A 1 1570 ? -22.543 13.823 24.740 1.00 88.19 1570 TYR A C 1
ATOM 12349 O O . TYR A 1 1570 ? -23.527 13.776 24.006 1.00 88.19 1570 TYR A O 1
ATOM 12357 N N . THR A 1 1571 ? -21.858 12.721 25.075 1.00 82.88 1571 THR A N 1
ATOM 12358 C CA . THR A 1 1571 ? -22.180 11.384 24.527 1.00 82.88 1571 THR A CA 1
ATOM 12359 C C . THR A 1 1571 ? -23.596 10.891 24.858 1.00 82.88 1571 THR A C 1
ATOM 12361 O O . THR A 1 1571 ? -24.130 10.051 24.140 1.00 82.88 1571 THR A O 1
ATOM 12364 N N . ALA A 1 1572 ? -24.227 11.427 25.908 1.00 82.81 1572 ALA A N 1
ATOM 12365 C CA . ALA A 1 1572 ? -25.609 11.135 26.289 1.00 82.81 1572 ALA A CA 1
ATOM 12366 C C . ALA A 1 1572 ? -26.534 12.359 26.161 1.00 82.81 1572 ALA A C 1
ATOM 12368 O O . ALA A 1 1572 ? -27.661 12.335 26.662 1.00 82.81 1572 ALA A O 1
ATOM 12369 N N . LEU A 1 1573 ? -26.090 13.433 25.495 1.00 86.25 1573 LEU A N 1
ATOM 12370 C CA . LEU A 1 1573 ? -26.842 14.683 25.370 1.00 86.25 1573 LEU A CA 1
ATOM 12371 C C . LEU A 1 1573 ? -28.240 14.458 24.784 1.00 86.25 1573 LEU A C 1
ATOM 12373 O O . LEU A 1 1573 ? -29.200 14.955 25.373 1.00 86.25 1573 LEU A O 1
ATOM 12377 N N . PRO A 1 1574 ? -28.413 13.662 23.717 1.00 77.69 1574 PRO A N 1
ATOM 12378 C CA . PRO A 1 1574 ? -29.747 13.363 23.228 1.00 77.69 1574 PRO A CA 1
ATOM 12379 C C . PRO A 1 1574 ? -30.635 12.688 24.292 1.00 77.69 1574 PRO A C 1
ATOM 12381 O O . PRO A 1 1574 ? -31.804 13.049 24.418 1.00 77.69 1574 PRO A O 1
ATOM 12384 N N . GLN A 1 1575 ? -30.119 11.736 25.085 1.00 77.44 1575 GLN A N 1
ATOM 12385 C CA . GLN A 1 1575 ? -30.892 11.067 26.153 1.00 77.44 1575 GLN A CA 1
ATOM 12386 C C . GLN A 1 1575 ? -31.308 12.051 27.257 1.00 77.44 1575 GLN A C 1
ATOM 12388 O O . GLN A 1 1575 ? -32.426 11.985 27.766 1.00 77.44 1575 GLN A O 1
ATOM 12393 N N . LEU A 1 1576 ? -30.425 12.995 27.599 1.00 85.00 1576 LEU A N 1
ATOM 12394 C CA . LEU A 1 1576 ? -30.708 14.071 28.551 1.00 85.00 1576 LEU A CA 1
ATOM 12395 C C . LEU A 1 1576 ? -31.799 15.015 28.024 1.00 85.00 1576 LEU A C 1
ATOM 12397 O O . LEU A 1 1576 ? -32.736 15.343 28.753 1.00 85.00 1576 LEU A O 1
ATOM 12401 N N . VAL A 1 1577 ? -31.709 15.412 26.750 1.00 80.62 1577 VAL A N 1
ATOM 12402 C CA . VAL A 1 1577 ? -32.669 16.310 26.087 1.00 80.62 1577 VAL A CA 1
ATOM 12403 C C . VAL A 1 1577 ? -34.067 15.681 26.008 1.00 80.62 1577 VAL A C 1
ATOM 12405 O O . VAL A 1 1577 ? -35.052 16.366 26.276 1.00 80.62 1577 VAL A O 1
ATOM 12408 N N . ALA A 1 1578 ? -34.176 14.372 25.758 1.00 75.19 1578 ALA A N 1
ATOM 12409 C CA . ALA A 1 1578 ? -35.464 13.665 25.752 1.00 75.19 1578 ALA A CA 1
ATOM 12410 C C . ALA A 1 1578 ? -36.173 13.660 27.125 1.00 75.19 1578 ALA A C 1
ATOM 12412 O O . ALA A 1 1578 ? -37.383 13.462 27.215 1.00 75.19 1578 ALA A O 1
ATOM 12413 N N . ARG A 1 1579 ? -35.437 13.895 28.220 1.00 80.19 1579 ARG A N 1
ATOM 12414 C CA . ARG A 1 1579 ? -35.935 13.780 29.601 1.00 80.19 1579 ARG A CA 1
ATOM 12415 C C . ARG A 1 1579 ? -36.183 15.120 30.288 1.00 80.19 1579 ARG A C 1
ATOM 12417 O O . ARG A 1 1579 ? -36.508 15.140 31.472 1.00 80.19 1579 ARG A O 1
ATOM 12424 N N . ILE A 1 1580 ? -36.119 16.243 29.569 1.00 83.00 1580 ILE A N 1
ATOM 12425 C CA . ILE A 1 1580 ? -36.326 17.576 30.166 1.00 83.00 1580 ILE A CA 1
ATOM 12426 C C . ILE A 1 1580 ? -37.734 17.783 30.754 1.00 83.00 1580 ILE A C 1
ATOM 12428 O O . ILE A 1 1580 ? -37.922 18.644 31.615 1.00 83.00 1580 ILE A O 1
ATOM 12432 N N . ASN A 1 1581 ? -38.726 16.996 30.317 1.00 79.12 1581 ASN A N 1
ATOM 12433 C CA . ASN A 1 1581 ? -40.099 17.015 30.835 1.00 79.12 1581 ASN A CA 1
ATOM 12434 C C . ASN A 1 1581 ? -40.325 16.021 31.996 1.00 79.12 1581 ASN A C 1
ATOM 12436 O O . ASN A 1 1581 ? -41.424 15.503 32.186 1.00 79.12 1581 ASN A O 1
ATOM 12440 N N . HIS A 1 1582 ? -39.279 15.695 32.754 1.00 84.31 1582 HIS A N 1
ATOM 12441 C CA . HIS A 1 1582 ? -39.376 14.781 33.889 1.00 84.31 1582 HIS A CA 1
ATOM 12442 C C . HIS A 1 1582 ? -40.386 15.289 34.955 1.00 84.31 1582 HIS A C 1
ATOM 12444 O O . HIS A 1 1582 ? -40.403 16.486 35.249 1.00 84.31 1582 HIS A O 1
ATOM 12450 N N . PRO A 1 1583 ? -41.209 14.420 35.586 1.00 79.06 1583 PRO A N 1
ATOM 12451 C CA . PRO A 1 1583 ? -42.261 14.849 36.522 1.00 79.06 1583 PRO A CA 1
ATOM 12452 C C . PRO A 1 1583 ? -41.723 15.537 37.788 1.00 79.06 1583 PRO A C 1
ATOM 12454 O O . PRO A 1 1583 ? -42.357 16.441 38.330 1.00 79.06 1583 PRO A O 1
ATOM 12457 N N . ASN A 1 1584 ? -40.542 15.131 38.261 1.00 85.56 1584 ASN A N 1
ATOM 12458 C CA . ASN A 1 1584 ? -39.889 15.742 39.419 1.00 85.56 1584 ASN A CA 1
ATOM 12459 C C . ASN A 1 1584 ? -39.131 17.027 39.022 1.00 85.56 1584 ASN A C 1
ATOM 12461 O O . ASN A 1 1584 ? -38.222 16.984 38.185 1.00 85.56 1584 ASN A O 1
ATOM 12465 N N . ARG A 1 1585 ? -39.477 18.155 39.661 1.00 85.00 1585 ARG A N 1
ATOM 12466 C CA . ARG A 1 1585 ? -38.883 19.481 39.404 1.00 85.00 1585 ARG A CA 1
ATOM 12467 C C . ARG A 1 1585 ? -37.399 19.575 39.767 1.00 85.00 1585 ARG A C 1
ATOM 12469 O O . ARG A 1 1585 ? -36.654 20.239 39.054 1.00 85.00 1585 ARG A O 1
ATOM 12476 N N . GLU A 1 1586 ? -36.965 18.890 40.816 1.00 86.69 1586 GLU A N 1
ATOM 12477 C CA . GLU A 1 1586 ? -35.574 18.913 41.288 1.00 86.69 1586 GLU A CA 1
ATOM 12478 C C . GLU A 1 1586 ? -34.652 18.146 40.338 1.00 86.69 1586 GLU A C 1
ATOM 12480 O O . GLU A 1 1586 ? -33.537 18.574 40.051 1.00 86.69 1586 GLU A O 1
ATOM 12485 N N . VAL A 1 1587 ? -35.147 17.045 39.764 1.00 89.44 1587 VAL A N 1
ATOM 12486 C CA . VAL A 1 1587 ? -34.441 16.315 38.698 1.00 89.44 1587 VAL A CA 1
ATOM 12487 C C . VAL A 1 1587 ? -34.278 17.203 37.465 1.00 89.44 1587 VAL A C 1
ATOM 12489 O O . VAL A 1 1587 ? -33.189 17.278 36.901 1.00 89.44 1587 VAL A O 1
ATOM 12492 N N . CYS A 1 1588 ? -35.334 17.930 37.083 1.00 87.81 1588 CYS A N 1
ATOM 12493 C CA . CYS A 1 1588 ? -35.260 18.879 35.974 1.00 87.81 1588 CYS A CA 1
ATOM 12494 C C . CYS A 1 1588 ? -34.200 19.963 36.198 1.00 87.81 1588 CYS A C 1
ATOM 12496 O O . CYS A 1 1588 ? -33.472 20.293 35.270 1.00 87.81 1588 CYS A O 1
ATOM 12498 N N . PHE A 1 1589 ? -34.092 20.501 37.418 1.00 88.25 1589 PHE A N 1
ATOM 12499 C CA . PHE A 1 1589 ? -33.080 21.507 37.740 1.00 88.25 1589 PHE A CA 1
ATOM 12500 C C . PHE A 1 1589 ? -31.659 20.974 37.514 1.00 88.25 1589 PHE A C 1
ATOM 12502 O O . PHE A 1 1589 ? -30.835 21.647 36.899 1.00 88.25 1589 PHE A O 1
ATOM 12509 N N . VAL A 1 1590 ? -31.373 19.746 37.954 1.00 90.25 1590 VAL A N 1
ATOM 12510 C CA . VAL A 1 1590 ? -30.060 19.122 37.739 1.00 90.25 1590 VAL A CA 1
ATOM 12511 C C . VAL A 1 1590 ? -29.816 18.815 36.255 1.00 90.25 1590 VAL A C 1
ATOM 12513 O O . VAL A 1 1590 ? -28.708 19.045 35.772 1.00 90.25 1590 VAL A O 1
ATOM 12516 N N . LEU A 1 1591 ? -30.834 18.355 35.514 1.00 89.31 1591 LEU A N 1
ATOM 12517 C CA . LEU A 1 1591 ? -30.748 18.155 34.059 1.00 89.31 1591 LEU A CA 1
ATOM 12518 C C . LEU A 1 1591 ? -30.387 19.454 33.329 1.00 89.31 1591 LEU A C 1
ATOM 12520 O O . LEU A 1 1591 ? -29.468 19.454 32.510 1.00 89.31 1591 LEU A O 1
ATOM 12524 N N . ASP A 1 1592 ? -31.052 20.560 33.673 1.00 88.38 1592 ASP A N 1
ATOM 12525 C CA . ASP A 1 1592 ? -30.788 21.873 33.082 1.00 88.38 1592 ASP A CA 1
ATOM 12526 C C . ASP A 1 1592 ? -29.324 22.298 33.323 1.00 88.38 1592 ASP A C 1
ATOM 12528 O O . ASP A 1 1592 ? -28.676 22.810 32.409 1.00 88.38 1592 ASP A O 1
ATOM 12532 N N . GLN A 1 1593 ? -28.753 22.024 34.505 1.00 88.50 1593 GLN A N 1
ATOM 12533 C CA . GLN A 1 1593 ? -27.338 22.306 34.806 1.00 88.50 1593 GLN A CA 1
ATOM 12534 C C . GLN A 1 1593 ? -26.368 21.449 33.976 1.00 88.50 1593 GLN A C 1
ATOM 12536 O O . GLN A 1 1593 ? -25.373 21.970 33.470 1.00 88.50 1593 GLN A O 1
ATOM 12541 N N . ILE A 1 1594 ? -26.650 20.152 33.805 1.00 90.31 1594 ILE A N 1
ATOM 12542 C CA . ILE A 1 1594 ? -25.805 19.247 33.006 1.00 90.31 1594 ILE A CA 1
ATOM 12543 C C . ILE A 1 1594 ? -25.816 19.673 31.534 1.00 90.31 1594 ILE A C 1
ATOM 12545 O O . ILE A 1 1594 ? -24.752 19.855 30.944 1.00 90.31 1594 ILE A O 1
ATOM 12549 N N . ILE A 1 1595 ? -27.003 19.883 30.953 1.00 89.44 1595 ILE A N 1
ATOM 12550 C CA . ILE A 1 1595 ? -27.144 20.306 29.551 1.00 89.44 1595 ILE A CA 1
ATOM 12551 C C . ILE A 1 1595 ? -26.461 21.661 29.340 1.00 89.44 1595 ILE A C 1
ATOM 12553 O O . ILE A 1 1595 ? -25.728 21.837 28.368 1.00 89.44 1595 ILE A O 1
ATOM 12557 N N . THR A 1 1596 ? -26.623 22.596 30.281 1.00 88.44 1596 THR A N 1
ATOM 12558 C CA . THR A 1 1596 ? -25.976 23.912 30.200 1.00 88.44 1596 THR A CA 1
ATOM 12559 C C . THR A 1 1596 ? -24.455 23.809 30.201 1.00 88.44 1596 THR A C 1
ATOM 12561 O O . THR A 1 1596 ? -23.811 24.454 29.375 1.00 88.44 1596 THR A O 1
ATOM 12564 N N . LYS A 1 1597 ? -23.874 22.947 31.046 1.00 88.50 1597 LYS A N 1
ATOM 12565 C CA . LYS A 1 1597 ? -22.426 22.697 31.056 1.00 88.50 1597 LYS A CA 1
ATOM 12566 C C . LYS A 1 1597 ? -21.919 22.190 29.699 1.00 88.50 1597 LYS A C 1
ATOM 12568 O O . LYS A 1 1597 ? -20.874 22.636 29.232 1.00 88.50 1597 LYS A O 1
ATOM 12573 N N . VAL A 1 1598 ? -22.648 21.267 29.068 1.00 89.88 1598 VAL A N 1
ATOM 12574 C CA . VAL A 1 1598 ? -22.270 20.685 27.767 1.00 89.88 1598 VAL A CA 1
ATOM 12575 C C . VAL A 1 1598 ? -22.352 21.720 26.648 1.00 89.88 1598 VAL A C 1
ATOM 12577 O O . VAL A 1 1598 ? -21.405 21.862 25.878 1.00 89.88 1598 VAL A O 1
ATOM 12580 N N . VAL A 1 1599 ? -23.456 22.467 26.577 1.00 88.62 1599 VAL A N 1
ATOM 12581 C CA . VAL A 1 1599 ? -23.676 23.476 25.530 1.00 88.62 1599 VAL A CA 1
ATOM 12582 C C . VAL A 1 1599 ? -22.696 24.645 25.656 1.00 88.62 1599 VAL A C 1
ATOM 12584 O O . VAL A 1 1599 ? -22.256 25.176 24.644 1.00 88.62 1599 VAL A O 1
ATOM 12587 N N . GLN A 1 1600 ? -22.298 25.029 26.872 1.00 85.81 1600 GLN A N 1
ATOM 12588 C CA . GLN A 1 1600 ? -21.270 26.057 27.071 1.00 85.81 1600 GLN A CA 1
ATOM 12589 C C . GLN A 1 1600 ? -19.877 25.602 26.623 1.00 85.81 1600 GLN A C 1
ATOM 12591 O O . GLN A 1 1600 ? -19.115 26.418 26.112 1.00 85.81 1600 GLN A O 1
ATOM 12596 N N . ALA A 1 1601 ? -19.546 24.322 26.812 1.00 85.25 1601 ALA A N 1
ATOM 12597 C CA . ALA A 1 1601 ? -18.256 23.771 26.408 1.00 85.25 1601 ALA A CA 1
ATOM 12598 C C . ALA A 1 1601 ? -18.155 23.546 24.890 1.00 85.25 1601 ALA A C 1
ATOM 12600 O O . ALA A 1 1601 ? -17.105 23.796 24.308 1.00 85.25 1601 ALA A O 1
ATOM 12601 N N . TYR A 1 1602 ? -19.246 23.102 24.255 1.00 87.88 1602 TYR A N 1
ATOM 12602 C CA . TYR A 1 1602 ? -19.295 22.764 22.827 1.00 87.88 1602 TYR A CA 1
ATOM 12603 C C . TYR A 1 1602 ? -20.487 23.443 22.131 1.00 87.88 1602 TYR A C 1
ATOM 12605 O O . TYR A 1 1602 ? -21.405 22.759 21.667 1.00 87.88 1602 TYR A O 1
ATOM 12613 N N . PRO A 1 1603 ? -20.522 24.789 22.066 1.00 86.81 1603 PRO A N 1
ATOM 12614 C CA . PRO A 1 1603 ? -21.690 25.528 21.587 1.00 86.81 1603 PRO A CA 1
ATOM 12615 C C . PRO A 1 1603 ? -22.013 25.251 20.120 1.00 86.81 1603 PRO A C 1
ATOM 12617 O O . PRO A 1 1603 ? -23.183 25.234 19.747 1.00 86.81 1603 PRO A O 1
ATOM 12620 N N . GLN A 1 1604 ? -21.003 25.001 19.287 1.00 87.25 1604 GLN A N 1
ATOM 12621 C CA . GLN A 1 1604 ? -21.191 24.804 17.850 1.00 87.25 1604 GLN A CA 1
ATOM 12622 C C . GLN A 1 1604 ? -21.800 23.427 17.532 1.00 87.25 1604 GLN A C 1
ATOM 12624 O O . GLN A 1 1604 ? -22.602 23.311 16.610 1.00 87.25 1604 GLN A O 1
ATOM 12629 N N . GLN A 1 1605 ? -21.449 22.396 18.310 1.00 88.81 1605 GLN A N 1
ATOM 12630 C CA . GLN A 1 1605 ? -21.885 21.007 18.135 1.00 88.81 1605 GLN A CA 1
ATOM 12631 C C . GLN A 1 1605 ? -23.171 20.713 18.919 1.00 88.81 1605 GLN A C 1
ATOM 12633 O O . GLN A 1 1605 ? -24.160 20.250 18.356 1.00 88.81 1605 GLN A O 1
ATOM 12638 N N . ALA A 1 1606 ? -23.187 21.014 20.224 1.00 89.19 1606 ALA A N 1
ATOM 12639 C CA . ALA A 1 1606 ? -24.270 20.632 21.133 1.00 89.19 1606 ALA A CA 1
ATOM 12640 C C . ALA A 1 1606 ? -25.597 21.340 20.828 1.00 89.19 1606 ALA A C 1
ATOM 12642 O O . ALA A 1 1606 ? -26.658 20.805 21.148 1.00 89.19 1606 ALA A O 1
ATOM 12643 N N . SER A 1 1607 ? -25.553 22.520 20.199 1.00 87.69 1607 SER A N 1
ATOM 12644 C CA . SER A 1 1607 ? -26.757 23.283 19.848 1.00 87.69 1607 SER A CA 1
ATOM 12645 C C . SER A 1 1607 ? -27.687 22.515 18.901 1.00 87.69 1607 SER A C 1
ATOM 12647 O O . SER A 1 1607 ? -28.903 22.574 19.082 1.00 87.69 1607 SER A O 1
ATOM 12649 N N . TRP A 1 1608 ? -27.138 21.720 17.972 1.00 88.88 1608 TRP A N 1
ATOM 12650 C CA . TRP A 1 1608 ? -27.917 20.903 17.032 1.00 88.88 1608 TRP A CA 1
ATOM 12651 C C . TRP A 1 1608 ? -28.879 19.939 17.735 1.00 88.88 1608 TRP A C 1
ATOM 12653 O O . TRP A 1 1608 ? -30.055 19.879 17.382 1.00 88.88 1608 TRP A O 1
ATOM 12663 N N . SER A 1 1609 ? -28.422 19.258 18.789 1.00 81.88 1609 SER A N 1
ATOM 12664 C CA . SER A 1 1609 ? -29.254 18.335 19.575 1.00 81.88 1609 SER A CA 1
ATOM 12665 C C . SER A 1 1609 ? -30.371 19.037 20.352 1.00 81.88 1609 SER A C 1
ATOM 12667 O O . SER A 1 1609 ? -31.351 18.403 20.736 1.00 81.88 1609 SER A O 1
ATOM 12669 N N . VAL A 1 1610 ? -30.233 20.340 20.613 1.00 84.00 1610 VAL A N 1
ATOM 12670 C CA . VAL A 1 1610 ? -31.187 21.115 21.417 1.00 84.00 1610 VAL A CA 1
ATOM 12671 C C . VAL A 1 1610 ? -32.229 21.827 20.537 1.00 84.00 1610 VAL A C 1
ATOM 12673 O O . VAL A 1 1610 ? -33.366 22.022 20.980 1.00 84.00 1610 VAL A O 1
ATOM 12676 N N . PHE A 1 1611 ? -31.906 22.152 19.277 1.00 84.38 1611 PHE A N 1
ATOM 12677 C CA . PHE A 1 1611 ? -32.840 22.793 18.336 1.00 84.38 1611 PHE A CA 1
ATOM 12678 C C . PHE A 1 1611 ? -34.126 21.993 18.126 1.00 84.38 1611 PHE A C 1
ATOM 12680 O O . PHE A 1 1611 ? -35.205 22.590 18.159 1.00 84.38 1611 PHE A O 1
ATOM 12687 N N . GLY A 1 1612 ? -34.012 20.660 18.056 1.00 76.88 1612 GLY A N 1
ATOM 12688 C CA . GLY A 1 1612 ? -35.133 19.718 17.975 1.00 76.88 1612 GLY A CA 1
ATOM 12689 C C . GLY A 1 1612 ? -36.227 19.947 19.017 1.00 76.88 1612 GLY A C 1
ATOM 12690 O O . GLY A 1 1612 ? -37.388 19.631 18.786 1.00 76.88 1612 GLY A O 1
ATOM 12691 N N . VAL A 1 1613 ? -35.872 20.503 20.176 1.00 77.50 1613 VAL A N 1
ATOM 12692 C CA . VAL A 1 1613 ? -36.808 20.803 21.261 1.00 77.50 1613 VAL A CA 1
ATOM 12693 C C . VAL A 1 1613 ? -37.170 22.291 21.308 1.00 77.50 1613 VAL A C 1
ATOM 12695 O O . VAL A 1 1613 ? -38.311 22.647 21.612 1.00 77.50 1613 VAL A O 1
ATOM 12698 N N . MET A 1 1614 ? -36.233 23.178 20.971 1.00 77.00 1614 MET A N 1
ATOM 12699 C CA . MET A 1 1614 ? -36.439 24.629 21.032 1.00 77.00 1614 MET A CA 1
ATOM 12700 C C . MET A 1 1614 ? -37.378 25.180 19.954 1.00 77.00 1614 MET A C 1
ATOM 12702 O O . MET A 1 1614 ? -38.034 26.188 20.207 1.00 77.00 1614 MET A O 1
ATOM 12706 N N . THR A 1 1615 ? -37.481 24.537 18.788 1.00 78.19 1615 THR A N 1
ATOM 12707 C CA . THR A 1 1615 ? -38.336 25.015 17.681 1.00 78.19 1615 THR A CA 1
ATOM 12708 C C . THR A 1 1615 ? -39.727 24.351 17.640 1.00 78.19 1615 THR A C 1
ATOM 12710 O O . THR A 1 1615 ? -40.478 24.512 16.675 1.00 78.19 1615 THR A O 1
ATOM 12713 N N . THR A 1 1616 ? -40.111 23.646 18.715 1.00 73.44 1616 THR A N 1
ATOM 12714 C CA . THR A 1 1616 ? -41.400 22.938 18.830 1.00 73.44 1616 THR A CA 1
ATOM 12715 C C . THR A 1 1616 ? -42.596 23.888 18.669 1.00 73.44 1616 THR A C 1
ATOM 12717 O O . THR A 1 1616 ? -42.755 24.843 19.446 1.00 73.44 1616 THR A O 1
ATOM 12720 N N . ARG A 1 1617 ? -43.491 23.639 17.699 1.00 67.56 1617 ARG A N 1
ATOM 12721 C CA . ARG A 1 1617 ? -44.567 24.595 17.362 1.00 67.56 1617 ARG A CA 1
ATOM 12722 C C . ARG A 1 1617 ? -45.861 24.462 18.173 1.00 67.56 1617 ARG A C 1
ATOM 12724 O O . ARG A 1 1617 ? -46.320 25.520 18.639 1.00 67.56 1617 ARG A O 1
ATOM 12731 N N . PRO A 1 1618 ? -46.467 23.271 18.385 1.00 65.38 1618 PRO A N 1
ATOM 12732 C CA . PRO A 1 1618 ? -47.791 23.172 18.994 1.00 65.38 1618 PRO A CA 1
ATOM 12733 C C . PRO A 1 1618 ? -47.820 23.879 20.353 1.00 65.38 1618 PRO A C 1
ATOM 12735 O O . PRO A 1 1618 ? -46.959 23.659 21.206 1.00 65.38 1618 PRO A O 1
ATOM 12738 N N . LYS A 1 1619 ? -48.779 24.798 20.544 1.00 63.38 1619 LYS A N 1
ATOM 12739 C CA . LYS A 1 1619 ? -48.866 25.609 21.775 1.00 63.38 1619 LYS A CA 1
ATOM 12740 C C . LYS A 1 1619 ? -49.064 24.740 23.017 1.00 63.38 1619 LYS A C 1
ATOM 12742 O O . LYS A 1 1619 ? -48.479 25.051 24.050 1.00 63.38 1619 LYS A O 1
ATOM 12747 N N . ASP A 1 1620 ? -49.788 23.637 22.859 1.00 64.88 1620 ASP A N 1
ATOM 12748 C CA . ASP A 1 1620 ? -50.121 22.701 23.931 1.00 64.88 1620 ASP A CA 1
ATOM 12749 C C . ASP A 1 1620 ? -49.136 21.524 24.031 1.00 64.88 1620 ASP A C 1
ATOM 12751 O O . ASP A 1 1620 ? -49.360 20.598 24.807 1.00 64.88 1620 ASP A O 1
ATOM 12755 N N . HIS A 1 1621 ? -48.025 21.548 23.276 1.00 67.81 1621 HIS A N 1
ATOM 12756 C CA . HIS A 1 1621 ? -47.042 20.470 23.337 1.00 67.81 1621 HIS A CA 1
ATOM 12757 C C . HIS A 1 1621 ? -46.400 20.409 24.737 1.00 67.81 1621 HIS A C 1
ATOM 12759 O O . HIS A 1 1621 ? -45.859 21.424 25.201 1.00 67.81 1621 HIS A O 1
ATOM 12765 N N . PRO A 1 1622 ? -46.376 19.241 25.410 1.00 67.69 1622 PRO A N 1
ATOM 12766 C CA . PRO A 1 1622 ? -45.909 19.123 26.795 1.00 67.69 1622 PRO A CA 1
ATOM 12767 C C . PRO A 1 1622 ? -44.448 19.563 26.983 1.00 67.69 1622 PRO A C 1
ATOM 12769 O O . PRO A 1 1622 ? -44.072 20.040 28.050 1.00 67.69 1622 PRO A O 1
ATOM 12772 N N . ILE A 1 1623 ? -43.633 19.479 25.927 1.00 76.06 1623 ILE A N 1
ATOM 12773 C CA . ILE A 1 1623 ? -42.206 19.840 25.945 1.00 76.06 1623 ILE A CA 1
ATOM 12774 C C . ILE A 1 1623 ? -41.968 21.362 25.893 1.00 76.06 1623 ILE A C 1
ATOM 12776 O O . ILE A 1 1623 ? -40.924 21.835 26.340 1.00 76.06 1623 ILE A O 1
ATOM 12780 N N . LYS A 1 1624 ? -42.932 22.172 25.433 1.00 76.00 1624 LYS A N 1
ATOM 12781 C CA . LYS A 1 1624 ? -42.717 23.609 25.180 1.00 76.00 1624 LYS A CA 1
ATOM 12782 C C . LYS A 1 1624 ? -42.347 24.403 26.438 1.00 76.00 1624 LYS A C 1
ATOM 12784 O O . LYS A 1 1624 ? -41.457 25.252 26.402 1.00 76.00 1624 LYS A O 1
ATOM 12789 N N . LYS A 1 1625 ? -42.999 24.110 27.572 1.00 79.19 1625 LYS A N 1
ATOM 12790 C CA . LYS A 1 1625 ? -42.690 24.732 28.875 1.00 79.19 1625 LYS A CA 1
ATOM 12791 C C . LYS A 1 1625 ? -41.280 24.349 29.374 1.00 79.19 1625 LYS A C 1
ATOM 12793 O O . LYS A 1 1625 ? -40.510 25.263 29.674 1.00 79.19 1625 LYS A O 1
ATOM 12798 N N . PRO A 1 1626 ? -40.904 23.053 29.433 1.00 80.69 1626 PRO A N 1
ATOM 12799 C CA . PRO A 1 1626 ? -39.526 22.628 29.694 1.00 80.69 1626 PRO A CA 1
ATOM 12800 C C . PRO A 1 1626 ? -38.483 23.254 28.761 1.00 80.69 1626 PRO A C 1
ATOM 12802 O O . PRO A 1 1626 ? -37.446 23.710 29.232 1.00 80.69 1626 PRO A O 1
ATOM 12805 N N . ALA A 1 1627 ? -38.764 23.334 27.458 1.00 81.19 1627 ALA A N 1
ATOM 12806 C CA . ALA A 1 1627 ? -37.858 23.923 26.474 1.00 81.19 1627 ALA A CA 1
ATOM 12807 C C . ALA A 1 1627 ? -37.606 25.412 26.755 1.00 81.19 1627 ALA A C 1
ATOM 12809 O O . ALA A 1 1627 ? -36.461 25.858 26.779 1.00 81.19 1627 ALA A O 1
ATOM 12810 N N . ALA A 1 1628 ? -38.663 26.175 27.052 1.00 82.19 1628 ALA A N 1
ATOM 12811 C CA . ALA A 1 1628 ? -38.544 27.582 27.432 1.00 82.19 1628 ALA A CA 1
ATOM 12812 C C . ALA A 1 1628 ? -37.724 27.770 28.722 1.00 82.19 1628 ALA A C 1
ATOM 12814 O O . ALA A 1 1628 ? -36.929 28.708 28.821 1.00 82.19 1628 ALA A O 1
ATOM 12815 N N . ARG A 1 1629 ? -37.874 26.861 29.698 1.00 86.12 1629 ARG A N 1
ATOM 12816 C CA . ARG A 1 1629 ? -37.051 26.841 30.917 1.00 86.12 1629 ARG A CA 1
ATOM 12817 C C . ARG A 1 1629 ? -35.574 26.603 30.586 1.00 86.12 1629 ARG A C 1
ATOM 12819 O O . ARG A 1 1629 ? -34.736 27.359 31.072 1.00 86.12 1629 ARG A O 1
ATOM 12826 N N . LEU A 1 1630 ? -35.267 25.633 29.724 1.00 84.75 1630 LEU A N 1
ATOM 12827 C CA . LEU A 1 1630 ? -33.899 25.332 29.296 1.00 84.75 1630 LEU A CA 1
ATOM 12828 C C . LEU A 1 1630 ? -33.265 26.496 28.514 1.00 84.75 1630 LEU A C 1
ATOM 12830 O O . LEU A 1 1630 ? -32.132 26.873 28.797 1.00 84.75 1630 LEU A O 1
ATOM 12834 N N . ILE A 1 1631 ? -34.002 27.134 27.594 1.00 80.94 1631 ILE A N 1
ATOM 12835 C CA . ILE A 1 1631 ? -33.544 28.343 26.880 1.00 80.94 1631 ILE A CA 1
ATOM 12836 C C . ILE A 1 1631 ? -33.195 29.454 27.878 1.00 80.94 1631 ILE A C 1
ATOM 12838 O O . ILE A 1 1631 ? -32.152 30.105 27.763 1.00 80.94 1631 ILE A O 1
ATOM 12842 N N . LYS A 1 1632 ? -34.046 29.670 28.890 1.00 82.44 1632 LYS A N 1
ATOM 12843 C CA . LYS A 1 1632 ? -33.782 30.657 29.942 1.00 82.44 1632 LYS A CA 1
ATOM 12844 C C . LYS A 1 1632 ? -32.534 30.287 30.747 1.00 82.44 1632 LYS A C 1
ATOM 12846 O O . LYS A 1 1632 ? -31.720 31.163 31.008 1.00 82.44 1632 LYS A O 1
ATOM 12851 N N . ALA A 1 1633 ? -32.344 29.013 31.090 1.00 81.94 1633 ALA A N 1
ATOM 12852 C CA . ALA A 1 1633 ? -31.159 28.542 31.808 1.00 81.94 1633 ALA A CA 1
ATOM 12853 C C . ALA A 1 1633 ? -29.863 28.760 31.003 1.00 81.94 1633 ALA A C 1
ATOM 12855 O O . ALA A 1 1633 ? -28.906 29.328 31.528 1.00 81.94 1633 ALA A O 1
ATOM 12856 N N . LEU A 1 1634 ? -29.864 28.411 29.712 1.00 82.81 1634 LEU A N 1
ATOM 12857 C CA . LEU A 1 1634 ? -28.723 28.593 28.806 1.00 82.81 1634 LEU A CA 1
ATOM 12858 C C . LEU A 1 1634 ? -28.347 30.070 28.604 1.00 82.81 1634 LEU A C 1
ATOM 12860 O O . LEU A 1 1634 ? -27.178 30.396 28.415 1.00 82.81 1634 LEU A O 1
ATOM 12864 N N . THR A 1 1635 ? -29.329 30.975 28.659 1.00 78.69 1635 THR A N 1
ATOM 12865 C CA . THR A 1 1635 ? -29.121 32.416 28.426 1.00 78.69 1635 THR A CA 1
ATOM 12866 C C . THR A 1 1635 ? -28.871 33.236 29.696 1.00 78.69 1635 THR A C 1
ATOM 12868 O O . THR A 1 1635 ? -28.313 34.335 29.593 1.00 78.69 1635 THR A O 1
ATOM 12871 N N . ALA A 1 1636 ? -29.264 32.732 30.872 1.00 74.94 1636 ALA A N 1
ATOM 12872 C CA . ALA A 1 1636 ? -29.189 33.444 32.152 1.00 74.94 1636 ALA A CA 1
ATOM 12873 C C . ALA A 1 1636 ? -27.877 33.241 32.935 1.00 74.94 1636 ALA A C 1
ATOM 12875 O O . ALA A 1 1636 ? -27.623 34.002 33.865 1.00 74.94 1636 ALA A O 1
ATOM 12876 N N . GLN A 1 1637 ? -27.049 32.247 32.597 1.00 66.50 1637 GLN A N 1
ATOM 12877 C CA . GLN A 1 1637 ? -25.813 31.962 33.342 1.00 66.50 1637 GLN A CA 1
ATOM 12878 C C . GLN A 1 1637 ? -24.779 33.108 33.223 1.00 66.50 1637 GLN A C 1
ATOM 12880 O O . GLN A 1 1637 ? -24.468 33.533 32.102 1.00 66.50 1637 GLN A O 1
ATOM 12885 N N . PRO A 1 1638 ? -24.204 33.594 34.344 1.00 53.47 1638 PRO A N 1
ATOM 12886 C CA . PRO A 1 1638 ? -23.101 34.551 34.326 1.00 53.47 1638 PRO A CA 1
ATOM 12887 C C . PRO A 1 1638 ? -21.870 33.885 33.696 1.00 53.47 1638 PRO A C 1
ATOM 12889 O O . PRO A 1 1638 ? -21.366 32.894 34.211 1.00 53.47 1638 PRO A O 1
ATOM 12892 N N . GLY A 1 1639 ? -21.422 34.391 32.544 1.00 56.03 1639 GLY A N 1
ATOM 12893 C CA . GLY A 1 1639 ? -20.331 33.793 31.760 1.00 56.03 1639 GLY A CA 1
ATOM 12894 C C . GLY A 1 1639 ? -20.759 33.159 30.433 1.00 56.03 1639 GLY A C 1
ATOM 12895 O O . GLY A 1 1639 ? -19.890 32.781 29.652 1.00 56.03 1639 GLY A O 1
ATOM 12896 N N . ALA A 1 1640 ? -22.062 33.097 30.118 1.00 52.31 1640 ALA A N 1
ATOM 12897 C CA . ALA A 1 1640 ? -22.505 32.834 28.748 1.00 52.31 1640 ALA A CA 1
ATOM 12898 C C . ALA A 1 1640 ? -21.915 33.919 27.830 1.00 52.31 1640 ALA A C 1
ATOM 12900 O O . ALA A 1 1640 ? -22.363 35.070 27.856 1.00 52.31 1640 ALA A O 1
ATOM 12901 N N . THR A 1 1641 ? -20.878 33.563 27.067 1.00 61.22 1641 THR A N 1
ATOM 12902 C CA . THR A 1 1641 ? -20.190 34.473 26.148 1.00 61.22 1641 THR A CA 1
ATOM 12903 C C . THR A 1 1641 ? -21.218 35.129 25.226 1.00 61.22 1641 THR A C 1
ATOM 12905 O O . THR A 1 1641 ? -22.221 34.512 24.851 1.00 61.22 1641 THR A O 1
ATOM 12908 N N . ALA A 1 1642 ? -21.002 36.391 24.840 1.00 61.62 1642 ALA A N 1
ATOM 12909 C CA . ALA A 1 1642 ? -21.861 37.047 23.847 1.00 61.62 1642 ALA A CA 1
ATOM 12910 C C . ALA A 1 1642 ? -22.005 36.183 22.571 1.00 61.62 1642 ALA A C 1
ATOM 12912 O O . ALA A 1 1642 ? -23.085 36.126 21.981 1.00 61.62 1642 ALA A O 1
ATOM 12913 N N . SER A 1 1643 ? -20.951 35.423 22.247 1.00 73.31 1643 SER A N 1
ATOM 12914 C CA . SER A 1 1643 ? -20.908 34.395 21.203 1.00 73.31 1643 SER A CA 1
ATOM 12915 C C . SER A 1 1643 ? -21.945 33.273 21.391 1.00 73.31 1643 SER A C 1
ATOM 12917 O O . SER A 1 1643 ? -22.703 33.019 20.462 1.00 73.31 1643 SER A O 1
ATOM 12919 N N . LEU A 1 1644 ? -22.102 32.660 22.575 1.00 79.38 1644 LEU A N 1
ATOM 12920 C CA . LEU A 1 1644 ? -23.104 31.595 22.782 1.00 79.38 1644 LEU A CA 1
ATOM 12921 C C . LEU A 1 1644 ? -24.537 32.086 22.518 1.00 79.38 1644 LEU A C 1
ATOM 12923 O O . LEU A 1 1644 ? -25.328 31.402 21.868 1.00 79.38 1644 LEU A O 1
ATOM 12927 N N . LYS A 1 1645 ? -24.882 33.288 23.001 1.00 79.94 1645 LYS A N 1
ATOM 12928 C CA . LYS A 1 1645 ? -26.207 33.886 22.752 1.00 79.94 1645 LYS A CA 1
ATOM 12929 C C . LYS A 1 1645 ? -26.432 34.150 21.264 1.00 79.94 1645 LYS A C 1
ATOM 12931 O O . LYS A 1 1645 ? -27.559 34.004 20.795 1.00 79.94 1645 LYS A O 1
ATOM 12936 N N . HIS A 1 1646 ? -25.381 34.543 20.547 1.00 82.00 1646 HIS A N 1
ATOM 12937 C CA . HIS A 1 1646 ? -25.416 34.736 19.103 1.00 82.00 1646 HIS A CA 1
ATOM 12938 C C . HIS A 1 1646 ? -25.620 33.406 18.363 1.00 82.00 1646 HIS A C 1
ATOM 12940 O O . HIS A 1 1646 ? -26.585 33.290 17.613 1.00 82.00 1646 HIS A O 1
ATOM 12946 N N . ILE A 1 1647 ? -24.805 32.384 18.656 1.00 83.56 1647 ILE A N 1
ATOM 12947 C CA . ILE A 1 1647 ? -24.887 31.043 18.050 1.00 83.56 1647 ILE A CA 1
ATOM 12948 C C . ILE A 1 1647 ? -26.278 30.432 18.253 1.00 83.56 1647 ILE A C 1
ATOM 12950 O O . ILE A 1 1647 ? -26.882 29.955 17.297 1.00 83.56 1647 ILE A O 1
ATOM 12954 N N . LEU A 1 1648 ? -26.832 30.497 19.470 1.00 83.06 1648 LEU A N 1
ATOM 12955 C CA . LEU A 1 1648 ? -28.166 29.956 19.749 1.00 83.06 1648 LEU A CA 1
ATOM 12956 C C . LEU A 1 1648 ? -29.269 30.699 18.982 1.00 83.06 1648 LEU A C 1
ATOM 12958 O O . LEU A 1 1648 ? -30.160 30.058 18.434 1.00 83.06 1648 LEU A O 1
ATOM 12962 N N . ARG A 1 1649 ? -29.227 32.038 18.907 1.00 82.88 1649 ARG A N 1
ATOM 12963 C CA . ARG A 1 1649 ? -30.231 32.820 18.157 1.00 82.88 1649 ARG A CA 1
ATOM 12964 C C . ARG A 1 1649 ? -30.134 32.583 16.653 1.00 82.88 1649 ARG A C 1
ATOM 12966 O O . ARG A 1 1649 ? -31.161 32.350 16.016 1.00 82.88 1649 ARG A O 1
ATOM 12973 N N . ALA A 1 1650 ? -28.921 32.625 16.103 1.00 84.19 1650 ALA A N 1
ATOM 12974 C CA . ALA A 1 1650 ? -28.665 32.358 14.693 1.00 84.19 1650 ALA A CA 1
ATOM 12975 C C . ALA A 1 1650 ? -29.085 30.927 14.329 1.00 84.19 1650 ALA A C 1
ATOM 12977 O O . ALA A 1 1650 ? -29.795 30.724 13.351 1.00 84.19 1650 ALA A O 1
ATOM 12978 N N . GLY A 1 1651 ? -28.745 29.950 15.174 1.00 85.75 1651 GLY A N 1
ATOM 12979 C CA . GLY A 1 1651 ? -29.094 28.546 14.987 1.00 85.75 1651 GLY A CA 1
ATOM 12980 C C . GLY A 1 1651 ? -30.587 28.237 15.080 1.00 85.75 1651 GLY A C 1
ATOM 12981 O O . GLY A 1 1651 ? -31.102 27.517 14.232 1.00 85.75 1651 GLY A O 1
ATOM 12982 N N . ILE A 1 1652 ? -31.309 28.826 16.042 1.00 85.75 1652 ILE A N 1
ATOM 12983 C CA . ILE A 1 1652 ? -32.777 28.705 16.120 1.00 85.75 1652 ILE A CA 1
ATOM 12984 C C . ILE A 1 1652 ? -33.428 29.294 14.861 1.00 85.75 1652 ILE A C 1
ATOM 12986 O O . ILE A 1 1652 ? -34.328 28.678 14.296 1.00 85.75 1652 ILE A O 1
ATOM 12990 N N . THR A 1 1653 ? -32.948 30.453 14.397 1.00 85.19 1653 THR A N 1
ATOM 12991 C CA . THR A 1 1653 ? -33.458 31.104 13.177 1.00 85.19 1653 THR A CA 1
ATOM 12992 C C . THR A 1 1653 ? -33.201 30.238 11.942 1.00 85.19 1653 THR A C 1
ATOM 12994 O O . THR A 1 1653 ? -34.124 29.984 11.172 1.00 85.19 1653 THR A O 1
ATOM 12997 N N . LEU A 1 1654 ? -31.980 29.707 11.804 1.00 88.00 1654 LEU A N 1
ATOM 12998 C CA . LEU A 1 1654 ? -31.606 28.784 10.732 1.00 88.00 1654 LEU A CA 1
ATOM 12999 C C . LEU A 1 1654 ? -32.480 27.525 10.745 1.00 88.00 1654 LEU A C 1
ATOM 13001 O O . LEU A 1 1654 ? -32.988 27.127 9.701 1.00 88.00 1654 LEU A O 1
ATOM 13005 N N . ALA A 1 1655 ? -32.686 26.911 11.912 1.00 87.00 1655 ALA A N 1
ATOM 13006 C CA . ALA A 1 1655 ? -33.540 25.736 12.051 1.00 87.00 1655 ALA A CA 1
ATOM 13007 C C . ALA A 1 1655 ? -34.984 26.035 11.609 1.00 87.00 1655 ALA A C 1
ATOM 13009 O O . ALA A 1 1655 ? -35.555 25.270 10.833 1.00 87.00 1655 ALA A O 1
ATOM 13010 N N . ASP A 1 1656 ? -35.557 27.169 12.026 1.00 86.50 1656 ASP A N 1
ATOM 13011 C CA . ASP A 1 1656 ? -36.897 27.591 11.605 1.00 86.50 1656 ASP A CA 1
ATOM 13012 C C . ASP A 1 1656 ? -36.994 27.856 10.094 1.00 86.50 1656 ASP A C 1
ATOM 13014 O O . ASP A 1 1656 ? -38.007 27.524 9.468 1.00 86.50 1656 ASP A O 1
ATOM 13018 N N . ASP A 1 1657 ? -35.958 28.443 9.495 1.00 87.00 1657 ASP A N 1
ATOM 13019 C CA . ASP A 1 1657 ? -35.905 28.713 8.059 1.00 87.00 1657 ASP A CA 1
ATOM 13020 C C . ASP A 1 1657 ? -35.742 27.431 7.240 1.00 87.00 1657 ASP A C 1
ATOM 13022 O O . ASP A 1 1657 ? -36.461 27.247 6.256 1.00 87.00 1657 ASP A O 1
ATOM 13026 N N . LEU A 1 1658 ? -34.910 26.488 7.686 1.00 87.94 1658 LEU A N 1
ATOM 13027 C CA . LEU A 1 1658 ? -34.821 25.159 7.082 1.00 87.94 1658 LEU A CA 1
ATOM 13028 C C . LEU A 1 1658 ? -36.168 24.428 7.168 1.00 87.94 1658 LEU A C 1
ATOM 13030 O O . LEU A 1 1658 ? -36.641 23.907 6.162 1.00 87.94 1658 LEU A O 1
ATOM 13034 N N . VAL A 1 1659 ? -36.875 24.479 8.302 1.00 85.50 1659 VAL A N 1
ATOM 13035 C CA . VAL A 1 1659 ? -38.235 23.914 8.413 1.00 85.50 1659 VAL A CA 1
ATOM 13036 C C . VAL A 1 1659 ? -39.202 24.553 7.399 1.00 85.50 1659 VAL A C 1
ATOM 13038 O O . VAL A 1 1659 ? -40.047 23.857 6.827 1.00 85.50 1659 VAL A O 1
ATOM 13041 N N . LYS A 1 1660 ? -39.098 25.864 7.129 1.00 84.38 1660 LYS A N 1
ATOM 13042 C CA . LYS A 1 1660 ? -39.905 26.534 6.087 1.00 84.38 1660 LYS A CA 1
ATOM 13043 C C . LYS A 1 1660 ? -39.542 26.040 4.684 1.00 84.38 1660 LYS A C 1
ATOM 13045 O O . LYS A 1 1660 ? -40.457 25.767 3.906 1.00 84.38 1660 LYS A O 1
ATOM 13050 N N . VAL A 1 1661 ? -38.251 25.888 4.373 1.00 85.12 1661 VAL A N 1
ATOM 13051 C CA . VAL A 1 1661 ? -37.767 25.337 3.090 1.00 85.12 1661 VAL A CA 1
ATOM 13052 C C . VAL A 1 1661 ? -38.328 23.932 2.866 1.00 85.12 1661 VAL A C 1
ATOM 13054 O O . VAL A 1 1661 ? -38.875 23.644 1.803 1.00 85.12 1661 VAL A O 1
ATOM 13057 N N . GLY A 1 1662 ? -38.298 23.081 3.894 1.00 80.25 1662 GLY A N 1
ATOM 13058 C CA . GLY A 1 1662 ? -38.817 21.713 3.826 1.00 80.25 1662 GLY A CA 1
ATOM 13059 C C . GLY A 1 1662 ? -40.325 21.635 3.577 1.00 80.25 1662 GLY A C 1
ATOM 13060 O O . GLY A 1 1662 ? -40.812 20.650 3.034 1.00 80.25 1662 GLY A O 1
ATOM 13061 N N . ARG A 1 1663 ? -41.091 22.674 3.927 1.00 78.12 1663 ARG A N 1
ATOM 13062 C CA . ARG A 1 1663 ? -42.551 22.718 3.728 1.00 78.12 1663 ARG A CA 1
ATOM 13063 C C . ARG A 1 1663 ? -42.979 23.400 2.426 1.00 78.12 1663 ARG A C 1
ATOM 13065 O O . ARG A 1 1663 ? -44.148 23.295 2.056 1.00 78.12 1663 ARG A O 1
ATOM 13072 N N . LYS A 1 1664 ? -42.086 24.109 1.732 1.00 74.31 1664 LYS A N 1
ATOM 13073 C CA . LYS A 1 1664 ? -42.447 24.893 0.545 1.00 74.31 1664 LYS A CA 1
ATOM 13074 C C . LYS A 1 1664 ? -42.622 24.033 -0.708 1.00 74.31 1664 LYS A C 1
ATOM 13076 O O . LYS A 1 1664 ? -41.683 23.382 -1.159 1.00 74.31 1664 LYS A O 1
ATOM 13081 N N . GLY A 1 1665 ? -43.821 24.123 -1.291 1.00 64.31 1665 GLY A N 1
ATOM 13082 C CA . GLY A 1 1665 ? -44.186 23.561 -2.594 1.00 64.31 1665 GLY A CA 1
ATOM 13083 C C . GLY A 1 1665 ? -44.429 22.048 -2.586 1.00 64.31 1665 GLY A C 1
ATOM 13084 O O . GLY A 1 1665 ? -43.633 21.284 -2.047 1.00 64.31 1665 GLY A O 1
ATOM 13085 N N . ASN A 1 1666 ? -45.524 21.619 -3.224 1.00 63.56 1666 ASN A N 1
ATOM 13086 C CA . ASN A 1 1666 ? -45.715 20.238 -3.675 1.00 63.56 1666 ASN A CA 1
ATOM 13087 C C . ASN A 1 1666 ? -45.361 20.209 -5.167 1.00 63.56 1666 ASN A C 1
ATOM 13089 O O . ASN A 1 1666 ? -46.196 20.542 -6.012 1.00 63.56 1666 ASN A O 1
ATOM 13093 N N . TYR A 1 1667 ? -44.117 19.881 -5.502 1.00 62.50 1667 TYR A N 1
ATOM 13094 C CA . TYR A 1 1667 ? -43.676 19.838 -6.896 1.00 62.50 1667 TYR A CA 1
ATOM 13095 C C . TYR A 1 1667 ? -44.258 18.574 -7.539 1.00 62.50 1667 TYR A C 1
ATOM 13097 O O . TYR A 1 1667 ? -44.018 17.469 -7.062 1.00 62.50 1667 TYR A O 1
ATOM 13105 N N . ARG A 1 1668 ? -45.089 18.692 -8.582 1.00 53.78 1668 ARG A N 1
ATOM 13106 C CA . ARG A 1 1668 ? -45.647 17.503 -9.253 1.00 53.78 1668 ARG A CA 1
ATOM 13107 C C . ARG A 1 1668 ? -44.506 16.695 -9.882 1.00 53.78 1668 ARG A C 1
ATOM 13109 O O . ARG A 1 1668 ? -43.712 17.255 -10.631 1.00 53.78 1668 ARG A O 1
ATOM 13116 N N . ALA A 1 1669 ? -44.480 15.383 -9.637 1.00 53.47 1669 ALA A N 1
ATOM 13117 C CA . ALA A 1 1669 ? -43.429 14.462 -10.093 1.00 53.47 1669 ALA A CA 1
ATOM 13118 C C . ALA A 1 1669 ? -43.191 14.441 -11.623 1.00 53.47 1669 ALA A C 1
ATOM 13120 O O . ALA A 1 1669 ? -42.154 13.961 -12.065 1.00 53.47 1669 ALA A O 1
ATOM 13121 N N . ASN A 1 1670 ? -44.113 14.994 -12.425 1.00 49.16 1670 ASN A N 1
ATOM 13122 C CA . ASN A 1 1670 ? -44.038 15.018 -13.892 1.00 49.16 1670 ASN A CA 1
ATOM 13123 C C . ASN A 1 1670 ? -43.317 16.251 -14.476 1.00 49.16 1670 ASN A C 1
ATOM 13125 O O . ASN A 1 1670 ? -43.209 16.371 -15.693 1.00 49.16 1670 ASN A O 1
ATOM 13129 N N . SER A 1 1671 ? -42.850 17.188 -13.647 1.00 47.28 1671 SER A N 1
ATOM 13130 C CA . SER A 1 1671 ? -42.044 18.326 -14.102 1.00 47.28 1671 SER A CA 1
ATOM 13131 C C . SER A 1 1671 ? -40.606 17.870 -14.367 1.00 47.28 1671 SER A C 1
ATOM 13133 O O . SER A 1 1671 ? -39.920 17.448 -13.439 1.00 47.28 1671 SER A O 1
ATOM 13135 N N . ALA A 1 1672 ? -40.134 17.975 -15.614 1.00 51.56 1672 ALA A N 1
ATOM 13136 C CA . ALA A 1 1672 ? -38.769 17.607 -16.007 1.00 51.56 1672 ALA A CA 1
ATOM 13137 C C . ALA A 1 1672 ? -37.674 18.365 -15.221 1.00 51.56 1672 ALA A C 1
ATOM 13139 O O . ALA A 1 1672 ? -36.547 17.887 -15.112 1.00 51.56 1672 ALA A O 1
ATOM 13140 N N . THR A 1 1673 ? -37.996 19.510 -14.612 1.00 48.75 1673 THR A N 1
ATOM 13141 C CA . THR A 1 1673 ? -37.083 20.242 -13.727 1.00 48.75 1673 THR A CA 1
ATOM 13142 C C . THR A 1 1673 ? -37.230 19.762 -12.280 1.00 48.75 1673 THR A C 1
ATOM 13144 O O . THR A 1 1673 ? -38.136 20.191 -11.563 1.00 48.75 1673 THR A O 1
ATOM 13147 N N . LYS A 1 1674 ? -36.328 18.865 -11.852 1.00 65.50 1674 LYS A N 1
ATOM 13148 C CA . LYS A 1 1674 ? -36.154 18.422 -10.449 1.00 65.50 1674 LYS A CA 1
ATOM 13149 C C . LYS A 1 1674 ? -35.308 19.387 -9.599 1.00 65.50 1674 LYS A C 1
ATOM 13151 O O . LYS A 1 1674 ? -35.196 19.184 -8.391 1.00 65.50 1674 LYS A O 1
ATOM 13156 N N . ALA A 1 1675 ? -34.714 20.401 -10.229 1.00 73.31 1675 ALA A N 1
ATOM 13157 C CA . ALA A 1 1675 ? -33.901 21.427 -9.587 1.00 73.31 1675 ALA A CA 1
ATOM 13158 C C . ALA A 1 1675 ? -34.735 22.693 -9.326 1.00 73.31 1675 ALA A C 1
ATOM 13160 O O . ALA A 1 1675 ? -35.414 23.189 -10.228 1.00 73.31 1675 ALA A O 1
ATOM 13161 N N . ALA A 1 1676 ? -34.681 23.199 -8.096 1.00 79.81 1676 ALA A N 1
ATOM 13162 C CA . ALA A 1 1676 ? -35.286 24.452 -7.653 1.00 79.81 1676 ALA A CA 1
ATOM 13163 C C . ALA A 1 1676 ? -34.204 25.382 -7.080 1.00 79.81 1676 ALA A C 1
ATOM 13165 O O . ALA A 1 1676 ? -33.165 24.915 -6.622 1.00 79.81 1676 ALA A O 1
ATOM 13166 N N . SER A 1 1677 ? -34.450 26.690 -7.087 1.00 83.06 1677 SER A N 1
ATOM 13167 C CA . SER A 1 1677 ? -33.572 27.695 -6.476 1.00 83.06 1677 SER A CA 1
ATOM 13168 C C . SER A 1 1677 ? -33.946 27.927 -5.008 1.00 83.06 1677 SER A C 1
ATOM 13170 O O . SER A 1 1677 ? -35.099 28.219 -4.670 1.00 83.06 1677 SER A O 1
ATOM 13172 N N . LEU A 1 1678 ? -32.965 27.822 -4.115 1.00 84.12 1678 LEU A N 1
ATOM 13173 C CA . LEU A 1 1678 ? -33.103 28.034 -2.678 1.00 84.12 1678 LEU A CA 1
ATOM 13174 C C . LEU A 1 1678 ? -33.521 29.484 -2.373 1.00 84.12 1678 LEU A C 1
ATOM 13176 O O . LEU A 1 1678 ? -34.396 29.728 -1.536 1.00 84.12 1678 LEU A O 1
ATOM 13180 N N . GLN A 1 1679 ? -32.960 30.452 -3.096 1.00 83.50 1679 GLN A N 1
ATOM 13181 C CA . GLN A 1 1679 ? -33.279 31.867 -2.942 1.00 83.50 1679 GLN A CA 1
ATOM 13182 C C . GLN A 1 1679 ? -34.587 32.247 -3.637 1.00 83.50 1679 GLN A C 1
ATOM 13184 O O . GLN A 1 1679 ? -35.435 32.889 -3.014 1.00 83.50 1679 GLN A O 1
ATOM 13189 N N . ARG A 1 1680 ? -34.766 31.875 -4.912 1.00 80.38 1680 ARG A N 1
ATOM 13190 C CA . ARG A 1 1680 ? -35.911 32.319 -5.726 1.00 80.38 1680 ARG A CA 1
ATOM 13191 C C . ARG A 1 1680 ? -37.183 31.536 -5.425 1.00 80.38 1680 ARG A C 1
ATOM 13193 O O . ARG A 1 1680 ? -38.242 32.137 -5.276 1.00 80.38 1680 ARG A O 1
ATOM 13200 N N . ASP A 1 1681 ? -37.082 30.214 -5.330 1.00 80.00 1681 ASP A N 1
ATOM 13201 C CA . ASP A 1 1681 ? -38.253 29.338 -5.232 1.00 80.00 1681 ASP A CA 1
ATOM 13202 C C . ASP A 1 1681 ? -38.584 29.030 -3.754 1.00 80.00 1681 ASP A C 1
ATOM 13204 O O . ASP A 1 1681 ? -39.753 28.912 -3.372 1.00 80.00 1681 ASP A O 1
ATOM 13208 N N . MET A 1 1682 ? -37.568 28.992 -2.876 1.00 80.31 1682 MET A N 1
ATOM 13209 C CA . MET A 1 1682 ? -37.736 28.695 -1.444 1.00 80.31 1682 MET A CA 1
ATOM 13210 C C . MET A 1 1682 ? -37.623 29.918 -0.505 1.00 80.31 1682 MET A C 1
ATOM 13212 O O . MET A 1 1682 ? -37.966 29.803 0.673 1.00 80.31 1682 MET A O 1
ATOM 13216 N N . ASN A 1 1683 ? -37.314 31.128 -0.995 1.00 79.56 1683 ASN A N 1
ATOM 13217 C CA . ASN A 1 1683 ? -37.085 32.369 -0.214 1.00 79.56 1683 ASN A CA 1
ATOM 13218 C C . ASN A 1 1683 ? -36.146 32.197 0.994 1.00 79.56 1683 ASN A C 1
ATOM 13220 O O . ASN A 1 1683 ? -36.391 32.782 2.051 1.00 79.56 1683 ASN A O 1
ATOM 13224 N N . PHE A 1 1684 ? -35.100 31.388 0.866 1.00 82.75 1684 PHE A N 1
ATOM 13225 C CA . PHE A 1 1684 ? -34.079 31.249 1.898 1.00 82.75 1684 PHE A CA 1
ATOM 13226 C C . PHE A 1 1684 ? -32.908 32.186 1.576 1.00 82.75 1684 PHE A C 1
ATOM 13228 O O . PHE A 1 1684 ? -32.347 32.127 0.485 1.00 82.75 1684 PHE A O 1
ATOM 13235 N N . ARG A 1 1685 ? -32.558 33.085 2.505 1.00 73.69 1685 ARG A N 1
ATOM 13236 C CA . ARG A 1 1685 ? -31.421 34.011 2.376 1.00 73.69 1685 ARG A CA 1
ATOM 13237 C C . ARG A 1 1685 ? -30.567 33.945 3.634 1.00 73.69 1685 ARG A C 1
ATOM 13239 O O . ARG A 1 1685 ? -31.039 34.290 4.712 1.00 73.69 1685 ARG A O 1
ATOM 13246 N N . MET A 1 1686 ? -29.317 33.530 3.473 1.00 74.94 1686 MET A N 1
ATOM 13247 C CA . MET A 1 1686 ? -28.300 33.554 4.519 1.00 74.94 1686 MET A CA 1
ATOM 13248 C C . MET A 1 1686 ? -27.347 34.710 4.204 1.00 74.94 1686 MET A C 1
ATOM 13250 O O . MET A 1 1686 ? -26.640 34.650 3.203 1.00 74.94 1686 MET A O 1
ATOM 13254 N N . ASN A 1 1687 ? -27.395 35.783 4.998 1.00 62.72 1687 ASN A N 1
ATOM 13255 C CA . ASN A 1 1687 ? -26.621 37.001 4.729 1.00 62.72 1687 ASN A CA 1
ATOM 13256 C C . ASN A 1 1687 ? -25.191 36.941 5.293 1.00 62.72 1687 ASN A C 1
ATOM 13258 O O . ASN A 1 1687 ? -24.309 37.569 4.721 1.00 62.72 1687 ASN A O 1
ATOM 13262 N N . ASP A 1 1688 ? -24.967 36.165 6.359 1.00 69.88 1688 ASP A N 1
ATOM 13263 C CA . ASP A 1 1688 ? -23.682 36.059 7.058 1.00 69.88 1688 ASP A CA 1
ATOM 13264 C C . ASP A 1 1688 ? -23.325 34.585 7.344 1.00 69.88 1688 ASP A C 1
ATOM 13266 O O . ASP A 1 1688 ? -24.237 33.781 7.592 1.00 69.88 1688 ASP A O 1
ATOM 13270 N N . PRO A 1 1689 ? -22.027 34.214 7.347 1.00 75.12 1689 PRO A N 1
ATOM 13271 C CA . PRO A 1 1689 ? -21.563 32.914 7.831 1.00 75.12 1689 PRO A CA 1
ATOM 13272 C C . PRO A 1 1689 ? -22.019 32.669 9.274 1.00 75.12 1689 PRO A C 1
ATOM 13274 O O . PRO A 1 1689 ? -21.979 33.571 10.111 1.00 75.12 1689 PRO A O 1
ATOM 13277 N N . ILE A 1 1690 ? -22.446 31.443 9.581 1.00 80.12 1690 ILE A N 1
ATOM 13278 C CA . ILE A 1 1690 ? -22.888 31.071 10.930 1.00 80.12 1690 ILE A CA 1
ATOM 13279 C C . ILE A 1 1690 ? -21.813 30.190 11.566 1.00 80.12 1690 ILE A C 1
ATOM 13281 O O . ILE A 1 1690 ? -21.431 29.167 11.002 1.00 80.12 1690 ILE A O 1
ATOM 13285 N N . ASP A 1 1691 ? -21.400 30.534 12.788 1.00 83.19 1691 ASP A N 1
ATOM 13286 C CA . ASP A 1 1691 ? -20.450 29.766 13.613 1.00 83.19 1691 ASP A CA 1
ATOM 13287 C C . ASP A 1 1691 ? -21.059 28.460 14.176 1.00 83.19 1691 ASP A C 1
ATOM 13289 O O . ASP A 1 1691 ? -20.900 28.125 15.350 1.00 83.19 1691 ASP A O 1
ATOM 13293 N N . LEU A 1 1692 ? -21.807 27.720 13.358 1.00 87.50 1692 LEU A N 1
ATOM 13294 C CA . LEU A 1 1692 ? -22.282 26.368 13.637 1.00 87.50 1692 LEU A CA 1
ATOM 13295 C C . LEU A 1 1692 ? -21.503 25.386 12.778 1.00 87.50 1692 LEU A C 1
ATOM 13297 O O . LEU A 1 1692 ? -21.187 25.673 11.623 1.00 87.50 1692 LEU A O 1
ATOM 13301 N N . VAL A 1 1693 ? -21.234 24.204 13.330 1.00 89.38 1693 VAL A N 1
ATOM 13302 C CA . VAL A 1 1693 ? -20.617 23.129 12.552 1.00 89.38 1693 VAL A CA 1
ATOM 13303 C C . VAL A 1 1693 ? -21.579 22.614 11.491 1.00 89.38 1693 VAL A C 1
ATOM 13305 O O . VAL A 1 1693 ? -22.795 22.589 11.711 1.00 89.38 1693 VAL A O 1
ATOM 13308 N N . VAL A 1 1694 ? -21.042 22.153 10.363 1.00 89.44 1694 VAL A N 1
ATOM 13309 C CA . VAL A 1 1694 ? -21.832 21.409 9.375 1.00 89.44 1694 VAL A CA 1
ATOM 13310 C C . VAL A 1 1694 ? -22.397 20.148 10.063 1.00 89.44 1694 VAL A C 1
ATOM 13312 O O . VAL A 1 1694 ? -21.635 19.440 10.728 1.00 89.44 1694 VAL A O 1
ATOM 13315 N N . PRO A 1 1695 ? -23.710 19.850 9.962 1.00 88.25 1695 PRO A N 1
ATOM 13316 C CA . PRO A 1 1695 ? -24.361 18.778 10.722 1.00 88.25 1695 PRO A CA 1
ATOM 13317 C C . PRO A 1 1695 ? -24.096 17.381 10.125 1.00 88.25 1695 PRO A C 1
ATOM 13319 O O . PRO A 1 1695 ? -25.017 16.663 9.749 1.00 88.25 1695 PRO A O 1
ATOM 13322 N N . ILE A 1 1696 ? -22.821 17.003 10.036 1.00 86.75 1696 ILE A N 1
ATOM 13323 C CA . ILE A 1 1696 ? -22.330 15.700 9.563 1.00 86.75 1696 ILE A CA 1
ATOM 13324 C C . ILE A 1 1696 ? -21.721 14.902 10.719 1.00 86.75 1696 ILE A C 1
ATOM 13326 O O . ILE A 1 1696 ? -21.216 15.476 11.691 1.00 86.75 1696 ILE A O 1
ATOM 13330 N N . ALA A 1 1697 ? -21.709 13.570 10.617 1.00 80.75 1697 ALA A N 1
ATOM 13331 C CA . ALA A 1 1697 ? -21.251 12.688 11.691 1.00 80.75 1697 ALA A CA 1
ATOM 13332 C C . ALA A 1 1697 ? -19.817 13.010 12.140 1.00 80.75 1697 ALA A C 1
ATOM 13334 O O . ALA A 1 1697 ? -19.516 12.957 13.335 1.00 80.75 1697 ALA A O 1
ATOM 13335 N N . ARG A 1 1698 ? -18.943 13.416 11.204 1.00 77.25 1698 ARG A N 1
ATOM 13336 C CA . ARG A 1 1698 ? -17.556 13.827 11.486 1.00 77.25 1698 ARG A CA 1
ATOM 13337 C C . ARG A 1 1698 ? -17.465 14.974 12.499 1.00 77.25 1698 ARG A C 1
ATOM 13339 O O . ARG A 1 1698 ? -16.556 14.954 13.322 1.00 77.25 1698 ARG A O 1
ATOM 13346 N N . CYS A 1 1699 ? -18.377 15.942 12.440 1.00 84.06 1699 CYS A N 1
ATOM 13347 C CA . CYS A 1 1699 ? -18.364 17.133 13.292 1.00 84.06 1699 CYS A CA 1
ATOM 13348 C C . CYS A 1 1699 ? -19.162 16.951 14.591 1.00 84.06 1699 CYS A C 1
ATOM 13350 O O . CYS A 1 1699 ? -18.890 17.639 15.572 1.00 84.06 1699 CYS A O 1
ATOM 13352 N N . LEU A 1 1700 ? -20.138 16.035 14.603 1.00 84.94 1700 LEU A N 1
ATOM 13353 C CA . LEU A 1 1700 ? -21.052 15.830 15.731 1.00 84.94 1700 LEU A CA 1
ATOM 13354 C C . LEU A 1 1700 ? -20.678 14.646 16.636 1.00 84.94 1700 LEU A C 1
ATOM 13356 O O . LEU A 1 1700 ? -21.204 14.550 17.743 1.00 84.94 1700 LEU A O 1
ATOM 13360 N N . THR A 1 1701 ? -19.778 13.754 16.218 1.00 78.56 1701 THR A N 1
ATOM 13361 C CA . THR A 1 1701 ? -19.365 12.592 17.026 1.00 78.56 1701 THR A CA 1
ATOM 13362 C C . THR A 1 1701 ? -18.157 12.936 17.894 1.00 78.56 1701 THR A C 1
ATOM 13364 O O . THR A 1 1701 ? -17.082 13.217 17.365 1.00 78.56 1701 THR A O 1
ATOM 13367 N N . ALA A 1 1702 ? -18.313 12.876 19.218 1.00 78.12 1702 ALA A N 1
ATOM 13368 C CA . ALA A 1 1702 ? -17.207 13.067 20.155 1.00 78.12 1702 ALA A CA 1
ATOM 13369 C C . ALA A 1 1702 ? -16.254 11.858 20.134 1.00 78.12 1702 ALA A C 1
ATOM 13371 O O . ALA A 1 1702 ? -16.695 10.717 20.269 1.00 78.12 1702 ALA A O 1
ATOM 13372 N N . THR A 1 1703 ? -14.952 12.104 19.990 1.00 70.06 1703 THR A N 1
ATOM 13373 C CA . THR A 1 1703 ? -13.904 11.079 20.073 1.00 70.06 1703 THR A CA 1
ATOM 13374 C C . THR A 1 1703 ? -13.449 10.894 21.510 1.00 70.06 1703 THR A C 1
ATOM 13376 O O . THR A 1 1703 ? -13.090 11.858 22.192 1.00 70.06 1703 THR A O 1
ATOM 13379 N N . MET A 1 1704 ? -13.431 9.647 21.965 1.00 70.25 1704 MET A N 1
ATOM 13380 C CA . MET A 1 1704 ? -12.993 9.295 23.311 1.00 70.25 1704 MET A CA 1
ATOM 13381 C C . MET A 1 1704 ? -11.461 9.210 23.364 1.00 70.25 1704 MET A C 1
ATOM 13383 O O . MET A 1 1704 ? -10.843 8.828 22.370 1.00 70.25 1704 MET A O 1
ATOM 13387 N N . PRO A 1 1705 ? -10.824 9.549 24.497 1.00 62.16 1705 PRO A N 1
ATOM 13388 C CA . PRO A 1 1705 ? -9.391 9.334 24.648 1.00 62.16 1705 PRO A CA 1
ATOM 13389 C C . PRO A 1 1705 ? -9.082 7.833 24.529 1.00 62.16 1705 PRO A C 1
ATOM 13391 O O . PRO A 1 1705 ? -9.790 7.007 25.115 1.00 62.16 1705 PRO A O 1
ATOM 13394 N N . GLY A 1 1706 ? -8.049 7.489 23.748 1.00 52.94 1706 GLY A N 1
ATOM 13395 C CA . GLY A 1 1706 ? -7.559 6.114 23.592 1.00 52.94 1706 GLY A CA 1
ATOM 13396 C C . GLY A 1 1706 ? -7.078 5.518 24.919 1.00 52.94 1706 GLY A C 1
ATOM 13397 O O . GLY A 1 1706 ? -7.092 6.193 25.950 1.00 52.94 1706 GLY A O 1
ATOM 13398 N N . ARG A 1 1707 ? -6.649 4.245 24.928 1.00 42.75 1707 ARG A N 1
ATOM 13399 C CA . ARG A 1 1707 ? -6.051 3.638 26.133 1.00 42.75 1707 ARG A CA 1
ATOM 13400 C C . ARG A 1 1707 ? -4.866 4.497 26.586 1.00 42.75 1707 ARG A C 1
ATOM 13402 O O . ARG A 1 1707 ? -3.770 4.351 26.063 1.00 42.75 1707 ARG A O 1
ATOM 13409 N N . ILE A 1 1708 ? -5.067 5.332 27.604 1.00 39.91 1708 ILE A N 1
ATOM 13410 C CA . ILE A 1 1708 ? -3.969 5.779 28.453 1.00 39.91 1708 ILE A CA 1
ATOM 13411 C C . ILE A 1 1708 ? -3.516 4.485 29.115 1.00 39.91 1708 ILE A C 1
ATOM 13413 O O . ILE A 1 1708 ? -4.242 3.939 29.951 1.00 39.91 1708 ILE A O 1
ATOM 13417 N N . ALA A 1 1709 ? -2.418 3.904 28.625 1.00 33.53 1709 ALA A N 1
ATOM 13418 C CA . ALA A 1 1709 ? -1.824 2.729 29.234 1.00 33.53 1709 ALA A CA 1
ATOM 13419 C C . ALA A 1 1709 ? -1.772 2.984 30.741 1.00 33.53 1709 ALA A C 1
ATOM 13421 O O . ALA A 1 1709 ? -1.321 4.054 31.152 1.00 33.53 1709 ALA A O 1
ATOM 13422 N N . ASP A 1 1710 ? -2.301 2.056 31.547 1.00 30.56 1710 ASP A N 1
ATOM 13423 C CA . ASP A 1 1710 ? -2.117 2.086 32.998 1.00 30.56 1710 ASP A CA 1
ATOM 13424 C C . ASP A 1 1710 ? -0.622 2.372 33.229 1.00 30.56 1710 ASP A C 1
ATOM 13426 O O . ASP A 1 1710 ? 0.214 1.512 32.945 1.00 30.56 1710 ASP A O 1
ATOM 13430 N N . SER A 1 1711 ? -0.274 3.589 33.654 1.00 27.27 1711 SER A N 1
ATOM 13431 C CA . SER A 1 1711 ? 1.081 4.151 33.568 1.00 27.27 1711 SER A CA 1
ATOM 13432 C C . SER A 1 1711 ? 2.036 3.574 34.620 1.00 27.27 1711 SER A C 1
ATOM 13434 O O . SER A 1 1711 ? 2.857 4.283 35.190 1.00 27.27 1711 SER A O 1
ATOM 13436 N N . SER A 1 1712 ? 1.895 2.291 34.944 1.00 32.44 1712 SER A N 1
ATOM 13437 C CA . SER A 1 1712 ? 2.693 1.585 35.943 1.00 32.44 1712 SER A CA 1
ATOM 13438 C C . SER A 1 1712 ? 3.333 0.293 35.438 1.00 32.44 1712 SER A C 1
ATOM 13440 O O . SER A 1 1712 ? 4.008 -0.367 36.217 1.00 32.44 1712 SER A O 1
ATOM 13442 N N . THR A 1 1713 ? 3.177 -0.080 34.160 1.00 30.14 1713 THR A N 1
ATOM 13443 C CA . THR A 1 1713 ? 3.983 -1.171 33.561 1.00 30.14 1713 THR A CA 1
ATOM 13444 C C . THR A 1 1713 ? 5.059 -0.708 32.583 1.00 30.14 1713 THR A C 1
ATOM 13446 O O . THR A 1 1713 ? 5.840 -1.536 32.136 1.00 30.14 1713 THR A O 1
ATOM 13449 N N . ALA A 1 1714 ? 5.158 0.586 32.285 1.00 27.08 1714 ALA A N 1
ATOM 13450 C CA . ALA A 1 1714 ? 6.265 1.146 31.516 1.00 27.08 1714 ALA A CA 1
ATOM 13451 C C . ALA A 1 1714 ? 6.697 2.451 32.187 1.00 27.08 1714 ALA A C 1
ATOM 13453 O O . ALA A 1 1714 ? 5.848 3.255 32.575 1.00 27.08 1714 ALA A O 1
ATOM 13454 N N . GLY A 1 1715 ? 8.003 2.593 32.419 1.00 25.06 1715 GLY A N 1
ATOM 13455 C CA . GLY A 1 1715 ? 8.597 3.681 33.187 1.00 25.06 1715 GLY A CA 1
ATOM 13456 C C . GLY A 1 1715 ? 8.160 5.065 32.706 1.00 25.06 1715 GLY A C 1
ATOM 13457 O O . GLY A 1 1715 ? 7.915 5.283 31.524 1.00 25.06 1715 GLY A O 1
ATOM 13458 N N . GLY A 1 1716 ? 8.055 6.001 33.652 1.00 22.30 1716 GLY A N 1
ATOM 13459 C CA . GLY A 1 1716 ? 7.681 7.382 33.368 1.00 22.30 1716 GLY A CA 1
ATOM 13460 C C . GLY A 1 1716 ? 8.590 8.014 32.313 1.00 22.30 1716 GLY A C 1
ATOM 13461 O O . GLY A 1 1716 ? 9.794 8.145 32.527 1.00 22.30 1716 GLY A O 1
ATOM 13462 N N . ALA A 1 1717 ? 7.993 8.435 31.201 1.00 25.36 1717 ALA A N 1
ATOM 13463 C CA . ALA A 1 1717 ? 8.636 9.237 30.173 1.00 25.36 1717 ALA A CA 1
ATOM 13464 C C . ALA A 1 1717 ? 8.106 10.682 30.242 1.00 25.36 1717 ALA A C 1
ATOM 13466 O O . ALA A 1 1717 ? 6.911 10.932 30.114 1.00 25.36 1717 ALA A O 1
ATOM 13467 N N . SER A 1 1718 ? 9.040 11.589 30.544 1.00 23.61 1718 SER A N 1
ATOM 13468 C CA . SER A 1 1718 ? 9.099 13.040 30.284 1.00 23.61 1718 SER A CA 1
ATOM 13469 C C . SER A 1 1718 ? 7.796 13.836 30.115 1.00 23.61 1718 SER A C 1
ATOM 13471 O O . SER A 1 1718 ? 7.101 13.746 29.106 1.00 23.61 1718 SER A O 1
ATOM 13473 N N . GLY A 1 1719 ? 7.565 14.752 31.062 1.00 21.69 1719 GLY A N 1
ATOM 13474 C CA . GLY A 1 1719 ? 6.578 15.818 30.935 1.00 21.69 1719 GLY A CA 1
ATOM 13475 C C . GLY A 1 1719 ? 6.931 16.827 29.840 1.00 21.69 1719 GLY A C 1
ATOM 13476 O O . GLY A 1 1719 ? 8.063 17.293 29.748 1.00 21.69 1719 GLY A O 1
ATOM 13477 N N . VAL A 1 1720 ? 5.921 17.209 29.059 1.00 23.66 1720 VAL A N 1
ATOM 13478 C CA . VAL A 1 1720 ? 5.940 18.398 28.202 1.00 23.66 1720 VAL A CA 1
ATOM 13479 C C . VAL A 1 1720 ? 4.903 19.366 28.762 1.00 23.66 1720 VAL A C 1
ATOM 13481 O O . VAL A 1 1720 ? 3.696 19.180 28.629 1.00 23.66 1720 VAL A O 1
ATOM 13484 N N . SER A 1 1721 ? 5.386 20.383 29.469 1.00 21.61 1721 SER A N 1
ATOM 13485 C CA . SER A 1 1721 ? 4.590 21.478 30.013 1.00 21.61 1721 SER A CA 1
ATOM 13486 C C . SER A 1 1721 ? 4.184 22.448 28.899 1.00 21.61 1721 SER A C 1
ATOM 13488 O O . SER A 1 1721 ? 5.039 23.145 28.360 1.00 21.61 1721 SER A O 1
ATOM 13490 N N . SER A 1 1722 ? 2.888 22.547 28.595 1.00 21.20 1722 SER A N 1
ATOM 13491 C CA . SER A 1 1722 ? 2.307 23.706 27.901 1.00 21.20 1722 SER A CA 1
ATOM 13492 C C . SER A 1 1722 ? 1.464 24.510 28.900 1.00 21.20 1722 SER A C 1
ATOM 13494 O O . SER A 1 1722 ? 0.435 24.007 29.352 1.00 21.20 1722 SER A O 1
ATOM 13496 N N . PRO A 1 1723 ? 1.884 25.725 29.304 1.00 29.81 1723 PRO A N 1
ATOM 13497 C CA . PRO A 1 1723 ? 1.145 26.547 30.249 1.00 29.81 1723 PRO A CA 1
ATOM 13498 C C . PRO A 1 1723 ? 0.209 27.497 29.497 1.00 29.81 1723 PRO A C 1
ATOM 13500 O O . PRO A 1 1723 ? 0.616 28.556 29.035 1.00 29.81 1723 PRO A O 1
ATOM 13503 N N . ALA A 1 1724 ? -1.066 27.141 29.400 1.00 24.73 1724 ALA A N 1
ATOM 13504 C CA . ALA A 1 1724 ? -2.146 28.100 29.195 1.00 24.73 1724 ALA A CA 1
ATOM 13505 C C . ALA A 1 1724 ? -3.453 27.457 29.671 1.00 24.73 1724 ALA A C 1
ATOM 13507 O O . ALA A 1 1724 ? -3.714 26.298 29.376 1.00 24.73 1724 ALA A O 1
ATOM 13508 N N . VAL A 1 1725 ? -4.285 28.225 30.378 1.00 26.02 1725 VAL A N 1
ATOM 13509 C CA . VAL A 1 1725 ? -5.613 27.841 30.903 1.00 26.02 1725 VAL A CA 1
ATOM 13510 C C . VAL A 1 1725 ? -5.620 27.078 32.244 1.00 26.02 1725 VAL A C 1
ATOM 13512 O O . VAL A 1 1725 ? -6.291 26.067 32.401 1.00 26.02 1725 VAL A O 1
ATOM 13515 N N . VAL A 1 1726 ? -4.963 27.621 33.277 1.00 24.81 1726 VAL A N 1
ATOM 13516 C CA . VAL A 1 1726 ? -5.433 27.468 34.676 1.00 24.81 1726 VAL A CA 1
ATOM 13517 C C . VAL A 1 1726 ? -5.297 28.815 35.391 1.00 24.81 1726 VAL A C 1
ATOM 13519 O O . VAL A 1 1726 ? -4.482 29.004 36.287 1.00 24.81 1726 VAL A O 1
ATOM 13522 N N . ALA A 1 1727 ? -6.080 29.798 34.957 1.00 24.41 1727 ALA A N 1
ATOM 13523 C CA . ALA A 1 1727 ? -6.372 30.970 35.771 1.00 24.41 1727 ALA A CA 1
ATOM 13524 C C . ALA A 1 1727 ? -7.840 30.862 36.187 1.00 24.41 1727 ALA A C 1
ATOM 13526 O O . ALA A 1 1727 ? -8.698 30.677 35.329 1.00 24.41 1727 ALA A O 1
ATOM 13527 N N . THR A 1 1728 ? -8.106 30.998 37.489 1.00 26.12 1728 THR A N 1
ATOM 13528 C CA . THR A 1 1728 ? -9.416 30.962 38.180 1.00 26.12 1728 THR A CA 1
ATOM 13529 C C . THR A 1 1728 ? -9.873 29.610 38.760 1.00 26.12 1728 THR A C 1
ATOM 13531 O O . THR A 1 1728 ? -10.869 29.026 38.357 1.00 26.12 1728 THR A O 1
ATOM 13534 N N . ALA A 1 1729 ? -9.194 29.157 39.820 1.00 27.42 1729 ALA A N 1
ATOM 13535 C CA . ALA A 1 1729 ? -9.804 28.298 40.843 1.00 27.42 1729 ALA A CA 1
ATOM 13536 C C . ALA A 1 1729 ? -9.134 28.528 42.213 1.00 27.42 1729 ALA A C 1
ATOM 13538 O O . ALA A 1 1729 ? -8.432 27.672 42.739 1.00 27.42 1729 ALA A O 1
ATOM 13539 N N . ASN A 1 1730 ? -9.345 29.714 42.794 1.00 24.64 1730 ASN A N 1
ATOM 13540 C CA . ASN A 1 1730 ? -9.072 29.959 44.210 1.00 24.64 1730 ASN A CA 1
ATOM 13541 C C . ASN A 1 1730 ? -10.228 29.376 45.039 1.00 24.64 1730 ASN A C 1
ATOM 13543 O O . ASN A 1 1730 ? -11.266 30.016 45.180 1.00 24.64 1730 ASN A O 1
ATOM 13547 N N . SER A 1 1731 ? -10.065 28.174 45.585 1.00 27.98 1731 SER A N 1
ATOM 13548 C CA . SER A 1 1731 ? -10.612 27.807 46.897 1.00 27.98 1731 SER A CA 1
ATOM 13549 C C . SER A 1 1731 ? -9.957 26.522 47.403 1.00 27.98 1731 SER A C 1
ATOM 13551 O O . SER A 1 1731 ? -9.749 25.552 46.682 1.00 27.98 1731 SER A O 1
ATOM 13553 N N . THR A 1 1732 ? -9.570 26.584 48.667 1.00 24.92 1732 THR A N 1
ATOM 13554 C CA . THR A 1 1732 ? -8.850 25.597 49.467 1.00 24.92 1732 THR A CA 1
ATOM 13555 C C . THR A 1 1732 ? -9.494 24.206 49.446 1.00 24.92 1732 THR A C 1
ATOM 13557 O O . THR A 1 1732 ? -10.636 24.037 49.873 1.00 24.92 1732 THR A O 1
ATOM 13560 N N . GLY A 1 1733 ? -8.725 23.203 49.026 1.00 26.58 1733 GLY A N 1
ATOM 13561 C CA . GLY A 1 1733 ? -9.027 21.781 49.176 1.00 26.58 1733 GLY A CA 1
ATOM 13562 C C . GLY A 1 1733 ? -8.021 20.963 48.375 1.00 26.58 1733 GLY A C 1
ATOM 13563 O O . GLY A 1 1733 ? -8.024 21.046 47.153 1.00 26.58 1733 GLY A O 1
ATOM 13564 N N . GLU A 1 1734 ? -7.144 20.234 49.066 1.00 25.38 1734 GLU A N 1
ATOM 13565 C CA . GLU A 1 1734 ? -6.050 19.414 48.524 1.00 25.38 1734 GLU A CA 1
ATOM 13566 C C . GLU A 1 1734 ? -6.443 18.687 47.222 1.00 25.38 1734 GLU A C 1
ATOM 13568 O O . GLU A 1 1734 ? -7.238 17.743 47.215 1.00 25.38 1734 GLU A O 1
ATOM 13573 N N . VAL A 1 1735 ? -5.910 19.155 46.090 1.00 29.59 1735 VAL A N 1
ATOM 13574 C CA . VAL A 1 1735 ? -6.111 18.528 44.781 1.00 29.59 1735 VAL A CA 1
ATOM 13575 C C . VAL A 1 1735 ? -5.020 17.474 44.612 1.00 29.59 1735 VAL A C 1
ATOM 13577 O O . VAL A 1 1735 ? -3.868 17.805 44.344 1.00 29.59 1735 VAL A O 1
ATOM 13580 N N . SER A 1 1736 ? -5.367 16.197 44.789 1.00 29.47 1736 SER A N 1
ATOM 13581 C CA . SER A 1 1736 ? -4.489 15.092 44.398 1.00 29.47 1736 SER A CA 1
ATOM 13582 C C . SER A 1 1736 ? -4.372 15.075 42.867 1.00 29.47 1736 SER A C 1
ATOM 13584 O O . SER A 1 1736 ? -5.329 14.782 42.146 1.00 29.47 1736 SER A O 1
ATOM 13586 N N . ASN A 1 1737 ? -3.206 15.480 42.364 1.00 34.19 1737 ASN A N 1
ATOM 13587 C CA . ASN A 1 1737 ? -2.891 15.587 40.939 1.00 34.19 1737 ASN A CA 1
ATOM 13588 C C . ASN A 1 1737 ? -2.709 14.194 40.312 1.00 34.19 1737 ASN A C 1
ATOM 13590 O O . ASN A 1 1737 ? -1.590 13.708 40.176 1.00 34.19 1737 ASN A O 1
ATOM 13594 N N . SER A 1 1738 ? -3.805 13.546 39.921 1.00 50.72 1738 SER A N 1
ATOM 13595 C CA . SER A 1 1738 ? -3.756 12.319 39.118 1.00 50.72 1738 SER A CA 1
ATOM 13596 C C . SER A 1 1738 ? -3.530 12.668 37.642 1.00 50.72 1738 SER A C 1
ATOM 13598 O O . SER A 1 1738 ? -4.334 13.392 37.046 1.00 50.72 1738 SER A O 1
ATOM 13600 N N . ALA A 1 1739 ? -2.454 12.158 37.032 1.00 54.72 1739 ALA A N 1
ATOM 13601 C CA . ALA A 1 1739 ? -2.116 12.412 35.626 1.00 54.72 1739 ALA A CA 1
ATOM 13602 C C . ALA A 1 1739 ? -3.256 12.021 34.665 1.00 54.72 1739 ALA A C 1
ATOM 13604 O O . ALA A 1 1739 ? -3.513 12.722 33.689 1.00 54.72 1739 ALA A O 1
ATOM 13605 N N . THR A 1 1740 ? -3.999 10.954 34.978 1.00 56.06 1740 THR A N 1
ATOM 13606 C CA . THR A 1 1740 ? -5.143 10.473 34.187 1.00 56.06 1740 THR A CA 1
ATOM 13607 C C . THR A 1 1740 ? -6.321 11.443 34.237 1.00 56.06 1740 THR A C 1
ATOM 13609 O O . THR A 1 1740 ? -6.942 11.715 33.214 1.00 56.06 1740 THR A O 1
ATOM 13612 N N . ALA A 1 1741 ? -6.613 12.008 35.414 1.00 56.75 1741 ALA A N 1
ATOM 13613 C CA . ALA A 1 1741 ? -7.672 13.003 35.568 1.00 56.75 1741 ALA A CA 1
ATOM 13614 C C . ALA A 1 1741 ? -7.327 14.307 34.833 1.00 56.75 1741 ALA A C 1
ATOM 13616 O O . ALA A 1 1741 ? -8.201 14.893 34.198 1.00 56.75 1741 ALA A O 1
ATOM 13617 N N . MET A 1 1742 ? -6.056 14.728 34.869 1.00 62.44 1742 MET A N 1
ATOM 13618 C CA . MET A 1 1742 ? -5.578 15.873 34.088 1.00 62.44 1742 MET A CA 1
ATOM 13619 C C . MET A 1 1742 ? -5.661 15.603 32.582 1.00 62.44 1742 MET A C 1
ATOM 13621 O O . MET A 1 1742 ? -6.209 16.434 31.869 1.00 62.44 1742 MET A O 1
ATOM 13625 N N . ALA A 1 1743 ? -5.222 14.431 32.109 1.00 64.12 1743 ALA A N 1
ATOM 13626 C CA . ALA A 1 1743 ? -5.329 14.041 30.701 1.00 64.12 1743 ALA A CA 1
ATOM 13627 C C . ALA A 1 1743 ? -6.788 13.993 30.209 1.00 64.12 1743 ALA A C 1
ATOM 13629 O O . ALA A 1 1743 ? -7.088 14.422 29.100 1.00 64.12 1743 ALA A O 1
ATOM 13630 N N . LEU A 1 1744 ? -7.721 13.525 31.047 1.00 66.88 1744 LEU A N 1
ATOM 13631 C CA . LEU A 1 1744 ? -9.158 13.554 30.752 1.00 66.88 1744 LEU A CA 1
ATOM 13632 C C . LEU A 1 1744 ? -9.718 14.981 30.681 1.00 66.88 1744 LEU A C 1
ATOM 13634 O O . LEU A 1 1744 ? -10.616 15.240 29.884 1.00 66.88 1744 LEU A O 1
ATOM 13638 N N . LEU A 1 1745 ? -9.222 15.898 31.516 1.00 67.62 1745 LEU A N 1
ATOM 13639 C CA . LEU A 1 1745 ? -9.637 17.304 31.522 1.00 67.62 1745 LEU A CA 1
ATOM 13640 C C . LEU A 1 1745 ? -9.061 18.096 30.339 1.00 67.62 1745 LEU A C 1
ATOM 13642 O O . LEU A 1 1745 ? -9.717 19.028 29.881 1.00 67.62 1745 LEU A O 1
ATOM 13646 N N . THR A 1 1746 ? -7.873 17.732 29.844 1.00 67.62 1746 THR A N 1
ATOM 13647 C CA . THR A 1 1746 ? -7.217 18.378 28.693 1.00 67.62 1746 THR A CA 1
ATOM 13648 C C . THR A 1 1746 ? -7.542 17.726 27.347 1.00 67.62 1746 THR A C 1
ATOM 13650 O O . THR A 1 1746 ? -7.182 18.277 26.308 1.00 67.62 1746 THR A O 1
ATOM 13653 N N . HIS A 1 1747 ? -8.227 16.576 27.337 1.00 71.38 1747 HIS A N 1
ATOM 13654 C CA . HIS A 1 1747 ? -8.609 15.871 26.112 1.00 71.38 1747 HIS A CA 1
ATOM 13655 C C . HIS A 1 1747 ? -9.558 16.705 25.247 1.00 71.38 1747 HIS A C 1
ATOM 13657 O O . HIS A 1 1747 ? -10.646 17.096 25.681 1.00 71.38 1747 HIS A O 1
ATOM 13663 N N . ASN A 1 1748 ? -9.175 16.919 23.988 1.00 71.81 1748 ASN A N 1
ATOM 13664 C CA . ASN A 1 1748 ? -10.040 17.563 23.013 1.00 71.81 1748 ASN A CA 1
ATOM 13665 C C . ASN A 1 1748 ? -10.930 16.515 22.327 1.00 71.81 1748 ASN A C 1
ATOM 13667 O O . ASN A 1 1748 ? -10.465 15.698 21.537 1.00 71.81 1748 ASN A O 1
ATOM 13671 N N . ALA A 1 1749 ? -12.225 16.525 22.650 1.00 75.56 1749 ALA A N 1
ATOM 13672 C CA . ALA A 1 1749 ? -13.184 15.530 22.169 1.00 75.56 1749 ALA A CA 1
ATOM 13673 C C . ALA A 1 1749 ? -13.598 15.707 20.698 1.00 75.56 1749 ALA A C 1
ATOM 13675 O O . ALA A 1 1749 ? -14.237 14.818 20.140 1.00 75.56 1749 ALA A O 1
ATOM 13676 N N . PHE A 1 1750 ? -13.264 16.835 20.074 1.00 77.31 1750 PHE A N 1
ATOM 13677 C CA . PHE A 1 1750 ? -13.517 17.101 18.661 1.00 77.31 1750 PHE A CA 1
ATOM 13678 C C . PHE A 1 1750 ? -12.207 17.532 17.998 1.00 77.31 1750 PHE A C 1
ATOM 13680 O O . PHE A 1 1750 ? -11.346 18.123 18.645 1.00 77.31 1750 PHE A O 1
ATOM 13687 N N . SER A 1 1751 ? -12.040 17.221 16.711 1.00 65.31 1751 SER A N 1
ATOM 13688 C CA . SER A 1 1751 ? -10.863 17.655 15.946 1.00 65.31 1751 SER A CA 1
ATOM 13689 C C . SER A 1 1751 ? -10.720 19.183 15.986 1.00 65.31 1751 SER A C 1
ATOM 13691 O O . SER A 1 1751 ? -11.723 19.896 16.009 1.00 65.31 1751 SER A O 1
ATOM 13693 N N . SER A 1 1752 ? -9.480 19.679 15.983 1.00 60.12 1752 SER A N 1
ATOM 13694 C CA . SER A 1 1752 ? -9.170 21.110 15.860 1.00 60.12 1752 SER A CA 1
ATOM 13695 C C . SER A 1 1752 ? -9.683 21.721 14.552 1.00 60.12 1752 SER A C 1
ATOM 13697 O O . SER A 1 1752 ? -9.999 22.908 14.524 1.00 60.12 1752 SER A O 1
ATOM 13699 N N . ASP A 1 1753 ? -9.846 20.908 13.505 1.00 62.91 1753 ASP A N 1
ATOM 13700 C CA . ASP A 1 1753 ? -10.310 21.339 12.185 1.00 62.91 1753 ASP A CA 1
ATOM 13701 C C . ASP A 1 1753 ? -11.842 21.304 12.116 1.00 62.91 1753 ASP A C 1
ATOM 13703 O O . ASP A 1 1753 ? -12.462 20.480 11.434 1.00 62.91 1753 ASP A O 1
ATOM 13707 N N . VAL A 1 1754 ? -12.474 22.180 12.898 1.00 72.50 1754 VAL A N 1
ATOM 13708 C CA . VAL A 1 1754 ? -13.932 22.292 12.963 1.00 72.50 1754 VAL A CA 1
ATOM 13709 C C . VAL A 1 1754 ? -14.467 22.967 11.696 1.00 72.50 1754 VAL A C 1
ATOM 13711 O O . VAL A 1 1754 ? -14.217 24.144 11.444 1.00 72.50 1754 VAL A O 1
ATOM 13714 N N . ILE A 1 1755 ? -15.243 22.222 10.906 1.00 84.62 1755 ILE A N 1
ATOM 13715 C CA . ILE A 1 1755 ? -15.849 22.715 9.664 1.00 84.62 1755 ILE A CA 1
ATOM 13716 C C . ILE A 1 1755 ? -17.169 23.419 9.996 1.00 84.62 1755 ILE A C 1
ATOM 13718 O O . ILE A 1 1755 ? -18.140 22.771 10.402 1.00 84.62 1755 ILE A O 1
ATOM 13722 N N . THR A 1 1756 ? -17.214 24.738 9.820 1.00 87.50 1756 THR A N 1
ATOM 13723 C CA . THR A 1 1756 ? -18.414 25.560 10.036 1.00 87.50 1756 THR A CA 1
ATOM 13724 C C . THR A 1 1756 ? -19.160 25.835 8.733 1.00 87.50 1756 THR A C 1
ATOM 13726 O O . THR A 1 1756 ? -18.630 25.642 7.637 1.00 87.50 1756 THR A O 1
ATOM 13729 N N . ILE A 1 1757 ? -20.424 26.247 8.839 1.00 89.19 1757 ILE A N 1
ATOM 13730 C CA . ILE A 1 1757 ? -21.276 26.561 7.687 1.00 89.19 1757 ILE A CA 1
ATOM 13731 C C . ILE A 1 1757 ? -20.900 27.943 7.140 1.00 89.19 1757 ILE A C 1
ATOM 13733 O O . ILE A 1 1757 ? -21.230 28.969 7.737 1.00 89.19 1757 ILE A O 1
ATOM 13737 N N . HIS A 1 1758 ? -20.258 27.975 5.970 1.00 87.88 1758 HIS A N 1
ATOM 13738 C CA . HIS A 1 1758 ? -19.921 29.226 5.293 1.00 87.88 1758 HIS A CA 1
ATOM 13739 C C . HIS A 1 1758 ? -21.100 29.767 4.468 1.00 87.88 1758 HIS A C 1
ATOM 13741 O O . HIS A 1 1758 ? -21.438 30.940 4.589 1.00 87.88 1758 HIS A O 1
ATOM 13747 N N . ALA A 1 1759 ? -21.742 28.920 3.650 1.00 88.00 1759 ALA A N 1
ATOM 13748 C CA . ALA A 1 1759 ? -22.904 29.291 2.831 1.00 88.00 1759 ALA A CA 1
ATOM 13749 C C . ALA A 1 1759 ? -23.716 28.062 2.377 1.00 88.00 1759 ALA A C 1
ATOM 13751 O O . ALA A 1 1759 ? -23.199 26.947 2.368 1.00 88.00 1759 ALA A O 1
ATOM 13752 N N . PHE A 1 1760 ? -24.957 28.264 1.925 1.00 89.44 1760 PHE A N 1
ATOM 13753 C CA . PHE A 1 1760 ? -25.733 27.258 1.183 1.00 89.44 1760 PHE A CA 1
ATOM 13754 C C . PHE A 1 1760 ? -25.686 27.564 -0.316 1.00 89.44 1760 PHE A C 1
ATOM 13756 O O . PHE A 1 1760 ? -25.794 28.723 -0.716 1.00 89.44 1760 PHE A O 1
ATOM 13763 N N . MET A 1 1761 ? -25.529 26.532 -1.142 1.00 89.19 1761 MET A N 1
ATOM 13764 C CA . MET A 1 1761 ? -25.631 26.657 -2.595 1.00 89.19 1761 MET A CA 1
ATOM 13765 C C . MET A 1 1761 ? -27.091 26.885 -2.999 1.00 89.19 1761 MET A C 1
ATOM 13767 O O . MET A 1 1761 ? -28.008 26.420 -2.322 1.00 89.19 1761 MET A O 1
ATOM 13771 N N . ASP A 1 1762 ? -27.309 27.620 -4.093 1.00 88.00 1762 ASP A N 1
ATOM 13772 C CA . ASP A 1 1762 ? -28.665 27.972 -4.529 1.00 88.00 1762 ASP A CA 1
ATOM 13773 C C . ASP A 1 1762 ? -29.417 26.788 -5.155 1.00 88.00 1762 ASP A C 1
ATOM 13775 O O . ASP A 1 1762 ? -30.642 26.768 -5.155 1.00 88.00 1762 ASP A O 1
ATOM 13779 N N . GLU A 1 1763 ? -28.714 25.779 -5.667 1.00 85.38 1763 GLU A N 1
ATOM 13780 C CA . GLU A 1 1763 ? -29.344 24.620 -6.295 1.00 85.38 1763 GLU A CA 1
ATOM 13781 C C . GLU A 1 1763 ? -29.906 23.639 -5.252 1.00 85.38 1763 GLU A C 1
ATOM 13783 O O . GLU A 1 1763 ? -29.199 23.161 -4.364 1.00 85.38 1763 GLU A O 1
ATOM 13788 N N . VAL A 1 1764 ? -31.195 23.313 -5.382 1.00 85.75 1764 VAL A N 1
ATOM 13789 C CA . VAL A 1 1764 ? -31.916 22.361 -4.531 1.00 85.75 1764 VAL A CA 1
ATOM 13790 C C . VAL A 1 1764 ? -32.481 21.241 -5.386 1.00 85.75 1764 VAL A C 1
ATOM 13792 O O . VAL A 1 1764 ? -33.320 21.480 -6.255 1.00 85.75 1764 VAL A O 1
ATOM 13795 N N . LEU A 1 1765 ? -32.094 20.000 -5.094 1.00 85.19 1765 LEU A N 1
ATOM 13796 C CA . LEU A 1 1765 ? -32.655 18.826 -5.761 1.00 85.19 1765 LEU A CA 1
ATOM 13797 C C . LEU A 1 1765 ? -33.844 18.281 -4.962 1.00 85.19 1765 LEU A C 1
ATOM 13799 O O . LEU A 1 1765 ? -33.707 17.923 -3.791 1.00 85.19 1765 LEU A O 1
ATOM 13803 N N . ILE A 1 1766 ? -35.008 18.180 -5.600 1.00 83.44 1766 ILE A N 1
ATOM 13804 C CA . ILE A 1 1766 ? -36.218 17.610 -4.994 1.00 83.44 1766 ILE A CA 1
ATOM 13805 C C . ILE A 1 1766 ? -36.328 16.137 -5.395 1.00 83.44 1766 ILE A C 1
ATOM 13807 O O . ILE A 1 1766 ? -36.416 15.806 -6.580 1.00 83.44 1766 ILE A O 1
ATOM 13811 N N . LEU A 1 1767 ? -36.328 15.240 -4.407 1.00 79.62 1767 LEU A N 1
ATOM 13812 C CA . LEU A 1 1767 ? -36.353 13.796 -4.647 1.00 79.62 1767 LEU A CA 1
ATOM 13813 C C . LEU A 1 1767 ? -37.786 13.282 -4.853 1.00 79.62 1767 LEU A C 1
ATOM 13815 O O . LEU A 1 1767 ? -38.734 13.748 -4.224 1.00 79.62 1767 LEU A O 1
ATOM 13819 N N . GLY A 1 1768 ? -37.943 12.296 -5.740 1.00 68.06 1768 GLY A N 1
ATOM 13820 C CA . GLY A 1 1768 ? -39.235 11.805 -6.239 1.00 68.06 1768 GLY A CA 1
ATOM 13821 C C . GLY A 1 1768 ? -40.029 10.890 -5.297 1.00 68.06 1768 GLY A C 1
ATOM 13822 O O . GLY A 1 1768 ? -40.741 10.021 -5.790 1.00 68.06 1768 GLY A O 1
ATOM 13823 N N . SER A 1 1769 ? -39.907 11.044 -3.976 1.00 70.81 1769 SER A N 1
ATOM 13824 C CA . SER A 1 1769 ? -40.661 10.247 -2.993 1.00 70.81 1769 SER A CA 1
ATOM 13825 C C . SER A 1 1769 ? -41.931 10.963 -2.509 1.00 70.81 1769 SER A C 1
ATOM 13827 O O . SER A 1 1769 ? -42.122 12.151 -2.766 1.00 70.81 1769 SER A O 1
ATOM 13829 N N . LEU A 1 1770 ? -42.802 10.261 -1.768 1.00 68.69 1770 LEU A N 1
ATOM 13830 C CA . LEU A 1 1770 ? -44.034 10.834 -1.198 1.00 68.69 1770 LEU A CA 1
ATOM 13831 C C . LEU A 1 1770 ? -43.758 12.027 -0.258 1.00 68.69 1770 LEU A C 1
ATOM 13833 O O . LEU A 1 1770 ? -44.512 13.000 -0.259 1.00 68.69 1770 LEU A O 1
ATOM 13837 N N . ALA A 1 1771 ? -42.668 11.967 0.515 1.00 71.62 1771 ALA A N 1
ATOM 13838 C CA . ALA A 1 1771 ? -42.243 13.046 1.412 1.00 71.62 1771 ALA A CA 1
ATOM 13839 C C . ALA A 1 1771 ? -41.572 14.219 0.669 1.00 71.62 1771 ALA A C 1
ATOM 13841 O O . ALA A 1 1771 ? -41.458 15.314 1.220 1.00 71.62 1771 ALA A O 1
ATOM 13842 N N . GLN A 1 1772 ? -41.145 14.000 -0.581 1.00 77.44 1772 GLN A N 1
ATOM 13843 C CA . GLN A 1 1772 ? -40.416 14.962 -1.413 1.00 77.44 1772 GLN A CA 1
ATOM 13844 C C . GLN A 1 1772 ? -39.255 15.645 -0.668 1.00 77.44 1772 GLN A C 1
ATOM 13846 O O . GLN A 1 1772 ? -39.244 16.873 -0.551 1.00 77.44 1772 GLN A O 1
ATOM 13851 N N . PRO A 1 1773 ? -38.295 14.899 -0.096 1.00 84.75 1773 PRO A N 1
ATOM 13852 C CA . PRO A 1 1773 ? -37.183 15.499 0.626 1.00 84.75 1773 PRO A CA 1
ATOM 13853 C C . PRO A 1 1773 ? -36.322 16.358 -0.310 1.00 84.75 1773 PRO A C 1
ATOM 13855 O O . PRO A 1 1773 ? -36.254 16.121 -1.521 1.00 84.75 1773 PRO A O 1
ATOM 13858 N N . ARG A 1 1774 ? -35.687 17.386 0.259 1.00 88.38 1774 ARG A N 1
ATOM 13859 C CA . ARG A 1 1774 ? -34.855 18.348 -0.477 1.00 88.38 1774 ARG A CA 1
ATOM 13860 C C . ARG A 1 1774 ? -33.389 18.072 -0.177 1.00 88.38 1774 ARG A C 1
ATOM 13862 O O . ARG A 1 1774 ? -32.999 18.135 0.986 1.00 88.38 1774 ARG A O 1
ATOM 13869 N N . LYS A 1 1775 ? -32.578 17.809 -1.200 1.00 90.12 1775 LYS A N 1
ATOM 13870 C CA . LYS A 1 1775 ? -31.118 17.808 -1.070 1.00 90.12 1775 LYS A CA 1
ATOM 13871 C C . LYS A 1 1775 ? -30.626 19.252 -1.160 1.00 90.12 1775 LYS A C 1
ATOM 13873 O O . LYS A 1 1775 ? -30.883 19.918 -2.161 1.00 90.12 1775 LYS A O 1
ATOM 13878 N N . LEU A 1 1776 ? -29.945 19.715 -0.121 1.00 91.44 1776 LEU A N 1
ATOM 13879 C CA . LEU A 1 1776 ? -29.283 21.015 -0.052 1.00 91.44 1776 LEU A CA 1
ATOM 13880 C C . LEU A 1 1776 ? -27.773 20.788 -0.007 1.00 91.44 1776 LEU A C 1
ATOM 13882 O O . LEU A 1 1776 ? -27.321 19.836 0.626 1.00 91.44 1776 LEU A O 1
ATOM 13886 N N . THR A 1 1777 ? -27.000 21.683 -0.612 1.00 91.44 1777 THR A N 1
ATOM 13887 C CA . THR A 1 1777 ? -25.535 21.624 -0.571 1.00 91.44 1777 THR A CA 1
ATOM 13888 C C . THR A 1 1777 ? -24.992 22.791 0.246 1.00 91.44 1777 THR A C 1
ATOM 13890 O O . THR A 1 1777 ? -25.299 23.952 -0.021 1.00 91.44 1777 THR A O 1
ATOM 13893 N N . ILE A 1 1778 ? -24.184 22.487 1.255 1.00 91.44 1778 ILE A N 1
ATOM 13894 C CA . ILE A 1 1778 ? -23.522 23.444 2.141 1.00 91.44 1778 ILE A CA 1
ATOM 13895 C C . ILE A 1 1778 ? -22.069 23.594 1.703 1.00 91.44 1778 ILE A C 1
ATOM 13897 O O . ILE A 1 1778 ? -21.372 22.604 1.519 1.00 91.44 1778 ILE A O 1
ATOM 13901 N N . ARG A 1 1779 ? -21.572 24.823 1.610 1.00 89.12 1779 ARG A N 1
ATOM 13902 C CA . ARG A 1 1779 ? -20.139 25.106 1.534 1.00 89.12 1779 ARG A CA 1
ATOM 13903 C C . ARG A 1 1779 ? -19.580 25.238 2.949 1.00 89.12 1779 ARG A C 1
ATOM 13905 O O . ARG A 1 1779 ? -20.025 26.104 3.706 1.00 89.12 1779 ARG A O 1
ATOM 13912 N N . GLY A 1 1780 ? -18.632 24.375 3.299 1.00 89.06 1780 GLY A N 1
ATOM 13913 C CA . GLY A 1 1780 ? -17.913 24.424 4.570 1.00 89.06 1780 GLY A CA 1
ATOM 13914 C C . GLY A 1 1780 ? -16.863 25.538 4.612 1.00 89.06 1780 GLY A C 1
ATOM 13915 O O . GLY A 1 1780 ? -16.486 26.099 3.578 1.00 89.06 1780 GLY A O 1
ATOM 13916 N N . SER A 1 1781 ? -16.363 25.845 5.810 1.00 83.50 1781 SER A N 1
ATOM 13917 C CA . SER A 1 1781 ? -15.236 26.769 6.025 1.00 83.50 1781 SER A CA 1
ATOM 13918 C C . SER A 1 1781 ? -13.922 26.300 5.386 1.00 83.50 1781 SER A C 1
ATOM 13920 O O . SER A 1 1781 ? -13.062 27.121 5.088 1.00 83.50 1781 SER A O 1
ATOM 13922 N N . ASP A 1 1782 ? -13.792 25.001 5.116 1.00 81.06 1782 ASP A N 1
ATOM 13923 C CA . ASP A 1 1782 ? -12.690 24.374 4.375 1.00 81.06 1782 ASP A CA 1
ATOM 13924 C C . ASP A 1 1782 ? -12.820 24.516 2.844 1.00 81.06 1782 ASP A C 1
ATOM 13926 O O . ASP A 1 1782 ? -11.989 24.010 2.092 1.00 81.06 1782 ASP A O 1
ATOM 13930 N N . GLY A 1 1783 ? -13.885 25.165 2.365 1.00 76.50 1783 GLY A N 1
ATOM 13931 C CA . GLY A 1 1783 ? -14.177 25.345 0.946 1.00 76.50 1783 GLY A CA 1
ATOM 13932 C C . GLY A 1 1783 ? -14.807 24.131 0.258 1.00 76.50 1783 GLY A C 1
ATOM 13933 O O . GLY A 1 1783 ? -15.171 24.248 -0.912 1.00 76.50 1783 GLY A O 1
ATOM 13934 N N . ARG A 1 1784 ? -14.985 22.997 0.953 1.00 83.31 1784 ARG A N 1
ATOM 13935 C CA . ARG A 1 1784 ? -15.606 21.788 0.390 1.00 83.31 1784 ARG A CA 1
ATOM 13936 C C . ARG A 1 1784 ? -17.130 21.872 0.438 1.00 83.31 1784 ARG A C 1
ATOM 13938 O O . ARG A 1 1784 ? -17.712 22.612 1.233 1.00 83.31 1784 ARG A O 1
ATOM 13945 N N . LEU A 1 1785 ? -17.775 21.108 -0.439 1.00 87.62 1785 LEU A N 1
ATOM 13946 C CA . LEU A 1 1785 ? -19.230 21.010 -0.518 1.00 87.62 1785 LEU A CA 1
ATOM 13947 C C . LEU A 1 1785 ? -19.722 19.773 0.247 1.00 87.62 1785 LEU A C 1
ATOM 13949 O O . LEU A 1 1785 ? -19.185 18.680 0.080 1.00 87.62 1785 LEU A O 1
ATOM 13953 N N . TYR A 1 1786 ? -20.752 19.958 1.067 1.00 89.00 1786 TYR A N 1
ATOM 13954 C CA . TYR A 1 1786 ? -21.371 18.952 1.922 1.00 89.00 1786 TYR A CA 1
ATOM 13955 C C . TYR A 1 1786 ? -22.862 18.880 1.624 1.00 89.00 1786 TYR A C 1
ATOM 13957 O O . TYR A 1 1786 ? -23.597 19.841 1.848 1.00 89.00 1786 TYR A O 1
ATOM 13965 N N . ASP A 1 1787 ? -23.318 17.734 1.137 1.00 90.94 1787 ASP A N 1
ATOM 13966 C CA . ASP A 1 1787 ? -24.730 17.514 0.861 1.00 90.94 1787 ASP A CA 1
ATOM 13967 C C . ASP A 1 1787 ? -25.477 17.091 2.135 1.00 90.94 1787 ASP A C 1
ATOM 13969 O O . ASP A 1 1787 ? -25.017 16.258 2.919 1.00 90.94 1787 ASP A O 1
ATOM 13973 N N . ILE A 1 1788 ? -26.666 17.652 2.329 1.00 91.88 1788 ILE A N 1
ATOM 13974 C CA . ILE A 1 1788 ? -27.607 17.254 3.374 1.00 91.88 1788 ILE A CA 1
ATOM 13975 C C . ILE A 1 1788 ? -28.998 17.062 2.777 1.00 91.88 1788 ILE A C 1
ATOM 13977 O O . ILE A 1 1788 ? -29.385 17.719 1.811 1.00 91.88 1788 ILE A O 1
ATOM 13981 N N . MET A 1 1789 ? -29.781 16.175 3.372 1.00 90.94 1789 MET A N 1
ATOM 13982 C CA . MET A 1 1789 ? -31.170 15.942 3.016 1.00 90.94 1789 MET A CA 1
ATOM 13983 C C . MET A 1 1789 ? -32.087 16.494 4.097 1.00 90.94 1789 MET A C 1
ATOM 13985 O O . MET A 1 1789 ? -32.042 16.089 5.256 1.00 90.94 1789 MET A O 1
ATOM 13989 N N . LEU A 1 1790 ? -32.968 17.395 3.691 1.00 89.81 1790 LEU A N 1
ATOM 13990 C CA . LEU A 1 1790 ? -34.036 17.920 4.516 1.00 89.81 1790 LEU A CA 1
ATOM 13991 C C . LEU A 1 1790 ? -35.300 17.085 4.283 1.00 89.81 1790 LEU A C 1
ATOM 13993 O O . LEU A 1 1790 ? -35.913 17.169 3.211 1.00 89.81 1790 LEU A O 1
ATOM 13997 N N . LYS A 1 1791 ? -35.679 16.274 5.279 1.00 87.69 1791 LYS A N 1
ATOM 13998 C CA . LYS A 1 1791 ? -36.852 15.388 5.228 1.00 87.69 1791 LYS A CA 1
ATOM 13999 C C . LYS A 1 1791 ? -38.010 16.030 6.007 1.00 87.69 1791 LYS A C 1
ATOM 14001 O O . LYS A 1 1791 ? -37.917 16.156 7.228 1.00 87.69 1791 LYS A O 1
ATOM 14006 N N . PRO A 1 1792 ? -39.066 16.508 5.326 1.00 82.50 1792 PRO A N 1
ATOM 14007 C CA . PRO A 1 1792 ? -40.221 17.119 5.976 1.00 82.50 1792 PRO A CA 1
ATOM 14008 C C . PRO A 1 1792 ? -41.325 16.096 6.268 1.00 82.50 1792 PRO A C 1
ATOM 14010 O O . PRO A 1 1792 ? -41.379 15.038 5.645 1.00 82.50 1792 PRO A O 1
ATOM 14013 N N . LYS A 1 1793 ? -42.282 16.501 7.110 1.00 75.69 1793 LYS A N 1
ATOM 14014 C CA . LYS A 1 1793 ? -43.452 15.714 7.540 1.00 75.69 1793 LYS A CA 1
ATOM 14015 C C . LYS A 1 1793 ? -43.071 14.384 8.198 1.00 75.69 1793 LYS A C 1
ATOM 14017 O O . LYS A 1 1793 ? -43.813 13.416 8.068 1.00 75.69 1793 LYS A O 1
ATOM 14022 N N . ASP A 1 1794 ? -41.913 14.342 8.843 1.00 75.06 1794 ASP A N 1
ATOM 14023 C CA . ASP A 1 1794 ? -41.357 13.121 9.410 1.00 75.06 1794 ASP A CA 1
ATOM 14024 C C . ASP A 1 1794 ? -40.524 13.445 10.659 1.00 75.06 1794 ASP A C 1
ATOM 14026 O O . ASP A 1 1794 ? -39.745 14.407 10.646 1.00 75.06 1794 ASP A O 1
ATOM 14030 N N . ASP A 1 1795 ? -40.695 12.671 11.733 1.00 76.25 1795 ASP A N 1
ATOM 14031 C CA . ASP A 1 1795 ? -39.958 12.867 12.987 1.00 76.25 1795 ASP A CA 1
ATOM 14032 C C . ASP A 1 1795 ? -38.646 12.076 12.968 1.00 76.25 1795 ASP A C 1
ATOM 14034 O O . ASP A 1 1795 ? -38.591 10.866 13.186 1.00 76.25 1795 ASP A O 1
ATOM 14038 N N . MET A 1 1796 ? -37.546 12.800 12.776 1.00 84.06 1796 MET A N 1
ATOM 14039 C CA . MET A 1 1796 ? -36.202 12.230 12.690 1.00 84.06 1796 MET A CA 1
ATOM 14040 C C . MET A 1 1796 ? -35.613 11.770 14.028 1.00 84.06 1796 MET A C 1
ATOM 14042 O O . MET A 1 1796 ? -34.496 11.249 14.046 1.00 84.06 1796 MET A O 1
ATOM 14046 N N . ARG A 1 1797 ? -36.315 11.929 15.161 1.00 78.56 1797 ARG A N 1
ATOM 14047 C CA . ARG A 1 1797 ? -35.832 11.420 16.457 1.00 78.56 1797 ARG A CA 1
ATOM 14048 C C . ARG A 1 1797 ? -35.691 9.905 16.448 1.00 78.56 1797 ARG A C 1
ATOM 14050 O O . ARG A 1 1797 ? -34.716 9.402 16.999 1.00 78.56 1797 ARG A O 1
ATOM 14057 N N . THR A 1 1798 ? -36.608 9.186 15.801 1.00 77.19 1798 THR A N 1
ATOM 14058 C CA . THR A 1 1798 ? -36.534 7.723 15.683 1.00 77.19 1798 THR A CA 1
ATOM 14059 C C . THR A 1 1798 ? -35.225 7.299 15.014 1.00 77.19 1798 THR A C 1
ATOM 14061 O O . THR A 1 1798 ? -34.445 6.544 15.598 1.00 77.19 1798 THR A O 1
ATOM 14064 N N . ASP A 1 1799 ? -34.932 7.862 13.842 1.00 83.69 1799 ASP A N 1
ATOM 14065 C CA . ASP A 1 1799 ? -33.702 7.622 13.088 1.00 83.69 1799 ASP A CA 1
ATOM 14066 C C . ASP A 1 1799 ? -32.446 8.035 13.873 1.00 83.69 1799 ASP A C 1
ATOM 14068 O O . ASP A 1 1799 ? -31.478 7.274 13.921 1.00 83.69 1799 ASP A O 1
ATOM 14072 N N . GLN A 1 1800 ? -32.464 9.183 14.566 1.00 83.81 1800 GLN A N 1
ATOM 14073 C CA . GLN A 1 1800 ? -31.354 9.619 15.423 1.00 83.81 1800 GLN A CA 1
ATOM 14074 C C . GLN A 1 1800 ? -31.032 8.590 16.515 1.00 83.81 1800 GLN A C 1
ATOM 14076 O O . GLN A 1 1800 ? -29.864 8.265 16.736 1.00 83.81 1800 GLN A O 1
ATOM 14081 N N . ARG A 1 1801 ? -32.049 8.024 17.173 1.00 78.75 1801 ARG A N 1
ATOM 14082 C CA . ARG A 1 1801 ? -31.848 7.001 18.213 1.00 78.75 1801 ARG A CA 1
ATOM 14083 C C . ARG A 1 1801 ? -31.329 5.694 17.658 1.00 78.75 1801 ARG A C 1
ATOM 14085 O O . ARG A 1 1801 ? -30.472 5.077 18.284 1.00 78.75 1801 ARG A O 1
ATOM 14092 N N . ILE A 1 1802 ? -31.811 5.270 16.494 1.00 84.31 1802 ILE A N 1
ATOM 14093 C CA . ILE A 1 1802 ? -31.255 4.084 15.845 1.00 84.31 1802 ILE A CA 1
ATOM 14094 C C . ILE A 1 1802 ? -29.786 4.309 15.483 1.00 84.31 1802 ILE A C 1
ATOM 14096 O O . ILE A 1 1802 ? -28.981 3.404 15.686 1.00 84.31 1802 ILE A O 1
ATOM 14100 N N . MET A 1 1803 ? -29.394 5.514 15.061 1.00 86.00 1803 MET A N 1
ATOM 14101 C CA . MET A 1 1803 ? -27.977 5.836 14.861 1.00 86.00 1803 MET A CA 1
ATOM 14102 C C . MET A 1 1803 ? -27.165 5.782 16.165 1.00 86.00 1803 MET A C 1
ATOM 14104 O O . MET A 1 1803 ? -26.036 5.294 16.145 1.00 86.00 1803 MET A O 1
ATOM 14108 N N . GLU A 1 1804 ? -27.729 6.188 17.309 1.00 79.94 1804 GLU A N 1
ATOM 14109 C CA . GLU A 1 1804 ? -27.091 6.015 18.627 1.00 79.94 1804 GLU A CA 1
ATOM 14110 C C . GLU A 1 1804 ? -26.933 4.537 19.006 1.00 79.94 1804 GLU A C 1
ATOM 14112 O O . GLU A 1 1804 ? -25.862 4.125 19.452 1.00 79.94 1804 GLU A O 1
ATOM 14117 N N . VAL A 1 1805 ? -27.972 3.720 18.806 1.00 83.44 1805 VAL A N 1
ATOM 14118 C CA . VAL A 1 1805 ? -27.920 2.268 19.044 1.00 83.44 1805 VAL A CA 1
ATOM 14119 C C . VAL A 1 1805 ? -26.867 1.623 18.144 1.00 83.44 1805 VAL A C 1
ATOM 14121 O O . VAL A 1 1805 ? -26.020 0.876 18.631 1.00 83.44 1805 VAL A O 1
ATOM 14124 N N . ASN A 1 1806 ? -26.849 1.968 16.856 1.00 87.12 1806 ASN A N 1
ATOM 14125 C CA . ASN A 1 1806 ? -25.850 1.490 15.903 1.00 87.12 1806 ASN A CA 1
ATOM 14126 C C . ASN A 1 1806 ? -24.431 1.919 16.303 1.00 87.12 1806 ASN A C 1
ATOM 14128 O O . ASN A 1 1806 ? -23.498 1.128 16.183 1.00 87.12 1806 ASN A O 1
ATOM 14132 N N . ALA A 1 1807 ? -24.252 3.128 16.845 1.00 82.75 1807 ALA A N 1
ATOM 14133 C CA . ALA A 1 1807 ? -22.968 3.575 17.380 1.00 82.75 1807 ALA A CA 1
ATOM 14134 C C . ALA A 1 1807 ? -22.518 2.739 18.596 1.00 82.75 1807 ALA A C 1
ATOM 14136 O O . ALA A 1 1807 ? -21.337 2.402 18.700 1.00 82.75 1807 ALA A O 1
ATOM 14137 N N . GLN A 1 1808 ? -23.441 2.340 19.479 1.00 80.88 1808 GLN A N 1
ATOM 14138 C CA . GLN A 1 1808 ? -23.134 1.431 20.593 1.00 80.88 1808 GLN A CA 1
ATOM 14139 C C . GLN A 1 1808 ? -22.778 0.021 20.103 1.00 80.88 1808 GLN A C 1
ATOM 14141 O O . GLN A 1 1808 ? -21.813 -0.569 20.589 1.00 80.88 1808 GLN A O 1
ATOM 14146 N N . ILE A 1 1809 ? -23.502 -0.501 19.104 1.00 85.94 1809 ILE A N 1
ATOM 14147 C CA . ILE A 1 1809 ? -23.182 -1.786 18.461 1.00 85.94 1809 ILE A CA 1
ATOM 14148 C C . ILE A 1 1809 ? -21.779 -1.728 17.843 1.00 85.94 1809 ILE A C 1
ATOM 14150 O O . ILE A 1 1809 ? -20.961 -2.605 18.103 1.00 85.94 1809 ILE A O 1
ATOM 14154 N N . ASN A 1 1810 ? -21.455 -0.666 17.102 1.00 85.75 1810 ASN A N 1
ATOM 14155 C CA . ASN A 1 1810 ? -20.124 -0.466 16.526 1.00 85.75 1810 ASN A CA 1
ATOM 14156 C C . ASN A 1 1810 ? -19.022 -0.458 17.578 1.00 85.75 1810 ASN A C 1
ATOM 14158 O O . ASN A 1 1810 ? -17.952 -1.019 17.357 1.00 85.75 1810 ASN A O 1
ATOM 14162 N N . GLN A 1 1811 ? -19.264 0.166 18.727 1.00 76.62 1811 GLN A N 1
ATOM 14163 C CA . GLN A 1 1811 ? -18.291 0.159 19.806 1.00 76.62 1811 GLN A CA 1
ATOM 14164 C C . GLN A 1 1811 ? -18.111 -1.239 20.412 1.00 76.62 1811 GLN A C 1
ATOM 14166 O O . GLN A 1 1811 ? -16.994 -1.612 20.767 1.00 76.62 1811 GLN A O 1
ATOM 14171 N N . ALA A 1 1812 ? -19.194 -2.005 20.542 1.00 80.25 1812 ALA A N 1
ATOM 14172 C CA . ALA A 1 1812 ? -19.146 -3.384 21.011 1.00 80.25 1812 ALA A CA 1
ATOM 14173 C C . ALA A 1 1812 ? -18.317 -4.260 20.065 1.00 80.25 1812 ALA A C 1
ATOM 14175 O O . ALA A 1 1812 ? -17.364 -4.899 20.501 1.00 80.25 1812 ALA A O 1
ATOM 14176 N N . LEU A 1 1813 ? -18.626 -4.200 18.766 1.00 83.19 1813 LEU A N 1
ATOM 14177 C CA . LEU A 1 1813 ? -17.930 -4.947 17.719 1.00 83.19 1813 LEU A CA 1
ATOM 14178 C C . LEU A 1 1813 ? -16.433 -4.601 17.675 1.00 83.19 1813 LEU A C 1
ATOM 14180 O O . LEU A 1 1813 ? -15.606 -5.497 17.592 1.00 83.19 1813 LEU A O 1
ATOM 14184 N N . ARG A 1 1814 ? -16.060 -3.325 17.834 1.00 74.50 1814 ARG A N 1
ATOM 14185 C CA . ARG A 1 1814 ? -14.647 -2.891 17.886 1.00 74.50 1814 ARG A CA 1
ATOM 14186 C C . ARG A 1 1814 ? -13.890 -3.325 19.145 1.00 74.50 1814 ARG A C 1
ATOM 14188 O O . ARG A 1 1814 ? -12.664 -3.271 19.179 1.00 74.50 1814 ARG A O 1
ATOM 14195 N N . LYS A 1 1815 ? -14.592 -3.655 20.233 1.00 69.81 1815 LYS A N 1
ATOM 14196 C CA . LYS A 1 1815 ? -13.956 -4.145 21.469 1.00 69.81 1815 LYS A CA 1
ATOM 14197 C C . LYS A 1 1815 ? -13.630 -5.632 21.387 1.00 69.81 1815 LYS A C 1
ATOM 14199 O O . LYS A 1 1815 ? -12.734 -6.077 22.108 1.00 69.81 1815 LYS A O 1
ATOM 14204 N N . ASP A 1 1816 ? -14.360 -6.368 20.558 1.00 73.75 1816 ASP A N 1
ATOM 14205 C CA . ASP A 1 1816 ? -14.153 -7.788 20.332 1.00 73.75 1816 ASP A CA 1
ATOM 14206 C C . ASP A 1 1816 ? -13.120 -8.028 19.228 1.00 73.75 1816 ASP A C 1
ATOM 14208 O O . ASP A 1 1816 ? -13.142 -7.397 18.171 1.00 73.75 1816 ASP A O 1
ATOM 14212 N N . THR A 1 1817 ? -12.178 -8.932 19.489 1.00 68.12 1817 THR A N 1
ATOM 14213 C CA . THR A 1 1817 ? -11.065 -9.198 18.571 1.00 68.12 1817 THR A CA 1
ATOM 14214 C C . THR A 1 1817 ? -11.530 -9.914 17.309 1.00 68.12 1817 THR A C 1
ATOM 14216 O O . THR A 1 1817 ? -11.074 -9.571 16.223 1.00 68.12 1817 THR A O 1
ATOM 14219 N N . GLU A 1 1818 ? -12.473 -10.856 17.414 1.00 73.44 1818 GLU A N 1
ATOM 14220 C CA . GLU A 1 1818 ? -12.977 -11.597 16.251 1.00 73.44 1818 GLU A CA 1
ATOM 14221 C C . GLU A 1 1818 ? -13.841 -10.712 15.340 1.00 73.44 1818 GLU A C 1
ATOM 14223 O O . GLU A 1 1818 ? -13.767 -10.834 14.113 1.00 73.44 1818 GLU A O 1
ATOM 14228 N N . ALA A 1 1819 ? -14.637 -9.808 15.917 1.00 77.12 1819 ALA A N 1
ATOM 14229 C CA . ALA A 1 1819 ? -15.433 -8.835 15.177 1.00 77.12 1819 ALA A CA 1
ATOM 14230 C C . ALA A 1 1819 ? -14.576 -7.717 14.553 1.00 77.12 1819 ALA A C 1
ATOM 14232 O O . ALA A 1 1819 ? -14.839 -7.322 13.416 1.00 77.12 1819 ALA A O 1
ATOM 14233 N N . THR A 1 1820 ? -13.527 -7.250 15.242 1.00 69.56 1820 THR A N 1
ATOM 14234 C CA . THR A 1 1820 ? -12.584 -6.245 14.709 1.00 69.56 1820 THR A CA 1
ATOM 14235 C C . THR A 1 1820 ? -11.748 -6.804 13.562 1.00 69.56 1820 THR A C 1
ATOM 14237 O O . THR A 1 1820 ? -11.663 -6.155 12.521 1.00 69.56 1820 THR A O 1
ATOM 14240 N N . ARG A 1 1821 ? -11.243 -8.041 13.689 1.00 68.88 1821 ARG A N 1
ATOM 14241 C CA . ARG A 1 1821 ? -10.543 -8.763 12.609 1.00 68.88 1821 ARG A CA 1
ATOM 14242 C C . ARG A 1 1821 ? -11.402 -8.892 11.349 1.00 68.88 1821 ARG A C 1
ATOM 14244 O O . ARG A 1 1821 ? -10.906 -8.890 10.228 1.00 68.88 1821 ARG A O 1
ATOM 14251 N N . ARG A 1 1822 ? -12.724 -8.978 11.525 1.00 78.31 1822 ARG A N 1
ATOM 14252 C CA . ARG A 1 1822 ? -13.714 -8.998 10.439 1.00 78.31 1822 ARG A CA 1
ATOM 14253 C C . ARG A 1 1822 ? -14.243 -7.613 10.065 1.00 78.31 1822 ARG A C 1
ATOM 14255 O O . ARG A 1 1822 ? -15.164 -7.540 9.266 1.00 78.31 1822 ARG A O 1
ATOM 14262 N N . GLN A 1 1823 ? -13.718 -6.522 10.623 1.00 76.00 1823 GLN A N 1
ATOM 14263 C CA . GLN A 1 1823 ? -14.171 -5.145 10.368 1.00 76.00 1823 GLN A CA 1
ATOM 14264 C C . GLN A 1 1823 ? -15.696 -4.957 10.507 1.00 76.00 1823 GLN A C 1
ATOM 14266 O O . GLN A 1 1823 ? -16.309 -4.150 9.799 1.00 76.00 1823 GLN A O 1
ATOM 14271 N N . LEU A 1 1824 ? -16.338 -5.712 11.406 1.00 84.44 1824 LEU A N 1
ATOM 14272 C CA . LEU A 1 1824 ? -17.789 -5.662 11.563 1.00 84.44 1824 LEU A CA 1
ATOM 14273 C C . LEU A 1 1824 ? -18.203 -4.278 12.067 1.00 84.44 1824 LEU A C 1
ATOM 14275 O O . LEU A 1 1824 ? -17.826 -3.847 13.157 1.00 84.44 1824 LEU A O 1
ATOM 14279 N N . SER A 1 1825 ? -18.989 -3.571 11.263 1.00 85.50 1825 SER A N 1
ATOM 14280 C CA . SER A 1 1825 ? -19.533 -2.268 11.625 1.00 85.50 1825 SER A CA 1
ATOM 14281 C C . SER A 1 1825 ? -20.773 -1.928 10.802 1.00 85.50 1825 SER A C 1
ATOM 14283 O O . SER A 1 1825 ? -20.971 -2.407 9.687 1.00 85.50 1825 SER A O 1
ATOM 14285 N N . ILE A 1 1826 ? -21.616 -1.079 11.374 1.00 87.25 1826 ILE A N 1
ATOM 14286 C CA . ILE A 1 1826 ? -22.766 -0.439 10.752 1.00 87.25 1826 ILE A CA 1
ATOM 14287 C C . ILE A 1 1826 ? -22.335 0.964 10.341 1.00 87.25 1826 ILE A C 1
ATOM 14289 O O . ILE A 1 1826 ? -21.879 1.749 11.176 1.00 87.25 1826 ILE A O 1
ATOM 14293 N N . ARG A 1 1827 ? -22.501 1.322 9.067 1.00 84.69 1827 ARG A N 1
ATOM 14294 C CA . ARG A 1 1827 ? -22.255 2.697 8.622 1.00 84.69 1827 ARG A CA 1
ATOM 14295 C C . ARG A 1 1827 ? -23.294 3.630 9.250 1.00 84.69 1827 ARG A C 1
ATOM 14297 O O . ARG A 1 1827 ? -24.486 3.503 8.992 1.00 84.69 1827 ARG A O 1
ATOM 14304 N N . THR A 1 1828 ? -22.835 4.552 10.090 1.00 83.44 1828 THR A N 1
ATOM 14305 C CA . THR A 1 1828 ? -23.667 5.555 10.771 1.00 83.44 1828 THR A CA 1
ATOM 14306 C C . THR A 1 1828 ? -23.543 6.906 10.079 1.00 83.44 1828 THR A C 1
ATOM 14308 O O . THR A 1 1828 ? -22.464 7.254 9.601 1.00 83.44 1828 THR A O 1
ATOM 14311 N N . TYR A 1 1829 ? -24.615 7.685 10.089 1.00 87.12 1829 TYR A N 1
ATOM 14312 C CA . TYR A 1 1829 ? -24.679 9.036 9.533 1.00 87.12 1829 TYR A CA 1
ATOM 14313 C C . TYR A 1 1829 ? -25.349 9.972 10.539 1.00 87.12 1829 TYR A C 1
ATOM 14315 O O . TYR A 1 1829 ? -26.073 9.520 11.431 1.00 87.12 1829 TYR A O 1
ATOM 14323 N N . ALA A 1 1830 ? -25.094 11.275 10.433 1.00 87.88 1830 ALA A N 1
ATOM 14324 C CA . ALA A 1 1830 ? -25.737 12.236 11.315 1.00 87.88 1830 ALA A CA 1
ATOM 14325 C C . ALA A 1 1830 ? -27.220 12.395 10.968 1.00 87.88 1830 ALA A C 1
ATOM 14327 O O . ALA A 1 1830 ? -27.599 12.651 9.824 1.00 87.88 1830 ALA A O 1
ATOM 14328 N N . VAL A 1 1831 ? -28.047 12.300 12.005 1.00 88.62 1831 VAL A N 1
ATOM 14329 C CA . VAL A 1 1831 ? -29.470 12.626 11.962 1.00 88.62 1831 VAL A CA 1
ATOM 14330 C C . VAL A 1 1831 ? -29.726 13.686 13.019 1.00 88.62 1831 VAL A C 1
ATOM 14332 O O . VAL A 1 1831 ? -29.466 13.475 14.206 1.00 88.62 1831 VAL A O 1
ATOM 14335 N N . THR A 1 1832 ? -30.217 14.839 12.579 1.00 89.00 1832 THR A N 1
ATOM 14336 C CA . THR A 1 1832 ? -30.437 16.008 13.429 1.00 89.00 1832 THR A CA 1
ATOM 14337 C C . THR A 1 1832 ? -31.899 16.440 13.336 1.00 89.00 1832 THR A C 1
ATOM 14339 O O . THR A 1 1832 ? -32.289 17.079 12.353 1.00 89.00 1832 THR A O 1
ATOM 14342 N N . PRO A 1 1833 ? -32.733 16.104 14.334 1.00 86.69 1833 PRO A N 1
ATOM 14343 C CA . PRO A 1 1833 ? -34.105 16.588 14.405 1.00 86.69 1833 PRO A CA 1
ATOM 14344 C C . PRO A 1 1833 ? -34.125 18.113 14.532 1.00 86.69 1833 PRO A C 1
ATOM 14346 O O . PRO A 1 1833 ? -33.465 18.674 15.409 1.00 86.69 1833 PRO A O 1
ATOM 14349 N N . LEU A 1 1834 ? -34.890 18.786 13.671 1.00 87.12 1834 LEU A N 1
ATOM 14350 C CA . LEU A 1 1834 ? -35.087 20.231 13.767 1.00 87.12 1834 LEU A CA 1
ATOM 14351 C C . LEU A 1 1834 ? -36.313 20.550 14.611 1.00 87.12 1834 LEU A C 1
ATOM 14353 O O . LEU A 1 1834 ? -36.210 21.425 15.460 1.00 87.12 1834 LEU A O 1
ATOM 14357 N N . ASN A 1 1835 ? -37.420 19.826 14.419 1.00 81.44 1835 ASN A N 1
ATOM 14358 C CA . ASN A 1 1835 ? -38.649 19.912 15.214 1.00 81.44 1835 ASN A CA 1
ATOM 14359 C C . ASN A 1 1835 ? -39.413 18.567 15.210 1.00 81.44 1835 ASN A C 1
ATOM 14361 O O . ASN A 1 1835 ? -38.841 17.533 14.887 1.00 81.44 1835 ASN A O 1
ATOM 14365 N N . GLU A 1 1836 ? -40.691 18.565 15.600 1.00 74.50 1836 GLU A N 1
ATOM 14366 C CA . GLU A 1 1836 ? -41.587 17.395 15.585 1.00 74.50 1836 GLU A CA 1
ATOM 14367 C C . GLU A 1 1836 ? -41.887 16.787 14.204 1.00 74.50 1836 GLU A C 1
ATOM 14369 O O . GLU A 1 1836 ? -42.194 15.607 14.146 1.00 74.50 1836 GLU A O 1
ATOM 14374 N N . ASP A 1 1837 ? -41.746 17.537 13.104 1.00 78.00 1837 ASP A N 1
ATOM 14375 C CA . ASP A 1 1837 ? -42.149 17.072 11.764 1.00 78.00 1837 ASP A CA 1
ATOM 14376 C C . ASP A 1 1837 ? -41.048 17.253 10.701 1.00 78.00 1837 ASP A C 1
ATOM 14378 O O . ASP A 1 1837 ? -41.340 17.278 9.502 1.00 78.00 1837 ASP A O 1
ATOM 14382 N N . CYS A 1 1838 ? -39.809 17.555 11.079 1.00 84.75 1838 CYS A N 1
ATOM 14383 C CA . CYS A 1 1838 ? -38.748 17.868 10.126 1.00 84.75 1838 CYS A CA 1
ATOM 14384 C C . CYS A 1 1838 ? -37.371 17.660 10.752 1.00 84.75 1838 CYS A C 1
ATOM 14386 O O . CYS A 1 1838 ? -37.114 18.055 11.893 1.00 84.75 1838 CYS A O 1
ATOM 14388 N N . GLY A 1 1839 ? -36.435 17.145 9.960 1.00 89.19 1839 GLY A N 1
ATOM 14389 C CA . GLY A 1 1839 ? -35.037 17.054 10.361 1.00 89.19 1839 GLY A CA 1
ATOM 14390 C C . GLY A 1 1839 ? -34.071 16.997 9.186 1.00 89.19 1839 GLY A C 1
ATOM 14391 O O . GLY A 1 1839 ? -34.468 16.994 8.017 1.00 89.19 1839 GLY A O 1
ATOM 14392 N N . ILE A 1 1840 ? -32.789 16.996 9.534 1.00 91.12 1840 ILE A N 1
ATOM 14393 C CA . ILE A 1 1840 ? -31.662 16.934 8.609 1.00 91.12 1840 ILE A CA 1
ATOM 14394 C C . ILE A 1 1840 ? -31.034 15.548 8.699 1.00 91.12 1840 ILE A C 1
ATOM 14396 O O . ILE A 1 1840 ? -30.750 15.058 9.792 1.00 91.12 1840 ILE A O 1
ATOM 14400 N N . ILE A 1 1841 ? -30.780 14.953 7.542 1.00 91.25 1841 ILE A N 1
ATOM 14401 C CA . ILE A 1 1841 ? -30.019 13.721 7.374 1.00 91.25 1841 ILE A CA 1
ATOM 14402 C C . ILE A 1 1841 ? -28.765 14.052 6.564 1.00 91.25 1841 ILE A C 1
ATOM 14404 O O . ILE A 1 1841 ? -28.848 14.707 5.526 1.00 91.25 1841 ILE A O 1
ATOM 14408 N N . GLU A 1 1842 ? -27.602 13.609 7.025 1.00 91.88 1842 GLU A N 1
ATOM 14409 C CA . GLU A 1 1842 ? -26.363 13.674 6.247 1.00 91.88 1842 GLU A CA 1
ATOM 14410 C C . GLU A 1 1842 ? -26.499 12.888 4.932 1.00 91.88 1842 GLU A C 1
ATOM 14412 O O . GLU A 1 1842 ? -26.937 11.736 4.930 1.00 91.88 1842 GLU A O 1
ATOM 14417 N N . TRP A 1 1843 ? -26.123 13.501 3.805 1.00 89.19 1843 TRP A N 1
ATOM 14418 C CA . TRP A 1 1843 ? -26.121 12.808 2.520 1.00 89.19 1843 TRP A CA 1
ATOM 14419 C C . TRP A 1 1843 ? -24.838 11.998 2.361 1.00 89.19 1843 TRP A C 1
ATOM 14421 O O . TRP A 1 1843 ? -23.732 12.539 2.352 1.00 89.19 1843 TRP A O 1
ATOM 14431 N N . VAL A 1 1844 ? -24.985 10.689 2.185 1.00 83.75 1844 VAL A N 1
ATOM 14432 C CA . VAL A 1 1844 ? -23.858 9.790 1.950 1.00 83.75 1844 VAL A CA 1
ATOM 14433 C C . VAL A 1 1844 ? -23.683 9.604 0.443 1.00 83.75 1844 VAL A C 1
ATOM 14435 O O . VAL A 1 1844 ? -24.567 9.093 -0.242 1.00 83.75 1844 VAL A O 1
ATOM 14438 N N . LEU A 1 1845 ? -22.536 10.039 -0.080 1.00 79.25 1845 LEU A N 1
ATOM 14439 C CA . LEU A 1 1845 ? -22.184 9.894 -1.494 1.00 79.25 1845 LEU A CA 1
ATOM 14440 C C . LEU A 1 1845 ? -21.936 8.418 -1.857 1.00 79.25 1845 LEU A C 1
ATOM 14442 O O . LEU A 1 1845 ? -21.518 7.630 -1.011 1.00 79.25 1845 LEU A O 1
ATOM 14446 N N . GLY A 1 1846 ? -22.193 8.059 -3.118 1.00 79.62 1846 GLY A N 1
ATOM 14447 C CA . GLY A 1 1846 ? -21.916 6.722 -3.665 1.00 79.62 1846 GLY A CA 1
ATOM 14448 C C . GLY A 1 1846 ? -23.001 5.664 -3.428 1.00 79.62 1846 GLY A C 1
ATOM 14449 O O . GLY A 1 1846 ? -22.917 4.572 -3.983 1.00 79.62 1846 GLY A O 1
ATOM 14450 N N . LEU A 1 1847 ? -24.050 5.960 -2.657 1.00 86.50 1847 LEU A N 1
ATOM 14451 C CA . LEU A 1 1847 ? -25.121 4.996 -2.403 1.00 86.50 1847 LEU A CA 1
ATOM 14452 C C . LEU A 1 1847 ? -26.072 4.858 -3.600 1.00 86.50 1847 LEU A C 1
ATOM 14454 O O . LEU A 1 1847 ? -26.588 5.851 -4.111 1.00 86.50 1847 LEU A O 1
ATOM 14458 N N . LYS A 1 1848 ? -26.355 3.614 -3.993 1.00 88.62 1848 LYS A N 1
ATOM 14459 C CA . LYS A 1 1848 ? -27.432 3.247 -4.923 1.00 88.62 1848 LYS A CA 1
ATOM 14460 C C . LYS A 1 1848 ? -28.387 2.282 -4.254 1.00 88.62 1848 LYS A C 1
ATOM 14462 O O . LYS A 1 1848 ? -27.972 1.439 -3.461 1.00 88.62 1848 LYS A O 1
ATOM 14467 N N . THR A 1 1849 ? -29.669 2.376 -4.576 1.00 90.81 1849 THR A N 1
ATOM 14468 C CA . THR A 1 1849 ? -30.628 1.394 -4.061 1.00 90.81 1849 THR A CA 1
ATOM 14469 C C . THR A 1 1849 ? -30.410 0.034 -4.720 1.00 90.81 1849 THR A C 1
ATOM 14471 O O . THR A 1 1849 ? -30.020 -0.050 -5.888 1.00 90.81 1849 THR A O 1
ATOM 14474 N N . LEU A 1 1850 ? -30.709 -1.054 -4.007 1.00 90.31 1850 LEU A N 1
ATOM 14475 C CA . LEU A 1 1850 ? -30.644 -2.395 -4.590 1.00 90.31 1850 LEU A CA 1
ATOM 14476 C C . LEU A 1 1850 ? -31.541 -2.500 -5.840 1.00 90.31 1850 LEU A C 1
ATOM 14478 O O . LEU A 1 1850 ? -31.181 -3.145 -6.823 1.00 90.31 1850 LEU A O 1
ATOM 14482 N N . ARG A 1 1851 ? -32.682 -1.797 -5.849 1.00 88.94 1851 ARG A N 1
ATOM 14483 C CA . ARG A 1 1851 ? -33.578 -1.724 -7.010 1.00 88.94 1851 ARG A CA 1
ATOM 14484 C C . ARG A 1 1851 ? -32.920 -1.072 -8.230 1.00 88.94 1851 ARG A C 1
ATOM 14486 O O . ARG A 1 1851 ? -33.061 -1.595 -9.333 1.00 88.94 1851 ARG A O 1
ATOM 14493 N N . GLU A 1 1852 ? -32.221 0.048 -8.047 1.00 87.81 1852 GLU A N 1
ATOM 14494 C CA . GLU A 1 1852 ? -31.490 0.742 -9.121 1.00 87.81 1852 GLU A CA 1
ATOM 14495 C C . GLU A 1 1852 ? -30.368 -0.119 -9.710 1.00 87.81 1852 GLU A C 1
ATOM 14497 O O . GLU A 1 1852 ? -30.103 -0.035 -10.907 1.00 87.81 1852 GLU A O 1
ATOM 14502 N N . ILE A 1 1853 ? -29.738 -0.960 -8.886 1.00 89.12 1853 ILE A N 1
ATOM 14503 C CA . ILE A 1 1853 ? -28.667 -1.870 -9.307 1.00 89.12 1853 ILE A CA 1
ATOM 14504 C C . ILE A 1 1853 ? -29.209 -3.032 -10.145 1.00 89.12 1853 ILE A C 1
ATOM 14506 O O . ILE A 1 1853 ? -28.663 -3.330 -11.204 1.00 89.12 1853 ILE A O 1
ATOM 14510 N N . LEU A 1 1854 ? -30.275 -3.690 -9.681 1.00 90.69 1854 LEU A N 1
ATOM 14511 C CA . LEU A 1 1854 ? -30.775 -4.927 -10.290 1.00 90.69 1854 LEU A CA 1
ATOM 14512 C C . LEU A 1 1854 ? -31.617 -4.688 -11.547 1.00 90.69 1854 LEU A C 1
ATOM 14514 O O . LEU A 1 1854 ? -31.597 -5.494 -12.477 1.00 90.69 1854 LEU A O 1
ATOM 14518 N N . ARG A 1 1855 ? -32.363 -3.579 -11.589 1.00 88.38 1855 ARG A N 1
ATOM 14519 C CA . ARG A 1 1855 ? -33.332 -3.303 -12.656 1.00 88.38 1855 ARG A CA 1
ATOM 14520 C C . ARG A 1 1855 ? -32.735 -3.365 -14.075 1.00 88.38 1855 ARG A C 1
ATOM 14522 O O . ARG A 1 1855 ? -33.334 -4.055 -14.895 1.00 88.38 1855 ARG A O 1
ATOM 14529 N N . PRO A 1 1856 ? -31.572 -2.751 -14.384 1.00 84.88 1856 PRO A N 1
ATOM 14530 C CA . PRO A 1 1856 ? -30.981 -2.827 -15.723 1.00 84.88 1856 PRO A CA 1
ATOM 14531 C C . PRO A 1 1856 ? -30.697 -4.259 -16.203 1.00 84.88 1856 PRO A C 1
ATOM 14533 O O . PRO A 1 1856 ? -30.872 -4.552 -17.383 1.00 84.88 1856 PRO A O 1
ATOM 14536 N N . TYR A 1 1857 ? -30.295 -5.161 -15.299 1.00 84.81 1857 TYR A N 1
ATOM 14537 C CA . TYR A 1 1857 ? -29.987 -6.557 -15.631 1.00 84.81 1857 TYR A CA 1
ATOM 14538 C C . TYR A 1 1857 ? -31.254 -7.341 -15.975 1.00 84.81 1857 TYR A C 1
ATOM 14540 O O . TYR A 1 1857 ? -31.286 -8.072 -16.966 1.00 84.81 1857 TYR A O 1
ATOM 14548 N N . TYR A 1 1858 ? -32.324 -7.157 -15.199 1.00 86.94 1858 TYR A N 1
ATOM 14549 C CA . TYR A 1 1858 ? -33.601 -7.810 -15.482 1.00 86.94 1858 TYR A CA 1
ATOM 14550 C C . TYR A 1 1858 ? -34.315 -7.224 -16.703 1.00 86.94 1858 TYR A C 1
ATOM 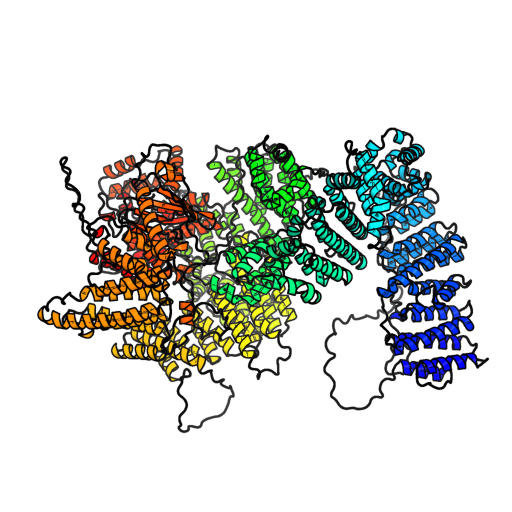14552 O O . TYR A 1 1858 ? -34.888 -7.989 -17.479 1.00 86.94 1858 TYR A O 1
ATOM 14560 N N . ASP A 1 1859 ? -34.241 -5.907 -16.918 1.00 83.75 1859 ASP A N 1
ATOM 14561 C CA . ASP A 1 1859 ? -34.800 -5.253 -18.108 1.00 83.75 1859 ASP A CA 1
ATOM 14562 C C . ASP A 1 1859 ? -34.095 -5.762 -19.384 1.00 83.75 1859 ASP A C 1
ATOM 14564 O O . ASP A 1 1859 ? -34.764 -6.147 -20.349 1.00 83.75 1859 ASP A O 1
ATOM 14568 N N . LEU A 1 1860 ? -32.757 -5.872 -19.367 1.00 78.75 1860 LEU A N 1
ATOM 14569 C CA . LEU A 1 1860 ? -31.982 -6.457 -20.468 1.00 78.75 1860 LEU A CA 1
ATOM 14570 C C . LEU A 1 1860 ? -32.357 -7.925 -20.702 1.00 78.75 1860 LEU A C 1
ATOM 14572 O O . LEU A 1 1860 ? -32.671 -8.308 -21.829 1.00 78.75 1860 LEU A O 1
ATOM 14576 N N . ARG A 1 1861 ? -32.392 -8.747 -19.648 1.00 78.06 1861 ARG A N 1
ATOM 14577 C CA . ARG A 1 1861 ? -32.730 -10.173 -19.762 1.00 78.06 1861 ARG A CA 1
ATOM 14578 C C . ARG A 1 1861 ? -34.135 -10.389 -20.313 1.00 78.06 1861 ARG A C 1
ATOM 14580 O O . ARG A 1 1861 ? -34.341 -11.267 -21.148 1.00 78.06 1861 ARG A O 1
ATOM 14587 N N . ARG A 1 1862 ? -35.096 -9.557 -19.906 1.00 80.19 1862 ARG A N 1
ATOM 14588 C CA . ARG A 1 1862 ? -36.463 -9.600 -20.432 1.00 80.19 1862 ARG A CA 1
ATOM 14589 C C . ARG A 1 1862 ? -36.524 -9.338 -21.935 1.00 80.19 1862 ARG A C 1
ATOM 14591 O O . ARG A 1 1862 ? -37.396 -9.897 -22.594 1.00 80.19 1862 ARG A O 1
ATOM 14598 N N . SER A 1 1863 ? -35.622 -8.517 -22.470 1.00 77.94 1863 SER A N 1
ATOM 14599 C CA . SER A 1 1863 ? -35.544 -8.264 -23.912 1.00 77.94 1863 SER A CA 1
ATOM 14600 C C . SER A 1 1863 ? -34.927 -9.423 -24.710 1.00 77.94 1863 SER A C 1
ATOM 14602 O O . SER A 1 1863 ? -35.225 -9.560 -25.893 1.00 77.94 1863 SER A O 1
ATOM 14604 N N . GLN A 1 1864 ? -34.103 -10.268 -24.075 1.00 75.81 1864 GLN A N 1
ATOM 14605 C CA . GLN A 1 1864 ? -33.306 -11.305 -24.748 1.00 75.81 1864 GLN A CA 1
ATOM 14606 C C . GLN A 1 1864 ? -33.860 -12.731 -24.597 1.00 75.81 1864 GLN A C 1
ATOM 14608 O O . GLN A 1 1864 ? -33.664 -13.554 -25.486 1.00 75.81 1864 GLN A O 1
ATOM 14613 N N . VAL A 1 1865 ? -34.535 -13.048 -23.487 1.00 73.12 1865 VAL A N 1
ATOM 14614 C CA . VAL A 1 1865 ? -34.924 -14.425 -23.134 1.00 73.12 1865 VAL A CA 1
ATOM 14615 C C . VAL A 1 1865 ? -36.400 -14.694 -23.447 1.00 73.12 1865 VAL A C 1
ATOM 14617 O O . VAL A 1 1865 ? -37.270 -13.881 -23.130 1.00 73.12 1865 VAL A O 1
ATOM 14620 N N . GLN A 1 1866 ? -36.691 -15.863 -24.030 1.00 62.66 1866 GLN A N 1
ATOM 14621 C CA . GLN A 1 1866 ? -38.048 -16.374 -24.250 1.00 62.66 1866 GLN A CA 1
ATOM 14622 C C . GLN A 1 1866 ? -38.276 -17.699 -23.502 1.00 62.66 1866 GLN A C 1
ATOM 14624 O O . GLN A 1 1866 ? -37.442 -18.596 -23.612 1.00 62.66 1866 GLN A O 1
ATOM 14629 N N . PRO A 1 1867 ? -39.401 -17.843 -22.768 1.00 77.69 1867 PRO A N 1
ATOM 14630 C CA . PRO A 1 1867 ? -40.473 -16.856 -22.584 1.00 77.69 1867 PRO A CA 1
ATOM 14631 C C . PRO A 1 1867 ? -40.038 -15.645 -21.739 1.00 77.69 1867 PRO A C 1
ATOM 14633 O O . PRO A 1 1867 ? -39.162 -15.750 -20.883 1.00 77.69 1867 PRO A O 1
ATOM 14636 N N . ARG A 1 1868 ? -40.659 -14.481 -21.992 1.00 82.38 1868 ARG A N 1
ATOM 14637 C CA . ARG A 1 1868 ? -40.321 -13.244 -21.272 1.00 82.38 1868 ARG A CA 1
ATOM 14638 C C . ARG A 1 1868 ? -40.609 -13.388 -19.765 1.00 82.38 1868 ARG A C 1
ATOM 14640 O O . ARG A 1 1868 ? -41.661 -13.927 -19.413 1.00 82.38 1868 ARG A O 1
ATOM 14647 N N . PRO A 1 1869 ? -39.769 -12.836 -18.874 1.00 83.06 1869 PRO A N 1
ATOM 14648 C CA . PRO A 1 1869 ? -40.056 -12.775 -17.444 1.00 83.06 1869 PRO A CA 1
ATOM 14649 C C . PRO A 1 1869 ? -41.359 -12.000 -17.137 1.00 83.06 1869 PRO A C 1
ATOM 14651 O O . PRO A 1 1869 ? -41.583 -10.924 -17.721 1.00 83.06 1869 PRO A O 1
ATOM 14654 N N . PRO A 1 1870 ? -42.214 -12.505 -16.224 1.00 84.75 1870 PRO A N 1
ATOM 14655 C CA . PRO A 1 1870 ? -43.523 -11.921 -15.915 1.00 84.75 1870 PRO A CA 1
ATOM 14656 C C . PRO A 1 1870 ? -43.424 -10.565 -15.192 1.00 84.75 1870 PRO A C 1
ATOM 14658 O O . PRO A 1 1870 ? -42.463 -10.294 -14.483 1.00 84.75 1870 PRO A O 1
ATOM 14661 N N . GLU A 1 1871 ? -44.398 -9.673 -15.381 1.00 83.56 1871 GLU A N 1
ATOM 14662 C CA . GLU A 1 1871 ? -44.488 -8.380 -14.677 1.00 83.56 1871 GLU A CA 1
ATOM 14663 C C . GLU A 1 1871 ? -44.920 -8.536 -13.210 1.00 83.56 1871 GLU A C 1
ATOM 14665 O O . GLU A 1 1871 ? -45.626 -9.491 -12.887 1.00 83.56 1871 GLU A O 1
ATOM 14670 N N . PRO A 1 1872 ? -44.613 -7.581 -12.308 1.00 82.00 1872 PRO A N 1
ATOM 14671 C CA . PRO A 1 1872 ? -45.043 -7.645 -10.910 1.00 82.00 1872 PRO A CA 1
ATOM 14672 C C . PRO A 1 1872 ? -46.549 -7.890 -10.730 1.00 82.00 1872 PRO A C 1
ATOM 14674 O O . PRO A 1 1872 ? -46.933 -8.670 -9.864 1.00 82.00 1872 PRO A O 1
ATOM 14677 N N . LEU A 1 1873 ? -47.407 -7.291 -11.569 1.00 85.75 1873 LEU A N 1
ATOM 14678 C CA . LEU A 1 1873 ? -48.853 -7.559 -11.543 1.00 85.75 1873 LEU A CA 1
ATOM 14679 C C . LEU A 1 1873 ? -49.210 -8.967 -12.044 1.00 85.75 1873 LEU A C 1
ATOM 14681 O O . LEU A 1 1873 ? -50.155 -9.569 -11.539 1.00 85.75 1873 LEU A O 1
ATOM 14685 N N . GLU A 1 1874 ? -48.469 -9.503 -13.017 1.00 88.31 1874 GLU A N 1
ATOM 14686 C CA . GLU A 1 1874 ? -48.655 -10.874 -13.510 1.00 88.31 1874 GLU A CA 1
ATOM 14687 C C . GLU A 1 1874 ? -48.260 -11.880 -12.424 1.00 88.31 1874 GLU A C 1
ATOM 14689 O O . GLU A 1 1874 ? -49.025 -12.797 -12.139 1.00 88.31 1874 GLU A O 1
ATOM 14694 N N . ILE A 1 1875 ? -47.132 -11.653 -11.741 1.00 87.75 1875 ILE A N 1
ATOM 14695 C CA . ILE A 1 1875 ? -46.689 -12.464 -10.599 1.00 87.75 1875 ILE A CA 1
ATOM 14696 C C . ILE A 1 1875 ? -47.707 -12.379 -9.460 1.00 87.75 1875 ILE A C 1
ATOM 14698 O O . ILE A 1 1875 ? -48.076 -13.400 -8.882 1.00 87.75 1875 ILE A O 1
ATOM 14702 N N . GLN A 1 1876 ? -48.201 -11.176 -9.148 1.00 86.44 1876 GLN A N 1
ATOM 14703 C CA . GLN A 1 1876 ? -49.237 -10.995 -8.134 1.00 86.44 1876 GLN A CA 1
ATOM 14704 C C . GLN A 1 1876 ? -50.485 -11.803 -8.474 1.00 86.44 1876 GLN A C 1
ATOM 14706 O O . GLN A 1 1876 ? -51.019 -12.488 -7.603 1.00 86.44 1876 GLN A O 1
ATOM 14711 N N . LYS A 1 1877 ? -50.922 -11.760 -9.737 1.00 88.69 1877 LYS A N 1
ATOM 14712 C CA . LYS A 1 1877 ? -52.067 -12.530 -10.215 1.00 88.69 1877 LYS A CA 1
ATOM 14713 C C . LYS A 1 1877 ? -51.812 -14.034 -10.096 1.00 88.69 1877 LYS A C 1
ATOM 14715 O O . LYS A 1 1877 ? -52.613 -14.712 -9.471 1.00 88.69 1877 LYS A O 1
ATOM 14720 N N . MET A 1 1878 ? -50.664 -14.530 -10.561 1.00 87.50 1878 MET A N 1
ATOM 14721 C CA . MET A 1 1878 ? -50.262 -15.939 -10.439 1.00 87.50 1878 MET A CA 1
ATOM 14722 C C . MET A 1 1878 ? -50.268 -16.435 -8.984 1.00 87.50 1878 MET A C 1
ATOM 14724 O O . MET A 1 1878 ? -50.782 -17.512 -8.692 1.00 87.50 1878 MET A O 1
ATOM 14728 N N . LEU A 1 1879 ? -49.726 -15.643 -8.052 1.00 86.25 1879 LEU A N 1
ATOM 14729 C CA . LEU A 1 1879 ? -49.720 -15.977 -6.624 1.00 86.25 1879 LEU A CA 1
ATOM 14730 C C . LEU A 1 1879 ? -51.117 -15.880 -5.992 1.00 86.25 1879 LEU A C 1
ATOM 14732 O O . LEU A 1 1879 ? -51.426 -16.644 -5.080 1.00 86.25 1879 LEU A O 1
ATOM 14736 N N . THR A 1 1880 ? -51.965 -14.963 -6.463 1.00 85.38 1880 THR A N 1
ATOM 14737 C CA . THR A 1 1880 ? -53.355 -14.846 -5.991 1.00 85.38 1880 THR A CA 1
ATOM 14738 C C . THR A 1 1880 ? -54.191 -16.034 -6.468 1.00 85.38 1880 THR A C 1
ATOM 14740 O O . THR A 1 1880 ? -54.872 -16.660 -5.658 1.00 85.38 1880 THR A O 1
ATOM 14743 N N . ASP A 1 1881 ? -54.063 -16.404 -7.745 1.00 88.38 1881 ASP A N 1
ATOM 14744 C CA . ASP A 1 1881 ? -54.758 -17.530 -8.381 1.00 88.38 1881 ASP A CA 1
ATOM 14745 C C . ASP A 1 1881 ? -54.354 -18.875 -7.756 1.00 88.38 1881 ASP A C 1
ATOM 14747 O O . ASP A 1 1881 ? -55.171 -19.787 -7.635 1.00 88.38 1881 ASP A O 1
ATOM 14751 N N . ALA A 1 1882 ? -53.106 -18.984 -7.288 1.00 83.88 1882 ALA A N 1
ATOM 14752 C CA . ALA A 1 1882 ? -52.613 -20.155 -6.579 1.00 83.88 1882 ALA A CA 1
ATOM 14753 C C . ALA A 1 1882 ? -53.319 -20.403 -5.232 1.00 83.88 1882 ALA A C 1
ATOM 14755 O O . ALA A 1 1882 ? -53.230 -21.516 -4.743 1.00 83.88 1882 ALA A O 1
ATOM 14756 N N . GLY A 1 1883 ? -54.019 -19.433 -4.622 1.00 77.06 1883 GLY A N 1
ATOM 14757 C CA . GLY A 1 1883 ? -54.899 -19.610 -3.450 1.00 77.06 1883 GLY A CA 1
ATOM 14758 C C . GLY A 1 1883 ? -54.237 -20.144 -2.163 1.00 77.06 1883 GLY A C 1
ATOM 14759 O O . GLY A 1 1883 ? -54.084 -19.423 -1.169 1.00 77.06 1883 GLY A O 1
ATOM 14760 N N . THR A 1 1884 ? -53.837 -21.419 -2.140 1.00 84.88 1884 THR A N 1
ATOM 14761 C CA . THR A 1 1884 ? -53.209 -22.072 -0.982 1.00 84.88 1884 THR A CA 1
ATOM 14762 C C . THR A 1 1884 ? -51.724 -21.696 -0.827 1.00 84.88 1884 THR A C 1
ATOM 14764 O O . THR A 1 1884 ? -51.029 -21.475 -1.822 1.00 84.88 1884 THR A O 1
ATOM 14767 N N . PRO A 1 1885 ? -51.176 -21.651 0.407 1.00 83.38 1885 PRO A N 1
ATOM 14768 C CA . PRO A 1 1885 ? -49.751 -21.378 0.628 1.00 83.38 1885 PRO A CA 1
ATOM 14769 C C . PRO A 1 1885 ? -48.818 -22.361 -0.094 1.00 83.38 1885 PRO A C 1
ATOM 14771 O O . PRO A 1 1885 ? -47.808 -21.947 -0.650 1.00 83.38 1885 PRO A O 1
ATOM 14774 N N . ARG A 1 1886 ? -49.170 -23.656 -0.149 1.00 86.06 1886 ARG A N 1
ATOM 14775 C CA . ARG A 1 1886 ? -48.365 -24.674 -0.851 1.00 86.06 1886 ARG A CA 1
ATOM 14776 C C . ARG A 1 1886 ? -48.297 -24.423 -2.357 1.00 86.06 1886 ARG A C 1
ATOM 14778 O O . ARG A 1 1886 ? -47.218 -24.505 -2.933 1.00 86.06 1886 ARG A O 1
ATOM 14785 N N . GLN A 1 1887 ? -49.423 -24.083 -2.986 1.00 87.94 1887 GLN A N 1
ATOM 14786 C CA . GLN A 1 1887 ? -49.460 -23.743 -4.411 1.00 87.94 1887 GLN A CA 1
ATOM 14787 C C . GLN A 1 1887 ? -48.702 -22.440 -4.690 1.00 87.94 1887 GLN A C 1
ATOM 14789 O O . GLN A 1 1887 ? -47.950 -22.383 -5.656 1.00 87.94 1887 GLN A O 1
ATOM 14794 N N . ARG A 1 1888 ? -48.817 -21.427 -3.817 1.00 88.44 1888 ARG A N 1
ATOM 14795 C CA . ARG A 1 1888 ? -48.021 -20.190 -3.913 1.00 88.44 1888 ARG A CA 1
ATOM 14796 C C . ARG A 1 1888 ? -46.523 -20.461 -3.880 1.00 88.44 1888 ARG A C 1
ATOM 14798 O O . ARG A 1 1888 ? -45.806 -19.949 -4.731 1.00 88.44 1888 ARG A O 1
ATOM 14805 N N . VAL A 1 1889 ? -46.063 -21.297 -2.949 1.00 89.62 1889 VAL A N 1
ATOM 14806 C CA . VAL A 1 1889 ? -44.655 -21.711 -2.871 1.00 89.62 1889 VAL A CA 1
ATOM 14807 C C . VAL A 1 1889 ? -44.231 -22.451 -4.133 1.00 89.62 1889 VAL A C 1
ATOM 14809 O O . VAL A 1 1889 ? -43.163 -22.160 -4.665 1.00 89.62 1889 VAL A O 1
ATOM 14812 N N . HIS A 1 1890 ? -45.059 -23.366 -4.642 1.00 90.31 1890 HIS A N 1
ATOM 14813 C CA . HIS A 1 1890 ? -44.757 -24.094 -5.872 1.00 90.31 1890 HIS A CA 1
ATOM 14814 C C . HIS A 1 1890 ? -44.643 -23.156 -7.082 1.00 90.31 1890 HIS A C 1
ATOM 14816 O O . HIS A 1 1890 ? -43.635 -23.194 -7.772 1.00 90.31 1890 HIS A O 1
ATOM 14822 N N . VAL A 1 1891 ? -45.601 -22.248 -7.296 1.00 90.00 1891 VAL A N 1
ATOM 14823 C CA . VAL A 1 1891 ? -45.541 -21.245 -8.378 1.00 90.00 1891 VAL A CA 1
ATOM 14824 C C . VAL A 1 1891 ? -44.331 -20.324 -8.211 1.00 90.00 1891 VAL A C 1
ATOM 14826 O O . VAL A 1 1891 ? -43.612 -20.046 -9.171 1.00 90.00 1891 VAL A O 1
ATOM 14829 N N . PHE A 1 1892 ? -44.064 -19.871 -6.985 1.00 90.00 1892 PHE A N 1
ATOM 14830 C CA . PHE A 1 1892 ? -42.919 -19.017 -6.693 1.00 90.00 1892 PHE A CA 1
ATOM 14831 C C . PHE A 1 1892 ? -41.594 -19.717 -7.029 1.00 90.00 1892 PHE A C 1
ATOM 14833 O O . PHE A 1 1892 ? -40.764 -19.150 -7.729 1.00 90.00 1892 PHE A O 1
ATOM 14840 N N . THR A 1 1893 ? -41.416 -20.964 -6.594 1.00 89.31 1893 THR A N 1
ATOM 14841 C CA . THR A 1 1893 ? -40.165 -21.719 -6.775 1.00 89.31 1893 THR A CA 1
ATOM 14842 C C . THR A 1 1893 ? -39.993 -22.312 -8.172 1.00 89.31 1893 THR A C 1
ATOM 14844 O O . THR A 1 1893 ? -38.889 -22.264 -8.700 1.00 89.31 1893 THR A O 1
ATOM 14847 N N . ALA A 1 1894 ? -41.053 -22.836 -8.789 1.00 87.81 1894 ALA A N 1
ATOM 14848 C CA . ALA A 1 1894 ? -40.987 -23.517 -10.083 1.00 87.81 1894 ALA A CA 1
ATOM 14849 C C . ALA A 1 1894 ? -41.162 -22.578 -11.286 1.00 87.81 1894 ALA A C 1
ATOM 14851 O O . ALA A 1 1894 ? -40.780 -22.937 -12.396 1.00 87.81 1894 ALA A O 1
ATOM 14852 N N . THR A 1 1895 ? -41.750 -21.390 -11.102 1.00 87.25 1895 THR A N 1
ATOM 14853 C CA . THR A 1 1895 ? -42.046 -20.467 -12.213 1.00 87.25 1895 THR A CA 1
ATOM 14854 C C . THR A 1 1895 ? -41.420 -19.091 -12.018 1.00 87.25 1895 THR A C 1
ATOM 14856 O O . THR A 1 1895 ? -40.785 -18.580 -12.936 1.00 87.25 1895 THR A O 1
ATOM 14859 N N . VAL A 1 1896 ? -41.563 -18.482 -10.836 1.00 88.81 1896 VAL A N 1
ATOM 14860 C CA . VAL A 1 1896 ? -41.099 -17.101 -10.615 1.00 88.81 1896 VAL A CA 1
ATOM 14861 C C . VAL A 1 1896 ? -39.579 -17.032 -10.454 1.00 88.81 1896 VAL A C 1
ATOM 14863 O O . VAL A 1 1896 ? -38.935 -16.310 -11.207 1.00 88.81 1896 VAL A O 1
ATOM 14866 N N . LEU A 1 1897 ? -38.985 -17.773 -9.513 1.00 89.25 1897 LEU A N 1
ATOM 14867 C CA . LEU A 1 1897 ? -37.536 -17.716 -9.261 1.00 89.25 1897 LEU A CA 1
ATOM 14868 C C . LEU A 1 1897 ? -36.683 -18.069 -10.499 1.00 89.25 1897 LEU A C 1
ATOM 14870 O O . LEU A 1 1897 ? -35.745 -17.317 -10.767 1.00 89.25 1897 LEU A O 1
ATOM 14874 N N . PRO A 1 1898 ? -37.009 -19.103 -11.310 1.00 86.38 1898 PRO A N 1
ATOM 14875 C CA . PRO A 1 1898 ? -36.262 -19.410 -12.534 1.00 86.38 1898 PRO A CA 1
ATOM 14876 C C . PRO A 1 1898 ? -36.325 -18.304 -13.597 1.00 86.38 1898 PRO A C 1
ATOM 14878 O O . PRO A 1 1898 ? -35.400 -18.163 -14.393 1.00 86.38 1898 PRO A O 1
ATOM 14881 N N . ALA A 1 1899 ? -37.389 -17.492 -13.609 1.00 86.69 1899 ALA A N 1
ATOM 14882 C CA . ALA A 1 1899 ? -37.508 -16.352 -14.519 1.00 86.69 1899 ALA A CA 1
ATOM 14883 C C . ALA A 1 1899 ? -36.628 -15.154 -14.101 1.00 86.69 1899 ALA A C 1
ATOM 14885 O O . ALA A 1 1899 ? -36.336 -14.291 -14.932 1.00 86.69 1899 ALA A O 1
ATOM 14886 N N . PHE A 1 1900 ? -36.197 -15.105 -12.835 1.00 88.50 1900 PHE A N 1
ATOM 14887 C CA . PHE A 1 1900 ? -35.391 -14.032 -12.242 1.00 88.50 1900 PHE A CA 1
ATOM 14888 C C . PHE A 1 1900 ? -34.156 -14.586 -11.515 1.00 88.50 1900 PHE A C 1
ATOM 14890 O O . PHE A 1 1900 ? -34.046 -14.427 -10.302 1.00 88.50 1900 PHE A O 1
ATOM 14897 N N . PRO A 1 1901 ? -33.215 -15.247 -12.203 1.00 87.00 1901 PRO A N 1
ATOM 14898 C CA . PRO A 1 1901 ? -32.014 -15.769 -11.553 1.00 87.00 1901 PRO A CA 1
ATOM 14899 C C . PRO A 1 1901 ? -31.147 -14.637 -10.976 1.00 87.00 1901 PRO A C 1
ATOM 14901 O O . PRO A 1 1901 ? -31.273 -13.487 -11.403 1.00 87.00 1901 PRO A O 1
ATOM 14904 N N . PRO A 1 1902 ? -30.262 -14.940 -10.013 1.00 89.38 1902 PRO A N 1
ATOM 14905 C CA . PRO A 1 1902 ? -29.448 -13.927 -9.358 1.00 89.38 1902 PRO A CA 1
ATOM 14906 C C . PRO A 1 1902 ? -28.491 -13.222 -10.330 1.00 89.38 1902 PRO A C 1
ATOM 14908 O O . PRO A 1 1902 ? -27.761 -13.862 -11.076 1.00 89.38 1902 PRO A O 1
ATOM 14911 N N . VAL A 1 1903 ? -28.481 -11.890 -10.283 1.00 88.50 1903 VAL A N 1
ATOM 14912 C CA . VAL A 1 1903 ? -27.651 -10.987 -11.104 1.00 88.50 1903 VAL A CA 1
ATOM 14913 C C . VAL A 1 1903 ? -26.783 -10.050 -10.254 1.00 88.50 1903 VAL A C 1
ATOM 14915 O O . VAL A 1 1903 ? -25.897 -9.376 -10.772 1.00 88.50 1903 VAL A O 1
ATOM 14918 N N . LEU A 1 1904 ? -26.990 -9.997 -8.932 1.00 90.81 1904 LEU A N 1
ATOM 14919 C CA . LEU A 1 1904 ? -26.206 -9.119 -8.055 1.00 90.81 1904 LEU A CA 1
ATOM 14920 C C . LEU A 1 1904 ? -24.717 -9.500 -8.007 1.00 90.81 1904 LEU A C 1
ATOM 14922 O O . LEU A 1 1904 ? -23.867 -8.615 -7.982 1.00 90.81 1904 LEU A O 1
ATOM 14926 N N . GLN A 1 1905 ? -24.392 -10.796 -8.029 1.00 87.31 1905 GLN A N 1
ATOM 14927 C CA . GLN A 1 1905 ? -23.005 -11.272 -8.103 1.00 87.31 1905 GLN A CA 1
ATOM 14928 C C . GLN A 1 1905 ? -22.324 -10.788 -9.390 1.00 87.31 1905 GLN A C 1
ATOM 14930 O O . GLN A 1 1905 ? -21.196 -10.298 -9.363 1.00 87.31 1905 GLN A O 1
ATOM 14935 N N . GLU A 1 1906 ? -23.042 -10.863 -10.512 1.00 82.50 1906 GLU A N 1
ATOM 14936 C CA . GLU A 1 1906 ? -22.576 -10.349 -11.795 1.00 82.50 1906 GLU A CA 1
ATOM 14937 C C . GLU A 1 1906 ? -22.329 -8.837 -11.723 1.00 82.50 1906 GLU A C 1
ATOM 14939 O O . GLU A 1 1906 ? -21.306 -8.356 -12.213 1.00 82.50 1906 GLU A O 1
ATOM 14944 N N . TRP A 1 1907 ? -23.201 -8.086 -11.043 1.00 86.81 1907 TRP A N 1
ATOM 14945 C CA . TRP A 1 1907 ? -22.964 -6.668 -10.786 1.00 86.81 1907 TRP A CA 1
ATOM 14946 C C . TRP A 1 1907 ? -21.696 -6.422 -9.960 1.00 86.81 1907 TRP A C 1
ATOM 14948 O O . TRP A 1 1907 ? -20.929 -5.535 -10.327 1.00 86.81 1907 TRP A O 1
ATOM 14958 N N . PHE A 1 1908 ? -21.421 -7.203 -8.906 1.00 87.56 1908 PHE A N 1
ATOM 14959 C CA . PHE A 1 1908 ? -20.171 -7.090 -8.138 1.00 87.56 1908 PHE A CA 1
ATOM 14960 C C . PHE A 1 1908 ? -18.948 -7.338 -9.016 1.00 87.56 1908 PHE A C 1
ATOM 14962 O O . PHE A 1 1908 ? -18.031 -6.516 -9.032 1.00 87.56 1908 PHE A O 1
ATOM 14969 N N . MET A 1 1909 ? -18.951 -8.434 -9.779 1.00 81.44 1909 MET A N 1
ATOM 14970 C CA . MET A 1 1909 ? -17.853 -8.760 -10.684 1.00 81.44 1909 MET A CA 1
ATOM 14971 C C . MET A 1 1909 ? -17.649 -7.661 -11.717 1.00 81.44 1909 MET A C 1
ATOM 14973 O O . MET A 1 1909 ? -16.506 -7.301 -11.960 1.00 81.44 1909 MET A O 1
ATOM 14977 N N . ARG A 1 1910 ? -18.725 -7.092 -12.286 1.00 76.69 1910 ARG A N 1
ATOM 14978 C CA . ARG A 1 1910 ? -18.680 -6.010 -13.286 1.00 76.69 1910 ARG A CA 1
ATOM 14979 C C . ARG A 1 1910 ? -18.233 -4.669 -12.699 1.00 76.69 1910 ARG A C 1
ATOM 14981 O O . ARG A 1 1910 ? -17.404 -4.001 -13.315 1.00 76.69 1910 ARG A O 1
ATOM 14988 N N . ARG A 1 1911 ? -18.759 -4.283 -11.531 1.00 80.06 1911 ARG A N 1
ATOM 14989 C CA . ARG A 1 1911 ? -18.470 -3.004 -10.860 1.00 80.06 1911 ARG A CA 1
ATOM 14990 C C . ARG A 1 1911 ? -17.051 -2.956 -10.299 1.00 80.06 1911 ARG A C 1
ATOM 14992 O O . ARG A 1 1911 ? -16.430 -1.900 -10.369 1.00 80.06 1911 ARG A O 1
ATOM 14999 N N . PHE A 1 1912 ? -16.547 -4.081 -9.794 1.00 81.69 1912 PHE A N 1
ATOM 15000 C CA . PHE A 1 1912 ? -15.204 -4.215 -9.236 1.00 81.69 1912 PHE A CA 1
ATOM 15001 C C . PHE A 1 1912 ? -14.368 -5.160 -10.125 1.00 81.69 1912 PHE A C 1
ATOM 15003 O O . PHE A 1 1912 ? -14.333 -6.360 -9.887 1.00 81.69 1912 PHE A O 1
ATOM 15010 N N . PRO A 1 1913 ? -13.737 -4.661 -11.204 1.00 73.12 1913 PRO A N 1
ATOM 15011 C CA . PRO A 1 1913 ? -12.928 -5.481 -12.118 1.00 73.12 1913 PRO A CA 1
ATOM 15012 C C . PRO A 1 1913 ? -11.632 -6.000 -11.508 1.00 73.12 1913 PRO A C 1
ATOM 15014 O O . PRO A 1 1913 ? -11.172 -7.070 -11.889 1.00 73.12 1913 PRO A O 1
ATOM 15017 N N . TYR A 1 1914 ? -11.047 -5.239 -10.586 1.00 77.19 1914 TYR A N 1
ATOM 15018 C CA . TY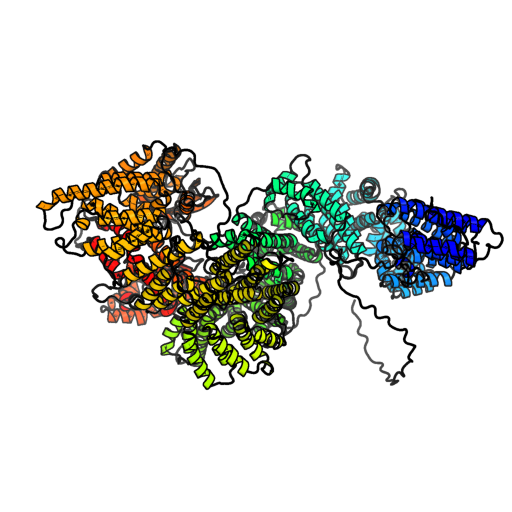R A 1 1914 ? -9.791 -5.600 -9.948 1.00 77.19 1914 TYR A CA 1
ATOM 15019 C C . TYR A 1 1914 ? -10.046 -6.626 -8.846 1.00 77.19 1914 TYR A C 1
ATOM 15021 O O . TYR A 1 1914 ? -10.778 -6.304 -7.902 1.00 77.19 1914 TYR A O 1
ATOM 15029 N N . PRO A 1 1915 ? -9.432 -7.820 -8.904 1.00 81.12 1915 PRO A N 1
ATOM 15030 C CA . PRO A 1 1915 ? -9.750 -8.913 -7.989 1.00 81.12 1915 PRO A CA 1
ATOM 15031 C C . PRO A 1 1915 ? -9.642 -8.567 -6.500 1.00 81.12 1915 PRO A C 1
ATOM 15033 O O . PRO A 1 1915 ? -10.530 -8.908 -5.721 1.00 81.12 1915 PRO A O 1
ATOM 15036 N N . ALA A 1 1916 ? -8.603 -7.831 -6.092 1.00 74.69 1916 ALA A N 1
ATOM 15037 C CA . ALA A 1 1916 ? -8.421 -7.418 -4.698 1.00 74.69 1916 ALA A CA 1
ATOM 15038 C C . ALA A 1 1916 ? -9.539 -6.476 -4.207 1.00 74.69 1916 ALA A C 1
ATOM 15040 O O . ALA A 1 1916 ? -10.053 -6.624 -3.094 1.00 74.69 1916 ALA A O 1
ATOM 15041 N N . VAL A 1 1917 ? -9.960 -5.529 -5.054 1.00 77.12 1917 VAL A N 1
ATOM 15042 C CA . VAL A 1 1917 ? -11.054 -4.593 -4.748 1.00 77.12 1917 VAL A CA 1
ATOM 15043 C C . VAL A 1 1917 ? -12.391 -5.330 -4.729 1.00 77.12 1917 VAL A C 1
ATOM 15045 O O . VAL A 1 1917 ? -13.194 -5.115 -3.826 1.00 77.12 1917 VAL A O 1
ATOM 15048 N N . TRP A 1 1918 ? -12.609 -6.246 -5.675 1.00 85.12 1918 TRP A N 1
ATOM 15049 C CA . TRP A 1 1918 ? -13.793 -7.101 -5.737 1.00 85.12 1918 TRP A CA 1
ATOM 15050 C C . TRP A 1 1918 ? -13.960 -7.965 -4.491 1.00 85.12 1918 TRP A C 1
ATOM 15052 O O . TRP A 1 1918 ? -15.028 -7.953 -3.875 1.00 85.12 1918 TRP A O 1
ATOM 15062 N N . PHE A 1 1919 ? -12.902 -8.672 -4.088 1.00 83.44 1919 PHE A N 1
ATOM 15063 C CA . PHE A 1 1919 ? -12.931 -9.533 -2.912 1.00 83.44 1919 PHE A CA 1
ATOM 15064 C C . PHE A 1 1919 ? -13.255 -8.725 -1.650 1.00 83.44 1919 PHE A C 1
ATOM 15066 O O . PHE A 1 1919 ? -14.130 -9.112 -0.870 1.00 83.44 1919 PHE A O 1
ATOM 15073 N N . THR A 1 1920 ? -12.614 -7.560 -1.499 1.00 80.88 1920 THR A N 1
ATOM 15074 C CA . THR A 1 1920 ? -12.862 -6.625 -0.393 1.00 80.88 1920 THR A CA 1
ATOM 15075 C C . THR A 1 1920 ? -14.306 -6.115 -0.406 1.00 80.88 1920 THR A C 1
ATOM 15077 O O . THR A 1 1920 ? -14.980 -6.153 0.623 1.00 80.88 1920 THR A O 1
ATOM 15080 N N . ALA A 1 1921 ? -14.823 -5.702 -1.568 1.00 85.12 1921 ALA A N 1
ATOM 15081 C CA . ALA A 1 1921 ? -16.181 -5.183 -1.710 1.00 85.12 1921 ALA A CA 1
ATOM 15082 C C . ALA A 1 1921 ? -17.254 -6.244 -1.418 1.00 85.12 1921 ALA A C 1
ATOM 15084 O O . ALA A 1 1921 ? -18.237 -5.964 -0.729 1.00 85.12 1921 ALA A O 1
ATOM 15085 N N . ARG A 1 1922 ? -17.046 -7.484 -1.876 1.00 89.06 1922 ARG A N 1
ATOM 15086 C CA . ARG A 1 1922 ? -17.913 -8.633 -1.571 1.00 89.06 1922 ARG A CA 1
ATOM 15087 C C . ARG A 1 1922 ? -17.935 -8.945 -0.077 1.00 89.06 1922 ARG A C 1
ATOM 15089 O O . ARG A 1 1922 ? -18.993 -9.186 0.508 1.00 89.06 1922 ARG A O 1
ATOM 15096 N N . LEU A 1 1923 ? -16.767 -8.954 0.556 1.00 87.69 1923 LEU A N 1
ATOM 15097 C CA . LEU A 1 1923 ? -16.647 -9.238 1.980 1.00 87.69 1923 LEU A CA 1
ATOM 15098 C C . LEU A 1 1923 ? -17.304 -8.127 2.815 1.00 87.69 1923 LEU A C 1
ATOM 15100 O O . LEU A 1 1923 ? -18.048 -8.425 3.752 1.00 87.69 1923 LEU A O 1
ATOM 15104 N N . GLN A 1 1924 ? -17.129 -6.864 2.414 1.00 86.62 1924 GLN A N 1
ATOM 15105 C CA . GLN A 1 1924 ? -17.793 -5.710 3.019 1.00 86.62 1924 GLN A CA 1
ATOM 15106 C C . GLN A 1 1924 ? -19.317 -5.776 2.857 1.00 86.62 1924 GLN A C 1
ATOM 15108 O O . GLN A 1 1924 ? -20.034 -5.556 3.836 1.00 86.62 1924 GLN A O 1
ATOM 15113 N N . PHE A 1 1925 ? -19.826 -6.133 1.672 1.00 92.75 1925 PHE A N 1
ATOM 15114 C CA . PHE A 1 1925 ? -21.251 -6.392 1.428 1.00 92.75 1925 PHE A CA 1
ATOM 15115 C C . PHE A 1 1925 ? -21.794 -7.450 2.390 1.00 92.75 1925 PHE A C 1
ATOM 15117 O O . PHE A 1 1925 ? -22.750 -7.206 3.122 1.00 92.75 1925 PHE A O 1
ATOM 15124 N N . THR A 1 1926 ? -21.124 -8.600 2.447 1.00 93.00 1926 THR A N 1
ATOM 15125 C CA . THR A 1 1926 ? -21.534 -9.760 3.245 1.00 93.00 1926 THR A CA 1
ATOM 15126 C C . THR A 1 1926 ? -21.578 -9.435 4.740 1.00 93.00 1926 THR A C 1
ATOM 15128 O O . THR A 1 1926 ? -22.568 -9.710 5.419 1.00 93.00 1926 THR A O 1
ATOM 15131 N N . ARG A 1 1927 ? -20.522 -8.800 5.259 1.00 92.00 1927 ARG A N 1
ATOM 15132 C CA . ARG A 1 1927 ? -20.386 -8.443 6.678 1.00 92.00 1927 ARG A CA 1
ATOM 15133 C C . ARG A 1 1927 ? -21.370 -7.353 7.095 1.00 92.00 1927 ARG A C 1
ATOM 15135 O O . ARG A 1 1927 ? -22.060 -7.509 8.099 1.00 92.00 1927 ARG A O 1
ATOM 15142 N N . SER A 1 1928 ? -21.491 -6.275 6.318 1.00 92.06 1928 SER A N 1
ATOM 15143 C CA . SER A 1 1928 ? -22.439 -5.189 6.619 1.00 92.06 1928 SER A CA 1
ATOM 15144 C C . SER A 1 1928 ? -23.899 -5.646 6.518 1.00 92.06 1928 SER A C 1
ATOM 15146 O O . SER A 1 1928 ? -24.704 -5.305 7.388 1.00 92.06 1928 SER A O 1
ATOM 15148 N N . ALA A 1 1929 ? -24.229 -6.495 5.536 1.00 94.38 1929 ALA A N 1
ATOM 15149 C CA . ALA A 1 1929 ? -25.542 -7.124 5.432 1.00 94.38 1929 ALA A CA 1
ATOM 15150 C C . ALA A 1 1929 ? -25.850 -7.995 6.658 1.00 94.38 1929 ALA A C 1
ATOM 15152 O O . ALA A 1 1929 ? -26.956 -7.915 7.192 1.00 94.38 1929 ALA A O 1
ATOM 15153 N N . ALA A 1 1930 ? -24.888 -8.792 7.137 1.00 95.12 1930 ALA A N 1
ATOM 15154 C CA . ALA A 1 1930 ? -25.054 -9.645 8.316 1.00 95.12 1930 ALA A CA 1
ATOM 15155 C C . ALA A 1 1930 ? -25.312 -8.829 9.590 1.00 95.12 1930 ALA A C 1
ATOM 15157 O O . ALA A 1 1930 ? -26.289 -9.075 10.303 1.00 95.12 1930 ALA A O 1
ATOM 15158 N N . VAL A 1 1931 ? -24.476 -7.818 9.852 1.00 94.31 1931 VAL A N 1
ATOM 15159 C CA . VAL A 1 1931 ? -24.605 -6.963 11.040 1.00 94.31 1931 VAL A CA 1
ATOM 15160 C C . VAL A 1 1931 ? -25.950 -6.228 11.023 1.00 94.31 1931 VAL A C 1
ATOM 15162 O O . VAL A 1 1931 ? -26.670 -6.231 12.024 1.00 94.31 1931 VAL A O 1
ATOM 15165 N N . MET A 1 1932 ? -26.336 -5.652 9.879 1.00 92.69 1932 MET A N 1
ATOM 15166 C CA . MET A 1 1932 ? -27.599 -4.924 9.750 1.00 92.69 1932 MET A CA 1
ATOM 15167 C C . MET A 1 1932 ? -28.823 -5.853 9.811 1.00 92.69 1932 MET A C 1
ATOM 15169 O O . MET A 1 1932 ? -29.857 -5.475 10.360 1.00 92.69 1932 MET A O 1
ATOM 15173 N N . SER A 1 1933 ? -28.707 -7.086 9.316 1.00 93.94 1933 SER A N 1
ATOM 15174 C CA . SER A 1 1933 ? -29.758 -8.105 9.422 1.00 93.94 1933 SER A CA 1
ATOM 15175 C C . SER A 1 1933 ? -30.012 -8.506 10.872 1.00 93.94 1933 SER A C 1
ATOM 15177 O O . SER A 1 1933 ? -31.161 -8.531 11.306 1.00 93.94 1933 SER A O 1
ATOM 15179 N N . MET A 1 1934 ? -28.956 -8.761 11.653 1.00 94.62 1934 MET A N 1
ATOM 15180 C CA . MET A 1 1934 ? -29.100 -9.123 13.068 1.00 94.62 1934 MET A CA 1
ATOM 15181 C C . MET A 1 1934 ? -29.593 -7.952 13.915 1.00 94.62 1934 MET A C 1
ATOM 15183 O O . MET A 1 1934 ? -30.533 -8.115 14.694 1.00 94.62 1934 MET A O 1
ATOM 15187 N N . ALA A 1 1935 ? -29.024 -6.757 13.727 1.00 91.38 1935 ALA A N 1
ATOM 15188 C CA . ALA A 1 1935 ? -29.492 -5.560 14.417 1.00 91.38 1935 ALA A CA 1
ATOM 15189 C C . ALA A 1 1935 ? -30.961 -5.255 14.066 1.00 91.38 1935 ALA A C 1
ATOM 15191 O O . ALA A 1 1935 ? -31.771 -5.006 14.960 1.00 91.38 1935 ALA A O 1
ATOM 15192 N N . GLY A 1 1936 ? -31.335 -5.364 12.787 1.00 90.44 1936 GLY A N 1
ATOM 15193 C CA . GLY A 1 1936 ? -32.711 -5.210 12.316 1.00 90.44 1936 GLY A CA 1
ATOM 15194 C C . GLY A 1 1936 ? -33.669 -6.240 12.918 1.00 90.44 1936 GLY A C 1
ATOM 15195 O O . GLY A 1 1936 ? -34.707 -5.856 13.453 1.00 90.44 1936 GLY A O 1
ATOM 15196 N N . ALA A 1 1937 ? -33.301 -7.523 12.920 1.00 89.88 1937 ALA A N 1
ATOM 15197 C CA . ALA A 1 1937 ? -34.116 -8.601 13.482 1.00 89.88 1937 ALA A CA 1
ATOM 15198 C C . ALA A 1 1937 ? -34.351 -8.436 14.993 1.00 89.88 1937 ALA A C 1
ATOM 15200 O O . ALA A 1 1937 ? -35.465 -8.625 15.484 1.00 89.88 1937 ALA A O 1
ATOM 15201 N N . VAL A 1 1938 ? -33.319 -8.039 15.744 1.00 88.75 1938 VAL A N 1
ATOM 15202 C CA . VAL A 1 1938 ? -33.424 -7.797 17.191 1.00 88.75 1938 VAL A CA 1
ATOM 15203 C C . VAL A 1 1938 ? -34.316 -6.587 17.492 1.00 88.75 1938 VAL A C 1
ATOM 15205 O O . VAL A 1 1938 ? -35.176 -6.653 18.380 1.00 88.75 1938 VAL A O 1
ATOM 15208 N N . LEU A 1 1939 ? -34.156 -5.495 16.741 1.00 86.06 1939 LEU A N 1
ATOM 15209 C CA . LEU A 1 1939 ? -34.953 -4.274 16.901 1.00 86.06 1939 LEU A CA 1
ATOM 15210 C C . LEU A 1 1939 ? -36.382 -4.410 16.343 1.00 86.06 1939 LEU A C 1
ATOM 15212 O O . LEU A 1 1939 ? -37.270 -3.647 16.729 1.00 86.06 1939 LEU A O 1
ATOM 15216 N N . GLY A 1 1940 ? -36.632 -5.400 15.483 1.00 85.44 1940 GLY A N 1
ATOM 15217 C CA . GLY A 1 1940 ? -37.898 -5.572 14.772 1.00 85.44 1940 GLY A CA 1
ATOM 15218 C C . GLY A 1 1940 ? -38.093 -4.519 13.679 1.00 85.44 1940 GLY A C 1
ATOM 15219 O O . GLY A 1 1940 ? -39.175 -3.941 13.581 1.00 85.44 1940 GLY A O 1
ATOM 15220 N N . LEU A 1 1941 ? -37.036 -4.219 12.922 1.00 86.56 1941 LEU A N 1
ATOM 15221 C CA . LEU A 1 1941 ? -37.058 -3.287 11.796 1.00 86.56 1941 LEU A CA 1
ATOM 15222 C C . LEU A 1 1941 ? -37.839 -3.889 10.617 1.00 86.56 1941 LEU A C 1
ATOM 15224 O O . LEU A 1 1941 ? -37.467 -4.946 10.119 1.00 86.56 1941 LEU A O 1
ATOM 15228 N N . GLY A 1 1942 ? -38.883 -3.196 10.168 1.00 85.06 1942 GLY A N 1
ATOM 15229 C CA . GLY A 1 1942 ? -39.689 -3.560 9.002 1.00 85.06 1942 GLY A CA 1
ATOM 15230 C C . GLY A 1 1942 ? -39.553 -2.587 7.828 1.00 85.06 1942 GLY A C 1
ATOM 15231 O O . GLY A 1 1942 ? -38.708 -1.686 7.834 1.00 85.06 1942 GLY A O 1
ATOM 15232 N N . ASP A 1 1943 ? -40.391 -2.776 6.812 1.00 86.88 1943 ASP A N 1
ATOM 15233 C CA . ASP A 1 1943 ? -40.421 -2.014 5.557 1.00 86.88 1943 ASP A CA 1
ATOM 15234 C C . ASP A 1 1943 ? -39.078 -2.068 4.794 1.00 86.88 1943 ASP A C 1
ATOM 15236 O O . ASP A 1 1943 ? -38.575 -1.073 4.267 1.00 86.88 1943 ASP A O 1
ATOM 15240 N N . ARG A 1 1944 ? -38.421 -3.241 4.779 1.00 88.75 1944 ARG A N 1
ATOM 15241 C CA . ARG A 1 1944 ? -37.085 -3.444 4.174 1.00 88.75 1944 ARG A CA 1
ATOM 15242 C C . ARG A 1 1944 ? -37.151 -3.812 2.687 1.00 88.75 1944 ARG A C 1
ATOM 15244 O O . ARG A 1 1944 ? -36.573 -4.808 2.246 1.00 88.75 1944 ARG A O 1
ATOM 15251 N N . HIS A 1 1945 ? -37.859 -3.014 1.893 1.00 87.69 1945 HIS A N 1
ATOM 15252 C CA . HIS A 1 1945 ? -37.896 -3.178 0.436 1.00 87.69 1945 HIS A CA 1
ATOM 15253 C C . HIS A 1 1945 ? -36.592 -2.720 -0.245 1.00 87.69 1945 HIS A C 1
ATOM 15255 O O . HIS A 1 1945 ? -35.788 -1.998 0.341 1.00 87.69 1945 HIS A O 1
ATOM 15261 N N . CYS A 1 1946 ? -36.389 -3.094 -1.515 1.00 87.31 1946 CYS A N 1
ATOM 15262 C CA . CYS A 1 1946 ? -35.149 -2.857 -2.279 1.00 87.31 1946 CYS A CA 1
ATOM 15263 C C . CYS A 1 1946 ? -34.761 -1.377 -2.509 1.00 87.31 1946 CYS A C 1
ATOM 15265 O O . CYS A 1 1946 ? -33.723 -1.125 -3.113 1.00 87.31 1946 CYS A O 1
ATOM 15267 N N . GLU A 1 1947 ? -35.571 -0.408 -2.069 1.00 85.00 1947 GLU A N 1
ATOM 15268 C CA . GLU A 1 1947 ? -35.225 1.029 -2.101 1.00 85.00 1947 GLU A CA 1
ATOM 15269 C C . GLU A 1 1947 ? -34.722 1.535 -0.739 1.00 85.00 1947 GLU A C 1
ATOM 15271 O O . GLU A 1 1947 ? -33.959 2.493 -0.693 1.00 85.00 1947 GLU A O 1
ATOM 15276 N N . ASN A 1 1948 ? -35.064 0.840 0.354 1.00 87.94 1948 ASN A N 1
ATOM 15277 C CA . ASN A 1 1948 ? -34.582 1.131 1.709 1.00 87.94 1948 ASN A CA 1
ATOM 15278 C C . ASN A 1 1948 ? -33.299 0.358 2.066 1.00 87.94 1948 ASN A C 1
ATOM 15280 O O . ASN A 1 1948 ? -32.738 0.557 3.147 1.00 87.94 1948 ASN A O 1
ATOM 15284 N N . VAL A 1 1949 ? -32.842 -0.526 1.173 1.00 91.50 1949 VAL A N 1
ATOM 15285 C CA . VAL A 1 1949 ? -31.560 -1.238 1.250 1.00 91.50 1949 VAL A CA 1
ATOM 15286 C C . VAL A 1 1949 ? -30.654 -0.691 0.151 1.00 91.50 1949 VAL A C 1
ATOM 15288 O O . VAL A 1 1949 ? -30.901 -0.909 -1.037 1.00 91.50 1949 VAL A O 1
ATOM 15291 N N . LEU A 1 1950 ? -29.625 0.051 0.553 1.00 92.75 1950 LEU A N 1
ATOM 15292 C CA . LEU A 1 1950 ? -28.681 0.709 -0.339 1.00 92.75 1950 LEU A CA 1
ATOM 15293 C C . LEU A 1 1950 ? -27.335 -0.005 -0.304 1.00 92.75 1950 LEU A C 1
ATOM 15295 O O . LEU A 1 1950 ? -26.933 -0.546 0.726 1.00 92.75 1950 LEU A O 1
ATOM 15299 N N . VAL A 1 1951 ? -26.642 0.022 -1.435 1.00 91.81 1951 VAL A N 1
ATOM 15300 C CA . VAL A 1 1951 ? -25.285 -0.488 -1.609 1.00 91.81 1951 VAL A CA 1
ATOM 15301 C C . VAL A 1 1951 ? -24.396 0.685 -1.996 1.00 91.81 1951 VAL A C 1
ATOM 15303 O O . VAL A 1 1951 ? -24.720 1.458 -2.899 1.00 91.81 1951 VAL A O 1
ATOM 15306 N N . ASP A 1 1952 ? -23.277 0.830 -1.301 1.00 89.38 1952 ASP A N 1
ATOM 15307 C CA . ASP A 1 1952 ? -22.224 1.758 -1.688 1.00 89.38 1952 ASP A CA 1
ATOM 15308 C C . ASP A 1 1952 ? -21.537 1.239 -2.956 1.00 89.38 1952 ASP A C 1
ATOM 15310 O O . ASP A 1 1952 ? -20.919 0.175 -2.953 1.00 89.38 1952 ASP A O 1
ATOM 15314 N N . GLN A 1 1953 ? -21.649 1.982 -4.053 1.00 83.44 1953 GLN A N 1
ATOM 15315 C CA . GLN A 1 1953 ? -21.092 1.580 -5.341 1.00 83.44 1953 GLN A CA 1
ATOM 15316 C C . GLN A 1 1953 ? -19.556 1.568 -5.362 1.00 83.44 1953 GLN A C 1
ATOM 15318 O O . GLN A 1 1953 ? -18.990 1.001 -6.294 1.00 83.44 1953 GLN A O 1
ATOM 15323 N N . ASP A 1 1954 ? -18.893 2.208 -4.394 1.00 77.62 1954 ASP A N 1
ATOM 15324 C CA . ASP A 1 1954 ? -17.432 2.327 -4.346 1.00 77.62 1954 ASP A CA 1
ATOM 15325 C C . ASP A 1 1954 ? -16.798 1.326 -3.370 1.00 77.62 1954 ASP A C 1
ATOM 15327 O O . ASP A 1 1954 ? -15.662 0.911 -3.577 1.00 77.62 1954 ASP A O 1
ATOM 15331 N N . SER A 1 1955 ? -17.532 0.894 -2.336 1.00 78.69 1955 SER A N 1
ATOM 15332 C CA . SER A 1 1955 ? -17.037 -0.064 -1.329 1.00 78.69 1955 SER A CA 1
ATOM 15333 C C . SER A 1 1955 ? -17.805 -1.386 -1.255 1.00 78.69 1955 SER A C 1
ATOM 15335 O O . SER A 1 1955 ? -17.364 -2.304 -0.572 1.00 78.69 1955 SER A O 1
ATOM 15337 N N . GLY A 1 1956 ? -18.969 -1.500 -1.898 1.00 86.81 1956 GLY A N 1
ATOM 15338 C CA . GLY A 1 1956 ? -19.845 -2.674 -1.833 1.00 86.81 1956 GLY A CA 1
ATOM 15339 C C . GLY A 1 1956 ? -20.665 -2.807 -0.542 1.00 86.81 1956 GLY A C 1
ATOM 15340 O O . GLY A 1 1956 ? -21.533 -3.671 -0.463 1.00 86.81 1956 GLY A O 1
ATOM 15341 N N . GLY A 1 1957 ? -20.438 -1.970 0.476 1.00 89.50 1957 GLY A N 1
ATOM 15342 C CA . GLY A 1 1957 ? -21.127 -2.072 1.766 1.00 89.50 1957 GLY A CA 1
ATOM 15343 C C . GLY A 1 1957 ? -22.634 -1.793 1.701 1.00 89.50 1957 GLY A C 1
ATOM 15344 O O . GLY A 1 1957 ? -23.083 -0.928 0.952 1.00 89.50 1957 GLY A O 1
ATOM 15345 N N . VAL A 1 1958 ? -23.410 -2.494 2.530 1.00 91.06 1958 VAL A N 1
ATOM 15346 C CA . VAL A 1 1958 ? -24.863 -2.339 2.672 1.00 91.06 1958 VAL A CA 1
ATOM 15347 C C . VAL A 1 1958 ? -25.201 -1.320 3.754 1.00 91.06 1958 VAL A C 1
ATOM 15349 O O . VAL A 1 1958 ? -24.625 -1.317 4.843 1.00 91.06 1958 VAL A O 1
ATOM 15352 N N . MET A 1 1959 ? -26.185 -0.473 3.468 1.00 88.88 1959 MET A N 1
ATOM 15353 C CA . MET A 1 1959 ? -26.700 0.537 4.379 1.00 88.88 1959 MET A CA 1
ATOM 15354 C C . MET A 1 1959 ? -28.225 0.595 4.296 1.00 88.88 1959 MET A C 1
ATOM 15356 O O . MET A 1 1959 ? -28.800 0.698 3.215 1.00 88.88 1959 MET A O 1
ATOM 15360 N N . HIS A 1 1960 ? -28.892 0.518 5.446 1.00 89.31 1960 HIS A N 1
ATOM 15361 C CA . HIS A 1 1960 ? -30.343 0.683 5.531 1.00 89.31 1960 HIS A CA 1
ATOM 15362 C C . HIS A 1 1960 ? -30.696 2.146 5.815 1.00 89.31 1960 HIS A C 1
ATOM 15364 O O . HIS A 1 1960 ? -29.960 2.833 6.524 1.00 89.31 1960 HIS A O 1
ATOM 15370 N N . VAL A 1 1961 ? -31.836 2.601 5.295 1.00 86.88 1961 VAL A N 1
ATOM 15371 C CA . VAL A 1 1961 ? -32.396 3.944 5.545 1.00 86.88 1961 VAL A CA 1
ATOM 15372 C C . VAL A 1 1961 ? -33.877 3.865 5.913 1.00 86.88 1961 VAL A C 1
ATOM 15374 O O . VAL A 1 1961 ? -34.497 2.819 5.733 1.00 86.88 1961 VAL A O 1
ATOM 15377 N N . ASP A 1 1962 ? -34.436 4.970 6.406 1.00 81.88 1962 ASP A N 1
ATOM 15378 C CA . ASP A 1 1962 ? -35.840 5.111 6.825 1.00 81.88 1962 ASP A CA 1
ATOM 15379 C C . ASP A 1 1962 ? -36.223 4.163 7.974 1.00 81.88 1962 ASP A C 1
ATOM 15381 O O . ASP A 1 1962 ? -36.750 3.072 7.763 1.00 81.88 1962 ASP A O 1
ATOM 15385 N N . PHE A 1 1963 ? -35.913 4.543 9.216 1.00 82.88 1963 PHE A N 1
ATOM 15386 C CA . PHE A 1 1963 ? -36.089 3.678 10.390 1.00 82.88 1963 PHE A CA 1
ATOM 15387 C C . PHE A 1 1963 ? -37.427 3.880 11.120 1.00 82.88 1963 PHE A C 1
ATOM 15389 O O . PHE A 1 1963 ? -37.562 3.500 12.280 1.00 82.88 1963 PHE A O 1
ATOM 15396 N N . ASN A 1 1964 ? -38.451 4.426 10.466 1.00 76.38 1964 ASN A N 1
ATOM 15397 C CA . ASN A 1 1964 ? -39.738 4.713 11.112 1.00 76.38 1964 ASN A CA 1
ATOM 15398 C C . ASN A 1 1964 ? -40.570 3.459 11.466 1.00 76.38 1964 ASN A C 1
ATOM 15400 O O . ASN A 1 1964 ? -41.384 3.463 12.402 1.00 76.38 1964 ASN A O 1
ATOM 15404 N N . CYS A 1 1965 ? -40.363 2.353 10.745 1.00 80.50 1965 CYS A N 1
ATOM 15405 C CA . CYS A 1 1965 ? -41.073 1.089 10.948 1.00 80.50 1965 CYS A CA 1
ATOM 15406 C C . CYS A 1 1965 ? -40.310 0.137 11.894 1.00 80.50 1965 CYS A C 1
ATOM 15408 O O . CYS A 1 1965 ? -39.756 -0.871 11.463 1.00 80.50 1965 CYS A O 1
ATOM 15410 N N . LEU A 1 1966 ? -40.280 0.441 13.196 1.00 79.56 1966 LEU A N 1
ATOM 15411 C CA . LEU A 1 1966 ? -39.610 -0.373 14.233 1.00 79.56 1966 LEU A CA 1
ATOM 15412 C C . LEU A 1 1966 ? -40.582 -1.194 15.090 1.00 79.56 1966 LEU A C 1
ATOM 15414 O O . LEU A 1 1966 ? -41.792 -0.979 15.056 1.00 79.56 1966 LEU A O 1
ATOM 15418 N N . PHE A 1 1967 ? -40.033 -2.094 15.913 1.00 80.44 1967 PHE A N 1
ATOM 15419 C CA . PHE A 1 1967 ? -40.762 -2.913 16.891 1.00 80.44 1967 PHE A CA 1
ATOM 15420 C C . PHE A 1 1967 ? -41.866 -3.768 16.270 1.00 80.44 1967 PHE A C 1
ATOM 15422 O O . PHE A 1 1967 ? -42.967 -3.870 16.803 1.00 80.44 1967 PHE A O 1
ATOM 15429 N N . GLU A 1 1968 ? -41.550 -4.385 15.131 1.00 76.00 1968 GLU A N 1
ATOM 15430 C CA . GLU A 1 1968 ? -42.425 -5.308 14.403 1.00 76.00 1968 GLU A CA 1
ATOM 15431 C C . GLU A 1 1968 ? -43.705 -4.658 13.854 1.00 76.00 1968 GLU A C 1
ATOM 15433 O O . GLU A 1 1968 ? -44.638 -5.363 13.470 1.00 76.00 1968 GLU A O 1
ATOM 15438 N N . LYS A 1 1969 ? -43.735 -3.321 13.720 1.00 77.69 1969 LYS A N 1
ATOM 15439 C CA . LYS A 1 1969 ? -44.815 -2.599 13.022 1.00 77.69 1969 LYS A CA 1
ATOM 15440 C C . LYS A 1 1969 ? -45.093 -3.163 11.619 1.00 77.69 1969 LYS A C 1
ATOM 15442 O O . LYS A 1 1969 ? -46.250 -3.190 11.212 1.00 77.69 1969 LYS A O 1
ATOM 15447 N N . GLY A 1 1970 ? -44.077 -3.690 10.926 1.00 80.62 1970 GLY A N 1
ATOM 15448 C CA . GLY A 1 1970 ? -44.223 -4.318 9.604 1.00 80.62 1970 GLY A CA 1
ATOM 15449 C C . GLY A 1 1970 ? -45.129 -5.558 9.593 1.00 80.62 1970 GLY A C 1
ATOM 15450 O O . GLY A 1 1970 ? -45.775 -5.850 8.587 1.00 80.62 1970 GLY A O 1
ATOM 15451 N N . LYS A 1 1971 ? -45.281 -6.253 10.730 1.00 81.44 1971 LYS A N 1
ATOM 15452 C CA . LYS A 1 1971 ? -46.221 -7.381 10.869 1.00 81.44 1971 LYS A CA 1
ATOM 15453 C C . LYS A 1 1971 ? -47.684 -6.931 10.941 1.00 81.44 1971 LYS A C 1
ATOM 15455 O O . LYS A 1 1971 ? -48.579 -7.745 10.743 1.00 81.44 1971 LYS A O 1
ATOM 15460 N N . LEU A 1 1972 ? -47.932 -5.650 11.230 1.00 79.00 1972 LEU A N 1
ATOM 15461 C CA . LEU A 1 1972 ? -49.271 -5.061 11.342 1.00 79.00 1972 LEU A CA 1
ATOM 15462 C C . LEU A 1 1972 ? -49.784 -4.484 10.012 1.00 79.00 1972 LEU A C 1
ATOM 15464 O O . LEU A 1 1972 ? -50.905 -3.974 9.957 1.00 79.00 1972 LEU A O 1
ATOM 15468 N N . PHE A 1 1973 ? -48.981 -4.534 8.946 1.00 81.62 1973 PHE A N 1
ATOM 15469 C CA . PHE A 1 1973 ? -49.409 -4.117 7.614 1.00 81.62 1973 PHE A CA 1
ATOM 15470 C C . PHE A 1 1973 ? -50.533 -5.008 7.078 1.00 81.62 1973 PHE A C 1
ATOM 15472 O O . PHE A 1 1973 ? -50.675 -6.167 7.461 1.00 81.62 1973 PHE A O 1
ATOM 15479 N N . THR A 1 1974 ? -51.330 -4.473 6.144 1.00 80.62 1974 THR A N 1
ATOM 15480 C CA . THR A 1 1974 ? -52.420 -5.223 5.490 1.00 80.62 1974 THR A CA 1
ATOM 15481 C C . THR A 1 1974 ? -51.916 -6.510 4.841 1.00 80.62 1974 THR A C 1
ATOM 15483 O O . THR A 1 1974 ? -52.599 -7.530 4.882 1.00 80.62 1974 THR A O 1
ATOM 15486 N N . GLN A 1 1975 ? -50.707 -6.461 4.280 1.00 81.62 1975 GLN A N 1
ATOM 15487 C CA . GLN A 1 1975 ? -49.926 -7.634 3.924 1.00 81.62 1975 GLN A CA 1
ATOM 15488 C C . GLN A 1 1975 ? -48.704 -7.681 4.854 1.00 81.62 1975 GLN A C 1
ATOM 15490 O O . GLN A 1 1975 ? -47.781 -6.890 4.650 1.00 81.62 1975 GLN A O 1
ATOM 15495 N N . PRO A 1 1976 ? -48.717 -8.539 5.892 1.00 83.50 1976 PRO A N 1
ATOM 15496 C CA . PRO A 1 1976 ? -47.662 -8.577 6.897 1.00 83.50 1976 PRO A CA 1
ATOM 15497 C C . PRO A 1 1976 ? -46.286 -8.871 6.303 1.00 83.50 1976 PRO A C 1
ATOM 15499 O O . PRO A 1 1976 ? -46.142 -9.717 5.419 1.00 83.50 1976 PRO A O 1
ATOM 15502 N N . GLU A 1 1977 ? -45.260 -8.223 6.844 1.00 85.81 1977 GLU A N 1
ATOM 15503 C CA . GLU A 1 1977 ? -43.873 -8.610 6.606 1.00 85.81 1977 GLU A CA 1
ATOM 15504 C C . GLU A 1 1977 ? -43.557 -9.895 7.382 1.00 85.81 1977 GLU A C 1
ATOM 15506 O O . GLU A 1 1977 ? -43.542 -9.920 8.613 1.00 85.81 1977 GLU A O 1
ATOM 15511 N N . THR A 1 1978 ? -43.371 -10.989 6.645 1.00 87.38 1978 THR A N 1
ATOM 15512 C CA . THR A 1 1978 ? -43.206 -12.349 7.184 1.00 87.38 1978 THR A CA 1
ATOM 15513 C C . THR A 1 1978 ? -41.755 -12.715 7.487 1.00 87.38 1978 THR A C 1
ATOM 15515 O O . THR A 1 1978 ? -41.514 -13.586 8.318 1.00 87.38 1978 THR A O 1
ATOM 15518 N N . VAL A 1 1979 ? -40.786 -12.065 6.837 1.00 90.62 1979 VAL A N 1
ATOM 15519 C CA . VAL A 1 1979 ? -39.352 -12.325 7.033 1.00 90.62 1979 VAL A CA 1
ATOM 15520 C C . VAL A 1 1979 ? -38.774 -11.458 8.163 1.00 90.62 1979 VAL A C 1
ATOM 15522 O O . VAL A 1 1979 ? -39.170 -10.301 8.298 1.00 90.62 1979 VAL A O 1
ATOM 15525 N N . PRO A 1 1980 ? -37.818 -11.965 8.969 1.00 88.81 1980 PRO A N 1
ATOM 15526 C CA . PRO A 1 1980 ? -37.188 -11.179 10.037 1.00 88.81 1980 PRO A CA 1
ATOM 15527 C C . PRO A 1 1980 ? -36.236 -10.096 9.508 1.00 88.81 1980 PRO A C 1
ATOM 15529 O O . PRO A 1 1980 ? -35.984 -9.102 10.184 1.00 88.81 1980 PRO A O 1
ATOM 15532 N N . PHE A 1 1981 ? -35.680 -10.312 8.317 1.00 92.44 1981 PHE A N 1
ATOM 15533 C CA . PHE A 1 1981 ? -34.877 -9.368 7.549 1.00 92.44 1981 PHE A CA 1
ATOM 15534 C C . PHE A 1 1981 ? -34.830 -9.829 6.091 1.00 92.44 1981 PHE A C 1
ATOM 15536 O O . PHE A 1 1981 ? -35.227 -10.948 5.754 1.00 92.44 1981 PHE A O 1
ATOM 15543 N N . ARG A 1 1982 ? -34.338 -8.961 5.208 1.00 90.31 1982 ARG A N 1
ATOM 15544 C CA . ARG A 1 1982 ? -34.288 -9.231 3.776 1.00 90.31 1982 ARG A CA 1
ATOM 15545 C C . ARG A 1 1982 ? -33.058 -10.068 3.409 1.00 90.31 1982 ARG A C 1
ATOM 15547 O O . ARG A 1 1982 ? -31.938 -9.599 3.574 1.00 90.31 1982 ARG A O 1
ATOM 15554 N N . LEU A 1 1983 ? -33.271 -11.273 2.875 1.00 92.12 1983 LEU A N 1
ATOM 15555 C CA . LEU A 1 1983 ? -32.202 -12.143 2.368 1.00 92.12 1983 LEU A CA 1
ATOM 15556 C C . LEU A 1 1983 ? -32.677 -12.946 1.145 1.00 92.12 1983 LEU A C 1
ATOM 15558 O O . LEU A 1 1983 ? -33.059 -14.110 1.240 1.00 92.12 1983 LEU A O 1
ATOM 15562 N N . THR A 1 1984 ? -32.693 -12.305 -0.023 1.00 89.94 1984 THR A N 1
ATOM 15563 C CA . THR A 1 1984 ? -33.152 -12.942 -1.269 1.00 89.94 1984 THR A CA 1
ATOM 15564 C C . THR A 1 1984 ? -32.058 -13.758 -1.946 1.00 89.94 1984 THR A C 1
ATOM 15566 O O . THR A 1 1984 ? -30.902 -13.755 -1.524 1.00 89.94 1984 THR A O 1
ATOM 15569 N N . GLN A 1 1985 ? -32.405 -14.469 -3.024 1.00 89.38 1985 GLN A N 1
ATOM 15570 C CA . GLN A 1 1985 ? -31.430 -15.224 -3.817 1.00 89.38 1985 GLN A CA 1
ATOM 15571 C C . GLN A 1 1985 ? -30.314 -14.348 -4.404 1.00 89.38 1985 GLN A C 1
ATOM 15573 O O . GLN A 1 1985 ? -29.177 -14.798 -4.466 1.00 89.38 1985 GLN A O 1
ATOM 15578 N N . ASN A 1 1986 ? -30.597 -13.086 -4.750 1.00 91.44 1986 ASN A N 1
ATOM 15579 C CA . ASN A 1 1986 ? -29.572 -12.157 -5.229 1.00 91.44 1986 ASN A CA 1
ATOM 15580 C C . ASN A 1 1986 ? -28.574 -11.790 -4.144 1.00 91.44 1986 ASN A C 1
ATOM 15582 O O . ASN A 1 1986 ? -27.371 -11.814 -4.385 1.00 91.44 1986 ASN A O 1
ATOM 15586 N N . MET A 1 1987 ? -29.072 -11.480 -2.944 1.00 92.56 1987 MET A N 1
ATOM 15587 C CA . MET A 1 1987 ? -28.201 -11.177 -1.813 1.00 92.56 1987 MET A CA 1
ATOM 15588 C C . MET A 1 1987 ? -27.336 -12.384 -1.452 1.00 92.56 1987 MET A C 1
ATOM 15590 O O . MET A 1 1987 ? -26.146 -12.206 -1.240 1.00 92.56 1987 MET A O 1
ATOM 15594 N N . ARG A 1 1988 ? -27.907 -13.596 -1.438 1.00 91.56 1988 ARG A N 1
ATOM 15595 C CA . ARG A 1 1988 ? -27.160 -14.831 -1.154 1.00 91.56 1988 ARG A CA 1
ATOM 15596 C C . ARG A 1 1988 ? -26.084 -15.118 -2.199 1.00 91.56 1988 ARG A C 1
ATOM 15598 O O . ARG A 1 1988 ? -24.931 -15.270 -1.825 1.00 91.56 1988 ARG A O 1
ATOM 15605 N N . ALA A 1 1989 ? -26.426 -15.084 -3.486 1.00 88.62 1989 ALA A N 1
ATOM 15606 C CA . ALA A 1 1989 ? -25.459 -15.332 -4.556 1.00 88.62 1989 ALA A CA 1
ATOM 15607 C C . ALA A 1 1989 ? -24.312 -14.304 -4.569 1.00 88.62 1989 ALA A C 1
ATOM 15609 O O . ALA A 1 1989 ? -23.164 -14.645 -4.830 1.00 88.62 1989 ALA A O 1
ATOM 15610 N N . ALA A 1 1990 ? -24.592 -13.039 -4.230 1.00 90.00 1990 ALA A N 1
ATOM 15611 C CA . ALA A 1 1990 ? -23.562 -12.006 -4.127 1.00 90.00 1990 ALA A CA 1
ATOM 15612 C C . ALA A 1 1990 ? -22.568 -12.224 -2.972 1.00 90.00 1990 ALA A C 1
ATOM 15614 O O . ALA A 1 1990 ? -21.503 -11.614 -2.983 1.00 90.00 1990 ALA A O 1
ATOM 15615 N N . MET A 1 1991 ? -22.875 -13.090 -1.998 1.00 91.00 1991 MET A N 1
ATOM 15616 C CA . MET A 1 1991 ? -21.945 -13.492 -0.930 1.00 91.00 1991 MET A CA 1
ATOM 15617 C C . MET A 1 1991 ? -20.920 -14.539 -1.409 1.00 91.00 1991 MET A C 1
ATOM 15619 O O . MET A 1 1991 ? -20.038 -14.935 -0.646 1.00 91.00 1991 MET A O 1
ATOM 15623 N N . GLY A 1 1992 ? -21.002 -14.953 -2.679 1.00 86.31 1992 GLY A N 1
ATOM 15624 C CA . GLY A 1 1992 ? -20.127 -15.934 -3.312 1.00 86.31 1992 GLY A CA 1
ATOM 15625 C C . GLY A 1 1992 ? -20.581 -17.371 -3.067 1.00 86.31 1992 GLY A C 1
ATOM 15626 O O . GLY A 1 1992 ? -21.685 -17.643 -2.600 1.00 86.31 1992 GLY A O 1
ATOM 15627 N N . ILE A 1 1993 ? -19.693 -18.313 -3.358 1.00 79.94 1993 ILE A N 1
ATOM 15628 C CA . ILE A 1 1993 ? -19.946 -19.761 -3.319 1.00 79.94 1993 ILE A CA 1
ATOM 15629 C C . ILE A 1 1993 ? -20.504 -20.317 -1.996 1.00 79.94 1993 ILE A C 1
ATOM 15631 O O . ILE A 1 1993 ? -21.204 -21.330 -2.009 1.00 79.94 1993 ILE A O 1
ATOM 15635 N N . CYS A 1 1994 ? -20.255 -19.678 -0.852 1.00 83.06 1994 CYS A N 1
ATOM 15636 C CA . CYS A 1 1994 ? -20.797 -20.127 0.437 1.00 83.06 1994 CYS A CA 1
ATOM 15637 C C . CYS A 1 1994 ? -22.249 -19.696 0.686 1.00 83.06 1994 CYS A C 1
ATOM 15639 O O . CYS A 1 1994 ? -22.847 -20.159 1.664 1.00 83.06 1994 CYS A O 1
ATOM 15641 N N . ASP A 1 1995 ? -22.807 -18.828 -0.161 1.00 86.69 1995 ASP A N 1
ATOM 15642 C CA . ASP A 1 1995 ? -24.082 -18.153 0.070 1.00 86.69 1995 ASP A CA 1
ATOM 15643 C C . ASP A 1 1995 ? -24.110 -17.541 1.493 1.00 86.69 1995 ASP A C 1
ATOM 15645 O O . ASP A 1 1995 ? -23.176 -16.863 1.925 1.00 86.69 1995 ASP A O 1
ATOM 15649 N N . ASP A 1 1996 ? -25.141 -17.840 2.281 1.00 86.94 1996 ASP A N 1
ATOM 15650 C CA . ASP A 1 1996 ? -25.289 -17.399 3.667 1.00 86.94 1996 ASP A CA 1
ATOM 15651 C C . ASP A 1 1996 ? -24.479 -18.220 4.695 1.00 86.94 1996 ASP A C 1
ATOM 15653 O O . ASP A 1 1996 ? -24.325 -17.781 5.835 1.00 86.94 1996 ASP A O 1
ATOM 15657 N N . ARG A 1 1997 ? -23.926 -19.389 4.330 1.00 83.25 1997 ARG A N 1
ATOM 15658 C CA . ARG A 1 1997 ? -23.320 -20.347 5.285 1.00 83.25 1997 ARG A CA 1
ATOM 15659 C C . ARG A 1 1997 ? -21.903 -20.003 5.744 1.00 83.25 1997 ARG A C 1
ATOM 15661 O O . ARG A 1 1997 ? -21.439 -20.596 6.714 1.00 83.25 1997 ARG A O 1
ATOM 15668 N N . GLY A 1 1998 ? -21.225 -19.091 5.053 1.00 87.69 1998 GLY A N 1
ATOM 15669 C CA . GLY A 1 1998 ? -19.843 -18.700 5.343 1.00 87.69 1998 GLY A CA 1
ATOM 15670 C C . GLY A 1 1998 ? -19.741 -17.416 6.183 1.00 87.69 1998 GLY A C 1
ATOM 15671 O O . GLY A 1 1998 ? -20.345 -17.340 7.261 1.00 87.69 1998 GLY A O 1
ATOM 15672 N N . PRO A 1 1999 ? -19.026 -16.377 5.701 1.00 89.25 1999 PRO A N 1
ATOM 15673 C CA . PRO A 1 1999 ? -18.815 -15.129 6.444 1.00 89.25 1999 PRO A CA 1
ATOM 15674 C C . PRO A 1 1999 ? -20.099 -14.452 6.921 1.00 89.25 1999 PRO A C 1
ATOM 15676 O O . PRO A 1 1999 ? -20.098 -13.836 7.987 1.00 89.25 1999 PRO A O 1
ATOM 15679 N N . PHE A 1 2000 ? -21.204 -14.578 6.177 1.00 93.88 2000 PHE A N 1
ATOM 15680 C CA . PHE A 1 2000 ? -22.497 -14.016 6.570 1.00 93.88 2000 PHE A CA 1
ATOM 15681 C C . PHE A 1 2000 ? -22.990 -14.605 7.894 1.00 93.88 2000 PHE A C 1
ATOM 15683 O O . PHE A 1 2000 ? -23.205 -13.868 8.859 1.00 93.88 2000 PHE A O 1
ATOM 15690 N N . ARG A 1 2001 ? -23.117 -15.936 7.972 1.00 92.81 2001 ARG A N 1
ATOM 15691 C CA . ARG A 1 2001 ? -23.537 -16.629 9.192 1.00 92.81 2001 ARG A CA 1
ATOM 15692 C C . ARG A 1 2001 ? -22.595 -16.343 10.352 1.00 92.81 2001 ARG A C 1
ATOM 15694 O O . ARG A 1 2001 ? -23.076 -16.010 11.435 1.00 92.81 2001 ARG A O 1
ATOM 15701 N N . ARG A 1 2002 ? -21.276 -16.410 10.143 1.00 89.38 2002 ARG A N 1
ATOM 15702 C CA . ARG A 1 2002 ? -20.331 -16.167 11.240 1.00 89.38 2002 ARG A CA 1
ATOM 15703 C C . ARG A 1 2002 ? -20.406 -14.733 11.765 1.00 89.38 2002 ARG A C 1
ATOM 15705 O O . ARG A 1 2002 ? -20.391 -14.511 12.974 1.00 89.38 2002 ARG A O 1
ATOM 15712 N N . SER A 1 2003 ? -20.580 -13.764 10.870 1.00 92.31 2003 SER A N 1
ATOM 15713 C CA . SER A 1 2003 ? -20.806 -12.362 11.235 1.00 92.31 2003 SER A CA 1
ATOM 15714 C C . SER A 1 2003 ? -22.130 -12.170 11.981 1.00 92.31 2003 SER A C 1
ATOM 15716 O O . SER A 1 2003 ? -22.189 -11.369 12.915 1.00 92.31 2003 SER A O 1
ATOM 15718 N N . CYS A 1 2004 ? -23.180 -12.924 11.630 1.00 94.44 2004 CYS A N 1
ATOM 15719 C CA . CYS A 1 2004 ? -24.446 -12.921 12.365 1.00 94.44 2004 CYS A CA 1
ATOM 15720 C C . CYS A 1 2004 ? -24.266 -13.443 13.797 1.00 94.44 2004 CYS A C 1
ATOM 15722 O O . CYS A 1 2004 ? -24.734 -12.813 14.744 1.00 94.44 2004 CYS A O 1
ATOM 15724 N N . GLU A 1 2005 ? -23.555 -14.561 13.958 1.00 93.44 2005 GLU A N 1
ATOM 15725 C CA . GLU A 1 2005 ? -23.253 -15.168 15.259 1.00 93.44 2005 GLU A CA 1
ATOM 15726 C C . GLU A 1 2005 ? -22.463 -14.207 16.155 1.00 93.44 2005 GLU A C 1
ATOM 15728 O O . GLU A 1 2005 ? -22.882 -13.937 17.279 1.00 93.44 2005 GLU A O 1
ATOM 15733 N N . LEU A 1 2006 ? -21.377 -13.619 15.640 1.00 90.19 2006 LEU A N 1
ATOM 15734 C CA . LEU A 1 2006 ? -20.575 -12.639 16.378 1.00 90.19 2006 LEU A CA 1
ATOM 15735 C C . LEU A 1 2006 ? -21.392 -11.397 16.745 1.00 90.19 2006 LEU A C 1
ATOM 15737 O O . LEU A 1 2006 ? -21.332 -10.929 17.880 1.00 90.19 2006 LEU A O 1
ATOM 15741 N N . THR A 1 2007 ? -22.208 -10.886 15.820 1.00 92.88 2007 THR A N 1
ATOM 15742 C CA . THR A 1 2007 ? -23.065 -9.723 16.093 1.00 92.88 2007 THR A CA 1
ATOM 15743 C C . THR A 1 2007 ? -24.078 -10.031 17.195 1.00 92.88 2007 THR A C 1
ATOM 15745 O O . THR A 1 2007 ? -24.199 -9.256 18.141 1.00 92.88 2007 THR A O 1
ATOM 15748 N N . LEU A 1 2008 ? -24.770 -11.174 17.127 1.00 93.06 2008 LEU A N 1
ATOM 15749 C CA . LEU A 1 2008 ? -25.711 -11.603 18.167 1.00 93.06 2008 LEU A CA 1
ATOM 15750 C C . LEU A 1 2008 ? -25.015 -11.833 19.510 1.00 93.06 2008 LEU A C 1
ATOM 15752 O O . LEU A 1 2008 ? -25.553 -11.431 20.542 1.00 93.06 2008 LEU A O 1
ATOM 15756 N N . GLN A 1 2009 ? -23.823 -12.435 19.514 1.00 91.81 2009 GLN A N 1
ATOM 15757 C CA . GLN A 1 2009 ? -23.020 -12.598 20.723 1.00 91.81 2009 GLN A CA 1
ATOM 15758 C C . GLN A 1 2009 ? -22.708 -11.234 21.350 1.00 91.81 2009 GLN A C 1
ATOM 15760 O O . GLN A 1 2009 ? -22.970 -11.031 22.534 1.00 91.81 2009 GLN A O 1
ATOM 15765 N N . MET A 1 2010 ? -22.236 -10.270 20.555 1.00 89.12 2010 MET A N 1
ATOM 15766 C CA . MET A 1 2010 ? -21.932 -8.921 21.038 1.00 89.12 2010 MET A CA 1
ATOM 15767 C C . MET A 1 2010 ? -23.177 -8.178 21.527 1.00 89.12 2010 MET A C 1
ATOM 15769 O O . MET A 1 2010 ? -23.129 -7.509 22.560 1.00 89.12 2010 MET A O 1
ATOM 15773 N N . MET A 1 2011 ? -24.315 -8.322 20.845 1.00 89.69 2011 MET A N 1
ATOM 15774 C CA . MET A 1 2011 ? -25.584 -7.740 21.289 1.00 89.69 2011 MET A CA 1
ATOM 15775 C C . MET A 1 2011 ? -26.092 -8.368 22.593 1.00 89.69 2011 MET A C 1
ATOM 15777 O O . MET A 1 2011 ? -26.658 -7.650 23.415 1.00 89.69 2011 MET A O 1
ATOM 15781 N N . ARG A 1 2012 ? -25.863 -9.671 22.820 1.00 89.44 2012 ARG A N 1
ATOM 15782 C CA . ARG A 1 2012 ? -26.135 -10.343 24.105 1.00 89.44 2012 ARG A CA 1
ATOM 15783 C C . ARG A 1 2012 ? -25.221 -9.835 25.212 1.00 89.44 2012 ARG A C 1
ATOM 15785 O O . ARG A 1 2012 ? -25.688 -9.516 26.299 1.00 89.44 2012 ARG A O 1
ATOM 15792 N N . GLU A 1 2013 ? -23.926 -9.706 24.937 1.00 83.69 2013 GLU A N 1
ATOM 15793 C CA . GLU A 1 2013 ? -22.958 -9.182 25.907 1.00 83.69 2013 GLU A CA 1
ATOM 15794 C C . GLU A 1 2013 ? -23.224 -7.714 26.276 1.00 83.69 2013 GLU A C 1
ATOM 15796 O O . GLU A 1 2013 ? -22.978 -7.313 27.416 1.00 83.69 2013 GLU A O 1
ATOM 15801 N N . GLN A 1 2014 ? -23.747 -6.918 25.336 1.00 83.19 2014 GLN A N 1
ATOM 15802 C CA . GLN A 1 2014 ? -24.127 -5.515 25.536 1.00 83.19 2014 GLN A CA 1
ATOM 15803 C C . GLN A 1 2014 ? -25.632 -5.304 25.743 1.00 83.19 2014 GLN A C 1
ATOM 15805 O O . GLN A 1 2014 ? -26.094 -4.167 25.622 1.00 83.19 2014 GLN A O 1
ATOM 15810 N N . GLU A 1 2015 ? -26.392 -6.352 26.084 1.00 82.88 2015 GLU A N 1
ATOM 15811 C CA . GLU A 1 2015 ? -27.849 -6.286 26.271 1.00 82.88 2015 GLU A CA 1
ATOM 15812 C C . GLU A 1 2015 ? -28.233 -5.082 27.135 1.00 82.88 2015 GLU A C 1
ATOM 15814 O O . GLU A 1 2015 ? -29.071 -4.272 26.759 1.00 82.88 2015 GLU A O 1
ATOM 15819 N N . GLU A 1 2016 ? -27.562 -4.920 28.271 1.00 69.50 2016 GLU A N 1
ATOM 15820 C CA . GLU A 1 2016 ? -27.859 -3.870 29.241 1.00 69.50 2016 GLU A CA 1
ATOM 15821 C C . GLU A 1 2016 ? -27.658 -2.461 28.674 1.00 69.50 2016 GLU A C 1
ATOM 15823 O O . GLU A 1 2016 ? -28.487 -1.582 28.900 1.00 69.50 2016 GLU A O 1
ATOM 15828 N N . THR A 1 2017 ? -26.564 -2.237 27.941 1.00 75.19 2017 THR A N 1
ATOM 15829 C CA . THR A 1 2017 ? -26.266 -0.939 27.328 1.00 75.19 2017 THR A CA 1
ATOM 15830 C C . THR A 1 2017 ? -27.261 -0.632 26.218 1.00 75.19 2017 THR A C 1
ATOM 15832 O O . THR A 1 2017 ? -27.777 0.484 26.161 1.00 75.19 2017 THR A O 1
ATOM 15835 N N . LEU A 1 2018 ? -27.579 -1.620 25.377 1.00 80.75 2018 LEU A N 1
ATOM 15836 C CA . LEU A 1 2018 ? -28.555 -1.473 24.297 1.00 80.75 2018 LEU A CA 1
ATOM 15837 C C . LEU A 1 2018 ? -29.959 -1.205 24.852 1.00 80.75 2018 LEU A C 1
ATOM 15839 O O . LEU A 1 2018 ? -30.615 -0.262 24.414 1.00 80.75 2018 LEU A O 1
ATOM 15843 N N . LEU A 1 2019 ? -30.398 -1.974 25.854 1.00 79.12 2019 LEU A N 1
ATOM 15844 C CA . LEU A 1 2019 ? -31.687 -1.774 26.514 1.00 79.12 2019 LEU A CA 1
ATOM 15845 C C . LEU A 1 2019 ? -31.750 -0.425 27.232 1.00 79.12 2019 LEU A C 1
ATOM 15847 O O . LEU A 1 2019 ? -32.771 0.233 27.127 1.00 79.12 2019 LEU A O 1
ATOM 15851 N N . ALA A 1 2020 ? -30.680 0.040 27.883 1.00 70.12 2020 ALA A N 1
ATOM 15852 C CA . ALA A 1 2020 ? -30.672 1.358 28.524 1.00 70.12 2020 ALA A CA 1
ATOM 15853 C C . ALA A 1 2020 ? -30.834 2.507 27.510 1.00 70.12 2020 ALA A C 1
ATOM 15855 O O . ALA A 1 2020 ? -31.578 3.457 27.761 1.00 70.12 2020 ALA A O 1
ATOM 15856 N N . VAL A 1 2021 ? -30.182 2.419 26.342 1.00 73.94 2021 VAL A N 1
ATOM 15857 C CA . VAL A 1 2021 ? -30.379 3.397 25.255 1.00 73.94 2021 VAL A CA 1
ATOM 15858 C C . VAL A 1 2021 ? -31.811 3.318 24.706 1.00 73.94 2021 VAL A C 1
ATOM 15860 O O . VAL A 1 2021 ? -32.439 4.351 24.481 1.00 73.94 2021 VAL A O 1
ATOM 15863 N N . LEU A 1 2022 ? -32.368 2.112 24.554 1.00 73.88 2022 LEU A N 1
ATOM 15864 C CA . LEU A 1 2022 ? -33.742 1.894 24.084 1.00 73.88 2022 LEU A CA 1
ATOM 15865 C C . LEU A 1 2022 ? -34.815 2.259 25.126 1.00 73.88 2022 LEU A C 1
ATOM 15867 O O . LEU A 1 2022 ? -35.895 2.703 24.762 1.00 73.88 2022 LEU A O 1
ATOM 15871 N N . GLU A 1 2023 ? -34.557 2.145 26.425 1.00 69.56 2023 GLU A N 1
ATOM 15872 C CA . GLU A 1 2023 ? -35.480 2.580 27.481 1.00 69.56 2023 GLU A CA 1
ATOM 15873 C C . GLU A 1 2023 ? -35.655 4.103 27.475 1.00 69.56 2023 GLU A C 1
ATOM 15875 O O . GLU A 1 2023 ? -36.699 4.618 27.882 1.00 69.56 2023 GLU A O 1
ATOM 15880 N N . ALA A 1 2024 ? -34.677 4.856 26.961 1.00 63.69 2024 ALA A N 1
ATOM 15881 C CA . ALA A 1 2024 ? -34.862 6.278 26.692 1.00 63.69 2024 ALA A CA 1
ATOM 15882 C C . ALA A 1 2024 ? -35.955 6.533 25.632 1.00 63.69 2024 ALA A C 1
ATOM 15884 O O . ALA A 1 2024 ? -36.692 7.506 25.779 1.00 63.69 2024 ALA A O 1
ATOM 15885 N N . PHE A 1 2025 ? -36.117 5.628 24.654 1.00 63.84 2025 PHE A N 1
ATOM 15886 C CA . PHE A 1 2025 ? -37.149 5.653 23.604 1.00 63.84 2025 PHE A CA 1
ATOM 15887 C C . PHE A 1 2025 ? -38.569 5.623 24.195 1.00 63.84 2025 PHE A C 1
ATOM 15889 O O . PHE A 1 2025 ? -39.439 6.378 23.783 1.00 63.84 2025 PHE A O 1
ATOM 15896 N N . ILE A 1 2026 ? -38.804 4.800 25.226 1.00 61.16 2026 ILE A N 1
ATOM 15897 C CA . ILE A 1 2026 ? -40.127 4.611 25.861 1.00 61.16 2026 ILE A CA 1
ATOM 15898 C C . ILE A 1 2026 ? -40.725 5.912 26.412 1.00 61.16 2026 ILE A C 1
ATOM 15900 O O . ILE A 1 2026 ? -41.944 6.083 26.462 1.00 61.16 2026 ILE A O 1
ATOM 15904 N N . HIS A 1 2027 ? -39.865 6.794 26.903 1.00 57.78 2027 HIS A N 1
ATOM 15905 C CA . HIS A 1 2027 ? -40.276 7.956 27.676 1.00 57.78 2027 HIS A CA 1
ATOM 15906 C C . HIS A 1 2027 ? -40.189 9.269 26.902 1.00 57.78 2027 HIS A C 1
ATOM 15908 O O . HIS A 1 2027 ? -40.492 10.310 27.490 1.00 57.78 2027 HIS A O 1
ATOM 15914 N N . ASP A 1 2028 ? -39.765 9.242 25.636 1.00 60.69 2028 ASP A N 1
ATOM 15915 C CA . ASP A 1 2028 ? -39.830 10.430 24.794 1.00 60.69 2028 ASP A CA 1
ATOM 15916 C C . ASP A 1 2028 ? -41.310 10.725 24.475 1.00 60.69 2028 ASP A C 1
ATOM 15918 O O . ASP A 1 2028 ? -41.978 9.892 23.857 1.00 60.69 2028 ASP A O 1
ATOM 15922 N N . PRO A 1 2029 ? -41.859 11.881 24.895 1.00 50.16 2029 PRO A N 1
ATOM 15923 C CA . PRO A 1 2029 ? -43.263 12.218 24.663 1.00 50.16 2029 PRO A CA 1
ATOM 15924 C C . PRO A 1 2029 ? -43.627 12.387 23.181 1.00 50.16 2029 PRO A C 1
ATOM 15926 O O . PRO A 1 2029 ? -44.811 12.496 22.875 1.00 50.16 2029 PRO A O 1
ATOM 15929 N N . THR A 1 2030 ? -42.631 12.495 22.293 1.00 50.81 2030 THR A N 1
ATOM 15930 C CA . THR A 1 2030 ? -42.822 12.775 20.859 1.00 50.81 2030 THR A CA 1
ATOM 15931 C C . THR A 1 2030 ? -42.987 11.527 19.999 1.00 50.81 2030 THR A C 1
ATOM 15933 O O . THR A 1 2030 ? -43.429 11.630 18.862 1.00 50.81 2030 THR A O 1
ATOM 15936 N N . LEU A 1 2031 ? -42.689 10.339 20.532 1.00 54.16 2031 LEU A N 1
ATOM 15937 C CA . LEU A 1 2031 ? -42.766 9.104 19.763 1.00 54.16 2031 LEU A CA 1
ATOM 15938 C C . LEU A 1 2031 ? -44.216 8.668 19.506 1.00 54.16 2031 LEU A C 1
ATOM 15940 O O . LEU A 1 2031 ? -44.985 8.413 20.436 1.00 54.16 2031 LEU A O 1
ATOM 15944 N N . ASP A 1 2032 ? -44.534 8.455 18.226 1.00 51.09 2032 ASP A N 1
ATOM 15945 C CA . ASP A 1 2032 ? -45.811 7.957 17.680 1.00 51.09 2032 ASP A CA 1
ATOM 15946 C C . ASP A 1 2032 ? -46.351 6.659 18.316 1.00 51.09 2032 ASP A C 1
ATOM 15948 O O . ASP A 1 2032 ? -47.473 6.244 18.034 1.00 51.09 2032 ASP A O 1
ATOM 15952 N N . LEU A 1 2033 ? -45.595 5.992 19.196 1.00 52.50 2033 LEU A N 1
ATOM 15953 C CA . LEU A 1 2033 ? -46.068 4.819 19.939 1.00 52.50 2033 LEU A CA 1
ATOM 15954 C C . LEU A 1 2033 ? -47.303 5.124 20.812 1.00 52.50 2033 LEU A C 1
ATOM 15956 O O . LEU A 1 2033 ? -48.064 4.207 21.119 1.00 52.50 2033 LEU A O 1
ATOM 15960 N N . GLN A 1 2034 ? -47.510 6.387 21.209 1.00 47.31 2034 GLN A N 1
ATOM 15961 C CA . GLN A 1 2034 ? -48.602 6.794 22.106 1.00 47.31 2034 GLN A CA 1
ATOM 15962 C C . GLN A 1 2034 ? -49.753 7.553 21.418 1.00 47.31 2034 GLN A C 1
ATOM 15964 O O . GLN A 1 2034 ? -50.825 7.686 22.020 1.00 47.31 2034 GLN A O 1
ATOM 15969 N N . ALA A 1 2035 ? -49.567 8.049 20.189 1.00 41.31 2035 ALA A N 1
ATOM 15970 C CA . ALA A 1 2035 ? -50.537 8.921 19.529 1.00 41.31 2035 ALA A CA 1
ATOM 15971 C C . ALA A 1 2035 ? -51.775 8.144 19.039 1.00 41.31 2035 ALA A C 1
ATOM 15973 O O . ALA A 1 2035 ? -51.678 7.141 18.337 1.00 41.31 2035 ALA A O 1
ATOM 15974 N N . ASP A 1 2036 ? -52.965 8.617 19.419 1.00 38.56 2036 ASP A N 1
ATOM 15975 C CA . ASP A 1 2036 ? -54.243 8.144 18.882 1.00 38.56 2036 ASP A CA 1
ATOM 15976 C C . ASP A 1 2036 ? -54.541 8.928 17.590 1.00 38.56 2036 ASP A C 1
ATOM 15978 O O . ASP A 1 2036 ? -54.818 10.129 17.671 1.00 38.56 2036 ASP A O 1
ATOM 15982 N N . PRO A 1 2037 ? -54.512 8.311 16.392 1.00 42.88 2037 PRO A N 1
ATOM 15983 C CA . PRO A 1 2037 ? -54.727 9.039 15.140 1.00 42.88 2037 PRO A CA 1
ATOM 15984 C C . PRO A 1 2037 ? -56.160 9.585 14.977 1.00 42.88 2037 PRO A C 1
ATOM 15986 O O . PRO A 1 2037 ? -56.485 10.180 13.954 1.00 42.88 2037 PRO A O 1
ATOM 15989 N N . ARG A 1 2038 ? -57.041 9.437 15.978 1.00 39.47 2038 ARG A N 1
ATOM 15990 C CA . ARG A 1 2038 ? -58.391 10.029 15.986 1.00 39.47 2038 ARG A CA 1
ATOM 15991 C C . ARG A 1 2038 ? -58.425 11.517 16.367 1.00 39.47 2038 ARG A C 1
ATOM 15993 O O . ARG A 1 2038 ? -59.483 12.137 16.276 1.00 39.47 2038 ARG A O 1
ATOM 16000 N N . GLY A 1 2039 ? -57.304 12.113 16.771 1.00 34.12 2039 GLY A N 1
ATOM 16001 C CA . GLY A 1 2039 ? -57.218 13.518 17.187 1.00 34.12 2039 GLY A CA 1
ATOM 16002 C C . GLY A 1 2039 ? -56.946 14.516 16.054 1.00 34.12 2039 GLY A C 1
ATOM 16003 O O . GLY A 1 2039 ? -56.007 15.293 16.165 1.00 34.12 2039 GLY A O 1
ATOM 16004 N N . GLY A 1 2040 ? -57.722 14.515 14.964 1.00 32.12 2040 GLY A N 1
ATOM 16005 C CA . GLY A 1 2040 ? -57.449 15.401 13.822 1.00 32.12 2040 GLY A CA 1
ATOM 16006 C C . GLY A 1 2040 ? -58.604 15.561 12.833 1.00 32.12 2040 GLY A C 1
ATOM 16007 O O . GLY A 1 2040 ? -58.554 15.025 11.739 1.00 32.12 2040 GLY A O 1
ATOM 16008 N N . HIS A 1 2041 ? -59.619 16.330 13.235 1.00 30.78 2041 HIS A N 1
ATOM 16009 C CA . HIS A 1 2041 ? -60.648 16.983 12.403 1.00 30.78 2041 HIS A CA 1
ATOM 16010 C C . HIS A 1 2041 ? -61.585 16.078 11.577 1.00 30.78 2041 HIS A C 1
ATOM 16012 O O . HIS A 1 2041 ? -61.267 15.552 10.516 1.00 30.78 2041 HIS A O 1
ATOM 16018 N N . GLN A 1 2042 ? -62.822 16.006 12.078 1.00 27.83 2042 GLN A N 1
ATOM 16019 C CA . GLN A 1 2042 ? -64.022 15.490 11.426 1.00 27.83 2042 GLN A CA 1
ATOM 16020 C C . GLN A 1 2042 ? -64.247 16.160 10.058 1.00 27.83 2042 GLN A C 1
ATOM 16022 O O . GLN A 1 2042 ? -64.911 17.189 9.967 1.00 27.83 2042 GLN A O 1
ATOM 16027 N N . HIS A 1 2043 ? -63.743 15.560 8.980 1.00 30.66 2043 HIS A N 1
ATOM 16028 C CA . HIS A 1 2043 ? -64.294 15.788 7.648 1.00 30.66 2043 HIS A CA 1
ATOM 16029 C C . HIS A 1 2043 ? -65.292 14.677 7.320 1.00 30.66 2043 HIS A C 1
ATOM 16031 O O . HIS A 1 2043 ? -64.972 13.491 7.264 1.00 30.66 2043 HIS A O 1
ATOM 16037 N N . HIS A 1 2044 ? -66.542 15.108 7.191 1.00 31.80 2044 HIS A N 1
ATOM 16038 C CA . HIS A 1 2044 ? -67.725 14.309 6.928 1.00 31.80 2044 HIS A CA 1
ATOM 16039 C C . HIS A 1 2044 ? -67.688 13.574 5.575 1.00 31.80 2044 HIS A C 1
ATOM 16041 O O . HIS A 1 2044 ? -67.286 14.134 4.563 1.00 31.80 2044 HIS A O 1
ATOM 16047 N N . ALA A 1 2045 ? -68.273 12.369 5.604 1.00 32.81 2045 ALA A N 1
ATOM 16048 C CA . ALA A 1 2045 ? -68.978 11.667 4.525 1.00 32.81 2045 ALA A CA 1
ATOM 16049 C C . ALA A 1 2045 ? -68.174 11.157 3.306 1.00 32.81 2045 ALA A C 1
ATOM 16051 O O . ALA A 1 2045 ? -68.081 11.835 2.292 1.00 32.81 2045 ALA A O 1
ATOM 16052 N N . ALA A 1 2046 ? -67.748 9.885 3.349 1.00 32.03 2046 ALA A N 1
ATOM 16053 C CA . ALA A 1 2046 ? -68.247 8.812 2.463 1.00 32.03 2046 ALA A CA 1
ATOM 16054 C C . ALA A 1 2046 ? -67.471 7.485 2.653 1.00 32.03 2046 ALA A C 1
ATOM 16056 O O . ALA A 1 2046 ? -66.258 7.476 2.806 1.00 32.03 2046 ALA A O 1
ATOM 16057 N N . ALA A 1 2047 ? -68.216 6.377 2.552 1.00 34.84 2047 ALA A N 1
ATOM 16058 C CA . ALA A 1 2047 ? -67.803 4.979 2.349 1.00 34.84 2047 ALA A CA 1
ATOM 16059 C C . ALA A 1 2047 ? -67.207 4.163 3.528 1.00 34.84 2047 ALA A C 1
ATOM 16061 O O . ALA A 1 2047 ? -66.092 4.342 4.002 1.00 34.84 2047 ALA A O 1
ATOM 16062 N N . ARG A 1 2048 ? -68.012 3.169 3.933 1.00 32.94 2048 ARG A N 1
ATOM 16063 C CA . ARG A 1 2048 ? -67.768 2.069 4.876 1.00 32.94 2048 ARG A CA 1
ATOM 16064 C C . ARG A 1 2048 ? -66.532 1.223 4.515 1.00 32.94 2048 ARG A C 1
ATOM 16066 O O . ARG A 1 2048 ? -66.615 0.360 3.650 1.00 32.94 2048 ARG A O 1
ATOM 16073 N N . ALA A 1 2049 ? -65.468 1.344 5.298 1.00 38.28 2049 ALA A N 1
ATOM 16074 C CA . ALA A 1 2049 ? -64.581 0.235 5.651 1.00 38.28 2049 ALA A CA 1
ATOM 16075 C C . ALA A 1 2049 ? -64.070 0.508 7.071 1.00 38.28 2049 ALA A C 1
ATOM 16077 O O . ALA A 1 2049 ? -63.543 1.586 7.328 1.00 38.28 2049 ALA A O 1
ATOM 16078 N N . LYS A 1 2050 ? -64.288 -0.412 8.023 1.00 31.45 2050 LYS A N 1
ATOM 16079 C CA . LYS A 1 2050 ? -63.705 -0.296 9.372 1.00 31.45 2050 LYS A CA 1
ATOM 16080 C C . LYS A 1 2050 ? -62.175 -0.281 9.207 1.00 31.45 2050 LYS A C 1
ATOM 16082 O O . LYS A 1 2050 ? -61.651 -1.296 8.751 1.00 31.45 2050 LYS A O 1
ATOM 16087 N N . PRO A 1 2051 ? -61.461 0.808 9.542 1.00 35.44 2051 PRO A N 1
ATOM 16088 C CA . PRO A 1 2051 ? -60.005 0.777 9.525 1.00 35.44 2051 PRO A CA 1
ATOM 16089 C C . PRO A 1 2051 ? -59.501 -0.201 10.605 1.00 35.44 2051 PRO A C 1
ATOM 16091 O O . PRO A 1 2051 ? -60.180 -0.380 11.626 1.00 35.44 2051 PRO A O 1
ATOM 16094 N N . PRO A 1 2052 ? -58.353 -0.868 10.382 1.00 35.44 2052 PRO A N 1
ATOM 16095 C CA . PRO A 1 2052 ? -57.817 -1.870 11.297 1.00 35.44 2052 PRO A CA 1
ATOM 16096 C C . PRO A 1 2052 ? -57.536 -1.271 12.689 1.00 35.44 2052 PRO A C 1
ATOM 16098 O O . PRO A 1 2052 ? -57.255 -0.074 12.804 1.00 35.44 2052 PRO A O 1
ATOM 16101 N N . PRO A 1 2053 ? -57.640 -2.071 13.767 1.00 36.66 2053 PRO A N 1
ATOM 16102 C CA . PRO A 1 2053 ? -57.377 -1.601 15.121 1.00 36.66 2053 PRO A CA 1
ATOM 16103 C C . PRO A 1 2053 ? -55.920 -1.142 15.244 1.00 36.66 2053 PRO A C 1
ATOM 16105 O O . PRO A 1 2053 ? -54.992 -1.926 15.069 1.00 36.66 2053 PRO A O 1
ATOM 16108 N N . VAL A 1 2054 ? -55.724 0.139 15.560 1.00 43.94 2054 VAL A N 1
ATOM 16109 C CA . VAL A 1 2054 ? -54.412 0.703 15.893 1.00 43.94 2054 VAL A CA 1
ATOM 16110 C C . VAL A 1 2054 ? -53.988 0.113 17.238 1.00 43.94 2054 VAL A C 1
ATOM 16112 O O . VAL A 1 2054 ? -54.528 0.478 18.284 1.00 43.94 2054 VAL A O 1
ATOM 16115 N N . VAL A 1 2055 ? -53.074 -0.856 17.208 1.00 45.97 2055 VAL A N 1
ATOM 16116 C CA . VAL A 1 2055 ? -52.514 -1.483 18.410 1.00 45.97 2055 VAL A CA 1
ATOM 16117 C C . VAL A 1 2055 ? -51.589 -0.471 19.083 1.00 45.97 2055 VAL A C 1
ATOM 16119 O O . VAL A 1 2055 ? -50.508 -0.180 18.578 1.00 45.97 2055 VAL A O 1
ATOM 16122 N N . LYS A 1 2056 ? -52.011 0.078 20.227 1.00 44.66 2056 LYS A N 1
ATOM 16123 C CA . LYS A 1 2056 ? -51.112 0.823 21.117 1.00 44.66 2056 LYS A CA 1
ATOM 16124 C C . LYS A 1 2056 ? -50.081 -0.162 21.668 1.00 44.66 2056 LYS A C 1
ATOM 16126 O O . LYS A 1 2056 ? -50.442 -1.073 22.410 1.00 44.66 2056 LYS A O 1
ATOM 16131 N N . LEU A 1 2057 ? -48.819 -0.002 21.278 1.00 56.50 2057 LEU A N 1
ATOM 16132 C CA . LEU A 1 2057 ? -47.715 -0.795 21.814 1.00 56.50 2057 LEU A CA 1
ATOM 16133 C C . LEU A 1 2057 ? -47.430 -0.314 23.241 1.00 56.50 2057 LEU A C 1
ATOM 16135 O O . LEU A 1 2057 ? -47.014 0.826 23.435 1.00 56.50 2057 LEU A O 1
ATOM 16139 N N . ASP A 1 2058 ? -47.661 -1.172 24.238 1.00 61.16 2058 ASP A N 1
ATOM 16140 C CA . ASP A 1 2058 ? -47.230 -0.899 25.610 1.00 61.16 2058 ASP A CA 1
ATOM 16141 C C . ASP A 1 2058 ? -45.694 -0.790 25.629 1.00 61.16 2058 ASP A C 1
ATOM 16143 O O . ASP A 1 2058 ? -45.015 -1.764 25.284 1.00 61.16 2058 ASP A O 1
ATOM 16147 N N . PRO A 1 2059 ? -45.110 0.355 26.015 1.00 62.16 2059 PRO A N 1
ATOM 16148 C CA . PRO A 1 2059 ? -43.670 0.550 25.940 1.00 62.16 2059 PRO A CA 1
ATOM 16149 C C . PRO A 1 2059 ? -42.864 -0.492 26.730 1.00 62.16 2059 PRO A C 1
ATOM 16151 O O . PRO A 1 2059 ? -41.809 -0.933 26.273 1.00 62.16 2059 PRO A O 1
ATOM 16154 N N . GLN A 1 2060 ? -43.372 -0.949 27.883 1.00 65.88 2060 GLN A N 1
ATOM 16155 C CA . GLN A 1 2060 ? -42.697 -1.985 28.674 1.00 65.88 2060 GLN A CA 1
ATOM 16156 C C . GLN A 1 2060 ? -42.688 -3.336 27.951 1.00 65.88 2060 GLN A C 1
ATOM 16158 O O . GLN A 1 2060 ? -41.683 -4.053 27.984 1.00 65.88 2060 GLN A O 1
ATOM 16163 N N . SER A 1 2061 ? -43.773 -3.665 27.244 1.00 70.88 2061 SER A N 1
ATOM 16164 C CA . SER A 1 2061 ? -43.841 -4.859 26.399 1.00 70.88 2061 SER A CA 1
ATOM 16165 C C . SER A 1 2061 ? -42.804 -4.835 25.267 1.00 70.88 2061 SER A C 1
ATOM 16167 O O . SER A 1 2061 ? -42.191 -5.864 24.989 1.00 70.88 2061 SER A O 1
ATOM 16169 N N . VAL A 1 2062 ? -42.522 -3.663 24.680 1.00 74.44 2062 VAL A N 1
ATOM 16170 C CA . VAL A 1 2062 ? -41.530 -3.505 23.602 1.00 74.44 2062 VAL A CA 1
ATOM 16171 C C . VAL A 1 2062 ? -40.123 -3.834 24.097 1.00 74.44 2062 VAL A C 1
ATOM 16173 O O . VAL A 1 2062 ? -39.456 -4.691 23.517 1.00 74.44 2062 VAL A O 1
ATOM 16176 N N . VAL A 1 2063 ? -39.682 -3.216 25.198 1.00 76.69 2063 VAL A N 1
ATOM 16177 C CA . VAL A 1 2063 ? -38.357 -3.492 25.784 1.00 76.69 2063 VAL A CA 1
ATOM 16178 C C . VAL A 1 2063 ? -38.249 -4.943 26.249 1.00 76.69 2063 VAL A C 1
ATOM 16180 O O . VAL A 1 2063 ? -37.230 -5.588 26.004 1.00 76.69 2063 VAL A O 1
ATOM 16183 N N . LYS A 1 2064 ? -39.319 -5.512 26.822 1.00 78.25 2064 LYS A N 1
ATOM 16184 C CA . LYS A 1 2064 ? -39.368 -6.937 27.179 1.00 78.25 2064 LYS A CA 1
ATOM 16185 C C . LYS A 1 2064 ? -39.215 -7.844 25.952 1.00 78.25 2064 LYS A C 1
ATOM 16187 O O . LYS A 1 2064 ? -38.490 -8.833 26.028 1.00 78.25 2064 LYS A O 1
ATOM 16192 N N . ASN A 1 2065 ? -39.844 -7.515 24.826 1.00 81.19 2065 ASN A N 1
ATOM 16193 C CA . ASN A 1 2065 ? -39.747 -8.294 23.589 1.00 81.19 2065 ASN A CA 1
ATOM 16194 C C . ASN A 1 2065 ? -38.355 -8.200 22.953 1.00 81.19 2065 ASN A C 1
ATOM 16196 O O . ASN A 1 2065 ? -37.810 -9.221 22.539 1.00 81.19 2065 ASN A O 1
ATOM 16200 N N . ILE A 1 2066 ? -37.736 -7.015 22.942 1.00 83.56 2066 ILE A N 1
ATOM 16201 C CA . ILE A 1 2066 ? -36.346 -6.850 22.484 1.00 83.56 2066 ILE A CA 1
ATOM 16202 C C . ILE A 1 2066 ? -35.398 -7.646 23.383 1.00 83.56 2066 ILE A C 1
ATOM 16204 O O . ILE A 1 2066 ? -34.575 -8.402 22.877 1.00 83.56 2066 ILE A O 1
ATOM 16208 N N . LYS A 1 2067 ? -35.561 -7.556 24.710 1.00 85.19 2067 LYS A N 1
ATOM 16209 C CA . LYS A 1 2067 ? -34.787 -8.342 25.681 1.00 85.19 2067 LYS A CA 1
ATOM 16210 C C . LYS A 1 2067 ? -34.908 -9.846 25.431 1.00 85.19 2067 LYS A C 1
ATOM 16212 O O . LYS A 1 2067 ? -33.907 -10.560 25.478 1.00 85.19 2067 LYS A O 1
ATOM 16217 N N . ARG A 1 2068 ? -36.119 -10.338 25.142 1.00 87.38 2068 ARG A N 1
ATOM 16218 C CA . ARG A 1 2068 ? -36.348 -11.741 24.762 1.00 87.38 2068 ARG A CA 1
ATOM 16219 C C . ARG A 1 2068 ? -35.591 -12.106 23.481 1.00 87.38 2068 ARG A C 1
ATOM 16221 O O . ARG A 1 2068 ? -34.876 -13.103 23.483 1.00 87.38 2068 ARG A O 1
ATOM 16228 N N . ARG A 1 2069 ? -35.671 -11.275 22.435 1.00 87.25 2069 ARG A N 1
ATOM 16229 C CA . ARG A 1 2069 ? -34.972 -11.505 21.158 1.00 87.25 2069 ARG A CA 1
ATOM 16230 C C . ARG A 1 2069 ? -33.453 -11.478 21.292 1.00 87.25 2069 ARG A C 1
ATOM 16232 O O . ARG A 1 2069 ? -32.801 -12.348 20.724 1.00 87.25 2069 ARG A O 1
ATOM 16239 N N . ILE A 1 2070 ? -32.887 -10.543 22.058 1.00 87.81 2070 ILE A N 1
ATOM 16240 C CA . ILE A 1 2070 ? -31.443 -10.518 22.345 1.00 87.81 2070 ILE A CA 1
ATOM 16241 C C . ILE A 1 2070 ? -31.022 -11.864 22.952 1.00 87.81 2070 ILE A C 1
ATOM 16243 O O . ILE A 1 2070 ? -30.091 -12.499 22.466 1.00 87.81 2070 ILE A O 1
ATOM 16247 N N . ASN A 1 2071 ? -31.782 -12.361 23.929 1.00 86.50 2071 ASN A N 1
ATOM 16248 C CA . ASN A 1 2071 ? -31.512 -13.619 24.630 1.00 86.50 2071 ASN A CA 1
ATOM 16249 C C . ASN A 1 2071 ? -31.892 -14.901 23.861 1.00 86.50 2071 ASN A C 1
ATOM 16251 O O . ASN A 1 2071 ? -31.838 -15.989 24.430 1.00 86.50 2071 ASN A O 1
ATOM 16255 N N . GLY A 1 2072 ? -32.265 -14.804 22.581 1.00 84.00 2072 GLY A N 1
ATOM 16256 C CA . GLY A 1 2072 ? -32.591 -15.969 21.751 1.00 84.00 2072 GLY A CA 1
ATOM 16257 C C . GLY A 1 2072 ? -33.939 -16.622 22.040 1.00 84.00 2072 GLY A C 1
ATOM 16258 O O . GLY A 1 2072 ? -34.145 -17.760 21.633 1.00 84.00 2072 GLY A O 1
ATOM 16259 N N . LEU A 1 2073 ? -34.851 -15.934 22.730 1.00 81.00 2073 LEU A N 1
ATOM 16260 C CA . LEU A 1 2073 ? -36.244 -16.358 22.876 1.00 81.00 2073 LEU A CA 1
ATOM 16261 C C . LEU A 1 2073 ? -37.050 -15.806 21.697 1.00 81.00 2073 LEU A C 1
ATOM 16263 O O . LEU A 1 2073 ? -37.425 -14.627 21.697 1.00 81.00 2073 LEU A O 1
ATOM 16267 N N . LEU A 1 2074 ? -37.309 -16.652 20.698 1.00 71.44 2074 LEU A N 1
ATOM 16268 C CA . LEU A 1 2074 ? -38.230 -16.340 19.604 1.00 71.44 2074 LEU A CA 1
ATOM 16269 C C . LEU A 1 2074 ? -39.665 -16.177 20.153 1.00 71.44 2074 LEU A C 1
ATOM 16271 O O . LEU A 1 2074 ? -39.962 -16.576 21.286 1.00 71.44 2074 LEU A O 1
ATOM 16275 N N . LEU A 1 2075 ? -40.549 -15.499 19.405 1.00 62.75 2075 LEU A N 1
ATOM 16276 C CA . LEU A 1 2075 ? -41.939 -15.307 19.845 1.00 62.75 2075 LEU A CA 1
ATOM 16277 C C . LEU A 1 2075 ? -42.587 -16.677 20.116 1.00 62.75 2075 LEU A C 1
ATOM 16279 O O . LEU A 1 2075 ? -42.402 -17.600 19.335 1.00 62.75 2075 LEU A O 1
ATOM 16283 N N . GLU A 1 2076 ? -43.326 -16.782 21.225 1.00 63.22 2076 GLU A N 1
ATOM 16284 C CA . GLU A 1 2076 ? -44.032 -17.993 21.703 1.00 63.22 2076 GLU A CA 1
ATOM 16285 C C . GLU A 1 2076 ? -43.157 -19.128 22.273 1.00 63.22 2076 GLU A C 1
ATOM 16287 O O . GLU A 1 2076 ? -43.664 -19.957 23.028 1.00 63.22 2076 GLU A O 1
ATOM 16292 N N . GLU A 1 2077 ? -41.842 -19.125 22.045 1.00 69.75 2077 GLU A N 1
ATOM 16293 C CA . GLU A 1 2077 ? -40.945 -20.147 22.597 1.00 69.75 2077 GLU A CA 1
ATOM 16294 C C . GLU A 1 2077 ? -40.525 -19.854 24.050 1.00 69.75 2077 GLU A C 1
ATOM 16296 O O . GLU A 1 2077 ? -40.321 -18.706 24.468 1.00 69.75 2077 GLU A O 1
ATOM 16301 N N . THR A 1 2078 ? -40.398 -20.915 24.852 1.00 72.00 2078 THR A N 1
ATOM 16302 C CA . THR A 1 2078 ? -39.984 -20.847 26.267 1.00 72.00 2078 THR A CA 1
ATOM 16303 C C . THR A 1 2078 ? -38.512 -21.197 26.483 1.00 72.00 2078 THR A C 1
ATOM 16305 O O . THR A 1 2078 ? -37.960 -20.847 27.526 1.00 72.00 2078 THR A O 1
ATOM 16308 N N . ILE A 1 2079 ? -37.870 -21.850 25.509 1.00 77.69 2079 ILE A N 1
ATOM 16309 C CA . ILE A 1 2079 ? -36.479 -22.303 25.587 1.00 77.69 2079 ILE A CA 1
ATOM 16310 C C . ILE A 1 2079 ? -35.601 -21.334 24.778 1.00 77.69 2079 ILE A C 1
ATOM 16312 O O . ILE A 1 2079 ? -35.838 -21.172 23.584 1.00 77.69 2079 ILE A O 1
ATOM 16316 N N . PRO A 1 2080 ? -34.599 -20.672 25.386 1.00 81.19 2080 PRO A N 1
ATOM 16317 C CA . PRO A 1 2080 ? -33.708 -19.774 24.660 1.00 81.19 2080 PRO A CA 1
ATOM 16318 C C . PRO A 1 2080 ? -32.764 -20.566 23.751 1.00 81.19 2080 PRO A C 1
ATOM 16320 O O . PRO A 1 2080 ? -32.087 -21.497 24.193 1.00 81.19 2080 PRO A O 1
ATOM 16323 N N . LEU A 1 2081 ? -32.666 -20.162 22.487 1.00 85.56 2081 LEU A N 1
ATOM 16324 C CA . LEU A 1 2081 ? -31.697 -20.726 21.554 1.00 85.56 2081 LEU A CA 1
ATOM 16325 C C . LEU A 1 2081 ? -30.277 -20.229 21.873 1.00 85.56 2081 LEU A C 1
ATOM 16327 O O . LEU A 1 2081 ? -30.046 -19.057 22.203 1.00 85.56 2081 LEU A O 1
ATOM 16331 N N . GLY A 1 2082 ? -29.286 -21.110 21.701 1.00 87.81 2082 GLY A N 1
ATOM 16332 C CA . GLY A 1 2082 ? -27.879 -20.702 21.629 1.00 87.81 2082 GLY A CA 1
ATOM 16333 C C . GLY A 1 2082 ? -27.651 -19.702 20.487 1.00 87.81 2082 GLY A C 1
ATOM 16334 O O . GLY A 1 2082 ? -28.466 -19.620 19.573 1.00 87.81 2082 GLY A O 1
ATOM 16335 N N . VAL A 1 2083 ? -26.557 -18.936 20.523 1.00 90.19 2083 VAL A N 1
ATOM 16336 C CA . VAL A 1 2083 ? -26.265 -17.897 19.509 1.00 90.19 2083 VAL A CA 1
ATOM 16337 C C . VAL A 1 2083 ? -26.266 -18.477 18.091 1.00 90.19 2083 VAL A C 1
ATOM 16339 O O . VAL A 1 2083 ? -26.959 -17.966 17.214 1.00 90.19 2083 VAL A O 1
ATOM 16342 N N . GLU A 1 2084 ? -25.565 -19.594 17.892 1.00 88.25 2084 GLU A N 1
ATOM 16343 C CA . GLU A 1 2084 ? -25.504 -20.305 16.608 1.00 88.25 2084 GLU A CA 1
ATOM 16344 C C . GLU A 1 2084 ? -26.879 -20.836 16.178 1.00 88.25 2084 GLU A C 1
ATOM 16346 O O . GLU A 1 2084 ? -27.255 -20.751 15.009 1.00 88.25 2084 GLU A O 1
ATOM 16351 N N . GLY A 1 2085 ? -27.662 -21.345 17.138 1.00 88.75 2085 GLY A N 1
ATOM 16352 C CA . GLY A 1 2085 ? -29.025 -21.820 16.903 1.00 88.75 2085 GLY A CA 1
ATOM 16353 C C . GLY A 1 2085 ? -29.967 -20.694 16.476 1.00 88.75 2085 GLY A C 1
ATOM 16354 O O . GLY A 1 2085 ? -30.712 -20.859 15.514 1.00 88.75 2085 GLY A O 1
ATOM 16355 N N . GLN A 1 2086 ? -29.887 -19.538 17.142 1.00 91.88 2086 GLN A N 1
ATOM 16356 C CA . GLN A 1 2086 ? -30.678 -18.353 16.820 1.00 91.88 2086 GLN A CA 1
ATOM 16357 C C . GLN A 1 2086 ? -30.320 -17.801 15.439 1.00 91.88 2086 GLN A C 1
ATOM 16359 O O . GLN A 1 2086 ? -31.221 -17.540 14.646 1.00 91.88 2086 GLN A O 1
ATOM 16364 N N . ALA A 1 2087 ? -29.027 -17.634 15.140 1.00 91.75 2087 ALA A N 1
ATOM 16365 C CA . ALA A 1 2087 ? -28.578 -17.151 13.837 1.00 91.75 2087 ALA A CA 1
ATOM 16366 C C . ALA A 1 2087 ? -29.101 -18.057 12.714 1.00 91.75 2087 ALA A C 1
ATOM 16368 O O . ALA A 1 2087 ? -29.714 -17.577 11.762 1.00 91.75 2087 ALA A O 1
ATOM 16369 N N . ARG A 1 2088 ? -28.934 -19.378 12.863 1.00 90.12 2088 ARG A N 1
ATOM 16370 C CA . ARG A 1 2088 ? -29.393 -20.363 11.877 1.00 90.12 2088 ARG A CA 1
ATOM 16371 C C . ARG A 1 2088 ? -30.906 -20.320 11.665 1.00 90.12 2088 ARG A C 1
ATOM 16373 O O . ARG A 1 2088 ? -31.353 -20.379 10.524 1.00 90.12 2088 ARG A O 1
ATOM 16380 N N . GLU A 1 2089 ? -31.685 -20.209 12.737 1.00 90.31 2089 GLU A N 1
ATOM 16381 C CA . GLU A 1 2089 ? -33.146 -20.158 12.641 1.00 90.31 2089 GLU A CA 1
ATOM 16382 C C . GLU A 1 2089 ? -33.635 -18.855 11.987 1.00 90.31 2089 GLU A C 1
ATOM 16384 O O . GLU A 1 2089 ? -34.488 -18.891 11.104 1.00 90.31 2089 GLU A O 1
ATOM 16389 N N . LEU A 1 2090 ? -33.035 -17.708 12.322 1.00 92.19 2090 LEU A N 1
ATOM 16390 C CA . LEU A 1 2090 ? -33.370 -16.431 11.684 1.00 92.19 2090 LEU A CA 1
ATOM 16391 C C . LEU A 1 2090 ? -33.028 -16.418 10.184 1.00 92.19 2090 LEU A C 1
ATOM 16393 O O . LEU A 1 2090 ? -33.820 -15.932 9.377 1.00 92.19 2090 LEU A O 1
ATOM 16397 N N . ILE A 1 2091 ? -31.877 -16.978 9.798 1.00 93.19 2091 ILE A N 1
ATOM 16398 C CA . ILE A 1 2091 ? -31.469 -17.119 8.390 1.00 93.19 2091 ILE A CA 1
ATOM 16399 C C . ILE A 1 2091 ? -32.439 -18.033 7.634 1.00 93.19 2091 ILE A C 1
ATOM 16401 O O . ILE A 1 2091 ? -32.877 -17.705 6.529 1.00 93.19 2091 ILE A O 1
ATOM 16405 N N . LYS A 1 2092 ? -32.826 -19.157 8.244 1.00 91.56 2092 LYS A N 1
ATOM 16406 C CA . LYS A 1 2092 ? -33.814 -20.077 7.677 1.00 91.56 2092 LYS A CA 1
ATOM 16407 C C . LYS A 1 2092 ? -35.148 -19.370 7.428 1.00 91.56 2092 LYS A C 1
ATOM 16409 O O . LYS A 1 2092 ? -35.672 -19.452 6.324 1.00 91.56 2092 LYS A O 1
ATOM 16414 N N . GLN A 1 2093 ? -35.657 -18.610 8.398 1.00 91.38 2093 GLN A N 1
ATOM 16415 C CA . GLN A 1 2093 ? -36.905 -17.851 8.240 1.00 91.38 2093 GLN A CA 1
ATOM 16416 C C . GLN A 1 2093 ? -36.811 -16.775 7.149 1.00 91.38 2093 GLN A C 1
ATOM 16418 O O . GLN A 1 2093 ? -37.771 -16.575 6.404 1.00 91.38 2093 GLN A O 1
ATOM 16423 N N . ALA A 1 2094 ? -35.664 -16.100 7.022 1.00 92.69 2094 ALA A N 1
ATOM 16424 C CA . ALA A 1 2094 ? -35.439 -15.073 6.002 1.00 92.69 2094 ALA A CA 1
ATOM 16425 C C . ALA A 1 2094 ? -35.359 -15.632 4.569 1.00 92.69 2094 ALA A C 1
ATOM 16427 O O . ALA A 1 2094 ? -35.655 -14.913 3.615 1.00 92.69 2094 ALA A O 1
ATOM 16428 N N . THR A 1 2095 ? -34.973 -16.902 4.416 1.00 91.88 2095 THR A N 1
ATOM 16429 C CA . THR A 1 2095 ? -34.781 -17.572 3.116 1.00 91.88 2095 THR A CA 1
ATOM 16430 C C . THR A 1 2095 ? -35.927 -18.509 2.733 1.00 91.88 2095 THR A C 1
ATOM 16432 O O . THR A 1 2095 ? -35.991 -18.970 1.592 1.00 91.88 2095 THR A O 1
ATOM 16435 N N . GLU A 1 2096 ? -36.850 -18.787 3.655 1.00 91.06 2096 GLU A N 1
ATOM 16436 C CA . GLU A 1 2096 ? -37.947 -19.724 3.441 1.00 91.06 2096 GLU A CA 1
ATOM 16437 C C . GLU A 1 2096 ? -38.893 -19.248 2.326 1.00 91.06 2096 GLU A C 1
ATOM 16439 O O . GLU A 1 2096 ? -39.458 -18.151 2.375 1.00 91.06 2096 GLU A O 1
ATOM 16444 N N . ALA A 1 2097 ? -39.120 -20.097 1.319 1.00 88.56 2097 ALA A N 1
ATOM 16445 C CA . ALA A 1 2097 ? -39.984 -19.767 0.183 1.00 88.56 2097 ALA A CA 1
ATOM 16446 C C . ALA A 1 2097 ? -41.444 -19.490 0.600 1.00 88.56 2097 ALA A C 1
ATOM 16448 O O . ALA A 1 2097 ? -42.145 -18.717 -0.057 1.00 88.56 2097 ALA A O 1
ATOM 16449 N N . THR A 1 2098 ? -41.903 -20.088 1.702 1.00 89.75 2098 THR A N 1
ATOM 16450 C CA . THR A 1 2098 ? -43.201 -19.812 2.344 1.00 89.75 2098 THR A CA 1
ATOM 16451 C C . THR A 1 2098 ? -43.314 -18.349 2.763 1.00 89.75 2098 THR A C 1
ATOM 16453 O O . THR A 1 2098 ? -44.293 -17.690 2.412 1.00 89.75 2098 THR A O 1
ATOM 16456 N N . ASN A 1 2099 ? -42.291 -17.815 3.433 1.00 91.00 2099 ASN A N 1
ATOM 16457 C CA . ASN A 1 2099 ? -42.262 -16.428 3.883 1.00 91.00 2099 ASN A CA 1
ATOM 16458 C C . ASN A 1 2099 ? -42.095 -15.474 2.700 1.00 91.00 2099 ASN A C 1
ATOM 16460 O O . ASN A 1 2099 ? -42.875 -14.530 2.578 1.00 91.00 2099 ASN A O 1
ATOM 16464 N N . LEU A 1 2100 ? -41.160 -15.756 1.786 1.00 89.94 2100 LEU A N 1
ATOM 16465 C CA . LEU A 1 2100 ? -40.886 -14.909 0.619 1.00 89.94 2100 LEU A CA 1
ATOM 16466 C C . LEU A 1 2100 ? -42.088 -14.798 -0.335 1.00 89.94 2100 LEU A C 1
ATOM 16468 O O . LEU A 1 2100 ? -42.411 -13.699 -0.786 1.00 89.94 2100 LEU A O 1
ATOM 16472 N N . SER A 1 2101 ? -42.797 -15.900 -0.605 1.00 88.62 2101 SER A N 1
ATOM 16473 C CA . SER A 1 2101 ? -43.985 -15.903 -1.482 1.00 88.62 2101 SER A CA 1
ATOM 16474 C C . SER A 1 2101 ? -45.216 -15.220 -0.867 1.00 88.62 2101 SER A C 1
ATOM 16476 O O . SER A 1 2101 ? -46.159 -14.886 -1.587 1.00 88.62 2101 SER A O 1
ATOM 16478 N N . ALA A 1 2102 ? -45.222 -14.996 0.452 1.00 88.38 2102 ALA A N 1
ATOM 16479 C CA . ALA A 1 2102 ? -46.277 -14.274 1.159 1.00 88.38 2102 ALA A CA 1
ATOM 16480 C C . ALA A 1 2102 ? -46.042 -12.753 1.224 1.00 88.38 2102 ALA A C 1
ATOM 16482 O O . ALA A 1 2102 ? -46.975 -12.012 1.546 1.00 88.38 2102 ALA A O 1
ATOM 16483 N N . MET A 1 2103 ? -44.833 -12.278 0.905 1.00 88.19 2103 MET A N 1
ATOM 16484 C CA . MET A 1 2103 ? -44.492 -10.854 0.946 1.00 88.19 2103 MET A CA 1
ATOM 16485 C C . MET A 1 2103 ? -45.238 -10.046 -0.120 1.00 88.19 2103 MET A C 1
ATOM 16487 O O . MET A 1 2103 ? -45.599 -10.547 -1.188 1.00 88.19 2103 MET A O 1
ATOM 16491 N N . TYR A 1 2104 ? -45.418 -8.752 0.148 1.00 87.06 2104 TYR A N 1
ATOM 16492 C CA . TYR A 1 2104 ? -45.956 -7.820 -0.835 1.00 87.06 2104 TYR A CA 1
ATOM 16493 C C . TYR A 1 2104 ? -45.071 -7.765 -2.089 1.00 87.06 2104 TYR A C 1
ATOM 16495 O O . TYR A 1 2104 ? -43.865 -7.520 -2.013 1.00 87.06 2104 TYR A O 1
ATOM 16503 N N . ILE A 1 2105 ? -45.671 -7.976 -3.265 1.00 85.75 2105 ILE A N 1
ATOM 16504 C CA . ILE A 1 2105 ? -44.934 -8.117 -4.531 1.00 85.75 2105 ILE A CA 1
ATOM 16505 C C . ILE A 1 2105 ? -44.148 -6.856 -4.915 1.00 85.75 2105 ILE A C 1
ATOM 16507 O O . ILE A 1 2105 ? -43.097 -6.957 -5.544 1.00 85.75 2105 ILE A O 1
ATOM 16511 N N . GLY A 1 2106 ? -44.620 -5.673 -4.502 1.00 82.00 2106 GLY A N 1
ATOM 16512 C CA . GLY A 1 2106 ? -43.943 -4.397 -4.747 1.00 82.00 2106 GLY A CA 1
ATOM 16513 C C . GLY A 1 2106 ? -42.595 -4.279 -4.032 1.00 82.00 2106 GLY A C 1
ATOM 16514 O O . GLY A 1 2106 ? -41.751 -3.494 -4.451 1.00 82.00 2106 GLY A O 1
ATOM 16515 N N . TRP A 1 2107 ? -42.355 -5.102 -3.007 1.00 85.44 2107 TRP A N 1
ATOM 16516 C CA . TRP A 1 2107 ? -41.054 -5.247 -2.349 1.00 85.44 2107 TRP A CA 1
ATOM 16517 C C . TRP A 1 2107 ? -40.132 -6.250 -3.060 1.00 85.44 2107 TRP A C 1
ATOM 16519 O O . TRP A 1 2107 ? -39.062 -6.581 -2.555 1.00 85.44 2107 TRP A O 1
ATOM 16529 N N . ALA A 1 2108 ? -40.557 -6.760 -4.218 1.00 87.69 2108 ALA A N 1
ATOM 16530 C CA . ALA A 1 2108 ? -39.804 -7.607 -5.133 1.00 87.69 2108 ALA A CA 1
ATOM 16531 C C . ALA A 1 2108 ? -39.143 -8.847 -4.489 1.00 87.69 2108 ALA A C 1
ATOM 16533 O O . ALA A 1 2108 ? -37.944 -9.021 -4.651 1.00 87.69 2108 ALA A O 1
ATOM 16534 N N . PRO A 1 2109 ? -39.851 -9.724 -3.739 1.00 87.38 2109 PRO A N 1
ATOM 16535 C CA . PRO A 1 2109 ? -39.268 -10.910 -3.065 1.00 87.38 2109 PRO A CA 1
ATOM 16536 C C . PRO A 1 2109 ? -38.512 -11.892 -3.976 1.00 87.38 2109 PRO A C 1
ATOM 16538 O O . PRO A 1 2109 ? -37.742 -12.711 -3.487 1.00 87.38 2109 PRO A O 1
ATOM 16541 N N . HIS A 1 2110 ? -38.738 -11.808 -5.286 1.00 87.12 2110 HIS A N 1
ATOM 16542 C CA . HIS A 1 2110 ? -38.090 -12.598 -6.330 1.00 87.12 2110 HIS A CA 1
ATOM 16543 C C . HIS A 1 2110 ? -36.780 -11.971 -6.847 1.00 87.12 2110 HIS A C 1
ATOM 16545 O O . HIS A 1 2110 ? -36.056 -12.630 -7.590 1.00 87.12 2110 HIS A O 1
ATOM 16551 N N . TRP A 1 2111 ? -36.489 -10.715 -6.476 1.00 84.31 2111 TRP A N 1
ATOM 16552 C CA . TRP A 1 2111 ? -35.293 -9.967 -6.876 1.00 84.31 2111 TRP A CA 1
ATOM 16553 C C . TRP A 1 2111 ? -34.146 -10.100 -5.906 1.00 84.31 2111 TRP A C 1
ATOM 16555 O O . TRP A 1 2111 ? -34.332 -10.381 -4.703 1.00 84.31 2111 TRP A O 1
#